Protein AF-0000000080187967 (afdb_homodimer)

Sequence (1974 aa):
MGYFADHADQINFQQFGSEGMEGIRSCQAGGFWGVKSHFTAYEDEPALVSMPTGSGKTALMMLLAFGLSEKQVLVVTASDVLRTQTAAKFKQLDGLRQAGVVDDKLDTPSVATVTSRVTDEETWDELDEDVVVTLPHNISKVYDSDQYSDSIVSPPEEKFDLVFFDEAHHIRAPSWMELLETVDSAKRVLLTATPFRRDRQTLPGRMVYHYPLSNAMEERLYQPLSLTEVSTYRADDPDSKLAVAAATELADIRTDYSSAKLLVRCDKISTAQGLEDVYSSHGLDVEAIHSDRTSKQNAETISALQDGELDGVVAVGMLGEGVDIADLKVAVLHQPPKSFAFTLQLIGRVTRPAEDSDVAATVIADPDKLREAGVDDVVKRLYHEDAGWRQLVPELVDKYIETNVAATTAGQDALRGVNERDLQPYRSTRLYESTESDVDLVADVSLDDDTIVYKLPRSDEVFLGLITEKIDKPTWGTRTPLDYRQYDLHLYYYHDETETLFEASSSDELSDRIRSQIVSDEIEIYGGESLVRMLQAEVDIEYQVAGLANALGPSGSLPSYKMYLGDRVEGAVRQTDAQAFAQGHAVAEVDEEIIGISNDQGRVWSTGREGIGDFISWCQGLAGKLEKYEFESVAPKLGLGEVRRIDEFPADPVYGTLNPALQQLDVEINTSEVHEEGGWQPVKESALRDLTYQTDEPTAVEFSYTPYETAQSLSGTYNIADNELTGQLANCQFRIVSRNQTSEWTGEMFFNRYPLYFCTGDGTLVYNGRGHKVKQELSEVPSTCFVEESKIDWSGCATWGEYSFDDNDTDAEGLIHVHAWVENFIEANGENEQILFCDHTTGEIADYVQFEPSQKRISLYHCKACKKSKKSGARLEDVRDVVDQVFRSIAWIRNSGLPKRIRYRQENTGVEGFKLNEEGFDEIETRFQPNEWDFRVYIVQPGLDHDKARTRANINTLLLTCKEWLEAVDTELRIIGDPNDQVVEVSMGYFADHADQINFQQFGSEGMEGIRSCQAGGFWGVKSHFTAYEDEPALVSMPTGSGKTALMMLLAFGLSEKQVLVVTASDVLRTQTAAKFKQLDGLRQAGVVDDKLDTPSVATVTSRVTDEETWDELDEDVVVTLPHNISKVYDSDQYSDSIVSPPEEKFDLVFFDEAHHIRAPSWMELLETVDSAKRVLLTATPFRRDRQTLPGRMVYHYPLSNAMEERLYQPLSLTEVSTYRADDPDSKLAVAAATELADIRTDYSSAKLLVRCDKISTAQGLEDVYSSHGLDVEAIHSDRTSKQNAETISALQDGELDGVVAVGMLGEGVDIADLKVAVLHQPPKSFAFTLQLIGRVTRPAEDSDVAATVIADPDKLREAGVDDVVKRLYHEDAGWRQLVPELVDKYIETNVAATTAGQDALRGVNERDLQPYRSTRLYESTESDVDLVADVSLDDDTIVYKLPRSDEVFLGLITEKIDKPTWGTRTPLDYRQYDLHLYYYHDETETLFEASSSDELSDRIRSQIVSDEIEIYGGESLVRMLQAEVDIEYQVAGLANALGPSGSLPSYKMYLGDRVEGAVRQTDAQAFAQGHAVAEVDEEIIGISNDQGRVWSTGREGIGDFISWCQGLAGKLEKYEFESVAPKLGLGEVRRIDEFPADPVYGTLNPALQQLDVEINTSEVHEEGGWQPVKESALRDLTYQTDEPTAVEFSYTPYETAQSLSGTYNIADNELTGQLANCQFRIVSRNQTSEWTGEMFFNRYPLYFCTGDGTLVYNGRGHKVKQELSEVPSTCFVEESKIDWSGCATWGEYSFDDNDTDAEGLIHVHAWVENFIEANGENEQILFCDHTTGEIADYVQFEPSQKRISLYHCKACKKSKKSGARLEDVRDVVDQVFRSIAWIRNSGLPKRIRYRQENTGVEGFKLNEEGFDEIETRFQPNEWDFRVYIVQPGLDHDKARTRANINTLLLTCKEWLEAVDTELRIIGDPNDQVVEVS

Foldseek 3Di:
DFPLQVCLVQFDQDEDDDDDFAHQDPLLVQVLVLLVVCCVVPVQFAEEAADFPQNCVLLSVLNNCNVPWPAAEEEEEADPLQLVVSQVCQQCVPPSVRRVRHDNPDHGWFEAEQPAAAQDQVVLVPPRTRYYYYYLCRAFQVVDDPVDPGGHDHHDAPNTQYYEYEQQLCCPPPSNVRNSVRNSNHHYYYYHNAQAHLLLAGRTGDHRYHDFPVVCVVVVQFFFEAEDADACVPPPDSLLSLLLVQVVVQVVLCVQPVLAAEEEEDADPVVQVVSCVSNVVVPFHEEEDDPVDDPVVLVVRLVCSLVSVGRYYYYNQASPPPSADQRYAEYEYPADDLGPSSVSNVSSRNGGHDPPGSGHGYYYYHLVNQVPRPRDVLSNVCSPPHPCVRPVVSVSSVVSRVVSNVPNVPVVVVLVVDDQQPDWAFFKKWKWAAALVFFAQPDDDDDPPQKDKDWDPPTDSFKTKIKIWGKDAFQVPNVHPDIDIDIKIWMWGADHVLRMIIIGIPDPVVSVSRCPRGGHDAIATDALQQQLLVQDAPPDKWWQKWKWAFQPDDDPVDDRMDMDGDTRCLLVQALVSLQTTFTAKTWMQGPNWIWIAGRLQNMIGGDDIDRPVVSVVVVVVSSVSSVVPVPGFDRPSNNHFGKDFDQFDPAAFDWKFWFPVCVVWFKWKFLVQPDVPGDTDTADGGTWADWDQPVVGRQKIKTWDDGPVHNDIWIWMAGLNRRWIDGSQQQMKMWTDDPGDIDIDGSGSVCSNTPMWTHGPQRWIDTSRMTGHGDNAGAFDDLVQEDDPVLDDCLQELLQAAQDDDPPPPVCVRHHYFVVVVVVSCPVPADPQKWKWAQPDPPGLARIWIARPVQQAIEGEHADGDHQQDFAAQDPVQQVVRLVSLVSNVVLQQDLCNLVVLVCSVVPVPTPTIPDNVVVSVVCNVVPGRVSHAYEYEYEGASYESVNCRVPRVSRVSVSVSQSVQVVSRYRHHYHYHHPRNGDGDD/DFPLQVCLVQFDQDEDDDPDAFHQDPLLVQVLVLLVVCCVPPVQFAEEAADFPQNCVLLSVSNNCNVPWPAAEEEEEADPLQLVVSQVCQQCVPPSVRRVRHPNPDHGWFEEEQPAAAQDQVVLVVPRTRYYYYYLCRAFQVVDDPVDPGGHDHHDAPNTQYYEYEQQLCCPPPSNVRNSVRNSNHHYYYYHNAQAHLVLAGRTGDHRYHDFPLVCVVVVQFFFEAEDADACVPPPDSLLSLLLVQVVVQVVLCVQPVLAAEEEEDADPVVQVVSCVSNVVVPFHEEEDDPVDDPVVNVVRLVCSLVSVGRYYYYNQASPPPSADQRYAEYEYPADDLGPSSVSNVSSRNGGHDDPGSGHGYYYYHLVNQPDPRRDVLSNVCSPPHPCVRPVVSVSSVVSVVVSSVPVVPPVVVLVPDDQQPDWAFFKKWKWAAALVFFAQPDDDDDPPQKDKDWDPPTDSFKTKIKIWGKDAFQVPNVHPDIDIDIKIWMWGADHVLRMIIIGIPDPVVSVRRCPRGGHPAIATDALQQQLLVQDAPPDKWWQKWKWAFQPDDDPVDDRMDMDGHTRCLLVQALVSLQTTFTAKTWMQGPNWIWIAGRLRNMIGGDDIDRPVVSVVVVVVSSVSSVVPVPGQDRPSNNHFGKDFDQFDPAQFDWKWWFPVCVVWFKWKFLCQPPVDTDTATADGGTWADWDQDVVGRQKIKTWDDGDPGRDIWIWMAGLNRRWIDGSQQQIKMWTDDPGDIDIDGSGSVCSNTPMWTHGPQRWIDTSRMTGHGDNAGAFDDLVQEDDPVLDDCLQEPLQAAQDDDPPPPVCVRHHYPVVVVVVSCPVPADPQKWKWAFPDPPGLARIWIARPVQQAIEGEHADGDHQQDFAAADPVQQVVRLVSLVSNVVLQQDLCNLVVLVCSVVPVPTPTIPDNVVVSVVCNVVPGRVSHAYEYEYEGASYESVNCRVPRVSRVSVSVSQSSQVVSRYRHHYHYHHPRNGDGDD

Structure (mmCIF, N/CA/C/O backbone):
data_AF-0000000080187967-model_v1
#
loop_
_entity.id
_entity.type
_entity.pdbx_description
1 polymer 'Superfamily II DNA or RNA helicase'
#
loop_
_atom_site.group_PDB
_atom_site.id
_atom_site.type_symbol
_atom_site.label_atom_id
_atom_site.label_alt_id
_atom_site.label_comp_id
_atom_site.label_asym_id
_atom_site.label_entity_id
_atom_site.label_seq_id
_atom_site.pdbx_PDB_ins_code
_atom_site.Cartn_x
_atom_site.Cartn_y
_atom_site.Cartn_z
_atom_site.occupancy
_atom_site.B_iso_or_equiv
_atom_site.auth_seq_id
_atom_site.auth_comp_id
_atom_site.auth_asym_id
_atom_site.auth_atom_id
_atom_site.pdbx_PDB_model_num
ATOM 1 N N . MET A 1 1 ? -24.438 62.375 21.734 1 63.81 1 MET A N 1
ATOM 2 C CA . MET A 1 1 ? -23.25 61.562 22.062 1 63.81 1 MET A CA 1
ATOM 3 C C . MET A 1 1 ? -23.547 60.625 23.234 1 63.81 1 MET A C 1
ATOM 5 O O . MET A 1 1 ? -24.359 60.938 24.094 1 63.81 1 MET A O 1
ATOM 9 N N . GLY A 1 2 ? -23.25 59.469 23.078 1 81.38 2 GLY A N 1
ATOM 10 C CA . GLY A 1 2 ? -23.594 58.438 24.062 1 81.38 2 GLY A CA 1
ATOM 11 C C . GLY A 1 2 ? -22.906 58.656 25.406 1 81.38 2 GLY A C 1
ATOM 12 O O . GLY A 1 2 ? -21.922 59.406 25.484 1 81.38 2 GLY A O 1
ATOM 13 N N . TYR A 1 3 ? -23.484 58.281 26.516 1 90.19 3 TYR A N 1
ATOM 14 C CA . TYR A 1 3 ? -22.969 58.406 27.875 1 90.19 3 TYR A CA 1
ATOM 15 C C . TYR A 1 3 ? -21.516 57.969 27.953 1 90.19 3 TYR A C 1
ATOM 17 O O . TYR A 1 3 ? -20.672 58.688 28.5 1 90.19 3 TYR A O 1
ATOM 25 N N . PHE A 1 4 ? -21.203 56.906 27.344 1 92.06 4 PHE A N 1
ATOM 26 C CA . PHE A 1 4 ? -19.891 56.312 27.5 1 92.06 4 PHE A CA 1
ATOM 27 C C . PHE A 1 4 ? -18.828 57.125 26.75 1 92.06 4 PHE A C 1
ATOM 29 O O . PHE A 1 4 ? -17.719 57.312 27.25 1 92.06 4 PHE A O 1
ATOM 36 N N . ALA A 1 5 ? -19.141 57.625 25.625 1 88.5 5 ALA A N 1
ATOM 37 C CA . ALA A 1 5 ? -18.219 58.469 24.859 1 88.5 5 ALA A CA 1
ATOM 38 C C . ALA A 1 5 ? -17.953 59.781 25.578 1 88.5 5 ALA A C 1
ATOM 40 O O . ALA A 1 5 ? -16.828 60.281 25.578 1 88.5 5 ALA A O 1
ATOM 41 N N . ASP A 1 6 ? -18.953 60.344 26.25 1 87.94 6 ASP A N 1
ATOM 42 C CA . ASP A 1 6 ? -18.844 61.625 26.922 1 87.94 6 ASP A CA 1
ATOM 43 C C . ASP A 1 6 ? -17.984 61.531 28.188 1 87.94 6 ASP A C 1
ATOM 45 O O . ASP A 1 6 ? -17.375 62.5 28.609 1 87.94 6 ASP A O 1
ATOM 49 N N . HIS A 1 7 ? -17.984 60.375 28.719 1 87.88 7 HIS A N 1
ATOM 50 C CA . HIS A 1 7 ? -17.266 60.219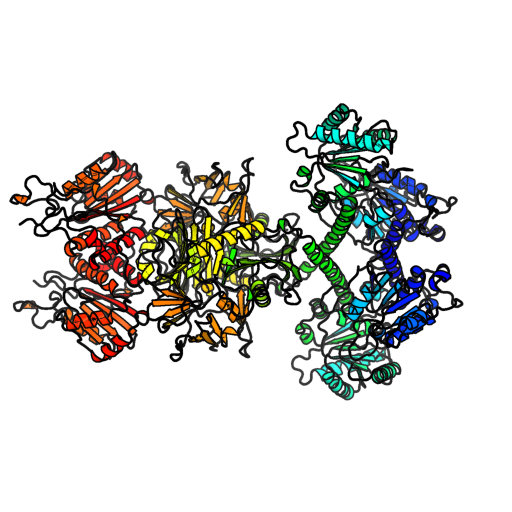 29.984 1 87.88 7 HIS A CA 1
ATOM 51 C C . HIS A 1 7 ? -16.031 59.344 29.828 1 87.88 7 HIS A C 1
ATOM 53 O O . HIS A 1 7 ? -15.492 58.844 30.812 1 87.88 7 HIS A O 1
ATOM 59 N N . ALA A 1 8 ? -15.656 59.125 28.641 1 85.75 8 ALA A N 1
ATOM 60 C CA . ALA A 1 8 ? -14.523 58.25 28.375 1 85.75 8 ALA A CA 1
ATOM 61 C C . ALA A 1 8 ? -13.234 58.812 28.969 1 85.75 8 ALA A C 1
ATOM 63 O O . ALA A 1 8 ? -12.375 58.062 29.422 1 85.75 8 ALA A O 1
ATOM 64 N N . ASP A 1 9 ? -13.102 60.062 29.031 1 78.06 9 ASP A N 1
ATOM 65 C CA . ASP A 1 9 ? -11.891 60.719 29.5 1 78.06 9 ASP A CA 1
ATOM 66 C C . ASP A 1 9 ? -11.805 60.688 31.031 1 78.06 9 ASP A C 1
ATOM 68 O O . ASP A 1 9 ? -10.766 61 31.609 1 78.06 9 ASP A O 1
ATOM 72 N N . GLN A 1 10 ? -12.812 60.25 31.656 1 80.88 10 GLN A N 1
ATOM 73 C CA . GLN A 1 10 ? -12.852 60.281 33.125 1 80.88 10 GLN A CA 1
ATOM 74 C C . GLN A 1 10 ? -12.438 58.938 33.688 1 80.88 10 GLN A C 1
ATOM 76 O O . GLN A 1 10 ? -12.398 58.75 34.906 1 80.88 10 GLN A O 1
ATOM 81 N N . ILE A 1 11 ? -12.117 58 32.812 1 81.62 11 ILE A N 1
ATOM 82 C CA . ILE A 1 11 ? -11.758 56.688 33.281 1 81.62 11 ILE A CA 1
ATOM 83 C C . ILE A 1 11 ? -10.281 56.656 33.688 1 81.62 11 ILE A C 1
ATOM 85 O O . ILE A 1 11 ? -9.438 57.25 32.969 1 81.62 11 ILE A O 1
ATOM 89 N N . ASN A 1 12 ? -10.055 56.25 34.906 1 77.69 12 ASN A N 1
ATOM 90 C CA . ASN A 1 12 ? -8.695 56.062 35.406 1 77.69 12 ASN A CA 1
ATOM 91 C C . ASN A 1 12 ? -8.227 54.625 35.219 1 77.69 12 ASN A C 1
ATOM 93 O O . ASN A 1 12 ? -8.664 53.719 35.969 1 77.69 12 ASN A O 1
ATOM 97 N N . PHE A 1 13 ? -7.434 54.312 34.188 1 72.69 13 PHE A N 1
ATOM 98 C CA . PHE A 1 13 ? -6.996 52.969 33.875 1 72.69 13 PHE A CA 1
ATOM 99 C C . PHE A 1 13 ? -5.793 52.562 34.719 1 72.69 13 PHE A C 1
ATOM 101 O O . PHE A 1 13 ? -5.035 51.656 34.344 1 72.69 13 PHE A O 1
ATOM 108 N N . GLN A 1 14 ? -5.676 52.875 36 1 62.16 14 GLN A N 1
ATOM 109 C CA . GLN A 1 14 ? -4.559 52.438 36.844 1 62.16 14 GLN A CA 1
ATOM 110 C C . GLN A 1 14 ? -4.66 50.969 37.188 1 62.16 14 GLN A C 1
ATOM 112 O O . GLN A 1 14 ? -5.707 50.5 37.625 1 62.16 14 GLN A O 1
ATOM 117 N N . GLN A 1 15 ? -3.662 50.062 36.625 1 58.25 15 GLN A N 1
ATOM 118 C CA . GLN A 1 15 ? -3.654 48.594 36.844 1 58.25 15 GLN A CA 1
ATOM 119 C C . GLN A 1 15 ? -3.328 48.281 38.281 1 58.25 15 GLN A C 1
ATOM 121 O O . GLN A 1 15 ? -2.703 49.062 39 1 58.25 15 GLN A O 1
ATOM 126 N N . PHE A 1 16 ? -3.787 47.031 38.906 1 53.78 16 PHE A N 1
ATOM 127 C CA . PHE A 1 16 ? -3.635 46.5 40.25 1 53.78 16 PHE A CA 1
ATOM 128 C C . PHE A 1 16 ? -2.166 46.469 40.656 1 53.78 16 PHE A C 1
ATOM 130 O O . PHE A 1 16 ? -1.348 45.844 40 1 53.78 16 PHE A O 1
ATOM 137 N N . GLY A 1 17 ? -1.44 47.406 41.219 1 43.16 17 GLY A N 1
ATOM 138 C CA . GLY A 1 17 ? -0.113 47.281 41.812 1 43.16 17 GLY A CA 1
ATOM 139 C C . GLY A 1 17 ? 0 46.188 42.812 1 43.16 17 GLY A C 1
ATOM 140 O O . GLY A 1 17 ? -1.01 45.594 43.25 1 43.16 17 GLY A O 1
ATOM 141 N N . SER A 1 18 ? 1.311 45.562 43.062 1 40.94 18 SER A N 1
ATOM 142 C CA . SER A 1 18 ? 1.71 44.5 43.969 1 40.94 18 SER A CA 1
ATOM 143 C C . SER A 1 18 ? 0.855 44.469 45.219 1 40.94 18 SER A C 1
ATOM 145 O O . SER A 1 18 ? 0.475 43.406 45.719 1 40.94 18 SER A O 1
ATOM 147 N N . GLU A 1 19 ? 1.249 45.25 46.312 1 35 19 GLU A N 1
ATOM 148 C CA . GLU A 1 19 ? 0.876 45.312 47.719 1 35 19 GLU A CA 1
ATOM 149 C C . GLU A 1 19 ? -0.283 46.281 47.938 1 35 19 GLU A C 1
ATOM 151 O O . GLU A 1 19 ? -0.117 47.5 47.812 1 35 19 GLU A O 1
ATOM 156 N N . GLY A 1 20 ? -1.551 45.812 48.031 1 41.41 20 GLY A N 1
ATOM 157 C CA . GLY A 1 20 ? -2.795 46.312 48.594 1 41.41 20 GLY A CA 1
ATOM 158 C C . GLY A 1 20 ? -3.875 46.531 47.531 1 41.41 20 GLY A C 1
ATOM 159 O O . GLY A 1 20 ? -3.631 46.312 46.344 1 41.41 20 GLY A O 1
ATOM 160 N N . MET A 1 21 ? -5.109 47.438 47.781 1 45.78 21 MET A N 1
ATOM 161 C CA . MET A 1 21 ? -6.555 47.5 47.594 1 45.78 21 MET A CA 1
ATOM 162 C C . MET A 1 21 ? -6.895 47.75 46.125 1 45.78 21 MET A C 1
ATOM 164 O O . MET A 1 21 ? -7.715 47.031 45.531 1 45.78 21 MET A O 1
ATOM 168 N N . GLU A 1 22 ? -7.23 49 45.406 1 58.94 22 GLU A N 1
ATOM 169 C CA . GLU A 1 22 ? -8.156 49.594 44.438 1 58.94 22 GLU A CA 1
ATOM 170 C C . GLU A 1 22 ? -7.543 49.688 43.062 1 58.94 22 GLU A C 1
ATOM 172 O O . GLU A 1 22 ? -6.352 49.969 42.906 1 58.94 22 GLU A O 1
ATOM 177 N N . GLY A 1 23 ? -7.996 48.719 41.938 1 75.12 23 GLY A N 1
ATOM 178 C CA . GLY A 1 23 ? -7.652 48.906 40.531 1 75.12 23 GLY A CA 1
ATOM 179 C C . GLY A 1 23 ? -8.219 47.844 39.625 1 75.12 23 GLY A C 1
ATOM 180 O O . GLY A 1 23 ? -8.898 46.906 40.094 1 75.12 23 GLY A O 1
ATOM 181 N N . ILE A 1 24 ? -7.859 47.875 38.25 1 84.69 24 ILE A N 1
ATOM 182 C CA . ILE A 1 24 ? -8.32 46.938 37.219 1 84.69 24 ILE A CA 1
ATOM 183 C C . ILE A 1 24 ? -7.473 45.656 37.25 1 84.69 24 ILE A C 1
ATOM 185 O O . ILE A 1 24 ? -6.25 45.75 37.375 1 84.69 24 ILE A O 1
ATOM 189 N N . ARG A 1 25 ? -8.094 44.5 37.375 1 84.5 25 ARG A N 1
ATOM 190 C CA . ARG A 1 25 ? -7.398 43.188 37.375 1 84.5 25 ARG A CA 1
ATOM 191 C C . ARG A 1 25 ? -6.625 43 36.062 1 84.5 25 ARG A C 1
ATOM 193 O O . ARG A 1 25 ? -6.965 43.594 35.031 1 84.5 25 ARG A O 1
ATOM 200 N N . SER A 1 26 ? -5.566 42.188 36.156 1 85.81 26 SER A N 1
ATOM 201 C CA . SER A 1 26 ? -4.738 41.906 34.969 1 85.81 26 SER A CA 1
ATOM 202 C C . SER A 1 26 ? -5.57 41.344 33.844 1 85.81 26 SER A C 1
ATOM 204 O O . SER A 1 26 ? -5.383 41.719 32.656 1 85.81 26 SER A O 1
ATOM 206 N N . CYS A 1 27 ? -6.488 40.469 34.188 1 88.5 27 CYS A N 1
ATOM 207 C CA . CYS A 1 27 ? -7.309 39.844 33.156 1 88.5 27 CYS A CA 1
ATOM 208 C C . CYS A 1 27 ? -8.227 40.875 32.5 1 88.5 27 CYS A C 1
ATOM 210 O O . CYS A 1 27 ? -8.469 40.781 31.297 1 88.5 27 CYS A O 1
ATOM 212 N N . GLN A 1 28 ? -8.711 41.781 33.312 1 89.94 28 GLN A N 1
ATOM 213 C CA . GLN A 1 28 ? -9.594 42.812 32.781 1 89.94 28 GLN A CA 1
ATOM 214 C C . GLN A 1 28 ? -8.828 43.75 31.859 1 89.94 28 GLN A C 1
ATOM 216 O O . GLN A 1 28 ? -9.312 44.094 30.781 1 89.94 28 GLN A O 1
ATOM 221 N N . ALA A 1 29 ? -7.676 44.062 32.312 1 89.62 29 ALA A N 1
ATOM 222 C CA . ALA A 1 29 ? -6.836 44.938 31.484 1 89.62 29 ALA A CA 1
ATOM 223 C C . ALA A 1 29 ? -6.465 44.219 30.172 1 89.62 29 ALA A C 1
ATOM 225 O O . ALA A 1 29 ? -6.539 44.812 29.094 1 89.62 29 ALA A O 1
ATOM 226 N N . GLY A 1 30 ? -6.051 42.969 30.328 1 91.62 30 GLY A N 1
ATOM 227 C CA . GLY A 1 30 ? -5.699 42.188 29.156 1 91.62 30 GLY A CA 1
ATOM 228 C C . GLY A 1 30 ? -6.836 42.062 28.172 1 91.62 30 GLY A C 1
ATOM 229 O O . GLY A 1 30 ? -6.637 42.219 26.953 1 91.62 30 GLY A O 1
ATOM 230 N N . GLY A 1 31 ? -8 41.719 28.672 1 92.62 31 GLY A N 1
ATOM 231 C CA . GLY A 1 31 ? -9.164 41.625 27.797 1 92.62 31 GLY A CA 1
ATOM 232 C C . GLY A 1 31 ? -9.484 42.938 27.109 1 92.62 31 GLY A C 1
ATOM 233 O O . GLY A 1 31 ? -9.82 42.969 25.922 1 92.62 31 GLY A O 1
ATOM 234 N N . PHE A 1 32 ? -9.375 44 27.891 1 92.75 32 PHE A N 1
ATOM 235 C CA . PHE A 1 32 ? -9.648 45.344 27.359 1 92.75 32 PHE A CA 1
ATOM 236 C C . PHE A 1 32 ? -8.703 45.656 26.203 1 92.75 32 PHE A C 1
ATOM 238 O O . PHE A 1 32 ? -9.148 46.031 25.125 1 92.75 32 PHE A O 1
ATOM 245 N N . TRP A 1 33 ? -7.469 45.469 26.422 1 91.75 33 TRP A N 1
ATOM 246 C CA . TRP A 1 33 ? -6.477 45.781 25.391 1 91.75 33 TRP A CA 1
ATOM 247 C C . TRP A 1 33 ? -6.598 44.812 24.203 1 91.75 33 TRP A C 1
ATOM 249 O O . TRP A 1 33 ? -6.43 45.219 23.062 1 91.75 33 TRP A O 1
ATOM 259 N N . GLY A 1 34 ? -6.875 43.594 24.516 1 92.81 34 GLY A N 1
ATOM 260 C CA . GLY A 1 34 ? -7.027 42.625 23.453 1 92.81 34 GLY A CA 1
ATOM 261 C C . GLY A 1 34 ? -8.156 42.938 22.5 1 92.81 34 GLY A C 1
ATOM 262 O O . GLY A 1 34 ? -7.992 42.875 21.281 1 92.81 34 GLY A O 1
ATOM 263 N N . VAL A 1 35 ? -9.258 43.281 23.047 1 93.38 35 VAL A N 1
ATOM 264 C CA . VAL A 1 35 ? -10.422 43.594 22.234 1 93.38 35 VAL A CA 1
ATOM 265 C C . VAL A 1 35 ? -10.172 44.875 21.438 1 93.38 35 VAL A C 1
ATOM 267 O O . VAL A 1 35 ? -10.5 44.938 20.25 1 93.38 35 VAL A O 1
ATOM 270 N N . LYS A 1 36 ? -9.617 45.844 22.078 1 91.62 36 LYS A N 1
ATOM 271 C CA . LYS A 1 36 ? -9.297 47.094 21.375 1 91.62 36 LYS A CA 1
ATOM 272 C C . LYS A 1 36 ? -8.352 46.812 20.203 1 91.62 36 LYS A C 1
ATOM 274 O O . LYS A 1 36 ? -8.523 47.406 19.109 1 91.62 36 LYS A O 1
ATOM 279 N N . SER A 1 37 ? -7.387 46 20.5 1 91.44 37 SER A N 1
ATOM 280 C CA . SER A 1 37 ? -6.445 45.656 19.438 1 91.44 37 SER A CA 1
ATOM 281 C C . SER A 1 37 ? -7.16 44.969 18.281 1 91.44 37 SER A C 1
ATOM 283 O O . SER A 1 37 ? -6.926 45.281 17.125 1 91.44 37 SER A O 1
ATOM 285 N N . HIS A 1 38 ? -8.031 44.125 18.656 1 90.75 38 HIS A N 1
ATOM 286 C CA . HIS A 1 38 ? -8.75 43.312 17.672 1 90.75 38 HIS A CA 1
ATOM 287 C C . HIS A 1 38 ? -9.523 44.219 16.703 1 90.75 38 HIS A C 1
ATOM 289 O O . HIS A 1 38 ? -9.445 44 15.484 1 90.75 38 HIS A O 1
ATOM 295 N N . PHE A 1 39 ? -10.195 45.188 17.125 1 90.5 39 PHE A N 1
ATOM 296 C CA . PHE A 1 39 ? -11.102 45.938 16.281 1 90.5 39 PHE A CA 1
ATOM 297 C C . PHE A 1 39 ? -10.336 46.969 15.453 1 90.5 39 PHE A C 1
ATOM 299 O O . PHE A 1 39 ? -10.914 47.656 14.594 1 90.5 39 PHE A O 1
ATOM 306 N N . THR A 1 40 ? -8.984 47.094 15.68 1 87.12 40 THR A N 1
ATOM 307 C CA . THR A 1 40 ? -8.164 47.938 14.797 1 87.12 40 THR A CA 1
ATOM 308 C C . THR A 1 40 ? -7.875 47.188 13.484 1 87.12 40 THR A C 1
ATOM 310 O O . THR A 1 40 ? -7.645 47.812 12.453 1 87.12 40 THR A O 1
ATOM 313 N N . ALA A 1 41 ? -7.871 45.875 13.625 1 82.12 41 ALA A N 1
ATOM 314 C CA . ALA A 1 41 ? -7.527 45.094 12.453 1 82.12 41 ALA A CA 1
ATOM 315 C C . ALA A 1 41 ? -8.766 44.406 11.875 1 82.12 41 ALA A C 1
ATOM 317 O O . ALA A 1 41 ? -8.898 44.281 10.656 1 82.12 41 ALA A O 1
ATOM 318 N N . TYR A 1 42 ? -9.609 43.969 12.75 1 80.5 42 TYR A N 1
ATOM 319 C CA . TYR A 1 42 ? -10.766 43.188 12.336 1 80.5 42 TYR A CA 1
ATOM 320 C C . TYR A 1 42 ? -12.062 43.812 12.852 1 80.5 42 TYR A C 1
ATOM 322 O O . TYR A 1 42 ? -12.664 43.281 13.797 1 80.5 42 TYR A O 1
ATOM 330 N N . GLU A 1 43 ? -12.531 44.656 12.172 1 81.38 43 GLU A N 1
ATOM 331 C CA . GLU A 1 43 ? -13.695 45.406 12.641 1 81.38 43 GLU A CA 1
ATOM 332 C C . GLU A 1 43 ? -14.977 44.594 12.516 1 81.38 43 GLU A C 1
ATOM 334 O O . GLU A 1 43 ? -15.875 44.719 13.344 1 81.38 43 GLU A O 1
ATOM 339 N N . ASP A 1 44 ? -15.023 43.719 11.516 1 80.94 44 ASP A N 1
ATOM 340 C CA . ASP A 1 44 ? -16.266 43.031 11.211 1 80.94 44 ASP A CA 1
ATOM 341 C C . ASP A 1 44 ? -16.297 41.656 11.859 1 80.94 44 ASP A C 1
ATOM 343 O O . ASP A 1 44 ? -17.312 40.938 11.797 1 80.94 44 ASP A O 1
ATOM 347 N N . GLU A 1 45 ? -15.242 41.281 12.414 1 81.62 45 GLU A N 1
ATOM 348 C CA . GLU A 1 45 ? -15.18 39.969 13.039 1 81.62 45 GLU A CA 1
ATOM 349 C C . GLU A 1 45 ? -15.367 40.062 14.555 1 81.62 45 GLU A C 1
ATOM 351 O O . GLU A 1 45 ? -14.773 40.938 15.203 1 81.62 45 GLU A O 1
ATOM 356 N N . PRO A 1 46 ? -16.234 39.156 15.031 1 86.12 46 PRO A N 1
ATOM 357 C CA . PRO A 1 46 ? -16.422 39.219 16.484 1 86.12 46 PRO A CA 1
ATOM 358 C C . PRO A 1 46 ? -15.148 38.844 17.25 1 86.12 46 PRO A C 1
ATOM 360 O O . PRO A 1 46 ? -14.344 38.031 16.781 1 86.12 46 PRO A O 1
ATOM 363 N N . ALA A 1 47 ? -14.961 39.531 18.359 1 88.88 47 ALA A N 1
ATOM 364 C CA . ALA A 1 47 ? -13.852 39.25 19.266 1 88.88 47 ALA A CA 1
ATOM 365 C C . ALA A 1 47 ? -14.273 38.281 20.344 1 88.88 47 ALA A C 1
ATOM 367 O O . ALA A 1 47 ? -15.258 38.5 21.047 1 88.88 47 ALA A O 1
ATOM 368 N N . LEU A 1 48 ? -13.578 37.188 20.391 1 85.25 48 LEU A N 1
ATOM 369 C CA . LEU A 1 48 ? -13.852 36.188 21.406 1 85.25 48 LEU A CA 1
ATOM 370 C C . LEU A 1 48 ? -12.883 36.281 22.562 1 85.25 48 LEU A C 1
ATOM 372 O O . LEU A 1 48 ? -11.664 36.281 22.359 1 85.25 48 LEU A O 1
ATOM 376 N N . VAL A 1 49 ? -13.406 36.562 23.766 1 88.44 49 VAL A N 1
ATOM 377 C CA . VAL A 1 49 ? -12.609 36.688 24.984 1 88.44 49 VAL A CA 1
ATOM 378 C C . VAL A 1 49 ? -12.969 35.531 25.938 1 88.44 49 VAL A C 1
ATOM 380 O O . VAL A 1 49 ? -14.148 35.312 26.219 1 88.44 49 VAL A O 1
ATOM 383 N N . SER A 1 50 ? -11.969 34.812 26.328 1 82.88 50 SER A N 1
ATOM 384 C CA . SER A 1 50 ? -12.18 33.719 27.266 1 82.88 50 SER A CA 1
ATOM 385 C C . SER A 1 50 ? -11.555 34.031 28.625 1 82.88 50 SER A C 1
ATOM 387 O O . SER A 1 50 ? -10.336 34.219 28.719 1 82.88 50 SER A O 1
ATOM 389 N N . MET A 1 51 ? -12.344 34.281 29.609 1 82.88 51 MET A N 1
ATOM 390 C CA . MET A 1 51 ? -11.938 34.531 30.984 1 82.88 51 MET A CA 1
ATOM 391 C C . MET A 1 51 ? -12.688 33.594 31.953 1 82.88 51 MET A C 1
ATOM 393 O O . MET A 1 51 ? -13.883 33.344 31.781 1 82.88 51 MET A O 1
ATOM 397 N N . PRO A 1 52 ? -11.938 33.125 32.875 1 73.94 52 PRO A N 1
ATOM 398 C CA . PRO A 1 52 ? -12.602 32.219 33.844 1 73.94 52 PRO A CA 1
ATOM 399 C C . PRO A 1 52 ? -13.766 32.875 34.562 1 73.94 52 PRO A C 1
ATOM 401 O O . PRO A 1 52 ? -13.812 34.125 34.656 1 73.94 52 PRO A O 1
ATOM 404 N N . THR A 1 53 ? -14.641 32.094 35.062 1 71.31 53 THR A N 1
ATOM 405 C CA . THR A 1 53 ? -15.781 32.594 35.812 1 71.31 53 THR A CA 1
ATOM 406 C C . THR A 1 53 ? -15.32 33.344 37.062 1 71.31 53 THR A C 1
ATOM 408 O O . THR A 1 53 ? -14.398 32.906 37.75 1 71.31 53 THR A O 1
ATOM 411 N N . GLY A 1 54 ? -15.883 34.531 37.312 1 72.06 54 GLY A N 1
ATOM 412 C CA . GLY A 1 54 ? -15.547 35.312 38.5 1 72.06 54 GLY A CA 1
ATOM 413 C C . GLY A 1 54 ? -14.367 36.25 38.281 1 72.06 54 GLY A C 1
ATOM 414 O O . GLY A 1 54 ? -13.938 36.938 39.188 1 72.06 54 GLY A O 1
ATOM 415 N N . SER A 1 55 ? -13.859 36.281 37.125 1 78.12 55 SER A N 1
ATOM 416 C CA . SER A 1 55 ? -12.672 37.094 36.844 1 78.12 55 SER A CA 1
ATOM 417 C C . SER A 1 55 ? -13.047 38.5 36.5 1 78.12 55 SER A C 1
ATOM 419 O O . SER A 1 55 ? -12.18 39.375 36.312 1 78.12 55 SER A O 1
ATOM 421 N N . GLY A 1 56 ? -14.344 38.812 36.469 1 83.19 56 GLY A N 1
ATOM 422 C CA . GLY A 1 56 ? -14.773 40.188 36.25 1 83.19 56 GLY A CA 1
ATOM 423 C C . GLY A 1 56 ? -15.141 40.469 34.812 1 83.19 56 GLY A C 1
ATOM 424 O O . GLY A 1 56 ? -14.812 41.531 34.25 1 83.19 56 GLY A O 1
ATOM 425 N N . LYS A 1 57 ? -15.844 39.594 34.188 1 88.5 57 LYS A N 1
ATOM 426 C CA . LYS A 1 57 ? -16.266 39.75 32.781 1 88.5 57 LYS A CA 1
ATOM 427 C C . LYS A 1 57 ? -17.172 40.969 32.625 1 88.5 57 LYS A C 1
ATOM 429 O O . LYS A 1 57 ? -17.062 41.719 31.656 1 88.5 57 LYS A O 1
ATOM 434 N N . THR A 1 58 ? -18.109 41.156 33.625 1 90 58 THR A N 1
ATOM 435 C CA . THR A 1 58 ? -19.047 42.25 33.5 1 90 58 THR A CA 1
ATOM 436 C C . THR A 1 58 ? -18.312 43.594 33.625 1 90 58 THR A C 1
ATOM 438 O O . THR A 1 58 ? -18.641 44.562 32.906 1 90 58 THR A O 1
ATOM 441 N N . ALA A 1 59 ? -17.406 43.688 34.562 1 90.19 59 ALA A N 1
ATOM 442 C CA . ALA A 1 59 ? -16.594 44.875 34.656 1 90.19 59 ALA A CA 1
ATOM 443 C C . ALA A 1 59 ? -15.852 45.156 33.344 1 90.19 59 ALA A C 1
ATOM 445 O O . ALA A 1 59 ? -15.719 46.312 32.938 1 90.19 59 ALA A O 1
ATOM 446 N N . LEU A 1 60 ? -15.367 44.094 32.781 1 93 60 LEU A N 1
ATOM 447 C CA . LEU A 1 60 ? -14.695 44.25 31.5 1 93 60 LEU A CA 1
ATOM 448 C C . LEU A 1 60 ? -15.648 44.812 30.453 1 93 60 LEU A C 1
ATOM 450 O O . LEU A 1 60 ? -15.266 45.688 29.656 1 93 60 LEU A O 1
ATOM 454 N N . MET A 1 61 ? -16.891 44.375 30.453 1 95.25 61 MET A N 1
ATOM 455 C CA . MET A 1 61 ? -17.891 44.906 29.516 1 95.25 61 MET A CA 1
ATOM 456 C C . MET A 1 61 ? -18.062 46.406 29.703 1 95.25 61 MET A C 1
ATOM 458 O O . MET A 1 61 ? -18.078 47.156 28.719 1 95.25 61 MET A O 1
ATOM 462 N N . MET A 1 62 ? -18.156 46.812 30.922 1 93.88 62 MET A N 1
ATOM 463 C CA . MET A 1 62 ? -18.328 48.219 31.203 1 93.88 62 MET A CA 1
ATOM 464 C C . MET A 1 62 ? -17.109 49 30.766 1 93.88 62 MET A C 1
ATOM 466 O O . MET A 1 62 ? -17.234 50.094 30.172 1 93.88 62 MET A O 1
ATOM 470 N N . LEU A 1 63 ? -15.977 48.438 31.078 1 91.81 63 LEU A N 1
ATOM 471 C CA . LEU A 1 63 ? -14.734 49.094 30.656 1 91.81 63 LEU A CA 1
ATOM 472 C C . LEU A 1 63 ? -14.688 49.25 29.141 1 91.81 63 LEU A C 1
ATOM 474 O O . LEU A 1 63 ? -14.305 50.281 28.625 1 91.81 63 LEU A O 1
ATOM 478 N N . LEU A 1 64 ? -15.055 48.219 28.438 1 94.06 64 LEU A N 1
ATOM 479 C CA . LEU A 1 64 ? -15.047 48.219 26.984 1 94.06 64 LEU A CA 1
ATOM 480 C C . LEU A 1 64 ? -16.062 49.219 26.438 1 94.06 64 LEU A C 1
ATOM 482 O O . LEU A 1 64 ? -15.844 49.844 25.391 1 94.06 64 LEU A O 1
ATOM 486 N N . ALA A 1 65 ? -17.219 49.312 27.125 1 94.06 65 ALA A N 1
ATOM 487 C CA . ALA A 1 65 ? -18.203 50.312 26.703 1 94.06 65 ALA A CA 1
ATOM 488 C C . ALA A 1 65 ? -17.609 51.719 26.719 1 94.06 65 ALA A C 1
ATOM 490 O O . ALA A 1 65 ? -17.812 52.5 25.781 1 94.06 65 ALA A O 1
ATOM 491 N N . PHE A 1 66 ? -16.844 52.062 27.766 1 91.44 66 PHE A N 1
ATOM 492 C CA . PHE A 1 66 ? -16.188 53.344 27.844 1 91.44 66 PHE A CA 1
ATOM 493 C C . PHE A 1 66 ? -15.148 53.5 26.75 1 91.44 66 PHE A C 1
ATOM 495 O O . PHE A 1 66 ? -14.938 54.625 26.25 1 91.44 66 PHE A O 1
ATOM 502 N N . GLY A 1 67 ? -14.531 52.406 26.391 1 87.56 67 GLY A N 1
ATOM 503 C CA . GLY A 1 67 ? -13.422 52.469 25.453 1 87.56 67 GLY A CA 1
ATOM 504 C C . GLY A 1 67 ? -13.859 52.438 24.016 1 87.56 67 GLY A C 1
ATOM 505 O O . GLY A 1 67 ? -13.164 52.969 23.125 1 87.56 67 GLY A O 1
ATOM 506 N N . LEU A 1 68 ? -14.984 51.812 23.703 1 89.19 68 LEU A N 1
ATOM 507 C CA . LEU A 1 68 ? -15.305 51.5 22.312 1 89.19 68 LEU A CA 1
ATOM 508 C C . LEU A 1 68 ? -16.625 52.156 21.906 1 89.19 68 LEU A C 1
ATOM 510 O O . LEU A 1 68 ? -16.875 52.406 20.719 1 89.19 68 LEU A O 1
ATOM 514 N N . SER A 1 69 ? -17.562 52.312 22.828 1 82.5 69 SER A N 1
ATOM 515 C CA . SER A 1 69 ? -18.922 52.688 22.453 1 82.5 69 SER A CA 1
ATOM 516 C C . SER A 1 69 ? -19.047 54.188 22.234 1 82.5 69 SER A C 1
ATOM 518 O O . SER A 1 69 ? -18.531 55 23.031 1 82.5 69 SER A O 1
ATOM 520 N N . GLU A 1 70 ? -19.703 54.594 21.141 1 81.19 70 GLU A N 1
ATOM 521 C CA . GLU A 1 70 ? -20 55.969 20.828 1 81.19 70 GLU A CA 1
ATOM 522 C C . GLU A 1 70 ? -21.5 56.281 20.938 1 81.19 70 GLU A C 1
ATOM 524 O O . GLU A 1 70 ? -21.906 57.438 20.969 1 81.19 70 GLU A O 1
ATOM 529 N N . LYS A 1 71 ? -22.281 55.219 21 1 88.38 71 LYS A N 1
ATOM 530 C CA . LYS A 1 71 ? -23.734 55.344 21.031 1 88.38 71 LYS A CA 1
ATOM 531 C C . LYS A 1 71 ? -24.344 54.5 22.125 1 88.38 71 LYS A C 1
ATOM 533 O O . LYS A 1 71 ? -24.031 54.656 23.312 1 88.38 71 LYS A O 1
ATOM 538 N N . GLN A 1 72 ? -25.188 53.5 21.688 1 92 72 GLN A N 1
ATOM 539 C CA . GLN A 1 72 ? -25.859 52.625 22.625 1 92 72 GLN A CA 1
ATOM 540 C C . GLN A 1 72 ? -25.203 51.219 22.641 1 92 72 GLN A C 1
ATOM 542 O O . GLN A 1 72 ? -24.641 50.812 21.641 1 92 72 GLN A O 1
ATOM 547 N N . VAL A 1 73 ? -25.266 50.656 23.812 1 94.56 73 VAL A N 1
ATOM 548 C CA . VAL A 1 73 ? -24.672 49.344 24 1 94.56 73 VAL A CA 1
ATOM 549 C C . VAL A 1 73 ? -25.781 48.312 24.188 1 94.56 73 VAL A C 1
ATOM 551 O O . VAL A 1 73 ? -26.75 48.562 24.891 1 94.56 73 VAL A O 1
ATOM 554 N N . LEU A 1 74 ? -25.656 47.156 23.422 1 94.56 74 LEU A N 1
ATOM 555 C CA . LEU A 1 74 ? -26.562 46.031 23.609 1 94.56 74 LEU A CA 1
ATOM 556 C C . LEU A 1 74 ? -25.859 44.875 24.297 1 94.56 74 LEU A C 1
ATOM 558 O O . LEU A 1 74 ? -24.75 44.5 23.906 1 94.56 74 LEU A O 1
ATOM 562 N N . VAL A 1 75 ? -26.406 44.344 25.375 1 95.12 75 VAL A N 1
ATOM 563 C CA . VAL A 1 75 ? -25.844 43.188 26.062 1 95.12 75 VAL A CA 1
ATOM 564 C C . VAL A 1 75 ? -26.844 42.031 26.016 1 95.12 75 VAL A C 1
ATOM 566 O O . VAL A 1 75 ? -27.969 42.156 26.516 1 95.12 75 VAL A O 1
ATOM 569 N N . VAL A 1 76 ? -26.406 40.969 25.375 1 93.19 76 VAL A N 1
ATOM 570 C CA . VAL A 1 76 ? -27.219 39.75 25.281 1 93.19 76 VAL A CA 1
ATOM 571 C C . VAL A 1 76 ? -26.766 38.75 26.328 1 93.19 76 VAL A C 1
ATOM 573 O O . VAL A 1 76 ? -25.594 38.344 26.344 1 93.19 76 VAL A O 1
ATOM 576 N N . THR A 1 77 ? -27.625 38.375 27.172 1 89 77 THR A N 1
ATOM 577 C CA . THR A 1 77 ? -27.312 37.406 28.234 1 89 77 THR A CA 1
ATOM 578 C C . THR A 1 77 ? -28.094 36.094 28.031 1 89 77 THR A C 1
ATOM 580 O O . THR A 1 77 ? -29.031 36.062 27.219 1 89 77 THR A O 1
ATOM 583 N N . ALA A 1 78 ? -27.703 35.156 28.75 1 79.75 78 ALA A N 1
ATOM 584 C CA . ALA A 1 78 ? -28.234 33.844 28.5 1 79.75 78 ALA A CA 1
ATOM 585 C C . ALA A 1 78 ? -29.469 33.562 29.375 1 79.75 78 ALA A C 1
ATOM 587 O O . ALA A 1 78 ? -30.281 32.688 29.062 1 79.75 78 ALA A O 1
ATOM 588 N N . SER A 1 79 ? -29.562 34.281 30.547 1 76.31 79 SER A N 1
ATOM 589 C CA . SER A 1 79 ? -30.656 33.969 31.469 1 76.31 79 SER A CA 1
ATOM 590 C C . SER A 1 79 ? -31.219 35.25 32.094 1 76.31 79 SER A C 1
ATOM 592 O O . SER A 1 79 ? -30.578 36.312 32.031 1 76.31 79 SER A O 1
ATOM 594 N N . ASP A 1 80 ? -32.406 35.156 32.688 1 77.69 80 ASP A N 1
ATOM 595 C CA . ASP A 1 80 ? -33.062 36.281 33.344 1 77.69 80 ASP A CA 1
ATOM 596 C C . ASP A 1 80 ? -32.25 36.75 34.562 1 77.69 80 ASP A C 1
ATOM 598 O O . ASP A 1 80 ? -32.156 37.969 34.812 1 77.69 80 ASP A O 1
ATOM 602 N N . VAL A 1 81 ? -31.688 35.812 35.219 1 71.69 81 VAL A N 1
ATOM 603 C CA . VAL A 1 81 ? -30.906 36.156 36.406 1 71.69 81 VAL A CA 1
ATOM 604 C C . VAL A 1 81 ? -29.672 36.969 36 1 71.69 81 VAL A C 1
ATOM 606 O O . VAL A 1 81 ? -29.391 38 36.594 1 71.69 81 VAL A O 1
ATOM 609 N N . LEU A 1 82 ? -29.062 36.625 34.938 1 79.12 82 LEU A N 1
ATOM 610 C CA . LEU A 1 82 ? -27.875 37.312 34.438 1 79.12 82 LEU A CA 1
ATOM 611 C C . LEU A 1 82 ? -28.25 38.688 33.875 1 79.12 82 LEU A C 1
ATOM 613 O O . LEU A 1 82 ? -27.484 39.656 34.031 1 79.12 82 LEU A O 1
ATOM 617 N N . ARG A 1 83 ? -29.406 38.719 33.25 1 86.38 83 ARG A N 1
ATOM 618 C CA . ARG A 1 83 ? -29.859 39.969 32.719 1 86.38 83 ARG A CA 1
ATOM 619 C C . ARG A 1 83 ? -30.031 41.031 33.812 1 86.38 83 ARG A C 1
ATOM 621 O O . ARG A 1 83 ? -29.562 42.156 33.688 1 86.38 83 ARG A O 1
ATOM 628 N N . THR A 1 84 ? -30.672 40.562 34.906 1 83.06 84 THR A N 1
ATOM 629 C CA . THR A 1 84 ? -30.938 41.469 36.031 1 83.06 84 THR A CA 1
ATOM 630 C C . THR A 1 84 ? -29.625 41.875 36.719 1 83.06 84 THR A C 1
ATOM 632 O O . THR A 1 84 ? -29.438 43.031 37.062 1 83.06 84 THR A O 1
ATOM 635 N N . GLN A 1 85 ? -28.797 40.969 36.844 1 79.88 85 GLN A N 1
ATOM 636 C CA . GLN A 1 85 ? -27.516 41.219 37.5 1 79.88 85 GLN A CA 1
ATOM 637 C C . GLN A 1 85 ? -26.656 42.156 36.656 1 79.88 85 GLN A C 1
ATOM 639 O O . GLN A 1 85 ? -26.078 43.125 37.188 1 79.88 85 GLN A O 1
ATOM 644 N N . THR A 1 86 ? -26.578 41.875 35.375 1 90.5 86 THR A N 1
ATOM 645 C CA . THR A 1 86 ? -25.781 42.688 34.469 1 90.5 86 THR A CA 1
ATOM 646 C C . THR A 1 86 ? -26.328 44.125 34.406 1 90.5 86 THR A C 1
ATOM 648 O O . THR A 1 86 ? -25.562 45.062 34.438 1 90.5 86 THR A O 1
ATOM 651 N N . ALA A 1 87 ? -27.656 44.188 34.344 1 93.19 87 ALA A N 1
ATOM 652 C CA . ALA A 1 87 ? -28.297 45.5 34.312 1 93.19 87 ALA A CA 1
ATOM 653 C C . ALA A 1 87 ? -27.984 46.281 35.594 1 93.19 87 ALA A C 1
ATOM 655 O O . ALA A 1 87 ? -27.656 47.469 35.531 1 93.19 87 ALA A O 1
ATOM 656 N N . ALA A 1 88 ? -28.031 45.625 36.688 1 89.38 88 ALA A N 1
ATOM 657 C CA . ALA A 1 88 ? -27.766 46.281 37.969 1 89.38 88 ALA A CA 1
ATOM 658 C C . ALA A 1 88 ? -26.312 46.75 38.031 1 89.38 88 ALA A C 1
ATOM 660 O O . ALA A 1 88 ? -26.031 47.875 38.531 1 89.38 88 ALA A O 1
ATOM 661 N N . LYS A 1 89 ? -25.453 46.031 37.562 1 89.81 89 LYS A N 1
ATOM 662 C CA . LYS A 1 89 ? -24.047 46.375 37.594 1 89.81 89 LYS A CA 1
ATOM 663 C C . LYS A 1 89 ? -23.766 47.562 36.688 1 89.81 89 LYS A C 1
ATOM 665 O O . LYS A 1 89 ? -23 48.469 37.062 1 89.81 89 LYS A O 1
ATOM 670 N N . PHE A 1 90 ? -24.375 47.594 35.562 1 93.75 90 PHE A N 1
ATOM 671 C CA . PHE A 1 90 ? -24.219 48.719 34.656 1 93.75 90 PHE A CA 1
ATOM 672 C C . PHE A 1 90 ? -24.828 50 35.25 1 93.75 90 PHE A C 1
ATOM 674 O O . PHE A 1 90 ? -24.266 51.094 35.094 1 93.75 90 PHE A O 1
ATOM 681 N N . LYS A 1 91 ? -25.984 49.812 35.938 1 93.06 91 LYS A N 1
ATOM 682 C CA . LYS A 1 91 ? -26.688 50.969 36.5 1 93.06 91 LYS A CA 1
ATOM 683 C C . LYS A 1 91 ? -25.859 51.625 37.562 1 93.06 91 LYS A C 1
ATOM 685 O O . LYS A 1 91 ? -25.938 52.844 37.75 1 93.06 91 LYS A O 1
ATOM 690 N N . GLN A 1 92 ? -25.047 50.875 38.188 1 91.25 92 GLN A N 1
ATOM 691 C CA . GLN A 1 92 ? -24.266 51.438 39.312 1 91.25 92 GLN A CA 1
ATOM 692 C C . GLN A 1 92 ? -22.781 51.5 38.969 1 91.25 92 GLN A C 1
ATOM 694 O O . GLN A 1 92 ? -21.984 51.969 39.75 1 91.25 92 GLN A O 1
ATOM 699 N N . LEU A 1 93 ? -22.484 51.031 37.812 1 91.62 93 LEU A N 1
ATOM 700 C CA . LEU A 1 93 ? -21.078 50.875 37.438 1 91.62 93 LEU A CA 1
ATOM 701 C C . LEU A 1 93 ? -20.297 50.188 38.531 1 91.62 93 LEU A C 1
ATOM 703 O O . LEU A 1 93 ? -19.203 50.625 38.906 1 91.62 93 LEU A O 1
ATOM 707 N N . ASP A 1 94 ? -21.031 49.094 38.969 1 86.31 94 ASP A N 1
ATOM 708 C CA . ASP A 1 94 ? -20.469 48.312 40.062 1 86.31 94 ASP A CA 1
ATOM 709 C C . ASP A 1 94 ? -19.188 47.594 39.625 1 86.31 94 ASP A C 1
ATOM 711 O O . ASP A 1 94 ? -19.172 46.969 38.531 1 86.31 94 ASP A O 1
ATOM 715 N N . GLY A 1 95 ? -18.234 47.531 40.219 1 82.88 95 GLY A N 1
ATOM 716 C CA . GLY A 1 95 ? -16.953 46.938 39.875 1 82.88 95 GLY A CA 1
ATOM 717 C C . GLY A 1 95 ? -15.906 48 39.5 1 82.88 95 GLY A C 1
ATOM 718 O O . GLY A 1 95 ? -14.75 47.875 39.906 1 82.88 95 GLY A O 1
ATOM 719 N N . LEU A 1 96 ? -16.391 48.844 38.594 1 88.25 96 LEU A N 1
ATOM 720 C CA . LEU A 1 96 ? -15.445 49.906 38.188 1 88.25 96 LEU A CA 1
ATOM 721 C C . LEU A 1 96 ? -15.258 50.906 39.312 1 88.25 96 LEU A C 1
ATOM 723 O O . LEU A 1 96 ? -14.141 51.375 39.562 1 88.25 96 LEU A O 1
ATOM 727 N N . ARG A 1 97 ? -16.359 51.156 40.031 1 87.38 97 ARG A N 1
ATOM 728 C CA . ARG A 1 97 ? -16.281 52.031 41.188 1 87.38 97 ARG A CA 1
ATOM 729 C C . ARG A 1 97 ? -15.453 51.438 42.312 1 87.38 97 ARG A C 1
ATOM 731 O O . ARG A 1 97 ? -14.609 52.094 42.906 1 87.38 97 ARG A O 1
ATOM 738 N N . GLN A 1 98 ? -15.711 50.219 42.5 1 79.94 98 GLN A N 1
ATOM 739 C CA . GLN A 1 98 ? -14.969 49.5 43.531 1 79.94 98 GLN A CA 1
ATOM 740 C C . GLN A 1 98 ? -13.477 49.469 43.219 1 79.94 98 GLN A C 1
ATOM 742 O O . GLN A 1 98 ? -12.641 49.562 44.125 1 79.94 98 GLN A O 1
ATOM 747 N N . ALA A 1 99 ? -13.172 49.438 42 1 81.69 99 ALA A N 1
ATOM 748 C CA . ALA A 1 99 ? -11.781 49.344 41.562 1 81.69 99 ALA A CA 1
ATOM 749 C C . ALA A 1 99 ? -11.164 50.75 41.469 1 81.69 99 ALA A C 1
ATOM 751 O O . ALA A 1 99 ? -9.961 50.906 41.25 1 81.69 99 ALA A O 1
ATOM 752 N N . GLY A 1 100 ? -11.953 51.812 41.656 1 80.25 100 GLY A N 1
ATOM 753 C CA . GLY A 1 100 ? -11.469 53.188 41.594 1 80.25 100 GLY A CA 1
ATOM 754 C C . GLY A 1 100 ? -11.219 53.688 40.156 1 80.25 100 GLY A C 1
ATOM 755 O O . GLY A 1 100 ? -10.445 54.625 39.938 1 80.25 100 GLY A O 1
ATOM 756 N N . VAL A 1 101 ? -11.844 53 39.25 1 85.5 101 VAL A N 1
ATOM 757 C CA . VAL A 1 101 ? -11.672 53.344 37.844 1 85.5 101 VAL A CA 1
ATOM 758 C C . VAL A 1 101 ? -12.547 54.562 37.5 1 85.5 101 VAL A C 1
ATOM 760 O O . VAL A 1 101 ? -12.164 55.406 36.688 1 85.5 101 VAL A O 1
ATOM 763 N N . VAL A 1 102 ? -13.719 54.562 38.094 1 87.12 102 VAL A N 1
ATOM 764 C CA . VAL A 1 102 ? -14.648 55.688 37.875 1 87.12 102 VAL A CA 1
ATOM 765 C C . VAL A 1 102 ? -14.891 56.406 39.219 1 87.12 102 VAL A C 1
ATOM 767 O O . VAL A 1 102 ? -14.938 55.781 40.25 1 87.12 102 VAL A O 1
ATOM 770 N N . ASP A 1 103 ? -14.891 57.656 39.062 1 85.44 103 ASP A N 1
ATOM 771 C CA . ASP A 1 103 ? -15.148 58.469 40.25 1 85.44 103 ASP A CA 1
ATOM 772 C C . ASP A 1 103 ? -16.531 58.156 40.844 1 85.44 103 ASP A C 1
ATOM 774 O O . ASP A 1 103 ? -17.484 57.938 40.094 1 85.44 103 ASP A O 1
ATOM 778 N N . ASP A 1 104 ? -16.625 58.094 42.094 1 81.62 104 ASP A N 1
ATOM 779 C CA . ASP A 1 104 ? -17.859 57.812 42.812 1 81.62 104 ASP A CA 1
ATOM 780 C C . ASP A 1 104 ? -18.938 58.844 42.469 1 81.62 104 ASP A C 1
ATOM 782 O O . ASP A 1 104 ? -20.141 58.531 42.531 1 81.62 104 ASP A O 1
ATOM 786 N N . LYS A 1 105 ? -18.531 60 42.062 1 83.38 105 LYS A N 1
ATOM 787 C CA . LYS A 1 105 ? -19.484 61.094 41.812 1 83.38 105 LYS A CA 1
ATOM 788 C C . LYS A 1 105 ? -19.938 61.125 40.344 1 83.38 105 LYS A C 1
ATOM 790 O O . LYS A 1 105 ? -20.812 61.906 39.969 1 83.38 105 LYS A O 1
ATOM 795 N N . LEU A 1 106 ? -19.375 60.219 39.562 1 87.56 106 LEU A N 1
ATOM 796 C CA . LEU A 1 106 ? -19.734 60.188 38.156 1 87.56 106 LEU A CA 1
ATOM 797 C C . LEU A 1 106 ? -21.188 59.75 37.969 1 87.56 106 LEU A C 1
ATOM 799 O O . LEU A 1 106 ? -21.625 58.812 38.656 1 87.56 106 LEU A O 1
ATOM 803 N N . ASP A 1 107 ? -21.922 60.5 37.156 1 87.69 107 ASP A N 1
ATOM 804 C CA . ASP A 1 107 ? -23.266 60.062 36.812 1 87.69 107 ASP A CA 1
ATOM 805 C C . ASP A 1 107 ? -23.266 58.688 36.188 1 87.69 107 ASP A C 1
ATOM 807 O O . ASP A 1 107 ? -22.312 58.312 35.5 1 87.69 107 ASP A O 1
ATOM 811 N N . THR A 1 108 ? -24.25 57.906 36.469 1 91.31 108 THR A N 1
ATOM 812 C CA . THR A 1 108 ? -24.359 56.562 35.938 1 91.31 108 THR A CA 1
ATOM 813 C C . THR A 1 108 ? -25.156 56.531 34.656 1 91.31 108 THR A C 1
ATOM 815 O O . THR A 1 108 ? -25.953 57.438 34.375 1 91.31 108 THR A O 1
ATOM 818 N N . PRO A 1 109 ? -24.875 55.531 33.812 1 93.38 109 PRO A N 1
ATOM 819 C CA . PRO A 1 109 ? -25.625 55.406 32.562 1 93.38 109 PRO A CA 1
ATOM 820 C C . PRO A 1 109 ? -27.078 54.938 32.781 1 93.38 109 PRO A C 1
ATOM 822 O O . PRO A 1 109 ? -27.375 54.344 33.812 1 93.38 109 PRO A O 1
ATOM 825 N N . SER A 1 110 ? -27.938 55.312 31.859 1 93.62 110 SER A N 1
ATOM 826 C CA . SER A 1 110 ? -29.297 54.781 31.875 1 93.62 110 SER A CA 1
ATOM 827 C C . SER A 1 110 ? -29.344 53.375 31.297 1 93.62 110 SER A C 1
ATOM 829 O O . SER A 1 110 ? -28.672 53.062 30.312 1 93.62 110 SER A O 1
ATOM 831 N N . VAL A 1 111 ? -29.938 52.5 32 1 95.25 111 VAL A N 1
ATOM 832 C CA . VAL A 1 111 ? -29.984 51.094 31.609 1 95.25 111 VAL A CA 1
ATOM 833 C C . VAL A 1 111 ? -31.438 50.656 31.484 1 95.25 111 VAL A C 1
ATOM 835 O O . VAL A 1 111 ? -32.281 50.969 32.344 1 95.25 111 VAL A O 1
ATOM 838 N N . ALA A 1 112 ? -31.734 49.969 30.344 1 93.88 112 ALA A N 1
ATOM 839 C CA . ALA A 1 112 ? -33.062 49.406 30.141 1 93.88 112 ALA A CA 1
ATOM 840 C C . ALA A 1 112 ? -32.969 47.875 30 1 93.88 112 ALA A C 1
ATOM 842 O O . ALA A 1 112 ? -32 47.344 29.453 1 93.88 112 ALA A O 1
ATOM 843 N N . THR A 1 113 ? -33.875 47.219 30.516 1 93.38 113 THR A N 1
ATOM 844 C CA . THR A 1 113 ? -33.969 45.75 30.375 1 93.38 113 THR A CA 1
ATOM 845 C C . THR A 1 113 ? -35.156 45.375 29.5 1 93.38 113 THR A C 1
ATOM 847 O O . THR A 1 113 ? -36.25 45.906 29.688 1 93.38 113 THR A O 1
ATOM 850 N N . VAL A 1 114 ? -34.906 44.594 28.547 1 91.06 114 VAL A N 1
ATOM 851 C CA . VAL A 1 114 ? -36 44.094 27.703 1 91.06 114 VAL A CA 1
ATOM 852 C C . VAL A 1 114 ? -36.562 42.781 28.25 1 91.06 114 VAL A C 1
ATOM 854 O O . VAL A 1 114 ? -35.844 41.781 28.312 1 91.06 114 VAL A O 1
ATOM 857 N N . THR A 1 115 ? -37.75 42.844 28.719 1 86.38 115 THR A N 1
ATOM 858 C CA . THR A 1 115 ? -38.312 41.656 29.375 1 86.38 115 THR A CA 1
ATOM 859 C C . THR A 1 115 ? -39.375 41 28.484 1 86.38 115 THR A C 1
ATOM 861 O O . THR A 1 115 ? -39.844 39.906 28.766 1 86.38 115 THR A O 1
ATOM 864 N N . SER A 1 116 ? -39.844 41.719 27.391 1 82.25 116 SER A N 1
ATOM 865 C CA . SER A 1 116 ? -40.844 41.188 26.484 1 82.25 116 SER A CA 1
ATOM 866 C C . SER A 1 116 ? -40.344 41.156 25.047 1 82.25 116 SER A C 1
ATOM 868 O O . SER A 1 116 ? -39.344 41.812 24.719 1 82.25 116 SER A O 1
ATOM 870 N N . ARG A 1 117 ? -41.031 40.406 24.266 1 87.94 117 ARG A N 1
ATOM 871 C CA . ARG A 1 117 ? -40.688 40.312 22.844 1 87.94 117 ARG A CA 1
ATOM 872 C C . ARG A 1 117 ? -40.844 41.656 22.156 1 87.94 117 ARG A C 1
ATOM 874 O O . ARG A 1 117 ? -41.844 42.344 22.328 1 87.94 117 ARG A O 1
ATOM 881 N N . VAL A 1 118 ? -39.844 42.031 21.469 1 90.81 118 VAL A N 1
ATOM 882 C CA . VAL A 1 118 ? -39.906 43.281 20.719 1 90.81 118 VAL A CA 1
ATOM 883 C C . VAL A 1 118 ? -40.469 43 19.312 1 90.81 118 VAL A C 1
ATOM 885 O O . VAL A 1 118 ? -39.781 42.438 18.469 1 90.81 118 VAL A O 1
ATOM 888 N N . THR A 1 119 ? -41.688 43.406 19.109 1 88.38 119 THR A N 1
ATOM 889 C CA . THR A 1 119 ? -42.406 43.031 17.875 1 88.38 119 THR A CA 1
ATOM 890 C C . THR A 1 119 ? -42.656 44.25 17.031 1 88.38 119 THR A C 1
ATOM 892 O O . THR A 1 119 ? -43.344 44.156 15.992 1 88.38 119 THR A O 1
ATOM 895 N N . ASP A 1 120 ? -42.281 45.438 17.469 1 86.38 120 ASP A N 1
ATOM 896 C CA . ASP A 1 120 ? -42.531 46.625 16.688 1 86.38 120 ASP A CA 1
ATOM 897 C C . ASP A 1 120 ? -41.312 47.562 16.703 1 86.38 120 ASP A C 1
ATOM 899 O O . ASP A 1 120 ? -40.531 47.562 17.656 1 86.38 120 ASP A O 1
ATOM 903 N N . GLU A 1 121 ? -41.156 48.344 15.695 1 87.62 121 GLU A N 1
ATOM 904 C CA . GLU A 1 121 ? -40.031 49.25 15.523 1 87.62 121 GLU A CA 1
ATOM 905 C C . GLU A 1 121 ? -40.125 50.438 16.516 1 87.62 121 GLU A C 1
ATOM 907 O O . GLU A 1 121 ? -39.125 50.969 16.953 1 87.62 121 GLU A O 1
ATOM 912 N N . GLU A 1 122 ? -41.344 50.688 16.859 1 88.62 122 GLU A N 1
ATOM 913 C CA . GLU A 1 122 ? -41.562 51.812 17.781 1 88.62 122 GLU A CA 1
ATOM 914 C C . GLU A 1 122 ? -40.969 51.5 19.156 1 88.62 122 GLU A C 1
ATOM 916 O O . GLU A 1 122 ? -40.438 52.406 19.812 1 88.62 122 GLU A O 1
ATOM 921 N N . THR A 1 123 ? -41.031 50.281 19.516 1 89.25 123 THR A N 1
ATOM 922 C CA . THR A 1 123 ? -40.438 49.875 20.797 1 89.25 123 THR A CA 1
ATOM 923 C C . THR A 1 123 ? -38.938 50.094 20.781 1 89.25 123 THR A C 1
ATOM 925 O O . THR A 1 123 ? -38.344 50.562 21.766 1 89.25 123 THR A O 1
ATOM 928 N N . TRP A 1 124 ? -38.312 49.844 19.703 1 91.19 124 TRP A N 1
ATOM 929 C CA . TRP A 1 124 ? -36.875 50.062 19.578 1 91.19 124 TRP A CA 1
ATOM 930 C C . TRP A 1 124 ? -36.562 51.531 19.641 1 91.19 124 TRP A C 1
ATOM 932 O O . TRP A 1 124 ? -35.562 51.938 20.266 1 91.19 124 TRP A O 1
ATOM 942 N N . ASP A 1 125 ? -37.406 52.312 19.062 1 88.31 125 ASP A N 1
ATOM 943 C CA . ASP A 1 125 ? -37.188 53.75 19.047 1 88.31 125 ASP A CA 1
ATOM 944 C C . ASP A 1 125 ? -37.344 54.375 20.438 1 88.31 125 ASP A C 1
ATOM 946 O O . ASP A 1 125 ? -36.688 55.344 20.766 1 88.31 125 ASP A O 1
ATOM 950 N N . GLU A 1 126 ? -38.156 53.719 21.234 1 88.38 126 GLU A N 1
ATOM 951 C CA . GLU A 1 126 ? -38.406 54.219 22.578 1 88.38 126 GLU A CA 1
ATOM 952 C C . GLU A 1 126 ? -37.281 53.844 23.531 1 88.38 126 GLU A C 1
ATOM 954 O O . GLU A 1 126 ? -37.094 54.469 24.578 1 88.38 126 GLU A O 1
ATOM 959 N N . LEU A 1 127 ? -36.5 52.875 23.141 1 89.88 127 LEU A N 1
ATOM 960 C CA . LEU A 1 127 ? -35.375 52.469 23.969 1 89.88 127 LEU A CA 1
ATOM 961 C C . LEU A 1 127 ? -34.188 53.375 23.766 1 89.88 127 LEU A C 1
ATOM 963 O O . LEU A 1 127 ? -33.312 53.094 22.938 1 89.88 127 LEU A O 1
ATOM 967 N N . ASP A 1 128 ? -34.125 54.438 24.453 1 88 128 ASP A N 1
ATOM 968 C CA . ASP A 1 128 ? -33.062 55.438 24.25 1 88 128 ASP A CA 1
ATOM 969 C C . ASP A 1 128 ? -32.062 55.406 25.391 1 88 128 ASP A C 1
ATOM 971 O O . ASP A 1 128 ? -31.234 56.312 25.516 1 88 128 ASP A O 1
ATOM 975 N N . GLU A 1 129 ? -32.125 54.375 26.141 1 92.25 129 GLU A N 1
ATOM 976 C CA . GLU A 1 129 ? -31.172 54.219 27.25 1 92.25 129 GLU A CA 1
ATOM 977 C C . GLU A 1 129 ? -29.766 53.938 26.719 1 92.25 129 GLU A C 1
ATOM 979 O O . GLU A 1 129 ? -29.609 53.469 25.594 1 92.25 129 GLU A O 1
ATOM 984 N N . ASP A 1 130 ? -28.844 54.219 27.531 1 94 130 ASP A N 1
ATOM 985 C CA . ASP A 1 130 ? -27.438 54.062 27.141 1 94 130 ASP A CA 1
ATOM 986 C C . ASP A 1 130 ? -27.109 52.562 26.969 1 94 130 ASP A C 1
ATOM 988 O O . ASP A 1 130 ? -26.281 52.219 26.125 1 94 130 ASP A O 1
ATOM 992 N N . VAL A 1 131 ? -27.656 51.781 27.781 1 95.44 131 VAL A N 1
ATOM 993 C CA . VAL A 1 131 ? -27.406 50.344 27.75 1 95.44 131 VAL A CA 1
ATOM 994 C C . VAL A 1 131 ? -28.734 49.562 27.734 1 95.44 131 VAL A C 1
ATOM 996 O O . VAL A 1 131 ? -29.656 49.906 28.5 1 95.44 131 VAL A O 1
ATOM 999 N N . VAL A 1 132 ? -28.844 48.625 26.797 1 94.94 132 VAL A N 1
ATOM 1000 C CA . VAL A 1 132 ? -30.016 47.75 26.734 1 94.94 132 VAL A CA 1
ATOM 1001 C C . VAL A 1 132 ? -29.594 46.281 27 1 94.94 132 VAL A C 1
ATOM 1003 O O . VAL A 1 132 ? -28.688 45.781 26.328 1 94.94 132 VAL A O 1
ATOM 1006 N N . VAL A 1 133 ? -30.078 45.656 27.984 1 94.88 133 VAL A N 1
ATOM 1007 C CA . VAL A 1 133 ? -29.781 44.281 28.312 1 94.88 133 VAL A CA 1
ATOM 1008 C C . VAL A 1 133 ? -30.984 43.406 27.969 1 94.88 133 VAL A C 1
ATOM 1010 O O . VAL A 1 133 ? -32.125 43.688 28.359 1 94.88 133 VAL A O 1
ATOM 1013 N N . THR A 1 134 ? -30.672 42.312 27.188 1 93 134 THR A N 1
ATOM 1014 C CA . THR A 1 134 ? -31.781 41.5 26.719 1 93 134 THR A CA 1
ATOM 1015 C C . THR A 1 134 ? -31.406 40.031 26.688 1 93 134 THR A C 1
ATOM 1017 O O . THR A 1 134 ? -30.281 39.688 27.031 1 93 134 THR A O 1
ATOM 1020 N N . LEU A 1 135 ? -32.375 39.219 26.344 1 89.06 135 LEU A N 1
ATOM 1021 C CA . LEU A 1 135 ? -32.219 37.812 26.094 1 89.06 135 LEU A CA 1
ATOM 1022 C C . LEU A 1 135 ? -32.531 37.469 24.625 1 89.06 135 LEU A C 1
ATOM 1024 O O . LEU A 1 135 ? -33.312 38.156 23.984 1 89.06 135 LEU A O 1
ATOM 1028 N N . PRO A 1 136 ? -31.828 36.469 24.156 1 87 136 PRO A N 1
ATOM 1029 C CA . PRO A 1 136 ? -32.094 36.125 22.75 1 87 136 PRO A CA 1
ATOM 1030 C C . PRO A 1 136 ? -33.562 35.844 22.484 1 87 136 PRO A C 1
ATOM 1032 O O . PRO A 1 136 ? -34.062 36.188 21.406 1 87 136 PRO A O 1
ATOM 1035 N N . HIS A 1 137 ? -34.312 35.344 23.406 1 81.69 137 HIS A N 1
ATOM 1036 C CA . HIS A 1 137 ? -35.719 34.969 23.203 1 81.69 137 HIS A CA 1
ATOM 1037 C C . HIS A 1 137 ? -36.594 36.219 22.969 1 81.69 137 HIS A C 1
ATOM 1039 O O . HIS A 1 137 ? -37.656 36.125 22.391 1 81.69 137 HIS A O 1
ATOM 1045 N N . ASN A 1 138 ? -36.094 37.406 23.406 1 87.94 138 ASN A N 1
ATOM 1046 C CA . ASN A 1 138 ? -36.875 38.656 23.297 1 87.94 138 ASN A CA 1
ATOM 1047 C C . ASN A 1 138 ? -36.656 39.344 21.953 1 87.94 138 ASN A C 1
ATOM 1049 O O . ASN A 1 138 ? -37.5 40.125 21.516 1 87.94 138 ASN A O 1
ATOM 1053 N N . ILE A 1 139 ? -35.531 38.969 21.297 1 90 139 ILE A N 1
ATOM 1054 C CA . ILE A 1 139 ? -35.219 39.844 20.172 1 90 139 ILE A CA 1
ATOM 1055 C C . ILE A 1 139 ? -34.844 39 18.953 1 90 139 ILE A C 1
ATOM 1057 O O . ILE A 1 139 ? -34.625 39.531 17.859 1 90 139 ILE A O 1
ATOM 1061 N N . SER A 1 140 ? -34.656 37.719 19.062 1 87.19 140 SER A N 1
ATOM 1062 C CA . SER A 1 140 ? -34.25 36.875 17.953 1 87.19 140 SER A CA 1
ATOM 1063 C C . SER A 1 140 ? -35.469 36.375 17.172 1 87.19 140 SER A C 1
ATOM 1065 O O . SER A 1 140 ? -36.438 35.906 17.781 1 87.19 140 SER A O 1
ATOM 1067 N N . LYS A 1 141 ? -35.312 36.281 15.883 1 81.5 141 LYS A N 1
ATOM 1068 C CA . LYS A 1 141 ? -36.375 35.875 15.008 1 81.5 141 LYS A CA 1
ATOM 1069 C C . LYS A 1 141 ? -36.594 34.375 15.062 1 81.5 141 LYS A C 1
ATOM 1071 O O . LYS A 1 141 ? -37.625 33.875 14.617 1 81.5 141 LYS A O 1
ATOM 1076 N N . VAL A 1 142 ? -35.625 33.812 15.57 1 76.38 142 VAL A N 1
ATOM 1077 C CA . VAL A 1 142 ? -35.688 32.344 15.656 1 76.38 142 VAL A CA 1
ATOM 1078 C C . VAL A 1 142 ? -36.875 31.953 16.531 1 76.38 142 VAL A C 1
ATOM 1080 O O . VAL A 1 142 ? -37.469 30.891 16.344 1 76.38 142 VAL A O 1
ATOM 1083 N N . TYR A 1 143 ? -37.281 32.781 17.469 1 74.56 143 TYR A N 1
ATOM 1084 C CA . TYR A 1 143 ? -38.344 32.438 18.406 1 74.56 143 TYR A CA 1
ATOM 1085 C C . TYR A 1 143 ? -39.688 32.906 17.875 1 74.56 143 TYR A C 1
ATOM 1087 O O . TYR A 1 143 ? -40.688 32.875 18.594 1 74.56 143 TYR A O 1
ATOM 1095 N N . ASP A 1 144 ? -39.562 33.219 16.547 1 76.12 144 ASP A N 1
ATOM 1096 C CA . ASP A 1 144 ? -40.844 33.5 15.906 1 76.12 144 ASP A CA 1
ATOM 1097 C C . ASP A 1 144 ? -41.594 32.188 15.641 1 76.12 144 ASP A C 1
ATOM 1099 O O . ASP A 1 144 ? -41 31.172 15.289 1 76.12 144 ASP A O 1
ATOM 1103 N N . SER A 1 145 ? -42.625 31.938 16.344 1 63.38 145 SER A N 1
ATOM 1104 C CA . SER A 1 145 ? -43.469 30.781 16.094 1 63.38 145 SER A CA 1
ATOM 1105 C C . SER A 1 145 ? -44.875 31.203 15.695 1 63.38 145 SER A C 1
ATOM 1107 O O . SER A 1 145 ? -45.281 32.344 15.914 1 63.38 145 SER A O 1
ATOM 1109 N N . ASP A 1 146 ? -45.625 30.391 14.914 1 58.56 146 ASP A N 1
ATOM 1110 C CA . ASP A 1 146 ? -47 30.594 14.5 1 58.56 146 ASP A CA 1
ATOM 1111 C C . ASP A 1 146 ? -47.875 30.922 15.703 1 58.56 146 ASP A C 1
ATOM 1113 O O . ASP A 1 146 ? -49 31.406 15.539 1 58.56 146 ASP A O 1
ATOM 1117 N N . GLN A 1 147 ? -47.438 30.625 16.891 1 58.22 147 GLN A N 1
ATOM 1118 C CA . GLN A 1 147 ? -48.25 30.797 18.078 1 58.22 147 GLN A CA 1
ATOM 1119 C C . GLN A 1 147 ? -48.344 32.25 18.5 1 58.22 147 GLN A C 1
ATOM 1121 O O . GLN A 1 147 ? -49.219 32.656 19.234 1 58.22 147 GLN A O 1
ATOM 1126 N N . TYR A 1 148 ? -47.25 33.031 18.031 1 65.25 148 TYR A N 1
ATOM 1127 C CA . TYR A 1 148 ? -47.25 34.438 18.406 1 65.25 148 TYR A CA 1
ATOM 1128 C C . TYR A 1 148 ? -47.688 35.312 17.234 1 65.25 148 TYR A C 1
ATOM 1130 O O . TYR A 1 148 ? -47.344 35.062 16.094 1 65.25 148 TYR A O 1
ATOM 1138 N N . SER A 1 149 ? -48.781 36.094 17.344 1 65.5 149 SER A N 1
ATOM 1139 C CA . SER A 1 149 ? -49.406 36.938 16.312 1 65.5 149 SER A CA 1
ATOM 1140 C C . SER A 1 149 ? -48.406 37.906 15.727 1 65.5 149 SER A C 1
ATOM 1142 O O . SER A 1 149 ? -48.406 38.156 14.516 1 65.5 149 SER A O 1
ATOM 1144 N N . ASP A 1 150 ? -47.438 38.469 16.562 1 75 150 ASP A N 1
ATOM 1145 C CA . ASP A 1 150 ? -46.531 39.469 16.062 1 75 150 ASP A CA 1
ATOM 1146 C C . ASP A 1 150 ? -45.125 38.938 15.945 1 75 150 ASP A C 1
ATOM 1148 O O . ASP A 1 150 ? -44.656 38.156 16.797 1 75 150 ASP A O 1
ATOM 1152 N N . SER A 1 151 ? -44.469 39.188 14.836 1 83.56 151 SER A N 1
ATOM 1153 C CA . SER A 1 151 ? -43.094 38.719 14.578 1 83.56 151 SER A CA 1
ATOM 1154 C C . SER A 1 151 ? -42.062 39.625 15.227 1 83.56 151 SER A C 1
ATOM 1156 O O . SER A 1 151 ? -42.281 40.844 15.336 1 83.56 151 SER A O 1
ATOM 1158 N N . ILE A 1 152 ? -41.062 39.031 15.797 1 88.06 152 ILE A N 1
ATOM 1159 C CA . ILE A 1 152 ? -39.969 39.781 16.406 1 88.06 152 ILE A CA 1
ATOM 1160 C C . ILE A 1 152 ? -39.25 40.625 15.352 1 88.06 152 ILE A C 1
ATOM 1162 O O . ILE A 1 152 ? -39.062 40.188 14.219 1 88.06 152 ILE A O 1
ATOM 1166 N N . VAL A 1 153 ? -39.156 41.875 15.695 1 88.06 153 VAL A N 1
ATOM 1167 C CA . VAL A 1 153 ? -38.469 42.812 14.812 1 88.06 153 VAL A CA 1
ATOM 1168 C C . VAL A 1 153 ? -37.031 43 15.297 1 88.06 153 VAL A C 1
ATOM 1170 O O . VAL A 1 153 ? -36.812 43.25 16.484 1 88.06 153 VAL A O 1
ATOM 1173 N N . SER A 1 154 ? -36.125 42.906 14.328 1 88.19 154 SER A N 1
ATOM 1174 C CA . SER A 1 154 ? -34.719 43.062 14.656 1 88.19 154 SER A CA 1
ATOM 1175 C C . SER A 1 154 ? -34.375 44.531 14.977 1 88.19 154 SER A C 1
ATOM 1177 O O . SER A 1 154 ? -35.062 45.438 14.484 1 88.19 154 SER A O 1
ATOM 1179 N N . PRO A 1 155 ? -33.344 44.688 15.836 1 87.69 155 PRO A N 1
ATOM 1180 C CA . PRO A 1 155 ? -32.906 46.062 16.078 1 87.69 155 PRO A CA 1
ATOM 1181 C C . PRO A 1 155 ? -32.5 46.781 14.797 1 87.69 155 PRO A C 1
ATOM 1183 O O . PRO A 1 155 ? -31.938 46.156 13.883 1 87.69 155 PRO A O 1
ATOM 1186 N N . PRO A 1 156 ? -32.906 48.125 14.727 1 84.25 156 PRO A N 1
ATOM 1187 C CA . PRO A 1 156 ? -32.5 48.906 13.547 1 84.25 156 PRO A CA 1
ATOM 1188 C C . PRO A 1 156 ? -30.984 48.875 13.336 1 84.25 156 PRO A C 1
ATOM 1190 O O . PRO A 1 156 ? -30.219 48.812 14.305 1 84.25 156 PRO A O 1
ATOM 1193 N N . GLU A 1 157 ? -30.75 49.062 12.039 1 79.38 157 GLU A N 1
ATOM 1194 C CA . GLU A 1 157 ? -29.344 49.062 11.656 1 79.38 157 GLU A CA 1
ATOM 1195 C C . GLU A 1 157 ? -28.594 50.25 12.242 1 79.38 157 GLU A C 1
ATOM 1197 O O . GLU A 1 157 ? -29.094 51.375 12.219 1 79.38 157 GLU A O 1
ATOM 1202 N N . GLU A 1 158 ? -27.562 50.188 12.992 1 80.94 158 GLU A N 1
ATOM 1203 C CA . GLU A 1 158 ? -26.641 51.219 13.492 1 80.94 158 GLU A CA 1
ATOM 1204 C C . GLU A 1 158 ? -27.125 51.781 14.82 1 80.94 158 GLU A C 1
ATOM 1206 O O . GLU A 1 158 ? -26.625 52.812 15.266 1 80.94 158 GLU A O 1
ATOM 1211 N N . LYS A 1 159 ? -28.281 51.219 15.344 1 88.19 159 LYS A N 1
ATOM 1212 C CA . LYS A 1 159 ? -28.719 51.688 16.656 1 88.19 159 LYS A CA 1
ATOM 1213 C C . LYS A 1 159 ? -27.656 51.438 17.719 1 88.19 159 LYS A C 1
ATOM 1215 O O . LYS A 1 159 ? -27.344 52.312 18.516 1 88.19 159 LYS A O 1
ATOM 1220 N N . PHE A 1 160 ? -27.188 50.25 17.609 1 91.75 160 PHE A N 1
ATOM 1221 C CA . PHE A 1 160 ? -26.141 49.875 18.547 1 91.75 160 PHE A CA 1
ATOM 1222 C C . PHE A 1 160 ? -24.781 49.812 17.859 1 91.75 160 PHE A C 1
ATOM 1224 O O . PHE A 1 160 ? -24.672 49.312 16.734 1 91.75 160 PHE A O 1
ATOM 1231 N N . ASP A 1 161 ? -23.797 50.344 18.484 1 91.88 161 ASP A N 1
ATOM 1232 C CA . ASP A 1 161 ? -22.469 50.281 17.891 1 91.88 161 ASP A CA 1
ATOM 1233 C C . ASP A 1 161 ? -21.594 49.25 18.594 1 91.88 161 ASP A C 1
ATOM 1235 O O . ASP A 1 161 ? -20.5 48.938 18.109 1 91.88 161 ASP A O 1
ATOM 1239 N N . LEU A 1 162 ? -22.047 48.781 19.719 1 94.38 162 LEU A N 1
ATOM 1240 C CA . LEU A 1 162 ? -21.328 47.781 20.484 1 94.38 162 LEU A CA 1
ATOM 1241 C C . LEU A 1 162 ? -22.297 46.75 21.078 1 94.38 162 LEU A C 1
ATOM 1243 O O . LEU A 1 162 ? -23.281 47.125 21.719 1 94.38 162 LEU A O 1
ATOM 1247 N N . VAL A 1 163 ? -22.016 45.469 20.781 1 94.5 163 VAL A N 1
ATOM 1248 C CA . VAL A 1 163 ? -22.891 44.406 21.266 1 94.5 163 VAL A CA 1
ATOM 1249 C C . VAL A 1 163 ? -22.062 43.344 22.031 1 94.5 163 VAL A C 1
ATOM 1251 O O . VAL A 1 163 ? -21.016 42.906 21.531 1 94.5 163 VAL A O 1
ATOM 1254 N N . PHE A 1 164 ? -22.484 43.031 23.234 1 95 164 PHE A N 1
ATOM 1255 C CA . PHE A 1 164 ? -21.844 42 24.031 1 95 164 PHE A CA 1
ATOM 1256 C C . PHE A 1 164 ? -22.703 40.75 24.078 1 95 164 PHE A C 1
ATOM 1258 O O . PHE A 1 164 ? -23.922 40.812 24.25 1 95 164 PHE A O 1
ATOM 1265 N N . PHE A 1 165 ? -22.062 39.625 23.797 1 91.81 165 PHE A N 1
ATOM 1266 C CA . PHE A 1 165 ? -22.672 38.344 24.031 1 91.81 165 PHE A CA 1
ATOM 1267 C C . PHE A 1 165 ? -22.062 37.656 25.25 1 91.81 165 PHE A C 1
ATOM 1269 O O . PHE A 1 165 ? -20.906 37.188 25.188 1 91.81 165 PHE A O 1
ATOM 1276 N N . ASP A 1 166 ? -22.703 37.719 26.297 1 89.44 166 ASP A N 1
ATOM 1277 C CA . ASP A 1 166 ? -22.234 37.062 27.516 1 89.44 166 ASP A CA 1
ATOM 1278 C C . ASP A 1 166 ? -22.531 35.562 27.469 1 89.44 166 ASP A C 1
ATOM 1280 O O . ASP A 1 166 ? -23.531 35.125 26.906 1 89.44 166 ASP A O 1
ATOM 1284 N N . GLU A 1 167 ? -21.547 34.781 27.875 1 80.25 167 GLU A N 1
ATOM 1285 C CA . GLU A 1 167 ? -21.594 33.312 27.797 1 80.25 167 GLU A CA 1
ATOM 1286 C C . GLU A 1 167 ? -21.75 32.844 26.359 1 80.25 167 GLU A C 1
ATOM 1288 O O . GLU A 1 167 ? -22.672 32.094 26.047 1 80.25 167 GLU A O 1
ATOM 1293 N N . ALA A 1 168 ? -20.875 33.219 25.594 1 78.25 168 ALA A N 1
ATOM 1294 C CA . ALA A 1 168 ? -20.906 33.062 24.156 1 78.25 168 ALA A CA 1
ATOM 1295 C C . ALA A 1 168 ? -20.891 31.578 23.766 1 78.25 168 ALA A C 1
ATOM 1297 O O . ALA A 1 168 ? -21.156 31.234 22.609 1 78.25 168 ALA A O 1
ATOM 1298 N N . HIS A 1 169 ? -20.641 30.719 24.672 1 67.19 169 HIS A N 1
ATOM 1299 C CA . HIS A 1 169 ? -20.656 29.297 24.359 1 67.19 169 HIS A CA 1
ATOM 1300 C C . HIS A 1 169 ? -22.047 28.828 23.922 1 67.19 169 HIS A C 1
ATOM 1302 O O . HIS A 1 169 ? -22.188 27.75 23.344 1 67.19 169 HIS A O 1
ATOM 1308 N N . HIS A 1 170 ? -23 29.703 24.047 1 62.62 170 HIS A N 1
ATOM 1309 C CA . HIS A 1 170 ? -24.359 29.438 23.594 1 62.62 170 HIS A CA 1
ATOM 1310 C C . HIS A 1 170 ? -24.562 29.844 22.141 1 62.62 170 HIS A C 1
ATOM 1312 O O . HIS A 1 170 ? -25.609 29.594 21.547 1 62.62 170 HIS A O 1
ATOM 1318 N N . ILE A 1 171 ? -23.625 30.453 21.547 1 55.78 171 ILE A N 1
ATOM 1319 C CA . ILE A 1 171 ? -23.766 31.094 20.234 1 55.78 171 ILE A CA 1
ATOM 1320 C C . ILE A 1 171 ? -24.125 30.031 19.188 1 55.78 171 ILE A C 1
ATOM 1322 O O . ILE A 1 171 ? -24.672 30.344 18.141 1 55.78 171 ILE A O 1
ATOM 1326 N N . ARG A 1 172 ? -24.047 28.812 19.391 1 55.91 172 ARG A N 1
ATOM 1327 C CA . ARG A 1 172 ? -24.422 27.844 18.375 1 55.91 172 ARG A CA 1
ATOM 1328 C C . ARG A 1 172 ? -25.938 27.656 18.328 1 55.91 172 ARG A C 1
ATOM 1330 O O . ARG A 1 172 ? -26.469 27.094 17.375 1 55.91 172 ARG A O 1
ATOM 1337 N N . ALA A 1 173 ? -26.531 28.125 19.422 1 59.53 173 ALA A N 1
ATOM 1338 C CA . ALA A 1 173 ? -27.984 28.125 19.281 1 59.53 173 ALA A CA 1
ATOM 1339 C C . ALA A 1 173 ? -28.438 29.016 18.141 1 59.53 173 ALA A C 1
ATOM 1341 O O . ALA A 1 173 ? -27.891 30.109 17.953 1 59.53 173 ALA A O 1
ATOM 1342 N N . PRO A 1 174 ? -29.203 28.5 17.281 1 66.31 174 PRO A N 1
ATOM 1343 C CA . PRO A 1 174 ? -29.625 29.266 16.109 1 66.31 174 PRO A CA 1
ATOM 1344 C C . PRO A 1 174 ? -30.016 30.703 16.469 1 66.31 174 PRO A C 1
ATOM 1346 O O . PRO A 1 174 ? -29.766 31.625 15.68 1 66.31 174 PRO A O 1
ATOM 1349 N N . SER A 1 175 ? -30.625 30.875 17.672 1 76.62 175 SER A N 1
ATOM 1350 C CA . SER A 1 175 ? -31.047 32.219 18.062 1 76.62 175 SER A CA 1
ATOM 1351 C C . SER A 1 175 ? -29.844 33.156 18.25 1 76.62 175 SER A C 1
ATOM 1353 O O . SER A 1 175 ? -29.875 34.312 17.828 1 76.62 175 SER A O 1
ATOM 1355 N N . TRP A 1 176 ? -28.797 32.656 18.859 1 81.06 176 TRP A N 1
ATOM 1356 C CA . TRP A 1 176 ? -27.609 33.469 19.094 1 81.06 176 TRP A CA 1
ATOM 1357 C C . TRP A 1 176 ? -26.875 33.75 17.797 1 81.06 176 TRP A C 1
ATOM 1359 O O . TRP A 1 176 ? -26.422 34.875 17.578 1 81.06 176 TRP A O 1
ATOM 1369 N N . MET A 1 177 ? -26.859 32.812 16.969 1 78.56 177 MET A N 1
ATOM 1370 C CA . MET A 1 177 ? -26.188 32.969 15.68 1 78.56 177 MET A CA 1
ATOM 1371 C C . MET A 1 177 ? -26.922 34 14.812 1 78.56 177 MET A C 1
ATOM 1373 O O . MET A 1 177 ? -26.281 34.812 14.148 1 78.56 177 MET A O 1
ATOM 1377 N N . GLU A 1 178 ? -28.203 33.781 14.867 1 80.88 178 GLU A N 1
ATOM 1378 C CA . GLU A 1 178 ? -29.016 34.75 14.125 1 80.88 178 GLU A CA 1
ATOM 1379 C C . GLU A 1 178 ? -28.781 36.188 14.617 1 80.88 178 GLU A C 1
ATOM 1381 O O . GLU A 1 178 ? -28.688 37.125 13.812 1 80.88 178 GLU A O 1
ATOM 1386 N N . LEU A 1 179 ? -28.688 36.344 15.875 1 86.69 179 LEU A N 1
ATOM 1387 C CA . LEU A 1 179 ? -28.469 37.688 16.453 1 86.69 179 LEU A CA 1
ATOM 1388 C C . LEU A 1 179 ? -27.078 38.188 16.078 1 86.69 179 LEU A C 1
ATOM 1390 O O . LEU A 1 179 ? -26.906 39.375 15.781 1 86.69 179 LEU A O 1
ATOM 1394 N N . LEU A 1 180 ? -26.125 37.312 16.094 1 85.44 180 LEU A N 1
ATOM 1395 C CA . LEU A 1 180 ? -24.766 37.688 15.734 1 85.44 180 LEU A CA 1
ATOM 1396 C C . LEU A 1 180 ? -24.688 38.188 14.297 1 85.44 180 LEU A C 1
ATOM 1398 O O . LEU A 1 180 ? -23.953 39.125 13.992 1 85.44 180 LEU A O 1
ATOM 1402 N N . GLU A 1 181 ? -25.5 37.656 13.508 1 82.44 181 GLU A N 1
ATOM 1403 C CA . GLU A 1 181 ? -25.516 38.031 12.094 1 82.44 181 GLU A CA 1
ATOM 1404 C C . GLU A 1 181 ? -26.312 39.312 11.867 1 82.44 181 GLU A C 1
ATOM 1406 O O . GLU A 1 181 ? -26 40.094 10.969 1 82.44 181 GLU A O 1
ATOM 1411 N N . THR A 1 182 ? -27.281 39.438 12.664 1 84.69 182 THR A N 1
ATOM 1412 C CA . THR A 1 182 ? -28.156 40.562 12.508 1 84.69 182 THR A CA 1
ATOM 1413 C C . THR A 1 182 ? -27.453 41.875 12.93 1 84.69 182 THR A C 1
ATOM 1415 O O . THR A 1 182 ? -27.656 42.906 12.312 1 84.69 182 THR A O 1
ATOM 1418 N N . VAL A 1 183 ? -26.625 41.812 13.961 1 88.75 183 VAL A N 1
ATOM 1419 C CA . VAL A 1 183 ? -25.938 43 14.461 1 88.75 183 VAL A CA 1
ATOM 1420 C C . VAL A 1 183 ? -24.547 43.094 13.852 1 88.75 183 VAL A C 1
ATOM 1422 O O . VAL A 1 183 ? -23.578 43.406 14.547 1 88.75 183 VAL A O 1
ATOM 1425 N N . ASP A 1 184 ? -24.438 42.875 12.625 1 83.94 184 ASP A N 1
ATOM 1426 C CA . ASP A 1 184 ? -23.141 42.75 11.969 1 83.94 184 ASP A CA 1
ATOM 1427 C C . ASP A 1 184 ? -22.484 44.125 11.766 1 83.94 184 ASP A C 1
ATOM 1429 O O . ASP A 1 184 ? -21.281 44.188 11.547 1 83.94 184 ASP A O 1
ATOM 1433 N N . SER A 1 185 ? -23.219 45.125 11.961 1 86.12 185 SER A N 1
ATOM 1434 C CA . SER A 1 185 ? -22.656 46.469 11.789 1 86.12 185 SER A CA 1
ATOM 1435 C C . SER A 1 185 ? -22 46.969 13.078 1 86.12 185 SER A C 1
ATOM 1437 O O . SER A 1 185 ? -21.188 47.906 13.047 1 86.12 185 SER A O 1
ATOM 1439 N N . ALA A 1 186 ? -22.328 46.312 14.164 1 91.69 186 ALA A N 1
ATOM 1440 C CA . ALA A 1 186 ? -21.766 46.688 15.461 1 91.69 186 ALA A CA 1
ATOM 1441 C C . ALA A 1 186 ? -20.516 45.875 15.766 1 91.69 186 ALA A C 1
ATOM 1443 O O . ALA A 1 186 ? -20.281 44.812 15.172 1 91.69 186 ALA A O 1
ATOM 1444 N N . LYS A 1 187 ? -19.641 46.469 16.578 1 93.06 187 LYS A N 1
ATOM 1445 C CA . LYS A 1 187 ? -18.578 45.688 17.172 1 93.06 187 LYS A CA 1
ATOM 1446 C C . LYS A 1 187 ? -19.141 44.625 18.109 1 93.06 187 LYS A C 1
ATOM 1448 O O . LYS A 1 187 ? -19.906 44.938 19.016 1 93.06 187 LYS A O 1
ATOM 1453 N N . ARG A 1 188 ? -18.844 43.375 17.797 1 93.62 188 ARG A N 1
ATOM 1454 C CA . ARG A 1 188 ? -19.391 42.25 18.562 1 93.62 188 ARG A CA 1
ATOM 1455 C C . ARG A 1 188 ? -18.312 41.594 19.422 1 93.62 188 ARG A C 1
ATOM 1457 O O . ARG A 1 188 ? -17.234 41.219 18.922 1 93.62 188 ARG A O 1
ATOM 1464 N N . VAL A 1 189 ? -18.531 41.5 20.703 1 93.81 189 VAL A N 1
ATOM 1465 C CA . VAL A 1 189 ? -17.594 40.906 21.656 1 93.81 189 VAL A CA 1
ATOM 1466 C C . VAL A 1 189 ? -18.266 39.719 22.328 1 93.81 189 VAL A C 1
ATOM 1468 O O . VAL A 1 189 ? -19.344 39.844 22.922 1 93.81 189 VAL A O 1
ATOM 1471 N N . LEU A 1 190 ? -17.688 38.594 22.125 1 90.38 190 LEU A N 1
ATOM 1472 C CA . LEU A 1 190 ? -18.172 37.375 22.75 1 90.38 190 LEU A CA 1
ATOM 1473 C C . LEU A 1 190 ? -17.344 37.031 23.984 1 90.38 190 LEU A C 1
ATOM 1475 O O . LEU A 1 190 ? -16.125 36.906 23.906 1 90.38 190 LEU A O 1
ATOM 1479 N N . LEU A 1 191 ? -17.969 36.969 25.125 1 89.88 191 LEU A N 1
ATOM 1480 C CA . LEU A 1 191 ? -17.266 36.625 26.359 1 89.88 191 LEU A CA 1
ATOM 1481 C C . LEU A 1 191 ? -17.734 35.281 26.906 1 89.88 191 LEU A C 1
ATOM 1483 O O . LEU A 1 191 ? -18.938 35 26.891 1 89.88 191 LEU A O 1
ATOM 1487 N N . THR A 1 192 ? -16.75 34.5 27.172 1 81.06 192 THR A N 1
ATOM 1488 C CA . THR A 1 192 ? -17.094 33.188 27.688 1 81.06 192 THR A CA 1
ATOM 1489 C C . THR A 1 192 ? -15.969 32.656 28.578 1 81.06 192 THR A C 1
ATOM 1491 O O . THR A 1 192 ? -14.82 33.094 28.453 1 81.06 192 THR A O 1
ATOM 1494 N N . ALA A 1 193 ? -16.219 31.812 29.422 1 73.62 193 ALA A N 1
ATOM 1495 C CA . ALA A 1 193 ? -15.195 31.109 30.188 1 73.62 193 ALA A CA 1
ATOM 1496 C C . ALA A 1 193 ? -14.664 29.891 29.422 1 73.62 193 ALA A C 1
ATOM 1498 O O . ALA A 1 193 ? -13.539 29.453 29.656 1 73.62 193 ALA A O 1
ATOM 1499 N N . THR A 1 194 ? -15.539 29.391 28.5 1 63.38 194 THR A N 1
ATOM 1500 C CA . THR A 1 194 ? -15.227 28.156 27.797 1 63.38 194 THR A CA 1
ATOM 1501 C C . THR A 1 194 ? -15.406 28.344 26.297 1 63.38 194 THR A C 1
ATOM 1503 O O . THR A 1 194 ? -16.5 28.141 25.766 1 63.38 194 THR A O 1
ATOM 1506 N N . PRO A 1 195 ? -14.32 28.734 25.609 1 60.31 195 PRO A N 1
ATOM 1507 C CA . PRO A 1 195 ? -14.477 29.062 24.188 1 60.31 195 PRO A CA 1
ATOM 1508 C C . PRO A 1 195 ? -14.711 27.828 23.328 1 60.31 195 PRO A C 1
ATOM 1510 O O . PRO A 1 195 ? -14.266 27.781 22.172 1 60.31 195 PRO A O 1
ATOM 1513 N N . PHE A 1 196 ? -15.156 26.641 23.844 1 56.84 196 PHE A N 1
ATOM 1514 C CA . PHE A 1 196 ? -15.477 25.469 23.062 1 56.84 196 PHE A CA 1
ATOM 1515 C C . PHE A 1 196 ? -16.938 25.094 23.203 1 56.84 196 PHE A C 1
ATOM 1517 O O . PHE A 1 196 ? -17.562 25.375 24.234 1 56.84 196 PHE A O 1
ATOM 1524 N N . ARG A 1 197 ? -17.422 24.719 21.922 1 48.84 197 ARG A N 1
ATOM 1525 C CA . ARG A 1 197 ? -18.797 24.234 22 1 48.84 197 ARG A CA 1
ATOM 1526 C C . ARG A 1 197 ? -18.844 22.828 22.594 1 48.84 197 ARG A C 1
ATOM 1528 O O . ARG A 1 197 ? -17.844 22.125 22.625 1 48.84 197 ARG A O 1
ATOM 1535 N N . ARG A 1 198 ? -19.953 22.438 23.234 1 44.16 198 ARG A N 1
ATOM 1536 C CA . ARG A 1 198 ? -20.25 21.094 23.719 1 44.16 198 ARG A CA 1
ATOM 1537 C C . ARG A 1 198 ? -19.938 20.047 22.656 1 44.16 198 ARG A C 1
ATOM 1539 O O . ARG A 1 198 ? -19.594 18.906 22.969 1 44.16 198 ARG A O 1
ATOM 1546 N N . ASP A 1 199 ? -20.172 20.516 21.375 1 40.28 199 ASP A N 1
ATOM 1547 C CA . ASP A 1 199 ? -20.031 19.578 20.281 1 40.28 199 ASP A CA 1
ATOM 1548 C C . ASP A 1 199 ? -18.656 19.703 19.625 1 40.28 199 ASP A C 1
ATOM 1550 O O . ASP A 1 199 ? -18.453 19.266 18.484 1 40.28 199 ASP A O 1
ATOM 1554 N N . ARG A 1 200 ? -17.609 20.234 20.188 1 42.91 200 ARG A N 1
ATOM 1555 C CA . ARG A 1 200 ? -16.203 20.375 19.797 1 42.91 200 ARG A CA 1
ATOM 1556 C C . ARG A 1 200 ? -16.031 21.328 18.641 1 42.91 200 ARG A C 1
ATOM 1558 O O . ARG A 1 200 ? -15 21.344 17.969 1 42.91 200 ARG A O 1
ATOM 1565 N N . GLN A 1 201 ? -17.234 21.969 18.344 1 45.94 201 GLN A N 1
ATOM 1566 C CA . GLN A 1 201 ? -17.125 22.969 17.281 1 45.94 201 GLN A CA 1
ATOM 1567 C C . GLN A 1 201 ? -16.656 24.312 17.828 1 45.94 201 GLN A C 1
ATOM 1569 O O . GLN A 1 201 ? -16.922 24.641 18.984 1 45.94 201 GLN A O 1
ATOM 1574 N N . THR A 1 202 ? -15.914 25.125 17.172 1 49.94 202 THR A N 1
ATOM 1575 C CA . THR A 1 202 ? -15.352 26.391 17.609 1 49.94 202 THR A CA 1
ATOM 1576 C C . THR A 1 202 ? -16.391 27.5 17.516 1 49.94 202 THR A C 1
ATOM 1578 O O . THR A 1 202 ? -17.312 27.422 16.688 1 49.94 202 THR A O 1
ATOM 1581 N N . LEU A 1 203 ? -16.484 28.406 18.562 1 61.19 203 LEU A N 1
ATOM 1582 C CA . LEU A 1 203 ? -17.312 29.609 18.578 1 61.19 203 LEU A CA 1
ATOM 1583 C C . LEU A 1 203 ? -16.922 30.531 17.422 1 61.19 203 LEU A C 1
ATOM 1585 O O . LEU A 1 203 ? -15.766 30.562 17.016 1 61.19 203 LEU A O 1
ATOM 1589 N N . PRO A 1 204 ? -17.906 31.094 16.797 1 65.25 204 PRO A N 1
ATOM 1590 C CA . PRO A 1 204 ? -17.578 32.062 15.773 1 65.25 204 PRO A CA 1
ATOM 1591 C C . PRO A 1 204 ? -16.703 33.219 16.312 1 65.25 204 PRO A C 1
ATOM 1593 O O . PRO A 1 204 ? -16.766 33.531 17.5 1 65.25 204 PRO A O 1
ATOM 1596 N N . GLY A 1 205 ? -15.82 33.719 15.586 1 69.56 205 GLY A N 1
ATOM 1597 C CA . GLY A 1 205 ? -14.969 34.844 15.961 1 69.56 205 GLY A CA 1
ATOM 1598 C C . GLY A 1 205 ? -13.523 34.438 16.188 1 69.56 205 GLY A C 1
ATOM 1599 O O . GLY A 1 205 ? -13.188 33.25 16.109 1 69.56 205 GLY A O 1
ATOM 1600 N N . ARG A 1 206 ? -12.789 35.406 16.453 1 71.31 206 ARG A N 1
ATOM 1601 C CA . ARG A 1 206 ? -11.359 35.188 16.672 1 71.31 206 ARG A CA 1
ATOM 1602 C C . ARG A 1 206 ? -11.016 35.281 18.156 1 71.31 206 ARG A C 1
ATOM 1604 O O . ARG A 1 206 ? -11.453 36.219 18.844 1 71.31 206 ARG A O 1
ATOM 1611 N N . MET A 1 207 ? -10.312 34.281 18.656 1 75.31 207 MET A N 1
ATOM 1612 C CA . MET A 1 207 ? -9.852 34.344 20.047 1 75.31 207 MET A CA 1
ATOM 1613 C C . MET A 1 207 ? -8.828 35.469 20.219 1 75.31 207 MET A C 1
ATOM 1615 O O . MET A 1 207 ? -7.73 35.406 19.656 1 75.31 207 MET A O 1
ATOM 1619 N N . VAL A 1 208 ? -9.234 36.469 21 1 82.5 208 VAL A N 1
ATOM 1620 C CA . VAL A 1 208 ? -8.375 37.656 21.109 1 82.5 208 VAL A CA 1
ATOM 1621 C C . VAL A 1 208 ? -7.652 37.625 22.453 1 82.5 208 VAL A C 1
ATOM 1623 O O . VAL A 1 208 ? -6.609 38.25 22.609 1 82.5 208 VAL A O 1
ATOM 1626 N N . TYR A 1 209 ? -8.289 36.938 23.375 1 85.81 209 TYR A N 1
ATOM 1627 C CA . TYR A 1 209 ? -7.684 36.906 24.703 1 85.81 209 TYR A CA 1
ATOM 1628 C C . TYR A 1 209 ? -8.164 35.688 25.5 1 85.81 209 TYR A C 1
ATOM 1630 O O . TYR A 1 209 ? -9.359 35.375 25.484 1 85.81 209 TYR A O 1
ATOM 1638 N N . HIS A 1 210 ? -7.25 35.031 25.953 1 80 210 HIS A N 1
ATOM 1639 C CA . HIS A 1 210 ? -7.52 33.938 26.875 1 80 210 HIS A CA 1
ATOM 1640 C C . HIS A 1 210 ? -6.703 34.094 28.156 1 80 210 HIS A C 1
ATOM 1642 O O . HIS A 1 210 ? -5.477 34.219 28.109 1 80 210 HIS A O 1
ATOM 1648 N N . TYR A 1 211 ? -7.398 34.219 29.234 1 81.38 211 TYR A N 1
ATOM 1649 C CA . TYR A 1 211 ? -6.711 34.25 30.531 1 81.38 211 TYR A CA 1
ATOM 1650 C C . TYR A 1 211 ? -6.648 32.875 31.141 1 81.38 211 TYR A C 1
ATOM 1652 O O . TYR A 1 211 ? -7.672 32.312 31.547 1 81.38 211 TYR A O 1
ATOM 1660 N N . PRO A 1 212 ? -5.41 32.344 31.188 1 72.31 212 PRO A N 1
ATOM 1661 C CA . PRO A 1 212 ? -5.266 30.984 31.672 1 72.31 212 PRO A CA 1
ATOM 1662 C C . PRO A 1 212 ? -5.77 30.812 33.094 1 72.31 212 PRO A C 1
ATOM 1664 O O . PRO A 1 212 ? -5.594 31.703 33.938 1 72.31 212 PRO A O 1
ATOM 1667 N N . LEU A 1 213 ? -6.355 29.688 33.312 1 69.81 213 LEU A N 1
ATOM 1668 C CA . LEU A 1 213 ? -6.848 29.359 34.656 1 69.81 213 LEU A CA 1
ATOM 1669 C C . LEU A 1 213 ? -5.707 29.344 35.656 1 69.81 213 LEU A C 1
ATOM 1671 O O . LEU A 1 213 ? -5.895 29.703 36.844 1 69.81 213 LEU A O 1
ATOM 1675 N N . SER A 1 214 ? -4.559 28.984 35.219 1 69.75 214 SER A N 1
ATOM 1676 C CA . SER A 1 214 ? -3.391 28.969 36.094 1 69.75 214 SER A CA 1
ATOM 1677 C C . SER A 1 214 ? -3.096 30.359 36.656 1 69.75 214 SER A C 1
ATOM 1679 O O . SER A 1 214 ? -2.807 30.516 37.844 1 69.75 214 SER A O 1
ATOM 1681 N N . ASN A 1 215 ? -3.17 31.359 35.812 1 76.56 215 ASN A N 1
ATOM 1682 C CA . ASN A 1 215 ? -2.949 32.75 36.25 1 76.56 215 ASN A CA 1
ATOM 1683 C C . ASN A 1 215 ? -4.016 33.219 37.219 1 76.56 215 ASN A C 1
ATOM 1685 O O . ASN A 1 215 ? -3.715 33.906 38.188 1 76.56 215 ASN A O 1
ATOM 1689 N N . ALA A 1 216 ? -5.23 32.781 36.969 1 73.56 216 ALA A N 1
ATOM 1690 C CA . ALA A 1 216 ? -6.336 33.125 37.844 1 73.56 216 ALA A CA 1
ATOM 1691 C C . ALA A 1 216 ? -6.137 32.531 39.25 1 73.56 216 ALA A C 1
ATOM 1693 O O . ALA A 1 216 ? -6.465 33.188 40.25 1 73.56 216 ALA A O 1
ATOM 1694 N N . MET A 1 217 ? -5.617 31.469 39.281 1 70.19 217 MET A N 1
ATOM 1695 C CA . MET A 1 217 ? -5.352 30.812 40.562 1 70.19 217 MET A CA 1
ATOM 1696 C C . MET A 1 217 ? -4.199 31.5 41.312 1 70.19 217 MET A C 1
ATOM 1698 O O . MET A 1 217 ? -4.254 31.688 42.5 1 70.19 217 MET A O 1
ATOM 1702 N N . GLU A 1 218 ? -3.182 31.875 40.531 1 72.38 218 GLU A N 1
ATOM 1703 C CA . GLU A 1 218 ? -2.035 32.562 41.094 1 72.38 218 GLU A CA 1
ATOM 1704 C C . GLU A 1 218 ? -2.441 33.906 41.688 1 72.38 218 GLU A C 1
ATOM 1706 O O . GLU A 1 218 ? -1.931 34.344 42.719 1 72.38 218 GLU A O 1
ATOM 1711 N N . GLU A 1 219 ? -3.367 34.562 41.031 1 74.19 219 GLU A N 1
ATOM 1712 C CA . GLU A 1 219 ? -3.859 35.844 41.5 1 74.19 219 GLU A CA 1
ATOM 1713 C C . GLU A 1 219 ? -4.957 35.656 42.562 1 74.19 219 GLU A C 1
ATOM 1715 O O . GLU A 1 219 ? -5.602 36.656 42.938 1 74.19 219 GLU A O 1
ATOM 1720 N N . ARG A 1 220 ? -5.281 34.375 42.969 1 71.31 220 ARG A N 1
ATOM 1721 C CA . ARG A 1 220 ? -6.219 34 44.031 1 71.31 220 ARG A CA 1
ATOM 1722 C C . ARG A 1 220 ? -7.645 34.406 43.656 1 71.31 220 ARG A C 1
ATOM 1724 O O . ARG A 1 220 ? -8.422 34.812 44.531 1 71.31 220 ARG A O 1
ATOM 1731 N N . LEU A 1 221 ? -7.809 34.469 42.312 1 70.38 221 LEU A N 1
ATOM 1732 C CA . LEU A 1 221 ? -9.18 34.625 41.844 1 70.38 221 LEU A CA 1
ATOM 1733 C C . LEU A 1 221 ? -9.961 33.344 41.969 1 70.38 221 LEU A C 1
ATOM 1735 O O . LEU A 1 221 ? -11.195 33.344 42 1 70.38 221 LEU A O 1
ATOM 1739 N N . TYR A 1 222 ? -9.234 32.156 41.875 1 69.06 222 TYR A N 1
ATOM 1740 C CA . TYR A 1 222 ? -9.781 30.812 42.031 1 69.06 222 TYR A CA 1
ATOM 1741 C C . TYR A 1 222 ? -9.109 30.047 43.156 1 69.06 222 TYR A C 1
ATOM 1743 O O . TYR A 1 222 ? -7.898 30.156 43.344 1 69.06 222 TYR A O 1
ATOM 1751 N N . GLN A 1 223 ? -10 29.484 43.844 1 71.81 223 GLN A N 1
ATOM 1752 C CA . GLN A 1 223 ? -9.469 28.672 44.938 1 71.81 223 GLN A CA 1
ATOM 1753 C C . GLN A 1 223 ? -9.023 27.297 44.438 1 71.81 223 GLN A C 1
ATOM 1755 O O . GLN A 1 223 ? -9.523 26.828 43.406 1 71.81 223 GLN A O 1
ATOM 1760 N N . PRO A 1 224 ? -8.016 26.781 45.062 1 70.19 224 PRO A N 1
ATOM 1761 C CA . PRO A 1 224 ? -7.574 25.438 44.688 1 70.19 224 PRO A CA 1
ATOM 1762 C C . PRO A 1 224 ? -8.695 24.406 44.75 1 70.19 224 PRO A C 1
ATOM 1764 O O . PRO A 1 224 ? -9.625 24.547 45.562 1 70.19 224 PRO A O 1
ATOM 1767 N N . LEU A 1 225 ? -8.656 23.453 43.75 1 72.31 225 LEU A N 1
ATOM 1768 C CA . LEU A 1 225 ? -9.664 22.406 43.656 1 72.31 225 LEU A CA 1
ATOM 1769 C C . LEU A 1 225 ? -9.039 21.031 43.906 1 72.31 225 LEU A C 1
ATOM 1771 O O . LEU A 1 225 ? -7.934 20.766 43.438 1 72.31 225 LEU A O 1
ATOM 1775 N N . SER A 1 226 ? -9.648 20.266 44.812 1 73.56 226 SER A N 1
ATOM 1776 C CA . SER A 1 226 ? -9.242 18.875 45.031 1 73.56 226 SER A CA 1
ATOM 1777 C C . SER A 1 226 ? -10.312 17.906 44.562 1 73.5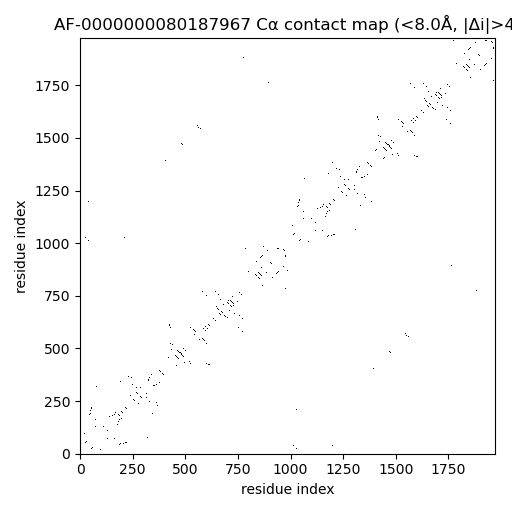6 226 SER A C 1
ATOM 1779 O O . SER A 1 226 ? -11.492 18.25 44.469 1 73.56 226 SER A O 1
ATOM 1781 N N . LEU A 1 227 ? -9.883 16.766 44.031 1 74.31 227 LEU A N 1
ATOM 1782 C CA . LEU A 1 227 ? -10.805 15.703 43.625 1 74.31 227 LEU A CA 1
ATOM 1783 C C . LEU A 1 227 ? -10.812 14.594 44.688 1 74.31 227 LEU A C 1
ATOM 1785 O O . LEU A 1 227 ? -9.758 14.062 45.062 1 74.31 227 LEU A O 1
ATOM 1789 N N . THR A 1 228 ? -12 14.359 45.219 1 79.38 228 THR A N 1
ATOM 1790 C CA . THR A 1 228 ? -12.211 13.211 46.062 1 79.38 228 THR A CA 1
ATOM 1791 C C . THR A 1 228 ? -12.867 12.062 45.312 1 79.38 228 THR A C 1
ATOM 1793 O O . THR A 1 228 ? -14.031 12.156 44.938 1 79.38 228 THR A O 1
ATOM 1796 N N . GLU A 1 229 ? -12.039 11.102 45.062 1 77.75 229 GLU A N 1
ATOM 1797 C CA . GLU A 1 229 ? -12.531 9.953 44.312 1 77.75 229 GLU A CA 1
ATOM 1798 C C . GLU A 1 229 ? -13.227 8.953 45.219 1 77.75 229 GLU A C 1
ATOM 1800 O O . GLU A 1 229 ? -12.688 8.57 46.25 1 77.75 229 GLU A O 1
ATOM 1805 N N . VAL A 1 230 ? -14.5 8.609 44.875 1 83 230 VAL A N 1
ATOM 1806 C CA . VAL A 1 230 ? -15.273 7.617 45.594 1 83 230 VAL A CA 1
ATOM 1807 C C . VAL A 1 230 ? -15.695 6.492 44.656 1 83 230 VAL A C 1
ATOM 1809 O O . VAL A 1 230 ? -16.484 6.707 43.75 1 83 230 VAL A O 1
ATOM 1812 N N . SER A 1 231 ? -15.016 5.359 44.719 1 79 231 SER A N 1
ATOM 1813 C CA . SER A 1 231 ? -15.375 4.215 43.875 1 79 231 SER A CA 1
ATOM 1814 C C . SER A 1 231 ? -16.719 3.629 44.312 1 79 231 SER A C 1
ATOM 1816 O O . SER A 1 231 ? -16.906 3.236 45.469 1 79 231 SER A O 1
ATOM 1818 N N . THR A 1 232 ? -17.656 3.738 43.469 1 76.12 232 THR A N 1
ATOM 1819 C CA . THR A 1 232 ? -18.969 3.186 43.75 1 76.12 232 THR A CA 1
ATOM 1820 C C . THR A 1 232 ? -19.125 1.805 43.125 1 76.12 232 THR A C 1
ATOM 1822 O O . THR A 1 232 ? -20.234 1.271 43.062 1 76.12 232 THR A O 1
ATOM 1825 N N . TYR A 1 233 ? -17.828 1.274 42.75 1 62.72 233 TYR A N 1
ATOM 1826 C CA . TYR A 1 233 ? -17.859 -0.039 42.125 1 62.72 233 TYR A CA 1
ATOM 1827 C C . TYR A 1 233 ? -18.312 -1.109 43.094 1 62.72 233 TYR A C 1
ATOM 1829 O O . TYR A 1 233 ? -17.781 -1.226 44.188 1 62.72 233 TYR A O 1
ATOM 1837 N N . ARG A 1 234 ? -19.406 -1.835 43.031 1 63.81 234 ARG A N 1
ATOM 1838 C CA . ARG A 1 234 ? -19.969 -2.953 43.812 1 63.81 234 ARG A CA 1
ATOM 1839 C C . ARG A 1 234 ? -20.75 -2.461 45 1 63.81 234 ARG A C 1
ATOM 1841 O O . ARG A 1 234 ? -21.047 -3.23 45.938 1 63.81 234 ARG A O 1
ATOM 1848 N N . ALA A 1 235 ? -21.031 -1.035 45.156 1 68.12 235 ALA A N 1
ATOM 1849 C CA . ALA A 1 235 ? -21.828 -0.503 46.25 1 68.12 235 ALA A CA 1
ATOM 1850 C C . ALA A 1 235 ? -23.312 -0.786 46.062 1 68.12 235 ALA A C 1
ATOM 1852 O O . ALA A 1 235 ? -23.812 -0.768 44.938 1 68.12 235 ALA A O 1
ATOM 1853 N N . ASP A 1 236 ? -23.969 -1.351 47.094 1 68.5 236 ASP A N 1
ATOM 1854 C CA . ASP A 1 236 ? -25.406 -1.633 47.031 1 68.5 236 ASP A CA 1
ATOM 1855 C C . ASP A 1 236 ? -26.188 -0.39 46.625 1 68.5 236 ASP A C 1
ATOM 1857 O O . ASP A 1 236 ? -27.141 -0.479 45.844 1 68.5 236 ASP A O 1
ATOM 1861 N N . ASP A 1 237 ? -25.75 0.866 47.062 1 80.31 237 ASP A N 1
ATOM 1862 C CA . ASP A 1 237 ? -26.359 2.146 46.75 1 80.31 237 ASP A CA 1
ATOM 1863 C C . ASP A 1 237 ? -25.312 3.188 46.375 1 80.31 237 ASP A C 1
ATOM 1865 O O . ASP A 1 237 ? -24.828 3.922 47.25 1 80.31 237 ASP A O 1
ATOM 1869 N N . PRO A 1 238 ? -25.016 3.326 45.156 1 84.12 238 PRO A N 1
ATOM 1870 C CA . PRO A 1 238 ? -23.953 4.238 44.719 1 84.12 238 PRO A CA 1
ATOM 1871 C C . PRO A 1 238 ? -24.234 5.691 45.094 1 84.12 238 PRO A C 1
ATOM 1873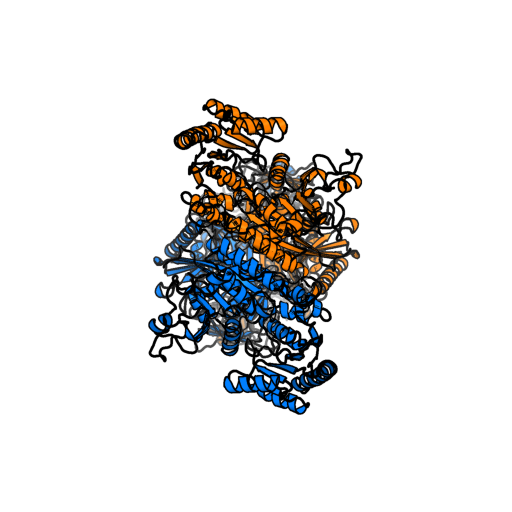 O O . PRO A 1 238 ? -23.312 6.426 45.469 1 84.12 238 PRO A O 1
ATOM 1876 N N . ASP A 1 239 ? -25.453 6.086 45.125 1 89.06 239 ASP A N 1
ATOM 1877 C CA . ASP A 1 239 ? -25.812 7.469 45.438 1 89.06 239 ASP A CA 1
ATOM 1878 C C . ASP A 1 239 ? -25.609 7.785 46.906 1 89.06 239 ASP A C 1
ATOM 1880 O O . ASP A 1 239 ? -25.141 8.875 47.281 1 89.06 239 ASP A O 1
ATOM 1884 N N . SER A 1 240 ? -25.875 6.809 47.719 1 91.06 240 SER A N 1
ATOM 1885 C CA . SER A 1 240 ? -25.688 6.996 49.156 1 91.06 240 SER A CA 1
ATOM 1886 C C . SER A 1 240 ? -24.203 7.117 49.531 1 91.06 240 SER A C 1
ATOM 1888 O O . SER A 1 240 ? -23.828 7.922 50.375 1 91.06 240 SER A O 1
ATOM 1890 N N . LYS A 1 241 ? -23.484 6.379 48.781 1 91.06 241 LYS A N 1
ATOM 1891 C CA . LYS A 1 241 ? -22.047 6.426 49.062 1 91.06 241 LYS A CA 1
ATOM 1892 C C . LYS A 1 241 ? -21.469 7.793 48.688 1 91.06 241 LYS A C 1
ATOM 1894 O O . LYS A 1 241 ? -20.641 8.328 49.438 1 91.06 241 LYS A O 1
ATOM 1899 N N . LEU A 1 242 ? -21.875 8.328 47.688 1 92.06 242 LEU A N 1
ATOM 1900 C CA . LEU A 1 242 ? -21.438 9.664 47.281 1 92.06 242 LEU A CA 1
ATOM 1901 C C . LEU A 1 242 ? -21.953 10.719 48.25 1 92.06 242 LEU A C 1
ATOM 1903 O O . LEU A 1 242 ? -21.234 11.664 48.594 1 92.06 242 LEU A O 1
ATOM 1907 N N . ALA A 1 243 ? -23.141 10.516 48.75 1 93.56 243 ALA A N 1
ATOM 1908 C CA . ALA A 1 243 ? -23.766 11.469 49.688 1 93.56 243 ALA A CA 1
ATOM 1909 C C . ALA A 1 243 ? -23.031 11.477 51.031 1 93.56 243 ALA A C 1
ATOM 1911 O O . ALA A 1 243 ? -22.859 12.531 51.625 1 93.56 243 ALA A O 1
ATOM 1912 N N . VAL A 1 244 ? -22.609 10.32 51.406 1 92.75 244 VAL A N 1
ATOM 1913 C CA . VAL A 1 244 ? -21.875 10.211 52.656 1 92.75 244 VAL A CA 1
ATOM 1914 C C . VAL A 1 244 ? -20.547 10.945 52.531 1 92.75 244 VAL A C 1
ATOM 1916 O O . VAL A 1 244 ? -20.141 11.68 53.438 1 92.75 244 VAL A O 1
ATOM 1919 N N . ALA A 1 245 ? -19.953 10.68 51.469 1 92.5 245 ALA A N 1
ATOM 1920 C CA . ALA A 1 245 ? -18.688 11.375 51.219 1 92.5 245 ALA A CA 1
ATOM 1921 C C . ALA A 1 245 ? -18.875 12.883 51.188 1 92.5 245 ALA A C 1
ATOM 1923 O O . ALA A 1 245 ? -18.062 13.641 51.688 1 92.5 245 ALA A O 1
ATOM 1924 N N . ALA A 1 246 ? -19.953 13.32 50.594 1 94.06 246 ALA A N 1
ATOM 1925 C CA . ALA A 1 246 ? -20.281 14.742 50.5 1 94.06 246 ALA A CA 1
ATOM 1926 C C . ALA A 1 246 ? -20.516 15.344 51.875 1 94.06 246 ALA A C 1
ATOM 1928 O O . ALA A 1 246 ? -20.031 16.438 52.188 1 94.06 246 ALA A O 1
ATOM 1929 N N . ALA A 1 247 ? -21.188 14.633 52.781 1 94 247 ALA A N 1
ATOM 1930 C CA . ALA A 1 247 ? -21.469 15.094 54.125 1 94 247 ALA A CA 1
ATOM 1931 C C . ALA A 1 247 ? -20.172 15.234 54.938 1 94 247 ALA A C 1
ATOM 1933 O O . ALA A 1 247 ? -20 16.219 55.656 1 94 247 ALA A O 1
ATOM 1934 N N . THR A 1 248 ? -19.359 14.297 54.688 1 92.62 248 THR A N 1
ATOM 1935 C CA . THR A 1 248 ? -18.094 14.312 55.406 1 92.62 248 THR A CA 1
ATOM 1936 C C . THR A 1 248 ? -17.234 15.484 54.938 1 92.62 248 THR A C 1
ATOM 1938 O O . THR A 1 248 ? -16.703 16.234 55.781 1 92.62 248 THR A O 1
ATOM 1941 N N . GLU A 1 249 ? -17.141 15.664 53.688 1 92.12 249 GLU A N 1
ATOM 1942 C CA . GLU A 1 249 ? -16.312 16.734 53.125 1 92.12 249 GLU A CA 1
ATOM 1943 C C . GLU A 1 249 ? -16.891 18.109 53.469 1 92.12 249 GLU A C 1
ATOM 1945 O O . GLU A 1 249 ? -16.141 19.031 53.781 1 92.12 249 GLU A O 1
ATOM 1950 N N . LEU A 1 250 ? -18.172 18.234 53.406 1 93.69 250 LEU A N 1
ATOM 1951 C CA . LEU A 1 250 ? -18.812 19.5 53.719 1 93.69 250 LEU A CA 1
ATOM 1952 C C . LEU A 1 250 ? -18.594 19.859 55.188 1 93.69 250 LEU A C 1
ATOM 1954 O O . LEU A 1 250 ? -18.328 21.016 55.5 1 93.69 250 LEU A O 1
ATOM 1958 N N . ALA A 1 251 ? -18.656 18.891 56.125 1 91.81 251 ALA A N 1
ATOM 1959 C CA . ALA A 1 251 ? -18.406 19.109 57.531 1 91.81 251 ALA A CA 1
ATOM 1960 C C . ALA A 1 251 ? -16.969 19.562 57.781 1 91.81 251 ALA A C 1
ATOM 1962 O O . ALA A 1 251 ? -16.734 20.453 58.594 1 91.81 251 ALA A O 1
ATOM 1963 N N . ASP A 1 252 ? -16.141 18.953 57.062 1 90.62 252 ASP A N 1
ATOM 1964 C CA . ASP A 1 252 ? -14.742 19.312 57.219 1 90.62 252 ASP A CA 1
ATOM 1965 C C . ASP A 1 252 ? -14.484 20.75 56.75 1 90.62 252 ASP A C 1
ATOM 1967 O O . ASP A 1 252 ? -13.812 21.516 57.438 1 90.62 252 ASP A O 1
ATOM 1971 N N . ILE A 1 253 ? -15.086 21.125 55.656 1 87.88 253 ILE A N 1
ATOM 1972 C CA . ILE A 1 253 ? -14.875 22.469 55.094 1 87.88 253 ILE A CA 1
ATOM 1973 C C . ILE A 1 253 ? -15.57 23.5 55.969 1 87.88 253 ILE A C 1
ATOM 1975 O O . ILE A 1 253 ? -15.055 24.609 56.156 1 87.88 253 ILE A O 1
ATOM 1979 N N . ARG A 1 254 ? -16.625 23.141 56.625 1 89.5 254 ARG A N 1
ATOM 1980 C CA . ARG A 1 254 ? -17.391 24.062 57.438 1 89.5 254 ARG A CA 1
ATOM 1981 C C . ARG A 1 254 ? -16.641 24.375 58.75 1 89.5 254 ARG A C 1
ATOM 1983 O O . ARG A 1 254 ? -16.953 25.375 59.406 1 89.5 254 ARG A O 1
ATOM 1990 N N . THR A 1 255 ? -15.664 23.562 59.062 1 88.25 255 THR A N 1
ATOM 1991 C CA . THR A 1 255 ? -14.828 23.891 60.219 1 88.25 255 THR A CA 1
ATOM 1992 C C . THR A 1 255 ? -14.023 25.156 59.969 1 88.25 255 THR A C 1
ATOM 1994 O O . THR A 1 255 ? -13.805 25.953 60.875 1 88.25 255 THR A O 1
ATOM 1997 N N . ASP A 1 256 ? -13.703 25.359 58.781 1 82.75 256 ASP A N 1
ATOM 1998 C CA . ASP A 1 256 ? -12.914 26.531 58.406 1 82.75 256 ASP A CA 1
ATOM 1999 C C . ASP A 1 256 ? -13.797 27.625 57.844 1 82.75 256 ASP A C 1
ATOM 2001 O O . ASP A 1 256 ? -13.484 28.812 57.969 1 82.75 256 ASP A O 1
ATOM 2005 N N . TYR A 1 257 ? -14.883 27.172 57.188 1 85.75 257 TYR A N 1
ATOM 2006 C CA . TYR A 1 257 ? -15.812 28.094 56.562 1 85.75 257 TYR A CA 1
ATOM 2007 C C . TYR A 1 257 ? -17.25 27.656 56.781 1 85.75 257 TYR A C 1
ATOM 2009 O O . TYR A 1 257 ? -17.797 26.844 56.031 1 85.75 257 TYR A O 1
ATOM 2017 N N . SER A 1 258 ? -17.859 28.172 57.719 1 86.44 258 SER A N 1
ATOM 2018 C CA . SER A 1 258 ? -19.141 27.719 58.25 1 86.44 258 SER A CA 1
ATOM 2019 C C . SER A 1 258 ? -20.25 27.875 57.219 1 86.44 258 SER A C 1
ATOM 2021 O O . SER A 1 258 ? -21.234 27.125 57.219 1 86.44 258 SER A O 1
ATOM 2023 N N . SER A 1 259 ? -20.031 28.734 56.219 1 86.62 259 SER A N 1
ATOM 2024 C CA . SER A 1 259 ? -21.094 29.016 55.281 1 86.62 259 SER A CA 1
ATOM 2025 C C . SER A 1 259 ? -20.969 28.141 54.031 1 86.62 259 SER A C 1
ATOM 2027 O O . SER A 1 259 ? -21.75 28.297 53.094 1 86.62 259 SER A O 1
ATOM 2029 N N . ALA A 1 260 ? -20.125 27.172 54.094 1 90.31 260 ALA A N 1
ATOM 2030 C CA . ALA A 1 260 ? -19.875 26.328 52.906 1 90.31 260 ALA A CA 1
ATOM 2031 C C . ALA A 1 260 ? -21.141 25.578 52.5 1 90.31 260 ALA A C 1
ATOM 2033 O O . ALA A 1 260 ? -21.891 25.094 53.375 1 90.31 260 ALA A O 1
ATOM 2034 N N . LYS A 1 261 ? -21.359 25.531 51.156 1 92.19 261 LYS A N 1
ATOM 2035 C CA . LYS A 1 261 ? -22.547 24.891 50.594 1 92.19 261 LYS A CA 1
ATOM 2036 C C . LYS A 1 261 ? -22.172 23.797 49.594 1 92.19 261 LYS A C 1
ATOM 2038 O O . LYS A 1 261 ? -21.016 23.719 49.156 1 92.19 261 LYS A O 1
ATOM 2043 N N . LEU A 1 262 ? -23.219 22.953 49.312 1 92 262 LEU A N 1
ATOM 2044 C CA . LEU A 1 262 ? -23.047 21.781 48.469 1 92 262 LEU A CA 1
ATOM 2045 C C . LEU A 1 262 ? -23.781 21.938 47.156 1 92 262 LEU A C 1
ATOM 2047 O O . LEU A 1 262 ? -24.906 22.453 47.125 1 92 262 LEU A O 1
ATOM 2051 N N . LEU A 1 263 ? -23 21.547 46 1 89.38 263 LEU A N 1
ATOM 2052 C CA . LEU A 1 263 ? -23.609 21.453 44.688 1 89.38 263 LEU A CA 1
ATOM 2053 C C . LEU A 1 263 ? -23.625 20.016 44.188 1 89.38 263 LEU A C 1
ATOM 2055 O O . LEU A 1 263 ? -22.562 19.406 44 1 89.38 263 LEU A O 1
ATOM 2059 N N . VAL A 1 264 ? -24.844 19.422 44 1 89.94 264 VAL A N 1
ATOM 2060 C CA . VAL A 1 264 ? -25 18.062 43.531 1 89.94 264 VAL A CA 1
ATOM 2061 C C . VAL A 1 264 ? -25.484 18.078 42.094 1 89.94 264 VAL A C 1
ATOM 2063 O O . VAL A 1 264 ? -26.484 18.719 41.781 1 89.94 264 VAL A O 1
ATOM 2066 N N . ARG A 1 265 ? -24.734 17.406 41.25 1 86.25 265 ARG A N 1
ATOM 2067 C CA . ARG A 1 265 ? -25.094 17.406 39.812 1 86.25 265 ARG A CA 1
ATOM 2068 C C . ARG A 1 265 ? -25.594 16.031 39.406 1 86.25 265 ARG A C 1
ATOM 2070 O O . ARG A 1 265 ? -25 15 39.75 1 86.25 265 ARG A O 1
ATOM 2077 N N . CYS A 1 266 ? -26.672 15.961 38.562 1 83.62 266 CYS A N 1
ATOM 2078 C CA . CYS A 1 266 ? -27.188 14.75 37.906 1 83.62 266 CYS A CA 1
ATOM 2079 C C . CYS A 1 266 ? -27.734 15.055 36.531 1 83.62 266 CYS A C 1
ATOM 2081 O O . CYS A 1 266 ? -27.812 16.219 36.125 1 83.62 266 CYS A O 1
ATOM 2083 N N . ASP A 1 267 ? -28.047 14.141 35.688 1 75.19 267 ASP A N 1
ATOM 2084 C CA . ASP A 1 267 ? -28.406 14.344 34.281 1 75.19 267 ASP A CA 1
ATOM 2085 C C . ASP A 1 267 ? -29.906 14.328 34.062 1 75.19 267 ASP A C 1
ATOM 2087 O O . ASP A 1 267 ? -30.422 14.836 33.062 1 75.19 267 ASP A O 1
ATOM 2091 N N . LYS A 1 268 ? -30.625 13.734 35.094 1 77.56 268 LYS A N 1
ATOM 2092 C CA . LYS A 1 268 ? -32.062 13.57 34.875 1 77.56 268 LYS A CA 1
ATOM 2093 C C . LYS A 1 268 ? -32.844 14.133 36.062 1 77.56 268 LYS A C 1
ATOM 2095 O O . LYS A 1 268 ? -32.406 14.062 37.219 1 77.56 268 LYS A O 1
ATOM 2100 N N . ILE A 1 269 ? -34.062 14.773 35.781 1 79.31 269 ILE A N 1
ATOM 2101 C CA . ILE A 1 269 ? -34.938 15.375 36.781 1 79.31 269 ILE A CA 1
ATOM 2102 C C . ILE A 1 269 ? -35.406 14.305 37.781 1 79.31 269 ILE A C 1
ATOM 2104 O O . ILE A 1 269 ? -35.469 14.531 38.969 1 79.31 269 ILE A O 1
ATOM 2108 N N . SER A 1 270 ? -35.656 13.094 37.188 1 82.31 270 SER A N 1
ATOM 2109 C CA . SER A 1 270 ? -36.094 12 38.062 1 82.31 270 SER A CA 1
ATOM 2110 C C . SER A 1 270 ? -35.031 11.625 39.062 1 82.31 270 SER A C 1
ATOM 2112 O O . SER A 1 270 ? -35.344 11.367 40.219 1 82.31 270 SER A O 1
ATOM 2114 N N . THR A 1 271 ? -33.812 11.734 38.656 1 85.88 271 THR A N 1
ATOM 2115 C CA . THR A 1 271 ? -32.688 11.422 39.531 1 85.88 271 THR A CA 1
ATOM 2116 C C . THR A 1 271 ? -32.531 12.5 40.625 1 85.88 271 THR A C 1
ATOM 2118 O O . THR A 1 271 ? -32.219 12.195 41.75 1 85.88 271 THR A O 1
ATOM 2121 N N . ALA A 1 272 ? -32.812 13.703 40.25 1 87.88 272 ALA A N 1
ATOM 2122 C CA . ALA A 1 272 ? -32.656 14.836 41.156 1 87.88 272 ALA A CA 1
ATOM 2123 C C . ALA A 1 272 ? -33.594 14.703 42.375 1 87.88 272 ALA A C 1
ATOM 2125 O O . ALA A 1 272 ? -33.219 14.961 43.5 1 87.88 272 ALA A O 1
ATOM 2126 N N . GLN A 1 273 ? -34.812 14.242 42.094 1 86.25 273 GLN A N 1
ATOM 2127 C CA . GLN A 1 273 ? -35.781 14.062 43.188 1 86.25 273 GLN A CA 1
ATOM 2128 C C . GLN A 1 273 ? -35.375 12.938 44.125 1 86.25 273 GLN A C 1
ATOM 2130 O O . GLN A 1 273 ? -35.469 13.07 45.344 1 86.25 273 GLN A O 1
ATOM 2135 N N . GLY A 1 274 ? -34.875 11.906 43.531 1 89.19 274 GLY A N 1
ATOM 2136 C CA . GLY A 1 274 ? -34.375 10.812 44.344 1 89.19 274 GLY A CA 1
ATOM 2137 C C . GLY A 1 274 ? -33.188 11.211 45.188 1 89.19 274 GLY A C 1
ATOM 2138 O O . GLY A 1 274 ? -33.062 10.781 46.344 1 89.19 274 GLY A O 1
ATOM 2139 N N . LEU A 1 275 ? -32.406 12.125 44.688 1 93.25 275 LEU A N 1
ATOM 2140 C CA . LEU A 1 275 ? -31.188 12.539 45.406 1 93.25 275 LEU A CA 1
ATOM 2141 C C . LEU A 1 275 ? -31.516 13.438 46.594 1 93.25 275 LEU A C 1
ATOM 2143 O O . LEU A 1 275 ? -30.797 13.445 47.594 1 93.25 275 LEU A O 1
ATOM 2147 N N . GLU A 1 276 ? -32.594 14.195 46.5 1 93.19 276 GLU A N 1
ATOM 2148 C CA . GLU A 1 276 ? -33.031 15 47.656 1 93.19 276 GLU A CA 1
ATOM 2149 C C . GLU A 1 276 ? -33.25 14.125 48.875 1 93.19 276 GLU A C 1
ATOM 2151 O O . GLU A 1 276 ? -32.812 14.469 50 1 93.19 276 GLU A O 1
ATOM 2156 N N . ASP A 1 277 ? -33.844 12.969 48.625 1 91.5 277 ASP A N 1
ATOM 2157 C CA . ASP A 1 277 ? -34.125 12.047 49.719 1 91.5 277 ASP A CA 1
ATOM 2158 C C . ASP A 1 277 ? -32.844 11.406 50.25 1 91.5 277 ASP A C 1
ATOM 2160 O O . ASP A 1 277 ? -32.656 11.25 51.438 1 91.5 277 ASP A O 1
ATOM 2164 N N . VAL A 1 278 ? -32.031 11.109 49.312 1 93.5 278 VAL A N 1
ATOM 2165 C CA . VAL A 1 278 ? -30.766 10.453 49.688 1 93.5 278 VAL A CA 1
ATOM 2166 C C . VAL A 1 278 ? -29.938 11.383 50.562 1 93.5 278 VAL A C 1
ATOM 2168 O O . VAL A 1 278 ? -29.453 10.977 51.625 1 93.5 278 VAL A O 1
ATOM 2171 N N . TYR A 1 279 ? -29.844 12.641 50.219 1 95.44 279 TYR A N 1
ATOM 2172 C CA . TYR A 1 279 ? -29.016 13.586 50.969 1 95.44 279 TYR A CA 1
ATOM 2173 C C . TYR A 1 279 ? -29.688 13.969 52.281 1 95.44 279 TYR A C 1
ATOM 2175 O O . TYR A 1 279 ? -29.016 14.117 53.312 1 95.44 279 TYR A O 1
ATOM 2183 N N . SER A 1 280 ? -31 14.031 52.312 1 91.88 280 SER A N 1
ATOM 2184 C CA . SER A 1 280 ? -31.734 14.297 53.531 1 91.88 280 SER A CA 1
ATOM 2185 C C . SER A 1 280 ? -31.531 13.18 54.562 1 91.88 280 SER A C 1
ATOM 2187 O O . SER A 1 280 ? -31.391 13.438 55.75 1 91.88 280 SER A O 1
ATOM 2189 N N . SER A 1 281 ? -31.453 12 54.031 1 91.62 281 SER A N 1
ATOM 2190 C CA . SER A 1 281 ? -31.25 10.852 54.906 1 91.62 281 SER A CA 1
ATOM 2191 C C . SER A 1 281 ? -29.859 10.875 55.531 1 91.62 281 SER A C 1
ATOM 2193 O O . SER A 1 281 ? -29.625 10.227 56.562 1 91.62 281 SER A O 1
ATOM 2195 N N . HIS A 1 282 ? -29.016 11.625 55.031 1 92.06 282 HIS A N 1
ATOM 2196 C CA . HIS A 1 282 ? -27.656 11.719 55.562 1 92.06 282 HIS A CA 1
ATOM 2197 C C . HIS A 1 282 ? -27.422 13.078 56.219 1 92.06 282 HIS A C 1
ATOM 2199 O O . HIS A 1 282 ? -26.266 13.508 56.375 1 92.06 282 HIS A O 1
ATOM 2205 N N . GLY A 1 283 ? -28.516 13.789 56.531 1 91.44 283 GLY A N 1
ATOM 2206 C CA . GLY A 1 283 ? -28.453 14.984 57.344 1 91.44 283 GLY A CA 1
ATOM 2207 C C . GLY A 1 283 ? -28.203 16.25 56.562 1 91.44 283 GLY A C 1
ATOM 2208 O O . GLY A 1 283 ? -27.812 17.281 57.125 1 91.44 283 GLY A O 1
ATOM 2209 N N . LEU A 1 284 ? -28.297 16.234 55.25 1 93.94 284 LEU A N 1
ATOM 2210 C CA . LEU A 1 284 ? -28.094 17.422 54.438 1 93.94 284 LEU A CA 1
ATOM 2211 C C . LEU A 1 284 ? -29.406 17.859 53.781 1 93.94 284 LEU A C 1
ATOM 2213 O O . LEU A 1 284 ? -30.078 17.047 53.125 1 93.94 284 LEU A O 1
ATOM 2217 N N . ASP A 1 285 ? -29.75 19.016 54.031 1 93.81 285 ASP A N 1
ATOM 2218 C CA . ASP A 1 285 ? -30.953 19.578 53.406 1 93.81 285 ASP A CA 1
ATOM 2219 C C . ASP A 1 285 ? -30.656 20.172 52.031 1 93.81 285 ASP A C 1
ATOM 2221 O O . ASP A 1 285 ? -30.047 21.234 51.938 1 93.81 285 ASP A O 1
ATOM 2225 N N . VAL A 1 286 ? -31.062 19.484 51.031 1 94.12 286 VAL A N 1
ATOM 2226 C CA . VAL A 1 286 ? -30.812 19.938 49.656 1 94.12 286 VAL A CA 1
ATOM 2227 C C . VAL A 1 286 ? -32.125 20.016 48.875 1 94.12 286 VAL A C 1
ATOM 2229 O O . VAL A 1 286 ? -33.094 19.312 49.188 1 94.12 286 VAL A O 1
ATOM 2232 N N . GLU A 1 287 ? -32.219 20.891 47.938 1 91.19 287 GLU A N 1
ATOM 2233 C CA . GLU A 1 287 ? -33.375 21.031 47.062 1 91.19 287 GLU A CA 1
ATOM 2234 C C . GLU A 1 287 ? -32.969 21.047 45.594 1 91.19 287 GLU A C 1
ATOM 2236 O O . GLU A 1 287 ? -31.922 21.578 45.25 1 91.19 287 GLU A O 1
ATOM 2241 N N . ALA A 1 288 ? -33.844 20.469 44.812 1 88.38 288 ALA A N 1
ATOM 2242 C CA . ALA A 1 288 ? -33.531 20.312 43.406 1 88.38 288 ALA A CA 1
ATOM 2243 C C . ALA A 1 288 ? -33.875 21.562 42.625 1 88.38 288 ALA A C 1
ATOM 2245 O O . ALA A 1 288 ? -34.875 22.234 42.906 1 88.38 288 ALA A O 1
ATOM 2246 N N . ILE A 1 289 ? -33 21.859 41.656 1 81.81 289 ILE A N 1
ATOM 2247 C CA . ILE A 1 289 ? -33.25 22.906 40.656 1 81.81 289 ILE A CA 1
ATOM 2248 C C . ILE A 1 289 ? -33.281 22.281 39.25 1 81.81 289 ILE A C 1
ATOM 2250 O O . ILE A 1 289 ? -32.344 21.594 38.844 1 81.81 289 ILE A O 1
ATOM 2254 N N . HIS A 1 290 ? -34.406 22.422 38.625 1 75.88 290 HIS A N 1
ATOM 2255 C CA . HIS A 1 290 ? -34.5 21.875 37.281 1 75.88 290 HIS A CA 1
ATOM 2256 C C . HIS A 1 290 ? -35.531 22.625 36.438 1 75.88 290 HIS A C 1
ATOM 2258 O O . HIS A 1 290 ? -36.25 23.469 36.969 1 75.88 290 HIS A O 1
ATOM 2264 N N . SER A 1 291 ? -35.625 22.344 35.156 1 65.06 291 SER A N 1
ATOM 2265 C CA . SER A 1 291 ? -36.406 23.078 34.156 1 65.06 291 SER A CA 1
ATOM 2266 C C . SER A 1 291 ? -37.906 22.875 34.375 1 65.06 291 SER A C 1
ATOM 2268 O O . SER A 1 291 ? -38.719 23.688 33.938 1 65.06 291 SER A O 1
ATOM 2270 N N . ASP A 1 292 ? -38.281 21.781 35.062 1 70 292 ASP A N 1
ATOM 2271 C CA . ASP A 1 292 ? -39.719 21.516 35.281 1 70 292 ASP A CA 1
ATOM 2272 C C . ASP A 1 292 ? -40.281 22.391 36.375 1 70 292 ASP A C 1
ATOM 2274 O O . ASP A 1 292 ? -41.5 22.516 36.531 1 70 292 ASP A O 1
ATOM 2278 N N . ARG A 1 293 ? -39.312 23 37.125 1 76.5 293 ARG A N 1
ATOM 2279 C CA . ARG A 1 293 ? -39.719 23.953 38.156 1 76.5 293 ARG A CA 1
ATOM 2280 C C . ARG A 1 293 ? -39.844 25.359 37.594 1 76.5 293 ARG A C 1
ATOM 2282 O O . ARG A 1 293 ? -39.25 25.672 36.562 1 76.5 293 ARG A O 1
ATOM 2289 N N . THR A 1 294 ? -40.719 26.125 38.125 1 68.19 294 THR A N 1
ATOM 2290 C CA . THR A 1 294 ? -40.875 27.5 37.656 1 68.19 294 THR A CA 1
ATOM 2291 C C . THR A 1 294 ? -39.625 28.328 38 1 68.19 294 THR A C 1
ATOM 2293 O O . THR A 1 294 ? -38.875 27.969 38.938 1 68.19 294 THR A O 1
ATOM 2296 N N . SER A 1 295 ? -39.406 29.391 37.281 1 67 295 SER A N 1
ATOM 2297 C CA . SER A 1 295 ? -38.281 30.297 37.531 1 67 295 SER A CA 1
ATOM 2298 C C . SER A 1 295 ? -38.344 30.875 38.969 1 67 295 SER A C 1
ATOM 2300 O O . SER A 1 295 ? -37.281 31.047 39.594 1 67 295 SER A O 1
ATOM 2302 N N . LYS A 1 296 ? -39.531 31.109 39.344 1 72.69 296 LYS A N 1
ATOM 2303 C CA . LYS A 1 296 ? -39.719 31.641 40.688 1 72.69 296 LYS A CA 1
ATOM 2304 C C . LYS A 1 296 ? -39.281 30.609 41.75 1 72.69 296 LYS A C 1
ATOM 2306 O O . LYS A 1 296 ? -38.594 30.953 42.688 1 72.69 296 LYS A O 1
ATOM 2311 N N . GLN A 1 297 ? -39.719 29.391 41.562 1 80.62 297 GLN A N 1
ATOM 2312 C CA . GLN A 1 297 ? -39.344 28.312 42.469 1 80.62 297 GLN A CA 1
ATOM 2313 C C . GLN A 1 297 ? -37.812 28.141 42.5 1 80.62 297 GLN A C 1
ATOM 2315 O O . GLN A 1 297 ? -37.219 27.984 43.594 1 80.62 297 GLN A O 1
ATOM 2320 N N . ASN A 1 298 ? -37.25 28.172 41.438 1 78.31 298 ASN A N 1
ATOM 2321 C CA . ASN A 1 298 ? -35.781 28.047 41.375 1 78.31 298 ASN A CA 1
ATOM 2322 C C . ASN A 1 298 ? -35.094 29.219 42.031 1 78.31 298 ASN A C 1
ATOM 2324 O O . ASN A 1 298 ? -34.094 29.047 42.75 1 78.31 298 ASN A O 1
ATOM 2328 N N . ALA A 1 299 ? -35.625 30.375 41.812 1 73.12 299 ALA A N 1
ATOM 2329 C CA . ALA A 1 299 ? -35.062 31.562 42.438 1 73.12 299 ALA A CA 1
ATOM 2330 C C . ALA A 1 299 ? -35.188 31.5 43.969 1 73.12 299 ALA A C 1
ATOM 2332 O O . ALA A 1 299 ? -34.281 31.906 44.688 1 73.12 299 ALA A O 1
ATOM 2333 N N . GLU A 1 300 ? -36.312 31 44.375 1 82.69 300 GLU A N 1
ATOM 2334 C CA . GLU A 1 300 ? -36.562 30.828 45.812 1 82.69 300 GLU A CA 1
ATOM 2335 C C . GLU A 1 300 ? -35.562 29.828 46.438 1 82.69 300 GLU A C 1
ATOM 2337 O O . GLU A 1 300 ? -35.031 30.047 47.531 1 82.69 300 GLU A O 1
ATOM 2342 N N . THR A 1 301 ? -35.344 28.812 45.688 1 85.5 301 THR A N 1
ATOM 2343 C CA . THR A 1 301 ? -34.375 27.828 46.156 1 85.5 301 THR A CA 1
ATOM 2344 C C . THR A 1 301 ? -32.969 28.422 46.219 1 85.5 301 THR A C 1
ATOM 2346 O O . THR A 1 301 ? -32.25 28.188 47.188 1 85.5 301 THR A O 1
ATOM 2349 N N . ILE A 1 302 ? -32.625 29.25 45.312 1 79.81 302 ILE A N 1
ATOM 2350 C CA . ILE A 1 302 ? -31.312 29.891 45.281 1 79.81 302 ILE A CA 1
ATOM 2351 C C . ILE A 1 302 ? -31.203 30.875 46.469 1 79.81 302 ILE A C 1
ATOM 2353 O O . ILE A 1 302 ? -30.188 30.938 47.125 1 79.81 302 ILE A O 1
ATOM 2357 N N . SER A 1 303 ? -32.281 31.562 46.688 1 81.5 303 SER A N 1
ATOM 2358 C CA . SER A 1 303 ? -32.312 32.5 47.812 1 81.5 303 SER A CA 1
ATOM 2359 C C . SER A 1 303 ? -32.219 31.75 49.125 1 81.5 303 SER A C 1
ATOM 2361 O O . SER A 1 303 ? -31.484 32.188 50.031 1 81.5 303 SER A O 1
ATOM 2363 N N . ALA A 1 304 ? -32.875 30.672 49.188 1 86.88 304 ALA A N 1
ATOM 2364 C CA . ALA A 1 304 ? -32.812 29.844 50.406 1 86.88 304 ALA A CA 1
ATOM 2365 C C . ALA A 1 304 ? -31.406 29.344 50.656 1 86.88 304 ALA A C 1
ATOM 2367 O O . ALA A 1 304 ? -30.953 29.266 51.781 1 86.88 304 ALA A O 1
ATOM 2368 N N . LEU A 1 305 ? -30.734 29.062 49.625 1 87.19 305 LEU A N 1
ATOM 2369 C CA . LEU A 1 305 ? -29.359 28.594 49.719 1 87.19 305 LEU A CA 1
ATOM 2370 C C . LEU A 1 305 ? -28.438 29.734 50.156 1 87.19 305 LEU A C 1
ATOM 2372 O O . LEU A 1 305 ? -27.609 29.531 51.031 1 87.19 305 LEU A O 1
ATOM 2376 N N . GLN A 1 306 ? -28.656 30.859 49.625 1 80.81 306 GLN A N 1
ATOM 2377 C CA . GLN A 1 306 ? -27.828 32.031 49.969 1 80.81 306 GLN A CA 1
ATOM 2378 C C . GLN A 1 306 ? -28.047 32.469 51.406 1 80.81 306 GLN A C 1
ATOM 2380 O O . GLN A 1 306 ? -27.109 32.875 52.062 1 80.81 306 GLN A O 1
ATOM 2385 N N . ASP A 1 307 ? -29.312 32.312 51.844 1 83.88 307 ASP A N 1
ATOM 2386 C CA . ASP A 1 307 ? -29.688 32.719 53.188 1 83.88 307 ASP A CA 1
ATOM 2387 C C . ASP A 1 307 ? -29.281 31.672 54.219 1 83.88 307 ASP A C 1
ATOM 2389 O O . ASP A 1 307 ? -29.422 31.875 55.438 1 83.88 307 ASP A O 1
ATOM 2393 N N . GLY A 1 308 ? -28.781 30.594 53.781 1 86.94 308 GLY A N 1
ATOM 2394 C CA . GLY A 1 308 ? -28.281 29.562 54.688 1 86.94 308 GLY A CA 1
ATOM 2395 C C . GLY A 1 308 ? -29.359 28.609 55.156 1 86.94 308 GLY A C 1
ATOM 2396 O O . GLY A 1 308 ? -29.156 27.844 56.094 1 86.94 308 GLY A O 1
ATOM 2397 N N . GLU A 1 309 ? -30.5 28.594 54.5 1 89.81 309 GLU A N 1
ATOM 2398 C CA . GLU A 1 309 ? -31.578 27.688 54.875 1 89.81 309 GLU A CA 1
ATOM 2399 C C . GLU A 1 309 ? -31.344 26.297 54.312 1 89.81 309 GLU A C 1
ATOM 2401 O O . GLU A 1 309 ? -31.906 25.312 54.812 1 89.81 309 GLU A O 1
ATOM 2406 N N . LEU A 1 310 ? -30.562 26.219 53.281 1 93 310 LEU A N 1
ATOM 2407 C CA . LEU A 1 310 ? -30.234 24.938 52.656 1 93 310 LEU A CA 1
ATOM 2408 C C . LEU A 1 310 ? -28.734 24.656 52.75 1 93 310 LEU A C 1
ATOM 2410 O O . LEU A 1 310 ? -27.922 25.578 52.781 1 93 310 LEU A O 1
ATOM 2414 N N . ASP A 1 311 ? -28.484 23.344 52.781 1 93.75 311 ASP A N 1
ATOM 2415 C CA . ASP A 1 311 ? -27.078 22.938 52.75 1 93.75 311 ASP A CA 1
ATOM 2416 C C . ASP A 1 311 ? -26.531 22.891 51.344 1 93.75 311 ASP A C 1
ATOM 2418 O O . ASP A 1 311 ? -25.312 22.969 51.125 1 93.75 311 ASP A O 1
ATOM 2422 N N . GLY A 1 312 ? -27.406 22.703 50.5 1 92.38 312 GLY A N 1
ATOM 2423 C CA . GLY A 1 312 ? -26.984 22.594 49.125 1 92.38 312 GLY A CA 1
ATOM 2424 C C . GLY A 1 312 ? -28.125 22.516 48.125 1 92.38 312 GLY A C 1
ATOM 2425 O O . GLY A 1 312 ? -29.297 22.594 48.531 1 92.38 312 GLY A O 1
ATOM 2426 N N . VAL A 1 313 ? -27.719 22.344 46.75 1 90.62 313 VAL A N 1
ATOM 2427 C CA . VAL A 1 313 ? -28.719 22.219 45.719 1 90.62 313 VAL A CA 1
ATOM 2428 C C . VAL A 1 313 ? -28.359 21.062 44.781 1 90.62 313 VAL A C 1
ATOM 2430 O O . VAL A 1 313 ? -27.188 20.75 44.594 1 90.62 313 VAL A O 1
ATOM 2433 N N . VAL A 1 314 ? -29.438 20.375 44.281 1 89.56 314 VAL A N 1
ATOM 2434 C CA . VAL A 1 314 ? -29.297 19.359 43.25 1 89.56 314 VAL A CA 1
ATOM 2435 C C . VAL A 1 314 ? -29.641 19.953 41.906 1 89.56 314 VAL A C 1
ATOM 2437 O O . VAL A 1 314 ? -30.797 20.328 41.656 1 89.56 314 VAL A O 1
ATOM 2440 N N . ALA A 1 315 ? -28.641 20.016 41.031 1 83.06 315 ALA A N 1
ATOM 2441 C CA . ALA A 1 315 ? -28.844 20.641 39.719 1 83.06 315 ALA A CA 1
ATOM 2442 C C . ALA A 1 315 ? -28.875 19.594 38.625 1 83.06 315 ALA A C 1
ATOM 2444 O O . ALA A 1 315 ? -28.031 18.688 38.562 1 83.06 315 ALA A O 1
ATOM 2445 N N . VAL A 1 316 ? -30.047 19.609 37.875 1 76.56 316 VAL A N 1
ATOM 2446 C CA . VAL A 1 316 ? -30.078 18.812 36.656 1 76.56 316 VAL A CA 1
ATOM 2447 C C . VAL A 1 316 ? -29.406 19.562 35.531 1 76.56 316 VAL A C 1
ATOM 2449 O O . VAL A 1 316 ? -29.891 20.609 35.094 1 76.56 316 VAL A O 1
ATOM 2452 N N . GLY A 1 317 ? -28.266 19.109 35.094 1 65.19 317 GLY A N 1
ATOM 2453 C CA . GLY A 1 317 ? -27.469 19.812 34.125 1 65.19 317 GLY A CA 1
ATOM 2454 C C . GLY A 1 317 ? -26.594 20.906 34.719 1 65.19 317 GLY A C 1
ATOM 2455 O O . GLY A 1 317 ? -25.781 20.625 35.594 1 65.19 317 GLY A O 1
ATOM 2456 N N . MET A 1 318 ? -26.719 22.062 34.188 1 57.56 318 MET A N 1
ATOM 2457 C CA . MET A 1 318 ? -25.906 23.156 34.75 1 57.56 318 MET A CA 1
ATOM 2458 C C . MET A 1 318 ? -26.734 24.016 35.688 1 57.56 318 MET A C 1
ATOM 2460 O O . MET A 1 318 ? -27.938 24.203 35.5 1 57.56 318 MET A O 1
ATOM 2464 N N . LEU A 1 319 ? -26.312 24.031 37.062 1 57.88 319 LEU A N 1
ATOM 2465 C CA . LEU A 1 319 ? -26.938 25.078 37.875 1 57.88 319 LEU A CA 1
ATOM 2466 C C . LEU A 1 319 ? -27.016 26.375 37.094 1 57.88 319 LEU A C 1
ATOM 2468 O O . LEU A 1 319 ? -26.047 26.797 36.469 1 57.88 319 LEU A O 1
ATOM 2472 N N . GLY A 1 320 ? -28.234 26.797 36.75 1 53.97 320 GLY A N 1
ATOM 2473 C CA . GLY A 1 320 ? -28.562 27.969 35.969 1 53.97 320 GLY A CA 1
ATOM 2474 C C . GLY A 1 320 ? -27.375 28.891 35.75 1 53.97 320 GLY A C 1
ATOM 2475 O O . GLY A 1 320 ? -26.578 29.109 36.656 1 53.97 320 GLY A O 1
ATOM 2476 N N . GLU A 1 321 ? -26.906 29.125 34.5 1 56.12 321 GLU A N 1
ATOM 2477 C CA . GLU A 1 321 ? -25.875 30.078 34.094 1 56.12 321 GLU A CA 1
ATOM 2478 C C . GLU A 1 321 ? -26.062 31.406 34.812 1 56.12 321 GLU A C 1
ATOM 2480 O O . GLU A 1 321 ? -27.188 31.875 35 1 56.12 321 GLU A O 1
ATOM 2485 N N . GLY A 1 322 ? -25.047 31.906 35.625 1 56.88 322 GLY A N 1
ATOM 2486 C CA . GLY A 1 322 ? -25.125 33.219 36.219 1 56.88 322 GLY A CA 1
ATOM 2487 C C . GLY A 1 322 ? -25.359 33.188 37.719 1 56.88 322 GLY A C 1
ATOM 2488 O O . GLY A 1 322 ? -25.344 34.25 38.375 1 56.88 322 GLY A O 1
ATOM 2489 N N . VAL A 1 323 ? -25.719 31.969 38.281 1 61.06 323 VAL A N 1
ATOM 2490 C CA . VAL A 1 323 ? -25.906 31.922 39.719 1 61.06 323 VAL A CA 1
ATOM 2491 C C . VAL A 1 323 ? -24.547 32 40.406 1 61.06 323 VAL A C 1
ATOM 2493 O O . VAL A 1 323 ? -23.656 31.188 40.125 1 61.06 323 VAL A O 1
ATOM 2496 N N . ASP A 1 324 ? -24.297 33.062 41.031 1 61.78 324 ASP A N 1
ATOM 2497 C CA . ASP A 1 324 ? -23.047 33.281 41.75 1 61.78 324 ASP A CA 1
ATOM 2498 C C . ASP A 1 324 ? -23.234 33.094 43.25 1 61.78 324 ASP A C 1
ATOM 2500 O O . ASP A 1 324 ? -23.734 33.969 43.969 1 61.78 324 ASP A O 1
ATOM 2504 N N . ILE A 1 325 ? -22.922 31.859 43.688 1 72.75 325 ILE A N 1
ATOM 2505 C CA . ILE A 1 325 ? -22.969 31.531 45.125 1 72.75 325 ILE A CA 1
ATOM 2506 C C . ILE A 1 325 ? -21.562 31.203 45.594 1 72.75 325 ILE A C 1
ATOM 2508 O O . ILE A 1 325 ? -21.062 30.109 45.375 1 72.75 325 ILE A O 1
ATOM 2512 N N . ALA A 1 326 ? -20.922 32.25 46.188 1 71.94 326 ALA A N 1
ATOM 2513 C CA . ALA A 1 326 ? -19.531 32.125 46.594 1 71.94 326 ALA A CA 1
ATOM 2514 C C . ALA A 1 326 ? -19.359 31.016 47.625 1 71.94 326 ALA A C 1
ATOM 2516 O O . ALA A 1 326 ? -18.281 30.422 47.75 1 71.94 326 ALA A O 1
ATOM 2517 N N . ASP A 1 327 ? -20.453 30.625 48.25 1 83.75 327 ASP A N 1
ATOM 2518 C CA . ASP A 1 327 ? -20.359 29.703 49.375 1 83.75 327 ASP A CA 1
ATOM 2519 C C . ASP A 1 327 ? -20.312 28.25 48.875 1 83.75 327 ASP A C 1
ATOM 2521 O O . ASP A 1 327 ? -20.109 27.328 49.656 1 83.75 327 ASP A O 1
ATOM 2525 N N . LEU A 1 328 ? -20.406 28.016 47.625 1 85.06 328 LEU A N 1
ATOM 2526 C CA . LEU A 1 328 ? -20.312 26.656 47.094 1 85.06 328 LEU A CA 1
ATOM 2527 C C . LEU A 1 328 ? -18.859 26.172 47.125 1 85.06 328 LEU A C 1
ATOM 2529 O O . LEU A 1 328 ? -17.984 26.766 46.5 1 85.06 328 LEU A O 1
ATOM 2533 N N . LYS A 1 329 ? -18.672 25.078 47.938 1 88 329 LYS A N 1
ATOM 2534 C CA . LYS A 1 329 ? -17.297 24.609 48.094 1 88 329 LYS A CA 1
ATOM 2535 C C . LYS A 1 329 ? -17.188 23.109 47.812 1 88 329 LYS A C 1
ATOM 2537 O O . LYS A 1 329 ? -16.094 22.578 47.625 1 88 329 LYS A O 1
ATOM 2542 N N . VAL A 1 330 ? -18.297 22.391 47.719 1 90.12 330 VAL A N 1
ATOM 2543 C CA . VAL A 1 330 ? -18.281 20.953 47.469 1 90.12 330 VAL A CA 1
ATOM 2544 C C . VAL A 1 330 ? -19.203 20.641 46.281 1 90.12 330 VAL A C 1
ATOM 2546 O O . VAL A 1 330 ? -20.375 21.031 46.281 1 90.12 330 VAL A O 1
ATOM 2549 N N . ALA A 1 331 ? -18.641 20.031 45.312 1 88 331 ALA A N 1
ATOM 2550 C CA . ALA A 1 331 ? -19.422 19.578 44.156 1 88 331 ALA A CA 1
ATOM 2551 C C . ALA A 1 331 ? -19.438 18.047 44.094 1 88 331 ALA A C 1
ATOM 2553 O O . ALA A 1 331 ? -18.391 17.406 44.25 1 88 331 ALA A O 1
ATOM 2554 N N . VAL A 1 332 ? -20.641 17.375 43.906 1 89.88 332 VAL A N 1
ATOM 2555 C CA . VAL A 1 332 ? -20.766 15.93 43.781 1 89.88 332 VAL A CA 1
ATOM 2556 C C . VAL A 1 332 ? -21.328 15.586 42.406 1 89.88 332 VAL A C 1
ATOM 2558 O O . VAL A 1 332 ? -22.391 16.078 42 1 89.88 332 VAL A O 1
ATOM 2561 N N . LEU A 1 333 ? -20.562 14.781 41.656 1 85.62 333 LEU A N 1
ATOM 2562 C CA . LEU A 1 333 ? -20.984 14.375 40.344 1 85.62 333 LEU A CA 1
ATOM 2563 C C . LEU A 1 333 ? -21.594 12.969 40.375 1 85.62 333 LEU A C 1
ATOM 2565 O O . LEU A 1 333 ? -20.859 11.977 40.312 1 85.62 333 LEU A O 1
ATOM 2569 N N . HIS A 1 334 ? -22.906 12.906 40.406 1 86.06 334 HIS A N 1
ATOM 2570 C CA . HIS A 1 334 ? -23.547 11.602 40.312 1 86.06 334 HIS A CA 1
ATOM 2571 C C . HIS A 1 334 ? -23.531 11.07 38.906 1 86.06 334 HIS A C 1
ATOM 2573 O O . HIS A 1 334 ? -23.484 9.852 38.688 1 86.06 334 HIS A O 1
ATOM 2579 N N . GLN A 1 335 ? -23.516 12.016 37.938 1 75.56 335 GLN A N 1
ATOM 2580 C CA . GLN A 1 335 ? -23.281 11.742 36.531 1 75.56 335 GLN A CA 1
ATOM 2581 C C . GLN A 1 335 ? -22.328 12.766 35.906 1 75.56 335 GLN A C 1
ATOM 2583 O O . GLN A 1 335 ? -22.719 13.906 35.656 1 75.56 335 GLN A O 1
ATOM 2588 N N . PRO A 1 336 ? -21.156 12.211 35.719 1 69.44 336 PRO A N 1
ATOM 2589 C CA . PRO A 1 336 ? -20.188 13.172 35.156 1 69.44 336 PRO A CA 1
ATOM 2590 C C . PRO A 1 336 ? -20.594 13.703 33.781 1 69.44 336 PRO A C 1
ATOM 2592 O O . PRO A 1 336 ? -21.156 12.961 32.969 1 69.44 336 PRO A O 1
ATOM 2595 N N . PRO A 1 337 ? -20.359 14.992 33.625 1 63.38 337 PRO A N 1
ATOM 2596 C CA . PRO A 1 337 ? -20.688 15.562 32.312 1 63.38 337 PRO A CA 1
ATOM 2597 C C . PRO A 1 337 ? -19.812 15 31.203 1 63.38 337 PRO A C 1
ATOM 2599 O O . PRO A 1 337 ? -18.641 14.672 31.422 1 63.38 337 PRO A O 1
ATOM 2602 N N . LYS A 1 338 ? -20.422 14.82 29.969 1 56.47 338 LYS A N 1
ATOM 2603 C CA . LYS A 1 338 ? -19.688 14.305 28.812 1 56.47 338 LYS A CA 1
ATOM 2604 C C . LYS A 1 338 ? -18.859 15.406 28.156 1 56.47 338 LYS A C 1
ATOM 2606 O O . LYS A 1 338 ? -17.875 15.117 27.484 1 56.47 338 LYS A O 1
ATOM 2611 N N . SER A 1 339 ? -19.312 16.641 28.531 1 57.22 339 SER A N 1
ATOM 2612 C CA . SER A 1 339 ? -18.641 17.75 27.859 1 57.22 339 SER A CA 1
ATOM 2613 C C . SER A 1 339 ? -17.625 18.422 28.781 1 57.22 339 SER A C 1
ATOM 2615 O O . SER A 1 339 ? -17.906 18.656 29.969 1 57.22 339 SER A O 1
ATOM 2617 N N . PHE A 1 340 ? -16.453 18.719 28.328 1 59.41 340 PHE A N 1
ATOM 2618 C CA . PHE A 1 340 ? -15.398 19.406 29.047 1 59.41 340 PHE A CA 1
ATOM 2619 C C . PHE A 1 340 ? -15.844 20.812 29.438 1 59.41 340 PHE A C 1
ATOM 2621 O O . PHE A 1 340 ? -15.594 21.266 30.562 1 59.41 340 PHE A O 1
ATOM 2628 N N . ALA A 1 341 ? -16.484 21.438 28.578 1 59.62 341 ALA A N 1
ATOM 2629 C CA . ALA A 1 341 ? -16.969 22.781 28.859 1 59.62 341 ALA A CA 1
ATOM 2630 C C . ALA A 1 341 ? -17.859 22.812 30.094 1 59.62 341 ALA A C 1
ATOM 2632 O O . ALA A 1 341 ? -17.734 23.719 30.922 1 59.62 341 ALA A O 1
ATOM 2633 N N . PHE A 1 342 ? -18.641 21.859 30.281 1 63.72 342 PHE A N 1
ATOM 2634 C CA . PHE A 1 342 ? -19.547 21.75 31.422 1 63.72 342 PHE A CA 1
ATOM 2635 C C . PHE A 1 342 ? -18.75 21.516 32.719 1 63.72 342 PHE A C 1
ATOM 2637 O O . PHE A 1 342 ? -19.047 22.125 33.75 1 63.72 342 PHE A O 1
ATOM 2644 N N . THR A 1 343 ? -17.812 20.766 32.594 1 67.44 343 THR A N 1
ATOM 2645 C CA . THR A 1 343 ? -16.984 20.469 33.75 1 67.44 343 THR A CA 1
ATOM 2646 C C . THR A 1 343 ? -16.266 21.719 34.219 1 67.44 343 THR A C 1
ATOM 2648 O O . THR A 1 343 ? -16.188 21.984 35.438 1 67.44 343 THR A O 1
ATOM 2651 N N . LEU A 1 344 ? -15.805 22.453 33.312 1 67.06 344 LEU A N 1
ATOM 2652 C CA . LEU A 1 344 ? -15.094 23.672 33.656 1 67.06 344 LEU A CA 1
ATOM 2653 C C . LEU A 1 344 ? -16.031 24.672 34.344 1 67.06 344 LEU A C 1
ATOM 2655 O O . LEU A 1 344 ? -15.633 25.375 35.281 1 67.06 344 LEU A O 1
ATOM 2659 N N . GLN A 1 345 ? -17.172 24.766 33.844 1 68.38 345 GLN A N 1
ATOM 2660 C CA . GLN A 1 345 ? -18.141 25.688 34.438 1 68.38 345 GLN A CA 1
ATOM 2661 C C . GLN A 1 345 ? -18.5 25.281 35.844 1 68.38 345 GLN A C 1
ATOM 2663 O O . GLN A 1 345 ? -18.641 26.141 36.719 1 68.38 345 GLN A O 1
ATOM 2668 N N . LEU A 1 346 ? -18.594 24.031 36.031 1 71.38 346 LEU A N 1
ATOM 2669 C CA . LEU A 1 346 ? -18.891 23.516 37.344 1 71.38 346 LEU A CA 1
ATOM 2670 C C . LEU A 1 346 ? -17.766 23.844 38.344 1 71.38 346 LEU A C 1
ATOM 2672 O O . LEU A 1 346 ? -18 24.312 39.438 1 71.38 346 LEU A O 1
ATOM 2676 N N . ILE A 1 347 ? -16.562 23.656 37.875 1 68.81 347 ILE A N 1
ATOM 2677 C CA . ILE A 1 347 ? -15.391 23.938 38.688 1 68.81 347 ILE A CA 1
ATOM 2678 C C . ILE A 1 347 ? -15.328 25.422 39 1 68.81 347 ILE A C 1
ATOM 2680 O O . ILE A 1 347 ? -15.039 25.812 40.125 1 68.81 347 ILE A O 1
ATOM 2684 N N . GLY A 1 348 ? -15.586 26.188 38.062 1 70.44 348 GLY A N 1
ATOM 2685 C CA . GLY A 1 348 ? -15.578 27.641 38.25 1 70.44 348 GLY A CA 1
ATOM 2686 C C . GLY A 1 348 ? -16.562 28.094 39.312 1 70.44 348 GLY A C 1
ATOM 2687 O O . GLY A 1 348 ? -16.328 29.078 40 1 70.44 348 GLY A O 1
ATOM 2688 N N . ARG A 1 349 ? -17.562 27.359 39.5 1 70.94 349 ARG A N 1
ATOM 2689 C CA . ARG A 1 349 ? -18.609 27.734 40.438 1 70.94 349 ARG A CA 1
ATOM 2690 C C . ARG A 1 349 ? -18.203 27.359 41.875 1 70.94 349 ARG A C 1
ATOM 2692 O O . ARG A 1 349 ? -18.547 28.062 42.812 1 70.94 349 ARG A O 1
ATOM 2699 N N . VAL A 1 350 ? -17.484 26.375 41.969 1 78.25 350 VAL A N 1
ATOM 2700 C CA . VAL A 1 350 ? -17.188 25.875 43.312 1 78.25 350 VAL A CA 1
ATOM 2701 C C . VAL A 1 350 ? -15.844 26.422 43.781 1 78.25 350 VAL A C 1
ATOM 2703 O O . VAL A 1 350 ? -15.516 26.359 44.969 1 78.25 350 VAL A O 1
ATOM 2706 N N . THR A 1 351 ? -15.133 27.078 42.938 1 74.62 351 THR A N 1
ATOM 2707 C CA . THR A 1 351 ? -13.797 27.547 43.312 1 74.62 351 THR A CA 1
ATOM 2708 C C . THR A 1 351 ? -13.789 29.047 43.5 1 74.62 351 THR A C 1
ATOM 2710 O O . THR A 1 351 ? -12.719 29.656 43.625 1 74.62 351 THR A O 1
ATOM 2713 N N . ARG A 1 352 ? -14.922 29.641 43.5 1 70.06 352 ARG A N 1
ATOM 2714 C CA . ARG A 1 352 ? -14.977 31.094 43.719 1 70.06 352 ARG A CA 1
ATOM 2715 C C . ARG A 1 352 ? -14.5 31.453 45.125 1 70.06 352 ARG A C 1
ATOM 2717 O O . ARG A 1 352 ? -14.828 30.766 46.094 1 70.06 352 ARG A O 1
ATOM 2724 N N . PRO A 1 353 ? -13.617 32.531 45.125 1 64.25 353 PRO A N 1
ATOM 2725 C CA . PRO A 1 353 ? -13.156 32.938 46.469 1 64.25 353 PRO A CA 1
ATOM 2726 C C . PRO A 1 353 ? -14.273 33.5 47.312 1 64.25 353 PRO A C 1
ATOM 2728 O O . PRO A 1 353 ? -15.156 34.188 46.812 1 64.25 353 PRO A O 1
ATOM 2731 N N . ALA A 1 354 ? -14.648 33 48.469 1 62 354 ALA A N 1
ATOM 2732 C CA . ALA A 1 354 ? -15.586 33.562 49.438 1 62 354 ALA A CA 1
ATOM 2733 C C . ALA A 1 354 ? -14.922 34.656 50.25 1 62 354 ALA A C 1
ATOM 2735 O O . ALA A 1 354 ? -13.695 34.656 50.438 1 62 354 ALA A O 1
ATOM 2736 N N . GLU A 1 355 ? -15.719 35.781 50.562 1 54.94 355 GLU A N 1
ATOM 2737 C CA . GLU A 1 355 ? -15.219 36.844 51.438 1 54.94 355 GLU A CA 1
ATOM 2738 C C . GLU A 1 355 ? -14.547 36.25 52.688 1 54.94 355 GLU A C 1
ATOM 2740 O O . GLU A 1 355 ? -15.117 35.375 53.344 1 54.94 355 GLU A O 1
ATOM 2745 N N . ASP A 1 356 ? -13.164 36.344 53 1 57.69 356 ASP A N 1
ATOM 2746 C CA . ASP A 1 356 ? -12.391 36.125 54.219 1 57.69 356 ASP A CA 1
ATOM 2747 C C . ASP A 1 356 ? -11.945 34.656 54.312 1 57.69 356 ASP A C 1
ATOM 2749 O O . ASP A 1 356 ? -11.672 34.156 55.406 1 57.69 356 ASP A O 1
ATOM 2753 N N . SER A 1 357 ? -12.258 33.719 53.188 1 60.41 357 SER A N 1
ATOM 2754 C CA . SER A 1 357 ? -11.789 32.344 53.406 1 60.41 357 SER A CA 1
ATOM 2755 C C . SER A 1 357 ? -11.062 31.812 52.188 1 60.41 357 SER A C 1
ATOM 2757 O O . SER A 1 357 ? -11.492 32.062 51.062 1 60.41 357 SER A O 1
ATOM 2759 N N . ASP A 1 358 ? -9.891 31.297 52.406 1 64.44 358 ASP A N 1
ATOM 2760 C CA . ASP A 1 358 ? -9.047 30.656 51.406 1 64.44 358 ASP A CA 1
ATOM 2761 C C . ASP A 1 358 ? -9.289 29.141 51.375 1 64.44 358 ASP A C 1
ATOM 2763 O O . ASP A 1 358 ? -8.375 28.359 51.125 1 64.44 358 ASP A O 1
ATOM 2767 N N . VAL A 1 359 ? -10.562 28.75 51.625 1 72.19 359 VAL A N 1
ATOM 2768 C CA . VAL A 1 359 ? -10.789 27.312 51.688 1 72.19 359 VAL A CA 1
ATOM 2769 C C . VAL A 1 359 ? -10.852 26.703 50.312 1 72.19 359 VAL A C 1
ATOM 2771 O O . VAL A 1 359 ? -11.469 27.281 49.406 1 72.19 359 VAL A O 1
ATOM 2774 N N . ALA A 1 360 ? -10.148 25.594 50.156 1 76.31 360 ALA A N 1
ATOM 2775 C CA . ALA A 1 360 ? -10.125 24.844 48.906 1 76.31 360 ALA A CA 1
ATOM 2776 C C . ALA A 1 360 ? -11.445 24.125 48.656 1 76.31 360 ALA A C 1
ATOM 2778 O O . ALA A 1 360 ? -12.094 23.672 49.594 1 76.31 360 ALA A O 1
ATOM 2779 N N . ALA A 1 361 ? -11.922 24.203 47.375 1 80.94 361 ALA A N 1
ATOM 2780 C CA . ALA A 1 361 ? -13.125 23.469 47 1 80.94 361 ALA A CA 1
ATOM 2781 C C . ALA A 1 361 ? -12.797 22.016 46.656 1 80.94 361 ALA A C 1
ATOM 2783 O O . ALA A 1 361 ? -11.633 21.672 46.438 1 80.94 361 ALA A O 1
ATOM 2784 N N . THR A 1 362 ? -13.75 21.062 46.812 1 84.75 362 THR A N 1
ATOM 2785 C CA . THR A 1 362 ? -13.547 19.656 46.469 1 84.75 362 THR A CA 1
ATOM 2786 C C . THR A 1 362 ? -14.664 19.141 45.562 1 84.75 362 THR A C 1
ATOM 2788 O O . THR A 1 362 ? -15.82 19.547 45.688 1 84.75 362 THR A O 1
ATOM 2791 N N . VAL A 1 363 ? -14.242 18.391 44.531 1 82.94 363 VAL A N 1
ATOM 2792 C CA . VAL A 1 363 ? -15.18 17.688 43.656 1 82.94 363 VAL A CA 1
ATOM 2793 C C . VAL A 1 363 ? -15.18 16.188 44 1 82.94 363 VAL A C 1
ATOM 2795 O O . VAL A 1 363 ? -14.117 15.586 44.156 1 82.94 363 VAL A O 1
ATOM 2798 N N . ILE A 1 364 ? -16.391 15.602 44.188 1 87.12 364 ILE A N 1
ATOM 2799 C CA . ILE A 1 364 ? -16.547 14.188 44.531 1 87.12 364 ILE A CA 1
ATOM 2800 C C . ILE A 1 364 ? -17.156 13.438 43.344 1 87.12 364 ILE A C 1
ATOM 2802 O O . ILE A 1 364 ? -18.188 13.836 42.812 1 87.12 364 ILE A O 1
ATOM 2806 N N . ALA A 1 365 ? -16.422 12.477 42.812 1 82.06 365 ALA A N 1
ATOM 2807 C CA . ALA A 1 365 ? -16.938 11.703 41.688 1 82.06 365 ALA A CA 1
ATOM 2808 C C . ALA A 1 365 ? -16.453 10.258 41.75 1 82.06 365 ALA A C 1
ATOM 2810 O O . ALA A 1 365 ? -15.484 9.953 42.438 1 82.06 365 ALA A O 1
ATOM 2811 N N . ASP A 1 366 ? -17.156 9.336 40.938 1 77.88 366 ASP A N 1
ATOM 2812 C CA . ASP A 1 366 ? -16.734 7.953 40.75 1 77.88 366 ASP A CA 1
ATOM 2813 C C . ASP A 1 366 ? -15.773 7.852 39.562 1 77.88 366 ASP A C 1
ATOM 2815 O O . ASP A 1 366 ? -16.125 8.203 38.438 1 77.88 366 ASP A O 1
ATOM 2819 N N . PRO A 1 367 ? -14.633 7.348 39.812 1 69.06 367 PRO A N 1
ATOM 2820 C CA . PRO A 1 367 ? -13.648 7.262 38.719 1 69.06 367 PRO A CA 1
ATOM 2821 C C . PRO A 1 367 ? -14.117 6.379 37.562 1 69.06 367 PRO A C 1
ATOM 2823 O O . PRO A 1 367 ? -13.781 6.645 36.406 1 69.06 367 PRO A O 1
ATOM 2826 N N . ASP A 1 368 ? -14.891 5.336 37.844 1 65 368 ASP A N 1
ATOM 2827 C CA . ASP A 1 368 ? -15.359 4.441 36.812 1 65 368 ASP A CA 1
ATOM 2828 C C . ASP A 1 368 ? -16.375 5.133 35.906 1 65 368 ASP A C 1
ATOM 2830 O O . ASP A 1 368 ? -16.391 4.93 34.688 1 65 368 ASP A O 1
ATOM 2834 N N . LYS A 1 369 ? -17.219 5.906 36.5 1 65.44 369 LYS A N 1
ATOM 2835 C CA . LYS A 1 369 ? -18.203 6.641 35.688 1 65.44 369 LYS A CA 1
ATOM 2836 C C . LYS A 1 369 ? -17.531 7.711 34.844 1 65.44 369 LYS A C 1
ATOM 2838 O O . LYS A 1 369 ? -18 8.031 33.75 1 65.44 369 LYS A O 1
ATOM 2843 N N . LEU A 1 370 ? -16.531 8.156 35.281 1 60.91 370 LEU A N 1
ATOM 2844 C CA . LEU A 1 370 ? -15.773 9.148 34.531 1 60.91 370 LEU A CA 1
ATOM 2845 C C . LEU A 1 370 ? -15.156 8.539 33.281 1 60.91 370 LEU A C 1
ATOM 2847 O O . LEU A 1 370 ? -15.047 9.203 32.25 1 60.91 370 LEU A O 1
ATOM 2851 N N . ARG A 1 371 ? -14.773 7.234 33.219 1 52.84 371 ARG A N 1
ATOM 2852 C CA . ARG A 1 371 ? -14.133 6.504 32.125 1 52.84 371 ARG A CA 1
ATOM 2853 C C . ARG A 1 371 ? -15.148 6.09 31.062 1 52.84 371 ARG A C 1
ATOM 2855 O O . ARG A 1 371 ? -14.836 6.043 29.875 1 52.84 371 ARG A O 1
ATOM 2862 N N . GLU A 1 372 ? -16.266 5.668 31.594 1 52.81 372 GLU A N 1
ATOM 2863 C CA . GLU A 1 372 ? -17.312 5.18 30.703 1 52.81 372 GLU A CA 1
ATOM 2864 C C . GLU A 1 372 ? -17.891 6.309 29.859 1 52.81 372 GLU A C 1
ATOM 2866 O O . GLU A 1 372 ? -18.297 6.086 28.719 1 52.81 372 GLU A O 1
ATOM 2871 N N . ALA A 1 373 ? -18.125 7.41 30.469 1 47.75 373 ALA A N 1
ATOM 2872 C CA . ALA A 1 373 ? -18.844 8.477 29.781 1 47.75 373 ALA A CA 1
ATOM 2873 C C . ALA A 1 373 ? -18.031 9.07 28.641 1 47.75 373 ALA A C 1
ATOM 2875 O O . ALA A 1 373 ? -16.797 9.148 28.734 1 47.75 373 ALA A O 1
ATOM 2876 N N . GLY A 1 374 ? -18.328 8.641 27.281 1 43.22 374 GLY A N 1
ATOM 2877 C CA . GLY A 1 374 ? -17.812 9.312 26.109 1 43.22 374 GLY A CA 1
ATOM 2878 C C . GLY A 1 374 ? -17.234 10.688 26.406 1 43.22 374 GLY A C 1
ATOM 2879 O O . GLY A 1 374 ? -17.484 11.641 25.656 1 43.22 374 GLY A O 1
ATOM 2880 N N . VAL A 1 375 ? -16.938 10.93 27.641 1 45 375 VAL A N 1
ATOM 2881 C CA . VAL A 1 375 ? -16.406 12.219 28.078 1 45 375 VAL A CA 1
ATOM 2882 C C . VAL A 1 375 ? -15.188 12.586 27.234 1 45 375 VAL A C 1
ATOM 2884 O O . VAL A 1 375 ? -14.383 11.711 26.891 1 45 375 VAL A O 1
ATOM 2887 N N . ASP A 1 376 ? -15.289 13.742 26.75 1 46.34 376 ASP A N 1
ATOM 2888 C CA . ASP A 1 376 ? -14.203 14.258 25.906 1 46.34 376 ASP A CA 1
ATOM 2889 C C . ASP A 1 376 ? -12.844 13.93 26.516 1 46.34 376 ASP A C 1
ATOM 2891 O O . ASP A 1 376 ? -12.703 13.844 27.734 1 46.34 376 ASP A O 1
ATOM 2895 N N . ASP A 1 377 ? -11.984 13.438 25.844 1 44 377 ASP A N 1
ATOM 2896 C CA . ASP A 1 377 ? -10.648 12.969 26.188 1 44 377 ASP A CA 1
ATOM 2897 C C . ASP A 1 377 ? -9.992 13.891 27.219 1 44 377 ASP A C 1
ATOM 2899 O O . ASP A 1 377 ? -9.266 13.43 28.094 1 44 377 ASP A O 1
ATOM 2903 N N . VAL A 1 378 ? -10.305 15.164 27.281 1 47.38 378 VAL A N 1
ATOM 2904 C CA . VAL A 1 378 ? -9.719 16.141 28.203 1 47.38 378 VAL A CA 1
ATOM 2905 C C . VAL A 1 378 ? -10.234 15.867 29.625 1 47.38 378 VAL A C 1
ATOM 2907 O O . VAL A 1 378 ? -9.469 15.898 30.578 1 47.38 378 VAL A O 1
ATOM 2910 N N . VAL A 1 379 ? -11.562 15.609 29.688 1 50.59 379 VAL A N 1
ATOM 2911 C CA . VAL A 1 379 ? -12.148 15.344 31 1 50.59 379 VAL A CA 1
ATOM 2912 C C . VAL A 1 379 ? -11.602 14.031 31.562 1 50.59 379 VAL A C 1
ATOM 2914 O O . VAL A 1 379 ? -11.305 13.93 32.75 1 50.59 379 VAL A O 1
ATOM 2917 N N . LYS A 1 380 ? -11.383 13.227 30.531 1 48.16 380 LYS A N 1
ATOM 2918 C CA . LYS A 1 380 ? -10.828 11.945 30.969 1 48.16 380 LYS A CA 1
ATOM 2919 C C . LYS A 1 380 ? -9.43 12.117 31.531 1 48.16 380 LYS A C 1
ATOM 2921 O O . LYS A 1 380 ? -9.086 11.508 32.562 1 48.16 380 LYS A O 1
ATOM 2926 N N . ARG A 1 381 ? -8.672 12.945 30.812 1 46.56 381 ARG A N 1
ATOM 2927 C CA . ARG A 1 381 ? -7.309 13.203 31.25 1 46.56 381 ARG A CA 1
ATOM 2928 C C . ARG A 1 381 ? -7.289 13.852 32.625 1 46.56 381 ARG A C 1
ATOM 2930 O O . ARG A 1 381 ? -6.438 13.531 33.469 1 46.56 381 ARG A O 1
ATOM 2937 N N . LEU A 1 382 ? -8.211 14.781 32.812 1 50.5 382 LEU A N 1
ATOM 2938 C CA . LEU A 1 382 ? -8.344 15.461 34.094 1 50.5 382 LEU A CA 1
ATOM 2939 C C . LEU A 1 382 ? -8.602 14.461 35.219 1 50.5 382 LEU A C 1
ATOM 2941 O O . LEU A 1 382 ? -8.062 14.602 36.312 1 50.5 382 LEU A O 1
ATOM 2945 N N . TYR A 1 383 ? -9.336 13.461 34.719 1 45.41 383 TYR A N 1
ATOM 2946 C CA . TYR A 1 383 ? -9.797 12.523 35.75 1 45.41 383 TYR A CA 1
ATOM 2947 C C . TYR A 1 383 ? -8.75 11.453 36.031 1 45.41 383 TYR A C 1
ATOM 2949 O O . TYR A 1 383 ? -8.742 10.844 37.094 1 45.41 383 TYR A O 1
ATOM 2957 N N . HIS A 1 384 ? -8.094 11.188 35 1 42.47 384 HIS A N 1
ATOM 2958 C CA . HIS A 1 384 ? -7.113 10.117 35.219 1 42.47 384 HIS A CA 1
ATOM 2959 C C . HIS A 1 384 ? -5.934 10.602 36.031 1 42.47 384 HIS A C 1
ATOM 2961 O O . HIS A 1 384 ? -5.23 9.797 36.656 1 42.47 384 HIS A O 1
ATOM 2967 N N . GLU A 1 385 ? -5.539 11.836 35.844 1 39.31 385 GLU A N 1
ATOM 2968 C CA . GLU A 1 385 ? -4.344 12.195 36.594 1 39.31 385 GLU A CA 1
ATOM 2969 C C . GLU A 1 385 ? -4.688 12.578 38.031 1 39.31 385 GLU A C 1
ATOM 2971 O O . GLU A 1 385 ? -5.516 13.461 38.281 1 39.31 385 GLU A O 1
ATOM 2976 N N . ASP A 1 386 ? -4.555 11.742 39.062 1 37.03 386 ASP A N 1
ATOM 2977 C CA . ASP A 1 386 ? -4.777 11.922 40.5 1 37.03 386 ASP A CA 1
ATOM 2978 C C . ASP A 1 386 ? -4.516 13.367 40.906 1 37.03 386 ASP A C 1
ATOM 2980 O O . ASP A 1 386 ? -5.379 14 41.531 1 37.03 386 ASP A O 1
ATOM 2984 N N . ALA A 1 387 ? -3.275 13.484 41.625 1 38.91 387 ALA A N 1
ATOM 2985 C CA . ALA A 1 387 ? -2.789 14.516 42.531 1 38.91 387 ALA A CA 1
ATOM 2986 C C . ALA A 1 387 ? -2.766 15.883 41.875 1 38.91 387 ALA A C 1
ATOM 2988 O O . ALA A 1 387 ? -2.717 16.906 42.531 1 38.91 387 ALA A O 1
ATOM 2989 N N . GLY A 1 388 ? -2.816 16.062 40.656 1 42.12 388 GLY A N 1
ATOM 2990 C CA . GLY A 1 388 ? -2.404 17.281 39.938 1 42.12 388 GLY A CA 1
ATOM 2991 C C . GLY A 1 388 ? -3.568 18.047 39.375 1 42.12 388 GLY A C 1
ATOM 2992 O O . GLY A 1 388 ? -3.416 18.734 38.344 1 42.12 388 GLY A O 1
ATOM 2993 N N . TRP A 1 389 ? -4.691 17.688 39.875 1 46.44 389 TRP A N 1
ATOM 2994 C CA . TRP A 1 389 ? -5.816 18.5 39.406 1 46.44 389 TRP A CA 1
ATOM 2995 C C . TRP A 1 389 ? -5.543 19.984 39.625 1 46.44 389 TRP A C 1
ATOM 2997 O O . TRP A 1 389 ? -5.953 20.812 38.812 1 46.44 389 TRP A O 1
ATOM 3007 N N . ARG A 1 390 ? -4.93 20.203 40.781 1 50.06 390 ARG A N 1
ATOM 3008 C CA . ARG A 1 390 ? -4.629 21.594 41.125 1 50.06 390 ARG A CA 1
ATOM 3009 C C . ARG A 1 390 ? -3.811 22.266 40.031 1 50.06 390 ARG A C 1
ATOM 3011 O O . ARG A 1 390 ? -4.047 23.438 39.719 1 50.06 390 ARG A O 1
ATOM 3018 N N . GLN A 1 391 ? -2.941 21.406 39.625 1 50.22 391 GLN A N 1
ATOM 3019 C CA . GLN A 1 391 ? -2.018 21.969 38.656 1 50.22 391 GLN A CA 1
ATOM 3020 C C . GLN A 1 391 ? -2.422 21.594 37.25 1 50.22 391 GLN A C 1
ATOM 3022 O O . GLN A 1 391 ? -2.211 22.359 36.281 1 50.22 391 GLN A O 1
ATOM 3027 N N . LEU A 1 392 ? -3.109 20.5 37.156 1 49.94 392 LEU A N 1
ATOM 3028 C CA . LEU A 1 392 ? -3.25 19.906 35.812 1 49.94 392 LEU A CA 1
ATOM 3029 C C . LEU A 1 392 ? -4.465 20.484 35.094 1 49.94 392 LEU A C 1
ATOM 3031 O O . LEU A 1 392 ? -4.434 20.688 33.875 1 49.94 392 LEU A O 1
ATOM 3035 N N . VAL A 1 393 ? -5.422 20.781 35.969 1 55.41 393 VAL A N 1
ATOM 3036 C CA . VAL A 1 393 ? -6.664 21.203 35.344 1 55.41 393 VAL A CA 1
ATOM 3037 C C . VAL A 1 393 ? -6.43 22.484 34.531 1 55.41 393 VAL A C 1
ATOM 3039 O O . VAL A 1 393 ? -6.789 22.547 33.344 1 55.41 393 VAL A O 1
ATOM 3042 N N . PRO A 1 394 ? -5.715 23.359 35.25 1 56.56 394 PRO A N 1
ATOM 3043 C CA . PRO A 1 394 ? -5.547 24.578 34.438 1 56.56 394 PRO A CA 1
ATOM 3044 C C . PRO A 1 394 ? -4.758 24.344 33.156 1 56.56 394 PRO A C 1
ATOM 3046 O O . PRO A 1 394 ? -5.098 24.906 32.125 1 56.56 394 PRO A O 1
ATOM 3049 N N . GLU A 1 395 ? -3.908 23.531 33.219 1 54.19 395 GLU A N 1
ATOM 3050 C CA . GLU A 1 395 ? -3.066 23.266 32.062 1 54.19 395 GLU A CA 1
ATOM 3051 C C . GLU A 1 395 ? -3.85 22.562 30.969 1 54.19 395 GLU A C 1
ATOM 3053 O O . GLU A 1 395 ? -3.697 22.891 29.781 1 54.19 395 GLU A O 1
ATOM 3058 N N . LEU A 1 396 ? -4.594 21.656 31.438 1 53.88 396 LEU A N 1
ATOM 3059 C CA . LEU A 1 396 ? -5.348 20.891 30.453 1 53.88 396 LEU A CA 1
ATOM 3060 C C . LEU A 1 396 ? -6.398 21.75 29.766 1 53.88 396 LEU A C 1
ATOM 3062 O O . LEU A 1 396 ? -6.621 21.625 28.562 1 53.88 396 LEU A O 1
ATOM 3066 N N . VAL A 1 397 ? -6.961 22.594 30.672 1 55.28 397 VAL A N 1
ATOM 3067 C CA . VAL A 1 397 ? -7.977 23.5 30.141 1 55.28 397 VAL A CA 1
ATOM 3068 C C . VAL A 1 397 ? -7.348 24.438 29.125 1 55.28 397 VAL A C 1
ATOM 3070 O O . VAL A 1 397 ? -7.891 24.625 28.031 1 55.28 397 VAL A O 1
ATOM 3073 N N . ASP A 1 398 ? -6.309 24.906 29.531 1 56.78 398 ASP A N 1
ATOM 3074 C CA . ASP A 1 398 ? -5.648 25.891 28.672 1 56.78 398 ASP A CA 1
ATOM 3075 C C . ASP A 1 398 ? -5.203 25.25 27.359 1 56.78 398 ASP A C 1
ATOM 3077 O O . ASP A 1 398 ? -5.379 25.828 26.281 1 56.78 398 ASP A O 1
ATOM 3081 N N . LYS A 1 399 ? -4.789 24.094 27.5 1 52.03 399 LYS A N 1
ATOM 3082 C CA . LYS A 1 399 ? -4.328 23.344 26.328 1 52.03 399 LYS A CA 1
ATOM 3083 C C . LYS A 1 399 ? -5.488 23.016 25.391 1 52.03 399 LYS A C 1
ATOM 3085 O O . LYS A 1 399 ? -5.352 23.094 24.172 1 52.03 399 LYS A O 1
ATOM 3090 N N . TYR A 1 400 ? -6.492 22.578 26.031 1 51.09 400 TYR A N 1
ATOM 3091 C CA . TYR A 1 400 ? -7.688 22.25 25.25 1 51.09 400 TYR A CA 1
ATOM 3092 C C . TYR A 1 400 ? -8.156 23.453 24.438 1 51.09 400 TYR A C 1
ATOM 3094 O O . TYR A 1 400 ? -8.539 23.312 23.281 1 51.09 400 TYR A O 1
ATOM 3102 N N . ILE A 1 401 ? -8.18 24.5 25.031 1 50.34 401 ILE A N 1
ATOM 3103 C CA . ILE A 1 401 ? -8.648 25.719 24.391 1 50.34 401 ILE A CA 1
ATOM 3104 C C . ILE A 1 401 ? -7.699 26.094 23.25 1 50.34 401 ILE A C 1
ATOM 3106 O O . ILE A 1 401 ? -8.148 26.422 22.156 1 50.34 401 ILE A O 1
ATOM 3110 N N . GLU A 1 402 ? -6.582 25.938 23.453 1 48.16 402 GLU A N 1
ATOM 3111 C CA . GLU A 1 402 ? -5.586 26.359 22.469 1 48.16 402 GLU A CA 1
ATOM 3112 C C . GLU A 1 402 ? -5.652 25.484 21.219 1 48.16 402 GLU A C 1
ATOM 3114 O O . GLU A 1 402 ? -5.555 25.984 20.109 1 48.16 402 GLU A O 1
ATOM 3119 N N . THR A 1 403 ? -5.777 24.219 21.5 1 45.47 403 THR A N 1
ATOM 3120 C CA . THR A 1 403 ? -5.746 23.266 20.406 1 45.47 403 THR A CA 1
ATOM 3121 C C . THR A 1 403 ? -7 23.391 19.531 1 45.47 403 THR A C 1
ATOM 3123 O O . THR A 1 403 ? -6.922 23.328 18.312 1 45.47 403 THR A O 1
ATOM 3126 N N . ASN A 1 404 ? -8.062 23.328 20.172 1 43.38 404 ASN A N 1
ATOM 3127 C CA . ASN A 1 404 ? -9.312 23.266 19.422 1 43.38 404 ASN A CA 1
ATOM 3128 C C . ASN A 1 404 ? -9.617 24.594 18.719 1 43.38 404 ASN A C 1
ATOM 3130 O O . ASN A 1 404 ? -10.258 24.609 17.672 1 43.38 404 ASN A O 1
ATOM 3134 N N . VAL A 1 405 ? -9.32 25.609 19.203 1 42.66 405 VAL A N 1
ATOM 3135 C CA . VAL A 1 405 ? -9.609 26.891 18.562 1 42.66 405 VAL A CA 1
ATOM 3136 C C . VAL A 1 405 ? -8.75 27.047 17.312 1 42.66 405 VAL A C 1
ATOM 3138 O O . VAL A 1 405 ? -9.234 27.516 16.266 1 42.66 405 VAL A O 1
ATOM 3141 N N . ALA A 1 406 ? -7.613 26.547 17.281 1 41.44 406 ALA A N 1
ATOM 3142 C CA . ALA A 1 406 ? -6.703 26.703 16.156 1 41.44 406 ALA A CA 1
ATOM 3143 C C . ALA A 1 406 ? -7.129 25.844 14.969 1 41.44 406 ALA A C 1
ATOM 3145 O O . ALA A 1 406 ? -7.059 26.266 13.82 1 41.44 406 ALA A O 1
ATOM 3146 N N . ALA A 1 407 ? -7.555 24.5 15.172 1 40.88 407 ALA A N 1
ATOM 3147 C CA . ALA A 1 407 ? -7.816 23.484 14.148 1 40.88 407 ALA A CA 1
ATOM 3148 C C . ALA A 1 407 ? -9.008 23.875 13.281 1 40.88 407 ALA A C 1
ATOM 3150 O O . ALA A 1 407 ? -8.992 23.672 12.07 1 40.88 407 ALA A O 1
ATOM 3151 N N . THR A 1 408 ? -10.156 24.312 13.875 1 39.38 408 THR A N 1
ATOM 3152 C CA . THR A 1 408 ? -11.406 24.516 13.148 1 39.38 408 THR A CA 1
ATOM 3153 C C . THR A 1 408 ? -11.25 25.594 12.094 1 39.38 408 THR A C 1
ATOM 3155 O O . THR A 1 408 ? -11.797 25.484 10.992 1 39.38 408 THR A O 1
ATOM 3158 N N . THR A 1 409 ? -10.656 26.531 12.406 1 37.75 409 THR A N 1
ATOM 3159 C CA . THR A 1 409 ? -10.617 27.625 11.453 1 37.75 409 THR A CA 1
ATOM 3160 C C . THR A 1 409 ? -9.789 27.266 10.227 1 37.75 409 THR A C 1
ATOM 3162 O O . THR A 1 409 ? -10.117 27.656 9.109 1 37.75 409 THR A O 1
ATOM 3165 N N . ALA A 1 410 ? -8.93 26.328 10.336 1 40.22 410 ALA A N 1
ATOM 3166 C CA . ALA A 1 410 ? -7.977 26 9.281 1 40.22 410 ALA A CA 1
ATOM 3167 C C . ALA A 1 410 ? -8.602 25.062 8.25 1 40.22 410 ALA A C 1
ATOM 3169 O O . ALA A 1 410 ? -8.375 25.203 7.051 1 40.22 410 ALA A O 1
ATOM 3170 N N . GLY A 1 411 ? -9.5 24 8.57 1 42.5 411 GLY A N 1
ATOM 3171 C CA . GLY A 1 411 ? -10.047 23 7.668 1 42.5 411 GLY A CA 1
ATOM 3172 C C . GLY A 1 411 ? -11.008 23.578 6.645 1 42.5 411 GLY A C 1
ATOM 3173 O O . GLY A 1 411 ? -10.906 23.266 5.453 1 42.5 411 GLY A O 1
ATOM 3174 N N . GLN A 1 412 ? -12.031 24.266 7.012 1 41.66 412 GLN A N 1
ATOM 3175 C CA . GLN A 1 412 ? -13.039 24.828 6.117 1 41.66 412 GLN A CA 1
ATOM 3176 C C . GLN A 1 412 ? -12.414 25.75 5.082 1 41.66 412 GLN A C 1
ATOM 3178 O O . GLN A 1 412 ? -12.82 25.766 3.92 1 41.66 412 GLN A O 1
ATOM 3183 N N . ASP A 1 413 ? -11.445 26.344 5.531 1 41.97 413 ASP A N 1
ATOM 3184 C CA . ASP A 1 413 ? -10.805 27.312 4.641 1 41.97 413 ASP A CA 1
ATOM 3185 C C . ASP A 1 413 ? -9.961 26.609 3.582 1 41.97 413 ASP A C 1
ATOM 3187 O O . ASP A 1 413 ? -9.938 27.016 2.42 1 41.97 413 ASP A O 1
ATOM 3191 N N . ALA A 1 414 ? -9.453 25.469 3.863 1 52 414 ALA A N 1
ATOM 3192 C CA . ALA A 1 414 ? -8.664 24.719 2.887 1 52 414 ALA A CA 1
ATOM 3193 C C . ALA A 1 414 ? -9.547 24.156 1.783 1 52 414 ALA A C 1
ATOM 3195 O O . ALA A 1 414 ? -9.164 24.141 0.612 1 52 414 ALA A O 1
ATOM 3196 N N . LEU A 1 415 ? -10.68 23.797 2.146 1 59.81 415 LEU A N 1
ATOM 3197 C CA . LEU A 1 415 ? -11.594 23.188 1.182 1 59.81 415 LEU A CA 1
ATOM 3198 C C . LEU A 1 415 ? -12.086 24.234 0.179 1 59.81 415 LEU A C 1
ATOM 3200 O O . LEU A 1 415 ? -12.258 23.922 -1.004 1 59.81 415 LEU A O 1
ATOM 3204 N N . ARG A 1 416 ? -12.297 25.359 0.59 1 52.88 416 ARG A N 1
ATOM 3205 C CA . ARG A 1 416 ? -12.766 26.406 -0.321 1 52.88 416 ARG A CA 1
ATOM 3206 C C . ARG A 1 416 ? -11.656 26.828 -1.281 1 52.88 416 ARG A C 1
ATOM 3208 O O . ARG A 1 416 ? -11.93 27.359 -2.361 1 52.88 416 ARG A O 1
ATOM 3215 N N . GLY A 1 417 ? -10.43 26.438 -0.869 1 53.06 417 GLY A N 1
ATOM 3216 C CA . GLY A 1 417 ? -9.297 26.781 -1.722 1 53.06 417 GLY A CA 1
ATOM 3217 C C . GLY A 1 417 ? -8.992 25.703 -2.75 1 53.06 417 GLY A C 1
ATOM 3218 O O . GLY A 1 417 ? -8.102 25.875 -3.588 1 53.06 417 GLY A O 1
ATOM 3219 N N . VAL A 1 418 ? -9.859 24.719 -2.828 1 69.81 418 VAL A N 1
ATOM 3220 C CA . VAL A 1 418 ? -9.586 23.625 -3.748 1 69.81 418 VAL A CA 1
ATOM 3221 C C . VAL A 1 418 ? -10.094 23.969 -5.145 1 69.81 418 VAL A C 1
ATOM 3223 O O . VAL A 1 418 ? -11.266 24.312 -5.312 1 69.81 418 VAL A O 1
ATOM 3226 N N . ASN A 1 419 ? -9.086 24.031 -6.066 1 67.44 419 ASN A N 1
ATOM 3227 C CA . ASN A 1 419 ? -9.445 24.125 -7.48 1 67.44 419 ASN A CA 1
ATOM 3228 C C . ASN A 1 419 ? -9.75 22.734 -8.055 1 67.44 419 ASN A C 1
ATOM 3230 O O . ASN A 1 419 ? -8.938 21.828 -7.945 1 67.44 419 ASN A O 1
ATOM 3234 N N . GLU A 1 420 ? -10.773 22.703 -8.641 1 76.56 420 GLU A N 1
ATOM 3235 C CA . GLU A 1 420 ? -11.234 21.422 -9.18 1 76.56 420 GLU A CA 1
ATOM 3236 C C . GLU A 1 420 ? -10.273 20.891 -10.242 1 76.56 420 GLU A C 1
ATOM 3238 O O . GLU A 1 420 ? -10.195 19.672 -10.461 1 76.56 420 GLU A O 1
ATOM 3243 N N . ARG A 1 421 ? -9.68 21.766 -10.961 1 74.62 421 ARG A N 1
ATOM 3244 C CA . ARG A 1 421 ? -8.766 21.359 -12.016 1 74.62 421 ARG A CA 1
ATOM 3245 C C . ARG A 1 421 ? -7.539 20.656 -11.43 1 74.62 421 ARG A C 1
ATOM 3247 O O . ARG A 1 421 ? -6.84 19.938 -12.141 1 74.62 421 ARG A O 1
ATOM 3254 N N . ASP A 1 422 ? -7.359 20.781 -10.117 1 77 422 ASP A N 1
ATOM 3255 C CA . ASP A 1 422 ? -6.203 20.188 -9.461 1 77 422 ASP A CA 1
ATOM 3256 C C . ASP A 1 422 ? -6.527 18.797 -8.93 1 77 422 ASP A C 1
ATOM 3258 O O . ASP A 1 422 ? -5.637 18.078 -8.469 1 77 422 ASP A O 1
ATOM 3262 N N . LEU A 1 423 ? -7.703 18.422 -9.031 1 87.31 423 LEU A N 1
ATOM 3263 C CA . LEU A 1 423 ? -8.109 17.109 -8.555 1 87.31 423 LEU A CA 1
ATOM 3264 C C . LEU A 1 423 ? -7.781 16.031 -9.578 1 87.31 423 LEU A C 1
ATOM 3266 O O . LEU A 1 423 ? -8.039 16.203 -10.773 1 87.31 423 LEU A O 1
ATOM 3270 N N . GLN A 1 424 ? -7.16 14.992 -9.148 1 88.56 424 GLN A N 1
ATOM 3271 C CA . GLN A 1 424 ? -6.77 13.883 -10.016 1 88.56 424 GLN A CA 1
ATOM 3272 C C . GLN A 1 424 ? -7.32 12.562 -9.492 1 88.56 424 GLN A C 1
ATOM 3274 O O . GLN A 1 424 ? -6.566 11.734 -8.977 1 88.56 424 GLN A O 1
ATOM 3279 N N . PRO A 1 425 ? -8.562 12.312 -9.75 1 91.94 425 PRO A N 1
ATOM 3280 C CA . PRO A 1 425 ? -9.133 11.031 -9.328 1 91.94 425 PRO A CA 1
ATOM 3281 C C . PRO A 1 425 ? -8.477 9.836 -10.016 1 91.94 425 PRO A C 1
ATOM 3283 O O . PRO A 1 425 ? -7.965 9.969 -11.133 1 91.94 425 PRO A O 1
ATOM 3286 N N . TYR A 1 426 ? -8.484 8.703 -9.289 1 90.88 426 TYR A N 1
ATOM 3287 C CA . TYR A 1 426 ? -8.023 7.453 -9.883 1 90.88 426 TYR A CA 1
ATOM 3288 C C . TYR A 1 426 ? -9.062 6.879 -10.836 1 90.88 426 TYR A C 1
ATOM 3290 O O . TYR A 1 426 ? -10.266 6.949 -10.57 1 90.88 426 TYR A O 1
ATOM 3298 N N . ARG A 1 427 ? -8.617 6.281 -11.922 1 91.06 427 ARG A N 1
ATOM 3299 C CA . ARG A 1 427 ? -9.531 5.668 -12.875 1 91.06 427 ARG A CA 1
ATOM 3300 C C . ARG A 1 427 ? -10.109 4.367 -12.328 1 91.06 427 ARG A C 1
ATOM 3302 O O . ARG A 1 427 ? -9.703 3.279 -12.734 1 91.06 427 ARG A O 1
ATOM 3309 N N . SER A 1 428 ? -10.992 4.426 -11.508 1 93.31 428 SER A N 1
ATOM 3310 C CA . SER A 1 428 ? -11.719 3.314 -10.898 1 93.31 428 SER A CA 1
ATOM 3311 C C . SER A 1 428 ? -13.164 3.697 -10.594 1 93.31 428 SER A C 1
ATOM 3313 O O . SER A 1 428 ? -13.422 4.746 -10 1 93.31 428 SER A O 1
ATOM 3315 N N . THR A 1 429 ? -14.094 2.934 -11.102 1 95.25 429 THR A N 1
ATOM 3316 C CA . THR A 1 429 ? -15.5 3.281 -10.922 1 95.25 429 THR A CA 1
ATOM 3317 C C . THR A 1 429 ? -16.344 2.031 -10.68 1 95.25 429 THR A C 1
ATOM 3319 O O . THR A 1 429 ? -16 0.947 -11.156 1 95.25 429 THR A O 1
ATOM 3322 N N . ARG A 1 430 ? -17.266 2.16 -9.891 1 94.44 430 ARG A N 1
ATOM 3323 C CA . ARG A 1 430 ? -18.344 1.183 -9.789 1 94.44 430 ARG A CA 1
ATOM 3324 C C . ARG A 1 430 ? -19.516 1.568 -10.672 1 94.44 430 ARG A C 1
ATOM 3326 O O . ARG A 1 430 ? -19.844 2.75 -10.797 1 94.44 430 ARG A O 1
ATOM 3333 N N . LEU A 1 431 ? -20.156 0.628 -11.25 1 95.44 431 LEU A N 1
ATOM 3334 C CA . LEU A 1 431 ? -21.266 0.888 -12.172 1 95.44 431 LEU A CA 1
ATOM 3335 C C . LEU A 1 431 ? -22.578 0.364 -11.617 1 95.44 431 LEU A C 1
ATOM 3337 O O . LEU A 1 431 ? -22.641 -0.771 -11.133 1 95.44 431 LEU A O 1
ATOM 3341 N N . TYR A 1 432 ? -23.531 1.188 -11.688 1 92.56 432 TYR A N 1
ATOM 3342 C CA . TYR A 1 432 ? -24.891 0.844 -11.266 1 92.56 432 TYR A CA 1
ATOM 3343 C C . TYR A 1 432 ? -25.891 1.088 -12.391 1 92.56 432 TYR A C 1
ATOM 3345 O O . TYR A 1 432 ? -25.781 2.076 -13.117 1 92.56 432 TYR A O 1
ATOM 3353 N N . GLU A 1 433 ? -26.797 0.136 -12.5 1 89.75 433 GLU A N 1
ATOM 3354 C CA . GLU A 1 433 ? -27.922 0.353 -13.398 1 89.75 433 GLU A CA 1
ATOM 3355 C C . GLU A 1 433 ? -29.016 1.166 -12.711 1 89.75 433 GLU A C 1
ATOM 3357 O O . GLU A 1 433 ? -29.484 0.797 -11.633 1 89.75 433 GLU A O 1
ATOM 3362 N N . SER A 1 434 ? -29.234 2.291 -13.328 1 87.06 434 SER A N 1
ATOM 3363 C CA . SER A 1 434 ? -30.25 3.154 -12.727 1 87.06 434 SER A CA 1
ATOM 3364 C C . SER A 1 434 ? -30.922 4.035 -13.773 1 87.06 434 SER A C 1
ATOM 3366 O O . SER A 1 434 ? -30.297 4.418 -14.766 1 87.06 434 SER A O 1
ATOM 3368 N N . THR A 1 435 ? -32.188 4.234 -13.43 1 81.19 435 THR A N 1
ATOM 3369 C CA . THR A 1 435 ? -32.938 5.191 -14.258 1 81.19 435 THR A CA 1
ATOM 3370 C C . THR A 1 435 ? -32.719 6.613 -13.75 1 81.19 435 THR A C 1
ATOM 3372 O O . THR A 1 435 ? -32.312 6.816 -12.609 1 81.19 435 THR A O 1
ATOM 3375 N N . GLU A 1 436 ? -32.875 7.504 -14.656 1 80.25 436 GLU A N 1
ATOM 3376 C CA . GLU A 1 436 ? -32.656 8.906 -14.344 1 80.25 436 GLU A CA 1
ATOM 3377 C C . GLU A 1 436 ? -33.469 9.344 -13.133 1 80.25 436 GLU A C 1
ATOM 3379 O O . GLU A 1 436 ? -33.031 10.156 -12.32 1 80.25 436 GLU A O 1
ATOM 3384 N N . SER A 1 437 ? -34.594 8.82 -12.93 1 73.06 437 SER A N 1
ATOM 3385 C CA . SER A 1 437 ? -35.469 9.203 -11.844 1 73.06 437 SER A CA 1
ATOM 3386 C C . SER A 1 437 ? -34.969 8.695 -10.5 1 73.06 437 SER A C 1
ATOM 3388 O O . SER A 1 437 ? -35.312 9.234 -9.453 1 73.06 437 SER A O 1
ATOM 3390 N N . ASP A 1 438 ? -34.125 7.863 -10.555 1 81.44 438 ASP A N 1
ATOM 3391 C CA . ASP A 1 438 ? -33.656 7.227 -9.32 1 81.44 438 ASP A CA 1
ATOM 3392 C C . ASP A 1 438 ? -32.406 7.934 -8.766 1 81.44 438 ASP A C 1
ATOM 3394 O O . ASP A 1 438 ? -32.031 7.688 -7.629 1 81.44 438 ASP A O 1
ATOM 3398 N N . VAL A 1 439 ? -31.891 8.789 -9.555 1 87.94 439 VAL A N 1
ATOM 3399 C CA . VAL A 1 439 ? -30.641 9.398 -9.156 1 87.94 439 VAL A CA 1
ATOM 3400 C C . VAL A 1 439 ? -30.812 10.906 -9 1 87.94 439 VAL A C 1
ATOM 3402 O O . VAL A 1 439 ? -31.344 11.57 -9.898 1 87.94 439 VAL A O 1
ATOM 3405 N N . ASP A 1 440 ? -30.484 11.438 -7.848 1 88.12 440 ASP A N 1
ATOM 3406 C CA . ASP A 1 440 ? -30.516 12.867 -7.559 1 88.12 440 ASP A CA 1
ATOM 3407 C C . ASP A 1 440 ? -29.125 13.391 -7.238 1 88.12 440 ASP A C 1
ATOM 3409 O O . ASP A 1 440 ? -28.703 13.383 -6.082 1 88.12 440 ASP A O 1
ATOM 3413 N N . LEU A 1 441 ? -28.5 13.969 -8.242 1 89.56 441 LEU A N 1
ATOM 3414 C CA . LEU A 1 441 ? -27.125 14.422 -8.055 1 89.56 441 LEU A CA 1
ATOM 3415 C C . LEU A 1 441 ? -27.078 15.891 -7.629 1 89.56 441 LEU A C 1
ATOM 3417 O O . LEU A 1 441 ? -26.016 16.453 -7.406 1 89.56 441 LEU A O 1
ATOM 3421 N N . VAL A 1 442 ? -28.203 16.5 -7.434 1 80.88 442 VAL A N 1
ATOM 3422 C CA . VAL A 1 442 ? -28.266 17.891 -6.965 1 80.88 442 VAL A CA 1
ATOM 3423 C C . VAL A 1 442 ? -28.641 17.922 -5.484 1 80.88 442 VAL A C 1
ATOM 3425 O O . VAL A 1 442 ? -28.625 18.969 -4.855 1 80.88 442 VAL A O 1
ATOM 3428 N N . ALA A 1 443 ? -28.797 16.781 -4.934 1 77.88 443 ALA A N 1
ATOM 3429 C CA . ALA A 1 443 ? -29.188 16.672 -3.531 1 77.88 443 ALA A CA 1
ATOM 3430 C C . ALA A 1 443 ? -28.094 17.203 -2.613 1 77.88 443 ALA A C 1
ATOM 3432 O O . ALA A 1 443 ? -26.906 17.188 -2.965 1 77.88 443 ALA A O 1
ATOM 3433 N N . ASP A 1 444 ? -28.484 17.844 -1.533 1 78.69 444 ASP A N 1
ATOM 3434 C CA . ASP A 1 444 ? -27.531 18.234 -0.488 1 78.69 444 ASP A CA 1
ATOM 3435 C C . ASP A 1 444 ? -27.188 17.047 0.413 1 78.69 444 ASP A C 1
ATOM 3437 O O . ASP A 1 444 ? -28.062 16.484 1.075 1 78.69 444 ASP A O 1
ATOM 3441 N N . VAL A 1 445 ? -26.016 16.609 0.291 1 85.12 445 VAL A N 1
ATOM 3442 C CA . VAL A 1 445 ? -25.531 15.43 1.017 1 85.12 445 VAL A CA 1
ATOM 3443 C C . VAL A 1 445 ? -25.016 15.852 2.389 1 85.12 445 VAL A C 1
ATOM 3445 O O . VAL A 1 445 ? -24.219 16.781 2.496 1 85.12 445 VAL A O 1
ATOM 3448 N N . SER A 1 446 ? -25.562 15.32 3.461 1 79.94 446 SER A N 1
ATOM 3449 C CA . SER A 1 446 ? -25.078 15.523 4.828 1 79.94 446 SER A CA 1
ATOM 3450 C C . SER A 1 446 ? -24.734 14.195 5.492 1 79.94 446 SER A C 1
ATOM 3452 O O . SER A 1 446 ? -25.531 13.25 5.465 1 79.94 446 SER A O 1
ATOM 3454 N N . LEU A 1 447 ? -23.562 14.094 5.848 1 78.44 447 LEU A N 1
ATOM 3455 C CA . LEU A 1 447 ? -23.094 12.883 6.512 1 78.44 447 LEU A CA 1
ATOM 3456 C C . LEU A 1 447 ? -23.031 13.086 8.023 1 78.44 447 LEU A C 1
ATOM 3458 O O . LEU A 1 447 ? -23.344 14.164 8.523 1 78.44 447 LEU A O 1
ATOM 3462 N N . ASP A 1 448 ? -22.656 11.984 8.766 1 61.03 448 ASP A N 1
ATOM 3463 C CA . ASP A 1 448 ? -22.609 12.023 10.219 1 61.03 448 ASP A CA 1
ATOM 3464 C C . ASP A 1 448 ? -21.844 13.25 10.719 1 61.03 448 ASP A C 1
ATOM 3466 O O . ASP A 1 448 ? -21.078 13.844 9.969 1 61.03 448 ASP A O 1
ATOM 3470 N N . ASP A 1 449 ? -22.047 13.656 11.836 1 52.28 449 ASP A N 1
ATOM 3471 C CA . ASP A 1 449 ? -21.719 14.93 12.477 1 52.28 449 ASP A CA 1
ATOM 3472 C C . ASP A 1 449 ? -20.219 15.195 12.438 1 52.28 449 ASP A C 1
ATOM 3474 O O . ASP A 1 449 ? -19.797 16.359 12.383 1 52.28 449 ASP A O 1
ATOM 3478 N N . ASP A 1 450 ? -19.469 14.188 12.219 1 59.22 450 ASP A N 1
ATOM 3479 C CA . ASP A 1 450 ? -18.047 14.453 12.297 1 59.22 450 ASP A CA 1
ATOM 3480 C C . ASP A 1 450 ? -17.438 14.57 10.898 1 59.22 450 ASP A C 1
ATOM 3482 O O . ASP A 1 450 ? -16.219 14.742 10.758 1 59.22 450 ASP A O 1
ATOM 3486 N N . THR A 1 451 ? -18.344 14.625 9.844 1 75.81 451 THR A N 1
ATOM 3487 C CA . THR A 1 451 ? -17.812 14.672 8.492 1 75.81 451 THR A CA 1
ATOM 3488 C C . THR A 1 451 ? -18.219 15.961 7.785 1 75.81 451 THR A C 1
ATOM 3490 O O . THR A 1 451 ? -19.422 16.266 7.699 1 75.81 451 THR A O 1
ATOM 3493 N N . ILE A 1 452 ? -17.344 16.828 7.457 1 72.75 452 ILE A N 1
ATOM 3494 C CA . ILE A 1 452 ? -17.578 18.016 6.66 1 72.75 452 ILE A CA 1
ATOM 3495 C C . ILE A 1 452 ? -17.672 17.641 5.18 1 72.75 452 ILE A C 1
ATOM 3497 O O . ILE A 1 452 ? -16.844 16.875 4.684 1 72.75 452 ILE A O 1
ATOM 3501 N N . VAL A 1 453 ? -18.703 18.109 4.586 1 82.62 453 VAL A N 1
ATOM 3502 C CA . VAL A 1 453 ? -18.906 17.828 3.168 1 82.62 453 VAL A CA 1
ATOM 3503 C C . VAL A 1 453 ? -18.781 19.109 2.355 1 82.62 453 VAL A C 1
ATOM 3505 O O . VAL A 1 453 ? -19.406 20.109 2.668 1 82.62 453 VAL A O 1
ATOM 3508 N N . TYR A 1 454 ? -17.938 19.094 1.438 1 82.5 454 TYR A N 1
ATOM 3509 C CA . TYR A 1 454 ? -17.75 20.172 0.488 1 82.5 454 TYR A CA 1
ATOM 3510 C C . TYR A 1 454 ? -18.156 19.75 -0.915 1 82.5 454 TYR A C 1
ATOM 3512 O O . TYR A 1 454 ? -17.609 18.812 -1.478 1 82.5 454 TYR A O 1
ATOM 3520 N N . LYS A 1 455 ? -19.172 20.5 -1.495 1 89.5 455 LYS A N 1
ATOM 3521 C CA . LYS A 1 455 ? -19.641 20.25 -2.848 1 89.5 455 LYS A CA 1
ATOM 3522 C C . LYS A 1 455 ? -18.859 21.047 -3.879 1 89.5 455 LYS A C 1
ATOM 3524 O O . LYS A 1 455 ? -18.703 22.25 -3.75 1 89.5 455 LYS A O 1
ATOM 3529 N N . LEU A 1 456 ? -18.312 20.25 -4.82 1 84.12 456 LEU A N 1
ATOM 3530 C CA . LEU A 1 456 ? -17.547 20.906 -5.879 1 84.12 456 LEU A CA 1
ATOM 3531 C C . LEU A 1 456 ? -18.453 21.812 -6.711 1 84.12 456 LEU A C 1
ATOM 3533 O O . LEU A 1 456 ? -19.594 21.469 -6.996 1 84.12 456 LEU A O 1
ATOM 3537 N N . PRO A 1 457 ? -17.938 22.906 -7.195 1 74.56 457 PRO A N 1
ATOM 3538 C CA . PRO A 1 457 ? -18.719 23.844 -7.98 1 74.56 457 PRO A CA 1
ATOM 3539 C C . PRO A 1 457 ? -19.203 23.266 -9.312 1 74.56 457 PRO A C 1
ATOM 3541 O O . PRO A 1 457 ? -20.266 23.641 -9.812 1 74.56 457 PRO A O 1
ATOM 3544 N N . ARG A 1 458 ? -18.531 22.312 -9.852 1 74.5 458 ARG A N 1
ATOM 3545 C CA . ARG A 1 458 ? -18.859 21.734 -11.148 1 74.5 458 ARG A CA 1
ATOM 3546 C C . ARG A 1 458 ? -20.094 20.844 -11.047 1 74.5 458 ARG A C 1
ATOM 3548 O O . ARG A 1 458 ? -20.703 20.5 -12.062 1 74.5 458 ARG A O 1
ATOM 3555 N N . SER A 1 459 ? -20.516 20.656 -9.883 1 85.25 459 SER A N 1
ATOM 3556 C CA . SER A 1 459 ? -21.625 19.734 -9.688 1 85.25 459 SER A CA 1
ATOM 3557 C C . SER A 1 459 ? -22.906 20.281 -10.328 1 85.25 459 SER A C 1
ATOM 3559 O O . SER A 1 459 ? -23.172 21.484 -10.266 1 85.25 459 SER A O 1
ATOM 3561 N N . ASP A 1 460 ? -23.641 19.312 -11.016 1 84.75 460 ASP A N 1
ATOM 3562 C CA . ASP A 1 460 ? -24.906 19.641 -11.68 1 84.75 460 ASP A CA 1
ATOM 3563 C C . ASP A 1 460 ? -25.844 18.438 -11.688 1 84.75 460 ASP A C 1
ATOM 3565 O O . ASP A 1 460 ? -25.844 17.625 -10.75 1 84.75 460 ASP A O 1
ATOM 3569 N N . GLU A 1 461 ? -26.609 18.391 -12.742 1 83.75 461 GLU A N 1
ATOM 3570 C CA . GLU A 1 461 ? -27.625 17.344 -12.789 1 83.75 461 GLU A CA 1
ATOM 3571 C C . GLU A 1 461 ? -27.031 16.016 -13.234 1 83.75 461 GLU A C 1
ATOM 3573 O O . GLU A 1 461 ? -27.609 14.961 -13 1 83.75 461 GLU A O 1
ATOM 3578 N N . VAL A 1 462 ? -25.875 16.078 -13.852 1 90.12 462 VAL A N 1
ATOM 3579 C CA . VAL A 1 462 ? -25.344 14.836 -14.406 1 90.12 462 VAL A CA 1
ATOM 3580 C C . VAL A 1 462 ? -24.047 14.461 -13.68 1 90.12 462 VAL A C 1
ATOM 3582 O O . VAL A 1 462 ? -23.562 13.336 -13.805 1 90.12 462 VAL A O 1
ATOM 3585 N N . PHE A 1 463 ? -23.594 15.375 -12.922 1 93.06 463 PHE A N 1
ATOM 3586 C CA . PHE A 1 463 ? -22.312 15.141 -12.25 1 93.06 463 PHE A CA 1
ATOM 3587 C C . PHE A 1 463 ? -22.344 15.703 -10.836 1 93.06 463 PHE A C 1
ATOM 3589 O O . PHE A 1 463 ? -22.797 16.828 -10.617 1 93.06 463 PHE A O 1
ATOM 3596 N N . LEU A 1 464 ? -21.891 14.938 -9.82 1 94.69 464 LEU A N 1
ATOM 3597 C CA . LEU A 1 464 ? -21.75 15.344 -8.43 1 94.69 464 LEU A CA 1
ATOM 3598 C C . LEU A 1 464 ? -20.359 15.047 -7.914 1 94.69 464 LEU A C 1
ATOM 3600 O O . LEU A 1 464 ? -19.891 13.906 -7.98 1 94.69 464 LEU A O 1
ATOM 3604 N N . GLY A 1 465 ? -19.641 16.031 -7.562 1 93.94 465 GLY A N 1
ATOM 3605 C CA . GLY A 1 465 ? -18.344 15.906 -6.902 1 93.94 465 GLY A CA 1
ATOM 3606 C C . GLY A 1 465 ? -18.359 16.422 -5.477 1 93.94 465 GLY A C 1
ATOM 3607 O O . GLY A 1 465 ? -18.844 17.531 -5.215 1 93.94 465 GLY A O 1
ATOM 3608 N N . LEU A 1 466 ? -17.859 15.641 -4.551 1 93.56 466 LEU A N 1
ATOM 3609 C CA . LEU A 1 466 ? -17.812 16 -3.139 1 93.56 466 LEU A CA 1
ATOM 3610 C C . LEU A 1 466 ? -16.422 15.734 -2.564 1 93.56 466 LEU A C 1
ATOM 3612 O O . LEU A 1 466 ? -15.742 14.789 -2.975 1 93.56 466 LEU A O 1
ATOM 3616 N N . ILE A 1 467 ? -15.969 16.578 -1.691 1 90.19 467 ILE A N 1
ATOM 3617 C CA . ILE A 1 467 ? -14.82 16.328 -0.826 1 90.19 467 ILE A CA 1
ATOM 3618 C C . ILE A 1 467 ? -15.273 16.281 0.631 1 90.19 467 ILE A C 1
ATOM 3620 O O . ILE A 1 467 ? -16 17.156 1.091 1 90.19 467 ILE A O 1
ATOM 3624 N N . THR A 1 468 ? -14.93 15.211 1.227 1 90.12 468 THR A N 1
ATOM 3625 C CA . THR A 1 468 ? -15.289 15.07 2.633 1 90.12 468 THR A CA 1
ATOM 3626 C C . THR A 1 468 ? -14.055 15.148 3.52 1 90.12 468 THR A C 1
ATOM 3628 O O . THR A 1 468 ? -12.961 14.734 3.113 1 90.12 468 THR A O 1
ATOM 3631 N N . GLU A 1 469 ? -14.234 15.727 4.617 1 83.94 469 GLU A N 1
ATOM 3632 C CA . GLU A 1 469 ? -13.234 15.781 5.672 1 83.94 469 GLU A CA 1
ATOM 3633 C C . GLU A 1 469 ? -13.727 15.094 6.945 1 83.94 469 GLU A C 1
ATOM 3635 O O . GLU A 1 469 ? -14.773 15.461 7.484 1 83.94 469 GLU A O 1
ATOM 3640 N N . LYS A 1 470 ? -13.047 14.133 7.281 1 81.12 470 LYS A N 1
ATOM 3641 C CA . LYS A 1 470 ? -13.406 13.375 8.477 1 81.12 470 LYS A CA 1
ATOM 3642 C C . LYS A 1 470 ? -12.211 13.219 9.414 1 81.12 470 LYS A C 1
ATOM 3644 O O . LYS A 1 470 ? -11.086 13.016 8.961 1 81.12 470 LYS A O 1
ATOM 3649 N N . ILE A 1 471 ? -12.477 13.438 10.688 1 73.38 471 ILE A N 1
ATOM 3650 C CA . ILE A 1 471 ? -11.438 13.195 11.68 1 73.38 471 ILE A CA 1
ATOM 3651 C C . ILE A 1 471 ? -11.391 11.703 12.023 1 73.38 471 ILE A C 1
ATOM 3653 O O . ILE A 1 471 ? -12.422 11.102 12.336 1 73.38 471 ILE A O 1
ATOM 3657 N N . ASP A 1 472 ? -10.227 11.141 11.859 1 78.31 472 ASP A N 1
ATOM 3658 C CA . ASP A 1 472 ? -10.023 9.719 12.148 1 78.31 472 ASP A CA 1
ATOM 3659 C C . ASP A 1 472 ? -8.797 9.508 13.023 1 78.31 472 ASP A C 1
ATOM 3661 O O . ASP A 1 472 ? -8.039 10.445 13.289 1 78.31 472 ASP A O 1
ATOM 3665 N N . LYS A 1 473 ? -8.703 8.297 13.555 1 77.69 473 LYS A N 1
ATOM 3666 C CA . LYS A 1 473 ? -7.57 7.895 14.391 1 77.69 473 LYS A CA 1
ATOM 3667 C C . LYS A 1 473 ? -6.703 6.859 13.68 1 77.69 473 LYS A C 1
ATOM 3669 O O . LYS A 1 473 ? -7.195 6.098 12.844 1 77.69 473 LYS A O 1
ATOM 3674 N N . PRO A 1 474 ? -5.43 6.867 13.992 1 85.62 474 PRO A N 1
ATOM 3675 C CA . PRO A 1 474 ? -4.605 5.785 13.438 1 85.62 474 PRO A CA 1
ATOM 3676 C C . PRO A 1 474 ? -5.051 4.406 13.914 1 85.62 474 PRO A C 1
ATOM 3678 O O . PRO A 1 474 ? -5.449 4.242 15.07 1 85.62 474 PRO A O 1
ATOM 3681 N N . THR A 1 475 ? -4.852 3.445 13.07 1 85.25 475 THR A N 1
ATOM 3682 C CA . THR A 1 475 ? -5.332 2.098 13.359 1 85.25 475 THR A CA 1
ATOM 3683 C C . THR A 1 475 ? -4.59 1.501 14.555 1 85.25 475 THR A C 1
ATOM 3685 O O . THR A 1 475 ? -5.152 0.702 15.305 1 85.25 475 THR A O 1
ATOM 3688 N N . TRP A 1 476 ? -3.43 1.784 14.711 1 88.5 476 TRP A N 1
ATOM 3689 C CA . TRP A 1 476 ? -2.604 1.263 15.797 1 88.5 476 TRP A CA 1
ATOM 3690 C C . TRP A 1 476 ? -2.779 2.094 17.062 1 88.5 476 TRP A C 1
ATOM 3692 O O . TRP A 1 476 ? -2.271 1.73 18.125 1 88.5 476 TRP A O 1
ATOM 3702 N N . GLY A 1 477 ? -3.453 3.246 16.969 1 84.62 477 GLY A N 1
ATOM 3703 C CA . GLY A 1 477 ? -3.584 4.164 18.094 1 84.62 477 GLY A CA 1
ATOM 3704 C C . GLY A 1 477 ? -5.008 4.652 18.297 1 84.62 477 GLY A C 1
ATOM 3705 O O . GLY A 1 477 ? -5.234 5.836 18.547 1 84.62 477 GLY A O 1
ATOM 3706 N N . THR A 1 478 ? -5.934 3.775 18.141 1 76.12 478 THR A N 1
ATOM 3707 C CA . THR A 1 478 ? -7.336 4.164 18.266 1 76.12 478 THR A CA 1
ATOM 3708 C C . THR A 1 478 ? -7.645 4.629 19.672 1 76.12 478 THR A C 1
ATOM 3710 O O . THR A 1 478 ? -8.586 5.402 19.891 1 76.12 478 THR A O 1
ATOM 3713 N N . ARG A 1 479 ? -6.844 4.168 20.625 1 66.06 479 ARG A N 1
ATOM 3714 C CA . ARG A 1 479 ? -7.047 4.516 22.031 1 66.06 479 ARG A CA 1
ATOM 3715 C C . ARG A 1 479 ? -6.164 5.688 22.438 1 66.06 479 ARG A C 1
ATOM 3717 O O . ARG A 1 479 ? -6.145 6.082 23.609 1 66.06 479 ARG A O 1
ATOM 3724 N N . THR A 1 480 ? -5.438 6.27 21.453 1 71.06 480 THR A N 1
ATOM 3725 C CA . THR A 1 480 ? -4.547 7.398 21.688 1 71.06 480 THR A CA 1
ATOM 3726 C C . THR A 1 480 ? -5.238 8.719 21.344 1 71.06 480 THR A C 1
ATOM 3728 O O . THR A 1 480 ? -6.277 8.727 20.688 1 71.06 480 THR A O 1
ATOM 3731 N N . PRO A 1 481 ? -4.727 9.766 21.844 1 59.88 481 PRO A N 1
ATOM 3732 C CA . PRO A 1 481 ? -5.293 11.07 21.5 1 59.88 481 PRO A CA 1
ATOM 3733 C C . PRO A 1 481 ? -4.918 11.531 20.094 1 59.88 481 PRO A C 1
ATOM 3735 O O . PRO A 1 481 ? -5.34 12.602 19.656 1 59.88 481 PRO A O 1
ATOM 3738 N N . LEU A 1 482 ? -4.227 10.688 19.469 1 73.69 482 LEU A N 1
ATOM 3739 C CA . LEU A 1 482 ? -3.82 11.047 18.109 1 73.69 482 LEU A CA 1
ATOM 3740 C C . LEU A 1 482 ? -5.008 10.992 17.156 1 73.69 482 LEU A C 1
ATOM 3742 O O . LEU A 1 482 ? -5.785 10.039 17.172 1 73.69 482 LEU A O 1
ATOM 3746 N N . ASP A 1 483 ? -5.281 12.055 16.5 1 73.5 483 ASP A N 1
ATOM 3747 C CA . ASP A 1 483 ? -6.289 12.102 15.445 1 73.5 483 ASP A CA 1
ATOM 3748 C C . ASP A 1 483 ? -5.773 12.859 14.227 1 73.5 483 ASP A C 1
ATOM 3750 O O . ASP A 1 483 ? -4.781 13.586 14.312 1 73.5 483 ASP A O 1
ATOM 3754 N N . TYR A 1 484 ? -6.25 12.531 13.148 1 75.75 484 TYR A N 1
ATOM 3755 C CA . TYR A 1 484 ? -5.855 13.227 11.93 1 75.75 484 TYR A CA 1
ATOM 3756 C C . TYR A 1 484 ? -7.055 13.453 11.016 1 75.75 484 TYR A C 1
ATOM 3758 O O . TYR A 1 484 ? -8.062 12.75 11.109 1 75.75 484 TYR A O 1
ATOM 3766 N N . ARG A 1 485 ? -6.93 14.516 10.273 1 76.75 485 ARG A N 1
ATOM 3767 C CA . ARG A 1 485 ? -7.945 14.836 9.273 1 76.75 485 ARG A CA 1
ATOM 3768 C C . ARG A 1 485 ? -7.746 14.023 8 1 76.75 485 ARG A C 1
ATOM 3770 O O . ARG A 1 485 ? -6.648 14.008 7.438 1 76.75 485 ARG A O 1
ATOM 3777 N N . GLN A 1 486 ? -8.805 13.359 7.656 1 82.56 486 GLN A N 1
ATOM 3778 C CA . GLN A 1 486 ? -8.789 12.594 6.414 1 82.56 486 GLN A CA 1
ATOM 3779 C C . GLN A 1 486 ? -9.703 13.234 5.367 1 82.56 486 GLN A C 1
ATOM 3781 O O . GLN A 1 486 ? -10.844 13.594 5.664 1 82.56 486 GLN A O 1
ATOM 3786 N N . TYR A 1 487 ? -9.117 13.438 4.18 1 87.44 487 TYR A N 1
ATOM 3787 C CA . TYR A 1 487 ? -9.883 13.961 3.055 1 87.44 487 TYR A CA 1
ATOM 3788 C C . TYR A 1 487 ? -10.203 12.852 2.057 1 87.44 487 TYR A C 1
ATOM 3790 O O . TYR A 1 487 ? -9.336 12.055 1.709 1 87.44 487 TYR A O 1
ATOM 3798 N N . ASP A 1 488 ? -11.422 12.773 1.602 1 91.06 488 ASP A N 1
ATOM 3799 C CA . ASP A 1 488 ? -11.836 11.82 0.58 1 91.06 488 ASP A CA 1
ATOM 3800 C C . ASP A 1 488 ? -12.562 12.523 -0.566 1 91.06 488 ASP A C 1
ATOM 3802 O O . ASP A 1 488 ? -13.242 13.531 -0.355 1 91.06 488 ASP A O 1
ATOM 3806 N N . LEU A 1 489 ? -12.375 12.008 -1.701 1 94.06 489 LEU A N 1
ATOM 3807 C CA . LEU A 1 489 ? -13.016 12.5 -2.916 1 94.06 489 LEU A CA 1
ATOM 3808 C C . LEU A 1 489 ? -14.102 11.547 -3.395 1 94.06 489 LEU A C 1
ATOM 3810 O O . LEU A 1 489 ? -13.883 10.328 -3.453 1 94.06 489 LEU A O 1
ATOM 3814 N N . HIS A 1 490 ? -15.258 12.031 -3.662 1 95.06 490 HIS A N 1
ATOM 3815 C CA . HIS A 1 490 ? -16.391 11.258 -4.156 1 95.06 490 HIS A CA 1
ATOM 3816 C C . HIS A 1 490 ? -16.938 11.852 -5.449 1 95.06 490 HIS A C 1
ATOM 3818 O O . HIS A 1 490 ? -17.359 13.008 -5.477 1 95.06 490 HIS A O 1
ATOM 3824 N N . LEU A 1 491 ? -17 11.062 -6.492 1 96.44 491 LEU A N 1
ATOM 3825 C CA . LEU A 1 491 ? -17.5 11.5 -7.793 1 96.44 491 LEU A CA 1
ATOM 3826 C C . LEU A 1 491 ? -18.641 10.602 -8.25 1 96.44 491 LEU A C 1
ATOM 3828 O O . LEU A 1 491 ? -18.578 9.383 -8.125 1 96.44 491 LEU A O 1
ATOM 3832 N N . TYR A 1 492 ? -19.656 11.195 -8.711 1 96 492 TYR A N 1
ATOM 3833 C CA . TYR A 1 492 ? -20.797 10.508 -9.289 1 96 492 TYR A CA 1
ATOM 3834 C C . TYR A 1 492 ? -21.141 11.078 -10.664 1 96 492 TYR A C 1
ATOM 3836 O O . TYR A 1 492 ? -21.266 12.297 -10.82 1 96 492 TYR A O 1
ATOM 3844 N N . TYR A 1 493 ? -21.266 10.234 -11.68 1 95.69 493 TYR A N 1
ATOM 3845 C CA . TYR A 1 493 ? -21.594 10.625 -13.039 1 95.69 493 TYR A CA 1
ATOM 3846 C C . TYR A 1 493 ? -22.719 9.742 -13.594 1 95.69 493 TYR A C 1
ATOM 3848 O O . TYR A 1 493 ? -22.625 8.516 -13.555 1 95.69 493 TYR A O 1
ATOM 3856 N N . TYR A 1 494 ? -23.719 10.375 -14.07 1 95.38 494 TYR A N 1
ATOM 3857 C CA . TYR A 1 494 ? -24.844 9.648 -14.648 1 95.38 494 TYR A CA 1
ATOM 3858 C C . TYR A 1 494 ? -24.828 9.75 -16.172 1 95.38 494 TYR A C 1
ATOM 3860 O O . TYR A 1 494 ? -24.797 10.852 -16.719 1 95.38 494 TYR A O 1
ATOM 3868 N N . HIS A 1 495 ? -24.797 8.633 -16.812 1 94.75 495 HIS A N 1
ATOM 3869 C CA . HIS A 1 495 ? -24.906 8.547 -18.266 1 94.75 495 HIS A CA 1
ATOM 3870 C C . HIS A 1 495 ? -26.297 8.133 -18.703 1 94.75 495 HIS A C 1
ATOM 3872 O O . HIS A 1 495 ? -26.672 6.965 -18.578 1 94.75 495 HIS A O 1
ATOM 3878 N N . ASP A 1 496 ? -26.984 8.922 -19.359 1 90.69 496 ASP A N 1
ATOM 3879 C CA . ASP A 1 496 ? -28.406 8.773 -19.656 1 90.69 496 ASP A CA 1
ATOM 3880 C C . ASP A 1 496 ? -28.641 7.703 -20.719 1 90.69 496 ASP A C 1
ATOM 3882 O O . ASP A 1 496 ? -29.531 6.875 -20.594 1 90.69 496 ASP A O 1
ATOM 3886 N N . GLU A 1 497 ? -27.875 7.621 -21.734 1 90.12 497 GLU A N 1
ATOM 3887 C CA . GLU A 1 497 ? -28.094 6.711 -22.859 1 90.12 497 GLU A CA 1
ATOM 3888 C C . GLU A 1 497 ? -28.047 5.254 -22.391 1 90.12 497 GLU A C 1
ATOM 3890 O O . GLU A 1 497 ? -28.844 4.434 -22.828 1 90.12 497 GLU A O 1
ATOM 3895 N N . THR A 1 498 ? -27.141 4.988 -21.484 1 92.38 498 THR A N 1
ATOM 3896 C CA . THR A 1 498 ? -27 3.615 -21.016 1 92.38 498 THR A CA 1
ATOM 3897 C C . THR A 1 498 ? -27.656 3.443 -19.641 1 92.38 498 THR A C 1
ATOM 3899 O O . THR A 1 498 ? -27.625 2.354 -19.078 1 92.38 498 THR A O 1
ATOM 3902 N N . GLU A 1 499 ? -28.188 4.488 -19.094 1 91.62 499 GLU A N 1
ATOM 3903 C CA . GLU A 1 499 ? -28.812 4.461 -17.781 1 91.62 499 GLU A CA 1
ATOM 3904 C C . GLU A 1 499 ? -27.875 3.875 -16.734 1 91.62 499 GLU A C 1
ATOM 3906 O O . GLU A 1 499 ? -28.25 2.936 -16.016 1 91.62 499 GLU A O 1
ATOM 3911 N N . THR A 1 500 ? -26.734 4.465 -16.703 1 94.56 500 THR A N 1
ATOM 3912 C CA . THR A 1 500 ? -25.688 3.955 -15.828 1 94.56 500 THR A CA 1
ATOM 3913 C C . THR A 1 500 ? -25.188 5.051 -14.891 1 94.56 500 THR A C 1
ATOM 3915 O O . THR A 1 500 ? -24.922 6.176 -15.32 1 94.56 500 THR A O 1
ATOM 3918 N N . LEU A 1 501 ? -25.125 4.773 -13.656 1 95.06 501 LEU A N 1
ATOM 3919 C CA . LEU A 1 501 ? -24.484 5.641 -12.672 1 95.06 501 LEU A CA 1
ATOM 3920 C C . LEU A 1 501 ? -23.062 5.172 -12.375 1 95.06 501 LEU A C 1
ATOM 3922 O O . LEU A 1 501 ? -22.859 4.031 -11.953 1 95.06 501 LEU A O 1
ATOM 3926 N N . PHE A 1 502 ? -22.141 6.008 -12.625 1 96.56 502 PHE A N 1
ATOM 3927 C CA . PHE A 1 502 ? -20.75 5.742 -12.305 1 96.56 502 PHE A CA 1
ATOM 3928 C C . PHE A 1 502 ? -20.375 6.336 -10.953 1 96.56 502 PHE A C 1
ATOM 3930 O O . PHE A 1 502 ? -20.672 7.5 -10.68 1 96.56 502 PHE A O 1
ATOM 3937 N N . GLU A 1 503 ? -19.781 5.531 -10.094 1 95.62 503 GLU A N 1
ATOM 3938 C CA . GLU A 1 503 ? -19.359 5.961 -8.766 1 95.62 503 GLU A CA 1
ATOM 3939 C C . GLU A 1 503 ? -17.859 5.777 -8.57 1 95.62 503 GLU A C 1
ATOM 3941 O O . GLU A 1 503 ? -17.328 4.676 -8.75 1 95.62 503 GLU A O 1
ATOM 3946 N N . ALA A 1 504 ? -17.156 6.812 -8.242 1 94.94 504 ALA A N 1
ATOM 3947 C CA . ALA A 1 504 ? -15.742 6.777 -7.887 1 94.94 504 ALA A CA 1
ATOM 3948 C C . ALA A 1 504 ? -15.5 7.445 -6.535 1 94.94 504 ALA A C 1
ATOM 3950 O O . ALA A 1 504 ? -15.797 8.633 -6.359 1 94.94 504 ALA A O 1
ATOM 3951 N N . SER A 1 505 ? -15.047 6.727 -5.617 1 92.75 505 SER A N 1
ATOM 3952 C CA . SER A 1 505 ? -14.828 7.242 -4.273 1 92.75 505 SER A CA 1
ATOM 3953 C C . SER A 1 505 ? -13.539 6.695 -3.672 1 92.75 505 SER A C 1
ATOM 3955 O O . SER A 1 505 ? -13.156 5.555 -3.938 1 92.75 505 SER A O 1
ATOM 3957 N N . SER A 1 506 ? -12.867 7.551 -2.898 1 89 506 SER A N 1
ATOM 3958 C CA . SER A 1 506 ? -11.68 7.105 -2.184 1 89 506 SER A CA 1
ATOM 3959 C C . SER A 1 506 ? -12.039 6.465 -0.85 1 89 506 SER A C 1
ATOM 3961 O O . SER A 1 506 ? -11.172 5.941 -0.151 1 89 506 SER A O 1
ATOM 3963 N N . SER A 1 507 ? -13.266 6.434 -0.487 1 85.69 507 SER A N 1
ATOM 3964 C CA . SER A 1 507 ? -13.766 5.766 0.711 1 85.69 507 SER A CA 1
ATOM 3965 C C . SER A 1 507 ? -15.016 4.945 0.408 1 85.69 507 SER A C 1
ATOM 3967 O O . SER A 1 507 ? -16.078 5.504 0.115 1 85.69 507 SER A O 1
ATOM 3969 N N . ASP A 1 508 ? -14.898 3.727 0.615 1 79.69 508 ASP A N 1
ATOM 3970 C CA . ASP A 1 508 ? -16.031 2.844 0.333 1 79.69 508 ASP A CA 1
ATOM 3971 C C . ASP A 1 508 ? -17.125 3.016 1.376 1 79.69 508 ASP A C 1
ATOM 3973 O O . ASP A 1 508 ? -18.312 2.902 1.058 1 79.69 508 ASP A O 1
ATOM 3977 N N . GLU A 1 509 ? -16.781 3.277 2.555 1 79.38 509 GLU A N 1
ATOM 3978 C CA . GLU A 1 509 ? -17.75 3.467 3.627 1 79.38 509 GLU A CA 1
ATOM 3979 C C . GLU A 1 509 ? -18.609 4.699 3.379 1 79.38 509 GLU A C 1
ATOM 3981 O O . GLU A 1 509 ? -19.844 4.637 3.473 1 79.38 509 GLU A O 1
ATOM 3986 N N . LEU A 1 510 ? -17.984 5.812 3.035 1 86.12 510 LEU A N 1
ATOM 3987 C CA . LEU A 1 510 ? -18.719 7.059 2.84 1 86.12 510 LEU A CA 1
ATOM 3988 C C . LEU A 1 510 ? -19.531 7.02 1.547 1 86.12 510 LEU A C 1
ATOM 3990 O O . LEU A 1 510 ? -20.609 7.617 1.463 1 86.12 510 LEU A O 1
ATOM 3994 N N . SER A 1 511 ? -19 6.234 0.625 1 89.19 511 SER A N 1
ATOM 3995 C CA . SER A 1 511 ? -19.703 6.152 -0.646 1 89.19 511 SER A CA 1
ATOM 3996 C C . SER A 1 511 ? -21.062 5.484 -0.477 1 89.19 511 SER A C 1
ATOM 3998 O O . SER A 1 511 ? -22.047 5.867 -1.13 1 89.19 511 SER A O 1
ATOM 4000 N N . ASP A 1 512 ? -21.125 4.5 0.337 1 83.44 512 ASP A N 1
ATOM 4001 C CA . ASP A 1 512 ? -22.391 3.824 0.595 1 83.44 512 ASP A CA 1
ATOM 4002 C C . ASP A 1 512 ? -23.391 4.766 1.261 1 83.44 512 ASP A C 1
ATOM 4004 O O . ASP A 1 512 ? -24.578 4.762 0.922 1 83.44 512 ASP A O 1
ATOM 4008 N N . ARG A 1 513 ? -22.906 5.539 2.16 1 82.69 513 ARG A N 1
ATOM 4009 C CA . ARG A 1 513 ? -23.766 6.5 2.85 1 82.69 513 ARG A CA 1
ATOM 4010 C C . ARG A 1 513 ? -24.234 7.602 1.903 1 82.69 513 ARG A C 1
ATOM 4012 O O . ARG A 1 513 ? -25.391 8.031 1.961 1 82.69 513 ARG A O 1
ATOM 4019 N N . ILE A 1 514 ? -23.359 8.07 1.075 1 89.62 514 ILE A N 1
ATOM 4020 C CA . ILE A 1 514 ? -23.688 9.109 0.114 1 89.62 514 ILE A CA 1
ATOM 4021 C C . ILE A 1 514 ? -24.703 8.578 -0.9 1 89.62 514 ILE A C 1
ATOM 4023 O O . ILE A 1 514 ? -25.688 9.242 -1.21 1 89.62 514 ILE A O 1
ATOM 4027 N N . ARG A 1 515 ? -24.438 7.367 -1.361 1 88.12 515 ARG A N 1
ATOM 4028 C CA . ARG A 1 515 ? -25.328 6.762 -2.352 1 88.12 515 ARG A CA 1
ATOM 4029 C C . ARG A 1 515 ? -26.75 6.617 -1.802 1 88.12 515 ARG A C 1
ATOM 4031 O O . ARG A 1 515 ? -27.719 6.816 -2.527 1 88.12 515 ARG A O 1
ATOM 4038 N N . SER A 1 516 ? -26.797 6.277 -0.578 1 81.69 516 SER A N 1
ATOM 4039 C CA . SER A 1 516 ? -28.125 6.109 0.031 1 81.69 516 SER A CA 1
ATOM 4040 C C . SER A 1 516 ? -28.891 7.426 0.042 1 81.69 516 SER A C 1
ATOM 4042 O O . SER A 1 516 ? -30.125 7.426 0.119 1 81.69 516 SER A O 1
ATOM 4044 N N . GLN A 1 517 ? -28.188 8.508 -0.053 1 84.94 517 GLN A N 1
ATOM 4045 C CA . GLN A 1 517 ? -28.828 9.82 -0.016 1 84.94 517 GLN A CA 1
ATOM 4046 C C . GLN A 1 517 ? -29.141 10.32 -1.424 1 84.94 517 GLN A C 1
ATOM 4048 O O . GLN A 1 517 ? -30.047 11.133 -1.613 1 84.94 517 GLN A O 1
ATOM 4053 N N . ILE A 1 518 ? -28.438 9.836 -2.4 1 89.31 518 ILE A N 1
ATOM 4054 C CA . ILE A 1 518 ? -28.594 10.414 -3.729 1 89.31 518 ILE A CA 1
ATOM 4055 C C . ILE A 1 518 ? -29.422 9.477 -4.605 1 89.31 518 ILE A C 1
ATOM 4057 O O . ILE A 1 518 ? -29.875 9.859 -5.691 1 89.31 518 ILE A O 1
ATOM 4061 N N . VAL A 1 519 ? -29.453 8.312 -4.203 1 85.44 519 VAL A N 1
ATOM 4062 C CA . VAL A 1 519 ? -30.172 7.348 -5.023 1 85.44 519 VAL A CA 1
ATOM 4063 C C . VAL A 1 519 ? -31.406 6.84 -4.262 1 85.44 519 VAL A C 1
ATOM 4065 O O . VAL A 1 519 ? -31.375 6.715 -3.035 1 85.44 519 VAL A O 1
ATOM 4068 N N . SER A 1 520 ? -32.5 6.73 -5.078 1 73.94 520 SER A N 1
ATOM 4069 C CA . SER A 1 520 ? -33.688 6.109 -4.512 1 73.94 520 SER A CA 1
ATOM 4070 C C . SER A 1 520 ? -33.469 4.625 -4.246 1 73.94 520 SER A C 1
ATOM 4072 O O . SER A 1 520 ? -32.438 4.059 -4.664 1 73.94 520 SER A O 1
ATOM 4074 N N . ASP A 1 521 ? -34.406 4.055 -3.496 1 62.69 521 ASP A N 1
ATOM 4075 C CA . ASP A 1 521 ? -34.375 2.658 -3.072 1 62.69 521 ASP A CA 1
ATOM 4076 C C . ASP A 1 521 ? -34.5 1.718 -4.27 1 62.69 521 ASP A C 1
ATOM 4078 O O . ASP A 1 521 ? -35.094 2.072 -5.293 1 62.69 521 ASP A O 1
ATOM 4082 N N . GLU A 1 522 ? -33.312 0.924 -4.855 1 65.19 522 GLU A N 1
ATOM 4083 C CA . GLU A 1 522 ? -33.469 -0.184 -5.797 1 65.19 522 GLU A CA 1
ATOM 4084 C C . GLU A 1 522 ? -32.406 -0.088 -6.91 1 65.19 522 GLU A C 1
ATOM 4086 O O . GLU A 1 522 ? -32.656 -0.54 -8.031 1 65.19 522 GLU A O 1
ATOM 4091 N N . ILE A 1 523 ? -31.25 0.431 -6.699 1 79.44 523 ILE A N 1
ATOM 4092 C CA . ILE A 1 523 ? -30.328 0.388 -7.836 1 79.44 523 ILE A CA 1
ATOM 4093 C C . ILE A 1 523 ? -29.5 -0.894 -7.785 1 79.44 523 ILE A C 1
ATOM 4095 O O . ILE A 1 523 ? -29.219 -1.411 -6.703 1 79.44 523 ILE A O 1
ATOM 4099 N N . GLU A 1 524 ? -29.375 -1.35 -8.977 1 82.12 524 GLU A N 1
ATOM 4100 C CA . GLU A 1 524 ? -28.656 -2.613 -9.102 1 82.12 524 GLU A CA 1
ATOM 4101 C C . GLU A 1 524 ? -27.234 -2.393 -9.609 1 82.12 524 GLU A C 1
ATOM 4103 O O . GLU A 1 524 ? -27.016 -1.574 -10.508 1 82.12 524 GLU A O 1
ATOM 4108 N N . ILE A 1 525 ? -26.328 -3.16 -9.016 1 86.81 525 ILE A N 1
ATOM 4109 C CA . ILE A 1 525 ? -24.922 -3.117 -9.422 1 86.81 525 ILE A CA 1
ATOM 4110 C C . ILE A 1 525 ? -24.734 -3.938 -10.695 1 86.81 525 ILE A C 1
ATOM 4112 O O . ILE A 1 525 ? -25.438 -4.926 -10.914 1 86.81 525 ILE A O 1
ATOM 4116 N N . TYR A 1 526 ? -23.875 -3.457 -11.625 1 89.69 526 TYR A N 1
ATOM 4117 C CA . TYR A 1 526 ? -23.531 -4.246 -12.805 1 89.69 526 TYR A CA 1
ATOM 4118 C C . TYR A 1 526 ? -22.797 -5.516 -12.422 1 89.69 526 TYR A C 1
ATOM 4120 O O . TYR A 1 526 ? -21.922 -5.488 -11.547 1 89.69 526 TYR A O 1
ATOM 4128 N N . GLY A 1 527 ? -23.25 -6.617 -12.992 1 86.62 527 GLY A N 1
ATOM 4129 C CA . GLY A 1 527 ? -22.594 -7.895 -12.734 1 86.62 527 GLY A CA 1
ATOM 4130 C C . GLY A 1 527 ? -21.625 -8.305 -13.82 1 86.62 527 GLY A C 1
ATOM 4131 O O . GLY A 1 527 ? -21.328 -7.523 -14.719 1 86.62 527 GLY A O 1
ATOM 4132 N N . GLY A 1 528 ? -21.156 -9.508 -13.703 1 87.06 528 GLY A N 1
ATOM 4133 C CA . GLY A 1 528 ? -20.156 -10.031 -14.625 1 87.06 528 GLY A CA 1
ATOM 4134 C C . GLY A 1 528 ? -20.656 -10.133 -16.047 1 87.06 528 GLY A C 1
ATOM 4135 O O . GLY A 1 528 ? -19.875 -10.031 -17 1 87.06 528 GLY A O 1
ATOM 4136 N N . GLU A 1 529 ? -21.953 -10.273 -16.25 1 89.81 529 GLU A N 1
ATOM 4137 C CA . GLU A 1 529 ? -22.531 -10.406 -17.578 1 89.81 529 GLU A CA 1
ATOM 4138 C C . GLU A 1 529 ? -22.328 -9.133 -18.391 1 89.81 529 GLU A C 1
ATOM 4140 O O . GLU A 1 529 ? -22.266 -9.18 -19.625 1 89.81 529 GLU A O 1
ATOM 4145 N N . SER A 1 530 ? -22.25 -8.078 -17.688 1 91.88 530 SER A N 1
ATOM 4146 C CA . SER A 1 530 ? -22.078 -6.789 -18.359 1 91.88 530 SER A CA 1
ATOM 4147 C C . SER A 1 530 ? -20.609 -6.34 -18.312 1 91.88 530 SER A C 1
ATOM 4149 O O . SER A 1 530 ? -20.109 -5.758 -19.281 1 91.88 530 SER A O 1
ATOM 4151 N N . LEU A 1 531 ? -19.953 -6.652 -17.266 1 92.88 531 LEU A N 1
ATOM 4152 C CA . LEU A 1 531 ? -18.594 -6.156 -17.078 1 92.88 531 LEU A CA 1
ATOM 4153 C C . LEU A 1 531 ? -17.641 -6.801 -18.078 1 92.88 531 LEU A C 1
ATOM 4155 O O . LEU A 1 531 ? -16.641 -6.195 -18.469 1 92.88 531 LEU A O 1
ATOM 4159 N N . VAL A 1 532 ? -17.953 -7.984 -18.562 1 92.31 532 VAL A N 1
ATOM 4160 C CA . VAL A 1 532 ? -17.094 -8.672 -19.516 1 92.31 532 VAL A CA 1
ATOM 4161 C C . VAL A 1 532 ? -17.031 -7.883 -20.828 1 92.31 532 VAL A C 1
ATOM 4163 O O . VAL A 1 532 ? -16.109 -8.047 -21.625 1 92.31 532 VAL A O 1
ATOM 4166 N N . ARG A 1 533 ? -17.969 -7.055 -21.016 1 93.88 533 ARG A N 1
ATOM 4167 C CA . ARG A 1 533 ? -18.016 -6.234 -22.219 1 93.88 533 ARG A CA 1
ATOM 4168 C C . ARG A 1 533 ? -16.844 -5.258 -22.266 1 93.88 533 ARG A C 1
ATOM 4170 O O . ARG A 1 533 ? -16.438 -4.82 -23.344 1 93.88 533 ARG A O 1
ATOM 4177 N N . MET A 1 534 ? -16.328 -4.934 -21.062 1 94.44 534 MET A N 1
ATOM 4178 C CA . MET A 1 534 ? -15.172 -4.039 -20.984 1 94.44 534 MET A CA 1
ATOM 4179 C C . MET A 1 534 ? -13.914 -4.719 -21.531 1 94.44 534 MET A C 1
ATOM 4181 O O . MET A 1 534 ? -12.938 -4.051 -21.859 1 94.44 534 MET A O 1
ATOM 4185 N N . LEU A 1 535 ? -13.945 -6.023 -21.594 1 93.19 535 LEU A N 1
ATOM 4186 C CA . LEU A 1 535 ? -12.781 -6.793 -22.016 1 93.19 535 LEU A CA 1
ATOM 4187 C C . LEU A 1 535 ? -12.836 -7.086 -23.5 1 93.19 535 LEU A C 1
ATOM 4189 O O . LEU A 1 535 ? -11.898 -7.656 -24.062 1 93.19 535 LEU A O 1
ATOM 4193 N N . GLN A 1 536 ? -13.922 -6.746 -24.094 1 92.75 536 GLN A N 1
ATOM 4194 C CA . GLN A 1 536 ? -14.016 -6.973 -25.531 1 92.75 536 GLN A CA 1
ATOM 4195 C C . GLN A 1 536 ? -13.07 -6.047 -26.297 1 92.75 536 GLN A C 1
ATOM 4197 O O . GLN A 1 536 ? -12.945 -4.867 -25.953 1 92.75 536 GLN A O 1
ATOM 4202 N N . ALA A 1 537 ? -12.289 -6.609 -27.203 1 88.19 537 ALA A N 1
ATOM 4203 C CA . ALA A 1 537 ? -11.273 -5.863 -27.938 1 88.19 537 ALA A CA 1
ATOM 4204 C C . ALA A 1 537 ? -11.586 -5.855 -29.438 1 88.19 537 ALA A C 1
ATOM 4206 O O . ALA A 1 537 ? -12.219 -6.781 -29.953 1 88.19 537 ALA A O 1
ATOM 4207 N N . GLU A 1 538 ? -11.18 -4.84 -30.141 1 83.5 538 GLU A N 1
ATOM 4208 C CA . GLU A 1 538 ? -11.266 -4.742 -31.594 1 83.5 538 GLU A CA 1
ATOM 4209 C C . GLU A 1 538 ? -10.078 -5.426 -32.281 1 83.5 538 GLU A C 1
ATOM 4211 O O . GLU A 1 538 ? -10.211 -6.004 -33.344 1 83.5 538 GLU A O 1
ATOM 4216 N N . VAL A 1 539 ? -9.008 -5.34 -31.625 1 81 539 VAL A N 1
ATOM 4217 C CA . VAL A 1 539 ? -7.789 -5.879 -32.219 1 81 539 VAL A CA 1
ATOM 4218 C C . VAL A 1 539 ? -7.355 -7.129 -31.453 1 81 539 VAL A C 1
ATOM 4220 O O . VAL A 1 539 ? -7.324 -8.227 -32.031 1 81 539 VAL A O 1
ATOM 4223 N N . ASP A 1 540 ? -6.977 -6.883 -30.25 1 86.75 540 ASP A N 1
ATOM 4224 C CA . ASP A 1 540 ? -6.488 -8.031 -29.484 1 86.75 540 ASP A CA 1
ATOM 4225 C C . ASP A 1 540 ? -6.609 -7.777 -27.984 1 86.75 540 ASP A C 1
ATOM 4227 O O . ASP A 1 540 ? -6.773 -6.633 -27.547 1 86.75 540 ASP A O 1
ATOM 4231 N N . ILE A 1 541 ? -6.691 -8.891 -27.281 1 90.44 541 ILE A N 1
ATOM 4232 C CA . ILE A 1 541 ? -6.746 -8.836 -25.812 1 90.44 541 ILE A CA 1
ATOM 4233 C C . ILE A 1 541 ? -5.676 -9.758 -25.234 1 90.44 541 ILE A C 1
ATOM 4235 O O . ILE A 1 541 ? -5.445 -10.859 -25.734 1 90.44 541 ILE A O 1
ATOM 4239 N N . GLU A 1 542 ? -4.918 -9.227 -24.266 1 88.44 542 GLU A N 1
ATOM 4240 C CA . GLU A 1 542 ? -3.914 -9.977 -23.516 1 88.44 542 GLU A CA 1
ATOM 4241 C C . GLU A 1 542 ? -4.156 -9.867 -22.016 1 88.44 542 GLU A C 1
ATOM 4243 O O . GLU A 1 542 ? -4.039 -8.789 -21.438 1 88.44 542 GLU A O 1
ATOM 4248 N N . TYR A 1 543 ? -4.418 -11.055 -21.453 1 91.19 543 TYR A N 1
ATOM 4249 C CA . TYR A 1 543 ? -4.711 -11.047 -20.031 1 91.19 543 TYR A CA 1
ATOM 4250 C C . TYR A 1 543 ? -3.43 -11.023 -19.203 1 91.19 543 TYR A C 1
ATOM 4252 O O . TYR A 1 543 ? -2.473 -11.742 -19.516 1 91.19 543 TYR A O 1
ATOM 4260 N N . GLN A 1 544 ? -3.436 -10.172 -18.203 1 88.56 544 GLN A N 1
ATOM 4261 C CA . GLN A 1 544 ? -2.346 -10.102 -17.234 1 88.56 544 GLN A CA 1
ATOM 4262 C C . GLN A 1 544 ? -2.729 -10.797 -15.938 1 88.56 544 GLN A C 1
ATOM 4264 O O . GLN A 1 544 ? -1.858 -11.273 -15.203 1 88.56 544 GLN A O 1
ATOM 4269 N N . VAL A 1 545 ? -3.922 -10.719 -15.617 1 91.62 545 VAL A N 1
ATOM 4270 C CA . VAL A 1 545 ? -4.465 -11.391 -14.438 1 91.62 545 VAL A CA 1
ATOM 4271 C C . VAL A 1 545 ? -5.758 -12.117 -14.812 1 91.62 545 VAL A C 1
ATOM 4273 O O . VAL A 1 545 ? -6.586 -11.578 -15.547 1 91.62 545 VAL A O 1
ATOM 4276 N N . ALA A 1 546 ? -5.945 -13.297 -14.352 1 93.06 546 ALA A N 1
ATOM 4277 C CA . ALA A 1 546 ? -7.191 -14.047 -14.484 1 93.06 546 ALA A CA 1
ATOM 4278 C C . ALA A 1 546 ? -7.559 -14.742 -13.18 1 93.06 546 ALA A C 1
ATOM 4280 O O . ALA A 1 546 ? -6.773 -15.531 -12.648 1 93.06 546 ALA A O 1
ATOM 4281 N N . GLY A 1 547 ? -8.656 -14.344 -12.695 1 93 547 GLY A N 1
ATOM 4282 C CA . GLY A 1 547 ? -9.195 -15 -11.516 1 93 547 GLY A CA 1
ATOM 4283 C C . GLY A 1 547 ? -10.289 -16 -11.836 1 93 547 GLY A C 1
ATOM 4284 O O . GLY A 1 547 ? -11.148 -15.742 -12.68 1 93 547 GLY A O 1
ATOM 4285 N N . LEU A 1 548 ? -10.273 -17.219 -11.203 1 93.06 548 LEU A N 1
ATOM 4286 C CA . LEU A 1 548 ? -11.227 -18.297 -11.414 1 93.06 548 LEU A CA 1
ATOM 4287 C C . LEU A 1 548 ? -11.852 -18.734 -10.094 1 93.06 548 LEU A C 1
ATOM 4289 O O . LEU A 1 548 ? -11.141 -19.141 -9.172 1 93.06 548 LEU A O 1
ATOM 4293 N N . ALA A 1 549 ? -13.102 -18.672 -10.031 1 91 549 ALA A N 1
ATOM 4294 C CA . ALA A 1 549 ? -13.828 -19.031 -8.82 1 91 549 ALA A CA 1
ATOM 4295 C C . ALA A 1 549 ? -14.359 -20.469 -8.898 1 91 549 ALA A C 1
ATOM 4297 O O . ALA A 1 549 ? -14.938 -20.859 -9.914 1 91 549 ALA A O 1
ATOM 4298 N N . ASN A 1 550 ? -14.203 -21.188 -7.875 1 89.75 550 ASN A N 1
ATOM 4299 C CA . ASN A 1 550 ? -14.656 -22.578 -7.789 1 89.75 550 ASN A CA 1
ATOM 4300 C C . ASN A 1 550 ? -16.172 -22.672 -7.785 1 89.75 550 ASN A C 1
ATOM 4302 O O . ASN A 1 550 ? -16.844 -22.047 -6.953 1 89.75 550 ASN A O 1
ATOM 4306 N N . ALA A 1 551 ? -16.672 -23.453 -8.734 1 87.31 551 ALA A N 1
ATOM 4307 C CA . ALA A 1 551 ? -18.109 -23.562 -8.875 1 87.31 551 ALA A CA 1
ATOM 4308 C C . ALA A 1 551 ? -18.609 -24.922 -8.359 1 87.31 551 ALA A C 1
ATOM 4310 O O . ALA A 1 551 ? -19.797 -25.219 -8.398 1 87.31 551 ALA A O 1
ATOM 4311 N N . LEU A 1 552 ? -17.734 -25.75 -7.887 1 80.31 552 LEU A N 1
ATOM 4312 C CA . LEU A 1 552 ? -18.094 -27.094 -7.488 1 80.31 552 LEU A CA 1
ATOM 4313 C C . LEU A 1 552 ? -18.188 -27.203 -5.973 1 80.31 552 LEU A C 1
ATOM 4315 O O . LEU A 1 552 ? -18.719 -28.188 -5.449 1 80.31 552 LEU A O 1
ATOM 4319 N N . GLY A 1 553 ? -17.766 -26.188 -5.277 1 76.88 553 GLY A N 1
ATOM 4320 C CA . GLY A 1 553 ? -17.797 -26.234 -3.824 1 76.88 553 GLY A CA 1
ATOM 4321 C C . GLY A 1 553 ? -16.469 -26.594 -3.199 1 76.88 553 GLY A C 1
ATOM 4322 O O . GLY A 1 553 ? -15.484 -26.828 -3.908 1 76.88 553 GLY A O 1
ATOM 4323 N N . PRO A 1 554 ? -16.5 -26.656 -1.924 1 73.5 554 PRO A N 1
ATOM 4324 C CA . PRO A 1 554 ? -15.242 -26.953 -1.23 1 73.5 554 PRO A CA 1
ATOM 4325 C C . PRO A 1 554 ? -14.773 -28.391 -1.454 1 73.5 554 PRO A C 1
ATOM 4327 O O . PRO A 1 554 ? -15.586 -29.312 -1.439 1 73.5 554 PRO A O 1
ATOM 4330 N N . SER A 1 555 ? -13.578 -28.453 -1.869 1 74.5 555 SER A N 1
ATOM 4331 C CA . SER A 1 555 ? -12.961 -29.75 -2.119 1 74.5 555 SER A CA 1
ATOM 4332 C C . SER A 1 555 ? -11.516 -29.781 -1.637 1 74.5 555 SER A C 1
ATOM 4334 O O . SER A 1 555 ? -10.922 -28.734 -1.382 1 74.5 555 SER A O 1
ATOM 4336 N N . GLY A 1 556 ? -11.07 -30.969 -1.375 1 70.31 556 GLY A N 1
ATOM 4337 C CA . GLY A 1 556 ? -9.68 -31.109 -0.993 1 70.31 556 GLY A CA 1
ATOM 4338 C C . GLY A 1 556 ? -8.719 -30.922 -2.152 1 70.31 556 GLY A C 1
ATOM 4339 O O . GLY A 1 556 ? -7.547 -30.609 -1.95 1 70.31 556 GLY A O 1
ATOM 4340 N N . SER A 1 557 ? -9.281 -30.984 -3.328 1 79.81 557 SER A N 1
ATOM 4341 C CA . SER A 1 557 ? -8.367 -30.969 -4.465 1 79.81 557 SER A CA 1
ATOM 4342 C C . SER A 1 557 ? -8.492 -29.672 -5.258 1 79.81 557 SER A C 1
ATOM 4344 O O . SER A 1 557 ? -7.637 -29.359 -6.082 1 79.81 557 SER A O 1
ATOM 4346 N N . LEU A 1 558 ? -9.516 -28.938 -5.074 1 85.56 558 LEU A N 1
ATOM 4347 C CA . LEU A 1 558 ? -9.711 -27.688 -5.785 1 85.56 558 LEU A CA 1
ATOM 4348 C C . LEU A 1 558 ? -9.703 -26.5 -4.82 1 85.56 558 LEU A C 1
ATOM 4350 O O . LEU A 1 558 ? -10.297 -26.562 -3.746 1 85.56 558 LEU A O 1
ATOM 4354 N N . PRO A 1 559 ? -9.008 -25.562 -5.219 1 90 559 PRO A N 1
ATOM 4355 C CA . PRO A 1 559 ? -9.078 -24.344 -4.402 1 90 559 PRO A CA 1
ATOM 4356 C C . PRO A 1 559 ? -10.391 -23.594 -4.586 1 90 559 PRO A C 1
ATOM 4358 O O . PRO A 1 559 ? -11.086 -23.781 -5.586 1 90 559 PRO A O 1
ATOM 4361 N N . SER A 1 560 ? -10.758 -22.75 -3.605 1 88.88 560 SER A N 1
ATOM 4362 C CA . SER A 1 560 ? -11.953 -21.922 -3.725 1 88.88 560 SER A CA 1
ATOM 4363 C C . SER A 1 560 ? -11.789 -20.859 -4.809 1 88.88 560 SER A C 1
ATOM 4365 O O . SER A 1 560 ? -12.766 -20.438 -5.426 1 88.88 560 SER A O 1
ATOM 4367 N N . TYR A 1 561 ? -10.57 -20.469 -4.977 1 91.19 561 TYR A N 1
ATOM 4368 C CA . TYR A 1 561 ? -10.266 -19.438 -5.961 1 91.19 561 TYR A CA 1
ATOM 4369 C C . TYR A 1 561 ? -8.844 -19.594 -6.484 1 91.19 561 TYR A C 1
ATOM 4371 O O . TYR A 1 561 ? -7.922 -19.906 -5.723 1 91.19 561 TYR A O 1
ATOM 4379 N N . LYS A 1 562 ? -8.719 -19.438 -7.777 1 91.94 562 LYS A N 1
ATOM 4380 C CA . LYS A 1 562 ? -7.418 -19.438 -8.438 1 91.94 562 LYS A CA 1
ATOM 4381 C C . LYS A 1 562 ? -7.137 -18.094 -9.117 1 91.94 562 LYS A C 1
ATOM 4383 O O . LYS A 1 562 ? -8.039 -17.5 -9.711 1 91.94 562 LYS A O 1
ATOM 4388 N N . MET A 1 563 ? -5.848 -17.75 -9.008 1 92.06 563 MET A N 1
ATOM 4389 C CA . MET A 1 563 ? -5.438 -16.531 -9.695 1 92.06 563 MET A CA 1
ATOM 4390 C C . MET A 1 563 ? -4.145 -16.75 -10.469 1 92.06 563 MET A C 1
ATOM 4392 O O . MET A 1 563 ? -3.174 -17.281 -9.938 1 92.06 563 MET A O 1
ATOM 4396 N N . TYR A 1 564 ? -4.172 -16.344 -11.672 1 92.94 564 TYR A N 1
ATOM 4397 C CA . TYR A 1 564 ? -2.99 -16.359 -12.531 1 92.94 564 TYR A CA 1
ATOM 4398 C C . TYR A 1 564 ? -2.49 -14.953 -12.812 1 92.94 564 TYR A C 1
ATOM 4400 O O . TYR A 1 564 ? -3.279 -14.062 -13.141 1 92.94 564 TYR A O 1
ATOM 4408 N N . LEU A 1 565 ? -1.211 -14.797 -12.672 1 91.12 565 LEU A N 1
ATOM 4409 C CA . LEU A 1 565 ? -0.56 -13.523 -12.969 1 91.12 565 LEU A CA 1
ATOM 4410 C C . LEU A 1 565 ? 0.574 -13.719 -13.969 1 91.12 565 LEU A C 1
ATOM 4412 O O . LEU A 1 565 ? 1.315 -14.695 -13.898 1 91.12 565 LEU A O 1
ATOM 4416 N N . GLY A 1 566 ? 0.665 -12.812 -14.914 1 86.56 566 GLY A N 1
ATOM 4417 C CA . GLY A 1 566 ? 1.738 -12.875 -15.898 1 86.56 566 GLY A CA 1
ATOM 4418 C C . GLY A 1 566 ? 1.379 -12.211 -17.219 1 86.56 566 GLY A C 1
ATOM 4419 O O . GLY A 1 566 ? 0.446 -11.414 -17.281 1 86.56 566 GLY A O 1
ATOM 4420 N N . ASP A 1 567 ? 2.252 -12.555 -18.156 1 78.75 567 ASP A N 1
ATOM 4421 C CA . ASP A 1 567 ? 1.983 -12.086 -19.516 1 78.75 567 ASP A CA 1
ATOM 4422 C C . ASP A 1 567 ? 1.174 -13.109 -20.297 1 78.75 567 ASP A C 1
ATOM 4424 O O . ASP A 1 567 ? 1.533 -14.289 -20.344 1 78.75 567 ASP A O 1
ATOM 4428 N N . ARG A 1 568 ? 0.01 -12.758 -20.797 1 82.25 568 ARG A N 1
ATOM 4429 C CA . ARG A 1 568 ? -0.826 -13.617 -21.625 1 82.25 568 ARG A CA 1
ATOM 4430 C C . ARG A 1 568 ? -1.258 -14.867 -20.859 1 82.25 568 ARG A C 1
ATOM 4432 O O . ARG A 1 568 ? -1.04 -15.992 -21.328 1 82.25 568 ARG A O 1
ATOM 4439 N N . VAL A 1 569 ? -1.862 -14.648 -19.766 1 88.69 569 VAL A N 1
ATOM 4440 C CA . VAL A 1 569 ? -2.191 -15.75 -18.859 1 88.69 569 VAL A CA 1
ATOM 4441 C C . VAL A 1 569 ? -3.389 -16.516 -19.406 1 88.69 569 VAL A C 1
ATOM 4443 O O . VAL A 1 569 ? -3.752 -17.578 -18.875 1 88.69 569 VAL A O 1
ATOM 4446 N N . GLU A 1 570 ? -4.004 -16.109 -20.5 1 87.25 570 GLU A N 1
ATOM 4447 C CA . GLU A 1 570 ? -5.102 -16.875 -21.094 1 87.25 570 GLU A CA 1
ATOM 4448 C C . GLU A 1 570 ? -4.652 -18.266 -21.5 1 87.25 570 GLU A C 1
ATOM 4450 O O . GLU A 1 570 ? -5.441 -19.219 -21.469 1 87.25 570 GLU A O 1
ATOM 4455 N N . GLY A 1 571 ? -3.381 -18.391 -21.797 1 81.06 571 GLY A N 1
ATOM 4456 C CA . GLY A 1 571 ? -2.848 -19.688 -22.172 1 81.06 571 GLY A CA 1
ATOM 4457 C C . GLY A 1 571 ? -2.691 -20.625 -21 1 81.06 571 GLY A C 1
ATOM 4458 O O . GLY A 1 571 ? -2.576 -21.844 -21.172 1 81.06 571 GLY A O 1
ATOM 4459 N N . ALA A 1 572 ? -2.779 -20.078 -19.828 1 86.31 572 ALA A N 1
ATOM 4460 C CA . ALA A 1 572 ? -2.611 -20.875 -18.609 1 86.31 572 ALA A CA 1
ATOM 4461 C C . ALA A 1 572 ? -3.945 -21.469 -18.156 1 86.31 572 ALA A C 1
ATOM 4463 O O . ALA A 1 572 ? -3.977 -22.406 -17.359 1 86.31 572 ALA A O 1
ATOM 4464 N N . VAL A 1 573 ? -5.004 -20.953 -18.625 1 87.94 573 VAL A N 1
ATOM 4465 C CA . VAL A 1 573 ? -6.316 -21.5 -18.297 1 87.94 573 VAL A CA 1
ATOM 4466 C C . VAL A 1 573 ? -6.551 -22.797 -19.062 1 87.94 573 VAL A C 1
ATOM 4468 O O . VAL A 1 573 ? -6.629 -22.781 -20.297 1 87.94 573 VAL A O 1
ATOM 4471 N N . ARG A 1 574 ? -6.691 -23.859 -18.328 1 83 574 ARG A N 1
ATOM 4472 C CA . ARG A 1 574 ? -6.824 -25.188 -18.922 1 83 574 ARG A CA 1
ATOM 4473 C C . ARG A 1 574 ? -8.266 -25.469 -19.328 1 83 574 ARG A C 1
ATOM 4475 O O . ARG A 1 574 ? -9.188 -24.781 -18.875 1 83 574 ARG A O 1
ATOM 4482 N N . GLN A 1 575 ? -8.406 -26.453 -20.141 1 77.38 575 GLN A N 1
ATOM 4483 C CA . GLN A 1 575 ? -9.742 -26.844 -20.594 1 77.38 575 GLN A CA 1
ATOM 4484 C C . GLN A 1 575 ? -10.531 -27.469 -19.453 1 77.38 575 GLN A C 1
ATOM 4486 O O . GLN A 1 575 ? -11.75 -27.312 -19.375 1 77.38 575 GLN A O 1
ATOM 4491 N N . THR A 1 576 ? -9.836 -28.156 -18.547 1 78.12 576 THR A N 1
ATOM 4492 C CA . THR A 1 576 ? -10.5 -28.766 -17.391 1 78.12 576 THR A CA 1
ATOM 4493 C C . THR A 1 576 ? -10.961 -27.703 -16.406 1 78.12 576 THR A C 1
ATOM 4495 O O . THR A 1 576 ? -11.898 -27.938 -15.633 1 78.12 576 THR A O 1
ATOM 4498 N N . ASP A 1 577 ? -10.281 -26.562 -16.453 1 85.5 577 ASP A N 1
ATOM 4499 C CA . ASP A 1 577 ? -10.68 -25.469 -15.57 1 85.5 577 ASP A CA 1
ATOM 4500 C C . ASP A 1 577 ? -12.109 -25.016 -15.859 1 85.5 577 ASP A C 1
ATOM 4502 O O . ASP A 1 577 ? -12.852 -24.656 -14.945 1 85.5 577 ASP A O 1
ATOM 4506 N N . ALA A 1 578 ? -12.492 -25.078 -17.125 1 84.44 578 ALA A N 1
ATOM 4507 C CA . ALA A 1 578 ? -13.812 -24.609 -17.531 1 84.44 578 ALA A CA 1
ATOM 4508 C C . ALA A 1 578 ? -14.906 -25.484 -16.953 1 84.44 578 ALA A C 1
ATOM 4510 O O . ALA A 1 578 ? -16.062 -25.078 -16.859 1 84.44 578 ALA A O 1
ATOM 4511 N N . GLN A 1 579 ? -14.594 -26.656 -16.484 1 82 579 GLN A N 1
ATOM 4512 C CA . GLN A 1 579 ? -15.578 -27.578 -15.93 1 82 579 GLN A CA 1
ATOM 4513 C C . GLN A 1 579 ? -15.742 -27.375 -14.43 1 82 579 GLN A C 1
ATOM 4515 O O . GLN A 1 579 ? -16.719 -27.844 -13.844 1 82 579 GLN A O 1
ATOM 4520 N N . ALA A 1 580 ? -14.812 -26.641 -13.891 1 86.12 580 ALA A N 1
ATOM 4521 C CA . ALA A 1 580 ? -14.844 -26.547 -12.43 1 86.12 580 ALA A CA 1
ATOM 4522 C C . ALA A 1 580 ? -14.875 -25.094 -11.961 1 86.12 580 ALA A C 1
ATOM 4524 O O . ALA A 1 580 ? -15.297 -24.812 -10.836 1 86.12 580 ALA A O 1
ATOM 4525 N N . PHE A 1 581 ? -14.445 -24.203 -12.781 1 89.75 581 PHE A N 1
ATOM 4526 C CA . PHE A 1 581 ? -14.266 -22.828 -12.32 1 89.75 581 PHE A CA 1
ATOM 4527 C C . PHE A 1 581 ? -15.047 -21.859 -13.188 1 89.75 581 PHE A C 1
ATOM 4529 O O . PHE A 1 581 ? -15.234 -22.094 -14.383 1 89.75 581 PHE A O 1
ATOM 4536 N N . ALA A 1 582 ? -15.508 -20.766 -12.523 1 89.81 582 ALA A N 1
ATOM 4537 C CA . ALA A 1 582 ? -16.156 -19.641 -13.195 1 89.81 582 ALA A CA 1
ATOM 4538 C C . ALA A 1 582 ? -15.242 -18.422 -13.25 1 89.81 582 ALA A C 1
ATOM 4540 O O . ALA A 1 582 ? -14.273 -18.344 -12.484 1 89.81 582 ALA A O 1
ATOM 4541 N N . GLN A 1 583 ? -15.602 -17.609 -14.148 1 88.31 583 GLN A N 1
ATOM 4542 C CA . GLN A 1 583 ? -14.797 -16.406 -14.336 1 88.31 583 GLN A CA 1
ATOM 4543 C C . GLN A 1 583 ? -14.922 -15.469 -13.133 1 88.31 583 GLN A C 1
ATOM 4545 O O . GLN A 1 583 ? -16.031 -15.203 -12.656 1 88.31 583 GLN A O 1
ATOM 4550 N N . GLY A 1 584 ? -13.812 -15.008 -12.539 1 89.31 584 GLY A N 1
ATOM 4551 C CA . GLY A 1 584 ? -13.758 -14.016 -11.477 1 89.31 584 GLY A CA 1
ATOM 4552 C C . GLY A 1 584 ? -13.266 -12.664 -11.953 1 89.31 584 GLY A C 1
ATOM 4553 O O . GLY A 1 584 ? -13.781 -12.125 -12.938 1 89.31 584 GLY A O 1
ATOM 4554 N N . HIS A 1 585 ? -12.328 -12.109 -11.297 1 90.06 585 HIS A N 1
ATOM 4555 C CA . HIS A 1 585 ? -11.75 -10.836 -11.711 1 90.06 585 HIS A CA 1
ATOM 4556 C C . HIS A 1 585 ? -10.695 -11.031 -12.789 1 90.06 585 HIS A C 1
ATOM 4558 O O . HIS A 1 585 ? -10.172 -12.141 -12.961 1 90.06 585 HIS A O 1
ATOM 4564 N N . ALA A 1 586 ? -10.477 -9.945 -13.578 1 93.12 586 ALA A N 1
ATOM 4565 C CA . ALA A 1 586 ? -9.508 -10.008 -14.672 1 93.12 586 ALA A CA 1
ATOM 4566 C C . ALA A 1 586 ? -8.891 -8.641 -14.938 1 93.12 586 ALA A C 1
ATOM 4568 O O . ALA A 1 586 ? -9.523 -7.609 -14.695 1 93.12 586 ALA A O 1
ATOM 4569 N N . VAL A 1 587 ? -7.695 -8.633 -15.305 1 91.81 587 VAL A N 1
ATOM 4570 C CA . VAL A 1 587 ? -6.969 -7.48 -15.828 1 91.81 587 VAL A CA 1
ATOM 4571 C C . VAL A 1 587 ? -6.363 -7.82 -17.188 1 91.81 587 VAL A C 1
ATOM 4573 O O . VAL A 1 587 ? -5.699 -8.852 -17.328 1 91.81 587 VAL A O 1
ATOM 4576 N N . ALA A 1 588 ? -6.605 -7.02 -18.141 1 92.06 588 ALA A N 1
ATOM 4577 C CA . ALA A 1 588 ? -6.121 -7.297 -19.5 1 92.06 588 ALA A CA 1
ATOM 4578 C C . ALA A 1 588 ? -5.738 -6.004 -20.219 1 92.06 588 ALA A C 1
ATOM 4580 O O . ALA A 1 588 ? -6.215 -4.926 -19.859 1 92.06 588 ALA A O 1
ATOM 4581 N N . GLU A 1 589 ? -4.855 -6.148 -21.047 1 88 589 GLU A N 1
ATOM 4582 C CA . GLU A 1 589 ? -4.59 -5.094 -22.016 1 88 589 GLU A CA 1
ATOM 4583 C C . GLU A 1 589 ? -5.543 -5.191 -23.203 1 88 589 GLU A C 1
ATOM 4585 O O . GLU A 1 589 ? -5.484 -6.152 -23.984 1 88 589 GLU A O 1
ATOM 4590 N N . VAL A 1 590 ? -6.453 -4.285 -23.219 1 91.25 590 VAL A N 1
ATOM 4591 C CA . VAL A 1 590 ? -7.465 -4.246 -24.266 1 91.25 590 VAL A CA 1
ATOM 4592 C C . VAL A 1 590 ? -7.184 -3.086 -25.219 1 91.25 590 VAL A C 1
ATOM 4594 O O . VAL A 1 590 ? -7.367 -1.922 -24.859 1 91.25 590 VAL A O 1
ATOM 4597 N N . ASP A 1 591 ? -6.844 -3.312 -26.391 1 85.25 591 ASP A N 1
ATOM 4598 C CA . ASP A 1 591 ? -6.527 -2.291 -27.391 1 85.25 591 ASP A CA 1
ATOM 4599 C C . ASP A 1 591 ? -5.559 -1.257 -26.828 1 85.25 591 ASP A C 1
ATOM 4601 O O . ASP A 1 591 ? -5.82 -0.054 -26.875 1 85.25 591 ASP A O 1
ATOM 4605 N N . GLU A 1 592 ? -4.57 -1.65 -26.109 1 77.31 592 GLU A N 1
ATOM 4606 C CA . GLU A 1 592 ? -3.449 -0.858 -25.609 1 77.31 592 GLU A CA 1
ATOM 4607 C C . GLU A 1 592 ? -3.805 -0.163 -24.312 1 77.31 592 GLU A C 1
ATOM 4609 O O . GLU A 1 592 ? -3.094 0.744 -23.859 1 77.31 592 GLU A O 1
ATOM 4614 N N . GLU A 1 593 ? -4.93 -0.435 -23.797 1 83.5 593 GLU A N 1
ATOM 4615 C CA . GLU A 1 593 ? -5.305 0.067 -22.469 1 83.5 593 GLU A CA 1
ATOM 4616 C C . GLU A 1 593 ? -5.426 -1.071 -21.469 1 83.5 593 GLU A C 1
ATOM 4618 O O . GLU A 1 593 ? -6.008 -2.115 -21.766 1 83.5 593 GLU A O 1
ATOM 4623 N N . ILE A 1 594 ? -4.824 -0.857 -20.359 1 87.19 594 ILE A N 1
ATOM 4624 C CA . ILE A 1 594 ? -4.973 -1.86 -19.312 1 87.19 594 ILE A CA 1
ATOM 4625 C C . ILE A 1 594 ? -6.289 -1.645 -18.578 1 87.19 594 ILE A C 1
ATOM 4627 O O . ILE A 1 594 ? -6.531 -0.568 -18.016 1 87.19 594 ILE A O 1
ATOM 4631 N N . ILE A 1 595 ? -7.172 -2.617 -18.594 1 91.81 595 ILE A N 1
ATOM 4632 C CA . ILE A 1 595 ? -8.484 -2.537 -17.969 1 91.81 595 ILE A CA 1
ATOM 4633 C C . ILE A 1 595 ? -8.656 -3.699 -16.984 1 91.81 595 ILE A C 1
ATOM 4635 O O . ILE A 1 595 ? -8.242 -4.824 -17.281 1 91.81 595 ILE A O 1
ATOM 4639 N N . GLY A 1 596 ? -9.086 -3.369 -15.812 1 92.25 596 GLY A N 1
ATOM 4640 C CA . GLY A 1 596 ? -9.43 -4.383 -14.828 1 92.25 596 GLY A CA 1
ATOM 4641 C C . GLY A 1 596 ? -10.914 -4.406 -14.492 1 92.25 596 GLY A C 1
ATOM 4642 O O . GLY A 1 596 ? -11.57 -3.365 -14.516 1 92.25 596 GLY A O 1
ATOM 4643 N N . ILE A 1 597 ? -11.469 -5.641 -14.234 1 93.75 597 ILE A N 1
ATOM 4644 C CA . ILE A 1 597 ? -12.859 -5.77 -13.812 1 93.75 597 ILE A CA 1
ATOM 4645 C C . ILE A 1 597 ? -12.953 -6.66 -12.578 1 93.75 597 ILE A C 1
ATOM 4647 O O . ILE A 1 597 ? -12.125 -7.559 -12.391 1 93.75 597 ILE A O 1
ATOM 4651 N N . SER A 1 598 ? -13.805 -6.383 -11.758 1 89.75 598 SER A N 1
ATOM 4652 C CA . SER A 1 598 ? -14.172 -7.207 -10.609 1 89.75 598 SER A CA 1
ATOM 4653 C C . SER A 1 598 ? -15.672 -7.5 -10.602 1 89.75 598 SER A C 1
ATOM 4655 O O . SER A 1 598 ? -16.469 -6.613 -10.305 1 89.75 598 SER A O 1
ATOM 4657 N N . ASN A 1 599 ? -16.031 -8.734 -10.797 1 84.12 599 ASN A N 1
ATOM 4658 C CA . ASN A 1 599 ? -17.438 -9.117 -10.898 1 84.12 599 ASN A CA 1
ATOM 4659 C C . ASN A 1 599 ? -18.172 -8.953 -9.562 1 84.12 599 ASN A C 1
ATOM 4661 O O . ASN A 1 599 ? -19.312 -8.516 -9.531 1 84.12 599 ASN A O 1
ATOM 4665 N N . ASP A 1 600 ? -17.438 -9.227 -8.547 1 81.19 600 ASP A N 1
ATOM 4666 C CA . ASP A 1 600 ? -18.031 -9.188 -7.211 1 81.19 600 ASP A CA 1
ATOM 4667 C C . ASP A 1 600 ? -18.375 -7.754 -6.812 1 81.19 600 ASP A C 1
ATOM 4669 O O . ASP A 1 600 ? -19.375 -7.523 -6.133 1 81.19 600 ASP A O 1
ATOM 4673 N N . GLN A 1 601 ? -17.672 -6.84 -7.34 1 83.44 601 GLN A N 1
ATOM 4674 C CA . GLN A 1 601 ? -17.812 -5.473 -6.852 1 83.44 601 GLN A CA 1
ATOM 4675 C C . GLN A 1 601 ? -18.469 -4.578 -7.895 1 83.44 601 GLN A C 1
ATOM 4677 O O . GLN A 1 601 ? -18.797 -3.424 -7.613 1 83.44 601 GLN A O 1
ATOM 4682 N N . GLY A 1 602 ? -18.641 -5.074 -9.031 1 88.62 602 GLY A N 1
ATOM 4683 C CA . GLY A 1 602 ? -19.141 -4.219 -10.102 1 88.62 602 GLY A CA 1
ATOM 4684 C C . GLY A 1 602 ? -18.203 -3.072 -10.43 1 88.62 602 GLY A C 1
ATOM 4685 O O . GLY A 1 602 ? -18.641 -1.956 -10.695 1 88.62 602 GLY A O 1
ATOM 4686 N N . ARG A 1 603 ? -16.969 -3.346 -10.391 1 92.31 603 ARG A N 1
ATOM 4687 C CA . ARG A 1 603 ? -15.961 -2.299 -10.516 1 92.31 603 ARG A CA 1
ATOM 4688 C C . ARG A 1 603 ? -15.125 -2.484 -11.781 1 92.31 603 ARG A C 1
ATOM 4690 O O . ARG A 1 603 ? -14.781 -3.613 -12.141 1 92.31 603 ARG A O 1
ATOM 4697 N N . VAL A 1 604 ? -14.805 -1.391 -12.398 1 95.38 604 VAL A N 1
ATOM 4698 C CA . VAL A 1 604 ? -13.883 -1.315 -13.531 1 95.38 604 VAL A CA 1
ATOM 4699 C C . VAL A 1 604 ? -12.781 -0.301 -13.234 1 95.38 604 VAL A C 1
ATOM 4701 O O . VAL A 1 604 ? -13.039 0.753 -12.648 1 95.38 604 VAL A O 1
ATOM 4704 N N . TRP A 1 605 ? -11.57 -0.654 -13.539 1 91.12 605 TRP A N 1
ATOM 4705 C CA . TRP A 1 605 ? -10.5 0.307 -13.297 1 91.12 605 TRP A CA 1
ATOM 4706 C C . TRP A 1 605 ? -9.445 0.236 -14.391 1 91.12 605 TRP A C 1
ATOM 4708 O O . TRP A 1 605 ? -9.422 -0.713 -15.18 1 91.12 605 TRP A O 1
ATOM 4718 N N . SER A 1 606 ? -8.711 1.274 -14.5 1 89.06 606 SER A N 1
ATOM 4719 C CA . SER A 1 606 ? -7.562 1.413 -15.383 1 89.06 606 SER A CA 1
ATOM 4720 C C . SER A 1 606 ? -6.395 2.094 -14.68 1 89.06 606 SER A C 1
ATOM 4722 O O . SER A 1 606 ? -6.562 2.654 -13.594 1 89.06 606 SER A O 1
ATOM 4724 N N . THR A 1 607 ? -5.207 1.926 -15.234 1 79.94 607 THR A N 1
ATOM 4725 C CA . THR A 1 607 ? -4.027 2.484 -14.586 1 79.94 607 THR A CA 1
ATOM 4726 C C . THR A 1 607 ? -3.953 3.994 -14.805 1 79.94 607 THR A C 1
ATOM 4728 O O . THR A 1 607 ? -4.27 4.484 -15.891 1 79.94 607 THR A O 1
ATOM 4731 N N . GLY A 1 608 ? -3.686 4.695 -13.586 1 77.88 608 GLY A N 1
ATOM 4732 C CA . GLY A 1 608 ? -3.352 6.105 -13.734 1 77.88 608 GLY A CA 1
ATOM 4733 C C . GLY A 1 608 ? -4.379 7.031 -13.109 1 77.88 608 GLY A C 1
ATOM 4734 O O . GLY A 1 608 ? -5.461 6.59 -12.719 1 77.88 608 GLY A O 1
ATOM 4735 N N . ARG A 1 609 ? -3.977 8.266 -12.984 1 84.44 609 ARG A N 1
ATOM 4736 C CA . ARG A 1 609 ? -4.797 9.367 -12.492 1 84.44 609 ARG A CA 1
ATOM 4737 C C . ARG A 1 609 ? -4.934 10.461 -13.539 1 84.44 609 ARG A C 1
ATOM 4739 O O . ARG A 1 609 ? -4.008 10.711 -14.312 1 84.44 609 ARG A O 1
ATOM 4746 N N . GLU A 1 610 ? -6.137 10.984 -13.555 1 80.75 610 GLU A N 1
ATOM 4747 C CA . GLU A 1 610 ? -6.395 12.07 -14.492 1 80.75 610 GLU A CA 1
ATOM 4748 C C . GLU A 1 610 ? -7.324 13.117 -13.883 1 80.75 610 GLU A C 1
ATOM 4750 O O . GLU A 1 610 ? -7.801 12.953 -12.758 1 80.75 610 GLU A O 1
ATOM 4755 N N . GLY A 1 611 ? -7.43 14.211 -14.656 1 86 611 GLY A N 1
ATOM 4756 C CA . GLY A 1 611 ? -8.367 15.234 -14.211 1 86 611 GLY A CA 1
ATOM 4757 C C . GLY A 1 611 ? -9.812 14.789 -14.273 1 86 611 GLY A C 1
ATOM 4758 O O . GLY A 1 611 ? -10.133 13.781 -14.914 1 86 611 GLY A O 1
ATOM 4759 N N . ILE A 1 612 ? -10.695 15.531 -13.609 1 90.62 612 ILE A N 1
ATOM 4760 C CA . ILE A 1 612 ? -12.102 15.18 -13.516 1 90.62 612 ILE A CA 1
ATOM 4761 C C . ILE A 1 612 ? -12.711 15.102 -14.914 1 90.62 612 ILE A C 1
ATOM 4763 O O . ILE A 1 612 ? -13.508 14.203 -15.195 1 90.62 612 ILE A O 1
ATOM 4767 N N . GLY A 1 613 ? -12.375 16.031 -15.773 1 87.44 613 GLY A N 1
ATOM 4768 C CA . GLY A 1 613 ? -12.891 15.984 -17.141 1 87.44 613 GLY A CA 1
ATOM 4769 C C . GLY A 1 613 ? -12.508 14.719 -17.875 1 87.44 613 GLY A C 1
ATOM 4770 O O . GLY A 1 613 ? -13.344 14.094 -18.531 1 87.44 613 GLY A O 1
ATOM 4771 N N . ASP A 1 614 ? -11.242 14.414 -17.734 1 88.75 614 ASP A N 1
ATOM 4772 C CA . ASP A 1 614 ? -10.758 13.195 -18.375 1 88.75 614 ASP A CA 1
ATOM 4773 C C . ASP A 1 614 ? -11.391 11.953 -17.75 1 88.75 614 ASP A C 1
ATOM 4775 O O . ASP A 1 614 ? -11.648 10.969 -18.438 1 88.75 614 ASP A O 1
ATOM 4779 N N . PHE A 1 615 ? -11.578 12.039 -16.484 1 94.31 615 PHE A N 1
ATOM 4780 C CA . PHE A 1 615 ? -12.25 10.945 -15.789 1 94.31 615 PHE A CA 1
ATOM 4781 C C . PHE A 1 615 ? -13.656 10.734 -16.328 1 94.31 615 PHE A C 1
ATOM 4783 O O . PHE A 1 615 ? -14.062 9.602 -16.594 1 94.31 615 PHE A O 1
ATOM 4790 N N . ILE A 1 616 ? -14.406 11.766 -16.578 1 92.31 616 ILE A N 1
ATOM 4791 C CA . ILE A 1 616 ? -15.766 11.68 -17.109 1 92.31 616 ILE A CA 1
ATOM 4792 C C . ILE A 1 616 ? -15.719 11.141 -18.547 1 92.31 616 ILE A C 1
ATOM 4794 O O . ILE A 1 616 ? -16.531 10.297 -18.922 1 92.31 616 ILE A O 1
ATOM 4798 N N . SER A 1 617 ? -14.75 11.586 -19.281 1 91.56 617 SER A N 1
ATOM 4799 C CA . SER A 1 617 ? -14.586 11.086 -20.641 1 91.56 617 SER A CA 1
ATOM 4800 C C . SER A 1 617 ? -14.297 9.586 -20.641 1 91.56 617 SER A C 1
ATOM 4802 O O . SER A 1 617 ? -14.75 8.859 -21.531 1 91.56 617 SER A O 1
ATOM 4804 N N . TRP A 1 618 ? -13.5 9.172 -19.719 1 93.38 618 TRP A N 1
ATOM 4805 C CA . TRP A 1 618 ? -13.203 7.75 -19.562 1 93.38 618 TRP A CA 1
ATOM 4806 C C . TRP A 1 618 ? -14.461 6.961 -19.234 1 93.38 618 TRP A C 1
ATOM 4808 O O . TRP A 1 618 ? -14.688 5.883 -19.797 1 93.38 618 TRP A O 1
ATOM 4818 N N . CYS A 1 619 ? -15.289 7.441 -18.359 1 95.88 619 CYS A N 1
ATOM 4819 C CA . CYS A 1 619 ? -16.562 6.805 -18.047 1 95.88 619 CYS A CA 1
ATOM 4820 C C . CYS A 1 619 ? -17.453 6.723 -19.281 1 95.88 619 CYS A C 1
ATOM 4822 O O . CYS A 1 619 ? -18.156 5.723 -19.484 1 95.88 619 CYS A O 1
ATOM 4824 N N . GLN A 1 620 ? -17.438 7.766 -20.078 1 93.44 620 GLN A N 1
ATOM 4825 C CA . GLN A 1 620 ? -18.219 7.758 -21.312 1 93.44 620 GLN A CA 1
ATOM 4826 C C . GLN A 1 620 ? -17.719 6.676 -22.266 1 93.44 620 GLN A C 1
ATOM 4828 O O . GLN A 1 620 ? -18.516 6.047 -22.969 1 93.44 620 GLN A O 1
ATOM 4833 N N . GLY A 1 621 ? -16.422 6.547 -22.266 1 92.44 621 GLY A N 1
ATOM 4834 C CA . GLY A 1 621 ? -15.859 5.457 -23.047 1 92.44 621 GLY A CA 1
ATOM 4835 C C . GLY A 1 621 ? -16.328 4.09 -22.594 1 92.44 621 GLY A C 1
ATOM 4836 O O . GLY A 1 621 ? -16.625 3.221 -23.422 1 92.44 621 GLY A O 1
ATOM 4837 N N . LEU A 1 622 ? -16.406 3.893 -21.297 1 94.94 622 LEU A N 1
ATOM 4838 C CA . LEU A 1 622 ? -16.906 2.639 -20.75 1 94.94 622 LEU A CA 1
ATOM 4839 C C . LEU A 1 622 ? -18.375 2.434 -21.109 1 94.94 622 LEU A C 1
ATOM 4841 O O . LEU A 1 622 ? -18.781 1.32 -21.453 1 94.94 622 LEU A O 1
ATOM 4845 N N . ALA A 1 623 ? -19.109 3.508 -21.047 1 95.19 623 ALA A N 1
ATOM 4846 C CA . ALA A 1 623 ? -20.516 3.439 -21.438 1 95.19 623 ALA A CA 1
ATOM 4847 C C . ALA A 1 623 ? -20.672 3.049 -22.906 1 95.19 623 ALA A C 1
ATOM 4849 O O . ALA A 1 623 ? -21.594 2.316 -23.266 1 95.19 623 ALA A O 1
ATOM 4850 N N . GLY A 1 624 ? -19.844 3.508 -23.672 1 92.75 624 GLY A N 1
ATOM 4851 C CA . GLY A 1 624 ? -19.844 3.139 -25.094 1 92.75 624 GLY A CA 1
ATOM 4852 C C . GLY A 1 624 ? -19.609 1.656 -25.312 1 92.75 624 GLY A C 1
ATOM 4853 O O . GLY A 1 624 ? -20.234 1.054 -26.188 1 92.75 624 GLY A O 1
ATOM 4854 N N . LYS A 1 625 ? -18.781 1.097 -24.531 1 93.38 625 LYS A N 1
ATOM 4855 C CA . LYS A 1 625 ? -18.516 -0.336 -24.641 1 93.38 625 LYS A CA 1
ATOM 4856 C C . LYS A 1 625 ? -19.719 -1.15 -24.172 1 93.38 625 LYS A C 1
ATOM 4858 O O . LYS A 1 625 ? -20 -2.229 -24.703 1 93.38 625 LYS A O 1
ATOM 4863 N N . LEU A 1 626 ? -20.406 -0.673 -23.188 1 93.75 626 LEU A N 1
ATOM 4864 C CA . LEU A 1 626 ? -21.609 -1.35 -22.703 1 93.75 626 LEU A CA 1
ATOM 4865 C C . LEU A 1 626 ? -22.641 -1.449 -23.812 1 93.75 626 LEU A C 1
ATOM 4867 O O . LEU A 1 626 ? -23.344 -2.461 -23.922 1 93.75 626 LEU A O 1
ATOM 4871 N N . GLU A 1 627 ? -22.703 -0.426 -24.594 1 92.12 627 GLU A N 1
ATOM 48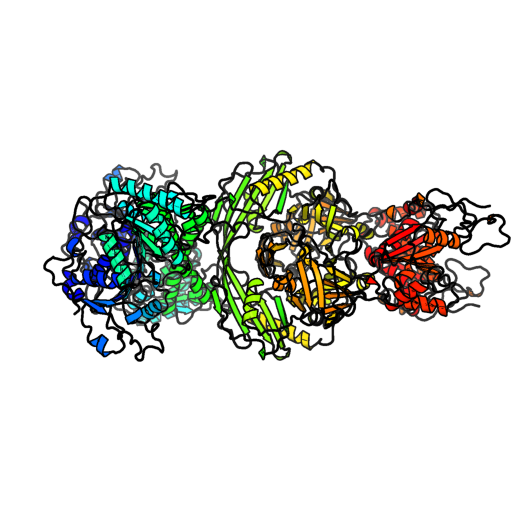72 C CA . GLU A 1 627 ? -23.672 -0.387 -25.688 1 92.12 627 GLU A CA 1
ATOM 4873 C C . GLU A 1 627 ? -23.188 -1.181 -26.891 1 92.12 627 GLU A C 1
ATOM 4875 O O . GLU A 1 627 ? -23.953 -1.953 -27.484 1 92.12 627 GLU A O 1
ATOM 4880 N N . LYS A 1 628 ? -22 -1.096 -27.219 1 90.88 628 LYS A N 1
ATOM 4881 C CA . LYS A 1 628 ? -21.438 -1.723 -28.422 1 90.88 628 LYS A CA 1
ATOM 4882 C C . LYS A 1 628 ? -21.469 -3.244 -28.297 1 90.88 628 LYS A C 1
ATOM 4884 O O . LYS A 1 628 ? -21.75 -3.938 -29.281 1 90.88 628 LYS A O 1
ATOM 4889 N N . TYR A 1 629 ? -21.219 -3.723 -27.094 1 92.25 629 TYR A N 1
ATOM 4890 C CA . TYR A 1 629 ? -21.109 -5.164 -26.906 1 92.25 629 TYR A CA 1
ATOM 4891 C C . TYR A 1 629 ? -22.25 -5.695 -26.047 1 92.25 629 TYR A C 1
ATOM 4893 O O . TYR A 1 629 ? -22.047 -6.578 -25.219 1 92.25 629 TYR A O 1
ATOM 4901 N N . GLU A 1 630 ? -23.391 -5.262 -26.266 1 88.5 630 GLU A N 1
ATOM 4902 C CA . GLU A 1 630 ? -24.562 -5.555 -25.438 1 88.5 630 GLU A CA 1
ATOM 4903 C C . GLU A 1 630 ? -24.891 -7.043 -25.469 1 88.5 630 GLU A C 1
ATOM 4905 O O . GLU A 1 630 ? -25.469 -7.574 -24.516 1 88.5 630 GLU A O 1
ATOM 4910 N N . PHE A 1 631 ? -24.375 -7.781 -26.406 1 86 631 PHE A N 1
ATOM 4911 C CA . PHE A 1 631 ? -24.797 -9.172 -26.547 1 86 631 PHE A CA 1
ATOM 4912 C C . PHE A 1 631 ? -23.703 -10.117 -26.078 1 86 631 PHE A C 1
ATOM 4914 O O . PHE A 1 631 ? -23.906 -11.336 -26.031 1 86 631 PHE A O 1
ATOM 4921 N N . GLU A 1 632 ? -22.609 -9.617 -25.672 1 87.69 632 GLU A N 1
ATOM 4922 C CA . GLU A 1 632 ? -21.5 -10.453 -25.203 1 87.69 632 GLU A CA 1
ATOM 4923 C C . GLU A 1 632 ? -21.609 -10.719 -23.719 1 87.69 632 GLU A C 1
ATOM 4925 O O . GLU A 1 632 ? -21.891 -9.812 -22.938 1 87.69 632 GLU A O 1
ATOM 4930 N N . SER A 1 633 ? -21.5 -11.984 -23.328 1 87 633 SER A N 1
ATOM 4931 C CA . SER A 1 633 ? -21.609 -12.336 -21.922 1 87 633 SER A CA 1
ATOM 4932 C C . SER A 1 633 ? -20.469 -13.25 -21.484 1 87 633 SER A C 1
ATOM 4934 O O . SER A 1 633 ? -20.516 -13.867 -20.422 1 87 633 SER A O 1
ATOM 4936 N N . VAL A 1 634 ? -19.531 -13.43 -22.391 1 87.25 634 VAL A N 1
ATOM 4937 C CA . VAL A 1 634 ? -18.391 -14.289 -22.094 1 87.25 634 VAL A CA 1
ATOM 4938 C C . VAL A 1 634 ? -17.094 -13.492 -22.234 1 87.25 634 VAL A C 1
ATOM 4940 O O . VAL A 1 634 ? -16.953 -12.664 -23.141 1 87.25 634 VAL A O 1
ATOM 4943 N N . ALA A 1 635 ? -16.172 -13.758 -21.281 1 89.06 635 ALA A N 1
ATOM 4944 C CA . ALA A 1 635 ? -14.844 -13.172 -21.406 1 89.06 635 ALA A CA 1
ATOM 4945 C C . ALA A 1 635 ? -14.094 -13.773 -22.594 1 89.06 635 ALA A C 1
ATOM 4947 O O . ALA A 1 635 ? -14.008 -14.992 -22.719 1 89.06 635 ALA A O 1
ATOM 4948 N N . PRO A 1 636 ? -13.547 -12.922 -23.375 1 90.12 636 PRO A N 1
ATOM 4949 C CA . PRO A 1 636 ? -12.891 -13.445 -24.578 1 90.12 636 PRO A CA 1
ATOM 4950 C C . PRO A 1 636 ? -11.609 -14.211 -24.266 1 90.12 636 PRO A C 1
ATOM 4952 O O . PRO A 1 636 ? -10.875 -13.836 -23.344 1 90.12 636 PRO A O 1
ATOM 4955 N N . LYS A 1 637 ? -11.359 -15.352 -24.938 1 87.81 637 LYS A N 1
ATOM 4956 C CA . LYS A 1 637 ? -10.109 -16.094 -25.016 1 87.81 637 LYS A CA 1
ATOM 4957 C C . LYS A 1 637 ? -9.883 -16.922 -23.75 1 87.81 637 LYS A C 1
ATOM 4959 O O . LYS A 1 637 ? -8.961 -17.75 -23.703 1 87.81 637 LYS A O 1
ATOM 4964 N N . LEU A 1 638 ? -10.68 -16.812 -22.719 1 87.94 638 LEU A N 1
ATOM 4965 C CA . LEU A 1 638 ? -10.438 -17.547 -21.484 1 87.94 638 LEU A CA 1
ATOM 4966 C C . LEU A 1 638 ? -11.094 -18.922 -21.547 1 87.94 638 LEU A C 1
ATOM 4968 O O . LEU A 1 638 ? -10.742 -19.828 -20.766 1 87.94 638 LEU A O 1
ATOM 4972 N N . GLY A 1 639 ? -12.141 -19.125 -22.359 1 85.5 639 GLY A N 1
ATOM 4973 C CA . GLY A 1 639 ? -12.805 -20.406 -22.531 1 85.5 639 GLY A CA 1
ATOM 4974 C C . GLY A 1 639 ? -13.703 -20.75 -21.359 1 85.5 639 GLY A C 1
ATOM 4975 O O . GLY A 1 639 ? -13.992 -21.938 -21.125 1 85.5 639 GLY A O 1
ATOM 4976 N N . LEU A 1 640 ? -14.07 -19.859 -20.562 1 88.12 640 LEU A N 1
ATOM 4977 C CA . LEU A 1 640 ? -14.922 -20.109 -19.406 1 88.12 640 LEU A CA 1
ATOM 4978 C C . LEU A 1 640 ? -16.391 -19.906 -19.766 1 88.12 640 LEU A C 1
ATOM 4980 O O . LEU A 1 640 ? -16.719 -19.469 -20.859 1 88.12 640 LEU A O 1
ATOM 4984 N N . GLY A 1 641 ? -17.266 -20.266 -18.875 1 83.56 641 GLY A N 1
ATOM 4985 C CA . GLY A 1 641 ? -18.703 -20.234 -19.125 1 83.56 641 GLY A CA 1
ATOM 4986 C C . GLY A 1 641 ? -19.281 -18.844 -19.109 1 83.56 641 GLY A C 1
ATOM 4987 O O . GLY A 1 641 ? -18.562 -17.859 -18.844 1 83.56 641 GLY A O 1
ATOM 4988 N N . GLU A 1 642 ? -20.5 -18.812 -19.375 1 86.62 642 GLU A N 1
ATOM 4989 C CA . GLU A 1 642 ? -21.219 -17.547 -19.453 1 86.62 642 GLU A CA 1
ATOM 4990 C C . GLU A 1 642 ? -21.766 -17.141 -18.094 1 86.62 642 GLU A C 1
ATOM 4992 O O . GLU A 1 642 ? -21.953 -17.984 -17.219 1 86.62 642 GLU A O 1
ATOM 4997 N N . VAL A 1 643 ? -21.969 -15.891 -18 1 88.56 643 VAL A N 1
ATOM 4998 C CA . VAL A 1 643 ? -22.609 -15.305 -16.828 1 88.56 643 VAL A CA 1
ATOM 4999 C C . VAL A 1 643 ? -23.969 -14.727 -17.203 1 88.56 643 VAL A C 1
ATOM 5001 O O . VAL A 1 643 ? -24.125 -14.125 -18.266 1 88.56 643 VAL A O 1
ATOM 5004 N N . ARG A 1 644 ? -24.953 -15.008 -16.344 1 89.44 644 ARG A N 1
ATOM 5005 C CA . ARG A 1 644 ? -26.297 -14.484 -16.625 1 89.44 644 ARG A CA 1
ATOM 5006 C C . ARG A 1 644 ? -26.984 -14.031 -15.328 1 89.44 644 ARG A C 1
ATOM 5008 O O . ARG A 1 644 ? -26.75 -14.609 -14.266 1 89.44 644 ARG A O 1
ATOM 5015 N N . ARG A 1 645 ? -27.734 -13.062 -15.555 1 89.25 645 ARG A N 1
ATOM 5016 C CA . ARG A 1 645 ? -28.609 -12.672 -14.453 1 89.25 645 ARG A CA 1
ATOM 5017 C C . ARG A 1 645 ? -29.703 -13.711 -14.227 1 89.25 645 ARG A C 1
ATOM 5019 O O . ARG A 1 645 ? -30.266 -14.25 -15.18 1 89.25 645 ARG A O 1
ATOM 5026 N N . ILE A 1 646 ? -29.922 -13.969 -12.953 1 90 646 ILE A N 1
ATOM 5027 C CA . ILE A 1 646 ? -30.922 -14.977 -12.641 1 90 646 ILE A CA 1
ATOM 5028 C C . ILE A 1 646 ? -31.891 -14.43 -11.586 1 90 646 ILE A C 1
ATOM 5030 O O . ILE A 1 646 ? -31.484 -13.656 -10.719 1 90 646 ILE A O 1
ATOM 5034 N N . ASP A 1 647 ? -33.062 -14.797 -11.656 1 88.5 647 ASP A N 1
ATOM 5035 C CA . ASP A 1 647 ? -34.094 -14.391 -10.695 1 88.5 647 ASP A CA 1
ATOM 5036 C C . ASP A 1 647 ? -34.438 -15.531 -9.758 1 88.5 647 ASP A C 1
ATOM 5038 O O . ASP A 1 647 ? -35.062 -15.312 -8.711 1 88.5 647 ASP A O 1
ATOM 5042 N N . GLU A 1 648 ? -34.062 -16.688 -10.234 1 89.44 648 GLU A N 1
ATOM 5043 C CA . GLU A 1 648 ? -34.281 -17.891 -9.438 1 89.44 648 GLU A CA 1
ATOM 5044 C C . GLU A 1 648 ? -33.062 -18.812 -9.5 1 89.44 648 GLU A C 1
ATOM 5046 O O . GLU A 1 648 ? -32.312 -18.781 -10.477 1 89.44 648 GLU A O 1
ATOM 5051 N N . PHE A 1 649 ? -32.906 -19.516 -8.438 1 89 649 PHE A N 1
ATOM 5052 C CA . PHE A 1 649 ? -31.828 -20.516 -8.469 1 89 649 PHE A CA 1
ATOM 5053 C C . PHE A 1 649 ? -32.094 -21.562 -9.555 1 89 649 PHE A C 1
ATOM 5055 O O . PHE A 1 649 ? -33.188 -22.094 -9.648 1 89 649 PHE A O 1
ATOM 5062 N N . PRO A 1 650 ? -31.141 -21.734 -10.367 1 85.06 650 PRO A N 1
ATOM 5063 C CA . PRO A 1 650 ? -31.344 -22.734 -11.422 1 85.06 650 PRO A CA 1
ATOM 5064 C C . PRO A 1 650 ? -31.562 -24.141 -10.859 1 85.06 650 PRO A C 1
ATOM 5066 O O . PRO A 1 650 ? -32.25 -24.953 -11.492 1 85.06 650 PRO A O 1
ATOM 5069 N N . ALA A 1 651 ? -30.953 -24.438 -9.812 1 84.38 651 ALA A N 1
ATOM 5070 C CA . ALA A 1 651 ? -31.125 -25.672 -9.047 1 84.38 651 ALA A CA 1
ATOM 5071 C C . ALA A 1 651 ? -30.922 -25.422 -7.555 1 84.38 651 ALA A C 1
ATOM 5073 O O . ALA A 1 651 ? -30.469 -24.328 -7.156 1 84.38 651 ALA A O 1
ATOM 5074 N N . ASP A 1 652 ? -31.219 -26.375 -6.793 1 82.19 652 ASP A N 1
ATOM 5075 C CA . ASP A 1 652 ? -31.062 -26.219 -5.352 1 82.19 652 ASP A CA 1
ATOM 5076 C C . ASP A 1 652 ? -29.594 -26.031 -4.988 1 82.19 652 ASP A C 1
ATOM 5078 O O . ASP A 1 652 ? -28.719 -26.766 -5.477 1 82.19 652 ASP A O 1
ATOM 5082 N N . PRO A 1 653 ? -29.359 -25.016 -4.223 1 86.5 653 PRO A N 1
ATOM 5083 C CA . PRO A 1 653 ? -27.984 -24.859 -3.752 1 86.5 653 PRO A CA 1
ATOM 5084 C C . PRO A 1 653 ? -27.531 -26.016 -2.855 1 86.5 653 PRO A C 1
ATOM 5086 O O . PRO A 1 653 ? -28.297 -26.453 -1.988 1 86.5 653 PRO A O 1
ATOM 5089 N N . VAL A 1 654 ? -26.406 -26.516 -3.078 1 83.31 654 VAL A N 1
ATOM 5090 C CA . VAL A 1 654 ? -25.859 -27.656 -2.336 1 83.31 654 VAL A CA 1
ATOM 5091 C C . VAL A 1 654 ? -24.828 -27.156 -1.325 1 83.31 654 VAL A C 1
ATOM 5093 O O . VAL A 1 654 ? -24.703 -27.719 -0.231 1 83.31 654 VAL A O 1
ATOM 5096 N N . TYR A 1 655 ? -24.109 -26.141 -1.679 1 86 655 TYR A N 1
ATOM 5097 C CA . TYR A 1 655 ? -23.078 -25.578 -0.799 1 86 655 TYR A CA 1
ATOM 5098 C C . TYR A 1 655 ? -23.156 -24.062 -0.775 1 86 655 TYR A C 1
ATOM 5100 O O . TYR A 1 655 ? -23.531 -23.422 -1.77 1 86 655 TYR A O 1
ATOM 5108 N N . GLY A 1 656 ? -22.875 -23.562 0.347 1 88.5 656 GLY A N 1
ATOM 5109 C CA . GLY A 1 656 ? -22.703 -22.125 0.531 1 88.5 656 GLY A CA 1
ATOM 5110 C C . GLY A 1 656 ? -21.422 -21.766 1.266 1 88.5 656 GLY A C 1
ATOM 5111 O O . GLY A 1 656 ? -21.031 -22.453 2.215 1 88.5 656 GLY A O 1
ATOM 5112 N N . THR A 1 657 ? -20.734 -20.781 0.701 1 89 657 THR A N 1
ATOM 5113 C CA . THR A 1 657 ? -19.484 -20.359 1.326 1 89 657 THR A CA 1
ATOM 5114 C C . THR A 1 657 ? -19.391 -18.844 1.353 1 89 657 THR A C 1
ATOM 5116 O O . THR A 1 657 ? -20.109 -18.156 0.634 1 89 657 THR A O 1
ATOM 5119 N N . LEU A 1 658 ? -18.547 -18.422 2.264 1 88.81 658 LEU A N 1
ATOM 5120 C CA . LEU A 1 658 ? -18.188 -17.016 2.254 1 88.81 658 LEU A CA 1
ATOM 5121 C C . LEU A 1 658 ? -17.312 -16.688 1.051 1 88.81 658 LEU A C 1
ATOM 5123 O O . LEU A 1 658 ? -16.75 -17.578 0.417 1 88.81 658 LEU A O 1
ATOM 5127 N N . ASN A 1 659 ? -17.25 -15.391 0.731 1 89.75 659 ASN A N 1
ATOM 5128 C CA . ASN A 1 659 ? -16.406 -14.922 -0.368 1 89.75 659 ASN A CA 1
ATOM 5129 C C . ASN A 1 659 ? -14.945 -15.312 -0.161 1 89.75 659 ASN A C 1
ATOM 5131 O O . ASN A 1 659 ? -14.375 -15.062 0.902 1 89.75 659 ASN A O 1
ATOM 5135 N N . PRO A 1 660 ? -14.383 -15.914 -1.184 1 83.94 660 PRO A N 1
ATOM 5136 C CA . PRO A 1 660 ? -12.992 -16.359 -1.042 1 83.94 660 PRO A CA 1
ATOM 5137 C C . PRO A 1 660 ? -12.031 -15.203 -0.755 1 83.94 660 PRO A C 1
ATOM 5139 O O . PRO A 1 660 ? -10.969 -15.414 -0.174 1 83.94 660 PRO A O 1
ATOM 5142 N N . ALA A 1 661 ? -12.32 -14.109 -1.179 1 82.62 661 ALA A N 1
ATOM 5143 C CA . ALA A 1 661 ? -11.453 -12.961 -0.943 1 82.62 661 ALA A CA 1
ATOM 5144 C C . ALA A 1 661 ? -11.234 -12.734 0.551 1 82.62 661 ALA A C 1
ATOM 5146 O O . ALA A 1 661 ? -10.234 -12.141 0.956 1 82.62 661 ALA A O 1
ATOM 5147 N N . LEU A 1 662 ? -12.156 -13.141 1.4 1 83.81 662 LEU A N 1
ATOM 5148 C CA . LEU A 1 662 ? -12.125 -12.93 2.844 1 83.81 662 LEU A CA 1
ATOM 5149 C C . LEU A 1 662 ? -11.031 -13.773 3.492 1 83.81 662 LEU A C 1
ATOM 5151 O O . LEU A 1 662 ? -10.641 -13.516 4.633 1 83.81 662 LEU A O 1
ATOM 5155 N N . GLN A 1 663 ? -10.523 -14.742 2.736 1 76.94 663 GLN A N 1
ATOM 5156 C CA . GLN A 1 663 ? -9.492 -15.617 3.279 1 76.94 663 GLN A CA 1
ATOM 5157 C C . GLN A 1 663 ? -8.203 -14.852 3.537 1 76.94 663 GLN A C 1
ATOM 5159 O O . GLN A 1 663 ? -7.406 -15.242 4.398 1 76.94 663 GLN A O 1
ATOM 5164 N N . GLN A 1 664 ? -8.078 -13.797 2.865 1 75 664 GLN A N 1
ATOM 5165 C CA . GLN A 1 664 ? -6.852 -13.023 2.992 1 75 664 GLN A CA 1
ATOM 5166 C C . GLN A 1 664 ? -7.031 -11.852 3.953 1 75 664 GLN A C 1
ATOM 5168 O O . GLN A 1 664 ? -6.098 -11.086 4.184 1 75 664 GLN A O 1
ATOM 5173 N N . LEU A 1 665 ? -8.219 -11.781 4.469 1 78.56 665 LEU A N 1
ATOM 5174 C CA . LEU A 1 665 ? -8.539 -10.625 5.305 1 78.56 665 LEU A CA 1
ATOM 5175 C C . LEU A 1 665 ? -8.789 -11.062 6.746 1 78.56 665 LEU A C 1
ATOM 5177 O O . LEU A 1 665 ? -9.203 -12.195 6.996 1 78.56 665 LEU A O 1
ATOM 5181 N N . ASP A 1 666 ? -8.422 -10.133 7.656 1 83.19 666 ASP A N 1
ATOM 5182 C CA . ASP A 1 666 ? -8.805 -10.289 9.055 1 83.19 666 ASP A CA 1
ATOM 5183 C C . ASP A 1 666 ? -10.18 -9.688 9.32 1 83.19 666 ASP A C 1
ATOM 5185 O O . ASP A 1 666 ? -10.312 -8.469 9.5 1 83.19 666 ASP A O 1
ATOM 5189 N N . VAL A 1 667 ? -11.117 -10.539 9.344 1 87.12 667 VAL A N 1
ATOM 5190 C CA . VAL A 1 667 ? -12.5 -10.078 9.492 1 87.12 667 VAL A CA 1
ATOM 5191 C C . VAL A 1 667 ? -13.031 -10.5 10.859 1 87.12 667 VAL A C 1
ATOM 5193 O O . VAL A 1 667 ? -12.828 -11.633 11.289 1 87.12 667 VAL A O 1
ATOM 5196 N N . GLU A 1 668 ? -13.672 -9.578 11.547 1 86.88 668 GLU A N 1
ATOM 5197 C CA . GLU A 1 668 ? -14.32 -9.805 12.836 1 86.88 668 GLU A CA 1
ATOM 5198 C C . GLU A 1 668 ? -15.812 -9.477 12.773 1 86.88 668 GLU A C 1
ATOM 5200 O O . GLU A 1 668 ? -16.234 -8.609 12 1 86.88 668 GLU A O 1
ATOM 5205 N N . ILE A 1 669 ? -16.594 -10.18 13.5 1 87.75 669 ILE A N 1
ATOM 5206 C CA . ILE A 1 669 ? -18.047 -9.984 13.547 1 87.75 669 ILE A CA 1
ATOM 5207 C C . ILE A 1 669 ? -18.469 -9.625 14.969 1 87.75 669 ILE A C 1
ATOM 5209 O O . ILE A 1 669 ? -17.969 -10.195 15.938 1 87.75 669 ILE A O 1
ATOM 5213 N N . ASN A 1 670 ? -19.219 -8.586 15.07 1 85.62 670 ASN A N 1
ATOM 5214 C CA . ASN A 1 670 ? -19.875 -8.203 16.312 1 85.62 670 ASN A CA 1
ATOM 5215 C C . ASN A 1 670 ? -21.375 -8.531 16.297 1 85.62 670 ASN A C 1
ATOM 5217 O O . ASN A 1 670 ? -22.141 -7.879 15.586 1 85.62 670 ASN A O 1
ATOM 5221 N N . THR A 1 671 ? -21.781 -9.375 17.094 1 79.44 671 THR A N 1
ATOM 5222 C CA . THR A 1 671 ? -23.141 -9.891 17.078 1 79.44 671 THR A CA 1
ATOM 5223 C C . THR A 1 671 ? -24.016 -9.172 18.109 1 79.44 671 THR A C 1
ATOM 5225 O O . THR A 1 671 ? -25.156 -9.57 18.344 1 79.44 671 THR A O 1
ATOM 5228 N N . SER A 1 672 ? -23.469 -8.141 18.734 1 68.62 672 SER A N 1
ATOM 5229 C CA . SER A 1 672 ? -24.156 -7.5 19.844 1 68.62 672 SER A CA 1
ATOM 5230 C C . SER A 1 672 ? -25.5 -6.922 19.406 1 68.62 672 SER A C 1
ATOM 5232 O O . SER A 1 672 ? -26.438 -6.805 20.203 1 68.62 672 SER A O 1
ATOM 5234 N N . GLU A 1 673 ? -25.531 -6.512 18.141 1 61.91 673 GLU A N 1
ATOM 5235 C CA . GLU A 1 673 ? -26.781 -5.922 17.688 1 61.91 673 GLU A CA 1
ATOM 5236 C C . GLU A 1 673 ? -27.906 -6.953 17.672 1 61.91 673 GLU A C 1
ATOM 5238 O O . GLU A 1 673 ? -29.078 -6.594 17.688 1 61.91 673 GLU A O 1
ATOM 5243 N N . VAL A 1 674 ? -27.547 -8.195 17.562 1 64.19 674 VAL A N 1
ATOM 5244 C CA . VAL A 1 674 ? -28.547 -9.242 17.453 1 64.19 674 VAL A CA 1
ATOM 5245 C C . VAL A 1 674 ? -28.656 -9.984 18.781 1 64.19 674 VAL A C 1
ATOM 5247 O O . VAL A 1 674 ? -29.75 -10.445 19.156 1 64.19 674 VAL A O 1
ATOM 5250 N N . HIS A 1 675 ? -27.469 -10.133 19.297 1 61.47 675 HIS A N 1
ATOM 5251 C CA . HIS A 1 675 ? -27.531 -10.891 20.547 1 61.47 675 HIS A CA 1
ATOM 5252 C C . HIS A 1 675 ? -26.844 -10.141 21.672 1 61.47 675 HIS A C 1
ATOM 5254 O O . HIS A 1 675 ? -26.062 -9.219 21.438 1 61.47 675 HIS A O 1
ATOM 5260 N N . GLU A 1 676 ? -27.266 -10.5 22.859 1 53.34 676 GLU A N 1
ATOM 5261 C CA . GLU A 1 676 ? -26.844 -9.914 24.125 1 53.34 676 GLU A CA 1
ATOM 5262 C C . GLU A 1 676 ? -25.344 -10.086 24.344 1 53.34 676 GLU A C 1
ATOM 5264 O O . GLU A 1 676 ? -24.703 -9.266 25 1 53.34 676 GLU A O 1
ATOM 5269 N N . GLU A 1 677 ? -24.734 -11.172 23.781 1 56.03 677 GLU A N 1
ATOM 5270 C CA . GLU A 1 677 ? -23.312 -11.391 24.094 1 56.03 677 GLU A CA 1
ATOM 5271 C C . GLU A 1 677 ? -22.422 -10.688 23.078 1 56.03 677 GLU A C 1
ATOM 5273 O O . GLU A 1 677 ? -22.453 -11 21.875 1 56.03 677 GLU A O 1
ATOM 5278 N N . GLY A 1 678 ? -22 -9.484 23.391 1 58.62 678 GLY A N 1
ATOM 5279 C CA . GLY A 1 678 ? -21.406 -8.414 22.609 1 58.62 678 GLY A CA 1
ATOM 5280 C C . GLY A 1 678 ? -19.906 -8.547 22.469 1 58.62 678 GLY A C 1
ATOM 5281 O O . GLY A 1 678 ? -19.281 -9.367 23.141 1 58.62 678 GLY A O 1
ATOM 5282 N N . GLY A 1 679 ? -19.188 -8.453 21.406 1 66.06 679 GLY A N 1
ATOM 5283 C CA . GLY A 1 679 ? -17.766 -8.297 21.156 1 66.06 679 GLY A CA 1
ATOM 5284 C C . GLY A 1 679 ? -17.375 -8.703 19.75 1 66.06 679 GLY A C 1
ATOM 5285 O O . GLY A 1 679 ? -18.156 -9.305 19.016 1 66.06 679 GLY A O 1
ATOM 5286 N N . TRP A 1 680 ? -16.25 -8.305 19.469 1 73.5 680 TRP A N 1
ATOM 5287 C CA . TRP A 1 680 ? -15.68 -8.625 18.156 1 73.5 680 TRP A CA 1
ATOM 5288 C C . TRP A 1 680 ? -14.984 -9.977 18.188 1 73.5 680 TRP A C 1
ATOM 5290 O O . TRP A 1 680 ? -14.203 -10.266 19.094 1 73.5 680 TRP A O 1
ATOM 5300 N N . GLN A 1 681 ? -15.469 -10.867 17.375 1 75 681 GLN A N 1
ATOM 5301 C CA . GLN A 1 681 ? -14.891 -12.195 17.203 1 75 681 GLN A CA 1
ATOM 5302 C C . GLN A 1 681 ? -14.398 -12.414 15.773 1 75 681 GLN A C 1
ATOM 5304 O O . GLN A 1 681 ? -15 -11.906 14.828 1 75 681 GLN A O 1
ATOM 5309 N N . PRO A 1 682 ? -13.281 -13.195 15.664 1 75.81 682 PRO A N 1
ATOM 5310 C CA . PRO A 1 682 ? -12.805 -13.484 14.312 1 75.81 682 PRO A CA 1
ATOM 5311 C C . PRO A 1 682 ? -13.773 -14.352 13.516 1 75.81 682 PRO A C 1
ATOM 5313 O O . PRO A 1 682 ? -14.398 -15.258 14.078 1 75.81 682 PRO A O 1
ATOM 5316 N N . VAL A 1 683 ? -13.844 -14.062 12.227 1 78.75 683 VAL A N 1
ATOM 5317 C CA . VAL A 1 683 ? -14.609 -14.883 11.297 1 78.75 683 VAL A CA 1
ATOM 5318 C C . VAL A 1 683 ? -13.727 -16 10.742 1 78.75 683 VAL A C 1
ATOM 5320 O O . VAL A 1 683 ? -12.68 -15.727 10.141 1 78.75 683 VAL A O 1
ATOM 5323 N N . LYS A 1 684 ? -13.906 -17.328 11.109 1 71.19 684 LYS A N 1
ATOM 5324 C CA . LYS A 1 684 ? -13.039 -18.422 10.664 1 71.19 684 LYS A CA 1
ATOM 5325 C C . LYS A 1 684 ? -13.805 -19.391 9.773 1 71.19 684 LYS A C 1
ATOM 5327 O O . LYS A 1 684 ? -13.219 -20.031 8.898 1 71.19 684 LYS A O 1
ATOM 5332 N N . GLU A 1 685 ? -15.125 -19.453 9.898 1 72.31 685 GLU A N 1
ATOM 5333 C CA . GLU A 1 685 ? -15.891 -20.422 9.125 1 72.31 685 GLU A CA 1
ATOM 5334 C C . GLU A 1 685 ? -16.219 -19.891 7.734 1 72.31 685 GLU A C 1
ATOM 5336 O O . GLU A 1 685 ? -16.719 -18.766 7.594 1 72.31 685 GLU A O 1
ATOM 5341 N N . SER A 1 686 ? -15.828 -20.75 6.723 1 75.19 686 SER A N 1
ATOM 5342 C CA . SER A 1 686 ? -16.094 -20.344 5.348 1 75.19 686 SER A CA 1
ATOM 5343 C C . SER A 1 686 ? -17.344 -21.016 4.797 1 75.19 686 SER A C 1
ATOM 5345 O O . SER A 1 686 ? -17.891 -20.594 3.787 1 75.19 686 SER A O 1
ATOM 5347 N N . ALA A 1 687 ? -17.906 -22 5.527 1 78.56 687 ALA A N 1
ATOM 5348 C CA . ALA A 1 687 ? -19.047 -22.75 5 1 78.56 687 ALA A CA 1
ATOM 5349 C C . ALA A 1 687 ? -20.344 -22.359 5.715 1 78.56 687 ALA A C 1
ATOM 5351 O O . ALA A 1 687 ? -20.344 -22.156 6.934 1 78.56 687 ALA A O 1
ATOM 5352 N N . LEU A 1 688 ? -21.297 -22.172 4.922 1 86.88 688 LEU A N 1
ATOM 5353 C CA . LEU A 1 688 ? -22.641 -22.016 5.441 1 86.88 688 LEU A CA 1
ATOM 5354 C C . LEU A 1 688 ? -23.297 -23.359 5.719 1 86.88 688 LEU A C 1
ATOM 5356 O O . LEU A 1 688 ? -23.062 -24.328 4.992 1 86.88 688 LEU A O 1
ATOM 5360 N N . ARG A 1 689 ? -24.062 -23.391 6.781 1 83.38 689 ARG A N 1
ATOM 5361 C CA . ARG A 1 689 ? -24.688 -24.656 7.176 1 83.38 689 ARG A CA 1
ATOM 5362 C C . ARG A 1 689 ? -26.203 -24.562 7.109 1 83.38 689 ARG A C 1
ATOM 5364 O O . ARG A 1 689 ? -26.766 -23.469 6.984 1 83.38 689 ARG A O 1
ATOM 5371 N N . ASP A 1 690 ? -26.812 -25.719 7.059 1 79.62 690 ASP A N 1
ATOM 5372 C CA . ASP A 1 690 ? -28.266 -25.859 7.117 1 79.62 690 ASP A CA 1
ATOM 5373 C C . ASP A 1 690 ? -28.938 -25.094 5.977 1 79.62 690 ASP A C 1
ATOM 5375 O O . ASP A 1 690 ? -29.859 -24.297 6.207 1 79.62 690 ASP A O 1
ATOM 5379 N N . LEU A 1 691 ? -28.328 -25.344 4.879 1 83.88 691 LEU A N 1
ATOM 5380 C CA . LEU A 1 691 ? -28.906 -24.688 3.705 1 83.88 691 LEU A CA 1
ATOM 5381 C C . LEU A 1 691 ? -30.281 -25.266 3.385 1 83.88 691 LEU A C 1
ATOM 5383 O O . LEU A 1 691 ? -30.422 -26.469 3.197 1 83.88 691 LEU A O 1
ATOM 5387 N N . THR A 1 692 ? -31.297 -24.453 3.537 1 79.12 692 THR A N 1
ATOM 5388 C CA . THR A 1 692 ? -32.656 -24.891 3.215 1 79.12 692 THR A CA 1
ATOM 5389 C C . THR A 1 692 ? -33.281 -24 2.137 1 79.12 692 THR A C 1
ATOM 5391 O O . THR A 1 692 ? -33.281 -22.781 2.275 1 79.12 692 THR A O 1
ATOM 5394 N N . TYR A 1 693 ? -33.375 -24.703 1.039 1 76.5 693 TYR A N 1
ATOM 5395 C CA . TYR A 1 693 ? -34.062 -24.062 -0.078 1 76.5 693 TYR A CA 1
ATOM 5396 C C . TYR A 1 693 ? -35.562 -23.859 0.232 1 76.5 693 TYR A C 1
ATOM 5398 O O . TYR A 1 693 ? -36.219 -24.766 0.717 1 76.5 693 TYR A O 1
ATOM 5406 N N . GLN A 1 694 ? -35.906 -22.641 0.223 1 65.06 694 GLN A N 1
ATOM 5407 C CA . GLN A 1 694 ? -37.344 -22.438 0.399 1 65.06 694 GLN A CA 1
ATOM 5408 C C . GLN A 1 694 ? -38.125 -22.797 -0.864 1 65.06 694 GLN A C 1
ATOM 5410 O O . GLN A 1 694 ? -38.062 -22.094 -1.868 1 65.06 694 GLN A O 1
ATOM 5415 N N . THR A 1 695 ? -38.406 -24.031 -1.131 1 59.19 695 THR A N 1
ATOM 5416 C CA . THR A 1 695 ? -39.062 -24.656 -2.275 1 59.19 695 THR A CA 1
ATOM 5417 C C . THR A 1 695 ? -40.25 -23.797 -2.75 1 59.19 695 THR A C 1
ATOM 5419 O O . THR A 1 695 ? -40.562 -23.781 -3.939 1 59.19 695 THR A O 1
ATOM 5422 N N . ASP A 1 696 ? -40.969 -23.172 -1.872 1 58.47 696 ASP A N 1
ATOM 5423 C CA . ASP A 1 696 ? -42.156 -22.469 -2.35 1 58.47 696 ASP A CA 1
ATOM 5424 C C . ASP A 1 696 ? -41.781 -21.266 -3.209 1 58.47 696 ASP A C 1
ATOM 5426 O O . ASP A 1 696 ? -42.562 -20.844 -4.074 1 58.47 696 ASP A O 1
ATOM 5430 N N . GLU A 1 697 ? -40.562 -20.875 -3.08 1 68.69 697 GLU A N 1
ATOM 5431 C CA . GLU A 1 697 ? -40.062 -19.75 -3.867 1 68.69 697 GLU A CA 1
ATOM 5432 C C . GLU A 1 697 ? -38.594 -19.922 -4.195 1 68.69 697 GLU A C 1
ATOM 5434 O O . GLU A 1 697 ? -37.719 -19.656 -3.352 1 68.69 697 GLU A O 1
ATOM 5439 N N . PRO A 1 698 ? -38.312 -20.516 -5.355 1 79.69 698 PRO A N 1
ATOM 5440 C CA . PRO A 1 698 ? -36.906 -20.75 -5.742 1 79.69 698 PRO A CA 1
ATOM 5441 C C . PRO A 1 698 ? -36.094 -19.453 -5.812 1 79.69 698 PRO A C 1
ATOM 5443 O O . PRO A 1 698 ? -35.188 -19.344 -6.621 1 79.69 698 PRO A O 1
ATOM 5446 N N . THR A 1 699 ? -36.562 -18.531 -4.98 1 87 699 THR A N 1
ATOM 5447 C CA . THR A 1 699 ? -35.906 -17.219 -5.07 1 87 699 THR A CA 1
ATOM 5448 C C . THR A 1 699 ? -35.062 -16.938 -3.828 1 87 699 THR A C 1
ATOM 5450 O O . THR A 1 699 ? -34.281 -16 -3.805 1 87 699 THR A O 1
ATOM 5453 N N . ALA A 1 700 ? -35.219 -17.891 -2.826 1 89.94 700 ALA A N 1
ATOM 5454 C CA . ALA A 1 700 ? -34.531 -17.562 -1.588 1 89.94 700 ALA A CA 1
ATOM 5455 C C . ALA A 1 700 ? -33.906 -18.797 -0.955 1 89.94 700 ALA A C 1
ATOM 5457 O O . ALA A 1 700 ? -34.438 -19.906 -1.128 1 89.94 700 ALA A O 1
ATOM 5458 N N . VAL A 1 701 ? -32.812 -18.609 -0.28 1 90.94 701 VAL A N 1
ATOM 5459 C CA . VAL A 1 701 ? -32.156 -19.672 0.457 1 90.94 701 VAL A CA 1
ATOM 5460 C C . VAL A 1 701 ? -31.922 -19.234 1.9 1 90.94 701 VAL A C 1
ATOM 5462 O O . VAL A 1 701 ? -31.516 -18.094 2.152 1 90.94 701 VAL A O 1
ATOM 5465 N N . GLU A 1 702 ? -32.344 -20.094 2.828 1 90.88 702 GLU A N 1
ATOM 5466 C CA . GLU A 1 702 ? -32.062 -19.891 4.246 1 90.88 702 GLU A CA 1
ATOM 5467 C C . GLU A 1 702 ? -30.875 -20.719 4.703 1 90.88 702 GLU A C 1
ATOM 5469 O O . GLU A 1 702 ? -30.703 -21.859 4.277 1 90.88 702 GLU A O 1
ATOM 5474 N N . PHE A 1 703 ? -30.047 -20.078 5.504 1 91.19 703 PHE A N 1
ATOM 5475 C CA . PHE A 1 703 ? -28.859 -20.781 5.988 1 91.19 703 PHE A CA 1
ATOM 5476 C C . PHE A 1 703 ? -28.484 -20.312 7.383 1 91.19 703 PHE A C 1
ATOM 5478 O O . PHE A 1 703 ? -29.047 -19.344 7.891 1 91.19 703 PHE A O 1
ATOM 5485 N N . SER A 1 704 ? -27.672 -21.125 7.969 1 89.75 704 SER A N 1
ATOM 5486 C CA . SER A 1 704 ? -27.125 -20.781 9.273 1 89.75 704 SER A CA 1
ATOM 5487 C C . SER A 1 704 ? -25.609 -20.641 9.227 1 89.75 704 SER A C 1
ATOM 5489 O O . SER A 1 704 ? -24.953 -21.312 8.43 1 89.75 704 SER A O 1
ATOM 5491 N N . TYR A 1 705 ? -25.078 -19.703 9.961 1 88.38 705 TYR A N 1
ATOM 5492 C CA . TYR A 1 705 ? -23.641 -19.469 10.109 1 88.38 705 TYR A CA 1
ATOM 5493 C C . TYR A 1 705 ? -23.25 -19.453 11.578 1 88.38 705 TYR A C 1
ATOM 5495 O O . TYR A 1 705 ? -23.922 -18.828 12.406 1 88.38 705 TYR A O 1
ATOM 5503 N N . THR A 1 706 ? -22.297 -20.219 11.898 1 82.81 706 THR A N 1
ATOM 5504 C CA . THR A 1 706 ? -21.812 -20.266 13.273 1 82.81 706 THR A CA 1
ATOM 5505 C C . THR A 1 706 ? -20.391 -19.703 13.367 1 82.81 706 THR A C 1
ATOM 5507 O O . THR A 1 706 ? -19.438 -20.344 12.914 1 82.81 706 THR A O 1
ATOM 5510 N N . PRO A 1 707 ? -20.234 -18.578 14.055 1 77.44 707 PRO A N 1
ATOM 5511 C CA . PRO A 1 707 ? -18.891 -18.047 14.258 1 77.44 707 PRO A CA 1
ATOM 5512 C C . PRO A 1 707 ? -18.016 -18.969 15.109 1 77.44 707 PRO A C 1
ATOM 5514 O O . PRO A 1 707 ? -18.531 -19.719 15.953 1 77.44 707 PRO A O 1
ATOM 5517 N N . TYR A 1 708 ? -16.734 -19.031 14.883 1 69.31 708 TYR A N 1
ATOM 5518 C CA . TYR A 1 708 ? -15.789 -19.938 15.5 1 69.31 708 TYR A CA 1
ATOM 5519 C C . TYR A 1 708 ? -15.852 -19.859 17.031 1 69.31 708 TYR A C 1
ATOM 5521 O O . TYR A 1 708 ? -15.883 -20.875 17.719 1 69.31 708 TYR A O 1
ATOM 5529 N N . GLU A 1 709 ? -15.844 -18.641 17.625 1 64.94 709 GLU A N 1
ATOM 5530 C CA . GLU A 1 709 ? -15.703 -18.547 19.062 1 64.94 709 GLU A CA 1
ATOM 5531 C C . GLU A 1 709 ? -17.062 -18.609 19.766 1 64.94 709 GLU A C 1
ATOM 5533 O O . GLU A 1 709 ? -17.156 -19.031 20.922 1 64.94 709 GLU A O 1
ATOM 5538 N N . THR A 1 710 ? -18.125 -18.234 19 1 66.38 710 THR A N 1
ATOM 5539 C CA . THR A 1 710 ? -19.438 -18.219 19.656 1 66.38 710 THR A CA 1
ATOM 5540 C C . THR A 1 710 ? -20.281 -19.422 19.219 1 66.38 710 THR A C 1
ATOM 5542 O O . THR A 1 710 ? -20.172 -19.875 18.062 1 66.38 710 THR A O 1
ATOM 5545 N N . ALA A 1 711 ? -20.578 -20.297 19.969 1 64.31 711 ALA A N 1
ATOM 5546 C CA . ALA A 1 711 ? -21.406 -21.469 19.672 1 64.31 711 ALA A CA 1
ATOM 5547 C C . ALA A 1 711 ? -22.828 -21.047 19.281 1 64.31 711 ALA A C 1
ATOM 5549 O O . ALA A 1 711 ? -23.734 -21.875 19.188 1 64.31 711 ALA A O 1
ATOM 5550 N N . GLN A 1 712 ? -23 -19.75 18.984 1 74.38 712 GLN A N 1
ATOM 5551 C CA . GLN A 1 712 ? -24.344 -19.359 18.594 1 74.38 712 GLN A CA 1
ATOM 5552 C C . GLN A 1 712 ? -24.469 -19.219 17.078 1 74.38 712 GLN A C 1
ATOM 5554 O O . GLN A 1 712 ? -23.703 -18.5 16.453 1 74.38 712 GLN A O 1
ATOM 5559 N N . SER A 1 713 ? -25.469 -19.922 16.594 1 84.12 713 SER A N 1
ATOM 5560 C CA . SER A 1 713 ? -25.719 -19.891 15.156 1 84.12 713 SER A CA 1
ATOM 5561 C C . SER A 1 713 ? -26.5 -18.641 14.75 1 84.12 713 SER A C 1
ATOM 5563 O O . SER A 1 713 ? -27.406 -18.203 15.469 1 84.12 713 SER A O 1
ATOM 5565 N N . LEU A 1 714 ? -26.109 -18 13.789 1 87.62 714 LEU A N 1
ATOM 5566 C CA . LEU A 1 714 ? -26.781 -16.844 13.195 1 87.62 714 LEU A CA 1
ATOM 5567 C C . LEU A 1 714 ? -27.516 -17.234 11.922 1 87.62 714 LEU A C 1
ATOM 5569 O O . LEU A 1 714 ? -26.984 -17.953 11.078 1 87.62 714 LEU A O 1
ATOM 5573 N N . SER A 1 715 ? -28.719 -16.75 11.836 1 89.81 715 SER A N 1
ATOM 5574 C CA . SER A 1 715 ? -29.531 -17.078 10.664 1 89.81 715 SER A CA 1
ATOM 5575 C C . SER A 1 715 ? -29.375 -16 9.586 1 89.81 715 SER A C 1
ATOM 5577 O O . SER A 1 715 ? -29.141 -14.836 9.891 1 89.81 715 SER A O 1
ATOM 5579 N N . GLY A 1 716 ? -29.422 -16.484 8.344 1 91.12 716 GLY A N 1
ATOM 5580 C CA . GLY A 1 716 ? -29.438 -15.602 7.191 1 91.12 716 GLY A CA 1
ATOM 5581 C C . GLY A 1 716 ? -30.328 -16.109 6.066 1 91.12 716 GLY A C 1
ATOM 5582 O O . GLY A 1 716 ? -30.484 -17.312 5.898 1 91.12 716 GLY A O 1
ATOM 5583 N N . THR A 1 717 ? -30.969 -15.156 5.418 1 91.75 717 THR A N 1
ATOM 5584 C CA . THR A 1 717 ? -31.75 -15.461 4.227 1 91.75 717 THR A CA 1
ATOM 5585 C C . THR A 1 717 ? -31.297 -14.609 3.047 1 91.75 717 THR A C 1
ATOM 5587 O O . THR A 1 717 ? -31.266 -13.375 3.139 1 91.75 717 THR A O 1
ATOM 5590 N N . TYR A 1 718 ? -30.891 -15.328 2.027 1 91.75 718 TYR A N 1
ATOM 5591 C CA . TYR A 1 718 ? -30.484 -14.625 0.816 1 91.75 718 TYR A CA 1
ATOM 5592 C C . TYR A 1 718 ? -31.547 -14.75 -0.268 1 91.75 718 TYR A C 1
ATOM 5594 O O . TYR A 1 718 ? -31.922 -15.852 -0.66 1 91.75 718 TYR A O 1
ATOM 5602 N N . ASN A 1 719 ? -32.031 -13.523 -0.706 1 89.75 719 ASN A N 1
ATOM 5603 C CA . ASN A 1 719 ? -32.969 -13.445 -1.816 1 89.75 719 ASN A CA 1
ATOM 5604 C C . ASN A 1 719 ? -32.281 -13.078 -3.121 1 89.75 719 ASN A C 1
ATOM 5606 O O . ASN A 1 719 ? -31.734 -11.977 -3.248 1 89.75 719 ASN A O 1
ATOM 5610 N N . ILE A 1 720 ? -32.344 -13.953 -4.074 1 87.94 720 ILE A N 1
ATOM 5611 C CA . ILE A 1 720 ? -31.578 -13.773 -5.305 1 87.94 720 ILE A CA 1
ATOM 5612 C C . ILE A 1 720 ? -32.25 -12.703 -6.172 1 87.94 720 ILE A C 1
ATOM 5614 O O . ILE A 1 720 ? -31.547 -11.977 -6.898 1 87.94 720 ILE A O 1
ATOM 5618 N N . ALA A 1 721 ? -33.531 -12.617 -6.215 1 81.38 721 ALA A N 1
ATOM 5619 C CA . ALA A 1 721 ? -34.219 -11.656 -7.059 1 81.38 721 ALA A CA 1
ATOM 5620 C C . ALA A 1 721 ? -33.875 -10.227 -6.676 1 81.38 721 ALA A C 1
ATOM 5622 O O . ALA A 1 721 ? -33.625 -9.383 -7.547 1 81.38 721 ALA A O 1
ATOM 5623 N N . ASP A 1 722 ? -33.75 -9.992 -5.387 1 79.12 722 ASP A N 1
ATOM 5624 C CA . ASP A 1 722 ? -33.438 -8.648 -4.895 1 79.12 722 ASP A CA 1
ATOM 5625 C C . ASP A 1 722 ? -31.969 -8.508 -4.57 1 79.12 722 ASP A C 1
ATOM 5627 O O . ASP A 1 722 ? -31.484 -7.41 -4.277 1 79.12 722 ASP A O 1
ATOM 5631 N N . ASN A 1 723 ? -31.234 -9.648 -4.676 1 83.44 723 ASN A N 1
ATOM 5632 C CA . ASN A 1 723 ? -29.844 -9.664 -4.273 1 83.44 723 ASN A CA 1
ATOM 5633 C C . ASN A 1 723 ? -29.641 -9.062 -2.883 1 83.44 723 ASN A C 1
ATOM 5635 O O . ASN A 1 723 ? -28.828 -8.156 -2.703 1 83.44 723 ASN A O 1
ATOM 5639 N N . GLU A 1 724 ? -30.438 -9.562 -1.975 1 86.62 724 GLU A N 1
ATOM 5640 C CA . GLU A 1 724 ? -30.438 -8.977 -0.635 1 86.62 724 GLU A CA 1
ATOM 5641 C C . GLU A 1 724 ? -30.297 -10.062 0.434 1 86.62 724 GLU A C 1
ATOM 5643 O O . GLU A 1 724 ? -30.875 -11.141 0.317 1 86.62 724 GLU A O 1
ATOM 5648 N N . LEU A 1 725 ? -29.484 -9.695 1.367 1 90.38 725 LEU A N 1
ATOM 5649 C CA . LEU A 1 725 ? -29.344 -10.539 2.553 1 90.38 725 LEU A CA 1
ATOM 5650 C C . LEU A 1 725 ? -30.172 -9.984 3.709 1 90.38 725 LEU A C 1
ATOM 5652 O O . LEU A 1 725 ? -30.109 -8.797 4.012 1 90.38 725 LEU A O 1
ATOM 5656 N N . THR A 1 726 ? -31 -10.812 4.297 1 89.75 726 THR A N 1
ATOM 5657 C CA . THR A 1 726 ? -31.812 -10.438 5.453 1 89.75 726 THR A CA 1
ATOM 5658 C C . THR A 1 726 ? -31.594 -11.414 6.602 1 89.75 726 THR A C 1
ATOM 5660 O O . THR A 1 726 ? -30.953 -12.461 6.426 1 89.75 726 THR A O 1
ATOM 5663 N N . GLY A 1 727 ? -31.953 -10.992 7.785 1 90.12 727 GLY A N 1
ATOM 5664 C CA . GLY A 1 727 ? -31.828 -11.844 8.961 1 90.12 727 GLY A CA 1
ATOM 5665 C C . GLY A 1 727 ? -30.797 -11.336 9.961 1 90.12 727 GLY A C 1
ATOM 5666 O O . GLY A 1 727 ? -30.422 -10.164 9.922 1 90.12 727 GLY A O 1
ATOM 5667 N N . GLN A 1 728 ? -30.422 -12.281 10.82 1 87.75 728 GLN A N 1
ATOM 5668 C CA . GLN A 1 728 ? -29.531 -11.914 11.906 1 87.75 728 GLN A CA 1
ATOM 5669 C C . GLN A 1 728 ? -28.141 -11.531 11.383 1 87.75 728 GLN A C 1
ATOM 5671 O O . GLN A 1 728 ? -27.531 -10.578 11.867 1 87.75 728 GLN A O 1
ATOM 5676 N N . LEU A 1 729 ? -27.75 -12.273 10.484 1 89.12 729 LEU A N 1
ATOM 5677 C CA . LEU A 1 729 ? -26.422 -12.039 9.93 1 89.12 729 LEU A CA 1
ATOM 5678 C C . LEU A 1 729 ? -26.328 -10.664 9.289 1 89.12 729 LEU A C 1
ATOM 5680 O O . LEU A 1 729 ? -25.297 -10 9.367 1 89.12 729 LEU A O 1
ATOM 5684 N N . ALA A 1 730 ? -27.375 -10.266 8.664 1 89.56 730 ALA A N 1
ATOM 5685 C CA . ALA A 1 730 ? -27.422 -8.969 7.996 1 89.56 730 ALA A CA 1
ATOM 5686 C C . ALA A 1 730 ? -27.375 -7.832 9.016 1 89.56 730 ALA A C 1
ATOM 5688 O O . ALA A 1 730 ? -26.906 -6.73 8.695 1 89.56 730 ALA A O 1
ATOM 5689 N N . ASN A 1 731 ? -27.719 -8.055 10.203 1 86.94 731 ASN A N 1
ATOM 5690 C CA . ASN A 1 731 ? -27.828 -7.02 11.227 1 86.94 731 ASN A CA 1
ATOM 5691 C C . ASN A 1 731 ? -26.562 -6.961 12.086 1 86.94 731 ASN A C 1
ATOM 5693 O O . ASN A 1 731 ? -26.422 -6.078 12.93 1 86.94 731 ASN A O 1
ATOM 5697 N N . CYS A 1 732 ? -25.688 -7.793 11.828 1 88.31 732 CYS A N 1
ATOM 5698 C CA . CYS A 1 732 ? -24.438 -7.781 12.562 1 88.31 732 CYS A CA 1
ATOM 5699 C C . CYS A 1 732 ? -23.469 -6.738 11.992 1 88.31 732 CYS A C 1
ATOM 5701 O O . CYS A 1 732 ? -23.703 -6.211 10.906 1 88.31 732 CYS A O 1
ATOM 5703 N N . GLN A 1 733 ? -22.562 -6.508 12.844 1 87.31 733 GLN A N 1
ATOM 5704 C CA . GLN A 1 733 ? -21.5 -5.605 12.391 1 87.31 733 GLN A CA 1
ATOM 5705 C C . GLN A 1 733 ? -20.219 -6.379 12.07 1 87.31 733 GLN A C 1
ATOM 5707 O O . GLN A 1 733 ? -19.859 -7.32 12.773 1 87.31 733 GLN A O 1
ATOM 5712 N N . PHE A 1 734 ? -19.625 -5.949 10.961 1 89.5 734 PHE A N 1
ATOM 5713 C CA . PHE A 1 734 ? -18.391 -6.562 10.516 1 89.5 734 PHE A CA 1
ATOM 5714 C C . PHE A 1 734 ? -17.266 -5.539 10.469 1 89.5 734 PHE A C 1
ATOM 5716 O O . PHE A 1 734 ? -17.469 -4.387 10.086 1 89.5 734 PHE A O 1
ATOM 5723 N N . ARG A 1 735 ? -16.188 -6.059 10.914 1 87.75 735 ARG A N 1
ATOM 5724 C CA . ARG A 1 735 ? -15 -5.207 10.891 1 87.75 735 ARG A CA 1
ATOM 5725 C C . ARG A 1 735 ? -13.836 -5.902 10.188 1 87.75 735 ARG A C 1
ATOM 5727 O O . ARG A 1 735 ? -13.57 -7.082 10.43 1 87.75 735 ARG A O 1
ATOM 5734 N N . ILE A 1 736 ? -13.18 -5.188 9.211 1 86.19 736 ILE A N 1
ATOM 5735 C CA . ILE A 1 736 ? -11.969 -5.66 8.547 1 86.19 736 ILE A CA 1
ATOM 5736 C C . ILE A 1 736 ? -10.75 -4.934 9.117 1 86.19 736 ILE A C 1
ATOM 5738 O O . ILE A 1 736 ? -10.688 -3.703 9.086 1 86.19 736 ILE A O 1
ATOM 5742 N N . VAL A 1 737 ? -9.898 -5.746 9.594 1 81.31 737 VAL A N 1
ATOM 5743 C CA . VAL A 1 737 ? -8.703 -5.191 10.227 1 81.31 737 VAL A CA 1
ATOM 5744 C C . VAL A 1 737 ? -7.488 -5.449 9.344 1 81.31 737 VAL A C 1
ATOM 5746 O O . VAL A 1 737 ? -7.203 -6.594 8.984 1 81.31 737 VAL A O 1
ATOM 5749 N N . SER A 1 738 ? -6.898 -4.379 8.844 1 73.44 738 SER A N 1
ATOM 5750 C CA . SER A 1 738 ? -5.645 -4.473 8.102 1 73.44 738 SER A CA 1
ATOM 5751 C C . SER A 1 738 ? -4.555 -3.631 8.75 1 73.44 738 SER A C 1
ATOM 5753 O O . SER A 1 738 ? -4.781 -3.012 9.797 1 73.44 738 SER A O 1
ATOM 5755 N N . ARG A 1 739 ? -3.379 -3.703 8.211 1 66 739 ARG A N 1
ATOM 5756 C CA . ARG A 1 739 ? -2.236 -2.951 8.719 1 66 739 ARG A CA 1
ATOM 5757 C C . ARG A 1 739 ? -2.498 -1.449 8.656 1 66 739 ARG A C 1
ATOM 5759 O O . ARG A 1 739 ? -2.135 -0.71 9.57 1 66 739 ARG A O 1
ATOM 5766 N N . ASN A 1 740 ? -3.17 -1.085 7.57 1 65.94 740 ASN A N 1
ATOM 5767 C CA . ASN A 1 740 ? -3.217 0.358 7.359 1 65.94 740 ASN A CA 1
ATOM 5768 C C . ASN A 1 740 ? -4.645 0.893 7.461 1 65.94 740 ASN A C 1
ATOM 5770 O O . ASN A 1 740 ? -4.855 2.105 7.504 1 65.94 740 ASN A O 1
ATOM 5774 N N . GLN A 1 741 ? -5.617 0.021 7.523 1 71.69 741 GLN A N 1
ATOM 5775 C CA . GLN A 1 741 ? -6.988 0.522 7.535 1 71.69 741 GLN A CA 1
ATOM 5776 C C . GLN A 1 741 ? -7.914 -0.423 8.297 1 71.69 741 GLN A C 1
ATOM 5778 O O . GLN A 1 741 ? -7.719 -1.641 8.273 1 71.69 741 GLN A O 1
ATOM 5783 N N . THR A 1 742 ? -8.734 0.156 9.078 1 77.5 742 THR A N 1
ATOM 5784 C CA . THR A 1 742 ? -9.844 -0.571 9.688 1 77.5 742 THR A CA 1
ATOM 5785 C C . THR A 1 742 ? -11.18 -0.055 9.172 1 77.5 742 THR A C 1
ATOM 5787 O O . THR A 1 742 ? -11.398 1.156 9.094 1 77.5 742 THR A O 1
ATOM 5790 N N . SER A 1 743 ? -11.961 -0.918 8.633 1 79.19 743 SER A N 1
ATOM 5791 C CA . SER A 1 743 ? -13.281 -0.566 8.125 1 79.19 743 SER A CA 1
ATOM 5792 C C . SER A 1 743 ? -14.383 -1.321 8.859 1 79.19 743 SER A C 1
ATOM 5794 O O . SER A 1 743 ? -14.219 -2.496 9.195 1 79.19 743 SER A O 1
ATOM 5796 N N . GLU A 1 744 ? -15.406 -0.652 9.141 1 82.69 744 GLU A N 1
ATOM 5797 C CA . GLU A 1 744 ? -16.562 -1.249 9.797 1 82.69 744 GLU A CA 1
ATOM 5798 C C . GLU A 1 744 ? -17.812 -1.12 8.93 1 82.69 744 GLU A C 1
ATOM 5800 O O . GLU A 1 744 ? -18.062 -0.065 8.344 1 82.69 744 GLU A O 1
ATOM 5805 N N . TRP A 1 745 ? -18.516 -2.252 8.836 1 84.5 745 TRP A N 1
ATOM 5806 C CA . TRP A 1 745 ? -19.703 -2.305 8 1 84.5 745 TRP A CA 1
ATOM 5807 C C . TRP A 1 745 ? -20.844 -3.029 8.719 1 84.5 745 TRP A C 1
ATOM 5809 O O . TRP A 1 745 ? -20.594 -3.92 9.539 1 84.5 745 TRP A O 1
ATOM 5819 N N . THR A 1 746 ? -22.047 -2.658 8.297 1 83.44 746 THR A N 1
ATOM 5820 C CA . THR A 1 746 ? -23.188 -3.494 8.641 1 83.44 746 THR A CA 1
ATOM 5821 C C . THR A 1 746 ? -23.172 -4.781 7.82 1 83.44 746 THR A C 1
ATOM 5823 O O . THR A 1 746 ? -22.562 -4.84 6.75 1 83.44 746 THR A O 1
ATOM 5826 N N . GLY A 1 747 ? -23.797 -5.742 8.305 1 87.44 747 GLY A N 1
ATOM 5827 C CA . GLY A 1 747 ? -23.844 -7.008 7.594 1 87.44 747 GLY A CA 1
ATOM 5828 C C . GLY A 1 747 ? -24.328 -6.875 6.168 1 87.44 747 GLY A C 1
ATOM 5829 O O . GLY A 1 747 ? -23.781 -7.484 5.25 1 87.44 747 GLY A O 1
ATOM 5830 N N . GLU A 1 748 ? -25.297 -6.066 6 1 84.56 748 GLU A N 1
ATOM 5831 C CA . GLU A 1 748 ? -25.828 -5.863 4.66 1 84.56 748 GLU A CA 1
ATOM 5832 C C . GLU A 1 748 ? -24.781 -5.258 3.73 1 84.56 748 GLU A C 1
ATOM 5834 O O . GLU A 1 748 ? -24.578 -5.738 2.611 1 84.56 748 GLU A O 1
ATOM 5839 N N . MET A 1 749 ? -24.141 -4.336 4.211 1 83.12 749 MET A N 1
ATOM 5840 C CA . MET A 1 749 ? -23.109 -3.668 3.404 1 83.12 749 MET A CA 1
ATOM 5841 C C . MET A 1 749 ? -21.922 -4.586 3.162 1 83.12 749 MET A C 1
ATOM 5843 O O . MET A 1 749 ? -21.359 -4.598 2.068 1 83.12 749 MET A O 1
ATOM 5847 N N . PHE A 1 750 ? -21.578 -5.281 4.219 1 89.25 750 PHE A N 1
ATOM 5848 C CA . PHE A 1 750 ? -20.438 -6.195 4.152 1 89.25 750 PHE A CA 1
ATOM 5849 C C . PHE A 1 750 ? -20.656 -7.238 3.062 1 89.25 750 PHE A C 1
ATOM 5851 O O . PHE A 1 750 ? -19.75 -7.477 2.244 1 89.25 750 PHE A O 1
ATOM 5858 N N . PHE A 1 751 ? -21.812 -7.797 2.92 1 90.06 751 PHE A N 1
ATOM 5859 C CA . PHE A 1 751 ? -22.062 -8.891 1.992 1 90.06 751 PHE A CA 1
ATOM 5860 C C . PHE A 1 751 ? -22.406 -8.359 0.605 1 90.06 751 PHE A C 1
ATOM 5862 O O . PHE A 1 751 ? -22.406 -9.109 -0.372 1 90.06 751 PHE A O 1
ATOM 5869 N N . ASN A 1 752 ? -22.656 -7.082 0.542 1 83.31 752 ASN A N 1
ATOM 5870 C CA . ASN A 1 752 ? -22.703 -6.465 -0.779 1 83.31 752 ASN A CA 1
ATOM 5871 C C . ASN A 1 752 ? -21.312 -6.305 -1.379 1 83.31 752 ASN A C 1
ATOM 5873 O O . ASN A 1 752 ? -21.156 -6.355 -2.6 1 83.31 752 ASN A O 1
ATOM 5877 N N . ARG A 1 753 ? -20.422 -6.113 -0.499 1 84.56 753 ARG A N 1
ATOM 5878 C CA . ARG A 1 753 ? -19.047 -5.973 -0.935 1 84.56 753 ARG A CA 1
ATOM 5879 C C . ARG A 1 753 ? -18.391 -7.332 -1.146 1 84.56 753 ARG A C 1
ATOM 5881 O O . ARG A 1 753 ? -17.578 -7.504 -2.057 1 84.56 753 ARG A O 1
ATOM 5888 N N . TYR A 1 754 ? -18.719 -8.195 -0.238 1 90 754 TYR A N 1
ATOM 5889 C CA . TYR A 1 754 ? -18.234 -9.57 -0.299 1 90 754 TYR A CA 1
ATOM 5890 C C . TYR A 1 754 ? -19.391 -10.555 -0.363 1 90 754 TYR A C 1
ATOM 5892 O O . TYR A 1 754 ? -19.734 -11.18 0.64 1 90 754 TYR A O 1
ATOM 5900 N N . PRO A 1 755 ? -19.891 -10.758 -1.534 1 91.5 755 PRO A N 1
ATOM 5901 C CA . PRO A 1 755 ? -21.094 -11.578 -1.668 1 91.5 755 PRO A CA 1
ATOM 5902 C C . PRO A 1 755 ? -20.875 -13.031 -1.249 1 91.5 755 PRO A C 1
ATOM 5904 O O . PRO A 1 755 ? -19.75 -13.539 -1.351 1 91.5 755 PRO A O 1
ATOM 5907 N N . LEU A 1 756 ? -21.953 -13.625 -0.845 1 91.44 756 LEU A N 1
ATOM 5908 C CA . LEU A 1 756 ? -21.953 -15.055 -0.553 1 91.44 756 LEU A CA 1
ATOM 5909 C C . LEU A 1 756 ? -21.953 -15.867 -1.84 1 91.44 756 LEU A C 1
ATOM 5911 O O . LEU A 1 756 ? -22.562 -15.469 -2.836 1 91.44 756 LEU A O 1
ATOM 5915 N N . TYR A 1 757 ? -21.297 -17 -1.745 1 91.19 757 TYR A N 1
ATOM 5916 C CA . TYR A 1 757 ? -21.234 -17.922 -2.879 1 91.19 757 TYR A CA 1
ATOM 5917 C C . TYR A 1 757 ? -22.109 -19.141 -2.641 1 91.19 757 TYR A C 1
ATOM 5919 O O . TYR A 1 757 ? -22.031 -19.781 -1.589 1 91.19 757 TYR A O 1
ATOM 5927 N N . PHE A 1 758 ? -23 -19.422 -3.631 1 90.56 758 PHE A N 1
ATOM 5928 C CA . PHE A 1 758 ? -23.844 -20.609 -3.578 1 90.56 758 PHE A CA 1
ATOM 5929 C C . PHE A 1 758 ? -23.594 -21.5 -4.797 1 90.56 758 PHE A C 1
ATOM 5931 O O . PHE A 1 758 ? -23.641 -21.016 -5.934 1 90.56 758 PHE A O 1
ATOM 5938 N N . CYS A 1 759 ? -23.25 -22.75 -4.559 1 89.31 759 CYS A N 1
ATOM 5939 C CA . CYS A 1 759 ? -23.109 -23.734 -5.625 1 89.31 759 CYS A CA 1
ATOM 5940 C C . CYS A 1 759 ? -24.359 -24.594 -5.75 1 89.31 759 CYS A C 1
ATOM 5942 O O . CYS A 1 759 ? -24.781 -25.234 -4.781 1 89.31 759 CYS A O 1
ATOM 5944 N N . THR A 1 760 ? -24.891 -24.562 -6.984 1 87.56 760 THR A N 1
ATOM 5945 C CA . THR A 1 760 ? -26.109 -25.328 -7.199 1 87.56 760 THR A CA 1
ATOM 5946 C C . THR A 1 760 ? -25.797 -26.734 -7.676 1 87.56 760 THR A C 1
ATOM 5948 O O . THR A 1 760 ? -24.656 -27.016 -8.07 1 87.56 760 THR A O 1
ATOM 5951 N N . GLY A 1 761 ? -26.734 -27.547 -7.582 1 80.06 761 GLY A N 1
ATOM 5952 C CA . GLY A 1 761 ? -26.562 -28.938 -7.945 1 80.06 761 GLY A CA 1
ATOM 5953 C C . GLY A 1 761 ? -26.203 -29.141 -9.406 1 80.06 761 GLY A C 1
ATOM 5954 O O . GLY A 1 761 ? -25.562 -30.125 -9.766 1 80.06 761 GLY A O 1
ATOM 5955 N N . ASP A 1 762 ? -26.531 -28.156 -10.297 1 77.31 762 ASP A N 1
ATOM 5956 C CA . ASP A 1 762 ? -26.281 -28.312 -11.727 1 77.31 762 ASP A CA 1
ATOM 5957 C C . ASP A 1 762 ? -24.922 -27.734 -12.102 1 77.31 762 ASP A C 1
ATOM 5959 O O . ASP A 1 762 ? -24.562 -27.656 -13.281 1 77.31 762 ASP A O 1
ATOM 5963 N N . GLY A 1 763 ? -24.25 -27.281 -11.117 1 78.56 763 GLY A N 1
ATOM 5964 C CA . GLY A 1 763 ? -22.906 -26.781 -11.391 1 78.56 763 GLY A CA 1
ATOM 5965 C C . GLY A 1 763 ? -22.875 -25.297 -11.719 1 78.56 763 GLY A C 1
ATOM 5966 O O . GLY A 1 763 ? -22.078 -24.859 -12.555 1 78.56 763 GLY A O 1
ATOM 5967 N N . THR A 1 764 ? -23.766 -24.609 -11.172 1 87.44 764 THR A N 1
ATOM 5968 C CA . THR A 1 764 ? -23.797 -23.156 -11.344 1 87.44 764 THR A CA 1
ATOM 5969 C C . THR A 1 764 ? -23.359 -22.453 -10.055 1 87.44 764 THR A C 1
ATOM 5971 O O . THR A 1 764 ? -23.859 -22.781 -8.969 1 87.44 764 THR A O 1
ATOM 5974 N N . LEU A 1 765 ? -22.422 -21.609 -10.203 1 91.5 765 LEU A N 1
ATOM 5975 C CA . LEU A 1 765 ? -22.031 -20.75 -9.094 1 91.5 765 LEU A CA 1
ATOM 5976 C C . LEU A 1 765 ? -22.875 -19.484 -9.062 1 91.5 765 LEU A C 1
ATOM 5978 O O . LEU A 1 765 ? -22.953 -18.75 -10.055 1 91.5 765 LEU A O 1
ATOM 5982 N N . VAL A 1 766 ? -23.5 -19.203 -7.926 1 91.5 766 VAL A N 1
ATOM 5983 C CA . VAL A 1 766 ? -24.422 -18.078 -7.82 1 91.5 766 VAL A CA 1
ATOM 5984 C C . VAL A 1 766 ? -23.891 -17.078 -6.785 1 91.5 766 VAL A C 1
ATOM 5986 O O . VAL A 1 766 ? -23.609 -17.453 -5.648 1 91.5 766 VAL A O 1
ATOM 5989 N N . TYR A 1 767 ? -23.734 -15.906 -7.215 1 90.19 767 TYR A N 1
ATOM 5990 C CA . TYR A 1 767 ? -23.5 -14.797 -6.297 1 90.19 767 TYR A CA 1
ATOM 5991 C C . TYR A 1 767 ? -23.953 -13.477 -6.898 1 90.19 767 TYR A C 1
ATOM 5993 O O . TYR A 1 767 ? -24.047 -13.344 -8.125 1 90.19 767 TYR A O 1
ATOM 6001 N N . ASN A 1 768 ? -24.344 -12.508 -6.098 1 86.81 768 ASN A N 1
ATOM 6002 C CA . ASN A 1 768 ? -24.781 -11.172 -6.492 1 86.81 768 ASN A CA 1
ATOM 6003 C C . ASN A 1 768 ? -25.906 -11.234 -7.52 1 86.81 768 ASN A C 1
ATOM 6005 O O . ASN A 1 768 ? -25.906 -10.469 -8.492 1 86.81 768 ASN A O 1
ATOM 6009 N N . GLY A 1 769 ? -26.688 -12.18 -7.371 1 87.31 769 GLY A N 1
ATOM 6010 C CA . GLY A 1 769 ? -27.828 -12.305 -8.25 1 87.31 769 GLY A CA 1
ATOM 6011 C C . GLY A 1 769 ? -27.469 -12.828 -9.633 1 87.31 769 GLY A C 1
ATOM 6012 O O . GLY A 1 769 ? -28.281 -12.742 -10.562 1 87.31 769 GLY A O 1
ATOM 6013 N N . ARG A 1 770 ? -26.328 -13.383 -9.758 1 90.81 770 ARG A N 1
ATOM 6014 C CA . ARG A 1 770 ? -25.891 -13.891 -11.055 1 90.81 770 ARG A CA 1
ATOM 6015 C C . ARG A 1 770 ? -25.5 -15.359 -10.961 1 90.81 770 ARG A C 1
ATOM 6017 O O . ARG A 1 770 ? -24.969 -15.805 -9.938 1 90.81 770 ARG A O 1
ATOM 6024 N N . GLY A 1 771 ? -25.766 -15.969 -12.102 1 90 771 GLY A N 1
ATOM 6025 C CA . GLY A 1 771 ? -25.359 -17.359 -12.242 1 90 771 GLY A CA 1
ATOM 6026 C C . GLY A 1 771 ? -24.203 -17.531 -13.211 1 90 771 GLY A C 1
ATOM 6027 O O . GLY A 1 771 ? -24.219 -16.984 -14.32 1 90 771 GLY A O 1
ATOM 6028 N N . HIS A 1 772 ? -23.188 -18.25 -12.711 1 88.81 772 HIS A N 1
ATOM 6029 C CA . HIS A 1 772 ? -22 -18.594 -13.5 1 88.81 772 HIS A CA 1
ATOM 6030 C C . HIS A 1 772 ? -21.953 -20.094 -13.797 1 88.81 772 HIS A C 1
ATOM 6032 O O . HIS A 1 772 ? -21.531 -20.875 -12.953 1 88.81 772 HIS A O 1
ATOM 6038 N N . LYS A 1 773 ? -22.328 -20.344 -14.992 1 83.56 773 LYS A N 1
ATOM 6039 C CA . LYS A 1 773 ? -22.438 -21.75 -15.359 1 83.56 773 LYS A CA 1
ATOM 6040 C C . LYS A 1 773 ? -21.094 -22.297 -15.852 1 83.56 773 LYS A C 1
ATOM 6042 O O . LYS A 1 773 ? -20.406 -21.641 -16.641 1 83.56 773 LYS A O 1
ATOM 6047 N N . VAL A 1 774 ? -20.719 -23.516 -15.352 1 83.88 774 VAL A N 1
ATOM 6048 C CA . VAL A 1 774 ? -19.5 -24.172 -15.812 1 83.88 774 VAL A CA 1
ATOM 6049 C C . VAL A 1 774 ? -19.812 -25.016 -17.047 1 83.88 774 VAL A C 1
ATOM 6051 O O . VAL A 1 774 ? -20.969 -25.406 -17.266 1 83.88 774 VAL A O 1
ATOM 6054 N N . LYS A 1 775 ? -18.766 -25.25 -17.781 1 79 775 LYS A N 1
ATOM 6055 C CA . LYS A 1 775 ? -18.922 -26.109 -18.953 1 79 775 LYS A CA 1
ATOM 6056 C C . LYS A 1 775 ? -18.938 -27.594 -18.562 1 79 775 LYS A C 1
ATOM 6058 O O . LYS A 1 775 ? -18.078 -28.031 -17.797 1 79 775 LYS A O 1
ATOM 6063 N N . GLN A 1 776 ? -19.906 -28.266 -18.984 1 74.06 776 GLN A N 1
ATOM 6064 C CA . GLN A 1 776 ? -20.031 -29.672 -18.625 1 74.06 776 GLN A CA 1
ATOM 6065 C C . GLN A 1 776 ? -19.281 -30.547 -19.625 1 74.06 776 GLN A C 1
ATOM 6067 O O . GLN A 1 776 ? -18.844 -31.656 -19.281 1 74.06 776 GLN A O 1
ATOM 6072 N N . GLU A 1 777 ? -19.094 -29.984 -20.766 1 75.38 777 GLU A N 1
ATOM 6073 C CA . GLU A 1 777 ? -18.391 -30.766 -21.797 1 75.38 777 GLU A CA 1
ATOM 6074 C C . GLU A 1 777 ? -17.016 -30.156 -22.094 1 75.38 777 GLU A C 1
ATOM 6076 O O . GLU A 1 777 ? -16.828 -28.953 -21.969 1 75.38 777 GLU A O 1
ATOM 6081 N N . LEU A 1 778 ? -16.141 -31.094 -22.375 1 76.5 778 LEU A N 1
ATOM 6082 C CA . LEU A 1 778 ? -14.789 -30.656 -22.75 1 76.5 778 LEU A CA 1
ATOM 6083 C C . LEU A 1 778 ? -14.789 -29.984 -24.109 1 76.5 778 LEU A C 1
ATOM 6085 O O . LEU A 1 778 ? -15.555 -30.375 -25 1 76.5 778 LEU A O 1
ATOM 6089 N N . SER A 1 779 ? -14 -29.062 -24.234 1 78 779 SER A N 1
ATOM 6090 C CA . SER A 1 779 ? -13.844 -28.406 -25.531 1 78 779 SER A CA 1
ATOM 6091 C C . SER A 1 779 ? -13.07 -29.266 -26.516 1 78 779 SER A C 1
ATOM 6093 O O . SER A 1 779 ? -12.461 -30.266 -26.125 1 78 779 SER A O 1
ATOM 6095 N N . GLU A 1 780 ? -13.188 -28.922 -27.719 1 86.12 780 GLU A N 1
ATOM 6096 C CA . GLU A 1 780 ? -12.43 -29.609 -28.75 1 86.12 780 GLU A CA 1
ATOM 6097 C C . GLU A 1 780 ? -10.961 -29.203 -28.734 1 86.12 780 GLU A C 1
ATOM 6099 O O . GLU A 1 780 ? -10.633 -28.062 -28.375 1 86.12 780 GLU A O 1
ATOM 6104 N N . VAL A 1 781 ? -10.133 -30.156 -29 1 89.25 781 VAL A N 1
ATOM 6105 C CA . VAL A 1 781 ? -8.719 -29.828 -29.156 1 89.25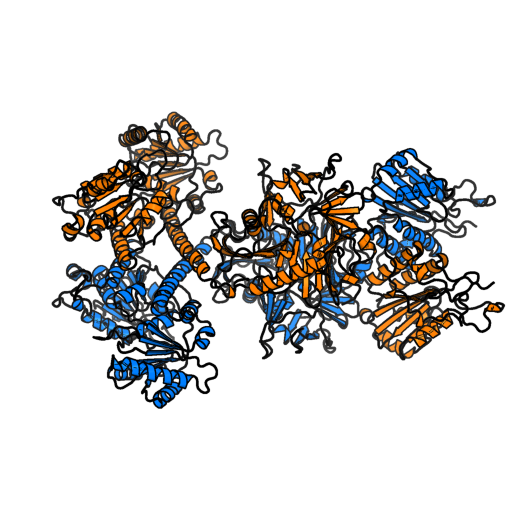 781 VAL A CA 1
ATOM 6106 C C . VAL A 1 781 ? -8.562 -28.719 -30.203 1 89.25 781 VAL A C 1
ATOM 6108 O O . VAL A 1 781 ? -9.164 -28.781 -31.281 1 89.25 781 VAL A O 1
ATOM 6111 N N . PRO A 1 782 ? -7.812 -27.719 -29.938 1 86.62 782 PRO A N 1
ATOM 6112 C CA . PRO A 1 782 ? -7.664 -26.594 -30.859 1 86.62 782 PRO A CA 1
ATOM 6113 C C . PRO A 1 782 ? -7.074 -27.016 -32.219 1 86.62 782 PRO A C 1
ATOM 6115 O O . PRO A 1 782 ? -6.176 -27.859 -32.25 1 86.62 782 PRO A O 1
ATOM 6118 N N . SER A 1 783 ? -7.512 -26.359 -33.188 1 89.12 783 SER A N 1
ATOM 6119 C CA . SER A 1 783 ? -7.031 -26.672 -34.531 1 89.12 783 SER A CA 1
ATOM 6120 C C . SER A 1 783 ? -5.555 -26.312 -34.688 1 89.12 783 SER A C 1
ATOM 6122 O O . SER A 1 783 ? -4.855 -26.875 -35.531 1 89.12 783 SER A O 1
ATOM 6124 N N . THR A 1 784 ? -5.098 -25.5 -33.844 1 87.81 784 THR A N 1
ATOM 6125 C CA . THR A 1 784 ? -3.713 -25.047 -33.906 1 87.81 784 THR A CA 1
ATOM 6126 C C . THR A 1 784 ? -2.756 -26.172 -33.531 1 87.81 784 THR A C 1
ATOM 6128 O O . THR A 1 784 ? -1.556 -26.094 -33.781 1 87.81 784 THR A O 1
ATOM 6131 N N . CYS A 1 785 ? -3.252 -27.203 -32.875 1 92.75 785 CYS A N 1
ATOM 6132 C CA . CYS A 1 785 ? -2.416 -28.328 -32.5 1 92.75 785 CYS A CA 1
ATOM 6133 C C . CYS A 1 785 ? -2.088 -29.203 -33.719 1 92.75 785 CYS A C 1
ATOM 6135 O O . CYS A 1 785 ? -1.168 -30.016 -33.688 1 92.75 785 CYS A O 1
ATOM 6137 N N . PHE A 1 786 ? -2.846 -29.047 -34.781 1 94.69 786 PHE A N 1
ATOM 6138 C CA . PHE A 1 786 ? -2.637 -29.859 -35.969 1 94.69 786 PHE A CA 1
ATOM 6139 C C . PHE A 1 786 ? -1.777 -29.125 -37 1 94.69 786 PHE A C 1
ATOM 6141 O O . PHE A 1 786 ? -1.967 -27.938 -37.219 1 94.69 786 PHE A O 1
ATOM 6148 N N . VAL A 1 787 ? -0.774 -29.812 -37.438 1 93.94 787 VAL A N 1
ATOM 6149 C CA . VAL A 1 787 ? 0.127 -29.234 -38.438 1 93.94 787 VAL A CA 1
ATOM 6150 C C . VAL A 1 787 ? -0.662 -28.844 -39.688 1 93.94 787 VAL A C 1
ATOM 6152 O O . VAL A 1 787 ? -1.619 -29.531 -40.062 1 93.94 787 VAL A O 1
ATOM 6155 N N . GLU A 1 788 ? -0.219 -27.875 -40.312 1 91.38 788 GLU A N 1
ATOM 6156 C CA . GLU A 1 788 ? -0.894 -27.344 -41.5 1 91.38 788 GLU A CA 1
ATOM 6157 C C . GLU A 1 788 ? -0.99 -28.391 -42.594 1 91.38 788 GLU A C 1
ATOM 6159 O O . GLU A 1 788 ? -0.042 -29.156 -42.812 1 91.38 788 GLU A O 1
ATOM 6164 N N . GLU A 1 789 ? -2.076 -28.359 -43.25 1 88.44 789 GLU A N 1
ATOM 6165 C CA . GLU A 1 789 ? -2.385 -29.359 -44.25 1 88.44 789 GLU A CA 1
ATOM 6166 C C . GLU A 1 789 ? -1.398 -29.281 -45.438 1 88.44 789 GLU A C 1
ATOM 6168 O O . GLU A 1 789 ? -1.057 -30.297 -46.031 1 88.44 789 GLU A O 1
ATOM 6173 N N . SER A 1 790 ? -0.897 -28.094 -45.719 1 87.12 790 SER A N 1
ATOM 6174 C CA . SER A 1 790 ? -0.013 -27.891 -46.844 1 87.12 790 SER A CA 1
ATOM 6175 C C . SER A 1 790 ? 1.331 -28.578 -46.625 1 87.12 790 SER A C 1
ATOM 6177 O O . SER A 1 790 ? 2.057 -28.844 -47.594 1 87.12 790 SER A O 1
ATOM 6179 N N . LYS A 1 791 ? 1.643 -28.984 -45.438 1 92.44 791 LYS A N 1
ATOM 6180 C CA . LYS A 1 791 ? 2.949 -29.562 -45.156 1 92.44 791 LYS A CA 1
ATOM 6181 C C . LYS A 1 791 ? 2.877 -31.078 -45.094 1 92.44 791 LYS A C 1
ATOM 6183 O O . LYS A 1 791 ? 3.906 -31.75 -45 1 92.44 791 LYS A O 1
ATOM 6188 N N . ILE A 1 792 ? 1.703 -31.641 -45.219 1 93.62 792 ILE A N 1
ATOM 6189 C CA . ILE A 1 792 ? 1.544 -33.062 -45.031 1 93.62 792 ILE A CA 1
ATOM 6190 C C . ILE A 1 792 ? 1.126 -33.719 -46.375 1 93.62 792 ILE A C 1
ATOM 6192 O O . ILE A 1 792 ? 0.081 -33.375 -46.906 1 93.62 792 ILE A O 1
ATOM 6196 N N . ASP A 1 793 ? 1.932 -34.594 -46.906 1 92.06 793 ASP A N 1
ATOM 6197 C CA . ASP A 1 793 ? 1.636 -35.375 -48.125 1 92.06 793 ASP A CA 1
ATOM 6198 C C . ASP A 1 793 ? 1.952 -36.844 -47.906 1 92.06 793 ASP A C 1
ATOM 6200 O O . ASP A 1 793 ? 3.115 -37.25 -47.938 1 92.06 793 ASP A O 1
ATOM 6204 N N . TRP A 1 794 ? 0.914 -37.688 -47.719 1 92.5 794 TRP A N 1
ATOM 6205 C CA . TRP A 1 794 ? 1.107 -39.094 -47.406 1 92.5 794 TRP A CA 1
ATOM 6206 C C . TRP A 1 794 ? 1.136 -39.938 -48.688 1 92.5 794 TRP A C 1
ATOM 6208 O O . TRP A 1 794 ? 1.244 -41.156 -48.656 1 92.5 794 TRP A O 1
ATOM 6218 N N . SER A 1 795 ? 1.013 -39.375 -49.906 1 87.81 795 SER A N 1
ATOM 6219 C CA . SER A 1 795 ? 0.886 -40.094 -51.156 1 87.81 795 SER A CA 1
ATOM 6220 C C . SER A 1 795 ? 2.098 -40.969 -51.438 1 87.81 795 SER A C 1
ATOM 6222 O O . SER A 1 795 ? 1.971 -42.062 -52 1 87.81 795 SER A O 1
ATOM 6224 N N . GLY A 1 796 ? 3.238 -40.625 -51.031 1 87.88 796 GLY A N 1
ATOM 6225 C CA . GLY A 1 796 ? 4.449 -41.406 -51.25 1 87.88 796 GLY A CA 1
ATOM 6226 C C . GLY A 1 796 ? 4.82 -42.281 -50.062 1 87.88 796 GLY A C 1
ATOM 6227 O O . GLY A 1 796 ? 5.934 -42.812 -50 1 87.88 796 GLY A O 1
ATOM 6228 N N . CYS A 1 797 ? 3.908 -42.562 -49.188 1 91.94 797 CYS A N 1
ATOM 6229 C CA . CYS A 1 797 ? 4.219 -43.281 -47.969 1 91.94 797 CYS A CA 1
ATOM 6230 C C . CYS A 1 797 ? 3.254 -44.438 -47.75 1 91.94 797 CYS A C 1
ATOM 6232 O O . CYS A 1 797 ? 2.041 -44.281 -47.906 1 91.94 797 CYS A O 1
ATOM 6234 N N . ALA A 1 798 ? 3.842 -45.625 -47.531 1 90 798 ALA A N 1
ATOM 6235 C CA . ALA A 1 798 ? 3.014 -46.75 -47.031 1 90 798 ALA A CA 1
ATOM 6236 C C . ALA A 1 798 ? 2.641 -46.562 -45.562 1 90 798 ALA A C 1
ATOM 6238 O O . ALA A 1 798 ? 3.34 -47.031 -44.688 1 90 798 ALA A O 1
ATOM 6239 N N . THR A 1 799 ? 1.571 -45.906 -45.344 1 90.75 799 THR A N 1
ATOM 6240 C CA . THR A 1 799 ? 1.166 -45.438 -44.031 1 90.75 799 THR A CA 1
ATOM 6241 C C . THR A 1 799 ? 0.982 -46.594 -43.062 1 90.75 799 THR A C 1
ATOM 6243 O O . THR A 1 799 ? 0.896 -46.406 -41.844 1 90.75 799 THR A O 1
ATOM 6246 N N . TRP A 1 800 ? 0.944 -47.875 -43.5 1 88.19 800 TRP A N 1
ATOM 6247 C CA . TRP A 1 800 ? 0.762 -49.062 -42.656 1 88.19 800 TRP A CA 1
ATOM 6248 C C . TRP A 1 800 ? 2.107 -49.656 -42.25 1 88.19 800 TRP A C 1
ATOM 6250 O O . TRP A 1 800 ? 2.17 -50.562 -41.406 1 88.19 800 TRP A O 1
ATOM 6260 N N . GLY A 1 801 ? 3.156 -49.188 -42.844 1 89.56 801 GLY A N 1
ATOM 6261 C CA . GLY A 1 801 ? 4.5 -49.594 -42.5 1 89.56 801 GLY A CA 1
ATOM 6262 C C . GLY A 1 801 ? 5.203 -48.594 -41.594 1 89.56 801 GLY A C 1
ATOM 6263 O O . GLY A 1 801 ? 5.523 -47.5 -42 1 89.56 801 GLY A O 1
ATOM 6264 N N . GLU A 1 802 ? 5.426 -48.938 -40.344 1 91.12 802 GLU A N 1
ATOM 6265 C CA . GLU A 1 802 ? 6.027 -48 -39.406 1 91.12 802 GLU A CA 1
ATOM 6266 C C . GLU A 1 802 ? 7.512 -47.812 -39.688 1 91.12 802 GLU A C 1
ATOM 6268 O O . GLU A 1 802 ? 7.949 -46.688 -39.969 1 91.12 802 GLU A O 1
ATOM 6273 N N . TYR A 1 803 ? 8.289 -48.875 -39.625 1 87 803 TYR A N 1
ATOM 6274 C CA . TYR A 1 803 ? 9.734 -48.781 -39.812 1 87 803 TYR A CA 1
ATOM 6275 C C . TYR A 1 803 ? 10.203 -49.594 -41 1 87 803 TYR A C 1
ATOM 6277 O O . TYR A 1 803 ? 11.273 -49.344 -41.562 1 87 803 TYR A O 1
ATOM 6285 N N . SER A 1 804 ? 9.398 -50.688 -41.281 1 81.94 804 SER A N 1
ATOM 6286 C CA . SER A 1 804 ? 9.742 -51.562 -42.406 1 81.94 804 SER A CA 1
ATOM 6287 C C . SER A 1 804 ? 8.5 -52.219 -43 1 81.94 804 SER A C 1
ATOM 6289 O O . SER A 1 804 ? 7.414 -52.125 -42.438 1 81.94 804 SER A O 1
ATOM 6291 N N . PHE A 1 805 ? 8.781 -52.719 -44.188 1 76.38 805 PHE A N 1
ATOM 6292 C CA . PHE A 1 805 ? 7.723 -53.5 -44.844 1 76.38 805 PHE A CA 1
ATOM 6293 C C . PHE A 1 805 ? 8.125 -54.938 -45 1 76.38 805 PHE A C 1
ATOM 6295 O O . PHE A 1 805 ? 9.32 -55.281 -45 1 76.38 805 PHE A O 1
ATOM 6302 N N . ASP A 1 806 ? 7.004 -55.688 -44.938 1 74.5 806 ASP A N 1
ATOM 6303 C CA . ASP A 1 806 ? 7.23 -57.062 -45.375 1 74.5 806 ASP A CA 1
ATOM 6304 C C . ASP A 1 806 ? 7.688 -57.125 -46.844 1 74.5 806 ASP A C 1
ATOM 6306 O O . ASP A 1 806 ? 7.148 -56.406 -47.688 1 74.5 806 ASP A O 1
ATOM 6310 N N . ASP A 1 807 ? 8.789 -57.75 -47.094 1 74.19 807 ASP A N 1
ATOM 6311 C CA . ASP A 1 807 ? 9.352 -57.875 -48.438 1 74.19 807 ASP A CA 1
ATOM 6312 C C . ASP A 1 807 ? 8.289 -58.344 -49.438 1 74.19 807 ASP A C 1
ATOM 6314 O O . ASP A 1 807 ? 8.375 -58.031 -50.625 1 74.19 807 ASP A O 1
ATOM 6318 N N . ASN A 1 808 ? 7.254 -59.031 -48.938 1 79.88 808 ASN A N 1
ATOM 6319 C CA . ASN A 1 808 ? 6.234 -59.594 -49.844 1 79.88 808 ASN A CA 1
ATOM 6320 C C . ASN A 1 808 ? 5.047 -58.656 -50 1 79.88 808 ASN A C 1
ATOM 6322 O O . ASN A 1 808 ? 4.055 -59 -50.625 1 79.88 808 ASN A O 1
ATOM 6326 N N . ASP A 1 809 ? 5.316 -57.5 -49.406 1 83 809 ASP A N 1
ATOM 6327 C CA . ASP A 1 809 ? 4.207 -56.562 -49.5 1 83 809 ASP A CA 1
ATOM 6328 C C . ASP A 1 809 ? 4.25 -55.781 -50.812 1 83 809 ASP A C 1
ATOM 6330 O O . ASP A 1 809 ? 4.965 -54.781 -50.938 1 83 809 ASP A O 1
ATOM 6334 N N . THR A 1 810 ? 3.51 -56.125 -51.906 1 81.38 810 THR A N 1
ATOM 6335 C CA . THR A 1 810 ? 3.512 -55.562 -53.219 1 81.38 810 THR A CA 1
ATOM 6336 C C . THR A 1 810 ? 2.9 -54.156 -53.219 1 81.38 810 THR A C 1
ATOM 6338 O O . THR A 1 810 ? 3.188 -53.344 -54.094 1 81.38 810 THR A O 1
ATOM 6341 N N . ASP A 1 811 ? 2.094 -53.938 -52.219 1 83.62 811 ASP A N 1
ATOM 6342 C CA . ASP A 1 811 ? 1.445 -52.625 -52.156 1 83.62 811 ASP A CA 1
ATOM 6343 C C . ASP A 1 811 ? 2.439 -51.531 -51.75 1 83.62 811 ASP A C 1
ATOM 6345 O O . ASP A 1 811 ? 2.205 -50.344 -52 1 83.62 811 ASP A O 1
ATOM 6349 N N . ALA A 1 812 ? 3.475 -51.906 -51.156 1 86 812 ALA A N 1
ATOM 6350 C CA . ALA A 1 812 ? 4.445 -50.938 -50.625 1 86 812 ALA A CA 1
ATOM 6351 C C . ALA A 1 812 ? 5.531 -50.656 -51.656 1 86 812 ALA A C 1
ATOM 6353 O O . ALA A 1 812 ? 6.426 -49.844 -51.406 1 86 812 ALA A O 1
ATOM 6354 N N . GLU A 1 813 ? 5.371 -51.188 -52.812 1 82.62 813 GLU A N 1
ATOM 6355 C CA . GLU A 1 813 ? 6.41 -51 -53.844 1 82.62 813 GLU A CA 1
ATOM 6356 C C . GLU A 1 813 ? 6.531 -49.531 -54.219 1 82.62 813 GLU A C 1
ATOM 6358 O O . GLU A 1 813 ? 5.535 -48.875 -54.562 1 82.62 813 GLU A O 1
ATOM 6363 N N . GLY A 1 814 ? 7.652 -48.938 -54.094 1 85.5 814 GLY A N 1
ATOM 6364 C CA . GLY A 1 814 ? 7.922 -47.562 -54.469 1 85.5 814 GLY A CA 1
ATOM 6365 C C . GLY A 1 814 ? 7.57 -46.562 -53.375 1 85.5 814 GLY A C 1
ATOM 6366 O O . GLY A 1 814 ? 7.738 -45.375 -53.562 1 85.5 814 GLY A O 1
ATOM 6367 N N . LEU A 1 815 ? 7.074 -47.125 -52.344 1 90.5 815 LEU A N 1
ATOM 6368 C CA . LEU A 1 815 ? 6.684 -46.25 -51.25 1 90.5 815 LEU A CA 1
ATOM 6369 C C . LEU A 1 815 ? 7.695 -46.344 -50.094 1 90.5 815 LEU A C 1
ATOM 6371 O O . LEU A 1 815 ? 8.469 -47.281 -50 1 90.5 815 LEU A O 1
ATOM 6375 N N . ILE A 1 816 ? 7.676 -45.344 -49.25 1 92.56 816 ILE A N 1
ATOM 6376 C CA . ILE A 1 816 ? 8.547 -45.344 -48.062 1 92.56 816 ILE A CA 1
ATOM 6377 C C . ILE A 1 816 ? 7.719 -45.562 -46.812 1 92.56 816 ILE A C 1
ATOM 6379 O O . ILE A 1 816 ? 6.492 -45.438 -46.844 1 92.56 816 ILE A O 1
ATOM 6383 N N . HIS A 1 817 ? 8.336 -46.062 -45.812 1 92.44 817 HIS A N 1
ATOM 6384 C CA . HIS A 1 817 ? 7.621 -46.281 -44.562 1 92.44 817 HIS A CA 1
ATOM 6385 C C . HIS A 1 817 ? 7.48 -44.969 -43.781 1 92.44 817 HIS A C 1
ATOM 6387 O O . HIS A 1 817 ? 8.086 -43.969 -44.125 1 92.44 817 HIS A O 1
ATOM 6393 N N . VAL A 1 818 ? 6.691 -44.969 -42.719 1 93.88 818 VAL A N 1
ATOM 6394 C CA . VAL A 1 818 ? 6.297 -43.781 -41.969 1 93.88 818 VAL A CA 1
ATOM 6395 C C . VAL A 1 818 ? 7.539 -43.094 -41.406 1 93.88 818 VAL A C 1
ATOM 6397 O O . VAL A 1 818 ? 7.66 -41.844 -41.469 1 93.88 818 VAL A O 1
ATOM 6400 N N . HIS A 1 819 ? 8.508 -43.75 -40.812 1 94.69 819 HIS A N 1
ATOM 6401 C CA . HIS A 1 819 ? 9.719 -43.188 -40.219 1 94.69 819 HIS A CA 1
ATOM 6402 C C . HIS A 1 819 ? 10.539 -42.438 -41.281 1 94.69 819 HIS A C 1
ATOM 6404 O O . HIS A 1 819 ? 11.07 -41.375 -41.031 1 94.69 819 HIS A O 1
ATOM 6410 N N . ALA A 1 820 ? 10.625 -43.125 -42.406 1 94 820 ALA A N 1
ATOM 6411 C CA . ALA A 1 820 ? 11.336 -42.469 -43.5 1 94 820 ALA A CA 1
ATOM 6412 C C . ALA A 1 820 ? 10.633 -41.156 -43.906 1 94 820 ALA A C 1
ATOM 6414 O O . ALA A 1 820 ? 11.289 -40.156 -44.219 1 94 820 ALA A O 1
ATOM 6415 N N . TRP A 1 821 ? 9.383 -41.281 -43.969 1 95.19 821 TRP A N 1
ATOM 6416 C CA . TRP A 1 821 ? 8.609 -40.094 -44.312 1 95.19 821 TRP A CA 1
ATOM 6417 C C . TRP A 1 821 ? 8.867 -39 -43.281 1 95.19 821 TRP A C 1
ATOM 6419 O O . TRP A 1 821 ? 9.016 -37.812 -43.625 1 95.19 821 TRP A O 1
ATOM 6429 N N . VAL A 1 822 ? 8.82 -39.281 -42.031 1 96.38 822 VAL A N 1
ATOM 6430 C CA . VAL A 1 822 ? 9.016 -38.344 -40.938 1 96.38 822 VAL A CA 1
ATOM 6431 C C . VAL A 1 822 ? 10.406 -37.719 -41.031 1 96.38 822 VAL A C 1
ATOM 6433 O O . VAL A 1 822 ? 10.586 -36.531 -40.781 1 96.38 822 VAL A O 1
ATOM 6436 N N . GLU A 1 823 ? 11.375 -38.531 -41.312 1 95.44 823 GLU A N 1
ATOM 6437 C CA . GLU A 1 823 ? 12.727 -38 -41.5 1 95.44 823 GLU A CA 1
ATOM 6438 C C . GLU A 1 823 ? 12.766 -36.938 -42.594 1 95.44 823 GLU A C 1
ATOM 6440 O O . GLU A 1 823 ? 13.383 -35.906 -42.438 1 95.44 823 GLU A O 1
ATOM 6445 N N . ASN A 1 824 ? 12.102 -37.312 -43.688 1 95 824 ASN A N 1
ATOM 6446 C CA . ASN A 1 824 ? 12.008 -36.312 -44.781 1 95 824 ASN A CA 1
ATOM 6447 C C . ASN A 1 824 ? 11.289 -35.062 -44.312 1 95 824 ASN A C 1
ATOM 6449 O O . ASN A 1 824 ? 11.688 -33.938 -44.688 1 95 824 ASN A O 1
ATOM 6453 N N . PHE A 1 825 ? 10.242 -35.25 -43.625 1 96 825 PHE A N 1
ATOM 6454 C CA . PHE A 1 825 ? 9.477 -34.125 -43.125 1 96 825 PHE A CA 1
ATOM 6455 C C . PHE A 1 825 ? 10.344 -33.25 -42.219 1 96 825 PHE A C 1
ATOM 6457 O O . PHE A 1 825 ? 10.32 -32.031 -42.344 1 96 825 PHE A O 1
ATOM 6464 N N . ILE A 1 826 ? 11.078 -33.812 -41.25 1 96.81 826 ILE A N 1
ATOM 6465 C CA . ILE A 1 826 ? 11.922 -33.094 -40.281 1 96.81 826 ILE A CA 1
ATOM 6466 C C . ILE A 1 826 ? 13.008 -32.344 -41.062 1 96.81 826 ILE A C 1
ATOM 6468 O O . ILE A 1 826 ? 13.266 -31.172 -40.75 1 96.81 826 ILE A O 1
ATOM 6472 N N . GLU A 1 827 ? 13.562 -32.969 -42 1 94.75 827 GLU A N 1
ATOM 6473 C CA . GLU A 1 827 ? 14.625 -32.344 -42.781 1 94.75 827 GLU A CA 1
ATOM 6474 C C . GLU A 1 827 ? 14.086 -31.172 -43.594 1 94.75 827 GLU A C 1
ATOM 6476 O O . GLU A 1 827 ? 14.75 -30.141 -43.688 1 94.75 827 GLU A O 1
ATOM 6481 N N . ALA A 1 828 ? 12.93 -31.344 -44.062 1 94.12 828 ALA A N 1
ATOM 6482 C CA . ALA A 1 828 ? 12.352 -30.328 -44.938 1 94.12 828 ALA A CA 1
ATOM 6483 C C . ALA A 1 828 ? 11.875 -29.125 -44.125 1 94.12 828 ALA A C 1
ATOM 6485 O O . ALA A 1 828 ? 11.906 -27.984 -44.594 1 94.12 828 ALA A O 1
ATOM 6486 N N . ASN A 1 829 ? 11.445 -29.297 -43 1 93.94 829 ASN A N 1
ATOM 6487 C CA . ASN A 1 829 ? 10.82 -28.234 -42.219 1 93.94 829 ASN A CA 1
ATOM 6488 C C . ASN A 1 829 ? 11.742 -27.734 -41.125 1 93.94 829 ASN A C 1
ATOM 6490 O O . ASN A 1 829 ? 11.367 -26.844 -40.344 1 93.94 829 ASN A O 1
ATOM 6494 N N . GLY A 1 830 ? 12.938 -28.281 -40.969 1 92.69 830 GLY A N 1
ATOM 6495 C CA . GLY A 1 830 ? 13.867 -27.859 -39.938 1 92.69 830 GLY A CA 1
ATOM 6496 C C . GLY A 1 830 ? 14.914 -26.875 -40.438 1 92.69 830 GLY A C 1
ATOM 6497 O O . GLY A 1 830 ? 14.984 -26.609 -41.656 1 92.69 830 GLY A O 1
ATOM 6498 N N . GLU A 1 831 ? 15.641 -26.359 -39.531 1 94.06 831 GLU A N 1
ATOM 6499 C CA . GLU A 1 831 ? 16.719 -25.438 -39.875 1 94.06 831 GLU A CA 1
ATOM 6500 C C . GLU A 1 831 ? 17.906 -26.203 -40.469 1 94.06 831 GLU A C 1
ATOM 6502 O O . GLU A 1 831 ? 17.984 -27.422 -40.375 1 94.06 831 GLU A O 1
ATOM 6507 N N . ASN A 1 832 ? 18.828 -25.516 -41.031 1 90.5 832 ASN A N 1
ATOM 6508 C CA . ASN A 1 832 ? 19.969 -26.141 -41.688 1 90.5 832 ASN A CA 1
ATOM 6509 C C . ASN A 1 832 ? 20.906 -26.797 -40.688 1 90.5 832 ASN A C 1
ATOM 6511 O O . ASN A 1 832 ? 21.469 -27.859 -40.969 1 90.5 832 ASN A O 1
ATOM 6515 N N . GLU A 1 833 ? 20.984 -26.219 -39.562 1 93.31 833 GLU A N 1
ATOM 6516 C CA . GLU A 1 833 ? 21.906 -26.734 -38.562 1 93.31 833 GLU A CA 1
ATOM 6517 C C . GLU A 1 833 ? 21.219 -27.688 -37.594 1 93.31 833 GLU A C 1
ATOM 6519 O O . GLU A 1 833 ? 21.719 -27.984 -36.531 1 93.31 833 GLU A O 1
ATOM 6524 N N . GLN A 1 834 ? 20.125 -28.188 -38.062 1 96 834 GLN A N 1
ATOM 6525 C CA . GLN A 1 834 ? 19.359 -29.062 -37.156 1 96 834 GLN A CA 1
ATOM 6526 C C . GLN A 1 834 ? 20.141 -30.344 -36.875 1 96 834 GLN A C 1
ATOM 6528 O O . GLN A 1 834 ? 20.938 -30.797 -37.688 1 96 834 GLN A O 1
ATOM 6533 N N . ILE A 1 835 ? 19.953 -30.875 -35.688 1 96.69 835 ILE A N 1
ATOM 6534 C CA . ILE A 1 835 ? 20.5 -32.156 -35.25 1 96.69 835 ILE A CA 1
ATOM 6535 C C . ILE A 1 835 ? 19.391 -33.156 -35.062 1 96.69 835 ILE A C 1
ATOM 6537 O O . ILE A 1 835 ? 18.375 -32.875 -34.406 1 96.69 835 ILE A O 1
ATOM 6541 N N . LEU A 1 836 ? 19.531 -34.25 -35.656 1 96.88 836 LEU A N 1
ATOM 6542 C CA . LEU A 1 836 ? 18.484 -35.281 -35.594 1 96.88 836 LEU A CA 1
ATOM 6543 C C . LEU A 1 836 ? 19.016 -36.594 -35.031 1 96.88 836 LEU A C 1
ATOM 6545 O O . LEU A 1 836 ? 19.953 -37.156 -35.594 1 96.88 836 LEU A O 1
ATOM 6549 N N . PHE A 1 837 ? 18.484 -36.969 -33.938 1 96.31 837 PHE A N 1
ATOM 6550 C CA . PHE A 1 837 ? 18.828 -38.25 -33.25 1 96.31 837 PHE A CA 1
ATOM 6551 C C . PHE A 1 837 ? 17.688 -39.25 -33.375 1 96.31 837 PHE A C 1
ATOM 6553 O O . PHE A 1 837 ? 16.547 -38.938 -33.031 1 96.31 837 PHE A O 1
ATOM 6560 N N . CYS A 1 838 ? 17.906 -40.375 -33.906 1 95.06 838 CYS A N 1
ATOM 6561 C CA . CYS A 1 838 ? 16.938 -41.438 -34.031 1 95.06 838 CYS A CA 1
ATOM 6562 C C . CYS A 1 838 ? 17.047 -42.438 -32.875 1 95.06 838 CYS A C 1
ATOM 6564 O O . CYS A 1 838 ? 18.078 -43.094 -32.719 1 95.06 838 CYS A O 1
ATOM 6566 N N . ASP A 1 839 ? 16.031 -42.5 -32.031 1 91.88 839 ASP A N 1
ATOM 6567 C CA . ASP A 1 839 ? 16.016 -43.312 -30.812 1 91.88 839 ASP A CA 1
ATOM 6568 C C . ASP A 1 839 ? 14.898 -44.375 -30.875 1 91.88 839 ASP A C 1
ATOM 6570 O O . ASP A 1 839 ? 14.047 -44.438 -29.984 1 91.88 839 ASP A O 1
ATOM 6574 N N . HIS A 1 840 ? 15 -45.188 -31.875 1 86.12 840 HIS A N 1
ATOM 6575 C CA . HIS A 1 840 ? 13.922 -46.156 -32.062 1 86.12 840 HIS A CA 1
ATOM 6576 C C . HIS A 1 840 ? 14.289 -47.5 -31.469 1 86.12 840 HIS A C 1
ATOM 6578 O O . HIS A 1 840 ? 14.672 -48.438 -32.219 1 86.12 840 HIS A O 1
ATOM 6584 N N . THR A 1 841 ? 14.219 -47.75 -30.25 1 83.81 841 THR A N 1
ATOM 6585 C CA . THR A 1 841 ? 14.383 -49 -29.516 1 83.81 841 THR A CA 1
ATOM 6586 C C . THR A 1 841 ? 13.688 -48.906 -28.156 1 83.81 841 THR A C 1
ATOM 6588 O O . THR A 1 841 ? 13.078 -47.906 -27.812 1 83.81 841 THR A O 1
ATOM 6591 N N . THR A 1 842 ? 13.703 -50.031 -27.547 1 78.69 842 THR A N 1
ATOM 6592 C CA . THR A 1 842 ? 13.078 -50.094 -26.234 1 78.69 842 THR A CA 1
ATOM 6593 C C . THR A 1 842 ? 13.734 -49.094 -25.281 1 78.69 842 THR A C 1
ATOM 6595 O O . THR A 1 842 ? 14.953 -48.969 -25.25 1 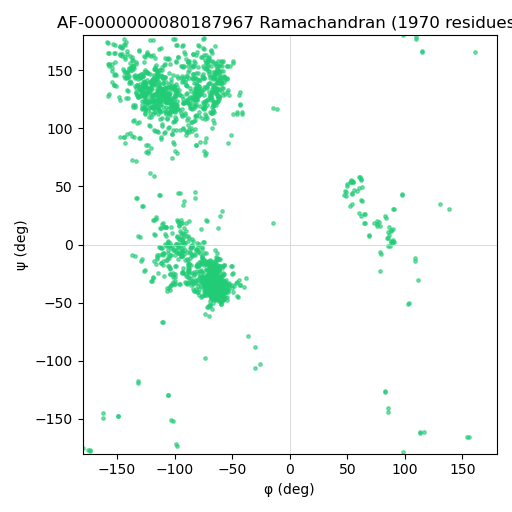78.69 842 THR A O 1
ATOM 6598 N N . GLY A 1 843 ? 12.938 -48.312 -24.5 1 78.69 843 GLY A N 1
ATOM 6599 C CA . GLY A 1 843 ? 13.445 -47.312 -23.578 1 78.69 843 GLY A CA 1
ATOM 6600 C C . GLY A 1 843 ? 13.766 -46 -24.25 1 78.69 843 GLY A C 1
ATOM 6601 O O . GLY A 1 843 ? 14.539 -45.188 -23.719 1 78.69 843 GLY A O 1
ATOM 6602 N N . GLU A 1 844 ? 13.195 -45.719 -25.281 1 86.5 844 GLU A N 1
ATOM 6603 C CA . GLU A 1 844 ? 13.453 -44.531 -26.094 1 86.5 844 GLU A CA 1
ATOM 6604 C C . GLU A 1 844 ? 12.945 -43.281 -25.391 1 86.5 844 GLU A C 1
ATOM 6606 O O . GLU A 1 844 ? 12.047 -43.344 -24.547 1 86.5 844 GLU A O 1
ATOM 6611 N N . ILE A 1 845 ? 13.641 -42.25 -25.672 1 90.56 845 ILE A N 1
ATOM 6612 C CA . ILE A 1 845 ? 13.141 -40.938 -25.312 1 90.56 845 ILE A CA 1
ATOM 6613 C C . ILE A 1 845 ? 11.961 -40.562 -26.219 1 90.56 845 ILE A C 1
ATOM 6615 O O . ILE A 1 845 ? 10.883 -40.25 -25.734 1 90.56 845 ILE A O 1
ATOM 6619 N N . ALA A 1 846 ? 12.172 -40.625 -27.438 1 94.69 846 ALA A N 1
ATOM 6620 C CA . ALA A 1 846 ? 11.25 -40.5 -28.562 1 94.69 846 ALA A CA 1
ATOM 6621 C C . ALA A 1 846 ? 11.82 -41.188 -29.812 1 94.69 846 ALA A C 1
ATOM 6623 O O . ALA A 1 846 ? 13.008 -41.531 -29.859 1 94.69 846 ALA A O 1
ATOM 6624 N N . ASP A 1 847 ? 10.953 -41.375 -30.719 1 94.56 847 ASP A N 1
ATOM 6625 C CA . ASP A 1 847 ? 11.469 -41.969 -31.938 1 94.56 847 ASP A CA 1
ATOM 6626 C C . ASP A 1 847 ? 12.539 -41.094 -32.562 1 94.56 847 ASP A C 1
ATOM 6628 O O . ASP A 1 847 ? 13.562 -41.594 -33.062 1 94.56 847 ASP A O 1
ATOM 6632 N N . TYR A 1 848 ? 12.297 -39.844 -32.594 1 96.44 848 TYR A N 1
ATOM 6633 C CA . TYR A 1 848 ? 13.258 -38.875 -33.094 1 96.44 848 TYR A CA 1
ATOM 6634 C C . TYR A 1 848 ? 13.375 -37.688 -32.125 1 96.44 848 TYR A C 1
ATOM 6636 O O . TYR A 1 848 ? 12.367 -37.25 -31.547 1 96.44 848 TYR A O 1
ATOM 6644 N N . VAL A 1 849 ? 14.547 -37.312 -31.875 1 96.81 849 VAL A N 1
ATOM 6645 C CA . VAL A 1 849 ? 14.828 -36.094 -31.125 1 96.81 849 VAL A CA 1
ATOM 6646 C C . VAL A 1 849 ? 15.539 -35.062 -32 1 96.81 849 VAL A C 1
ATOM 6648 O O . VAL A 1 849 ? 16.656 -35.312 -32.469 1 96.81 849 VAL A O 1
ATOM 6651 N N . GLN A 1 850 ? 14.875 -33.969 -32.312 1 97.19 850 GLN A N 1
ATOM 6652 C CA . GLN A 1 850 ? 15.406 -32.938 -33.188 1 97.19 850 GLN A CA 1
ATOM 6653 C C . GLN A 1 850 ? 15.859 -31.719 -32.375 1 97.19 850 GLN A C 1
ATOM 6655 O O . GLN A 1 850 ? 15.109 -31.203 -31.547 1 97.19 850 GLN A O 1
ATOM 6660 N N . PHE A 1 851 ? 17.078 -31.344 -32.5 1 96.56 851 PHE A N 1
ATOM 6661 C CA . PHE A 1 851 ? 17.578 -30.094 -31.938 1 96.56 851 PHE A CA 1
ATOM 6662 C C . PHE A 1 851 ? 17.703 -29.031 -33.031 1 96.56 851 PHE A C 1
ATOM 6664 O O . PHE A 1 851 ? 18.281 -29.281 -34.094 1 96.56 851 PHE A O 1
ATOM 6671 N N . GLU A 1 852 ? 17.094 -27.938 -32.812 1 96.25 852 GLU A N 1
ATOM 6672 C CA . GLU A 1 852 ? 17.281 -26.75 -33.656 1 96.25 852 GLU A CA 1
ATOM 6673 C C . GLU A 1 852 ? 18 -25.641 -32.875 1 96.25 852 GLU A C 1
ATOM 6675 O O . GLU A 1 852 ? 17.344 -24.781 -32.281 1 96.25 852 GLU A O 1
ATOM 6680 N N . PRO A 1 853 ? 19.266 -25.703 -33 1 93.44 853 PRO A N 1
ATOM 6681 C CA . PRO A 1 853 ? 20.078 -24.812 -32.156 1 93.44 853 PRO A CA 1
ATOM 6682 C C . PRO A 1 853 ? 19.828 -23.344 -32.438 1 93.44 853 PRO A C 1
ATOM 6684 O O . PRO A 1 853 ? 19.938 -22.516 -31.531 1 93.44 853 PRO A O 1
ATOM 6687 N N . SER A 1 854 ? 19.547 -22.953 -33.688 1 91.25 854 SER A N 1
ATOM 6688 C CA . SER A 1 854 ? 19.312 -21.547 -34 1 91.25 854 SER A CA 1
ATOM 6689 C C . SER A 1 854 ? 18.031 -21.031 -33.344 1 91.25 854 SER A C 1
ATOM 6691 O O . SER A 1 854 ? 18.016 -19.938 -32.781 1 91.25 854 SER A O 1
ATOM 6693 N N . GLN A 1 855 ? 17.109 -21.844 -33.312 1 91.94 855 GLN A N 1
ATOM 6694 C CA . GLN A 1 855 ? 15.82 -21.469 -32.75 1 91.94 855 GLN A CA 1
ATOM 6695 C C . GLN A 1 855 ? 15.758 -21.859 -31.266 1 91.94 855 GLN A C 1
ATOM 6697 O O . GLN A 1 855 ? 14.867 -21.406 -30.531 1 91.94 855 GLN A O 1
ATOM 6702 N N . LYS A 1 856 ? 16.703 -22.594 -30.812 1 91 856 LYS A N 1
ATOM 6703 C CA . LYS A 1 856 ? 16.719 -23.125 -29.453 1 91 856 LYS A CA 1
ATOM 6704 C C . LYS A 1 856 ? 15.438 -23.906 -29.156 1 91 856 LYS A C 1
ATOM 6706 O O . LYS A 1 856 ? 14.758 -23.656 -28.172 1 91 856 LYS A O 1
ATOM 6711 N N . ARG A 1 857 ? 15.172 -24.875 -30.062 1 94.75 857 ARG A N 1
ATOM 6712 C CA . ARG A 1 857 ? 13.984 -25.719 -29.938 1 94.75 857 ARG A CA 1
ATOM 6713 C C . ARG A 1 857 ? 14.352 -27.188 -30 1 94.75 857 ARG A C 1
ATOM 6715 O O . ARG A 1 857 ? 15.211 -27.594 -30.797 1 94.75 857 ARG A O 1
ATOM 6722 N N . ILE A 1 858 ? 13.758 -27.953 -29.125 1 95.94 858 ILE A N 1
ATOM 6723 C CA . ILE A 1 858 ? 13.875 -29.406 -29.125 1 95.94 858 ILE A CA 1
ATOM 6724 C C . ILE A 1 858 ? 12.516 -30.031 -29.438 1 95.94 858 ILE A C 1
ATOM 6726 O O . ILE A 1 858 ? 11.523 -29.719 -28.766 1 95.94 858 ILE A O 1
ATOM 6730 N N . SER A 1 859 ? 12.461 -30.844 -30.422 1 97.19 859 SER A N 1
ATOM 6731 C CA . SER A 1 859 ? 11.211 -31.5 -30.812 1 97.19 859 SER A CA 1
ATOM 6732 C C . SER A 1 859 ? 11.312 -33 -30.656 1 97.19 859 SER A C 1
ATOM 6734 O O . SER A 1 859 ? 12.289 -33.625 -31.109 1 97.19 859 SER A O 1
ATOM 6736 N N . LEU A 1 860 ? 10.391 -33.594 -30 1 97 860 LEU A N 1
ATOM 6737 C CA . LEU A 1 860 ? 10.281 -35.031 -29.844 1 97 860 LEU A CA 1
ATOM 6738 C C . LEU A 1 860 ? 9.188 -35.594 -30.75 1 97 860 LEU A C 1
ATOM 6740 O O . LEU A 1 860 ? 8.047 -35.156 -30.703 1 97 860 LEU A O 1
ATOM 6744 N N . TYR A 1 861 ? 9.523 -36.562 -31.562 1 97.06 861 TYR A N 1
ATOM 6745 C CA . TYR A 1 861 ? 8.57 -37.156 -32.5 1 97.06 861 TYR A CA 1
ATOM 6746 C C . TYR A 1 861 ? 8.203 -38.562 -32.062 1 97.06 861 TYR A C 1
ATOM 6748 O O . TYR A 1 861 ? 9.086 -39.406 -31.844 1 97.06 861 TYR A O 1
ATOM 6756 N N . HIS A 1 862 ? 7.012 -38.875 -31.953 1 95.81 862 HIS A N 1
ATOM 6757 C CA . HIS A 1 862 ? 6.484 -40.219 -31.734 1 95.81 862 HIS A CA 1
ATOM 6758 C C . HIS A 1 862 ? 5.664 -40.719 -32.906 1 95.81 862 HIS A C 1
ATOM 6760 O O . HIS A 1 862 ? 4.629 -40.125 -33.25 1 95.81 862 HIS A O 1
ATOM 6766 N N . CYS A 1 863 ? 6.109 -41.75 -33.5 1 94.94 863 CYS A N 1
ATOM 6767 C CA . CYS A 1 863 ? 5.547 -42.188 -34.781 1 94.94 863 CYS A CA 1
ATOM 6768 C C . CYS A 1 863 ? 4.863 -43.562 -34.656 1 94.94 863 CYS A C 1
ATOM 6770 O O . CYS A 1 863 ? 5.398 -44.469 -34 1 94.94 863 CYS A O 1
ATOM 6772 N N . LYS A 1 864 ? 3.74 -43.656 -35.125 1 92.69 864 LYS A N 1
ATOM 6773 C CA . LYS A 1 864 ? 3.023 -44.938 -35.281 1 92.69 864 LYS A CA 1
ATOM 6774 C C . LYS A 1 864 ? 2.393 -45.062 -36.656 1 92.69 864 LYS A C 1
ATOM 6776 O O . LYS A 1 864 ? 2.229 -44.062 -37.375 1 92.69 864 LYS A O 1
ATOM 6781 N N . ALA A 1 865 ? 2.143 -46.312 -37.062 1 90.19 865 ALA A N 1
ATOM 6782 C CA . ALA A 1 865 ? 1.548 -46.594 -38.344 1 90.19 865 ALA A CA 1
ATOM 6783 C C . ALA A 1 865 ? 0.049 -46.844 -38.219 1 90.19 865 ALA A C 1
ATOM 6785 O O . ALA A 1 865 ? -0.462 -47.062 -37.125 1 90.19 865 ALA A O 1
ATOM 6786 N N . CYS A 1 866 ? -0.504 -46.625 -39.375 1 88.62 866 CYS A N 1
ATOM 6787 C CA . CYS A 1 866 ? -1.911 -46.969 -39.469 1 88.62 866 CYS A CA 1
ATOM 6788 C C . CYS A 1 866 ? -2.062 -48.469 -39.812 1 88.62 866 CYS A C 1
ATOM 6790 O O . CYS A 1 866 ? -1.168 -49.062 -40.438 1 88.62 866 CYS A O 1
ATOM 6792 N N . LYS A 1 867 ? -3.166 -49.094 -39.406 1 82.25 867 LYS A N 1
ATOM 6793 C CA . LYS A 1 867 ? -3.42 -50.469 -39.844 1 82.25 867 LYS A CA 1
ATOM 6794 C C . LYS A 1 867 ? -3.719 -50.531 -41.312 1 82.25 867 LYS A C 1
ATOM 6796 O O . LYS A 1 867 ? -4.488 -49.75 -41.844 1 82.25 867 LYS A O 1
ATOM 6801 N N . LYS A 1 868 ? -2.961 -51.438 -42.062 1 76.06 868 LYS A N 1
ATOM 6802 C CA . LYS A 1 868 ? -3.012 -51.562 -43.5 1 76.06 868 LYS A CA 1
ATOM 6803 C C . LYS A 1 868 ? -4.453 -51.688 -44 1 76.06 868 LYS A C 1
ATOM 6805 O O . LYS A 1 868 ? -4.816 -51.062 -45 1 76.06 868 LYS A O 1
ATOM 6810 N N . SER A 1 869 ? -5.301 -52.375 -43.281 1 76.88 869 SER A N 1
ATOM 6811 C CA . SER A 1 869 ? -6.641 -52.688 -43.781 1 76.88 869 SER A CA 1
ATOM 6812 C C . SER A 1 869 ? -7.625 -51.562 -43.375 1 76.88 869 SER A C 1
ATOM 6814 O O . SER A 1 869 ? -8.836 -51.719 -43.562 1 76.88 869 SER A O 1
ATOM 6816 N N . LYS A 1 870 ? -7.016 -50.406 -43.031 1 78.56 870 LYS A N 1
ATOM 6817 C CA . LYS A 1 870 ? -7.949 -49.406 -42.531 1 78.56 870 LYS A CA 1
ATOM 6818 C C . LYS A 1 870 ? -7.629 -48.031 -43.094 1 78.56 870 LYS A C 1
ATOM 6820 O O . LYS A 1 870 ? -6.461 -47.688 -43.281 1 78.56 870 LYS A O 1
ATOM 6825 N N . LYS A 1 871 ? -8.672 -47.281 -43.469 1 84.19 871 LYS A N 1
ATOM 6826 C CA . LYS A 1 871 ? -8.547 -45.875 -43.875 1 84.19 871 LYS A CA 1
ATOM 6827 C C . LYS A 1 871 ? -8.352 -44.969 -42.656 1 84.19 871 LYS A C 1
ATOM 6829 O O . LYS A 1 871 ? -8.578 -45.406 -41.5 1 84.19 871 LYS A O 1
ATOM 6834 N N . SER A 1 872 ? -7.852 -43.781 -43.031 1 88.44 872 SER A N 1
ATOM 6835 C CA . SER A 1 872 ? -7.672 -42.844 -41.906 1 88.44 872 SER A CA 1
ATOM 6836 C C . SER A 1 872 ? -8.992 -42.531 -41.219 1 88.44 872 SER A C 1
ATOM 6838 O O . SER A 1 872 ? -10.047 -42.5 -41.875 1 88.44 872 SER A O 1
ATOM 6840 N N . GLY A 1 873 ? -9.008 -42.438 -39.969 1 87.56 873 GLY A N 1
ATOM 6841 C CA . GLY A 1 873 ? -10.156 -42.156 -39.125 1 87.56 873 GLY A CA 1
ATOM 6842 C C . GLY A 1 873 ? -9.773 -41.688 -37.719 1 87.56 873 GLY A C 1
ATOM 6843 O O . GLY A 1 873 ? -8.867 -40.875 -37.562 1 87.56 873 GLY A O 1
ATOM 6844 N N . ALA A 1 874 ? -10.523 -41.969 -36.844 1 87.31 874 ALA A N 1
ATOM 6845 C CA . ALA A 1 874 ? -10.273 -41.656 -35.438 1 87.31 874 ALA A CA 1
ATOM 6846 C C . ALA A 1 874 ? -10.555 -42.875 -34.531 1 87.31 874 ALA A C 1
ATOM 6848 O O . ALA A 1 874 ? -11.555 -42.906 -33.812 1 87.31 874 ALA A O 1
ATOM 6849 N N . ARG A 1 875 ? -9.578 -43.75 -34.75 1 86.38 875 ARG A N 1
ATOM 6850 C CA . ARG A 1 875 ? -9.711 -45 -33.969 1 86.38 875 ARG A CA 1
ATOM 6851 C C . ARG A 1 875 ? -8.867 -44.938 -32.719 1 86.38 875 ARG A C 1
ATOM 6853 O O . ARG A 1 875 ? -7.734 -44.438 -32.75 1 86.38 875 ARG A O 1
ATOM 6860 N N . LEU A 1 876 ? -9.367 -45.5 -31.672 1 83 876 LEU A N 1
ATOM 6861 C CA . LEU A 1 876 ? -8.734 -45.438 -30.359 1 83 876 LEU A CA 1
ATOM 6862 C C . LEU A 1 876 ? -7.422 -46.219 -30.375 1 83 876 LEU A C 1
ATOM 6864 O O . LEU A 1 876 ? -6.453 -45.812 -29.734 1 83 876 LEU A O 1
ATOM 6868 N N . GLU A 1 877 ? -7.43 -47.312 -31.031 1 78.31 877 GLU A N 1
ATOM 6869 C CA . GLU A 1 877 ? -6.246 -48.156 -31.047 1 78.31 877 GLU A CA 1
ATOM 6870 C C . GLU A 1 877 ? -5.051 -47.438 -31.672 1 78.31 877 GLU A C 1
ATOM 6872 O O . GLU A 1 877 ? -3.908 -47.656 -31.266 1 78.31 877 GLU A O 1
ATOM 6877 N N . ASP A 1 878 ? -5.328 -46.562 -32.594 1 82.62 878 ASP A N 1
ATOM 6878 C CA . ASP A 1 878 ? -4.27 -45.812 -33.281 1 82.62 878 ASP A CA 1
ATOM 6879 C C . ASP A 1 878 ? -3.67 -44.75 -32.375 1 82.62 878 ASP A C 1
ATOM 6881 O O . ASP A 1 878 ? -2.51 -44.375 -32.562 1 82.62 878 ASP A O 1
ATOM 6885 N N . VAL A 1 879 ? -4.453 -44.281 -31.453 1 85.75 879 VAL A N 1
ATOM 6886 C CA . VAL A 1 879 ? -4.043 -43.125 -30.672 1 85.75 879 VAL A CA 1
ATOM 6887 C C . VAL A 1 879 ? -3.49 -43.562 -29.328 1 85.75 879 VAL A C 1
ATOM 6889 O O . VAL A 1 879 ? -2.6 -42.938 -28.766 1 85.75 879 VAL A O 1
ATOM 6892 N N . ARG A 1 880 ? -3.887 -44.625 -28.812 1 80.25 880 ARG A N 1
ATOM 6893 C CA . ARG A 1 880 ? -3.525 -45.094 -27.469 1 80.25 880 ARG A CA 1
ATOM 6894 C C . ARG A 1 880 ? -2.02 -45.312 -27.359 1 80.25 880 ARG A C 1
ATOM 6896 O O . ARG A 1 880 ? -1.394 -44.844 -26.406 1 80.25 880 ARG A O 1
ATOM 6903 N N . ASP A 1 881 ? -1.454 -45.969 -28.344 1 80.06 881 ASP A N 1
ATOM 6904 C CA . ASP A 1 881 ? -0.037 -46.312 -28.281 1 80.06 881 ASP A CA 1
ATOM 6905 C C . ASP A 1 881 ? 0.836 -45.062 -28.359 1 80.06 881 ASP A C 1
ATOM 6907 O O . ASP A 1 881 ? 1.835 -44.969 -27.641 1 80.06 881 ASP A O 1
ATOM 6911 N N . VAL A 1 882 ? 0.417 -44.219 -29.188 1 87.56 882 VAL A N 1
ATOM 6912 C CA . VAL A 1 882 ? 1.247 -43.031 -29.375 1 87.56 882 VAL A CA 1
ATOM 6913 C C . VAL A 1 882 ? 1.115 -42.094 -28.172 1 87.56 882 VAL A C 1
ATOM 6915 O O . VAL A 1 882 ? 2.09 -41.469 -27.75 1 87.56 882 VAL A O 1
ATOM 6918 N N . VAL A 1 883 ? -0.025 -42 -27.625 1 86 883 VAL A N 1
ATOM 6919 C CA . VAL A 1 883 ? -0.269 -41.156 -26.453 1 86 883 VAL A CA 1
ATOM 6920 C C . VAL A 1 883 ? 0.537 -41.688 -25.266 1 86 883 VAL A C 1
ATOM 6922 O O . VAL A 1 883 ? 1.082 -40.875 -24.484 1 86 883 VAL A O 1
ATOM 6925 N N . ASP A 1 884 ? 0.605 -42.906 -25.156 1 81.25 884 ASP A N 1
ATOM 6926 C CA . ASP A 1 884 ? 1.419 -43.531 -24.094 1 81.25 884 ASP A CA 1
ATOM 6927 C C . ASP A 1 884 ? 2.883 -43.094 -24.234 1 81.25 884 ASP A C 1
ATOM 6929 O O . ASP A 1 884 ? 3.541 -42.812 -23.234 1 81.25 884 ASP A O 1
ATOM 6933 N N . GLN A 1 885 ? 3.342 -43.156 -25.375 1 85.38 885 GLN A N 1
ATOM 6934 C CA . GLN A 1 885 ? 4.727 -42.781 -25.625 1 85.38 885 GLN A CA 1
ATOM 6935 C C . GLN A 1 885 ? 4.953 -41.312 -25.312 1 85.38 885 GLN A C 1
ATOM 6937 O O . GLN A 1 885 ? 6.004 -40.938 -24.797 1 85.38 885 GLN A O 1
ATOM 6942 N N . VAL A 1 886 ? 3.977 -40.531 -25.641 1 89.12 886 VAL A N 1
ATOM 6943 C CA . VAL A 1 886 ? 4.066 -39.094 -25.344 1 89.12 886 VAL A CA 1
ATOM 6944 C C . VAL A 1 886 ? 4.207 -38.906 -23.844 1 89.12 886 VAL A C 1
ATOM 6946 O O . VAL A 1 886 ? 5.07 -38.125 -23.391 1 89.12 886 VAL A O 1
ATOM 6949 N N . PHE A 1 887 ? 3.463 -39.531 -23.078 1 82.69 887 PHE A N 1
ATOM 6950 C CA . PHE A 1 887 ? 3.488 -39.375 -21.625 1 82.69 887 PHE A CA 1
ATOM 6951 C C . PHE A 1 887 ? 4.84 -39.812 -21.062 1 82.69 887 PHE A C 1
ATOM 6953 O O . PHE A 1 887 ? 5.375 -39.156 -20.156 1 82.69 887 PHE A O 1
ATOM 6960 N N . ARG A 1 888 ? 5.414 -40.812 -21.578 1 80.81 888 ARG A N 1
ATOM 6961 C CA . ARG A 1 888 ? 6.707 -41.281 -21.094 1 80.81 888 ARG A CA 1
ATOM 6962 C C . ARG A 1 888 ? 7.816 -40.281 -21.422 1 80.81 888 ARG A C 1
ATOM 6964 O O . ARG A 1 888 ? 8.773 -40.156 -20.656 1 80.81 888 ARG A O 1
ATOM 6971 N N . SER A 1 889 ? 7.637 -39.656 -22.469 1 87.75 889 SER A N 1
ATOM 6972 C CA . SER A 1 889 ? 8.68 -38.719 -22.906 1 87.75 889 SER A CA 1
ATOM 6973 C C . SER A 1 889 ? 8.695 -37.469 -22.062 1 87.75 889 SER A C 1
ATOM 6975 O O . SER A 1 889 ? 9.68 -36.719 -22.062 1 87.75 889 SER A O 1
ATOM 6977 N N . ILE A 1 890 ? 7.684 -37.25 -21.344 1 81.12 890 ILE A N 1
ATOM 6978 C CA . ILE A 1 890 ? 7.582 -36.062 -20.5 1 81.12 890 ILE A CA 1
ATOM 6979 C C . ILE A 1 890 ? 8.711 -36.062 -19.469 1 81.12 890 ILE A C 1
ATOM 6981 O O . ILE A 1 890 ? 9.211 -35 -19.078 1 81.12 890 ILE A O 1
ATOM 6985 N N . ALA A 1 891 ? 9.164 -37.219 -19.062 1 76.75 891 ALA A N 1
ATOM 6986 C CA . ALA A 1 891 ? 10.234 -37.344 -18.078 1 76.75 891 ALA A CA 1
ATOM 6987 C C . ALA A 1 891 ? 11.523 -36.719 -18.578 1 76.75 891 ALA A C 1
ATOM 6989 O O . ALA A 1 891 ? 12.375 -36.312 -17.797 1 76.75 891 ALA A O 1
ATOM 6990 N N . TRP A 1 892 ? 11.602 -36.531 -19.859 1 85 892 TRP A N 1
ATOM 6991 C CA . TRP A 1 892 ? 12.852 -36.031 -20.453 1 85 892 TRP A CA 1
ATOM 6992 C C . TRP A 1 892 ? 12.727 -34.562 -20.859 1 85 892 TRP A C 1
ATOM 6994 O O . TRP A 1 892 ? 13.703 -33.969 -21.297 1 85 892 TRP A O 1
ATOM 7004 N N . ILE A 1 893 ? 11.586 -34.062 -20.766 1 86.75 893 ILE A N 1
ATOM 7005 C CA . ILE A 1 893 ? 11.375 -32.656 -21.078 1 86.75 893 ILE A CA 1
ATOM 7006 C C . ILE A 1 893 ? 11.953 -31.781 -19.953 1 86.75 893 ILE A C 1
ATOM 7008 O O . ILE A 1 893 ? 11.664 -32 -18.781 1 86.75 893 ILE A O 1
ATOM 7012 N N . ARG A 1 894 ? 12.859 -30.891 -20.375 1 82.62 894 ARG A N 1
ATOM 7013 C CA . ARG A 1 894 ? 13.539 -29.953 -19.5 1 82.62 894 ARG A CA 1
ATOM 7014 C C . ARG A 1 894 ? 14.336 -30.672 -18.422 1 82.62 894 ARG A C 1
ATOM 7016 O O . ARG A 1 894 ? 14.352 -30.25 -17.266 1 82.62 894 ARG A O 1
ATOM 7023 N N . ASN A 1 895 ? 14.719 -31.828 -18.766 1 79.94 895 ASN A N 1
ATOM 7024 C CA . ASN A 1 895 ? 15.617 -32.625 -17.922 1 79.94 895 ASN A CA 1
ATOM 7025 C C . ASN A 1 895 ? 17.078 -32.406 -18.312 1 79.94 895 ASN A C 1
ATOM 7027 O O . ASN A 1 895 ? 17.453 -32.625 -19.469 1 79.94 895 ASN A O 1
ATOM 7031 N N . SER A 1 896 ? 17.875 -32.031 -17.312 1 82.5 896 SER A N 1
ATOM 7032 C CA . SER A 1 896 ? 19.281 -31.734 -17.578 1 82.5 896 SER A CA 1
ATOM 7033 C C . SER A 1 896 ? 20.031 -32.969 -18.016 1 82.5 896 SER A C 1
ATOM 7035 O O . SER A 1 896 ? 21.078 -32.875 -18.656 1 82.5 896 SER A O 1
ATOM 7037 N N . GLY A 1 897 ? 19.5 -34.062 -17.75 1 82.62 897 GLY A N 1
ATOM 7038 C CA . GLY A 1 897 ? 20.156 -35.312 -18.094 1 82.62 897 GLY A CA 1
ATOM 7039 C C . GLY A 1 897 ? 19.844 -35.781 -19.5 1 82.62 897 GLY A C 1
ATOM 7040 O O . GLY A 1 897 ? 20.359 -36.812 -19.953 1 82.62 897 GLY A O 1
ATOM 7041 N N . LEU A 1 898 ? 19.125 -34.969 -20.297 1 90 898 LEU A N 1
ATOM 7042 C CA . LEU A 1 898 ? 18.688 -35.375 -21.625 1 90 898 LEU A CA 1
ATOM 7043 C C . LEU A 1 898 ? 19.875 -35.688 -22.531 1 90 898 LEU A C 1
ATOM 7045 O O . LEU A 1 898 ? 19.938 -36.75 -23.156 1 90 898 LEU A O 1
ATOM 7049 N N . PRO A 1 899 ? 20.891 -34.781 -22.578 1 91.5 899 PRO A N 1
ATOM 7050 C CA . PRO A 1 899 ? 22.031 -35.094 -23.469 1 91.5 899 PRO A CA 1
ATOM 7051 C C . PRO A 1 899 ? 22.797 -36.312 -23.016 1 91.5 899 PRO A C 1
ATOM 7053 O O . PRO A 1 899 ? 23.234 -37.125 -23.859 1 91.5 899 PRO A O 1
ATOM 7056 N N . LYS A 1 900 ? 22.922 -36.438 -21.797 1 88.44 900 LYS A N 1
ATOM 7057 C CA . LYS A 1 900 ? 23.609 -37.625 -21.297 1 88.44 900 LYS A CA 1
ATOM 7058 C C . LYS A 1 900 ? 22.844 -38.906 -21.641 1 88.44 900 LYS A C 1
ATOM 7060 O O . LYS A 1 900 ? 23.438 -39.938 -21.938 1 88.44 900 LYS A O 1
ATOM 7065 N N . ARG A 1 901 ? 21.609 -38.812 -21.5 1 88.81 901 ARG A N 1
ATOM 7066 C CA . ARG A 1 901 ? 20.781 -39.969 -21.859 1 88.81 901 ARG A CA 1
ATOM 7067 C C . ARG A 1 901 ? 20.906 -40.312 -23.344 1 88.81 901 ARG A C 1
ATOM 7069 O O . ARG A 1 901 ? 20.922 -41.469 -23.719 1 88.81 901 ARG A O 1
ATOM 7076 N N . ILE A 1 902 ? 20.969 -39.25 -24.172 1 93.5 902 ILE A N 1
ATOM 7077 C CA . ILE A 1 902 ? 21.094 -39.469 -25.609 1 93.5 902 ILE A CA 1
ATOM 7078 C C . ILE A 1 902 ? 22.422 -40.188 -25.906 1 93.5 902 ILE A C 1
ATOM 7080 O O . ILE A 1 902 ? 22.453 -41.125 -26.672 1 93.5 902 ILE A O 1
ATOM 7084 N N . ARG A 1 903 ? 23.484 -39.781 -25.25 1 91.19 903 ARG A N 1
ATOM 7085 C CA . ARG A 1 903 ? 24.781 -40.406 -25.438 1 91.19 903 ARG A CA 1
ATOM 7086 C C . ARG A 1 903 ? 24.766 -41.844 -24.906 1 91.19 903 ARG A C 1
ATOM 7088 O O . ARG A 1 903 ? 25.344 -42.75 -25.531 1 91.19 903 ARG A O 1
ATOM 7095 N N . TYR A 1 904 ? 24.172 -41.969 -23.875 1 90.25 904 TYR A N 1
ATOM 7096 C CA . TYR A 1 904 ? 24.047 -43.312 -23.312 1 90.25 904 TYR A CA 1
ATOM 7097 C C . TYR A 1 904 ? 23.328 -44.219 -24.266 1 90.25 904 TYR A C 1
ATOM 7099 O O . TYR A 1 904 ? 23.75 -45.375 -24.484 1 90.25 904 TYR A O 1
ATOM 7107 N N . ARG A 1 905 ? 22.25 -43.75 -24.812 1 90.94 905 ARG A N 1
ATOM 7108 C CA . ARG A 1 905 ? 21.453 -44.531 -25.75 1 90.94 905 ARG A CA 1
ATOM 7109 C C . ARG A 1 905 ? 22.25 -44.875 -27 1 90.94 905 ARG A C 1
ATOM 7111 O O . ARG A 1 905 ? 22.172 -45.969 -27.531 1 90.94 905 ARG A O 1
ATOM 7118 N N . GLN A 1 906 ? 23 -43.906 -27.453 1 91.06 906 GLN A N 1
ATOM 7119 C CA . GLN A 1 906 ? 23.828 -44.094 -28.656 1 91.06 906 GLN A CA 1
ATOM 7120 C C . GLN A 1 906 ? 24.859 -45.219 -28.438 1 91.06 906 GLN A C 1
ATOM 7122 O O . GLN A 1 906 ? 25.062 -46.031 -29.328 1 91.06 906 GLN A O 1
ATOM 7127 N N . GLU A 1 907 ? 25.344 -45.25 -27.328 1 88.88 907 GLU A N 1
ATOM 7128 C CA . GLU A 1 907 ? 26.469 -46.125 -27.062 1 88.88 907 GLU A CA 1
ATOM 7129 C C . GLU A 1 907 ? 26 -47.5 -26.594 1 88.88 907 GLU A C 1
ATOM 7131 O O . GLU A 1 907 ? 26.656 -48.531 -26.844 1 88.88 907 GLU A O 1
ATOM 7136 N N . ASN A 1 908 ? 24.828 -47.531 -25.984 1 85.88 908 ASN A N 1
ATOM 7137 C CA . ASN A 1 908 ? 24.516 -48.75 -25.234 1 85.88 908 ASN A CA 1
ATOM 7138 C C . ASN A 1 908 ? 23.312 -49.5 -25.828 1 85.88 908 ASN A C 1
ATOM 7140 O O . ASN A 1 908 ? 23.031 -50.625 -25.469 1 85.88 908 ASN A O 1
ATOM 7144 N N . THR A 1 909 ? 22.422 -48.938 -26.703 1 83.06 909 THR A N 1
ATOM 7145 C CA . THR A 1 909 ? 21.156 -49.562 -27.047 1 83.06 909 THR A CA 1
ATOM 7146 C C . THR A 1 909 ? 21.109 -49.906 -28.531 1 83.06 909 THR A C 1
ATOM 7148 O O . THR A 1 909 ? 20.109 -50.469 -29.016 1 83.06 909 THR A O 1
ATOM 7151 N N . GLY A 1 910 ? 22.188 -49.781 -29.312 1 79 910 GLY A N 1
ATOM 7152 C CA . GLY A 1 910 ? 22.219 -50.125 -30.719 1 79 910 GLY A CA 1
ATOM 7153 C C . GLY A 1 910 ? 21.312 -49.25 -31.578 1 79 910 GLY A C 1
ATOM 7154 O O . GLY A 1 910 ? 20.875 -49.688 -32.625 1 79 910 GLY A O 1
ATOM 7155 N N . VAL A 1 911 ? 20.906 -48.125 -31.109 1 85.12 911 VAL A N 1
ATOM 7156 C CA . VAL A 1 911 ? 20.062 -47.219 -31.859 1 85.12 911 VAL A CA 1
ATOM 7157 C C . VAL A 1 911 ? 20.828 -46.719 -33.094 1 85.12 911 VAL A C 1
ATOM 7159 O O . VAL A 1 911 ? 22.047 -46.812 -33.156 1 85.12 911 VAL A O 1
ATOM 7162 N N . GLU A 1 912 ? 20.141 -46.281 -34.156 1 85.19 912 GLU A N 1
ATOM 7163 C CA . GLU A 1 912 ? 20.75 -45.719 -35.344 1 85.19 912 GLU A CA 1
ATOM 7164 C C . GLU A 1 912 ? 21.594 -44.5 -35.031 1 85.19 912 GLU A C 1
ATOM 7166 O O . GLU A 1 912 ? 22.562 -44.188 -35.719 1 85.19 912 GLU A O 1
ATOM 7171 N N . GLY A 1 913 ? 21.141 -43.844 -34 1 89.38 913 GLY A N 1
ATOM 7172 C CA . GLY A 1 913 ? 21.953 -42.719 -33.531 1 89.38 913 GLY A CA 1
ATOM 7173 C C . GLY A 1 913 ? 21.656 -41.438 -34.281 1 89.38 913 GLY A C 1
ATOM 7174 O O . GLY A 1 913 ? 20.516 -41.156 -34.625 1 89.38 913 GLY A O 1
ATOM 7175 N N . PHE A 1 914 ? 22.734 -40.688 -34.562 1 94.31 914 PHE A N 1
ATOM 7176 C CA . PHE A 1 914 ? 22.578 -39.375 -35.188 1 94.31 914 PHE A CA 1
ATOM 7177 C C . PHE A 1 914 ? 22.438 -39.5 -36.688 1 94.31 914 PHE A C 1
ATOM 7179 O O . PHE A 1 914 ? 23.266 -40.125 -37.344 1 94.31 914 PHE A O 1
ATOM 7186 N N . LYS A 1 915 ? 21.391 -38.906 -37.219 1 94.31 915 LYS A N 1
ATOM 7187 C CA . LYS A 1 915 ? 21.156 -38.906 -38.656 1 94.31 915 LYS A CA 1
ATOM 7188 C C . LYS A 1 915 ? 21.703 -37.625 -39.312 1 94.31 915 LYS A C 1
ATOM 7190 O O . LYS A 1 915 ? 22.078 -37.625 -40.469 1 94.31 915 LYS A O 1
ATOM 7195 N N . LEU A 1 916 ? 21.578 -36.594 -38.5 1 93.56 916 LEU A N 1
ATOM 7196 C CA . LEU A 1 916 ? 22.047 -35.312 -39 1 93.56 916 LEU A CA 1
ATOM 7197 C C . LEU A 1 916 ? 22.953 -34.625 -37.969 1 93.56 916 LEU A C 1
ATOM 7199 O O . LEU A 1 916 ? 22.656 -34.625 -36.781 1 93.56 916 LEU A O 1
ATOM 7203 N N . ASN A 1 917 ? 24.094 -34.062 -38.312 1 92.81 917 ASN A N 1
ATOM 7204 C CA . ASN A 1 917 ? 24.953 -33.094 -37.656 1 92.81 917 ASN A CA 1
ATOM 7205 C C . ASN A 1 917 ? 25.328 -33.531 -36.25 1 92.81 917 ASN A C 1
ATOM 7207 O O . ASN A 1 917 ? 25.125 -32.812 -35.281 1 92.81 917 ASN A O 1
ATOM 7211 N N . GLU A 1 918 ? 25.875 -34.688 -36.062 1 91.69 918 GLU A N 1
ATOM 7212 C CA . GLU A 1 918 ? 26.312 -35.188 -34.781 1 91.69 918 GLU A CA 1
ATOM 7213 C C . GLU A 1 918 ? 27.344 -34.25 -34.125 1 91.69 918 GLU A C 1
ATOM 7215 O O . GLU A 1 918 ? 27.359 -34.094 -32.906 1 91.69 918 GLU A O 1
ATOM 7220 N N . GLU A 1 919 ? 28.141 -33.656 -34.875 1 89.81 919 GLU A N 1
ATOM 7221 C CA . GLU A 1 919 ? 29.188 -32.781 -34.344 1 89.81 919 GLU A CA 1
ATOM 7222 C C . GLU A 1 919 ? 28.578 -31.594 -33.594 1 89.81 919 GLU A C 1
ATOM 7224 O O . GLU A 1 919 ? 29.125 -31.156 -32.594 1 89.81 919 GLU A O 1
ATOM 7229 N N . GLY A 1 920 ? 27.5 -31.141 -34.188 1 92.06 920 GLY A N 1
ATOM 7230 C CA . GLY A 1 920 ? 26.844 -30.031 -33.5 1 92.06 920 GLY A CA 1
ATOM 7231 C C . GLY A 1 920 ? 26.312 -30.406 -32.125 1 92.06 920 GLY A C 1
ATOM 7232 O O . GLY A 1 920 ? 26.234 -29.562 -31.234 1 92.06 920 GLY A O 1
ATOM 7233 N N . PHE A 1 921 ? 26.031 -31.672 -31.922 1 93.62 921 PHE A N 1
ATOM 7234 C CA . PHE A 1 921 ? 25.5 -32.156 -30.656 1 93.62 921 PHE A CA 1
ATOM 7235 C C . PHE A 1 921 ? 26.562 -32.125 -29.578 1 93.62 921 PHE A C 1
ATOM 7237 O O . PHE A 1 921 ? 26.266 -31.922 -28.391 1 93.62 921 PHE A O 1
ATOM 7244 N N . ASP A 1 922 ? 27.781 -32.375 -29.875 1 90.94 922 ASP A N 1
ATOM 7245 C CA . ASP A 1 922 ? 28.875 -32.344 -28.906 1 90.94 922 ASP A CA 1
ATOM 7246 C C . ASP A 1 922 ? 28.938 -30.984 -28.188 1 90.94 922 ASP A C 1
ATOM 7248 O O . ASP A 1 922 ? 29.203 -30.922 -26.984 1 90.94 922 ASP A O 1
ATOM 7252 N N . GLU A 1 923 ? 28.625 -30.062 -28.922 1 89.81 923 GLU A N 1
ATOM 7253 C CA . GLU A 1 923 ? 28.594 -28.719 -28.328 1 89.81 923 GLU A CA 1
ATOM 7254 C C . GLU A 1 923 ? 27.406 -28.547 -27.391 1 89.81 923 GLU A C 1
ATOM 7256 O O . GLU A 1 923 ? 27.531 -27.906 -26.344 1 89.81 923 GLU A O 1
ATOM 7261 N N . ILE A 1 924 ? 26.328 -29.078 -27.797 1 91.75 924 ILE A N 1
ATOM 7262 C CA . ILE A 1 924 ? 25.109 -28.969 -27 1 91.75 924 ILE A CA 1
ATOM 7263 C C . ILE A 1 924 ? 25.266 -29.766 -25.703 1 91.75 924 ILE A C 1
ATOM 7265 O O . ILE A 1 924 ? 24.828 -29.344 -24.641 1 91.75 924 ILE A O 1
ATOM 7269 N N . GLU A 1 925 ? 25.844 -30.922 -25.812 1 89.88 925 GLU A N 1
ATOM 7270 C CA . GLU A 1 925 ? 26 -31.812 -24.656 1 89.88 925 GLU A CA 1
ATOM 7271 C C . GLU A 1 925 ? 26.797 -31.125 -23.547 1 89.88 925 GLU A C 1
ATOM 7273 O O . GLU A 1 925 ? 26.453 -31.281 -22.359 1 89.88 925 GLU A O 1
ATOM 7278 N N . THR A 1 926 ? 27.734 -30.375 -23.891 1 82.75 926 THR A N 1
ATOM 7279 C CA . THR A 1 926 ? 28.609 -29.75 -22.922 1 82.75 926 THR A CA 1
ATOM 7280 C C . THR A 1 926 ? 27.938 -28.531 -22.281 1 82.75 926 THR A C 1
ATOM 7282 O O . THR A 1 926 ? 28.125 -28.266 -21.094 1 82.75 926 THR A O 1
ATOM 7285 N N . ARG A 1 927 ? 27.125 -27.922 -23 1 83.06 927 ARG A N 1
ATOM 7286 C CA . ARG A 1 927 ? 26.609 -26.656 -22.516 1 83.06 927 ARG A CA 1
ATOM 7287 C C . ARG A 1 927 ? 25.094 -26.719 -22.344 1 83.06 927 ARG A C 1
ATOM 7289 O O . ARG A 1 927 ? 24.422 -25.672 -22.25 1 83.06 927 ARG A O 1
ATOM 7296 N N . PHE A 1 928 ? 24.578 -27.875 -22.234 1 87.69 928 PHE A N 1
ATOM 7297 C CA . PHE A 1 928 ? 23.125 -28.031 -22.281 1 87.69 928 PHE A CA 1
ATOM 7298 C C . PHE A 1 928 ? 22.484 -27.484 -21 1 87.69 928 PHE A C 1
ATOM 7300 O O . PHE A 1 928 ? 22.812 -27.922 -19.906 1 87.69 928 PHE A O 1
ATOM 7307 N N . GLN A 1 929 ? 21.625 -26.5 -21.188 1 83.94 929 GLN A N 1
ATOM 7308 C CA . GLN A 1 929 ? 20.734 -25.984 -20.156 1 83.94 929 GLN A CA 1
ATOM 7309 C C . GLN A 1 929 ? 19.281 -26.094 -20.594 1 83.94 929 GLN A C 1
ATOM 7311 O O . GLN A 1 929 ? 18.844 -25.391 -21.5 1 83.94 929 GLN A O 1
ATOM 7316 N N . PRO A 1 930 ? 18.547 -26.953 -20 1 82.25 930 PRO A N 1
ATOM 7317 C CA . PRO A 1 930 ? 17.203 -27.281 -20.469 1 82.25 930 PRO A CA 1
ATOM 7318 C C . PRO A 1 930 ? 16.312 -26.047 -20.641 1 82.25 930 PRO A C 1
ATOM 7320 O O . PRO A 1 930 ? 15.523 -25.984 -21.594 1 82.25 930 PRO A O 1
ATOM 7323 N N . ASN A 1 931 ? 16.469 -25 -19.781 1 79.06 931 ASN A N 1
ATOM 7324 C CA . ASN A 1 931 ? 15.539 -23.875 -19.781 1 79.06 931 ASN A CA 1
ATOM 7325 C C . ASN A 1 931 ? 15.852 -22.906 -20.906 1 79.06 931 ASN A C 1
ATOM 7327 O O . ASN A 1 931 ? 15.07 -21.984 -21.188 1 79.06 931 ASN A O 1
ATOM 7331 N N . GLU A 1 932 ? 16.891 -23.188 -21.656 1 82.62 932 GLU A N 1
ATOM 7332 C CA . GLU A 1 932 ? 17.234 -22.359 -22.828 1 82.62 932 GLU A CA 1
ATOM 7333 C C . GLU A 1 932 ? 16.469 -22.828 -24.062 1 82.62 932 GLU A C 1
ATOM 7335 O O . GLU A 1 932 ? 16.406 -22.109 -25.062 1 82.62 932 GLU A O 1
ATOM 7340 N N . TRP A 1 933 ? 15.852 -23.859 -23.844 1 88.06 933 TRP A N 1
ATOM 7341 C CA . TRP A 1 933 ? 15.25 -24.5 -25.016 1 88.06 933 TRP A CA 1
ATOM 7342 C C . TRP A 1 933 ? 13.727 -24.5 -24.922 1 88.06 933 TRP A C 1
ATOM 7344 O O . TRP A 1 933 ? 13.172 -24.672 -23.828 1 88.06 933 TRP A O 1
ATOM 7354 N N . ASP A 1 934 ? 13.125 -24.312 -26.125 1 89.31 934 ASP A N 1
ATOM 7355 C CA . ASP A 1 934 ? 11.695 -24.578 -26.25 1 89.31 934 ASP A CA 1
ATOM 7356 C C . ASP A 1 934 ? 11.438 -26.016 -26.656 1 89.31 934 ASP A C 1
ATOM 7358 O O . ASP A 1 934 ? 12.18 -26.578 -27.469 1 89.31 934 ASP A O 1
ATOM 7362 N N . PHE A 1 935 ? 10.477 -26.609 -26.047 1 92.25 935 PHE A N 1
ATOM 7363 C CA . PHE A 1 935 ? 10.188 -28 -26.328 1 92.25 935 PHE A CA 1
ATOM 7364 C C . PHE A 1 935 ? 8.875 -28.141 -27.094 1 92.25 935 PHE A C 1
ATOM 7366 O O . PHE A 1 935 ? 7.926 -27.406 -26.859 1 92.25 935 PHE A O 1
ATOM 7373 N N . ARG A 1 936 ? 8.891 -29.094 -28 1 94.81 936 ARG A N 1
ATOM 7374 C CA . ARG A 1 936 ? 7.715 -29.469 -28.781 1 94.81 936 ARG A CA 1
ATOM 7375 C C . ARG A 1 936 ? 7.617 -30.984 -28.922 1 94.81 936 ARG A C 1
ATOM 7377 O O . ARG A 1 936 ? 8.633 -31.672 -29.047 1 94.81 936 ARG A O 1
ATOM 7384 N N . VAL A 1 937 ? 6.395 -31.5 -28.828 1 96.19 937 VAL A N 1
ATOM 7385 C CA . VAL A 1 937 ? 6.168 -32.906 -29.047 1 96.19 937 VAL A CA 1
ATOM 7386 C C . VAL A 1 937 ? 5.258 -33.125 -30.25 1 96.19 937 VAL A C 1
ATOM 7388 O O . VAL A 1 937 ? 4.227 -32.469 -30.391 1 96.19 937 VAL A O 1
ATOM 7391 N N . TYR A 1 938 ? 5.676 -33.969 -31.125 1 96.81 938 TYR A N 1
ATOM 7392 C CA . TYR A 1 938 ? 4.902 -34.281 -32.312 1 96.81 938 TYR A CA 1
ATOM 7393 C C . TYR A 1 938 ? 4.305 -35.688 -32.219 1 96.81 938 TYR A C 1
ATOM 7395 O O . TYR A 1 938 ? 5.016 -36.656 -31.938 1 96.81 938 TYR A O 1
ATOM 7403 N N . ILE A 1 939 ? 3.043 -35.781 -32.375 1 96.38 939 ILE A N 1
ATOM 7404 C CA . ILE A 1 939 ? 2.365 -37.062 -32.594 1 96.38 939 ILE A CA 1
ATOM 7405 C C . ILE A 1 939 ? 2.201 -37.312 -34.094 1 96.38 939 ILE A C 1
ATOM 7407 O O . ILE A 1 939 ? 1.574 -36.5 -34.812 1 96.38 939 ILE A O 1
ATOM 7411 N N . VAL A 1 940 ? 2.828 -38.344 -34.562 1 96.25 940 VAL A N 1
ATOM 7412 C CA . VAL A 1 940 ? 2.707 -38.719 -35.969 1 96.25 940 VAL A CA 1
ATOM 7413 C C . VAL A 1 940 ? 1.831 -39.969 -36.125 1 96.25 940 VAL A C 1
ATOM 7415 O O . VAL A 1 940 ? 2.242 -41.062 -35.75 1 96.25 940 VAL A O 1
ATOM 7418 N N . GLN A 1 941 ? 0.68 -39.781 -36.625 1 94.5 941 GLN A N 1
ATOM 7419 C CA . GLN A 1 941 ? -0.287 -40.844 -36.812 1 94.5 941 GLN A CA 1
ATOM 7420 C C . GLN A 1 941 ? -1.098 -40.656 -38.062 1 94.5 941 GLN A C 1
ATOM 7422 O O . GLN A 1 941 ? -2.193 -40.094 -38.031 1 94.5 941 GLN A O 1
ATOM 7427 N N . PRO A 1 942 ? -0.578 -41.281 -39.156 1 92.56 942 PRO A N 1
ATOM 7428 C CA . PRO A 1 942 ? -1.271 -41.094 -40.438 1 92.56 942 PRO A CA 1
ATOM 7429 C C . PRO A 1 942 ? -2.707 -41.625 -40.406 1 92.56 942 PRO A C 1
ATOM 7431 O O . PRO A 1 942 ? -3.533 -41.219 -41.25 1 92.56 942 PRO A O 1
ATOM 7434 N N . GLY A 1 943 ? -3.047 -42.469 -39.562 1 90.31 943 GLY A N 1
ATOM 7435 C CA . GLY A 1 943 ? -4.391 -43 -39.469 1 90.31 943 GLY A CA 1
ATOM 7436 C C . GLY A 1 943 ? -5.359 -42.094 -38.75 1 90.31 943 GLY A C 1
ATOM 7437 O O . GLY A 1 943 ? -6.555 -42.375 -38.656 1 90.31 943 GLY A O 1
ATOM 7438 N N . LEU A 1 944 ? -4.902 -40.938 -38.312 1 93.12 944 LEU A N 1
ATOM 7439 C CA . LEU A 1 944 ? -5.723 -40.031 -37.531 1 93.12 944 LEU A CA 1
ATOM 7440 C C . LEU A 1 944 ? -6.176 -38.844 -38.406 1 93.12 944 LEU A C 1
ATOM 7442 O O . LEU A 1 944 ? -5.359 -38 -38.812 1 93.12 944 LEU A O 1
ATOM 7446 N N . ASP A 1 945 ? -7.504 -38.844 -38.625 1 92.62 945 ASP A N 1
ATOM 7447 C CA . ASP A 1 945 ? -8.086 -37.719 -39.344 1 92.62 945 ASP A CA 1
ATOM 7448 C C . ASP A 1 945 ? -8.172 -36.469 -38.469 1 92.62 945 ASP A C 1
ATOM 7450 O O . ASP A 1 945 ? -8.641 -36.531 -37.344 1 92.62 945 ASP A O 1
ATOM 7454 N N . HIS A 1 946 ? -7.777 -35.344 -39 1 92.75 946 HIS A N 1
ATOM 7455 C CA . HIS A 1 946 ? -7.684 -34.094 -38.219 1 92.75 946 HIS A CA 1
ATOM 7456 C C . HIS A 1 946 ? -9.047 -33.688 -37.688 1 92.75 946 HIS A C 1
ATOM 7458 O O . HIS A 1 946 ? -9.164 -33.344 -36.5 1 92.75 946 HIS A O 1
ATOM 7464 N N . ASP A 1 947 ? -10.031 -33.781 -38.469 1 90.56 947 ASP A N 1
ATOM 7465 C CA . ASP A 1 947 ? -11.359 -33.312 -38.094 1 90.56 947 ASP A CA 1
ATOM 7466 C C . ASP A 1 947 ? -12.047 -34.312 -37.188 1 90.56 947 ASP A C 1
ATOM 7468 O O . ASP A 1 947 ? -12.641 -33.969 -36.156 1 90.56 947 ASP A O 1
ATOM 7472 N N . LYS A 1 948 ? -11.93 -35.594 -37.531 1 90.94 948 LYS A N 1
ATOM 7473 C CA . LYS A 1 948 ? -12.578 -36.625 -36.75 1 90.94 948 LYS A CA 1
ATOM 7474 C C . LYS A 1 948 ? -11.93 -36.781 -35.375 1 90.94 948 LYS A C 1
ATOM 7476 O O . LYS A 1 948 ? -12.602 -37.125 -34.406 1 90.94 948 LYS A O 1
ATOM 7481 N N . ALA A 1 949 ? -10.641 -36.469 -35.344 1 91.56 949 ALA A N 1
ATOM 7482 C CA . ALA A 1 949 ? -9.93 -36.531 -34.062 1 91.56 949 ALA A CA 1
ATOM 7483 C C . ALA A 1 949 ? -10.508 -35.531 -33.062 1 91.56 949 ALA A C 1
ATOM 7485 O O . ALA A 1 949 ? -10.523 -35.812 -31.859 1 91.56 949 ALA A O 1
ATOM 7486 N N . ARG A 1 950 ? -11.008 -34.438 -33.531 1 89.94 950 ARG A N 1
ATOM 7487 C CA . ARG A 1 950 ? -11.516 -33.375 -32.656 1 89.94 950 ARG A CA 1
ATOM 7488 C C . ARG A 1 950 ? -12.984 -33.594 -32.312 1 89.94 950 ARG A C 1
ATOM 7490 O O . ARG A 1 950 ? -13.445 -33.188 -31.25 1 89.94 950 ARG A O 1
ATOM 7497 N N . THR A 1 951 ? -13.688 -34.25 -33.188 1 87.94 951 THR A N 1
ATOM 7498 C CA . THR A 1 951 ? -15.133 -34.406 -33.031 1 87.94 951 THR A CA 1
ATOM 7499 C C . THR A 1 951 ? -15.477 -35.656 -32.219 1 87.94 951 THR A C 1
ATOM 7501 O O . THR A 1 951 ? -16.5 -35.688 -31.547 1 87.94 951 THR A O 1
ATOM 7504 N N . ARG A 1 952 ? -14.625 -36.688 -32.406 1 86.25 952 ARG A N 1
ATOM 7505 C CA . ARG A 1 952 ? -14.883 -37.906 -31.656 1 86.25 952 ARG A CA 1
ATOM 7506 C C . ARG A 1 952 ? -14.492 -37.75 -30.188 1 86.25 952 ARG A C 1
ATOM 7508 O O . ARG A 1 952 ? -13.312 -37.531 -29.875 1 86.25 952 ARG A O 1
ATOM 7515 N N . ALA A 1 953 ? -15.367 -37.906 -29.344 1 81.12 953 ALA A N 1
ATOM 7516 C CA . ALA A 1 953 ? -15.266 -37.531 -27.938 1 81.12 953 ALA A CA 1
ATOM 7517 C C . ALA A 1 953 ? -14.109 -38.25 -27.266 1 81.12 953 ALA A C 1
ATOM 7519 O O . ALA A 1 953 ? -13.297 -37.625 -26.578 1 81.12 953 ALA A O 1
ATOM 7520 N N . ASN A 1 954 ? -13.977 -39.562 -27.453 1 81.69 954 ASN A N 1
ATOM 7521 C CA . ASN A 1 954 ? -12.945 -40.312 -26.766 1 81.69 954 ASN A CA 1
ATOM 7522 C C . ASN A 1 954 ? -11.547 -39.938 -27.219 1 81.69 954 ASN A C 1
ATOM 7524 O O . ASN A 1 954 ? -10.633 -39.781 -26.406 1 81.69 954 ASN A O 1
ATOM 7528 N N . ILE A 1 955 ? -11.422 -39.75 -28.5 1 87.44 955 ILE A N 1
ATOM 7529 C CA . ILE A 1 955 ? -10.125 -39.375 -29.062 1 87.44 955 ILE A CA 1
ATOM 7530 C C . ILE A 1 955 ? -9.781 -37.938 -28.641 1 87.44 955 ILE A C 1
ATOM 7532 O O . ILE A 1 955 ? -8.648 -37.656 -28.25 1 87.44 955 ILE A O 1
ATOM 7536 N N . ASN A 1 956 ? -10.766 -37.125 -28.719 1 88.62 956 ASN A N 1
ATOM 7537 C CA . ASN A 1 956 ? -10.586 -35.75 -28.297 1 88.62 956 ASN A CA 1
ATOM 7538 C C . ASN A 1 956 ? -10.125 -35.656 -26.844 1 88.62 956 ASN A C 1
ATOM 7540 O O . ASN A 1 956 ? -9.227 -34.844 -26.531 1 88.62 956 ASN A O 1
ATOM 7544 N N . THR A 1 957 ? -10.672 -36.438 -26.047 1 81.94 957 THR A N 1
ATOM 7545 C CA . THR A 1 957 ? -10.328 -36.406 -24.625 1 81.94 957 THR A CA 1
ATOM 7546 C C . THR A 1 957 ? -8.883 -36.844 -24.406 1 81.94 957 THR A C 1
ATOM 7548 O O . THR A 1 957 ? -8.164 -36.219 -23.609 1 81.94 957 THR A O 1
ATOM 7551 N N . LEU A 1 958 ? -8.539 -37.812 -25.062 1 84.12 958 LEU A N 1
ATOM 7552 C CA . LEU A 1 958 ? -7.168 -38.281 -24.922 1 84.12 958 LEU A CA 1
ATOM 7553 C C . LEU A 1 958 ? -6.168 -37.25 -25.406 1 84.12 958 LEU A C 1
ATOM 7555 O O . LEU A 1 958 ? -5.141 -37.031 -24.766 1 84.12 958 LEU A O 1
ATOM 7559 N N . LEU A 1 959 ? -6.496 -36.688 -26.516 1 88.44 959 LEU A N 1
ATOM 7560 C CA . LEU A 1 959 ? -5.598 -35.656 -27.062 1 88.44 959 LEU A CA 1
ATOM 7561 C C . LEU A 1 959 ? -5.547 -34.438 -26.156 1 88.44 959 LEU A C 1
ATOM 7563 O O . LEU A 1 959 ? -4.488 -33.812 -26 1 88.44 959 LEU A O 1
ATOM 7567 N N . LEU A 1 960 ? -6.602 -34.125 -25.641 1 86.31 960 LEU A N 1
ATOM 7568 C CA . LEU A 1 960 ? -6.656 -33 -24.719 1 86.31 960 LEU A CA 1
ATOM 7569 C C . LEU A 1 960 ? -5.828 -33.281 -23.469 1 86.31 960 LEU A C 1
ATOM 7571 O O . LEU A 1 960 ? -5.199 -32.375 -22.906 1 86.31 960 LEU A O 1
ATOM 7575 N N . THR A 1 961 ? -5.883 -34.469 -23.062 1 81.44 961 THR A N 1
ATOM 7576 C CA . THR A 1 961 ? -5.07 -34.844 -21.906 1 81.44 961 THR A CA 1
ATOM 7577 C C . THR A 1 961 ? -3.584 -34.688 -22.219 1 81.44 961 THR A C 1
ATOM 7579 O O . THR A 1 961 ? -2.828 -34.188 -21.391 1 81.44 961 THR A O 1
ATOM 7582 N N . CYS A 1 962 ? -3.254 -35.094 -23.312 1 86.31 962 CYS A N 1
ATOM 7583 C CA . CYS A 1 962 ? -1.868 -34.906 -23.734 1 86.31 962 CYS A CA 1
ATOM 7584 C C . CYS A 1 962 ? -1.492 -33.438 -23.766 1 86.31 962 CYS A C 1
ATOM 7586 O O . CYS A 1 962 ? -0.448 -33.031 -23.234 1 86.31 962 CYS A O 1
ATOM 7588 N N . LYS A 1 963 ? -2.332 -32.75 -24.375 1 88.25 963 LYS A N 1
ATOM 7589 C CA . LYS A 1 963 ? -2.072 -31.312 -24.5 1 88.25 963 LYS A CA 1
ATOM 7590 C C . LYS A 1 963 ? -1.919 -30.656 -23.125 1 88.25 963 LYS A C 1
ATOM 7592 O O . LYS A 1 963 ? -0.994 -29.875 -22.906 1 88.25 963 LYS A O 1
ATOM 7597 N N . GLU A 1 964 ? -2.764 -30.938 -22.266 1 82.12 964 GLU A N 1
ATOM 7598 C CA . GLU A 1 964 ? -2.762 -30.312 -20.938 1 82.12 964 GLU A CA 1
ATOM 7599 C C . GLU A 1 964 ? -1.507 -30.688 -20.156 1 82.12 964 GLU A C 1
ATOM 7601 O O . GLU A 1 964 ? -0.918 -29.828 -19.484 1 82.12 964 GLU A O 1
ATOM 7606 N N . TRP A 1 965 ? -1.132 -31.844 -20.25 1 79.94 965 TRP A N 1
ATOM 7607 C CA . TRP A 1 965 ? 0.073 -32.281 -19.547 1 79.94 965 TRP A CA 1
ATOM 7608 C C . TRP A 1 965 ? 1.31 -31.594 -20.125 1 79.94 965 TRP A C 1
ATOM 7610 O O . TRP A 1 965 ? 2.199 -31.172 -19.375 1 79.94 965 TRP A O 1
ATOM 7620 N N . LEU A 1 966 ? 1.339 -31.547 -21.312 1 85.69 966 LEU A N 1
ATOM 7621 C CA . LEU A 1 966 ? 2.484 -30.922 -21.969 1 85.69 966 LEU A CA 1
ATOM 7622 C C . LEU A 1 966 ? 2.531 -29.422 -21.672 1 85.69 966 LEU A C 1
ATOM 7624 O O . LEU A 1 966 ? 3.602 -28.875 -21.406 1 85.69 966 LEU A O 1
ATOM 7628 N N . GLU A 1 967 ? 1.422 -28.844 -21.672 1 83.94 967 GLU A N 1
ATOM 7629 C CA . GLU A 1 967 ? 1.361 -27.422 -21.375 1 83.94 967 GLU A CA 1
ATOM 7630 C C . GLU A 1 967 ? 1.768 -27.141 -19.922 1 83.94 967 GLU A C 1
ATOM 7632 O O . GLU A 1 967 ? 2.336 -26.094 -19.625 1 83.94 967 GLU A O 1
ATOM 7637 N N . ALA A 1 968 ? 1.523 -28.078 -19.109 1 77.38 968 ALA A N 1
ATOM 7638 C CA . ALA A 1 968 ? 1.888 -27.922 -17.703 1 77.38 968 ALA A CA 1
ATOM 7639 C C . ALA A 1 968 ? 3.4 -27.828 -17.531 1 77.38 968 ALA A C 1
ATOM 7641 O O . ALA A 1 968 ? 3.887 -27.297 -16.531 1 77.38 968 ALA A O 1
ATOM 7642 N N . VAL A 1 969 ? 4.148 -28.297 -18.469 1 78.44 969 VAL A N 1
ATOM 7643 C CA . VAL A 1 969 ? 5.605 -28.203 -18.438 1 78.44 969 VAL A CA 1
ATOM 7644 C C . VAL A 1 969 ? 6.102 -27.344 -19.578 1 78.44 969 VAL A C 1
ATOM 7646 O O . VAL A 1 969 ? 7.211 -27.531 -20.078 1 78.44 969 VAL A O 1
ATOM 7649 N N . ASP A 1 970 ? 5.234 -26.547 -20.047 1 80.19 970 ASP A N 1
ATOM 7650 C CA . ASP A 1 970 ? 5.547 -25.531 -21.062 1 80.19 970 ASP A CA 1
ATOM 7651 C C . ASP A 1 970 ? 6.023 -26.188 -22.359 1 80.19 970 ASP A C 1
ATOM 7653 O O . ASP A 1 970 ? 7.082 -25.828 -22.875 1 80.19 970 ASP A O 1
ATOM 7657 N N . THR A 1 971 ? 5.324 -27.094 -22.797 1 88.56 971 THR A N 1
ATOM 7658 C CA . THR A 1 971 ? 5.641 -27.797 -24.047 1 88.56 971 THR A CA 1
ATOM 7659 C C . THR A 1 971 ? 4.445 -27.781 -24.984 1 88.56 971 THR A C 1
ATOM 7661 O O . THR A 1 971 ? 3.301 -27.938 -24.562 1 88.56 971 THR A O 1
ATOM 7664 N N . GLU A 1 972 ? 4.773 -27.594 -26.281 1 90.88 972 GLU A N 1
ATOM 7665 C CA . GLU A 1 972 ? 3.719 -27.5 -27.281 1 90.88 972 GLU A CA 1
ATOM 7666 C C . GLU A 1 972 ? 3.439 -28.859 -27.922 1 90.88 972 GLU A C 1
ATOM 7668 O O . GLU A 1 972 ? 4.367 -29.625 -28.188 1 90.88 972 GLU A O 1
ATOM 7673 N N . LEU A 1 973 ? 2.16 -29.094 -28.125 1 93.69 973 LEU A N 1
ATOM 7674 C CA . LEU A 1 973 ? 1.748 -30.312 -28.828 1 93.69 973 LEU A CA 1
ATOM 7675 C C . LEU A 1 973 ? 1.463 -30.031 -30.297 1 93.69 973 LEU A C 1
ATOM 7677 O O . LEU A 1 973 ? 0.777 -29.047 -30.625 1 93.69 973 LEU A O 1
ATOM 7681 N N . ARG A 1 974 ? 2.012 -30.844 -31.188 1 96.12 974 ARG A N 1
ATOM 7682 C CA . ARG A 1 974 ? 1.716 -30.828 -32.625 1 96.12 974 ARG A CA 1
ATOM 7683 C C . ARG A 1 974 ? 1.335 -32.219 -33.094 1 96.12 974 ARG A C 1
ATOM 7685 O O . ARG A 1 974 ? 1.924 -33.219 -32.688 1 96.12 974 ARG A O 1
ATOM 7692 N N . ILE A 1 975 ? 0.341 -32.25 -33.969 1 96.56 975 ILE A N 1
ATOM 7693 C CA . ILE A 1 975 ? -0.157 -33.531 -34.438 1 96.56 975 ILE A CA 1
ATOM 7694 C C . ILE A 1 975 ? -0.067 -33.594 -35.969 1 96.56 975 ILE A C 1
ATOM 7696 O O . ILE A 1 975 ? -0.571 -32.719 -36.656 1 96.56 975 ILE A O 1
ATOM 7700 N N . ILE A 1 976 ? 0.628 -34.594 -36.469 1 96.12 976 ILE A N 1
ATOM 7701 C CA . ILE A 1 976 ? 0.693 -34.906 -37.875 1 96.12 976 ILE A CA 1
ATOM 7702 C C . ILE A 1 976 ? -0.228 -36.062 -38.219 1 96.12 976 ILE A C 1
ATOM 7704 O O . ILE A 1 976 ? 0.184 -37.219 -38.125 1 96.12 976 ILE A O 1
ATOM 7708 N N . GLY A 1 977 ? -1.395 -35.781 -38.469 1 94.75 977 GLY A N 1
ATOM 7709 C CA . GLY A 1 977 ? -2.377 -36.75 -38.875 1 94.75 977 GLY A CA 1
ATOM 7710 C C . GLY A 1 977 ? -2.658 -36.75 -40.375 1 94.75 977 GLY A C 1
ATOM 7711 O O . GLY A 1 977 ? -1.742 -36.562 -41.156 1 94.75 977 GLY A O 1
ATOM 7712 N N . ASP A 1 978 ? -3.93 -37.156 -40.719 1 92.94 978 ASP A N 1
ATOM 7713 C CA . ASP A 1 978 ? -4.371 -37.156 -42.125 1 92.94 978 ASP A CA 1
ATOM 7714 C C . ASP A 1 978 ? -5.379 -36.031 -42.375 1 92.94 978 ASP A C 1
ATOM 7716 O O . ASP A 1 978 ? -6.574 -36.188 -42.125 1 92.94 978 ASP A O 1
ATOM 7720 N N . PRO A 1 979 ? -5.012 -34.875 -42.875 1 87.75 979 PRO A N 1
ATOM 7721 C CA . PRO A 1 979 ? -5.914 -33.719 -43.031 1 87.75 979 PRO A CA 1
ATOM 7722 C C . PRO A 1 979 ? -6.977 -33.969 -44.094 1 87.75 979 PRO A C 1
ATOM 7724 O O . PRO A 1 979 ? -8.062 -33.375 -44 1 87.75 979 PRO A O 1
ATOM 7727 N N . ASN A 1 980 ? -6.777 -34.656 -45.25 1 75.75 980 ASN A N 1
ATOM 7728 C CA . ASN A 1 980 ? -7.691 -34.719 -46.375 1 75.75 980 ASN A CA 1
ATOM 7729 C C . ASN A 1 980 ? -7.957 -36.156 -46.781 1 75.75 980 ASN A C 1
ATOM 7731 O O . ASN A 1 980 ? -8.078 -36.469 -47.969 1 75.75 980 ASN A O 1
ATOM 7735 N N . ASP A 1 981 ? -7.949 -37.031 -45.812 1 78.5 981 ASP A N 1
ATOM 7736 C CA . ASP A 1 981 ? -8.25 -38.438 -46.094 1 78.5 981 ASP A CA 1
ATOM 7737 C C . ASP A 1 981 ? -7.352 -38.969 -47.188 1 78.5 981 ASP A C 1
ATOM 7739 O O . ASP A 1 981 ? -7.844 -39.562 -48.156 1 78.5 981 ASP A O 1
ATOM 7743 N N . GLN A 1 982 ? -6.145 -38.656 -47.094 1 82.25 982 GLN A N 1
ATOM 7744 C CA . GLN A 1 982 ? -5.168 -39.125 -48.062 1 82.25 982 GLN A CA 1
ATOM 7745 C C . GLN A 1 982 ? -4.898 -40.594 -47.906 1 82.25 982 GLN A C 1
ATOM 7747 O O . GLN A 1 982 ? -4.555 -41.281 -48.875 1 82.25 982 GLN A O 1
ATOM 7752 N N . VAL A 1 983 ? -5.039 -41.062 -46.688 1 83.12 983 VAL A N 1
ATOM 7753 C CA . VAL A 1 983 ? -4.73 -42.469 -46.375 1 83.12 983 VAL A CA 1
ATOM 7754 C C . VAL A 1 983 ? -5.918 -43.344 -46.719 1 83.12 983 VAL A C 1
ATOM 7756 O O . VAL A 1 983 ? -7.02 -43.156 -46.219 1 83.12 983 VAL A O 1
ATOM 7759 N N . VAL A 1 984 ? -5.676 -44.281 -47.688 1 76.44 984 VAL A N 1
ATOM 7760 C CA . VAL A 1 984 ? -6.762 -45.094 -48.219 1 76.44 984 VAL A CA 1
ATOM 7761 C C . VAL A 1 984 ? -6.617 -46.531 -47.75 1 76.44 984 VAL A C 1
ATOM 7763 O O . VAL A 1 984 ? -5.539 -46.938 -47.344 1 76.44 984 VAL A O 1
ATOM 7766 N N . GLU A 1 985 ? -7.707 -47.25 -47.688 1 76.94 985 GLU A N 1
ATOM 7767 C CA . GLU A 1 985 ? -7.734 -48.656 -47.406 1 76.94 985 GLU A CA 1
ATOM 7768 C C . GLU A 1 985 ? -7.023 -49.469 -48.469 1 76.94 985 GLU A C 1
ATOM 7770 O O . GLU A 1 985 ? -7.191 -49.219 -49.656 1 76.94 985 GLU A O 1
ATOM 7775 N N . VAL A 1 986 ? -5.996 -50.25 -47.969 1 74.25 986 VAL A N 1
ATOM 7776 C CA . VAL A 1 986 ? -5.301 -51.125 -48.938 1 74.25 986 VAL A CA 1
ATOM 7777 C C . VAL A 1 986 ? -5.746 -52.562 -48.75 1 74.25 986 VAL A C 1
ATOM 7779 O O . VAL A 1 986 ? -5.871 -53.031 -47.625 1 74.25 986 VAL A O 1
ATOM 7782 N N . SER A 1 987 ? -6.391 -53.219 -49.812 1 62.78 987 SER A N 1
ATOM 7783 C CA . SER A 1 987 ? -6.887 -54.594 -49.844 1 62.78 987 SER A CA 1
ATOM 7784 C C . SER A 1 987 ? -5.75 -55.594 -49.656 1 62.78 987 SER A C 1
ATOM 7786 O O . SER A 1 987 ? -4.645 -55.375 -50.156 1 62.78 987 SER A O 1
ATOM 7788 N N . MET B 1 1 ? 15.25 54.781 38.094 1 63.28 1 MET B N 1
ATOM 7789 C CA . MET B 1 1 ? 14.094 54.5 37.25 1 63.28 1 MET B CA 1
ATOM 7790 C C . MET B 1 1 ? 14.391 54.812 35.781 1 63.28 1 MET B C 1
ATOM 7792 O O . MET B 1 1 ? 15.195 55.688 35.5 1 63.28 1 MET B O 1
ATOM 7796 N N . GLY B 1 2 ? 14.125 53.938 34.969 1 81.19 2 GLY B N 1
ATOM 7797 C CA . GLY B 1 2 ? 14.469 54.062 33.562 1 81.19 2 GLY B CA 1
ATOM 7798 C C . GLY B 1 2 ? 13.773 55.25 32.906 1 81.19 2 GLY B C 1
ATOM 7799 O O . GLY B 1 2 ? 12.773 55.75 33.406 1 81.19 2 GLY B O 1
ATOM 7800 N N . TYR B 1 3 ? 14.352 55.875 31.922 1 90.31 3 TYR B N 1
ATOM 7801 C CA . TYR B 1 3 ? 13.828 57 31.156 1 90.31 3 TYR B CA 1
ATOM 7802 C C . TYR B 1 3 ? 12.375 56.75 30.781 1 90.31 3 TYR B C 1
ATOM 7804 O O . TYR B 1 3 ? 11.531 57.625 30.984 1 90.31 3 TYR B O 1
ATOM 7812 N N . PHE B 1 4 ? 12.07 55.656 30.344 1 91.94 4 PHE B N 1
ATOM 7813 C CA . PHE B 1 4 ? 10.75 55.375 29.781 1 91.94 4 PHE B CA 1
ATOM 7814 C C . PHE B 1 4 ? 9.703 55.312 30.875 1 91.94 4 PHE B C 1
ATOM 7816 O O . PHE B 1 4 ? 8.578 55.781 30.719 1 91.94 4 PHE B O 1
ATOM 7823 N N . ALA B 1 5 ? 10 54.719 31.969 1 88.38 5 ALA B N 1
ATOM 7824 C CA . ALA B 1 5 ? 9.078 54.625 33.094 1 88.38 5 ALA B CA 1
ATOM 7825 C C . ALA B 1 5 ? 8.797 56.031 33.656 1 88.38 5 ALA B C 1
ATOM 7827 O O . ALA B 1 5 ? 7.664 56.312 34.062 1 88.38 5 ALA B O 1
ATOM 7828 N N . ASP B 1 6 ? 9.781 56.906 33.688 1 87.75 6 ASP B N 1
ATOM 7829 C CA . ASP B 1 6 ? 9.672 58.25 34.25 1 87.75 6 ASP B CA 1
ATOM 7830 C C . ASP B 1 6 ? 8.812 59.156 33.406 1 87.75 6 ASP B C 1
ATOM 7832 O O . ASP B 1 6 ? 8.195 60.094 33.906 1 87.75 6 ASP B O 1
ATOM 7836 N N . HIS B 1 7 ? 8.797 58.844 32.156 1 87.81 7 HIS B N 1
ATOM 7837 C CA . HIS B 1 7 ? 8.086 59.719 31.234 1 87.81 7 HIS B CA 1
ATOM 7838 C C . HIS B 1 7 ? 6.859 59.031 30.656 1 87.81 7 HIS B C 1
ATOM 7840 O O . HIS B 1 7 ? 6.32 59.469 29.641 1 87.81 7 HIS B O 1
ATOM 7846 N N . ALA B 1 8 ? 6.5 58 31.219 1 85.62 8 ALA B N 1
ATOM 7847 C CA . ALA B 1 8 ? 5.371 57.219 30.703 1 85.62 8 ALA B CA 1
ATOM 7848 C C . ALA B 1 8 ? 4.078 58.031 30.766 1 85.62 8 ALA B C 1
ATOM 7850 O O . ALA B 1 8 ? 3.219 57.906 29.891 1 85.62 8 ALA B O 1
ATOM 7851 N N . ASP B 1 9 ? 3.902 58.844 31.688 1 77.81 9 ASP B N 1
ATOM 7852 C CA . ASP B 1 9 ? 2.688 59.625 31.906 1 77.81 9 ASP B CA 1
ATOM 7853 C C . ASP B 1 9 ? 2.596 60.781 30.922 1 77.81 9 ASP B C 1
ATOM 7855 O O . ASP B 1 9 ? 1.545 61.406 30.797 1 77.81 9 ASP B O 1
ATOM 7859 N N . GLN B 1 10 ? 3.623 61.031 30.203 1 80.94 10 GLN B N 1
ATOM 7860 C CA . GLN B 1 10 ? 3.652 62.188 29.312 1 80.94 10 GLN B CA 1
ATOM 7861 C C . GLN B 1 10 ? 3.244 61.781 27.891 1 80.94 10 GLN B C 1
ATOM 7863 O O . GLN B 1 10 ? 3.197 62.625 27 1 80.94 10 GLN B O 1
ATOM 7868 N N . ILE B 1 11 ? 2.943 60.531 27.734 1 81.5 11 ILE B N 1
ATOM 7869 C CA . ILE B 1 11 ? 2.588 60.094 26.391 1 81.5 11 ILE B CA 1
ATOM 7870 C C . ILE B 1 11 ? 1.11 60.375 26.125 1 81.5 11 ILE B C 1
ATOM 7872 O O . ILE B 1 11 ? 0.267 60.156 27 1 81.5 11 ILE B O 1
ATOM 7876 N N . ASN B 1 12 ? 0.871 61.031 25.031 1 77.56 12 ASN B N 1
ATOM 7877 C CA . ASN B 1 12 ? -0.49 61.312 24.562 1 77.56 12 ASN B CA 1
ATOM 7878 C C . ASN B 1 12 ? -0.946 60.25 23.547 1 77.56 12 ASN B C 1
ATOM 7880 O O . ASN B 1 12 ? -0.518 60.281 22.391 1 77.56 12 ASN B O 1
ATOM 7884 N N . PHE B 1 13 ? -1.719 59.25 23.969 1 73.06 13 PHE B N 1
ATOM 7885 C CA . PHE B 1 13 ? -2.148 58.156 23.109 1 73.06 13 PHE B CA 1
ATOM 7886 C C . PHE B 1 13 ? -3.359 58.562 22.281 1 73.06 13 PHE B C 1
ATOM 7888 O O . PHE B 1 13 ? -4.445 58 22.453 1 73.06 13 PHE B O 1
ATOM 7895 N N . GLN B 1 14 ? -3.42 59.75 21.641 1 62.81 14 GLN B N 1
ATOM 7896 C CA . GLN B 1 14 ? -4.531 60.125 20.781 1 62.81 14 GLN B CA 1
ATOM 7897 C C . GLN B 1 14 ? -4.414 59.469 19.406 1 62.81 14 GLN B C 1
ATOM 7899 O O . GLN B 1 14 ? -3.355 59.531 18.781 1 62.81 14 GLN B O 1
ATOM 7904 N N . GLN B 1 15 ? -5.359 58.5 18.984 1 59.16 15 GLN B N 1
ATOM 7905 C CA . GLN B 1 15 ? -5.336 57.75 17.734 1 59.16 15 GLN B CA 1
ATOM 7906 C C . GLN B 1 15 ? -5.645 58.688 16.547 1 59.16 15 GLN B C 1
ATOM 7908 O O . GLN B 1 15 ? -6.293 59.719 16.703 1 59.16 15 GLN B O 1
ATOM 7913 N N . PHE B 1 16 ? -5.004 58.438 15.203 1 54.12 16 PHE B N 1
ATOM 7914 C CA . PHE B 1 16 ? -5.125 59.156 13.938 1 54.12 16 PHE B CA 1
ATOM 7915 C C . PHE B 1 16 ? -6.59 59.344 13.562 1 54.12 16 PHE B C 1
ATOM 7917 O O . PHE B 1 16 ? -7.352 58.375 13.484 1 54.12 16 PHE B O 1
ATOM 7924 N N . GLY B 1 17 ? -7.305 60.406 13.844 1 43.94 17 GLY B N 1
ATOM 7925 C CA . GLY B 1 17 ? -8.625 60.688 13.312 1 43.94 17 GLY B CA 1
ATOM 7926 C C . GLY B 1 17 ? -8.648 60.844 11.805 1 43.94 17 GLY B C 1
ATOM 7927 O O . GLY B 1 17 ? -7.594 60.875 11.164 1 43.94 17 GLY B O 1
ATOM 7928 N N . SER B 1 18 ? -9.766 60.688 11.047 1 41.62 18 SER B N 1
ATOM 7929 C CA . SER B 1 18 ? -10.055 60.719 9.609 1 41.62 18 SER B CA 1
ATOM 7930 C C . SER B 1 18 ? -9.18 61.781 8.914 1 41.62 18 SER B C 1
ATOM 7932 O O . SER B 1 18 ? -8.734 61.562 7.785 1 41.62 18 SER B O 1
ATOM 7934 N N . GLU B 1 19 ? -9.43 63.125 8.922 1 37.12 19 GLU B N 1
ATOM 7935 C CA . GLU B 1 19 ? -9.031 64.25 8.07 1 37.12 19 GLU B CA 1
ATOM 7936 C C . GLU B 1 19 ? -7.754 64.938 8.586 1 37.12 19 GLU B C 1
ATOM 7938 O O . GLU B 1 19 ? -7.801 65.75 9.484 1 37.12 19 GLU B O 1
ATOM 7943 N N . GLY B 1 20 ? -6.48 64.688 8.031 1 43.81 20 GLY B N 1
ATOM 7944 C CA . GLY B 1 20 ? -5.254 65.438 7.957 1 43.81 20 GLY B CA 1
ATOM 7945 C C . GLY B 1 20 ? -4.441 65.438 9.234 1 43.81 20 GLY B C 1
ATOM 7946 O O . GLY B 1 20 ? -3.385 66.062 9.328 1 43.81 20 GLY B O 1
ATOM 7947 N N . MET B 1 21 ? -5.051 65.188 10.469 1 47.19 21 MET B N 1
ATOM 7948 C CA . MET B 1 21 ? -4.418 65.625 11.711 1 47.19 21 MET B CA 1
ATOM 7949 C C . MET B 1 21 ? -3.465 64.562 12.234 1 47.19 21 MET B C 1
ATOM 7951 O O . MET B 1 21 ? -3.604 63.375 11.914 1 47.19 21 MET B O 1
ATOM 7955 N N . GLU B 1 22 ? -2.275 64.812 13.086 1 62.25 22 GLU B N 1
ATOM 7956 C CA . GLU B 1 22 ? -1.186 64.312 13.914 1 62.25 22 GLU B CA 1
ATOM 7957 C C . GLU B 1 22 ? -1.691 63.312 14.93 1 62.25 22 GLU B C 1
ATOM 7959 O O . GLU B 1 22 ? -2.781 63.469 15.484 1 62.25 22 GLU B O 1
ATOM 7964 N N . GLY B 1 23 ? -1.298 61.844 14.82 1 75.25 23 GLY B N 1
ATOM 7965 C CA . GLY B 1 23 ? -1.617 60.844 15.844 1 75.25 23 GLY B CA 1
ATOM 7966 C C . GLY B 1 23 ? -1.025 59.5 15.562 1 75.25 23 GLY B C 1
ATOM 7967 O O . GLY B 1 23 ? -0.331 59.312 14.555 1 75.25 23 GLY B O 1
ATOM 7968 N N . ILE B 1 24 ? -1.338 58.406 16.484 1 85 24 ILE B N 1
ATOM 7969 C CA . ILE B 1 24 ? -0.857 57.031 16.391 1 85 24 ILE B CA 1
ATOM 7970 C C . ILE B 1 24 ? -1.7 56.25 15.383 1 85 24 ILE B C 1
ATOM 7972 O O . ILE B 1 24 ? -2.928 56.375 15.359 1 85 24 ILE B O 1
ATOM 7976 N N . ARG B 1 25 ? -1.056 55.594 14.422 1 84.69 25 ARG B N 1
ATOM 7977 C CA . ARG B 1 25 ? -1.744 54.781 13.422 1 84.69 25 ARG B CA 1
ATOM 7978 C C . ARG B 1 25 ? -2.512 53.656 14.086 1 84.69 25 ARG B C 1
ATOM 7980 O O . ARG B 1 25 ? -2.172 53.219 15.195 1 84.69 25 ARG B O 1
ATOM 7987 N N . SER B 1 26 ? -3.562 53.188 13.414 1 85.88 26 SER B N 1
ATOM 7988 C CA . SER B 1 26 ? -4.383 52.094 13.938 1 85.88 26 SER B CA 1
ATOM 7989 C C . SER B 1 26 ? -3.545 50.844 14.195 1 85.88 26 SER B C 1
ATOM 7991 O O . SER B 1 26 ? -3.727 50.156 15.203 1 85.88 26 SER B O 1
ATOM 7993 N N . CYS B 1 27 ? -2.619 50.594 13.297 1 88.38 27 CYS B N 1
ATOM 7994 C CA . CYS B 1 27 ? -1.793 49.406 13.453 1 88.38 27 CYS B CA 1
ATOM 7995 C C . CYS B 1 27 ? -0.875 49.531 14.664 1 88.38 27 CYS B C 1
ATOM 7997 O O . CYS B 1 27 ? -0.633 48.531 15.359 1 88.38 27 CYS B O 1
ATOM 7999 N N . GLN B 1 28 ? -0.398 50.719 14.867 1 90 28 GLN B N 1
ATOM 8000 C CA . GLN B 1 28 ? 0.48 50.969 16.016 1 90 28 GLN B CA 1
ATOM 8001 C C . GLN B 1 28 ? -0.284 50.812 17.328 1 90 28 GLN B C 1
ATOM 8003 O O . GLN B 1 28 ? 0.2 50.188 18.266 1 90 28 GLN B O 1
ATOM 8008 N N . ALA B 1 29 ? -1.448 51.344 17.297 1 89.44 29 ALA B N 1
ATOM 8009 C CA . ALA B 1 29 ? -2.291 51.219 18.484 1 89.44 29 ALA B CA 1
ATOM 8010 C C . ALA B 1 29 ? -2.654 49.781 18.75 1 89.44 29 ALA B C 1
ATOM 8012 O O . ALA B 1 29 ? -2.582 49.312 19.875 1 89.44 29 ALA B O 1
ATOM 8013 N N . GLY B 1 30 ? -3.047 49.094 17.672 1 91.56 30 GLY B N 1
ATOM 8014 C CA . GLY B 1 30 ? -3.391 47.688 17.797 1 91.56 30 GLY B CA 1
ATOM 8015 C C . GLY B 1 30 ? -2.248 46.844 18.312 1 91.56 30 GLY B C 1
ATOM 8016 O O . GLY B 1 30 ? -2.443 46 19.188 1 91.56 30 GLY B O 1
ATOM 8017 N N . GLY B 1 31 ? -1.085 47.031 17.734 1 92.5 31 GLY B N 1
ATOM 8018 C CA . GLY B 1 31 ? 0.085 46.312 18.219 1 92.5 31 GLY B CA 1
ATOM 8019 C C . GLY B 1 31 ? 0.399 46.594 19.672 1 92.5 31 GLY B C 1
ATOM 8020 O O . GLY B 1 31 ? 0.738 45.688 20.422 1 92.5 31 GLY B O 1
ATOM 8021 N N . PHE B 1 32 ? 0.284 47.844 20.016 1 92.81 32 PHE B N 1
ATOM 8022 C CA . PHE B 1 32 ? 0.548 48.281 21.391 1 92.81 32 PHE B CA 1
ATOM 8023 C C . PHE B 1 32 ? -0.391 47.562 22.359 1 92.81 32 PHE B C 1
ATOM 8025 O O . PHE B 1 32 ? 0.059 46.938 23.328 1 92.81 32 PHE B O 1
ATOM 8032 N N . TRP B 1 33 ? -1.634 47.594 22.078 1 91.38 33 TRP B N 1
ATOM 8033 C CA . TRP B 1 33 ? -2.623 46.969 22.969 1 91.38 33 TRP B CA 1
ATOM 8034 C C . TRP B 1 33 ? -2.494 45.469 22.953 1 91.38 33 TRP B C 1
ATOM 8036 O O . TRP B 1 33 ? -2.662 44.812 23.984 1 91.38 33 TRP B O 1
ATOM 8046 N N . GLY B 1 34 ? -2.207 44.938 21.781 1 92.62 34 GLY B N 1
ATOM 8047 C CA . GLY B 1 34 ? -2.045 43.5 21.688 1 92.62 34 GLY B CA 1
ATOM 8048 C C . GLY B 1 34 ? -0.912 42.969 22.531 1 92.62 34 GLY B C 1
ATOM 8049 O O . GLY B 1 34 ? -1.074 41.969 23.234 1 92.62 34 GLY B O 1
ATOM 8050 N N . VAL B 1 35 ? 0.166 43.594 22.484 1 93.31 35 VAL B N 1
ATOM 8051 C CA . VAL B 1 35 ? 1.338 43.156 23.234 1 93.31 35 VAL B CA 1
ATOM 8052 C C . VAL B 1 35 ? 1.084 43.344 24.734 1 93.31 35 VAL B C 1
ATOM 8054 O O . VAL B 1 35 ? 1.422 42.469 25.531 1 93.31 35 VAL B O 1
ATOM 8057 N N . LYS B 1 36 ? 0.524 44.438 25.094 1 91.44 36 LYS B N 1
ATOM 8058 C CA . LYS B 1 36 ? 0.204 44.656 26.5 1 91.44 36 LYS B CA 1
ATOM 8059 C C . LYS B 1 36 ? -0.731 43.562 27.031 1 91.44 36 LYS B C 1
ATOM 8061 O O . LYS B 1 36 ? -0.558 43.094 28.141 1 91.44 36 LYS B O 1
ATOM 8066 N N . SER B 1 37 ? -1.71 43.281 26.203 1 91.31 37 SER B N 1
ATOM 8067 C CA . SER B 1 37 ? -2.643 42.219 26.562 1 91.31 37 SER B CA 1
ATOM 8068 C C . SER B 1 37 ? -1.922 40.875 26.75 1 91.31 37 SER B C 1
ATOM 8070 O O . SER B 1 37 ? -2.152 40.188 27.75 1 91.31 37 SER B O 1
ATOM 8072 N N . HIS B 1 38 ? -1.033 40.656 25.859 1 90.62 38 HIS B N 1
ATOM 8073 C CA . HIS B 1 38 ? -0.308 39.406 25.859 1 90.62 38 HIS B CA 1
ATOM 8074 C C . HIS B 1 38 ? 0.46 39.188 27.156 1 90.62 38 HIS B C 1
ATOM 8076 O O . HIS B 1 38 ? 0.39 38.125 27.75 1 90.62 38 HIS B O 1
ATOM 8082 N N . PHE B 1 39 ? 1.117 40.125 27.656 1 90.38 39 PHE B N 1
ATOM 8083 C CA . PHE B 1 39 ? 2.023 39.969 28.781 1 90.38 39 PHE B CA 1
ATOM 8084 C C . PHE B 1 39 ? 1.253 39.938 30.094 1 90.38 39 PHE B C 1
ATOM 8086 O O . PHE B 1 39 ? 1.829 39.688 31.156 1 90.38 39 PHE B O 1
ATOM 8093 N N . THR B 1 40 ? -0.106 40.188 30.047 1 86.75 40 THR B N 1
ATOM 8094 C CA . THR B 1 40 ? -0.923 40 31.25 1 86.75 40 THR B CA 1
ATOM 8095 C C . THR B 1 40 ? -1.205 38.531 31.484 1 86.75 40 THR B C 1
ATOM 8097 O O . THR B 1 40 ? -1.439 38.094 32.625 1 86.75 40 THR B O 1
ATOM 8100 N N . ALA B 1 41 ? -1.19 37.812 30.359 1 82.31 41 ALA B N 1
ATOM 8101 C CA . ALA B 1 41 ? -1.526 36.406 30.453 1 82.31 41 ALA B CA 1
ATOM 8102 C C . ALA B 1 41 ? -0.284 35.531 30.297 1 82.31 41 ALA B C 1
ATOM 8104 O O . ALA B 1 41 ? -0.151 34.5 30.953 1 82.31 41 ALA B O 1
ATOM 8105 N N . TYR B 1 42 ? 0.559 35.938 29.391 1 80.56 42 TYR B N 1
ATOM 8106 C CA . TYR B 1 42 ? 1.724 35.156 29.047 1 80.56 42 TYR B CA 1
ATOM 8107 C C . TYR B 1 42 ? 3.01 35.938 29.219 1 80.56 42 TYR B C 1
ATOM 8109 O O . TYR B 1 42 ? 3.617 36.375 28.234 1 80.56 42 TYR B O 1
ATOM 8117 N N . GLU B 1 43 ? 3.486 35.938 30.312 1 81.69 43 GLU B N 1
ATOM 8118 C CA . GLU B 1 43 ? 4.641 36.781 30.609 1 81.69 43 GLU B CA 1
ATOM 8119 C C . GLU B 1 43 ? 5.926 36.188 30.047 1 81.69 43 GLU B C 1
ATOM 8121 O O . GLU B 1 43 ? 6.824 36.906 29.625 1 81.69 43 GLU B O 1
ATOM 8126 N N . ASP B 1 44 ? 5.98 34.875 30.016 1 81.12 44 ASP B N 1
ATOM 8127 C CA . ASP B 1 44 ? 7.234 34.219 29.656 1 81.12 44 ASP B CA 1
ATOM 8128 C C . ASP B 1 44 ? 7.266 33.875 28.172 1 81.12 44 ASP B C 1
ATOM 8130 O O . ASP B 1 44 ? 8.281 33.375 27.672 1 81.12 44 ASP B O 1
ATOM 8134 N N . GLU B 1 45 ? 6.223 34.062 27.547 1 81.69 45 GLU B N 1
ATOM 8135 C CA . GLU B 1 45 ? 6.164 33.75 26.125 1 81.69 45 GLU B CA 1
ATOM 8136 C C . GLU B 1 45 ? 6.348 34.969 25.25 1 81.69 45 GLU B C 1
ATOM 8138 O O . GLU B 1 45 ? 5.746 36.031 25.516 1 81.69 45 GLU B O 1
ATOM 8143 N N . PRO B 1 46 ? 7.219 34.812 24.281 1 86.25 46 PRO B N 1
ATOM 8144 C CA . PRO B 1 46 ? 7.395 35.969 23.406 1 86.25 46 PRO B CA 1
ATOM 8145 C C . PRO B 1 46 ? 6.125 36.344 22.641 1 86.25 46 PRO B C 1
ATOM 8147 O O . PRO B 1 46 ? 5.328 35.469 22.297 1 86.25 46 PRO B O 1
ATOM 8150 N N . ALA B 1 47 ? 5.934 37.656 22.5 1 88.88 47 ALA B N 1
ATOM 8151 C CA . ALA B 1 47 ? 4.82 38.156 21.719 1 88.88 47 ALA B CA 1
ATOM 8152 C C . ALA B 1 47 ? 5.23 38.406 20.266 1 88.88 47 ALA B C 1
ATOM 8154 O O . ALA B 1 47 ? 6.207 39.094 20 1 88.88 47 ALA B O 1
ATOM 8155 N N . LEU B 1 48 ? 4.539 37.75 19.391 1 84.81 48 LEU B N 1
ATOM 8156 C CA . LEU B 1 48 ? 4.816 37.906 17.969 1 84.81 48 LEU B CA 1
ATOM 8157 C C . LEU B 1 48 ? 3.836 38.906 17.344 1 84.81 48 LEU B C 1
ATOM 8159 O O . LEU B 1 48 ? 2.619 38.719 17.453 1 84.81 48 LEU B O 1
ATOM 8163 N N . VAL B 1 49 ? 4.359 40.031 16.812 1 88.38 49 VAL B N 1
ATOM 8164 C CA . VAL B 1 49 ? 3.557 41.031 16.141 1 88.38 49 VAL B CA 1
ATOM 8165 C C . VAL B 1 49 ? 3.918 41.062 14.648 1 88.38 49 VAL B C 1
ATOM 8167 O O . VAL B 1 49 ? 5.094 41.156 14.297 1 88.38 49 VAL B O 1
ATOM 8170 N N . SER B 1 50 ? 2.912 40.938 13.852 1 82.69 50 SER B N 1
ATOM 8171 C CA . SER B 1 50 ? 3.123 41 12.406 1 82.69 50 SER B CA 1
ATOM 8172 C C . SER B 1 50 ? 2.49 42.25 11.797 1 82.69 50 SER B C 1
ATOM 8174 O O . SER B 1 50 ? 1.273 42.438 11.875 1 82.69 50 SER B O 1
ATOM 8176 N N . MET B 1 51 ? 3.285 43.188 11.391 1 82.81 51 MET B N 1
ATOM 8177 C CA . MET B 1 51 ? 2.869 44.406 10.719 1 82.81 51 MET B CA 1
ATOM 8178 C C . MET B 1 51 ? 3.613 44.594 9.398 1 82.81 51 MET B C 1
ATOM 8180 O O . MET B 1 51 ? 4.809 44.312 9.312 1 82.81 51 MET B O 1
ATOM 8184 N N . PRO B 1 52 ? 2.861 45.031 8.406 1 73.62 52 PRO B N 1
ATOM 8185 C CA . PRO B 1 52 ? 3.523 45.219 7.117 1 73.62 52 PRO B CA 1
ATOM 8186 C C . PRO B 1 52 ? 4.68 46.219 7.18 1 73.62 52 PRO B C 1
ATOM 8188 O O . PRO B 1 52 ? 4.727 47.031 8.086 1 73.62 52 PRO B O 1
ATOM 8191 N N . THR B 1 53 ? 5.574 46.125 6.246 1 71.12 53 THR B N 1
ATOM 8192 C CA . THR B 1 53 ? 6.715 47.031 6.164 1 71.12 53 THR B CA 1
ATOM 8193 C C . THR B 1 53 ? 6.246 48.469 5.98 1 71.12 53 THR B C 1
ATOM 8195 O O . THR B 1 53 ? 5.32 48.75 5.211 1 71.12 53 THR B O 1
ATOM 8198 N N . GLY B 1 54 ? 6.801 49.406 6.734 1 71.75 54 GLY B N 1
ATOM 8199 C CA . GLY B 1 54 ? 6.457 50.812 6.613 1 71.75 54 GLY B CA 1
ATOM 8200 C C . GLY B 1 54 ? 5.273 51.219 7.473 1 71.75 54 GLY B C 1
ATOM 8201 O O . GLY B 1 54 ? 4.84 52.375 7.434 1 71.75 54 GLY B O 1
ATOM 8202 N N . SER B 1 55 ? 4.77 50.312 8.203 1 78 55 SER B N 1
ATOM 8203 C CA . SER B 1 55 ? 3.582 50.594 9.008 1 78 55 SER B CA 1
ATOM 8204 C C . SER B 1 55 ? 3.957 51.219 10.344 1 78 55 SER B C 1
ATOM 8206 O O . SER B 1 55 ? 3.082 51.625 11.125 1 78 55 SER B O 1
ATOM 8208 N N . GLY B 1 56 ? 5.25 51.406 10.594 1 83.25 56 GLY B N 1
ATOM 8209 C CA . GLY B 1 56 ? 5.668 52.094 11.812 1 83.25 56 GLY B CA 1
ATOM 8210 C C . GLY B 1 56 ? 6.047 51.125 12.922 1 83.25 56 GLY B C 1
ATOM 8211 O O . GLY B 1 56 ? 5.723 51.375 14.086 1 83.25 56 GLY B O 1
ATOM 8212 N N . LYS B 1 57 ? 6.762 50.094 12.609 1 88.5 57 LYS B N 1
ATOM 8213 C CA . LYS B 1 57 ? 7.188 49.125 13.602 1 88.5 57 LYS B CA 1
ATOM 8214 C C . LYS B 1 57 ? 8.102 49.75 14.648 1 88.5 57 LYS B C 1
ATOM 8216 O O . LYS B 1 57 ? 7.988 49.469 15.836 1 88.5 57 LYS B O 1
ATOM 8221 N N . THR B 1 58 ? 9.016 50.625 14.172 1 89.88 58 THR B N 1
ATOM 8222 C CA . THR B 1 58 ? 9.953 51.25 15.109 1 89.88 58 THR B CA 1
ATOM 8223 C C . THR B 1 58 ? 9.219 52.188 16.078 1 89.88 58 THR B C 1
ATOM 8225 O O . THR B 1 58 ? 9.547 52.219 17.266 1 89.88 58 THR B O 1
ATOM 8228 N N . ALA B 1 59 ? 8.305 52.938 15.578 1 90.06 59 ALA B N 1
ATOM 8229 C CA . ALA B 1 59 ? 7.496 53.781 16.453 1 90.06 59 ALA B CA 1
ATOM 8230 C C . ALA B 1 59 ? 6.758 52.938 17.484 1 90.06 59 ALA B C 1
ATOM 8232 O O . ALA B 1 59 ? 6.617 53.344 18.641 1 90.06 59 ALA B O 1
ATOM 8233 N N . LEU B 1 60 ? 6.281 51.812 17.016 1 93.06 60 LEU B N 1
ATOM 8234 C CA . LEU B 1 60 ? 5.613 50.906 17.938 1 93.06 60 LEU B CA 1
ATOM 8235 C C . LEU B 1 60 ? 6.57 50.438 19.016 1 93.06 60 LEU B C 1
ATOM 8237 O O . LEU B 1 60 ? 6.191 50.344 20.188 1 93.06 60 LEU B O 1
ATOM 8241 N N . MET B 1 61 ? 7.809 50.188 18.672 1 95.19 61 MET B N 1
ATOM 8242 C CA . MET B 1 61 ? 8.797 49.781 19.656 1 95.19 61 MET B CA 1
ATOM 8243 C C . MET B 1 61 ? 8.961 50.844 20.734 1 95.19 61 MET B C 1
ATOM 8245 O O . MET B 1 61 ? 8.984 50.562 21.922 1 95.19 61 MET B O 1
ATOM 8249 N N . MET B 1 62 ? 9.062 52.062 20.266 1 93.62 62 MET B N 1
ATOM 8250 C CA . MET B 1 62 ? 9.227 53.156 21.188 1 93.62 62 MET B CA 1
ATOM 8251 C C . MET B 1 62 ? 8 53.312 22.094 1 93.62 62 MET B C 1
ATOM 8253 O O . MET B 1 62 ? 8.125 53.5 23.297 1 93.62 62 MET B O 1
ATOM 8257 N N . LEU B 1 63 ? 6.855 53.188 21.453 1 91.75 63 LEU B N 1
ATOM 8258 C CA . LEU B 1 63 ? 5.617 53.25 22.203 1 91.75 63 LEU B CA 1
ATOM 8259 C C . LEU B 1 63 ? 5.574 52.188 23.281 1 91.75 63 LEU B C 1
ATOM 8261 O O . LEU B 1 63 ? 5.191 52.438 24.422 1 91.75 63 LEU B O 1
ATOM 8265 N N . LEU B 1 64 ? 5.961 50.969 22.906 1 94.19 64 LEU B N 1
ATOM 8266 C CA . LEU B 1 64 ? 5.953 49.844 23.828 1 94.19 64 LEU B CA 1
ATOM 8267 C C . LEU B 1 64 ? 6.973 50.031 24.938 1 94.19 64 LEU B C 1
ATOM 8269 O O . LEU B 1 64 ? 6.746 49.625 26.078 1 94.19 64 LEU B O 1
ATOM 8273 N N . ALA B 1 65 ? 8.109 50.656 24.594 1 93.81 65 ALA B N 1
ATOM 8274 C CA . ALA B 1 65 ? 9.094 50.969 25.641 1 93.81 65 ALA B CA 1
ATOM 8275 C C . ALA B 1 65 ? 8.492 51.844 26.719 1 93.81 65 ALA B C 1
ATOM 8277 O O . ALA B 1 65 ? 8.703 51.594 27.906 1 93.81 65 ALA B O 1
ATOM 8278 N N . PHE B 1 66 ? 7.734 52.844 26.312 1 91.12 66 PHE B N 1
ATOM 8279 C CA . PHE B 1 66 ? 7.074 53.719 27.266 1 91.12 66 PHE B CA 1
ATOM 8280 C C . PHE B 1 66 ? 6.031 52.969 28.078 1 91.12 66 PHE B C 1
ATOM 8282 O O . PHE B 1 66 ? 5.816 53.25 29.266 1 91.12 66 PHE B O 1
ATOM 8289 N N . GLY B 1 67 ? 5.414 52 27.453 1 87.31 67 GLY B N 1
ATOM 8290 C CA . GLY B 1 67 ? 4.309 51.281 28.094 1 87.31 67 GLY B CA 1
ATOM 8291 C C . GLY B 1 67 ? 4.758 50.156 28.984 1 87.31 67 GLY B C 1
ATOM 8292 O O . GLY B 1 67 ? 4.062 49.781 29.922 1 87.31 67 GLY B O 1
ATOM 8293 N N . LEU B 1 68 ? 5.895 49.5 28.672 1 88.88 68 LEU B N 1
ATOM 8294 C CA . LEU B 1 68 ? 6.227 48.25 29.297 1 88.88 68 LEU B CA 1
ATOM 8295 C C . LEU B 1 68 ? 7.547 48.344 30.062 1 88.88 68 LEU B C 1
ATOM 8297 O O . LEU B 1 68 ? 7.793 47.562 30.984 1 88.88 68 LEU B O 1
ATOM 8301 N N . SER B 1 69 ? 8.461 49.156 29.609 1 82.19 69 SER B N 1
ATOM 8302 C CA . SER B 1 69 ? 9.82 49.125 30.141 1 82.19 69 SER B CA 1
ATOM 8303 C C . SER B 1 69 ? 9.938 49.906 31.438 1 82.19 69 SER B C 1
ATOM 8305 O O . SER B 1 69 ? 9.414 51 31.562 1 82.19 69 SER B O 1
ATOM 8307 N N . GLU B 1 70 ? 10.609 49.312 32.406 1 80.62 70 GLU B N 1
ATOM 8308 C CA . GLU B 1 70 ? 10.898 49.938 33.688 1 80.62 70 GLU B CA 1
ATOM 8309 C C . GLU B 1 70 ? 12.398 50.219 33.844 1 80.62 70 GLU B C 1
ATOM 8311 O O . GLU B 1 70 ? 12.812 50.969 34.75 1 80.62 70 GLU B O 1
ATOM 8316 N N . LYS B 1 71 ? 13.195 49.594 33 1 88.06 71 LYS B N 1
ATOM 8317 C CA . LYS B 1 71 ? 14.648 49.719 33.094 1 88.06 71 LYS B CA 1
ATOM 8318 C C . LYS B 1 71 ? 15.25 50.031 31.719 1 88.06 71 LYS B C 1
ATOM 8320 O O . LYS B 1 71 ? 14.906 51.031 31.094 1 88.06 71 LYS B O 1
ATOM 8325 N N . GLN B 1 72 ? 16.125 49.094 31.25 1 91.5 72 GLN B N 1
ATOM 8326 C CA . GLN B 1 72 ? 16.797 49.25 29.969 1 91.5 72 GLN B CA 1
ATOM 8327 C C . GLN B 1 72 ? 16.156 48.406 28.875 1 91.5 72 GLN B C 1
ATOM 8329 O O . GLN B 1 72 ? 15.586 47.344 29.172 1 91.5 72 GLN B O 1
ATOM 8334 N N . VAL B 1 73 ? 16.188 48.969 27.719 1 94.69 73 VAL B N 1
ATOM 8335 C CA . VAL B 1 73 ? 15.609 48.281 26.562 1 94.69 73 VAL B CA 1
ATOM 8336 C C . VAL B 1 73 ? 16.719 47.781 25.641 1 94.69 73 VAL B C 1
ATOM 8338 O O . VAL B 1 73 ? 17.688 48.5 25.391 1 94.69 73 VAL B O 1
ATOM 8341 N N . LEU B 1 74 ? 16.609 46.469 25.234 1 94.31 74 LEU B N 1
ATOM 8342 C CA . LEU B 1 74 ? 17.516 45.906 24.234 1 94.31 74 LEU B CA 1
ATOM 8343 C C . LEU B 1 74 ? 16.812 45.719 22.906 1 94.31 74 LEU B C 1
ATOM 8345 O O . LEU B 1 74 ? 15.711 45.156 22.859 1 94.31 74 LEU B O 1
ATOM 8349 N N . VAL B 1 75 ? 17.359 46.25 21.828 1 95.06 75 VAL B N 1
ATOM 8350 C CA . VAL B 1 75 ? 16.812 46.062 20.5 1 95.06 75 VAL B CA 1
ATOM 8351 C C . VAL B 1 75 ? 17.812 45.312 19.625 1 95.06 75 VAL B C 1
ATOM 8353 O O . VAL B 1 75 ? 18.922 45.781 19.406 1 95.06 75 VAL B O 1
ATOM 8356 N N . VAL B 1 76 ? 17.375 44.125 19.172 1 92.94 76 VAL B N 1
ATOM 8357 C CA . VAL B 1 76 ? 18.203 43.312 18.297 1 92.94 76 VAL B CA 1
ATOM 8358 C C . VAL B 1 76 ? 17.734 43.469 16.844 1 92.94 76 VAL B C 1
ATOM 8360 O O . VAL B 1 76 ? 16.578 43.25 16.531 1 92.94 76 VAL B O 1
ATOM 8363 N N . THR B 1 77 ? 18.609 43.938 16.031 1 89.06 77 THR B N 1
ATOM 8364 C CA . THR B 1 77 ? 18.297 44.156 14.625 1 89.06 77 THR B CA 1
ATOM 8365 C C . THR B 1 77 ? 19.078 43.188 13.742 1 89.06 77 THR B C 1
ATOM 8367 O O . THR B 1 77 ? 20.016 42.531 14.203 1 89.06 77 THR B O 1
ATOM 8370 N N . ALA B 1 78 ? 18.703 43.156 12.531 1 79.25 78 ALA B N 1
ATOM 8371 C CA . ALA B 1 78 ? 19.25 42.125 11.641 1 79.25 78 ALA B CA 1
ATOM 8372 C C . ALA B 1 78 ? 20.469 42.656 10.891 1 79.25 78 ALA B C 1
ATOM 8374 O O . ALA B 1 78 ? 21.297 41.875 10.414 1 79.25 78 ALA B O 1
ATOM 8375 N N . SER B 1 79 ? 20.562 44.031 10.727 1 76.12 79 SER B N 1
ATOM 8376 C CA . SER B 1 79 ? 21.656 44.562 9.93 1 76.12 79 SER B CA 1
ATOM 8377 C C . SER B 1 79 ? 22.203 45.844 10.539 1 76.12 79 SER B C 1
ATOM 8379 O O . SER B 1 79 ? 21.562 46.469 11.391 1 76.12 79 SER B O 1
ATOM 8381 N N . ASP B 1 80 ? 23.391 46.281 10.062 1 77.19 80 ASP B N 1
ATOM 8382 C CA . ASP B 1 80 ? 24.031 47.5 10.531 1 77.19 80 ASP B CA 1
ATOM 8383 C C . ASP B 1 80 ? 23.234 48.719 10.141 1 77.19 80 ASP B C 1
ATOM 8385 O O . ASP B 1 80 ? 23.141 49.688 10.914 1 77.19 80 ASP B O 1
ATOM 8389 N N . VAL B 1 81 ? 22.688 48.656 9 1 71.5 81 VAL B N 1
ATOM 8390 C CA . VAL B 1 81 ? 21.891 49.781 8.523 1 71.5 81 VAL B CA 1
ATOM 8391 C C . VAL B 1 81 ? 20.656 49.969 9.414 1 71.5 81 VAL B C 1
ATOM 8393 O O . VAL B 1 81 ? 20.359 51.062 9.844 1 71.5 81 VAL B O 1
ATOM 8396 N N . LEU B 1 82 ? 20.047 48.938 9.812 1 78.81 82 LEU B N 1
ATOM 8397 C CA . LEU B 1 82 ? 18.859 48.969 10.656 1 78.81 82 LEU B CA 1
ATOM 8398 C C . LEU B 1 82 ? 19.219 49.406 12.078 1 78.81 82 LEU B C 1
ATOM 8400 O O . LEU B 1 82 ? 18.453 50.125 12.719 1 78.81 82 LEU B O 1
ATOM 8404 N N . ARG B 1 83 ? 20.375 48.906 12.477 1 86.19 83 ARG B N 1
ATOM 8405 C CA . ARG B 1 83 ? 20.828 49.281 13.812 1 86.19 83 ARG B CA 1
ATOM 8406 C C . ARG B 1 83 ? 21 50.781 13.922 1 86.19 83 ARG B C 1
ATOM 8408 O O . ARG B 1 83 ? 20.531 51.406 14.891 1 86.19 83 ARG B O 1
ATOM 8415 N N . THR B 1 84 ? 21.625 51.375 12.898 1 83.06 84 THR B N 1
ATOM 8416 C CA . THR B 1 84 ? 21.891 52.812 12.898 1 83.06 84 THR B CA 1
ATOM 8417 C C . THR B 1 84 ? 20.578 53.562 12.781 1 83.06 84 THR B C 1
ATOM 8419 O O . THR B 1 84 ? 20.375 54.594 13.469 1 83.06 84 THR B O 1
ATOM 8422 N N . GLN B 1 85 ? 19.734 53.125 11.984 1 79.62 85 GLN B N 1
ATOM 8423 C CA . GLN B 1 85 ? 18.453 53.781 11.781 1 79.62 85 GLN B CA 1
ATOM 8424 C C . GLN B 1 85 ? 17.594 53.719 13.039 1 79.62 85 GLN B C 1
ATOM 8426 O O . GLN B 1 85 ? 17 54.719 13.461 1 79.62 85 GLN B O 1
ATOM 8431 N N . THR B 1 86 ? 17.531 52.531 13.609 1 90.44 86 THR B N 1
ATOM 8432 C CA . THR B 1 86 ? 16.734 52.344 14.812 1 90.44 86 THR B CA 1
ATOM 8433 C C . THR B 1 86 ? 17.266 53.156 15.961 1 90.44 86 THR B C 1
ATOM 8435 O O . THR B 1 86 ? 16.5 53.812 16.688 1 90.44 86 THR B O 1
ATOM 8438 N N . ALA B 1 87 ? 18.594 53.188 16.047 1 93.19 87 ALA B N 1
ATOM 8439 C CA . ALA B 1 87 ? 19.219 54 17.094 1 93.19 87 ALA B CA 1
ATOM 8440 C C . ALA B 1 87 ? 18.906 55.469 16.906 1 93.19 87 ALA B C 1
ATOM 8442 O O . ALA B 1 87 ? 18.578 56.156 17.875 1 93.19 87 ALA B O 1
ATOM 8443 N N . ALA B 1 88 ? 18.953 55.938 15.719 1 89 88 ALA B N 1
ATOM 8444 C CA . ALA B 1 88 ? 18.672 57.312 15.438 1 89 88 ALA B CA 1
ATOM 8445 C C . ALA B 1 88 ? 17.219 57.656 15.766 1 89 88 ALA B C 1
ATOM 8447 O O . ALA B 1 88 ? 16.938 58.719 16.312 1 89 88 ALA B O 1
ATOM 8448 N N . LYS B 1 89 ? 16.359 56.844 15.469 1 89.75 89 LYS B N 1
ATOM 8449 C CA . LYS B 1 89 ? 14.945 57.062 15.734 1 89.75 89 LYS B CA 1
ATOM 8450 C C . LYS B 1 89 ? 14.664 57.094 17.234 1 89.75 89 LYS B C 1
ATOM 8452 O O . LYS B 1 89 ? 13.898 57.969 17.703 1 89.75 89 LYS B O 1
ATOM 8457 N N . PHE B 1 90 ? 15.289 56.25 17.953 1 93.62 90 PHE B N 1
ATOM 8458 C CA . PHE B 1 90 ? 15.133 56.25 19.406 1 93.62 90 PHE B CA 1
ATOM 8459 C C . PHE B 1 90 ? 15.727 57.5 20.016 1 93.62 90 PHE B C 1
ATOM 8461 O O . PHE B 1 90 ? 15.164 58.062 20.953 1 93.62 90 PHE B O 1
ATOM 8468 N N . LYS B 1 91 ? 16.875 57.906 19.438 1 93 91 LYS B N 1
ATOM 8469 C CA . LYS B 1 91 ? 17.578 59.094 19.969 1 93 91 LYS B CA 1
ATOM 8470 C C . LYS B 1 91 ? 16.734 60.344 19.828 1 93 91 LYS B C 1
ATOM 8472 O O . LYS B 1 91 ? 16.812 61.25 20.672 1 93 91 LYS B O 1
ATOM 8477 N N . GLN B 1 92 ? 15.922 60.375 18.859 1 91.56 92 GLN B N 1
ATOM 8478 C CA . GLN B 1 92 ? 15.141 61.562 18.594 1 91.56 92 GLN B CA 1
ATOM 8479 C C . GLN B 1 92 ? 13.656 61.344 18.859 1 91.56 92 GLN B C 1
ATOM 8481 O O . GLN B 1 92 ? 12.844 62.25 18.734 1 91.56 92 GLN B O 1
ATOM 8486 N N . LEU B 1 93 ? 13.359 60.125 19.203 1 91.44 93 LEU B N 1
ATOM 8487 C CA . LEU B 1 93 ? 11.961 59.719 19.328 1 91.44 93 LEU B CA 1
ATOM 8488 C C . LEU B 1 93 ? 11.18 60.156 18.078 1 91.44 93 LEU B C 1
ATOM 8490 O O . LEU B 1 93 ? 10.086 60.719 18.188 1 91.44 93 LEU B O 1
ATOM 8494 N N . ASP B 1 94 ? 11.898 59.844 16.984 1 85.88 94 ASP B N 1
ATOM 8495 C CA . ASP B 1 94 ? 11.336 60.188 15.68 1 85.88 94 ASP B CA 1
ATOM 8496 C C . ASP B 1 94 ? 10.07 59.375 15.398 1 85.88 94 ASP B C 1
ATOM 8498 O O . ASP B 1 94 ? 10.047 58.156 15.578 1 85.88 94 ASP B O 1
ATOM 8502 N N . GLY B 1 95 ? 9.117 59.844 14.961 1 82.88 95 GLY B N 1
ATOM 8503 C CA . GLY B 1 95 ? 7.836 59.188 14.727 1 82.88 95 GLY B CA 1
ATOM 8504 C C . GLY B 1 95 ? 6.789 59.531 15.766 1 82.88 95 GLY B C 1
ATOM 8505 O O . GLY B 1 95 ? 5.637 59.812 15.43 1 82.88 95 GLY B O 1
ATOM 8506 N N . LEU B 1 96 ? 7.258 59.344 17.016 1 88.25 96 LEU B N 1
ATOM 8507 C CA . LEU B 1 96 ? 6.316 59.688 18.078 1 88.25 96 LEU B CA 1
ATOM 8508 C C . LEU B 1 96 ? 6.121 61.219 18.156 1 88.25 96 LEU B C 1
ATOM 8510 O O . LEU B 1 96 ? 5.004 61.688 18.391 1 88.25 96 LEU B O 1
ATOM 8514 N N . ARG B 1 97 ? 7.215 61.906 17.891 1 87.31 97 ARG B N 1
ATOM 8515 C CA . ARG B 1 97 ? 7.125 63.375 17.875 1 87.31 97 ARG B CA 1
ATOM 8516 C C . ARG B 1 97 ? 6.301 63.875 16.688 1 87.31 97 ARG B C 1
ATOM 8518 O O . ARG B 1 97 ? 5.465 64.75 16.844 1 87.31 97 ARG B O 1
ATOM 8525 N N . GLN B 1 98 ? 6.57 63.281 15.625 1 80.12 98 GLN B N 1
ATOM 8526 C CA . GLN B 1 98 ? 5.832 63.625 14.422 1 80.12 98 GLN B CA 1
ATOM 8527 C C . GLN B 1 98 ? 4.34 63.375 14.594 1 80.12 98 GLN B C 1
ATOM 8529 O O . GLN B 1 98 ? 3.508 64.125 14.086 1 80.12 98 GLN B O 1
ATOM 8534 N N . ALA B 1 99 ? 4.031 62.375 15.305 1 81.88 99 ALA B N 1
ATOM 8535 C CA . ALA B 1 99 ? 2.637 62 15.523 1 81.88 99 ALA B CA 1
ATOM 8536 C C . ALA B 1 99 ? 2.012 62.812 16.656 1 81.88 99 ALA B C 1
ATOM 8538 O O . ALA B 1 99 ? 0.808 62.719 16.906 1 81.88 99 ALA B O 1
ATOM 8539 N N . GLY B 1 100 ? 2.793 63.594 17.391 1 80.69 100 GLY B N 1
ATOM 8540 C CA . GLY B 1 100 ? 2.301 64.375 18.484 1 80.69 100 GLY B CA 1
ATOM 8541 C C . GLY B 1 100 ? 2.051 63.594 19.75 1 80.69 100 GLY B C 1
ATOM 8542 O O . GLY B 1 100 ? 1.271 64 20.609 1 80.69 100 GLY B O 1
ATOM 8543 N N . VAL B 1 101 ? 2.689 62.438 19.797 1 85.56 101 VAL B N 1
ATOM 8544 C CA . VAL B 1 101 ? 2.52 61.594 20.953 1 85.56 101 VAL B CA 1
ATOM 8545 C C . VAL B 1 101 ? 3.393 62.062 22.109 1 85.56 101 VAL B C 1
ATOM 8547 O O . VAL B 1 101 ? 3.008 61.969 23.266 1 85.56 101 VAL B O 1
ATOM 8550 N N . VAL B 1 102 ? 4.543 62.531 21.75 1 87.12 102 VAL B N 1
ATOM 8551 C CA . VAL B 1 102 ? 5.469 63.062 22.75 1 87.12 102 VAL B CA 1
ATOM 8552 C C . VAL B 1 102 ? 5.703 64.562 22.484 1 87.12 102 VAL B C 1
ATOM 8554 O O . VAL B 1 102 ? 5.758 64.938 21.328 1 87.12 102 VAL B O 1
ATOM 8557 N N . ASP B 1 103 ? 5.703 65.25 23.531 1 85.62 103 ASP B N 1
ATOM 8558 C CA . ASP B 1 103 ? 5.957 66.688 23.422 1 85.62 103 ASP B CA 1
ATOM 8559 C C . ASP B 1 103 ? 7.34 66.938 22.828 1 85.62 103 ASP B C 1
ATOM 8561 O O . ASP B 1 103 ? 8.305 66.188 23.141 1 85.62 103 ASP B O 1
ATOM 8565 N N . ASP B 1 104 ? 7.438 67.938 21.984 1 81.88 104 ASP B N 1
ATOM 8566 C CA . ASP B 1 104 ? 8.688 68.25 21.312 1 81.88 104 ASP B CA 1
ATOM 8567 C C . ASP B 1 104 ? 9.758 68.688 22.328 1 81.88 104 ASP B C 1
ATOM 8569 O O . ASP B 1 104 ? 10.953 68.562 22.062 1 81.88 104 ASP B O 1
ATOM 8573 N N . LYS B 1 105 ? 9.336 69.062 23.484 1 83.75 105 LYS B N 1
ATOM 8574 C CA . LYS B 1 105 ? 10.273 69.562 24.484 1 83.75 105 LYS B CA 1
ATOM 8575 C C . LYS B 1 105 ? 10.727 68.438 25.422 1 83.75 105 LYS B C 1
ATOM 8577 O O . LYS B 1 105 ? 11.594 68.688 26.266 1 83.75 105 LYS B O 1
ATOM 8582 N N . LEU B 1 106 ? 10.172 67.25 25.219 1 88 106 LEU B N 1
ATOM 8583 C CA . LEU B 1 106 ? 10.547 66.125 26.094 1 88 106 LEU B CA 1
ATOM 8584 C C . LEU B 1 106 ? 11.992 65.75 25.844 1 88 106 LEU B C 1
ATOM 8586 O O . LEU B 1 106 ? 12.438 65.688 24.688 1 88 106 LEU B O 1
ATOM 8590 N N . ASP B 1 107 ? 12.727 65.562 26.969 1 87.69 107 ASP B N 1
ATOM 8591 C CA . ASP B 1 107 ? 14.086 65 26.844 1 87.69 107 ASP B CA 1
ATOM 8592 C C . ASP B 1 107 ? 14.086 63.656 26.156 1 87.69 107 ASP B C 1
ATOM 8594 O O . ASP B 1 107 ? 13.141 62.875 26.297 1 87.69 107 ASP B O 1
ATOM 8598 N N . THR B 1 108 ? 15.078 63.375 25.391 1 91.19 108 THR B N 1
ATOM 8599 C CA . THR B 1 108 ? 15.188 62.125 24.641 1 91.19 108 THR B CA 1
ATOM 8600 C C . THR B 1 108 ? 16 61.125 25.438 1 91.19 108 THR B C 1
ATOM 8602 O O . THR B 1 108 ? 16.797 61.469 26.297 1 91.19 108 THR B O 1
ATOM 8605 N N . PRO B 1 109 ? 15.75 59.844 25.203 1 93.62 109 PRO B N 1
ATOM 8606 C CA . PRO B 1 109 ? 16.5 58.781 25.891 1 93.62 109 PRO B CA 1
ATOM 8607 C C . PRO B 1 109 ? 17.953 58.688 25.391 1 93.62 109 PRO B C 1
ATOM 8609 O O . PRO B 1 109 ? 18.25 59.094 24.281 1 93.62 109 PRO B O 1
ATOM 8612 N N . SER B 1 110 ? 18.797 58.188 26.25 1 93.06 110 SER B N 1
ATOM 8613 C CA . SER B 1 110 ? 20.172 57.875 25.828 1 93.06 110 SER B CA 1
ATOM 8614 C C . SER B 1 110 ? 20.234 56.562 25.094 1 93.06 110 SER B C 1
ATOM 8616 O O . SER B 1 110 ? 19.562 55.594 25.469 1 93.06 110 SER B O 1
ATOM 8618 N N . VAL B 1 111 ? 20.859 56.594 23.984 1 95.19 111 VAL B N 1
ATOM 8619 C CA . VAL B 1 111 ? 20.906 55.406 23.141 1 95.19 111 VAL B CA 1
ATOM 8620 C C . VAL B 1 111 ? 22.359 55.031 22.875 1 95.19 111 VAL B C 1
ATOM 8622 O O . VAL B 1 111 ? 23.203 55.875 22.578 1 95.19 111 VAL B O 1
ATOM 8625 N N . ALA B 1 112 ? 22.672 53.688 23.078 1 93.56 112 ALA B N 1
ATOM 8626 C CA . ALA B 1 112 ? 24 53.156 22.734 1 93.56 112 ALA B CA 1
ATOM 8627 C C . ALA B 1 112 ? 23.906 52.125 21.641 1 93.56 112 ALA B C 1
ATOM 8629 O O . ALA B 1 112 ? 22.938 51.344 21.562 1 93.56 112 ALA B O 1
ATOM 8630 N N . THR B 1 113 ? 24.844 52.125 20.781 1 93.25 113 THR B N 1
ATOM 8631 C CA . THR B 1 113 ? 24.938 51.094 19.734 1 93.25 113 THR B CA 1
ATOM 8632 C C . THR B 1 113 ? 26.156 50.188 19.984 1 93.25 113 THR B C 1
ATOM 8634 O O . THR B 1 113 ? 27.234 50.688 20.297 1 93.25 113 THR B O 1
ATOM 8637 N N . VAL B 1 114 ? 25.906 48.906 19.969 1 90.75 114 VAL B N 1
ATOM 8638 C CA . VAL B 1 114 ? 27 47.969 20.125 1 90.75 114 VAL B CA 1
ATOM 8639 C C . VAL B 1 114 ? 27.547 47.594 18.75 1 90.75 114 VAL B C 1
ATOM 8641 O O . VAL B 1 114 ? 26.844 47 17.922 1 90.75 114 VAL B O 1
ATOM 8644 N N . THR B 1 115 ? 28.766 48 18.5 1 86.31 115 THR B N 1
ATOM 8645 C CA . THR B 1 115 ? 29.344 47.781 17.172 1 86.31 115 THR B CA 1
ATOM 8646 C C . THR B 1 115 ? 30.406 46.688 17.219 1 86.31 115 THR B C 1
ATOM 8648 O O . THR B 1 115 ? 30.859 46.219 16.188 1 86.31 115 THR B O 1
ATOM 8651 N N . SER B 1 116 ? 30.859 46.281 18.453 1 82.69 116 SER B N 1
ATOM 8652 C CA . SER B 1 116 ? 31.875 45.25 18.594 1 82.69 116 SER B CA 1
ATOM 8653 C C . SER B 1 116 ? 31.391 44.094 19.484 1 82.69 116 SER B C 1
ATOM 8655 O O . SER B 1 116 ? 30.391 44.25 20.203 1 82.69 116 SER B O 1
ATOM 8657 N N . ARG B 1 117 ? 32.094 43.031 19.391 1 87.81 117 ARG B N 1
ATOM 8658 C CA . ARG B 1 117 ? 31.766 41.844 20.203 1 87.81 117 ARG B CA 1
ATOM 8659 C C . ARG B 1 117 ? 31.906 42.156 21.688 1 87.81 117 ARG B C 1
ATOM 8661 O O . ARG B 1 117 ? 32.906 42.719 22.125 1 87.81 117 ARG B O 1
ATOM 8668 N N . VAL B 1 118 ? 30.906 41.844 22.406 1 90.69 118 VAL B N 1
ATOM 8669 C CA . VAL B 1 118 ? 30.953 42.031 23.859 1 90.69 118 VAL B CA 1
ATOM 8670 C C . VAL B 1 118 ? 31.531 40.812 24.531 1 90.69 118 VAL B C 1
ATOM 8672 O O . VAL B 1 118 ? 30.844 39.781 24.625 1 90.69 118 VAL B O 1
ATOM 8675 N N . THR B 1 119 ? 32.75 40.875 24.938 1 87.62 119 THR B N 1
ATOM 8676 C CA . THR B 1 119 ? 33.469 39.688 25.422 1 87.62 119 THR B CA 1
ATOM 8677 C C . THR B 1 119 ? 33.719 39.781 26.922 1 87.62 119 THR B C 1
ATOM 8679 O O . THR B 1 119 ? 34.406 38.938 27.484 1 87.62 119 THR B O 1
ATOM 8682 N N . ASP B 1 120 ? 33.344 40.875 27.562 1 86.06 120 ASP B N 1
ATOM 8683 C CA . ASP B 1 120 ? 33.594 41 29 1 86.06 120 ASP B CA 1
ATOM 8684 C C . ASP B 1 120 ? 32.375 41.594 29.719 1 86.06 120 ASP B C 1
ATOM 8686 O O . ASP B 1 120 ? 31.594 42.344 29.109 1 86.06 120 ASP B O 1
ATOM 8690 N N . GLU B 1 121 ? 32.188 41.312 30.922 1 87.56 121 GLU B N 1
ATOM 8691 C CA . GLU B 1 121 ? 31.078 41.75 31.75 1 87.56 121 GLU B CA 1
ATOM 8692 C C . GLU B 1 121 ? 31.156 43.25 32.031 1 87.56 121 GLU B C 1
ATOM 8694 O O . GLU B 1 121 ? 30.141 43.906 32.188 1 87.56 121 GLU B O 1
ATOM 8699 N N . GLU B 1 122 ? 32.375 43.719 32.031 1 88.31 122 GLU B N 1
ATOM 8700 C CA . GLU B 1 122 ? 32.594 45.125 32.312 1 88.31 122 GLU B CA 1
ATOM 8701 C C . GLU B 1 122 ? 31.984 46 31.203 1 88.31 122 GLU B C 1
ATOM 8703 O O . GLU B 1 122 ? 31.453 47.094 31.484 1 88.31 122 GLU B O 1
ATOM 8708 N N . THR B 1 123 ? 32.031 45.531 30.031 1 89.19 123 THR B N 1
ATOM 8709 C CA . THR B 1 123 ? 31.453 46.25 28.922 1 89.19 123 THR B CA 1
ATOM 8710 C C . THR B 1 123 ? 29.938 46.375 29.109 1 89.19 123 THR B C 1
ATOM 8712 O O . THR B 1 123 ? 29.344 47.406 28.844 1 89.19 123 THR B O 1
ATOM 8715 N N . TRP B 1 124 ? 29.344 45.375 29.562 1 91 124 TRP B N 1
ATOM 8716 C CA . TRP B 1 124 ? 27.906 45.406 29.812 1 91 124 TRP B CA 1
ATOM 8717 C C . TRP B 1 124 ? 27.562 46.375 30.922 1 91 124 TRP B C 1
ATOM 8719 O O . TRP B 1 124 ? 26.562 47.094 30.844 1 91 124 TRP B O 1
ATOM 8729 N N . ASP B 1 125 ? 28.391 46.406 31.922 1 88.19 125 ASP B N 1
ATOM 8730 C CA . ASP B 1 125 ? 28.156 47.281 33.062 1 88.19 125 ASP B CA 1
ATOM 8731 C C . ASP B 1 125 ? 28.312 48.75 32.656 1 88.19 125 ASP B C 1
ATOM 8733 O O . ASP B 1 125 ? 27.641 49.625 33.188 1 88.19 125 ASP B O 1
ATOM 8737 N N . GLU B 1 126 ? 29.125 49 31.656 1 88.25 126 GLU B N 1
ATOM 8738 C CA . GLU B 1 126 ? 29.359 50.375 31.188 1 88.25 126 GLU B CA 1
ATOM 8739 C C . GLU B 1 126 ? 28.234 50.844 30.312 1 88.25 126 GLU B C 1
ATOM 8741 O O . GLU B 1 126 ? 28.031 52.062 30.156 1 88.25 126 GLU B O 1
ATOM 8746 N N . LEU B 1 127 ? 27.469 49.938 29.797 1 89.69 127 LEU B N 1
ATOM 8747 C CA . LEU B 1 127 ? 26.344 50.312 28.953 1 89.69 127 LEU B CA 1
ATOM 8748 C C . LEU B 1 127 ? 25.141 50.719 29.797 1 89.69 127 LEU B C 1
ATOM 8750 O O . LEU B 1 127 ? 24.266 49.875 30.078 1 89.69 127 LEU B O 1
ATOM 8754 N N . ASP B 1 128 ? 25.062 51.906 30.203 1 87.62 128 ASP B N 1
ATOM 8755 C CA . ASP B 1 128 ? 24.016 52.375 31.109 1 87.62 128 ASP B CA 1
ATOM 8756 C C . ASP B 1 128 ? 23 53.25 30.391 1 87.62 128 ASP B C 1
ATOM 8758 O O . ASP B 1 128 ? 22.172 53.906 31.016 1 87.62 128 ASP B O 1
ATOM 8762 N N . GLU B 1 129 ? 23.047 53.188 29.094 1 92.12 129 GLU B N 1
ATOM 8763 C CA . GLU B 1 129 ? 22.094 53.938 28.297 1 92.12 129 GLU B CA 1
ATOM 8764 C C . GLU B 1 129 ? 20.688 53.344 28.406 1 92.12 129 GLU B C 1
ATOM 8766 O O . GLU B 1 129 ? 20.531 52.156 28.75 1 92.12 129 GLU B O 1
ATOM 8771 N N . ASP B 1 130 ? 19.75 54.156 28.125 1 93.88 130 ASP B N 1
ATOM 8772 C CA . ASP B 1 130 ? 18.359 53.719 28.234 1 93.88 130 ASP B CA 1
ATOM 8773 C C . ASP B 1 130 ? 18.031 52.656 27.188 1 93.88 130 ASP B C 1
ATOM 8775 O O . ASP B 1 130 ? 17.203 51.781 27.438 1 93.88 130 ASP B O 1
ATOM 8779 N N . VAL B 1 131 ? 18.578 52.781 26.062 1 95.5 131 VAL B N 1
ATOM 8780 C CA . VAL B 1 131 ? 18.344 51.875 24.953 1 95.5 131 VAL B CA 1
ATOM 8781 C C . VAL B 1 131 ? 19.672 51.406 24.375 1 95.5 131 VAL B C 1
ATOM 8783 O O . VAL B 1 131 ? 20.578 52.188 24.156 1 95.5 131 VAL B O 1
ATOM 8786 N N . VAL B 1 132 ? 19.781 50.031 24.25 1 94.62 132 VAL B N 1
ATOM 8787 C CA . VAL B 1 132 ? 20.953 49.438 23.594 1 94.62 132 VAL B CA 1
ATOM 8788 C C . VAL B 1 132 ? 20.531 48.75 22.312 1 94.62 132 VAL B C 1
ATOM 8790 O O . VAL B 1 132 ? 19.641 47.906 22.312 1 94.62 132 VAL B O 1
ATOM 8793 N N . VAL B 1 133 ? 21.047 49.156 21.188 1 94.88 133 VAL B N 1
ATOM 8794 C CA . VAL B 1 133 ? 20.75 48.531 19.891 1 94.88 133 VAL B CA 1
ATOM 8795 C C . VAL B 1 133 ? 21.953 47.719 19.422 1 94.88 133 VAL B C 1
ATOM 8797 O O . VAL B 1 133 ? 23.078 48.219 19.406 1 94.88 133 VAL B O 1
ATOM 8800 N N . THR B 1 134 ? 21.656 46.438 19.094 1 92.88 134 THR B N 1
ATOM 8801 C CA . THR B 1 134 ? 22.781 45.531 18.766 1 92.88 134 THR B CA 1
ATOM 8802 C C . THR B 1 134 ? 22.406 44.594 17.625 1 92.88 134 THR B C 1
ATOM 8804 O O . THR B 1 134 ? 21.281 44.625 17.125 1 92.88 134 THR B O 1
ATOM 8807 N N . LEU B 1 135 ? 23.391 43.844 17.203 1 88.88 135 LEU B N 1
ATOM 8808 C CA . LEU B 1 135 ? 23.25 42.75 16.25 1 88.88 135 LEU B CA 1
ATOM 8809 C C . LEU B 1 135 ? 23.547 41.406 16.922 1 88.88 135 LEU B C 1
ATOM 8811 O O . LEU B 1 135 ? 24.344 41.344 17.859 1 88.88 135 LEU B O 1
ATOM 8815 N N . PRO B 1 136 ? 22.891 40.406 16.406 1 86.88 136 PRO B N 1
ATOM 8816 C CA . PRO B 1 136 ? 23.156 39.094 17.016 1 86.88 136 PRO B CA 1
ATOM 8817 C C . PRO B 1 136 ? 24.625 38.719 16.969 1 86.88 136 PRO B C 1
ATOM 8819 O O . PRO B 1 136 ? 25.141 38.094 17.906 1 86.88 136 PRO B O 1
ATOM 8822 N N . HIS B 1 137 ? 25.391 39.125 15.992 1 81.31 137 HIS B N 1
ATOM 8823 C CA . HIS B 1 137 ? 26.781 38.75 15.844 1 81.31 137 HIS B CA 1
ATOM 8824 C C . HIS B 1 137 ? 27.641 39.344 16.953 1 81.31 137 HIS B C 1
ATOM 8826 O O . HIS B 1 137 ? 28.719 38.844 17.25 1 81.31 137 HIS B O 1
ATOM 8832 N N . ASN B 1 138 ? 27.156 40.406 17.609 1 87.88 138 ASN B N 1
ATOM 8833 C CA . ASN B 1 138 ? 27.922 41.125 18.641 1 87.88 138 ASN B CA 1
ATOM 8834 C C . ASN B 1 138 ? 27.703 40.5 20.016 1 87.88 138 ASN B C 1
ATOM 8836 O O . ASN B 1 138 ? 28.547 40.656 20.922 1 87.88 138 ASN B O 1
ATOM 8840 N N . ILE B 1 139 ? 26.594 39.719 20.141 1 89.5 139 ILE B N 1
ATOM 8841 C CA . ILE B 1 139 ? 26.266 39.406 21.531 1 89.5 139 ILE B CA 1
ATOM 8842 C C . ILE B 1 139 ? 25.891 37.938 21.625 1 89.5 139 ILE B C 1
ATOM 8844 O O . ILE B 1 139 ? 25.688 37.406 22.734 1 89.5 139 ILE B O 1
ATOM 8848 N N . SER B 1 140 ? 25.734 37.25 20.562 1 87.06 140 SER B N 1
ATOM 8849 C CA . SER B 1 140 ? 25.328 35.844 20.609 1 87.06 140 SER B CA 1
ATOM 8850 C C . SER B 1 140 ? 26.547 34.938 20.688 1 87.06 140 SER B C 1
ATOM 8852 O O . SER B 1 140 ? 27.516 35.094 19.938 1 87.06 140 SER B O 1
ATOM 8854 N N . LYS B 1 141 ? 26.375 33.844 21.422 1 81.25 141 LYS B N 1
ATOM 8855 C CA . LYS B 1 141 ? 27.484 32.906 21.656 1 81.25 141 LYS B CA 1
ATOM 8856 C C . LYS B 1 141 ? 27.688 32 20.438 1 81.25 141 LYS B C 1
ATOM 8858 O O . LYS B 1 141 ? 28.719 31.344 20.312 1 81.25 141 LYS B O 1
ATOM 8863 N N . VAL B 1 142 ? 26.703 32.062 19.672 1 76.19 142 VAL B N 1
ATOM 8864 C CA . VAL B 1 142 ? 26.797 31.219 18.484 1 76.19 142 VAL B CA 1
ATOM 8865 C C . VAL B 1 142 ? 27.984 31.656 17.641 1 76.19 142 VAL B C 1
ATOM 8867 O O . VAL B 1 142 ? 28.578 30.844 16.922 1 76.19 142 VAL B O 1
ATOM 8870 N N . TYR B 1 143 ? 28.391 32.875 17.656 1 74.81 143 TYR B N 1
ATOM 8871 C CA . TYR B 1 143 ? 29.453 33.406 16.828 1 74.81 143 TYR B CA 1
ATOM 8872 C C . TYR B 1 143 ? 30.797 33.281 17.516 1 74.81 143 TYR B C 1
ATOM 8874 O O . TYR B 1 143 ? 31.797 33.844 17.031 1 74.81 143 TYR B O 1
ATOM 8882 N N . ASP B 1 144 ? 30.703 32.5 18.578 1 75.75 144 ASP B N 1
ATOM 8883 C CA . ASP B 1 144 ? 31.984 32.156 19.188 1 75.75 144 ASP B CA 1
ATOM 8884 C C . ASP B 1 144 ? 32.75 31.156 18.344 1 75.75 144 ASP B C 1
ATOM 8886 O O . ASP B 1 144 ? 32.156 30.234 17.766 1 75.75 144 ASP B O 1
ATOM 8890 N N . SER B 1 145 ? 33.781 31.531 17.703 1 63.56 145 SER B N 1
ATOM 8891 C CA . SER B 1 145 ? 34.656 30.609 16.969 1 63.56 145 SER B CA 1
ATOM 8892 C C . SER B 1 145 ? 36.062 30.578 17.547 1 63.56 145 SER B C 1
ATOM 8894 O O . SER B 1 145 ? 36.438 31.469 18.297 1 63.56 145 SER B O 1
ATOM 8896 N N . ASP B 1 146 ? 36.844 29.484 17.391 1 57.84 146 ASP B N 1
ATOM 8897 C CA . ASP B 1 146 ? 38.219 29.312 17.812 1 57.84 146 ASP B CA 1
ATOM 8898 C C . ASP B 1 146 ? 39.094 30.453 17.328 1 57.84 146 ASP B C 1
ATOM 8900 O O . ASP B 1 146 ? 40.219 30.656 17.812 1 57.84 146 ASP B O 1
ATOM 8904 N N . GLN B 1 147 ? 38.656 31.188 16.344 1 56.72 147 GLN B N 1
ATOM 8905 C CA . GLN B 1 147 ? 39.469 32.219 15.742 1 56.72 147 GLN B CA 1
ATOM 8906 C C . GLN B 1 147 ? 39.531 33.469 16.625 1 56.72 147 GLN B C 1
ATOM 8908 O O . GLN B 1 147 ? 40.406 34.312 16.469 1 56.72 147 GLN B O 1
ATOM 8913 N N . TYR B 1 148 ? 38.469 33.594 17.531 1 66 148 TYR B N 1
ATOM 8914 C CA . TYR B 1 148 ? 38.438 34.75 18.406 1 66 148 TYR B CA 1
ATOM 8915 C C . TYR B 1 148 ? 38.875 34.406 19.812 1 66 148 TYR B C 1
ATOM 8917 O O . TYR B 1 148 ? 38.531 33.344 20.328 1 66 148 TYR B O 1
ATOM 8925 N N . SER B 1 149 ? 39.969 34.969 20.359 1 64.38 149 SER B N 1
ATOM 8926 C CA . SER B 1 149 ? 40.562 34.688 21.656 1 64.38 149 SER B CA 1
ATOM 8927 C C . SER B 1 149 ? 39.562 34.844 22.781 1 64.38 149 SER B C 1
ATOM 8929 O O . SER B 1 149 ? 39.562 34.062 23.734 1 64.38 149 SER B O 1
ATOM 8931 N N . ASP B 1 150 ? 38.594 35.844 22.672 1 74.88 150 ASP B N 1
ATOM 8932 C CA . ASP B 1 150 ? 37.656 36.094 23.766 1 74.88 150 ASP B CA 1
ATOM 8933 C C . ASP B 1 150 ? 36.25 35.625 23.406 1 74.88 150 ASP B C 1
ATOM 8935 O O . ASP B 1 150 ? 35.812 35.812 22.281 1 74.88 150 ASP B O 1
ATOM 8939 N N . SER B 1 151 ? 35.594 34.938 24.312 1 83.5 151 SER B N 1
ATOM 8940 C CA . SER B 1 151 ? 34.25 34.438 24.125 1 83.5 151 SER B CA 1
ATOM 8941 C C . SER B 1 151 ? 33.188 35.5 24.422 1 83.5 151 SER B C 1
ATOM 8943 O O . SER B 1 151 ? 33.406 36.344 25.297 1 83.5 151 SER B O 1
ATOM 8945 N N . ILE B 1 152 ? 32.156 35.562 23.625 1 87.44 152 ILE B N 1
ATOM 8946 C CA . ILE B 1 152 ? 31.047 36.5 23.812 1 87.44 152 ILE B CA 1
ATOM 8947 C C . ILE B 1 152 ? 30.359 36.219 25.141 1 87.44 152 ILE B C 1
ATOM 8949 O O . ILE B 1 152 ? 30.156 35.031 25.516 1 87.44 152 ILE B O 1
ATOM 8953 N N . VAL B 1 153 ? 30.234 37.219 25.906 1 87.88 153 VAL B N 1
ATOM 8954 C CA . VAL B 1 153 ? 29.547 37.094 27.172 1 87.88 153 VAL B CA 1
ATOM 8955 C C . VAL B 1 153 ? 28.109 37.594 27.031 1 87.88 153 VAL B C 1
ATOM 8957 O O . VAL B 1 153 ? 27.859 38.688 26.484 1 87.88 153 VAL B O 1
ATOM 8960 N N . SER B 1 154 ? 27.188 36.781 27.547 1 87.88 154 SER B N 1
ATOM 8961 C CA . SER B 1 154 ? 25.766 37.125 27.469 1 87.88 154 SER B CA 1
ATOM 8962 C C . SER B 1 154 ? 25.438 38.281 28.406 1 87.88 154 SER B C 1
ATOM 8964 O O . SER B 1 154 ? 26.109 38.5 29.422 1 87.88 154 SER B O 1
ATOM 8966 N N . PRO B 1 155 ? 24.375 39.062 28.016 1 87.75 155 PRO B N 1
ATOM 8967 C CA . PRO B 1 155 ? 23.953 40.125 28.953 1 87.75 155 PRO B CA 1
ATOM 8968 C C . PRO B 1 155 ? 23.531 39.562 30.312 1 87.75 155 PRO B C 1
ATOM 8970 O O . PRO B 1 155 ? 22.984 38.469 30.391 1 87.75 155 PRO B O 1
ATOM 8973 N N . PRO B 1 156 ? 23.922 40.312 31.391 1 84.06 156 PRO B N 1
ATOM 8974 C CA . PRO B 1 156 ? 23.516 39.875 32.719 1 84.06 156 PRO B CA 1
ATOM 8975 C C . PRO B 1 156 ? 22 39.688 32.844 1 84.06 156 PRO B C 1
ATOM 8977 O O . PRO B 1 156 ? 21.234 40.406 32.188 1 84.06 156 PRO B O 1
ATOM 8980 N N . GLU B 1 157 ? 21.766 38.812 33.781 1 79.56 157 GLU B N 1
ATOM 8981 C CA . GLU B 1 157 ? 20.359 38.5 34 1 79.56 157 GLU B CA 1
ATOM 8982 C C . GLU B 1 157 ? 19.609 39.688 34.562 1 79.56 157 GLU B C 1
ATOM 8984 O O . GLU B 1 157 ? 20.094 40.375 35.469 1 79.56 157 GLU B O 1
ATOM 8989 N N . GLU B 1 158 ? 18.547 40.219 34.062 1 80.5 158 GLU B N 1
ATOM 8990 C CA . GLU B 1 158 ? 17.625 41.25 34.562 1 80.5 158 GLU B CA 1
ATOM 8991 C C . GLU B 1 158 ? 18.094 42.625 34.188 1 80.5 158 GLU B C 1
ATOM 8993 O O . GLU B 1 158 ? 17.609 43.625 34.719 1 80.5 158 GLU B O 1
ATOM 8998 N N . LYS B 1 159 ? 19.25 42.719 33.406 1 88.19 159 LYS B N 1
ATOM 8999 C CA . LYS B 1 159 ? 19.688 44.031 32.938 1 88.19 159 LYS B CA 1
ATOM 9000 C C . LYS B 1 159 ? 18.625 44.688 32.094 1 88.19 159 LYS B C 1
ATOM 9002 O O . LYS B 1 159 ? 18.312 45.875 32.281 1 88.19 159 LYS B O 1
ATOM 9007 N N . PHE B 1 160 ? 18.141 43.875 31.266 1 91.56 160 PHE B N 1
ATOM 9008 C CA . PHE B 1 160 ? 17.078 44.344 30.375 1 91.56 160 PHE B CA 1
ATOM 9009 C C . PHE B 1 160 ? 15.734 43.75 30.766 1 91.56 160 PHE B C 1
ATOM 9011 O O . PHE B 1 160 ? 15.633 42.562 31.094 1 91.56 160 PHE B O 1
ATOM 9018 N N . ASP B 1 161 ? 14.742 44.562 30.781 1 91.44 161 ASP B N 1
ATOM 9019 C CA . ASP B 1 161 ? 13.422 44.062 31.125 1 91.44 161 ASP B CA 1
ATOM 9020 C C . ASP B 1 161 ? 12.531 43.969 29.875 1 91.44 161 ASP B C 1
ATOM 9022 O O . ASP B 1 161 ? 11.461 43.344 29.922 1 91.44 161 ASP B O 1
ATOM 9026 N N . LEU B 1 162 ? 12.992 44.531 28.828 1 94.25 162 LEU B N 1
ATOM 9027 C CA . LEU B 1 162 ? 12.273 44.5 27.562 1 94.25 162 LEU B CA 1
ATOM 9028 C C . LEU B 1 162 ? 13.242 44.344 26.391 1 94.25 162 LEU B C 1
ATOM 9030 O O . LEU B 1 162 ? 14.219 45.094 26.281 1 94.25 162 LEU B O 1
ATOM 9034 N N . VAL B 1 163 ? 12.969 43.312 25.562 1 94.19 163 VAL B N 1
ATOM 9035 C CA . VAL B 1 163 ? 13.844 43.031 24.422 1 94.19 163 VAL B CA 1
ATOM 9036 C C . VAL B 1 163 ? 13.016 42.969 23.141 1 94.19 163 VAL B C 1
ATOM 9038 O O . VAL B 1 163 ? 11.977 42.281 23.094 1 94.19 163 VAL B O 1
ATOM 9041 N N . PHE B 1 164 ? 13.43 43.719 22.156 1 95.06 164 PHE B N 1
ATOM 9042 C CA . PHE B 1 164 ? 12.781 43.688 20.859 1 95.06 164 PHE B CA 1
ATOM 9043 C C . PHE B 1 164 ? 13.641 42.969 19.844 1 95.06 164 PHE B C 1
ATOM 9045 O O . PHE B 1 164 ? 14.859 43.156 19.797 1 95.06 164 PHE B O 1
ATOM 9052 N N . PHE B 1 165 ? 13.031 42.031 19.141 1 91.75 165 PHE B N 1
ATOM 9053 C CA . PHE B 1 165 ? 13.648 41.406 17.984 1 91.75 165 PHE B CA 1
ATOM 9054 C C . PHE B 1 165 ? 13.023 41.938 16.688 1 91.75 165 PHE B C 1
ATOM 9056 O O . PHE B 1 165 ? 11.883 41.594 16.375 1 91.75 165 PHE B O 1
ATOM 9063 N N . ASP B 1 166 ? 13.672 42.781 16.109 1 89.56 166 ASP B N 1
ATOM 9064 C CA . ASP B 1 166 ? 13.195 43.344 14.836 1 89.56 166 ASP B CA 1
ATOM 9065 C C . ASP B 1 166 ? 13.484 42.375 13.688 1 89.56 166 ASP B C 1
ATOM 9067 O O . ASP B 1 166 ? 14.492 41.656 13.711 1 89.56 166 ASP B O 1
ATOM 9071 N N . GLU B 1 167 ? 12.516 42.188 12.828 1 80.31 167 GLU B N 1
ATOM 9072 C CA . GLU B 1 167 ? 12.562 41.219 11.734 1 80.31 167 GLU B CA 1
ATOM 9073 C C . GLU B 1 167 ? 12.719 39.812 12.258 1 80.31 167 GLU B C 1
ATOM 9075 O O . GLU B 1 167 ? 13.641 39.094 11.852 1 80.31 167 GLU B O 1
ATOM 9080 N N . ALA B 1 168 ? 11.852 39.438 13.031 1 78.38 168 ALA B N 1
ATOM 9081 C CA . ALA B 1 168 ? 11.891 38.188 13.805 1 78.38 168 ALA B CA 1
ATOM 9082 C C . ALA B 1 168 ? 11.898 36.969 12.891 1 78.38 168 ALA B C 1
ATOM 9084 O O . ALA B 1 168 ? 12.172 35.875 13.336 1 78.38 168 ALA B O 1
ATOM 9085 N N . HIS B 1 169 ? 11.648 37.156 11.648 1 67.56 169 HIS B N 1
ATOM 9086 C CA . HIS B 1 169 ? 11.664 36 10.742 1 67.56 169 HIS B CA 1
ATOM 9087 C C . HIS B 1 169 ? 13.055 35.406 10.648 1 67.56 169 HIS B C 1
ATOM 9089 O O . HIS B 1 169 ? 13.211 34.281 10.172 1 67.56 169 HIS B O 1
ATOM 9095 N N . HIS B 1 170 ? 14.016 36.031 11.266 1 62.81 170 HIS B N 1
ATOM 9096 C CA . HIS B 1 170 ? 15.383 35.531 11.328 1 62.81 170 HIS B CA 1
ATOM 9097 C C . HIS B 1 170 ? 15.578 34.656 12.555 1 62.81 170 HIS B C 1
ATOM 9099 O O . HIS B 1 170 ? 16.641 34.031 12.734 1 62.81 170 HIS B O 1
ATOM 9105 N N . ILE B 1 171 ? 14.672 34.531 13.383 1 56.47 171 ILE B N 1
ATOM 9106 C CA . ILE B 1 171 ? 14.828 33.906 14.688 1 56.47 171 ILE B CA 1
ATOM 9107 C C . ILE B 1 171 ? 15.203 32.438 14.523 1 56.47 171 ILE B C 1
ATOM 9109 O O . ILE B 1 171 ? 15.758 31.828 15.43 1 56.47 171 ILE B O 1
ATOM 9113 N N . ARG B 1 172 ? 15.109 31.828 13.445 1 56 172 ARG B N 1
ATOM 9114 C CA . ARG B 1 172 ? 15.5 30.438 13.312 1 56 172 ARG B CA 1
ATOM 9115 C C . ARG B 1 172 ? 17.016 30.297 13.195 1 56 172 ARG B C 1
ATOM 9117 O O . ARG B 1 172 ? 17.562 29.203 13.367 1 56 172 ARG B O 1
ATOM 9124 N N . ALA B 1 173 ? 17.578 31.453 12.875 1 59.28 173 ALA B N 1
ATOM 9125 C CA . ALA B 1 173 ? 19.031 31.359 12.953 1 59.28 173 ALA B CA 1
ATOM 9126 C C . ALA B 1 173 ? 19.5 31.016 14.367 1 59.28 173 ALA B C 1
ATOM 9128 O O . ALA B 1 173 ? 18.953 31.547 15.344 1 59.28 173 ALA B O 1
ATOM 9129 N N . PRO B 1 174 ? 20.281 30.031 14.492 1 65.88 174 PRO B N 1
ATOM 9130 C CA . PRO B 1 174 ? 20.719 29.594 15.82 1 65.88 174 PRO B CA 1
ATOM 9131 C C . PRO B 1 174 ? 21.094 30.766 16.734 1 65.88 174 PRO B C 1
ATOM 9133 O O . PRO B 1 174 ? 20.844 30.719 17.938 1 65.88 174 PRO B O 1
ATOM 9136 N N . SER B 1 175 ? 21.688 31.844 16.109 1 76.19 175 SER B N 1
ATOM 9137 C CA . SER B 1 175 ? 22.109 32.969 16.922 1 76.19 175 SER B CA 1
ATOM 9138 C C . SER B 1 175 ? 20.906 33.688 17.531 1 76.19 175 SER B C 1
ATOM 9140 O O . SER B 1 175 ? 20.938 34.094 18.703 1 76.19 175 SER B O 1
ATOM 9142 N N . TRP B 1 176 ? 19.859 33.875 16.781 1 80.88 176 TRP B N 1
ATOM 9143 C CA . TRP B 1 176 ? 18.656 34.531 17.25 1 80.88 176 TRP B CA 1
ATOM 9144 C C . TRP B 1 176 ? 17.938 33.688 18.297 1 80.88 176 TRP B C 1
ATOM 9146 O O . TRP B 1 176 ? 17.469 34.219 19.312 1 80.88 176 TRP B O 1
ATOM 9156 N N . MET B 1 177 ? 17.906 32.438 18.062 1 78.56 177 MET B N 1
ATOM 9157 C CA . MET B 1 177 ? 17.25 31.547 18.984 1 78.56 177 MET B CA 1
ATOM 9158 C C . MET B 1 177 ? 17.984 31.516 20.328 1 78.56 177 MET B C 1
ATOM 9160 O O . MET B 1 177 ? 17.344 31.5 21.391 1 78.56 177 MET B O 1
ATOM 9164 N N . GLU B 1 178 ? 19.281 31.453 20.141 1 80.62 178 GLU B N 1
ATOM 9165 C CA . GLU B 1 178 ? 20.078 31.469 21.359 1 80.62 178 GLU B CA 1
ATOM 9166 C C . GLU B 1 178 ? 19.844 32.75 22.172 1 80.62 178 GLU B C 1
ATOM 9168 O O . GLU B 1 178 ? 19.734 32.688 23.391 1 80.62 178 GLU B O 1
ATOM 9173 N N . LEU B 1 179 ? 19.734 33.812 21.516 1 86.69 179 LEU B N 1
ATOM 9174 C CA . LEU B 1 179 ? 19.5 35.094 22.188 1 86.69 179 LEU B CA 1
ATOM 9175 C C . LEU B 1 179 ? 18.109 35.125 22.828 1 86.69 179 LEU B C 1
ATOM 9177 O O . LEU B 1 179 ? 17.938 35.625 23.938 1 86.69 179 LEU B O 1
ATOM 9181 N N . LEU B 1 180 ? 17.172 34.594 22.141 1 85.25 180 LEU B N 1
ATOM 9182 C CA . LEU B 1 180 ? 15.812 34.531 22.641 1 85.25 180 LEU B CA 1
ATOM 9183 C C . LEU B 1 180 ? 15.742 33.719 23.938 1 85.25 180 LEU B C 1
ATOM 9185 O O . LEU B 1 180 ? 14.992 34.062 24.844 1 85.25 180 LEU B O 1
ATOM 9189 N N . GLU B 1 181 ? 16.531 32.75 24 1 82.31 181 GLU B N 1
ATOM 9190 C CA . GLU B 1 181 ? 16.562 31.875 25.156 1 82.31 181 GLU B CA 1
ATOM 9191 C C . GLU B 1 181 ? 17.344 32.5 26.297 1 82.31 181 GLU B C 1
ATOM 9193 O O . GLU B 1 181 ? 17.031 32.281 27.484 1 82.31 181 GLU B O 1
ATOM 9198 N N . THR B 1 182 ? 18.312 33.219 25.922 1 84.5 182 THR B N 1
ATOM 9199 C CA . THR B 1 182 ? 19.203 33.844 26.906 1 84.5 182 THR B CA 1
ATOM 9200 C C . THR B 1 182 ? 18.484 34.969 27.656 1 84.5 182 THR B C 1
ATOM 9202 O O . THR B 1 182 ? 18.672 35.125 28.859 1 84.5 182 THR B O 1
ATOM 9205 N N . VAL B 1 183 ? 17.641 35.719 26.969 1 88.62 183 VAL B N 1
ATOM 9206 C CA . VAL B 1 183 ? 16.953 36.844 27.594 1 88.62 183 VAL B CA 1
ATOM 9207 C C . VAL B 1 183 ? 15.555 36.406 28.031 1 88.62 183 VAL B C 1
ATOM 9209 O O . VAL B 1 183 ? 14.578 37.156 27.859 1 88.62 183 VAL B O 1
ATOM 9212 N N . ASP B 1 184 ? 15.453 35.312 28.609 1 83.75 184 ASP B N 1
ATOM 9213 C CA . ASP B 1 184 ? 14.164 34.719 28.922 1 83.75 184 ASP B CA 1
ATOM 9214 C C . ASP B 1 184 ? 13.508 35.406 30.125 1 83.75 184 ASP B C 1
ATOM 9216 O O . ASP B 1 184 ? 12.297 35.281 30.328 1 83.75 184 ASP B O 1
ATOM 9220 N N . SER B 1 185 ? 14.219 36.219 30.812 1 86 185 SER B N 1
ATOM 9221 C CA . SER B 1 185 ? 13.648 36.906 31.969 1 86 185 SER B CA 1
ATOM 9222 C C . SER B 1 185 ? 12.977 38.219 31.547 1 86 185 SER B C 1
ATOM 9224 O O . SER B 1 185 ? 12.164 38.781 32.281 1 86 185 SER B O 1
ATOM 9226 N N . ALA B 1 186 ? 13.297 38.656 30.359 1 91.81 186 ALA B N 1
ATOM 9227 C CA . ALA B 1 186 ? 12.734 39.906 29.844 1 91.81 186 ALA B CA 1
ATOM 9228 C C . ALA B 1 186 ? 11.477 39.625 29.031 1 91.81 186 ALA B C 1
ATOM 9230 O O . ALA B 1 186 ? 11.258 38.5 28.578 1 91.81 186 ALA B O 1
ATOM 9231 N N . LYS B 1 187 ? 10.602 40.625 29 1 92.94 187 LYS B N 1
ATOM 9232 C CA . LYS B 1 187 ? 9.539 40.562 28 1 92.94 187 LYS B CA 1
ATOM 9233 C C . LYS B 1 187 ? 10.102 40.656 26.594 1 92.94 187 LYS B C 1
ATOM 9235 O O . LYS B 1 187 ? 10.867 41.562 26.266 1 92.94 187 LYS B O 1
ATOM 9240 N N . ARG B 1 188 ? 9.812 39.625 25.812 1 93.31 188 ARG B N 1
ATOM 9241 C CA . ARG B 1 188 ? 10.359 39.531 24.453 1 93.31 188 ARG B CA 1
ATOM 9242 C C . ARG B 1 188 ? 9.289 39.781 23.406 1 93.31 188 ARG B C 1
ATOM 9244 O O . ARG B 1 188 ? 8.219 39.156 23.453 1 93.31 188 ARG B O 1
ATOM 9251 N N . VAL B 1 189 ? 9.484 40.75 22.562 1 93.62 189 VAL B N 1
ATOM 9252 C CA . VAL B 1 189 ? 8.555 41.094 21.5 1 93.62 189 VAL B CA 1
ATOM 9253 C C . VAL B 1 189 ? 9.227 40.875 20.141 1 93.62 189 VAL B C 1
ATOM 9255 O O . VAL B 1 189 ? 10.297 41.438 19.875 1 93.62 189 VAL B O 1
ATOM 9258 N N . LEU B 1 190 ? 8.656 40.031 19.391 1 90.19 190 LEU B N 1
ATOM 9259 C CA . LEU B 1 190 ? 9.141 39.75 18.047 1 90.19 190 LEU B CA 1
ATOM 9260 C C . LEU B 1 190 ? 8.305 40.5 17.016 1 90.19 190 LEU B C 1
ATOM 9262 O O . LEU B 1 190 ? 7.082 40.375 16.969 1 90.19 190 LEU B O 1
ATOM 9266 N N . LEU B 1 191 ? 8.922 41.344 16.281 1 89.94 191 LEU B N 1
ATOM 9267 C CA . LEU B 1 191 ? 8.227 42.125 15.242 1 89.94 191 LEU B CA 1
ATOM 9268 C C . LEU B 1 191 ? 8.695 41.688 13.852 1 89.94 191 LEU B C 1
ATOM 9270 O O . LEU B 1 191 ? 9.891 41.531 13.625 1 89.94 191 LEU B O 1
ATOM 9274 N N . THR B 1 192 ? 7.707 41.438 13.07 1 80.88 192 THR B N 1
ATOM 9275 C CA . THR B 1 192 ? 8.039 41.031 11.711 1 80.88 192 THR B CA 1
ATOM 9276 C C . THR B 1 192 ? 6.91 41.375 10.75 1 80.88 192 THR B C 1
ATOM 9278 O O . THR B 1 192 ? 5.766 41.562 11.164 1 80.88 192 THR B O 1
ATOM 9281 N N . ALA B 1 193 ? 7.168 41.531 9.562 1 73.62 193 ALA B N 1
ATOM 9282 C CA . ALA B 1 193 ? 6.148 41.688 8.531 1 73.62 193 ALA B CA 1
ATOM 9283 C C . ALA B 1 193 ? 5.625 40.344 8.062 1 73.62 193 ALA B C 1
ATOM 9285 O O . ALA B 1 193 ? 4.504 40.25 7.562 1 73.62 193 ALA B O 1
ATOM 9286 N N . THR B 1 194 ? 6.5 39.312 8.273 1 63.47 194 THR B N 1
ATOM 9287 C CA . THR B 1 194 ? 6.199 38 7.746 1 63.47 194 THR B CA 1
ATOM 9288 C C . THR B 1 194 ? 6.379 36.938 8.82 1 63.47 194 THR B C 1
ATOM 9290 O O . THR B 1 194 ? 7.477 36.406 9 1 63.47 194 THR B O 1
ATOM 9293 N N . PRO B 1 195 ? 5.285 36.625 9.555 1 60.47 195 PRO B N 1
ATOM 9294 C CA . PRO B 1 195 ? 5.441 35.719 10.688 1 60.47 195 PRO B CA 1
ATOM 9295 C C . PRO B 1 195 ? 5.672 34.281 10.258 1 60.47 195 PRO B C 1
ATOM 9297 O O . PRO B 1 195 ? 5.164 33.344 10.898 1 60.47 195 PRO B O 1
ATOM 9300 N N . PHE B 1 196 ? 6.137 33.969 9.016 1 56.91 196 PHE B N 1
ATOM 9301 C CA . PHE B 1 196 ? 6.461 32.625 8.578 1 56.91 196 PHE B CA 1
ATOM 9302 C C . PHE B 1 196 ? 7.93 32.531 8.188 1 56.91 196 PHE B C 1
ATOM 9304 O O . PHE B 1 196 ? 8.539 33.5 7.781 1 56.91 196 PHE B O 1
ATOM 9311 N N . ARG B 1 197 ? 8.406 31.312 8.703 1 49.06 197 ARG B N 1
ATOM 9312 C CA . ARG B 1 197 ? 9.781 31.078 8.281 1 49.06 197 ARG B CA 1
ATOM 9313 C C . ARG B 1 197 ? 9.844 30.672 6.816 1 49.06 197 ARG B C 1
ATOM 9315 O O . ARG B 1 197 ? 8.844 30.25 6.238 1 49.06 197 ARG B O 1
ATOM 9322 N N . ARG B 1 198 ? 10.961 30.953 6.078 1 44.38 198 ARG B N 1
ATOM 9323 C CA . ARG B 1 198 ? 11.25 30.516 4.719 1 44.38 198 ARG B CA 1
ATOM 9324 C C . ARG B 1 198 ? 10.953 29.031 4.547 1 44.38 198 ARG B C 1
ATOM 9326 O O . ARG B 1 198 ? 10.609 28.578 3.453 1 44.38 198 ARG B O 1
ATOM 9333 N N . ASP B 1 199 ? 11.18 28.328 5.691 1 40.59 199 ASP B N 1
ATOM 9334 C CA . ASP B 1 199 ? 11.031 26.875 5.621 1 40.59 199 ASP B CA 1
ATOM 9335 C C . ASP B 1 199 ? 9.664 26.438 6.137 1 40.59 199 ASP B C 1
ATOM 9337 O O . ASP B 1 199 ? 9.461 25.266 6.465 1 40.59 199 ASP B O 1
ATOM 9341 N N . ARG B 1 200 ? 8.641 27.234 6.207 1 42.56 200 ARG B N 1
ATOM 9342 C CA . ARG B 1 200 ? 7.238 27.016 6.555 1 42.56 200 ARG B CA 1
ATOM 9343 C C . ARG B 1 200 ? 7.09 26.672 8.031 1 42.56 200 ARG B C 1
ATOM 9345 O O . ARG B 1 200 ? 6.062 26.125 8.453 1 42.56 200 ARG B O 1
ATOM 9352 N N . GLN B 1 201 ? 8.273 26.828 8.719 1 45.88 201 GLN B N 1
ATOM 9353 C CA . GLN B 1 201 ? 8.18 26.594 10.148 1 45.88 201 GLN B CA 1
ATOM 9354 C C . GLN B 1 201 ? 7.699 27.828 10.883 1 45.88 201 GLN B C 1
ATOM 9356 O O . GLN B 1 201 ? 7.941 28.953 10.438 1 45.88 201 GLN B O 1
ATOM 9361 N N . THR B 1 202 ? 6.969 27.766 11.945 1 49.59 202 THR B N 1
ATOM 9362 C CA . THR B 1 202 ? 6.402 28.891 12.68 1 49.59 202 THR B CA 1
ATOM 9363 C C . THR B 1 202 ? 7.445 29.516 13.609 1 49.59 202 THR B C 1
ATOM 9365 O O . THR B 1 202 ? 8.383 28.844 14.039 1 49.59 202 THR B O 1
ATOM 9368 N N . LEU B 1 203 ? 7.5 30.891 13.656 1 61.72 203 LEU B N 1
ATOM 9369 C CA . LEU B 1 203 ? 8.32 31.641 14.594 1 61.72 203 LEU B CA 1
ATOM 9370 C C . LEU B 1 203 ? 7.934 31.328 16.031 1 61.72 203 LEU B C 1
ATOM 9372 O O . LEU B 1 203 ? 6.773 31.016 16.312 1 61.72 203 LEU B O 1
ATOM 9376 N N . PRO B 1 204 ? 8.922 31.172 16.859 1 65.31 204 PRO B N 1
ATOM 9377 C CA . PRO B 1 204 ? 8.594 30.984 18.266 1 65.31 204 PRO B CA 1
ATOM 9378 C C . PRO B 1 204 ? 7.719 32.094 18.828 1 65.31 204 PRO B C 1
ATOM 9380 O O . PRO B 1 204 ? 7.77 33.219 18.328 1 65.31 204 PRO B O 1
ATOM 9383 N N . GLY B 1 205 ? 6.828 31.844 19.672 1 69.69 205 GLY B N 1
ATOM 9384 C CA . GLY B 1 205 ? 5.965 32.812 20.312 1 69.69 205 GLY B CA 1
ATOM 9385 C C . GLY B 1 205 ? 4.52 32.75 19.859 1 69.69 205 GLY B C 1
ATOM 9386 O O . GLY B 1 205 ? 4.188 31.938 18.984 1 69.69 205 GLY B O 1
ATOM 9387 N N . ARG B 1 206 ? 3.789 33.562 20.438 1 71.56 206 ARG B N 1
ATOM 9388 C CA . ARG B 1 206 ? 2.359 33.594 20.141 1 71.56 206 ARG B CA 1
ATOM 9389 C C . ARG B 1 206 ? 2.008 34.812 19.297 1 71.56 206 ARG B C 1
ATOM 9391 O O . ARG B 1 206 ? 2.438 35.938 19.594 1 71.56 206 ARG B O 1
ATOM 9398 N N . MET B 1 207 ? 1.286 34.562 18.203 1 75.38 207 MET B N 1
ATOM 9399 C CA . MET B 1 207 ? 0.819 35.688 17.391 1 75.38 207 MET B CA 1
ATOM 9400 C C . MET B 1 207 ? -0.212 36.5 18.156 1 75.38 207 MET B C 1
ATOM 9402 O O . MET B 1 207 ? -1.304 36 18.469 1 75.38 207 MET B O 1
ATOM 9406 N N . VAL B 1 208 ? 0.192 37.75 18.453 1 82.31 208 VAL B N 1
ATOM 9407 C CA . VAL B 1 208 ? -0.667 38.562 19.297 1 82.31 208 VAL B CA 1
ATOM 9408 C C . VAL B 1 208 ? -1.399 39.594 18.453 1 82.31 208 VAL B C 1
ATOM 9410 O O . VAL B 1 208 ? -2.447 40.125 18.844 1 82.31 208 VAL B O 1
ATOM 9413 N N . TYR B 1 209 ? -0.766 39.906 17.344 1 85.81 209 TYR B N 1
ATOM 9414 C CA . TYR B 1 209 ? -1.383 40.906 16.5 1 85.81 209 TYR B CA 1
ATOM 9415 C C . TYR B 1 209 ? -0.901 40.781 15.055 1 85.81 209 TYR B C 1
ATOM 9417 O O . TYR B 1 209 ? 0.291 40.594 14.805 1 85.81 209 TYR B O 1
ATOM 9425 N N . HIS B 1 210 ? -1.803 40.75 14.25 1 79.56 210 HIS B N 1
ATOM 9426 C CA . HIS B 1 210 ? -1.535 40.781 12.812 1 79.56 210 HIS B CA 1
ATOM 9427 C C . HIS B 1 210 ? -2.357 41.875 12.133 1 79.56 210 HIS B C 1
ATOM 9429 O O . HIS B 1 210 ? -3.582 41.906 12.266 1 79.56 210 HIS B O 1
ATOM 9435 N N . TYR B 1 211 ? -1.678 42.812 11.57 1 81.31 211 TYR B N 1
ATOM 9436 C CA . TYR B 1 211 ? -2.369 43.844 10.805 1 81.31 211 TYR B CA 1
ATOM 9437 C C . TYR B 1 211 ? -2.438 43.469 9.328 1 81.31 211 TYR B C 1
ATOM 9439 O O . TYR B 1 211 ? -1.414 43.438 8.641 1 81.31 211 TYR B O 1
ATOM 9447 N N . PRO B 1 212 ? -3.662 43.188 8.898 1 72.12 212 PRO B N 1
ATOM 9448 C CA . PRO B 1 212 ? -3.809 42.719 7.52 1 72.12 212 PRO B CA 1
ATOM 9449 C C . PRO B 1 212 ? -3.307 43.75 6.496 1 72.12 212 PRO B C 1
ATOM 9451 O O . PRO B 1 212 ? -3.488 44.938 6.68 1 72.12 212 PRO B O 1
ATOM 9454 N N . LEU B 1 213 ? -2.729 43.219 5.492 1 69.38 213 LEU B N 1
ATOM 9455 C CA . LEU B 1 213 ? -2.242 44.062 4.406 1 69.38 213 LEU B CA 1
ATOM 9456 C C . LEU B 1 213 ? -3.389 44.844 3.764 1 69.38 213 LEU B C 1
ATOM 9458 O O . LEU B 1 213 ? -3.205 45.969 3.312 1 69.38 213 LEU B O 1
ATOM 9462 N N . SER B 1 214 ? -4.516 44.25 3.738 1 69.44 214 SER B N 1
ATOM 9463 C CA . SER B 1 214 ? -5.684 44.938 3.184 1 69.44 214 SER B CA 1
ATOM 9464 C C . SER B 1 214 ? -5.988 46.219 3.936 1 69.44 214 SER B C 1
ATOM 9466 O O . SER B 1 214 ? -6.281 47.25 3.32 1 69.44 214 SER B O 1
ATOM 9468 N N . ASN B 1 215 ? -5.93 46.219 5.23 1 76.19 215 ASN B N 1
ATOM 9469 C CA . ASN B 1 215 ? -6.156 47.406 6.047 1 76.19 215 ASN B CA 1
ATOM 9470 C C . ASN B 1 215 ? -5.094 48.469 5.793 1 76.19 215 ASN B C 1
ATOM 9472 O O . ASN B 1 215 ? -5.402 49.656 5.742 1 76.19 215 ASN B O 1
ATOM 9476 N N . ALA B 1 216 ? -3.865 48 5.609 1 73.5 216 ALA B N 1
ATOM 9477 C CA . ALA B 1 216 ? -2.77 48.906 5.344 1 73.5 216 ALA B CA 1
ATOM 9478 C C . ALA B 1 216 ? -2.971 49.625 4.012 1 73.5 216 ALA B C 1
ATOM 9480 O O . ALA B 1 216 ? -2.645 50.812 3.885 1 73.5 216 ALA B O 1
ATOM 9481 N N . MET B 1 217 ? -3.494 49 3.146 1 69.25 217 MET B N 1
ATOM 9482 C CA . MET B 1 217 ? -3.764 49.594 1.84 1 69.25 217 MET B CA 1
ATOM 9483 C C . MET B 1 217 ? -4.922 50.594 1.918 1 69.25 217 MET B C 1
ATOM 9485 O O . MET B 1 217 ? -4.871 51.656 1.31 1 69.25 217 MET B O 1
ATOM 9489 N N . GLU B 1 218 ? -5.938 50.219 2.686 1 72.31 218 GLU B N 1
ATOM 9490 C CA . GLU B 1 218 ? -7.086 51.094 2.865 1 72.31 218 GLU B CA 1
ATOM 9491 C C . GLU B 1 218 ? -6.684 52.406 3.555 1 72.31 218 GLU B C 1
ATOM 9493 O O . GLU B 1 218 ? -7.203 53.469 3.225 1 72.31 218 GLU B O 1
ATOM 9498 N N . GLU B 1 219 ? -5.754 52.281 4.449 1 73.88 219 GLU B N 1
ATOM 9499 C CA . GLU B 1 219 ? -5.27 53.469 5.168 1 73.88 219 GLU B CA 1
ATOM 9500 C C . GLU B 1 219 ? -4.176 54.188 4.379 1 73.88 219 GLU B C 1
ATOM 9502 O O . GLU B 1 219 ? -3.535 55.094 4.895 1 73.88 219 GLU B O 1
ATOM 9507 N N . ARG B 1 220 ? -3.865 53.719 3.113 1 71.69 220 ARG B N 1
ATOM 9508 C CA . ARG B 1 220 ? -2.93 54.312 2.164 1 71.69 220 ARG B CA 1
ATOM 9509 C C . ARG B 1 220 ? -1.504 54.281 2.703 1 71.69 220 ARG B C 1
ATOM 9511 O O . ARG B 1 220 ? -0.728 55.219 2.488 1 71.69 220 ARG B O 1
ATOM 9518 N N . LEU B 1 221 ? -1.333 53.281 3.582 1 70.19 221 LEU B N 1
ATOM 9519 C CA . LEU B 1 221 ? 0.04 53.031 4.012 1 70.19 221 LEU B CA 1
ATOM 9520 C C . LEU B 1 221 ? 0.826 52.312 2.926 1 70.19 221 LEU B C 1
ATOM 9522 O O . LEU B 1 221 ? 2.059 52.344 2.912 1 70.19 221 LEU B O 1
ATOM 9526 N N . TYR B 1 222 ? 0.081 51.5 2.07 1 68.25 222 TYR B N 1
ATOM 9527 C CA . TYR B 1 222 ? 0.632 50.781 0.94 1 68.25 222 TYR B CA 1
ATOM 9528 C C . TYR B 1 222 ? -0.041 51.188 -0.362 1 68.25 222 TYR B C 1
ATOM 9530 O O . TYR B 1 222 ? -1.255 51.406 -0.4 1 68.25 222 TYR B O 1
ATOM 9538 N N . GLN B 1 223 ? 0.845 51.406 -1.21 1 71.38 223 GLN B N 1
ATOM 9539 C CA . GLN B 1 223 ? 0.309 51.75 -2.525 1 71.38 223 GLN B CA 1
ATOM 9540 C C . GLN B 1 223 ? -0.133 50.5 -3.275 1 71.38 223 GLN B C 1
ATOM 9542 O O . GLN B 1 223 ? 0.37 49.406 -3.018 1 71.38 223 GLN B O 1
ATOM 9547 N N . PRO B 1 224 ? -1.161 50.688 -4.078 1 69.31 224 PRO B N 1
ATOM 9548 C CA . PRO B 1 224 ? -1.596 49.531 -4.883 1 69.31 224 PRO B CA 1
ATOM 9549 C C . PRO B 1 224 ? -0.473 48.969 -5.742 1 69.31 224 PRO B C 1
ATOM 9551 O O . PRO B 1 224 ? 0.452 49.688 -6.125 1 69.31 224 PRO B O 1
ATOM 9554 N N . LEU B 1 225 ? -0.489 47.594 -5.836 1 71.69 225 LEU B N 1
ATOM 9555 C CA . LEU B 1 225 ? 0.522 46.875 -6.602 1 71.69 225 LEU B CA 1
ATOM 9556 C C . LEU B 1 225 ? -0.095 46.219 -7.832 1 71.69 225 LEU B C 1
ATOM 9558 O O . LEU B 1 225 ? -1.198 45.688 -7.758 1 71.69 225 LEU B O 1
ATOM 9562 N N . SER B 1 226 ? 0.493 46.469 -8.984 1 73.12 226 SER B N 1
ATOM 9563 C CA . SER B 1 226 ? 0.095 45.781 -10.211 1 73.12 226 SER B CA 1
ATOM 9564 C C . SER B 1 226 ? 1.165 44.781 -10.664 1 73.12 226 SER B C 1
ATOM 9566 O O . SER B 1 226 ? 2.342 44.938 -10.344 1 73.12 226 SER B O 1
ATOM 9568 N N . LEU B 1 227 ? 0.733 43.656 -11.227 1 74.06 227 LEU B N 1
ATOM 9569 C CA . LEU B 1 227 ? 1.651 42.719 -11.82 1 74.06 227 LEU B CA 1
ATOM 9570 C C . LEU B 1 227 ? 1.669 42.844 -13.344 1 74.06 227 LEU B C 1
ATOM 9572 O O . LEU B 1 227 ? 0.617 42.781 -13.984 1 74.06 227 LEU B O 1
ATOM 9576 N N . THR B 1 228 ? 2.859 43.094 -13.828 1 79.25 228 THR B N 1
ATOM 9577 C CA . THR B 1 228 ? 3.076 43.062 -15.273 1 79.25 228 THR B CA 1
ATOM 9578 C C . THR B 1 228 ? 3.736 41.75 -15.688 1 79.25 228 THR B C 1
ATOM 9580 O O . THR B 1 228 ? 4.902 41.531 -15.367 1 79.25 228 THR B O 1
ATOM 9583 N N . GLU B 1 229 ? 2.904 40.938 -16.266 1 77.31 229 GLU B N 1
ATOM 9584 C CA . GLU B 1 229 ? 3.4 39.656 -16.703 1 77.31 229 GLU B CA 1
ATOM 9585 C C . GLU B 1 229 ? 4.105 39.75 -18.047 1 77.31 229 GLU B C 1
ATOM 9587 O O . GLU B 1 229 ? 3.562 40.312 -19 1 77.31 229 GLU B O 1
ATOM 9592 N N . VAL B 1 230 ? 5.383 39.25 -18.078 1 82.81 230 VAL B N 1
ATOM 9593 C CA . VAL B 1 230 ? 6.156 39.219 -19.312 1 82.81 230 VAL B CA 1
ATOM 9594 C C . VAL B 1 230 ? 6.582 37.781 -19.609 1 82.81 230 VAL B C 1
ATOM 9596 O O . VAL B 1 230 ? 7.379 37.188 -18.859 1 82.81 230 VAL B O 1
ATOM 9599 N N . SER B 1 231 ? 5.918 37.125 -20.531 1 78.5 231 SER B N 1
ATOM 9600 C CA . SER B 1 231 ? 6.281 35.75 -20.906 1 78.5 231 SER B CA 1
ATOM 9601 C C . SER B 1 231 ? 7.625 35.719 -21.609 1 78.5 231 SER B C 1
ATOM 9603 O O . SER B 1 231 ? 7.809 36.375 -22.641 1 78.5 231 SER B O 1
ATOM 9605 N N . THR B 1 232 ? 8.555 35.156 -21 1 75.75 232 THR B N 1
ATOM 9606 C CA . THR B 1 232 ? 9.867 35.062 -21.609 1 75.75 232 THR B CA 1
ATOM 9607 C C . THR B 1 232 ? 10.031 33.688 -22.312 1 75.75 232 THR B C 1
ATOM 9609 O O . THR B 1 232 ? 11.141 33.312 -22.672 1 75.75 232 THR B O 1
ATOM 9612 N N . TYR B 1 233 ? 8.75 33.094 -22.484 1 61.91 233 TYR B N 1
ATOM 9613 C CA . TYR B 1 233 ? 8.773 31.766 -23.125 1 61.91 233 TYR B CA 1
ATOM 9614 C C . TYR B 1 233 ? 9.242 31.859 -24.562 1 61.91 233 TYR B C 1
ATOM 9616 O O . TYR B 1 233 ? 8.703 32.656 -25.344 1 61.91 233 TYR B O 1
ATOM 9624 N N . ARG B 1 234 ? 10.289 31.375 -25.094 1 63.03 234 ARG B N 1
ATOM 9625 C CA . ARG B 1 234 ? 10.844 31.281 -26.438 1 63.03 234 ARG B CA 1
ATOM 9626 C C . ARG B 1 234 ? 11.633 32.531 -26.812 1 63.03 234 ARG B C 1
ATOM 9628 O O . ARG B 1 234 ? 11.906 32.781 -27.984 1 63.03 234 ARG B O 1
ATOM 9635 N N . ALA B 1 235 ? 11.938 33.5 -25.797 1 68.56 235 ALA B N 1
ATOM 9636 C CA . ALA B 1 235 ? 12.719 34.688 -26.078 1 68.56 235 ALA B CA 1
ATOM 9637 C C . ALA B 1 235 ? 14.203 34.375 -26.172 1 68.56 235 ALA B C 1
ATOM 9639 O O . ALA B 1 235 ? 14.711 33.5 -25.453 1 68.56 235 ALA B O 1
ATOM 9640 N N . ASP B 1 236 ? 14.875 34.812 -27.234 1 68.19 236 ASP B N 1
ATOM 9641 C CA . ASP B 1 236 ? 16.312 34.625 -27.406 1 68.19 236 ASP B CA 1
ATOM 9642 C C . ASP B 1 236 ? 17.094 35.062 -26.188 1 68.19 236 ASP B C 1
ATOM 9644 O O . ASP B 1 236 ? 18.047 34.406 -25.766 1 68.19 236 ASP B O 1
ATOM 9648 N N . ASP B 1 237 ? 16.625 36.156 -25.484 1 80.31 237 ASP B N 1
ATOM 9649 C CA . ASP B 1 237 ? 17.25 36.719 -24.266 1 80.31 237 ASP B CA 1
ATOM 9650 C C . ASP B 1 237 ? 16.188 37.062 -23.234 1 80.31 237 ASP B C 1
ATOM 9652 O O . ASP B 1 237 ? 15.703 38.219 -23.203 1 80.31 237 ASP B O 1
ATOM 9656 N N . PRO B 1 238 ? 15.93 36.219 -22.406 1 83.94 238 PRO B N 1
ATOM 9657 C CA . PRO B 1 238 ? 14.875 36.438 -21.422 1 83.94 238 PRO B CA 1
ATOM 9658 C C . PRO B 1 238 ? 15.148 37.625 -20.516 1 83.94 238 PRO B C 1
ATOM 9660 O O . PRO B 1 238 ? 14.219 38.375 -20.172 1 83.94 238 PRO B O 1
ATOM 9663 N N . ASP B 1 239 ? 16.344 37.938 -20.219 1 88.94 239 ASP B N 1
ATOM 9664 C CA . ASP B 1 239 ? 16.703 39.031 -19.328 1 88.94 239 ASP B CA 1
ATOM 9665 C C . ASP B 1 239 ? 16.484 40.375 -20 1 88.94 239 ASP B C 1
ATOM 9667 O O . ASP B 1 239 ? 16.016 41.344 -19.375 1 88.94 239 ASP B O 1
ATOM 9671 N N . SER B 1 240 ? 16.766 40.406 -21.281 1 91.06 240 SER B N 1
ATOM 9672 C CA . SER B 1 240 ? 16.562 41.625 -22.031 1 91.06 240 SER B CA 1
ATOM 9673 C C . SER B 1 240 ? 15.086 41.969 -22.156 1 91.06 240 SER B C 1
ATOM 9675 O O . SER B 1 240 ? 14.703 43.156 -22.062 1 91.06 240 SER B O 1
ATOM 9677 N N . LYS B 1 241 ? 14.367 40.969 -22.266 1 91 241 LYS B N 1
ATOM 9678 C CA . LYS B 1 241 ? 12.93 41.188 -22.391 1 91 241 LYS B CA 1
ATOM 9679 C C . LYS B 1 241 ? 12.344 41.75 -21.109 1 91 241 LYS B C 1
ATOM 9681 O O . LYS B 1 241 ? 11.508 42.656 -21.141 1 91 241 LYS B O 1
ATOM 9686 N N . LEU B 1 242 ? 12.758 41.312 -20.078 1 91.69 242 LEU B N 1
ATOM 9687 C CA . LEU B 1 242 ? 12.328 41.812 -18.781 1 91.69 242 LEU B CA 1
ATOM 9688 C C . LEU B 1 242 ? 12.844 43.25 -18.562 1 91.69 242 LEU B C 1
ATOM 9690 O O . LEU B 1 242 ? 12.117 44.094 -18.047 1 91.69 242 LEU B O 1
ATOM 9694 N N . ALA B 1 243 ? 14.008 43.5 -19.016 1 93.5 243 ALA B N 1
ATOM 9695 C CA . ALA B 1 243 ? 14.617 44.812 -18.859 1 93.5 243 ALA B CA 1
ATOM 9696 C C . ALA B 1 243 ? 13.883 45.875 -19.688 1 93.5 243 ALA B C 1
ATOM 9698 O O . ALA B 1 243 ? 13.703 47 -19.25 1 93.5 243 ALA B O 1
ATOM 9699 N N . VAL B 1 244 ? 13.477 45.438 -20.812 1 92.75 244 VAL B N 1
ATOM 9700 C CA . VAL B 1 244 ? 12.742 46.344 -21.688 1 92.75 244 VAL B CA 1
ATOM 9701 C C . VAL B 1 244 ? 11.406 46.719 -21.047 1 92.75 244 VAL B C 1
ATOM 9703 O O . VAL B 1 244 ? 11.008 47.875 -21.031 1 92.75 244 VAL B O 1
ATOM 9706 N N . ALA B 1 245 ? 10.805 45.719 -20.594 1 92.44 245 ALA B N 1
ATOM 9707 C CA . ALA B 1 245 ? 9.539 45.938 -19.906 1 92.44 245 ALA B CA 1
ATOM 9708 C C . ALA B 1 245 ? 9.727 46.844 -18.703 1 92.44 245 ALA B C 1
ATOM 9710 O O . ALA B 1 245 ? 8.906 47.719 -18.438 1 92.44 245 ALA B O 1
ATOM 9711 N N . ALA B 1 246 ? 10.797 46.688 -17.984 1 94 246 ALA B N 1
ATOM 9712 C CA . ALA B 1 246 ? 11.117 47.5 -16.828 1 94 246 ALA B CA 1
ATOM 9713 C C . ALA B 1 246 ? 11.344 48.938 -17.219 1 94 246 ALA B C 1
ATOM 9715 O O . ALA B 1 246 ? 10.867 49.875 -16.547 1 94 246 ALA B O 1
ATOM 9716 N N . ALA B 1 247 ? 12.016 49.188 -18.344 1 93.94 247 ALA B N 1
ATOM 9717 C CA . ALA B 1 247 ? 12.289 50.531 -18.828 1 93.94 247 ALA B CA 1
ATOM 9718 C C . ALA B 1 247 ? 10.992 51.25 -19.219 1 93.94 247 ALA B C 1
ATOM 9720 O O . ALA B 1 247 ? 10.805 52.438 -18.906 1 93.94 247 ALA B O 1
ATOM 9721 N N . THR B 1 248 ? 10.203 50.469 -19.766 1 92.62 248 THR B N 1
ATOM 9722 C CA . THR B 1 248 ? 8.93 51.031 -20.219 1 92.62 248 THR B CA 1
ATOM 9723 C C . THR B 1 248 ? 8.07 51.406 -19.016 1 92.62 248 THR B C 1
ATOM 9725 O O . THR B 1 248 ? 7.535 52.531 -18.953 1 92.62 248 THR B O 1
ATOM 9728 N N . GLU B 1 249 ? 7.977 50.5 -18.125 1 91.94 249 GLU B N 1
ATOM 9729 C CA . GLU B 1 249 ? 7.148 50.75 -16.938 1 91.94 249 GLU B CA 1
ATOM 9730 C C . GLU B 1 249 ? 7.711 51.875 -16.094 1 91.94 249 GLU B C 1
ATOM 9732 O O . GLU B 1 249 ? 6.961 52.688 -15.562 1 91.94 249 GLU B O 1
ATOM 9737 N N . LEU B 1 250 ? 8.984 51.906 -15.906 1 93.62 250 LEU B N 1
ATOM 9738 C CA . LEU B 1 250 ? 9.609 52.938 -15.125 1 93.62 250 LEU B CA 1
ATOM 9739 C C . LEU B 1 250 ? 9.383 54.312 -15.766 1 93.62 250 LEU B C 1
ATOM 9741 O O . LEU B 1 250 ? 9.109 55.281 -15.062 1 93.62 250 LEU B O 1
ATOM 9745 N N . ALA B 1 251 ? 9.469 54.438 -17.094 1 91.81 251 ALA B N 1
ATOM 9746 C CA . ALA B 1 251 ? 9.227 55.688 -17.812 1 91.81 251 ALA B CA 1
ATOM 9747 C C . ALA B 1 251 ? 7.785 56.156 -17.625 1 91.81 251 ALA B C 1
ATOM 9749 O O . ALA B 1 251 ? 7.531 57.344 -17.438 1 91.81 251 ALA B O 1
ATOM 9750 N N . ASP B 1 252 ? 6.953 55.219 -17.641 1 90.62 252 ASP B N 1
ATOM 9751 C CA . ASP B 1 252 ? 5.543 55.531 -17.453 1 90.62 252 ASP B CA 1
ATOM 9752 C C . ASP B 1 252 ? 5.281 56.062 -16.047 1 90.62 252 ASP B C 1
ATOM 9754 O O . ASP B 1 252 ? 4.613 57.094 -15.883 1 90.62 252 ASP B O 1
ATOM 9758 N N . ILE B 1 253 ? 5.895 55.469 -15.109 1 87.62 253 ILE B N 1
ATOM 9759 C CA . ILE B 1 253 ? 5.684 55.844 -13.719 1 87.62 253 ILE B CA 1
ATOM 9760 C C . ILE B 1 253 ? 6.367 57.188 -13.453 1 87.62 253 ILE B C 1
ATOM 9762 O O . ILE B 1 253 ? 5.852 58 -12.695 1 87.62 253 ILE B O 1
ATOM 9766 N N . ARG B 1 254 ? 7.402 57.469 -14.109 1 89.62 254 ARG B N 1
ATOM 9767 C CA . ARG B 1 254 ? 8.164 58.688 -13.906 1 89.62 254 ARG B CA 1
ATOM 9768 C C . ARG B 1 254 ? 7.414 59.906 -14.469 1 89.62 254 ARG B C 1
ATOM 9770 O O . ARG B 1 254 ? 7.715 61.031 -14.117 1 89.62 254 ARG B O 1
ATOM 9777 N N . THR B 1 255 ? 6.449 59.625 -15.305 1 88.25 255 THR B N 1
ATOM 9778 C CA . THR B 1 255 ? 5.613 60.719 -15.781 1 88.25 255 THR B CA 1
ATOM 9779 C C . THR B 1 255 ? 4.801 61.312 -14.641 1 88.25 255 THR B C 1
ATOM 9781 O O . THR B 1 255 ? 4.578 62.531 -14.602 1 88.25 255 THR B O 1
ATOM 9784 N N . ASP B 1 256 ? 4.484 60.531 -13.742 1 82.69 256 ASP B N 1
ATOM 9785 C CA . ASP B 1 256 ? 3.688 60.969 -12.602 1 82.69 256 ASP B CA 1
ATOM 9786 C C . ASP B 1 256 ? 4.566 61.188 -11.375 1 82.69 256 ASP B C 1
ATOM 9788 O O . ASP B 1 256 ? 4.254 62.031 -10.531 1 82.69 256 ASP B O 1
ATOM 9792 N N . TYR B 1 257 ? 5.648 60.438 -11.352 1 85.44 257 TYR B N 1
ATOM 9793 C CA . TYR B 1 257 ? 6.586 60.5 -10.227 1 85.44 257 TYR B CA 1
ATOM 9794 C C . TYR B 1 257 ? 8.023 60.406 -10.719 1 85.44 257 TYR B C 1
ATOM 9796 O O . TYR B 1 257 ? 8.578 59.312 -10.875 1 85.44 257 TYR B O 1
ATOM 9804 N N . SER B 1 258 ? 8.609 61.469 -10.898 1 86.5 258 SER B N 1
ATOM 9805 C CA . SER B 1 258 ? 9.891 61.594 -11.578 1 86.5 258 SER B CA 1
ATOM 9806 C C . SER B 1 258 ? 11 60.906 -10.805 1 86.5 258 SER B C 1
ATOM 9808 O O . SER B 1 258 ? 11.984 60.469 -11.391 1 86.5 258 SER B O 1
ATOM 9810 N N . SER B 1 259 ? 10.797 60.688 -9.539 1 86.56 259 SER B N 1
ATOM 9811 C CA . SER B 1 259 ? 11.867 60.125 -8.719 1 86.56 259 SER B CA 1
ATOM 9812 C C . SER B 1 259 ? 11.758 58.594 -8.617 1 86.56 259 SER B C 1
ATOM 9814 O O . SER B 1 259 ? 12.531 57.969 -7.906 1 86.56 259 SER B O 1
ATOM 9816 N N . ALA B 1 260 ? 10.898 58.031 -9.398 1 90.06 260 ALA B N 1
ATOM 9817 C CA . ALA B 1 260 ? 10.664 56.594 -9.32 1 90.06 260 ALA B CA 1
ATOM 9818 C C . ALA B 1 260 ? 11.938 55.812 -9.648 1 90.06 260 ALA B C 1
ATOM 9820 O O . ALA B 1 260 ? 12.688 56.188 -10.555 1 90.06 260 ALA B O 1
ATOM 9821 N N . LYS B 1 261 ? 12.156 54.719 -8.836 1 92.19 261 LYS B N 1
ATOM 9822 C CA . LYS B 1 261 ? 13.352 53.906 -8.992 1 92.19 261 LYS B CA 1
ATOM 9823 C C . LYS B 1 261 ? 12.984 52.438 -9.219 1 92.19 261 LYS B C 1
ATOM 9825 O O . LYS B 1 261 ? 11.836 52.031 -9.008 1 92.19 261 LYS B O 1
ATOM 9830 N N . LEU B 1 262 ? 14.039 51.719 -9.68 1 92 262 LEU B N 1
ATOM 9831 C CA . LEU B 1 262 ? 13.875 50.312 -10.086 1 92 262 LEU B CA 1
ATOM 9832 C C . LEU B 1 262 ? 14.617 49.375 -9.133 1 92 262 LEU B C 1
ATOM 9834 O O . LEU B 1 262 ? 15.734 49.688 -8.703 1 92 262 LEU B O 1
ATOM 9838 N N . LEU B 1 263 ? 13.844 48.25 -8.719 1 89.25 263 LEU B N 1
ATOM 9839 C CA . LEU B 1 263 ? 14.461 47.156 -7.969 1 89.25 263 LEU B CA 1
ATOM 9840 C C . LEU B 1 263 ? 14.477 45.875 -8.789 1 89.25 263 LEU B C 1
ATOM 9842 O O . LEU B 1 263 ? 13.422 45.344 -9.141 1 89.25 263 LEU B O 1
ATOM 9846 N N . VAL B 1 264 ? 15.711 45.375 -9.141 1 90.06 264 VAL B N 1
ATOM 9847 C CA . VAL B 1 264 ? 15.875 44.156 -9.906 1 90.06 264 VAL B CA 1
ATOM 9848 C C . VAL B 1 264 ? 16.359 43.031 -8.992 1 90.06 264 VAL B C 1
ATOM 9850 O O . VAL B 1 264 ? 17.375 43.188 -8.297 1 90.06 264 VAL B O 1
ATOM 9853 N N . ARG B 1 265 ? 15.617 41.969 -8.992 1 85.88 265 ARG B N 1
ATOM 9854 C CA . ARG B 1 265 ? 15.977 40.875 -8.117 1 85.88 265 ARG B CA 1
ATOM 9855 C C . ARG B 1 265 ? 16.484 39.688 -8.922 1 85.88 265 ARG B C 1
ATOM 9857 O O . ARG B 1 265 ? 15.891 39.312 -9.945 1 85.88 265 ARG B O 1
ATOM 9864 N N . CYS B 1 266 ? 17.578 39 -8.43 1 83.31 266 CYS B N 1
ATOM 9865 C CA . CYS B 1 266 ? 18.078 37.719 -8.969 1 83.31 266 CYS B CA 1
ATOM 9866 C C . CYS B 1 266 ? 18.641 36.844 -7.863 1 83.31 266 CYS B C 1
ATOM 9868 O O . CYS B 1 266 ? 18.703 37.25 -6.703 1 83.31 266 CYS B O 1
ATOM 9870 N N . ASP B 1 267 ? 18.969 35.594 -8.047 1 75.06 267 ASP B N 1
ATOM 9871 C CA . ASP B 1 267 ? 19.312 34.625 -7.012 1 75.06 267 ASP B CA 1
ATOM 9872 C C . ASP B 1 267 ? 20.828 34.469 -6.898 1 75.06 267 ASP B C 1
ATOM 9874 O O . ASP B 1 267 ? 21.328 34 -5.875 1 75.06 267 ASP B O 1
ATOM 9878 N N . LYS B 1 268 ? 21.547 34.906 -7.984 1 76.75 268 LYS B N 1
ATOM 9879 C CA . LYS B 1 268 ? 22.984 34.656 -7.988 1 76.75 268 LYS B CA 1
ATOM 9880 C C . LYS B 1 268 ? 23.766 35.938 -8.281 1 76.75 268 LYS B C 1
ATOM 9882 O O . LYS B 1 268 ? 23.312 36.781 -9.055 1 76.75 268 LYS B O 1
ATOM 9887 N N . ILE B 1 269 ? 24.984 36.125 -7.633 1 78.81 269 ILE B N 1
ATOM 9888 C CA . ILE B 1 269 ? 25.859 37.281 -7.801 1 78.81 269 ILE B CA 1
ATOM 9889 C C . ILE B 1 269 ? 26.328 37.344 -9.25 1 78.81 269 ILE B C 1
ATOM 9891 O O . ILE B 1 269 ? 26.406 38.438 -9.82 1 78.81 269 ILE B O 1
ATOM 9895 N N . SER B 1 270 ? 26.594 36.156 -9.828 1 82 270 SER B N 1
ATOM 9896 C CA . SER B 1 270 ? 27.031 36.156 -11.219 1 82 270 SER B CA 1
ATOM 9897 C C . SER B 1 270 ? 25.953 36.688 -12.148 1 82 270 SER B C 1
ATOM 9899 O O . SER B 1 270 ? 26.266 37.438 -13.078 1 82 270 SER B O 1
ATOM 9901 N N . THR B 1 271 ? 24.719 36.438 -11.812 1 85.44 271 THR B N 1
ATOM 9902 C CA . THR B 1 271 ? 23.609 36.938 -12.609 1 85.44 271 THR B CA 1
ATOM 9903 C C . THR B 1 271 ? 23.438 38.438 -12.438 1 85.44 271 THR B C 1
ATOM 9905 O O . THR B 1 271 ? 23.125 39.156 -13.391 1 85.44 271 THR B O 1
ATOM 9908 N N . ALA B 1 272 ? 23.734 38.938 -11.258 1 87.94 272 ALA B N 1
ATOM 9909 C CA . ALA B 1 272 ? 23.578 40.344 -10.953 1 87.94 272 ALA B CA 1
ATOM 9910 C C . ALA B 1 272 ? 24.516 41.188 -11.797 1 87.94 272 ALA B C 1
ATOM 9912 O O . ALA B 1 272 ? 24.109 42.25 -12.305 1 87.94 272 ALA B O 1
ATOM 9913 N N . GLN B 1 273 ? 25.688 40.719 -12.023 1 86 273 GLN B N 1
ATOM 9914 C CA . GLN B 1 273 ? 26.656 41.438 -12.836 1 86 273 GLN B CA 1
ATOM 9915 C C . GLN B 1 273 ? 26.234 41.469 -14.297 1 86 273 GLN B C 1
ATOM 9917 O O . GLN B 1 273 ? 26.344 42.5 -14.961 1 86 273 GLN B O 1
ATOM 9922 N N . GLY B 1 274 ? 25.781 40.375 -14.695 1 88.81 274 GLY B N 1
ATOM 9923 C CA . GLY B 1 274 ? 25.266 40.312 -16.062 1 88.81 274 GLY B CA 1
ATOM 9924 C C . GLY B 1 274 ? 24.078 41.219 -16.266 1 88.81 274 GLY B C 1
ATOM 9925 O O . GLY B 1 274 ? 23.938 41.844 -17.328 1 88.81 274 GLY B O 1
ATOM 9926 N N . LEU B 1 275 ? 23.297 41.406 -15.297 1 93.12 275 LEU B N 1
ATOM 9927 C CA . LEU B 1 275 ? 22.078 42.188 -15.398 1 93.12 275 LEU B CA 1
ATOM 9928 C C . LEU B 1 275 ? 22.391 43.688 -15.445 1 93.12 275 LEU B C 1
ATOM 9930 O O . LEU B 1 275 ? 21.672 44.469 -16.062 1 93.12 275 LEU B O 1
ATOM 9934 N N . GLU B 1 276 ? 23.484 44.094 -14.773 1 93.12 276 GLU B N 1
ATOM 9935 C CA . GLU B 1 276 ? 23.906 45.5 -14.859 1 93.12 276 GLU B CA 1
ATOM 9936 C C . GLU B 1 276 ? 24.125 45.906 -16.312 1 93.12 276 GLU B C 1
ATOM 9938 O O . GLU B 1 276 ? 23.672 47 -16.734 1 93.12 276 GLU B O 1
ATOM 9943 N N . ASP B 1 277 ? 24.688 45 -17.047 1 91.31 277 ASP B N 1
ATOM 9944 C CA . ASP B 1 277 ? 24.984 45.281 -18.453 1 91.31 277 ASP B CA 1
ATOM 9945 C C . ASP B 1 277 ? 23.703 45.281 -19.281 1 91.31 277 ASP B C 1
ATOM 9947 O O . ASP B 1 277 ? 23.516 46.125 -20.156 1 91.31 277 ASP B O 1
ATOM 9951 N N . VAL B 1 278 ? 22.906 44.375 -18.953 1 93.38 278 VAL B N 1
ATOM 9952 C CA . VAL B 1 278 ? 21.656 44.25 -19.688 1 93.38 278 VAL B CA 1
ATOM 9953 C C . VAL B 1 278 ? 20.812 45.531 -19.516 1 93.38 278 VAL B C 1
ATOM 9955 O O . VAL B 1 278 ? 20.328 46.094 -20.5 1 93.38 278 VAL B O 1
ATOM 9958 N N . TYR B 1 279 ? 20.688 46 -18.312 1 95.44 279 TYR B N 1
ATOM 9959 C CA . TYR B 1 279 ? 19.859 47.188 -18.047 1 95.44 279 TYR B CA 1
ATOM 9960 C C . TYR B 1 279 ? 20.516 48.438 -18.578 1 95.44 279 TYR B C 1
ATOM 9962 O O . TYR B 1 279 ? 19.844 49.344 -19.094 1 95.44 279 TYR B O 1
ATOM 9970 N N . SER B 1 280 ? 21.844 48.469 -18.531 1 91.81 280 SER B N 1
ATOM 9971 C CA . SER B 1 280 ? 22.562 49.625 -19.094 1 91.81 280 SER B CA 1
ATOM 9972 C C . SER B 1 280 ? 22.344 49.719 -20.594 1 91.81 280 SER B C 1
ATOM 9974 O O . SER B 1 280 ? 22.203 50.812 -21.141 1 91.81 280 SER B O 1
ATOM 9976 N N . SER B 1 281 ? 22.297 48.625 -21.188 1 91.62 281 SER B N 1
ATOM 9977 C CA . SER B 1 281 ? 22.094 48.594 -22.625 1 91.62 281 SER B CA 1
ATOM 9978 C C . SER B 1 281 ? 20.703 49.094 -23 1 91.62 281 SER B C 1
ATOM 9980 O O . SER B 1 281 ? 20.469 49.469 -24.156 1 91.62 281 SER B O 1
ATOM 9982 N N . HIS B 1 282 ? 19.875 49.125 -22.109 1 92 282 HIS B N 1
ATOM 9983 C CA . HIS B 1 282 ? 18.516 49.594 -22.391 1 92 282 HIS B CA 1
ATOM 9984 C C . HIS B 1 282 ? 18.266 50.938 -21.719 1 92 282 HIS B C 1
ATOM 9986 O O . HIS B 1 282 ? 17.125 51.312 -21.484 1 92 282 HIS B O 1
ATOM 9992 N N . GLY B 1 283 ? 19.328 51.625 -21.344 1 91.31 283 GLY B N 1
ATOM 9993 C CA . GLY B 1 283 ? 19.25 53.031 -20.938 1 91.31 283 GLY B CA 1
ATOM 9994 C C . GLY B 1 283 ? 19 53.188 -19.453 1 91.31 283 GLY B C 1
ATOM 9995 O O . GLY B 1 283 ? 18.594 54.281 -19.016 1 91.31 283 GLY B O 1
ATOM 9996 N N . LEU B 1 284 ? 19.141 52.188 -18.672 1 94.12 284 LEU B N 1
ATOM 9997 C CA . LEU B 1 284 ? 18.922 52.281 -17.234 1 94.12 284 LEU B CA 1
ATOM 9998 C C . LEU B 1 284 ? 20.234 52.031 -16.469 1 94.12 284 LEU B C 1
ATOM 10000 O O . LEU B 1 284 ? 20.906 51.031 -16.703 1 94.12 284 LEU B O 1
ATOM 10004 N N . ASP B 1 285 ? 20.578 52.938 -15.734 1 93.81 285 ASP B N 1
ATOM 10005 C CA . ASP B 1 285 ? 21.781 52.844 -14.914 1 93.81 285 ASP B CA 1
ATOM 10006 C C . ASP B 1 285 ? 21.484 52.125 -13.594 1 93.81 285 ASP B C 1
ATOM 10008 O O . ASP B 1 285 ? 20.859 52.719 -12.695 1 93.81 285 ASP B O 1
ATOM 10012 N N . VAL B 1 286 ? 21.906 50.906 -13.484 1 94.31 286 VAL B N 1
ATOM 10013 C CA . VAL B 1 286 ? 21.656 50.125 -12.281 1 94.31 286 VAL B CA 1
ATOM 10014 C C . VAL B 1 286 ? 22.969 49.562 -11.734 1 94.31 286 VAL B C 1
ATOM 10016 O O . VAL B 1 286 ? 23.922 49.375 -12.484 1 94.31 286 VAL B O 1
ATOM 10019 N N . GLU B 1 287 ? 23.062 49.406 -10.461 1 91.06 287 GLU B N 1
ATOM 10020 C CA . GLU B 1 287 ? 24.234 48.812 -9.805 1 91.06 287 GLU B CA 1
ATOM 10021 C C . GLU B 1 287 ? 23.828 47.656 -8.875 1 91.06 287 GLU B C 1
ATOM 10023 O O . GLU B 1 287 ? 22.781 47.719 -8.234 1 91.06 287 GLU B O 1
ATOM 10028 N N . ALA B 1 288 ? 24.719 46.688 -8.852 1 88.31 288 ALA B N 1
ATOM 10029 C CA . ALA B 1 288 ? 24.391 45.5 -8.094 1 88.31 288 ALA B CA 1
ATOM 10030 C C . ALA B 1 288 ? 24.734 45.656 -6.617 1 88.31 288 ALA B C 1
ATOM 10032 O O . ALA B 1 288 ? 25.734 46.312 -6.277 1 88.31 288 ALA B O 1
ATOM 10033 N N . ILE B 1 289 ? 23.906 45.094 -5.758 1 81.62 289 ILE B N 1
ATOM 10034 C CA . ILE B 1 289 ? 24.141 44.969 -4.32 1 81.62 289 ILE B CA 1
ATOM 10035 C C . ILE B 1 289 ? 24.172 43.5 -3.934 1 81.62 289 ILE B C 1
ATOM 10037 O O . ILE B 1 289 ? 23.234 42.75 -4.219 1 81.62 289 ILE B O 1
ATOM 10041 N N . HIS B 1 290 ? 25.297 43.062 -3.451 1 75.81 290 HIS B N 1
ATOM 10042 C CA . HIS B 1 290 ? 25.406 41.688 -3.039 1 75.81 290 HIS B CA 1
ATOM 10043 C C . HIS B 1 290 ? 26.438 41.5 -1.935 1 75.81 290 HIS B C 1
ATOM 10045 O O . HIS B 1 290 ? 27.172 42.438 -1.607 1 75.81 290 HIS B O 1
ATOM 10051 N N . SER B 1 291 ? 26.547 40.344 -1.345 1 64.81 291 SER B N 1
ATOM 10052 C CA . SER B 1 291 ? 27.328 40.031 -0.151 1 64.81 291 SER B CA 1
ATOM 10053 C C . SER B 1 291 ? 28.828 40.062 -0.441 1 64.81 291 SER B C 1
ATOM 10055 O O . SER B 1 291 ? 29.641 40.219 0.474 1 64.81 291 SER B O 1
ATOM 10057 N N . ASP B 1 292 ? 29.219 39.906 -1.712 1 69.06 292 ASP B N 1
ATOM 10058 C CA . ASP B 1 292 ? 30.641 39.906 -2.061 1 69.06 292 ASP B CA 1
ATOM 10059 C C . ASP B 1 292 ? 31.188 41.344 -2.053 1 69.06 292 ASP B C 1
ATOM 10061 O O . ASP B 1 292 ? 32.406 41.531 -2.039 1 69.06 292 ASP B O 1
ATOM 10065 N N . ARG B 1 293 ? 30.219 42.281 -2.066 1 76.25 293 ARG B N 1
ATOM 10066 C CA . ARG B 1 293 ? 30.625 43.656 -1.963 1 76.25 293 ARG B CA 1
ATOM 10067 C C . ARG B 1 293 ? 30.75 44.094 -0.504 1 76.25 293 ARG B C 1
ATOM 10069 O O . ARG B 1 293 ? 30.156 43.469 0.382 1 76.25 293 ARG B O 1
ATOM 10076 N N . THR B 1 294 ? 31.609 45 -0.245 1 67.44 294 THR B N 1
ATOM 10077 C CA . THR B 1 294 ? 31.75 45.5 1.115 1 67.44 294 THR B CA 1
ATOM 10078 C C . THR B 1 294 ? 30.516 46.281 1.542 1 67.44 294 THR B C 1
ATOM 10080 O O . THR B 1 294 ? 29.766 46.781 0.697 1 67.44 294 THR B O 1
ATOM 10083 N N . SER B 1 295 ? 30.281 46.406 2.822 1 67.19 295 SER B N 1
ATOM 10084 C CA . SER B 1 295 ? 29.141 47.156 3.363 1 67.19 295 SER B CA 1
ATOM 10085 C C . SER B 1 295 ? 29.203 48.625 2.93 1 67.19 295 SER B C 1
ATOM 10087 O O . SER B 1 295 ? 28.156 49.25 2.674 1 67.19 295 SER B O 1
ATOM 10089 N N . LYS B 1 296 ? 30.406 49.094 2.867 1 72.31 296 LYS B N 1
ATOM 10090 C CA . LYS B 1 296 ? 30.578 50.469 2.428 1 72.31 296 LYS B CA 1
ATOM 10091 C C . LYS B 1 296 ? 30.141 50.656 0.977 1 72.31 296 LYS B C 1
ATOM 10093 O O . LYS B 1 296 ? 29.438 51.594 0.645 1 72.31 296 LYS B O 1
ATOM 10098 N N . GLN B 1 297 ? 30.578 49.75 0.149 1 80.69 297 GLN B N 1
ATOM 10099 C CA . GLN B 1 297 ? 30.188 49.812 -1.259 1 80.69 297 GLN B CA 1
ATOM 10100 C C . GLN B 1 297 ? 28.672 49.719 -1.425 1 80.69 297 GLN B C 1
ATOM 10102 O O . GLN B 1 297 ? 28.094 50.438 -2.209 1 80.69 297 GLN B O 1
ATOM 10107 N N . ASN B 1 298 ? 28.125 48.906 -0.753 1 78.25 298 ASN B N 1
ATOM 10108 C CA . ASN B 1 298 ? 26.672 48.75 -0.814 1 78.25 298 ASN B CA 1
ATOM 10109 C C . ASN B 1 298 ? 25.953 50 -0.303 1 78.25 298 ASN B C 1
ATOM 10111 O O . ASN B 1 298 ? 24.969 50.438 -0.886 1 78.25 298 ASN B O 1
ATOM 10115 N N . ALA B 1 299 ? 26.5 50.531 0.759 1 72.81 299 ALA B N 1
ATOM 10116 C CA . ALA B 1 299 ? 25.906 51.75 1.296 1 72.81 299 ALA B CA 1
ATOM 10117 C C . ALA B 1 299 ? 26.031 52.906 0.296 1 72.81 299 ALA B C 1
ATOM 10119 O O . ALA B 1 299 ? 25.125 53.719 0.161 1 72.81 299 ALA B O 1
ATOM 10120 N N . GLU B 1 300 ? 27.156 52.938 -0.372 1 82.31 300 GLU B N 1
ATOM 10121 C CA . GLU B 1 300 ? 27.375 53.969 -1.398 1 82.31 300 GLU B CA 1
ATOM 10122 C C . GLU B 1 300 ? 26.391 53.812 -2.547 1 82.31 300 GLU B C 1
ATOM 10124 O O . GLU B 1 300 ? 25.859 54.781 -3.062 1 82.31 300 GLU B O 1
ATOM 10129 N N . THR B 1 301 ? 26.172 52.594 -2.873 1 85.5 301 THR B N 1
ATOM 10130 C CA . THR B 1 301 ? 25.219 52.312 -3.938 1 85.5 301 THR B CA 1
ATOM 10131 C C . THR B 1 301 ? 23.812 52.75 -3.523 1 85.5 301 THR B C 1
ATOM 10133 O O . THR B 1 301 ? 23.078 53.375 -4.312 1 85.5 301 THR B O 1
ATOM 10136 N N . ILE B 1 302 ? 23.484 52.531 -2.34 1 79.69 302 ILE B N 1
ATOM 10137 C CA . ILE B 1 302 ? 22.172 52.906 -1.827 1 79.69 302 ILE B CA 1
ATOM 10138 C C . ILE B 1 302 ? 22.047 54.438 -1.777 1 79.69 302 ILE B C 1
ATOM 10140 O O . ILE B 1 302 ? 21.016 55 -2.154 1 79.69 302 ILE B O 1
ATOM 10144 N N . SER B 1 303 ? 23.094 55.062 -1.354 1 81.31 303 SER B N 1
ATOM 10145 C CA . SER B 1 303 ? 23.109 56.531 -1.327 1 81.31 303 SER B CA 1
ATOM 10146 C C . SER B 1 303 ? 23 57.094 -2.732 1 81.31 303 SER B C 1
ATOM 10148 O O . SER B 1 303 ? 22.266 58.062 -2.947 1 81.31 303 SER B O 1
ATOM 10150 N N . ALA B 1 304 ? 23.703 56.469 -3.631 1 86.69 304 ALA B N 1
ATOM 10151 C CA . ALA B 1 304 ? 23.625 56.906 -5.023 1 86.69 304 ALA B CA 1
ATOM 10152 C C . ALA B 1 304 ? 22.219 56.781 -5.574 1 86.69 304 ALA B C 1
ATOM 10154 O O . ALA B 1 304 ? 21.75 57.625 -6.344 1 86.69 304 ALA B O 1
ATOM 10155 N N . LEU B 1 305 ? 21.562 55.781 -5.152 1 87.12 305 LEU B N 1
ATOM 10156 C CA . LEU B 1 305 ? 20.172 55.562 -5.57 1 87.12 305 LEU B CA 1
ATOM 10157 C C . LEU B 1 305 ? 19.25 56.625 -4.973 1 87.12 305 LEU B C 1
ATOM 10159 O O . LEU B 1 305 ? 18.406 57.188 -5.672 1 87.12 305 LEU B O 1
ATOM 10163 N N . GLN B 1 306 ? 19.453 56.906 -3.746 1 80.69 306 GLN B N 1
ATOM 10164 C CA . GLN B 1 306 ? 18.625 57.875 -3.051 1 80.69 306 GLN B CA 1
ATOM 10165 C C . GLN B 1 306 ? 18.828 59.281 -3.609 1 80.69 306 GLN B C 1
ATOM 10167 O O . GLN B 1 306 ? 17.891 60.062 -3.699 1 80.69 306 GLN B O 1
ATOM 10172 N N . ASP B 1 307 ? 20.109 59.531 -4.016 1 83.81 307 ASP B N 1
ATOM 10173 C CA . ASP B 1 307 ? 20.469 60.844 -4.535 1 83.81 307 ASP B CA 1
ATOM 10174 C C . ASP B 1 307 ? 20.047 61 -5.996 1 83.81 307 ASP B C 1
ATOM 10176 O O . ASP B 1 307 ? 20.188 62.062 -6.578 1 83.81 307 ASP B O 1
ATOM 10180 N N . GLY B 1 308 ? 19.562 59.969 -6.551 1 87 308 GLY B N 1
ATOM 10181 C CA . GLY B 1 308 ? 19.062 60.062 -7.918 1 87 308 GLY B CA 1
ATOM 10182 C C . GLY B 1 308 ? 20.141 59.812 -8.953 1 87 308 GLY B C 1
ATOM 10183 O O . GLY B 1 308 ? 19.938 60.062 -10.141 1 87 308 GLY B O 1
ATOM 10184 N N . GLU B 1 309 ? 21.266 59.312 -8.57 1 89.88 309 GLU B N 1
ATOM 10185 C CA . GLU B 1 309 ? 22.359 59.031 -9.5 1 89.88 309 GLU B CA 1
ATOM 10186 C C . GLU B 1 309 ? 22.125 57.719 -10.242 1 89.88 309 GLU B C 1
ATOM 10188 O O . GLU B 1 309 ? 22.688 57.5 -11.312 1 89.88 309 GLU B O 1
ATOM 10193 N N . LEU B 1 310 ? 21.359 56.875 -9.641 1 93.19 310 LEU B N 1
ATOM 10194 C CA . LEU B 1 310 ? 21.031 55.594 -10.25 1 93.19 310 LEU B CA 1
ATOM 10195 C C . LEU B 1 310 ? 19.547 55.469 -10.523 1 93.19 310 LEU B C 1
ATOM 10197 O O . LEU B 1 310 ? 18.719 56.094 -9.828 1 93.19 310 LEU B O 1
ATOM 10201 N N . ASP B 1 311 ? 19.281 54.656 -11.586 1 93.69 311 ASP B N 1
ATOM 10202 C CA . ASP B 1 311 ? 17.875 54.375 -11.898 1 93.69 311 ASP B CA 1
ATOM 10203 C C . ASP B 1 311 ? 17.328 53.25 -11.031 1 93.69 311 ASP B C 1
ATOM 10205 O O . ASP B 1 311 ? 16.125 53.125 -10.844 1 93.69 311 ASP B O 1
ATOM 10209 N N . GLY B 1 312 ? 18.234 52.5 -10.664 1 92.31 312 GLY B N 1
ATOM 10210 C CA . GLY B 1 312 ? 17.797 51.344 -9.875 1 92.31 312 GLY B CA 1
ATOM 10211 C C . GLY B 1 312 ? 18.953 50.531 -9.32 1 92.31 312 GLY B C 1
ATOM 10212 O O . GLY B 1 312 ? 20.125 50.906 -9.508 1 92.31 312 GLY B O 1
ATOM 10213 N N . VAL B 1 313 ? 18.562 49.344 -8.594 1 90.5 313 VAL B N 1
ATOM 10214 C CA . VAL B 1 313 ? 19.562 48.469 -8.016 1 90.5 313 VAL B CA 1
ATOM 10215 C C . VAL B 1 313 ? 19.219 47 -8.336 1 90.5 313 VAL B C 1
ATOM 10217 O O . VAL B 1 313 ? 18.047 46.656 -8.453 1 90.5 313 VAL B O 1
ATOM 10220 N N . VAL B 1 314 ? 20.297 46.219 -8.57 1 89.5 314 VAL B N 1
ATOM 10221 C CA . VAL B 1 314 ? 20.156 44.781 -8.727 1 89.5 314 VAL B CA 1
ATOM 10222 C C . VAL B 1 314 ? 20.516 44.062 -7.414 1 89.5 314 VAL B C 1
ATOM 10224 O O . VAL B 1 314 ? 21.656 44.125 -6.965 1 89.5 314 VAL B O 1
ATOM 10227 N N . ALA B 1 315 ? 19.516 43.438 -6.824 1 82.75 315 ALA B N 1
ATOM 10228 C CA . ALA B 1 315 ? 19.719 42.812 -5.52 1 82.75 315 ALA B CA 1
ATOM 10229 C C . ALA B 1 315 ? 19.766 41.281 -5.645 1 82.75 315 ALA B C 1
ATOM 10231 O O . ALA B 1 315 ? 18.922 40.688 -6.32 1 82.75 315 ALA B O 1
ATOM 10232 N N . VAL B 1 316 ? 20.922 40.719 -5.164 1 76.19 316 VAL B N 1
ATOM 10233 C CA . VAL B 1 316 ? 20.969 39.281 -5.039 1 76.19 316 VAL B CA 1
ATOM 10234 C C . VAL B 1 316 ? 20.297 38.844 -3.734 1 76.19 316 VAL B C 1
ATOM 10236 O O . VAL B 1 316 ? 20.797 39.156 -2.648 1 76.19 316 VAL B O 1
ATOM 10239 N N . GLY B 1 317 ? 19.188 38.219 -3.844 1 64.69 317 GLY B N 1
ATOM 10240 C CA . GLY B 1 317 ? 18.391 37.875 -2.674 1 64.69 317 GLY B CA 1
ATOM 10241 C C . GLY B 1 317 ? 17.516 39.031 -2.199 1 64.69 317 GLY B C 1
ATOM 10242 O O . GLY B 1 317 ? 16.688 39.531 -2.955 1 64.69 317 GLY B O 1
ATOM 10243 N N . MET B 1 318 ? 17.656 39.344 -0.988 1 57.56 318 MET B N 1
ATOM 10244 C CA . MET B 1 318 ? 16.844 40.438 -0.463 1 57.56 318 MET B CA 1
ATOM 10245 C C . MET B 1 318 ? 17.656 41.75 -0.388 1 57.56 318 MET B C 1
ATOM 10247 O O . MET B 1 318 ? 18.859 41.719 -0.108 1 57.56 318 MET B O 1
ATOM 10251 N N . LEU B 1 319 ? 17.203 42.812 -1.234 1 57.66 319 LEU B N 1
ATOM 10252 C CA . LEU B 1 319 ? 17.828 44.094 -0.903 1 57.66 319 LEU B CA 1
ATOM 10253 C C . LEU B 1 319 ? 17.906 44.281 0.607 1 57.66 319 LEU B C 1
ATOM 10255 O O . LEU B 1 319 ? 16.938 44 1.319 1 57.66 319 LEU B O 1
ATOM 10259 N N . GLY B 1 320 ? 19.109 44.312 1.119 1 53.91 320 GLY B N 1
ATOM 10260 C CA . GLY B 1 320 ? 19.438 44.406 2.533 1 53.91 320 GLY B CA 1
ATOM 10261 C C . GLY B 1 320 ? 18.25 44.812 3.389 1 53.91 320 GLY B C 1
ATOM 10262 O O . GLY B 1 320 ? 17.453 45.656 2.996 1 53.91 320 GLY B O 1
ATOM 10263 N N . GLU B 1 321 ? 17.797 43.969 4.332 1 55.97 321 GLU B N 1
ATOM 10264 C CA . GLU B 1 321 ? 16.766 44.25 5.32 1 55.97 321 GLU B CA 1
ATOM 10265 C C . GLU B 1 321 ? 16.953 45.656 5.918 1 55.97 321 GLU B C 1
ATOM 10267 O O . GLU B 1 321 ? 18.078 46.062 6.172 1 55.97 321 GLU B O 1
ATOM 10272 N N . GLY B 1 322 ? 15.938 46.594 5.809 1 56.81 322 GLY B N 1
ATOM 10273 C CA . GLY B 1 322 ? 16.031 47.906 6.473 1 56.81 322 GLY B CA 1
ATOM 10274 C C . GLY B 1 322 ? 16.234 49.031 5.508 1 56.81 322 GLY B C 1
ATOM 10275 O O . GLY B 1 322 ? 16.203 50.219 5.91 1 56.81 322 GLY B O 1
ATOM 10276 N N . VAL B 1 323 ? 16.594 48.719 4.227 1 60.75 323 VAL B N 1
ATOM 10277 C CA . VAL B 1 323 ? 16.781 49.781 3.273 1 60.75 323 VAL B CA 1
ATOM 10278 C C . VAL B 1 323 ? 15.414 50.375 2.895 1 60.75 323 VAL B C 1
ATOM 10280 O O . VAL B 1 323 ? 14.523 49.656 2.447 1 60.75 323 VAL B O 1
ATOM 10283 N N . ASP B 1 324 ? 15.156 51.531 3.336 1 61.5 324 ASP B N 1
ATOM 10284 C CA . ASP B 1 324 ? 13.898 52.219 3.061 1 61.5 324 ASP B CA 1
ATOM 10285 C C . ASP B 1 324 ? 14.078 53.281 1.965 1 61.5 324 ASP B C 1
ATOM 10287 O O . ASP B 1 324 ? 14.57 54.375 2.225 1 61.5 324 ASP B O 1
ATOM 10291 N N . ILE B 1 325 ? 13.766 52.844 0.755 1 72.56 325 ILE B N 1
ATOM 10292 C CA . ILE B 1 325 ? 13.789 53.75 -0.385 1 72.56 325 ILE B CA 1
ATOM 10293 C C . ILE B 1 325 ? 12.375 53.938 -0.944 1 72.56 325 ILE B C 1
ATOM 10295 O O . ILE B 1 325 ? 11.883 53.062 -1.67 1 72.56 325 ILE B O 1
ATOM 10299 N N . ALA B 1 326 ? 11.734 55.031 -0.507 1 71.5 326 ALA B N 1
ATOM 10300 C CA . ALA B 1 326 ? 10.344 55.281 -0.859 1 71.5 326 ALA B CA 1
ATOM 10301 C C . ALA B 1 326 ? 10.172 55.406 -2.371 1 71.5 326 ALA B C 1
ATOM 10303 O O . ALA B 1 326 ? 9.086 55.125 -2.9 1 71.5 326 ALA B O 1
ATOM 10304 N N . ASP B 1 327 ? 11.258 55.656 -3.049 1 83.38 327 ASP B N 1
ATOM 10305 C CA . ASP B 1 327 ? 11.148 55.938 -4.477 1 83.38 327 ASP B CA 1
ATOM 10306 C C . ASP B 1 327 ? 11.125 54.656 -5.297 1 83.38 327 ASP B C 1
ATOM 10308 O O . ASP B 1 327 ? 10.906 54.688 -6.508 1 83.38 327 ASP B O 1
ATOM 10312 N N . LEU B 1 328 ? 11.219 53.531 -4.684 1 85 328 LEU B N 1
ATOM 10313 C CA . LEU B 1 328 ? 11.125 52.281 -5.418 1 85 328 LEU B CA 1
ATOM 10314 C C . LEU B 1 328 ? 9.688 51.969 -5.82 1 85 328 LEU B C 1
ATOM 10316 O O . LEU B 1 328 ? 8.812 51.844 -4.961 1 85 328 LEU B O 1
ATOM 10320 N N . LYS B 1 329 ? 9.477 51.906 -7.164 1 87.75 329 LYS B N 1
ATOM 10321 C CA . LYS B 1 329 ? 8.102 51.75 -7.625 1 87.75 329 LYS B CA 1
ATOM 10322 C C . LYS B 1 329 ? 8.008 50.594 -8.625 1 87.75 329 LYS B C 1
ATOM 10324 O O . LYS B 1 329 ? 6.906 50.125 -8.938 1 87.75 329 LYS B O 1
ATOM 10329 N N . VAL B 1 330 ? 9.117 50.094 -9.148 1 90.19 330 VAL B N 1
ATOM 10330 C CA . VAL B 1 330 ? 9.117 48.969 -10.094 1 90.19 330 VAL B CA 1
ATOM 10331 C C . VAL B 1 330 ? 10.039 47.875 -9.594 1 90.19 330 VAL B C 1
ATOM 10333 O O . VAL B 1 330 ? 11.211 48.094 -9.289 1 90.19 330 VAL B O 1
ATOM 10336 N N . ALA B 1 331 ? 9.477 46.75 -9.461 1 87.5 331 ALA B N 1
ATOM 10337 C CA . ALA B 1 331 ? 10.273 45.562 -9.117 1 87.5 331 ALA B CA 1
ATOM 10338 C C . ALA B 1 331 ? 10.281 44.562 -10.258 1 87.5 331 ALA B C 1
ATOM 10340 O O . ALA B 1 331 ? 9.25 44.281 -10.859 1 87.5 331 ALA B O 1
ATOM 10341 N N . VAL B 1 332 ? 11.5 44 -10.664 1 89.81 332 VAL B N 1
ATOM 10342 C CA . VAL B 1 332 ? 11.633 43 -11.711 1 89.81 332 VAL B CA 1
ATOM 10343 C C . VAL B 1 332 ? 12.195 41.688 -11.117 1 89.81 332 VAL B C 1
ATOM 10345 O O . VAL B 1 332 ? 13.258 41.719 -10.492 1 89.81 332 VAL B O 1
ATOM 10348 N N . LEU B 1 333 ? 11.453 40.656 -11.297 1 85.38 333 LEU B N 1
ATOM 10349 C CA . LEU B 1 333 ? 11.891 39.375 -10.781 1 85.38 333 LEU B CA 1
ATOM 10350 C C . LEU B 1 333 ? 12.492 38.5 -11.891 1 85.38 333 LEU B C 1
ATOM 10352 O O . LEU B 1 333 ? 11.758 37.844 -12.633 1 85.38 333 LEU B O 1
ATOM 10356 N N . HIS B 1 334 ? 13.805 38.5 -11.961 1 85.81 334 HIS B N 1
ATOM 10357 C CA . HIS B 1 334 ? 14.461 37.625 -12.922 1 85.81 334 HIS B CA 1
ATOM 10358 C C . HIS B 1 334 ? 14.43 36.188 -12.453 1 85.81 334 HIS B C 1
ATOM 10360 O O . HIS B 1 334 ? 14.398 35.25 -13.273 1 85.81 334 HIS B O 1
ATOM 10366 N N . GLN B 1 335 ? 14.43 36.031 -11.109 1 75.19 335 GLN B N 1
ATOM 10367 C CA . GLN B 1 335 ? 14.195 34.781 -10.438 1 75.19 335 GLN B CA 1
ATOM 10368 C C . GLN B 1 335 ? 13.242 34.938 -9.258 1 75.19 335 GLN B C 1
ATOM 10370 O O . GLN B 1 335 ? 13.633 35.438 -8.203 1 75.19 335 GLN B O 1
ATOM 10375 N N . PRO B 1 336 ? 12.047 34.406 -9.562 1 68.81 336 PRO B N 1
ATOM 10376 C CA . PRO B 1 336 ? 11.086 34.594 -8.477 1 68.81 336 PRO B CA 1
ATOM 10377 C C . PRO B 1 336 ? 11.5 33.875 -7.195 1 68.81 336 PRO B C 1
ATOM 10379 O O . PRO B 1 336 ? 12.062 32.781 -7.258 1 68.81 336 PRO B O 1
ATOM 10382 N N . PRO B 1 337 ? 11.266 34.562 -6.086 1 63.22 337 PRO B N 1
ATOM 10383 C CA . PRO B 1 337 ? 11.602 33.906 -4.816 1 63.22 337 PRO B CA 1
ATOM 10384 C C . PRO B 1 337 ? 10.766 32.656 -4.566 1 63.22 337 PRO B C 1
ATOM 10386 O O . PRO B 1 337 ? 9.602 32.594 -4.961 1 63.22 337 PRO B O 1
ATOM 10389 N N . LYS B 1 338 ? 11.406 31.594 -3.969 1 58.03 338 LYS B N 1
ATOM 10390 C CA . LYS B 1 338 ? 10.711 30.344 -3.668 1 58.03 338 LYS B CA 1
ATOM 10391 C C . LYS B 1 338 ? 9.844 30.484 -2.42 1 58.03 338 LYS B C 1
ATOM 10393 O O . LYS B 1 338 ? 8.852 29.781 -2.268 1 58.03 338 LYS B O 1
ATOM 10398 N N . SER B 1 339 ? 10.297 31.516 -1.62 1 57.5 339 SER B N 1
ATOM 10399 C CA . SER B 1 339 ? 9.594 31.672 -0.352 1 57.5 339 SER B CA 1
ATOM 10400 C C . SER B 1 339 ? 8.578 32.812 -0.414 1 57.5 339 SER B C 1
ATOM 10402 O O . SER B 1 339 ? 8.875 33.875 -0.946 1 57.5 339 SER B O 1
ATOM 10404 N N . PHE B 1 340 ? 7.363 32.625 0.049 1 59.78 340 PHE B N 1
ATOM 10405 C CA . PHE B 1 340 ? 6.309 33.625 0.132 1 59.78 340 PHE B CA 1
ATOM 10406 C C . PHE B 1 340 ? 6.742 34.781 0.999 1 59.78 340 PHE B C 1
ATOM 10408 O O . PHE B 1 340 ? 6.492 35.938 0.653 1 59.78 340 PHE B O 1
ATOM 10415 N N . ALA B 1 341 ? 7.406 34.5 2.031 1 59.59 341 ALA B N 1
ATOM 10416 C CA . ALA B 1 341 ? 7.875 35.531 2.93 1 59.59 341 ALA B CA 1
ATOM 10417 C C . ALA B 1 341 ? 8.766 36.531 2.191 1 59.59 341 ALA B C 1
ATOM 10419 O O . ALA B 1 341 ? 8.641 37.75 2.375 1 59.59 341 ALA B O 1
ATOM 10420 N N . PHE B 1 342 ? 9.555 36.094 1.351 1 64.06 342 PHE B N 1
ATOM 10421 C CA . PHE B 1 342 ? 10.453 36.938 0.563 1 64.06 342 PHE B CA 1
ATOM 10422 C C . PHE B 1 342 ? 9.672 37.812 -0.424 1 64.06 342 PHE B C 1
ATOM 10424 O O . PHE B 1 342 ? 9.969 38.969 -0.594 1 64.06 342 PHE B O 1
ATOM 10431 N N . THR B 1 343 ? 8.766 37.219 -0.972 1 67.81 343 THR B N 1
ATOM 10432 C CA . THR B 1 343 ? 7.953 37.969 -1.935 1 67.81 343 THR B CA 1
ATOM 10433 C C . THR B 1 343 ? 7.207 39.094 -1.253 1 67.81 343 THR B C 1
ATOM 10435 O O . THR B 1 343 ? 7.133 40.219 -1.792 1 67.81 343 THR B O 1
ATOM 10438 N N . LEU B 1 344 ? 6.719 38.844 -0.124 1 66.94 344 LEU B N 1
ATOM 10439 C CA . LEU B 1 344 ? 5.996 39.844 0.619 1 66.94 344 LEU B CA 1
ATOM 10440 C C . LEU B 1 344 ? 6.926 41 0.996 1 66.94 344 LEU B C 1
ATOM 10442 O O . LEU B 1 344 ? 6.527 42.188 0.954 1 66.94 344 LEU B O 1
ATOM 10446 N N . GLN B 1 345 ? 8.07 40.688 1.381 1 68.38 345 GLN B N 1
ATOM 10447 C CA . GLN B 1 345 ? 9.039 41.719 1.748 1 68.38 345 GLN B CA 1
ATOM 10448 C C . GLN B 1 345 ? 9.398 42.594 0.545 1 68.38 345 GLN B C 1
ATOM 10450 O O . GLN B 1 345 ? 9.539 43.812 0.671 1 68.38 345 GLN B O 1
ATOM 10455 N N . LEU B 1 346 ? 9.516 41.969 -0.539 1 71.31 346 LEU B N 1
ATOM 10456 C CA . LEU B 1 346 ? 9.82 42.688 -1.771 1 71.31 346 LEU B CA 1
ATOM 10457 C C . LEU B 1 346 ? 8.688 43.656 -2.135 1 71.31 346 LEU B C 1
ATOM 10459 O O . LEU B 1 346 ? 8.93 44.812 -2.453 1 71.31 346 LEU B O 1
ATOM 10463 N N . ILE B 1 347 ? 7.504 43.156 -2.008 1 68.81 347 ILE B N 1
ATOM 10464 C CA . ILE B 1 347 ? 6.324 43.938 -2.311 1 68.81 347 ILE B CA 1
ATOM 10465 C C . ILE B 1 347 ? 6.238 45.125 -1.342 1 68.81 347 ILE B C 1
ATOM 10467 O O . ILE B 1 347 ? 5.941 46.25 -1.747 1 68.81 347 ILE B O 1
ATOM 10471 N N . GLY B 1 348 ? 6.492 44.875 -0.156 1 70.19 348 GLY B N 1
ATOM 10472 C CA . GLY B 1 348 ? 6.465 45.906 0.85 1 70.19 348 GLY B CA 1
ATOM 10473 C C . GLY B 1 348 ? 7.449 47.031 0.568 1 70.19 348 GLY B C 1
ATOM 10474 O O . GLY B 1 348 ? 7.195 48.188 0.912 1 70.19 348 GLY B O 1
ATOM 10475 N N . ARG B 1 349 ? 8.445 46.719 -0.126 1 70.88 349 ARG B N 1
ATOM 10476 C CA . ARG B 1 349 ? 9.477 47.719 -0.427 1 70.88 349 ARG B CA 1
ATOM 10477 C C . ARG B 1 349 ? 9.07 48.594 -1.604 1 70.88 349 ARG B C 1
ATOM 10479 O O . ARG B 1 349 ? 9.406 49.781 -1.647 1 70.88 349 ARG B O 1
ATOM 10486 N N . VAL B 1 350 ? 8.375 48.062 -2.459 1 78.19 350 VAL B N 1
ATOM 10487 C CA . VAL B 1 350 ? 8.078 48.812 -3.678 1 78.19 350 VAL B CA 1
ATOM 10488 C C . VAL B 1 350 ? 6.723 49.5 -3.539 1 78.19 350 VAL B C 1
ATOM 10490 O O . VAL B 1 350 ? 6.387 50.375 -4.336 1 78.19 350 VAL B O 1
ATOM 10493 N N . THR B 1 351 ? 5.992 49.25 -2.521 1 74.56 351 THR B N 1
ATOM 10494 C CA . THR B 1 351 ? 4.652 49.812 -2.383 1 74.56 351 THR B CA 1
ATOM 10495 C C . THR B 1 351 ? 4.629 50.906 -1.316 1 74.56 351 THR B C 1
ATOM 10497 O O . THR B 1 351 ? 3.557 51.344 -0.92 1 74.56 351 THR B O 1
ATOM 10500 N N . ARG B 1 352 ? 5.781 51.25 -0.847 1 69.75 352 ARG B N 1
ATOM 10501 C CA . ARG B 1 352 ? 5.828 52.344 0.147 1 69.75 352 ARG B CA 1
ATOM 10502 C C . ARG B 1 352 ? 5.34 53.656 -0.442 1 69.75 352 ARG B C 1
ATOM 10504 O O . ARG B 1 352 ? 5.652 53.969 -1.588 1 69.75 352 ARG B O 1
ATOM 10511 N N . PRO B 1 353 ? 4.449 54.344 0.351 1 64.12 353 PRO B N 1
ATOM 10512 C CA . PRO B 1 353 ? 3.982 55.625 -0.16 1 64.12 353 PRO B CA 1
ATOM 10513 C C . PRO B 1 353 ? 5.098 56.656 -0.249 1 64.12 353 PRO B C 1
ATOM 10515 O O . PRO B 1 353 ? 5.984 56.719 0.605 1 64.12 353 PRO B O 1
ATOM 10518 N N . ALA B 1 354 ? 5.473 57.25 -1.371 1 61.66 354 ALA B N 1
ATOM 10519 C CA . ALA B 1 354 ? 6.402 58.375 -1.535 1 61.66 354 ALA B CA 1
ATOM 10520 C C . ALA B 1 354 ? 5.73 59.688 -1.188 1 61.66 354 ALA B C 1
ATOM 10522 O O . ALA B 1 354 ? 4.508 59.812 -1.279 1 61.66 354 ALA B O 1
ATOM 10523 N N . GLU B 1 355 ? 6.512 60.625 -0.518 1 54.28 355 GLU B N 1
ATOM 10524 C CA . GLU B 1 355 ? 6.012 61.969 -0.248 1 54.28 355 GLU B CA 1
ATOM 10525 C C . GLU B 1 355 ? 5.34 62.594 -1.48 1 54.28 355 GLU B C 1
ATOM 10527 O O . GLU B 1 355 ? 5.91 62.562 -2.572 1 54.28 355 GLU B O 1
ATOM 10532 N N . ASP B 1 356 ? 3.934 62.875 -1.599 1 57.16 356 ASP B N 1
ATOM 10533 C CA . ASP B 1 356 ? 3.154 63.688 -2.535 1 57.16 356 ASP B CA 1
ATOM 10534 C C . ASP B 1 356 ? 2.705 62.844 -3.732 1 57.16 356 ASP B C 1
ATOM 10536 O O . ASP B 1 356 ? 2.428 63.406 -4.805 1 57.16 356 ASP B O 1
ATOM 10540 N N . SER B 1 357 ? 3.027 61.406 -3.793 1 60 357 SER B N 1
ATOM 10541 C CA . SER B 1 357 ? 2.547 60.719 -4.988 1 60 357 SER B CA 1
ATOM 10542 C C . SER B 1 357 ? 1.836 59.406 -4.633 1 60 357 SER B C 1
ATOM 10544 O O . SER B 1 357 ? 2.27 58.688 -3.734 1 60 357 SER B O 1
ATOM 10546 N N . ASP B 1 358 ? 0.671 59.281 -5.156 1 64.19 358 ASP B N 1
ATOM 10547 C CA . ASP B 1 358 ? -0.158 58.062 -5.039 1 64.19 358 ASP B CA 1
ATOM 10548 C C . ASP B 1 358 ? 0.092 57.125 -6.199 1 64.19 358 ASP B C 1
ATOM 10550 O O . ASP B 1 358 ? -0.824 56.406 -6.648 1 64.19 358 ASP B O 1
ATOM 10554 N N . VAL B 1 359 ? 1.37 57.031 -6.656 1 71.81 359 VAL B N 1
ATOM 10555 C CA . VAL B 1 359 ? 1.599 56.219 -7.832 1 71.81 359 VAL B CA 1
ATOM 10556 C C . VAL B 1 359 ? 1.67 54.75 -7.426 1 71.81 359 VAL B C 1
ATOM 10558 O O . VAL B 1 359 ? 2.281 54.406 -6.41 1 71.81 359 VAL B O 1
ATOM 10561 N N . ALA B 1 360 ? 0.963 53.938 -8.188 1 75.94 360 ALA B N 1
ATOM 10562 C CA . ALA B 1 360 ? 0.941 52.5 -7.98 1 75.94 360 ALA B CA 1
ATOM 10563 C C . ALA B 1 360 ? 2.268 51.844 -8.391 1 75.94 360 ALA B C 1
ATOM 10565 O O . ALA B 1 360 ? 2.912 52.312 -9.336 1 75.94 360 ALA B O 1
ATOM 10566 N N . ALA B 1 361 ? 2.754 50.938 -7.516 1 80.56 361 ALA B N 1
ATOM 10567 C CA . ALA B 1 361 ? 3.959 50.156 -7.852 1 80.56 361 ALA B CA 1
ATOM 10568 C C . ALA B 1 361 ? 3.633 49 -8.773 1 80.56 361 ALA B C 1
ATOM 10570 O O . ALA B 1 361 ? 2.473 48.594 -8.898 1 80.56 361 ALA B O 1
ATOM 10571 N N . THR B 1 362 ? 4.586 48.531 -9.602 1 84.38 362 THR B N 1
ATOM 10572 C CA . THR B 1 362 ? 4.395 47.375 -10.492 1 84.38 362 THR B CA 1
ATOM 10573 C C . THR B 1 362 ? 5.508 46.344 -10.305 1 84.38 362 THR B C 1
ATOM 10575 O O . THR B 1 362 ? 6.66 46.719 -10.07 1 84.38 362 THR B O 1
ATOM 10578 N N . VAL B 1 363 ? 5.086 45.094 -10.273 1 82.5 363 VAL B N 1
ATOM 10579 C CA . VAL B 1 363 ? 6.031 43.969 -10.281 1 82.5 363 VAL B CA 1
ATOM 10580 C C . VAL B 1 363 ? 6.027 43.281 -11.648 1 82.5 363 VAL B C 1
ATOM 10582 O O . VAL B 1 363 ? 4.965 43.031 -12.211 1 82.5 363 VAL B O 1
ATOM 10585 N N . ILE B 1 364 ? 7.246 43.125 -12.227 1 87 364 ILE B N 1
ATOM 10586 C CA . ILE B 1 364 ? 7.398 42.5 -13.539 1 87 364 ILE B CA 1
ATOM 10587 C C . ILE B 1 364 ? 8.008 41.094 -13.375 1 87 364 ILE B C 1
ATOM 10589 O O . ILE B 1 364 ? 9.055 40.938 -12.734 1 87 364 ILE B O 1
ATOM 10593 N N . ALA B 1 365 ? 7.273 40.094 -13.781 1 82.19 365 ALA B N 1
ATOM 10594 C CA . ALA B 1 365 ? 7.785 38.719 -13.68 1 82.19 365 ALA B CA 1
ATOM 10595 C C . ALA B 1 365 ? 7.301 37.875 -14.844 1 82.19 365 ALA B C 1
ATOM 10597 O O . ALA B 1 365 ? 6.336 38.219 -15.523 1 82.19 365 ALA B O 1
ATOM 10598 N N . ASP B 1 366 ? 8.031 36.688 -15.055 1 78.12 366 ASP B N 1
ATOM 10599 C CA . ASP B 1 366 ? 7.613 35.656 -16 1 78.12 366 ASP B CA 1
ATOM 10600 C C . ASP B 1 366 ? 6.648 34.656 -15.344 1 78.12 366 ASP B C 1
ATOM 10602 O O . ASP B 1 366 ? 7.008 34 -14.375 1 78.12 366 ASP B O 1
ATOM 10606 N N . PRO B 1 367 ? 5.48 34.562 -15.891 1 69.31 367 PRO B N 1
ATOM 10607 C CA . PRO B 1 367 ? 4.496 33.656 -15.281 1 69.31 367 PRO B CA 1
ATOM 10608 C C . PRO B 1 367 ? 4.961 32.219 -15.258 1 69.31 367 PRO B C 1
ATOM 10610 O O . PRO B 1 367 ? 4.617 31.469 -14.336 1 69.31 367 PRO B O 1
ATOM 10613 N N . ASP B 1 368 ? 5.75 31.797 -16.234 1 65.25 368 ASP B N 1
ATOM 10614 C CA . ASP B 1 368 ? 6.219 30.406 -16.266 1 65.25 368 ASP B CA 1
ATOM 10615 C C . ASP B 1 368 ? 7.219 30.141 -15.156 1 65.25 368 ASP B C 1
ATOM 10617 O O . ASP B 1 368 ? 7.242 29.047 -14.586 1 65.25 368 ASP B O 1
ATOM 10621 N N . LYS B 1 369 ? 8.016 31.109 -14.867 1 65.69 369 LYS B N 1
ATOM 10622 C CA . LYS B 1 369 ? 8.977 30.938 -13.789 1 65.69 369 LYS B CA 1
ATOM 10623 C C . LYS B 1 369 ? 8.281 30.922 -12.43 1 65.69 369 LYS B C 1
ATOM 10625 O O . LYS B 1 369 ? 8.758 30.281 -11.492 1 65.69 369 LYS B O 1
ATOM 10630 N N . LEU B 1 370 ? 7.223 31.531 -12.391 1 60.44 370 LEU B N 1
ATOM 10631 C CA . LEU B 1 370 ? 6.441 31.562 -11.164 1 60.44 370 LEU B CA 1
ATOM 10632 C C . LEU B 1 370 ? 5.773 30.219 -10.898 1 60.44 370 LEU B C 1
ATOM 10634 O O . LEU B 1 370 ? 5.516 29.875 -9.75 1 60.44 370 LEU B O 1
ATOM 10638 N N . ARG B 1 371 ? 5.453 29.406 -11.859 1 50.44 371 ARG B N 1
ATOM 10639 C CA . ARG B 1 371 ? 4.762 28.125 -11.781 1 50.44 371 ARG B CA 1
ATOM 10640 C C . ARG B 1 371 ? 5.742 26.984 -11.508 1 50.44 371 ARG B C 1
ATOM 10642 O O . ARG B 1 371 ? 5.332 25.859 -11.203 1 50.44 371 ARG B O 1
ATOM 10649 N N . GLU B 1 372 ? 6.98 27.438 -11.812 1 51.72 372 GLU B N 1
ATOM 10650 C CA . GLU B 1 372 ? 7.973 26.375 -11.633 1 51.72 372 GLU B CA 1
ATOM 10651 C C . GLU B 1 372 ? 7.965 25.859 -10.203 1 51.72 372 GLU B C 1
ATOM 10653 O O . GLU B 1 372 ? 7.629 26.578 -9.266 1 51.72 372 GLU B O 1
ATOM 10658 N N . ALA B 1 373 ? 8.422 24.656 -9.898 1 44.91 373 ALA B N 1
ATOM 10659 C CA . ALA B 1 373 ? 8.5 23.859 -8.672 1 44.91 373 ALA B CA 1
ATOM 10660 C C . ALA B 1 373 ? 9.297 24.594 -7.598 1 44.91 373 ALA B C 1
ATOM 10662 O O . ALA B 1 373 ? 10.258 25.297 -7.906 1 44.91 373 ALA B O 1
ATOM 10663 N N . GLY B 1 374 ? 8.812 24.688 -6.406 1 45.19 374 GLY B N 1
ATOM 10664 C CA . GLY B 1 374 ? 9.477 25.203 -5.219 1 45.19 374 GLY B CA 1
ATOM 10665 C C . GLY B 1 374 ? 8.906 26.516 -4.727 1 45.19 374 GLY B C 1
ATOM 10666 O O . GLY B 1 374 ? 9.242 26.969 -3.633 1 45.19 374 GLY B O 1
ATOM 10667 N N . VAL B 1 375 ? 8.43 27.219 -5.711 1 46.66 375 VAL B N 1
ATOM 10668 C CA . VAL B 1 375 ? 7.836 28.453 -5.199 1 46.66 375 VAL B CA 1
ATOM 10669 C C . VAL B 1 375 ? 6.617 28.109 -4.34 1 46.66 375 VAL B C 1
ATOM 10671 O O . VAL B 1 375 ? 5.801 27.266 -4.711 1 46.66 375 VAL B O 1
ATOM 10674 N N . ASP B 1 376 ? 6.695 28.562 -3.127 1 48.31 376 ASP B N 1
ATOM 10675 C CA . ASP B 1 376 ? 5.625 28.312 -2.166 1 48.31 376 ASP B CA 1
ATOM 10676 C C . ASP B 1 376 ? 4.254 28.531 -2.799 1 48.31 376 ASP B C 1
ATOM 10678 O O . ASP B 1 376 ? 4.086 29.438 -3.619 1 48.31 376 ASP B O 1
ATOM 10682 N N . ASP B 1 377 ? 3.381 27.688 -2.732 1 45.09 377 ASP B N 1
ATOM 10683 C CA . ASP B 1 377 ? 2.051 27.641 -3.33 1 45.09 377 ASP B CA 1
ATOM 10684 C C . ASP B 1 377 ? 1.334 28.984 -3.186 1 45.09 377 ASP B C 1
ATOM 10686 O O . ASP B 1 377 ? 0.585 29.391 -4.074 1 45.09 377 ASP B O 1
ATOM 10690 N N . VAL B 1 378 ? 1.583 29.734 -2.174 1 48.06 378 VAL B N 1
ATOM 10691 C CA . VAL B 1 378 ? 0.966 31.031 -1.941 1 48.06 378 VAL B CA 1
ATOM 10692 C C . VAL B 1 378 ? 1.466 32.031 -2.98 1 48.06 378 VAL B C 1
ATOM 10694 O O . VAL B 1 378 ? 0.688 32.844 -3.5 1 48.06 378 VAL B O 1
ATOM 10697 N N . VAL B 1 379 ? 2.764 31.922 -3.299 1 52.41 379 VAL B N 1
ATOM 10698 C CA . VAL B 1 379 ? 3.338 32.812 -4.297 1 52.41 379 VAL B CA 1
ATOM 10699 C C . VAL B 1 379 ? 2.74 32.531 -5.668 1 52.41 379 VAL B C 1
ATOM 10701 O O . VAL B 1 379 ? 2.42 33.438 -6.43 1 52.41 379 VAL B O 1
ATOM 10704 N N . LYS B 1 380 ? 2.547 31.219 -5.727 1 49.69 380 LYS B N 1
ATOM 10705 C CA . LYS B 1 380 ? 1.965 30.812 -7 1 49.69 380 LYS B CA 1
ATOM 10706 C C . LYS B 1 380 ? 0.547 31.359 -7.156 1 49.69 380 LYS B C 1
ATOM 10708 O O . LYS B 1 380 ? 0.176 31.828 -8.234 1 49.69 380 LYS B O 1
ATOM 10713 N N . ARG B 1 381 ? -0.17 31.219 -6.059 1 46.66 381 ARG B N 1
ATOM 10714 C CA . ARG B 1 381 ? -1.553 31.688 -6.055 1 46.66 381 ARG B CA 1
ATOM 10715 C C . ARG B 1 381 ? -1.625 33.188 -6.328 1 46.66 381 ARG B C 1
ATOM 10717 O O . ARG B 1 381 ? -2.521 33.656 -7.035 1 46.66 381 ARG B O 1
ATOM 10724 N N . LEU B 1 382 ? -0.722 33.875 -5.699 1 50.03 382 LEU B N 1
ATOM 10725 C CA . LEU B 1 382 ? -0.637 35.312 -5.902 1 50.03 382 LEU B CA 1
ATOM 10726 C C . LEU B 1 382 ? -0.459 35.656 -7.379 1 50.03 382 LEU B C 1
ATOM 10728 O O . LEU B 1 382 ? -1.041 36.625 -7.879 1 50.03 382 LEU B O 1
ATOM 10732 N N . TYR B 1 383 ? 0.248 34.656 -7.961 1 44.53 383 TYR B N 1
ATOM 10733 C CA . TYR B 1 383 ? 0.647 34.969 -9.328 1 44.53 383 TYR B CA 1
ATOM 10734 C C . TYR B 1 383 ? -0.409 34.5 -10.32 1 44.53 383 TYR B C 1
ATOM 10736 O O . TYR B 1 383 ? -0.446 34.969 -11.461 1 44.53 383 TYR B O 1
ATOM 10744 N N . HIS B 1 384 ? -0.998 33.469 -9.977 1 42.28 384 HIS B N 1
ATOM 10745 C CA . HIS B 1 384 ? -1.989 32.969 -10.914 1 42.28 384 HIS B CA 1
ATOM 10746 C C . HIS B 1 384 ? -3.176 33.938 -11.031 1 42.28 384 HIS B C 1
ATOM 10748 O O . HIS B 1 384 ? -3.92 33.875 -12.016 1 42.28 384 HIS B O 1
ATOM 10754 N N . GLU B 1 385 ? -3.568 34.531 -9.984 1 39.09 385 GLU B N 1
ATOM 10755 C CA . GLU B 1 385 ? -4.777 35.344 -10.148 1 39.09 385 GLU B CA 1
ATOM 10756 C C . GLU B 1 385 ? -4.461 36.719 -10.742 1 39.09 385 GLU B C 1
ATOM 10758 O O . GLU B 1 385 ? -3.662 37.469 -10.188 1 39.09 385 GLU B O 1
ATOM 10763 N N . ASP B 1 386 ? -4.531 36.969 -12.047 1 37.19 386 ASP B N 1
ATOM 10764 C CA . ASP B 1 386 ? -4.324 38.219 -12.797 1 37.19 386 ASP B CA 1
ATOM 10765 C C . ASP B 1 386 ? -4.609 39.438 -11.938 1 37.19 386 ASP B C 1
ATOM 10767 O O . ASP B 1 386 ? -3.77 40.344 -11.828 1 37.19 386 ASP B O 1
ATOM 10771 N N . ALA B 1 387 ? -5.891 40 -12.266 1 39.25 387 ALA B N 1
ATOM 10772 C CA . ALA B 1 387 ? -6.41 41.344 -12.016 1 39.25 387 ALA B CA 1
ATOM 10773 C C . ALA B 1 387 ? -6.398 41.656 -10.516 1 39.25 387 ALA B C 1
ATOM 10775 O O . ALA B 1 387 ? -6.461 42.812 -10.125 1 39.25 387 ALA B O 1
ATOM 10776 N N . GLY B 1 388 ? -6.348 40.781 -9.625 1 42.12 388 GLY B N 1
ATOM 10777 C CA . GLY B 1 388 ? -6.734 40.938 -8.234 1 42.12 388 GLY B CA 1
ATOM 10778 C C . GLY B 1 388 ? -5.551 40.969 -7.281 1 42.12 388 GLY B C 1
ATOM 10779 O O . GLY B 1 388 ? -5.688 40.656 -6.102 1 42.12 388 GLY B O 1
ATOM 10780 N N . TRP B 1 389 ? -4.453 41.156 -7.891 1 46.94 389 TRP B N 1
ATOM 10781 C CA . TRP B 1 389 ? -3.316 41.25 -6.98 1 46.94 389 TRP B CA 1
ATOM 10782 C C . TRP B 1 389 ? -3.57 42.344 -5.922 1 46.94 389 TRP B C 1
ATOM 10784 O O . TRP B 1 389 ? -3.156 42.188 -4.77 1 46.94 389 TRP B O 1
ATOM 10794 N N . ARG B 1 390 ? -4.188 43.375 -6.441 1 50.59 390 ARG B N 1
ATOM 10795 C CA . ARG B 1 390 ? -4.477 44.5 -5.562 1 50.59 390 ARG B CA 1
ATOM 10796 C C . ARG B 1 390 ? -5.281 44.062 -4.348 1 50.59 390 ARG B C 1
ATOM 10798 O O . ARG B 1 390 ? -5.043 44.531 -3.232 1 50.59 390 ARG B O 1
ATOM 10805 N N . GLN B 1 391 ? -6.156 43.188 -4.766 1 50.25 391 GLN B N 1
ATOM 10806 C CA . GLN B 1 391 ? -7.074 42.781 -3.713 1 50.25 391 GLN B CA 1
ATOM 10807 C C . GLN B 1 391 ? -6.676 41.406 -3.143 1 50.25 391 GLN B C 1
ATOM 10809 O O . GLN B 1 391 ? -6.883 41.156 -1.957 1 50.25 391 GLN B O 1
ATOM 10814 N N . LEU B 1 392 ? -5.992 40.656 -3.949 1 49.94 392 LEU B N 1
ATOM 10815 C CA . LEU B 1 392 ? -5.852 39.25 -3.59 1 49.94 392 LEU B CA 1
ATOM 10816 C C . LEU B 1 392 ? -4.633 39.062 -2.693 1 49.94 392 LEU B C 1
ATOM 10818 O O . LEU B 1 392 ? -4.664 38.219 -1.788 1 49.94 392 LEU B O 1
ATOM 10822 N N . VAL B 1 393 ? -3.678 39.906 -3 1 55.44 393 VAL B N 1
ATOM 10823 C CA . VAL B 1 393 ? -2.432 39.688 -2.281 1 55.44 393 VAL B CA 1
ATOM 10824 C C . VAL B 1 393 ? -2.662 39.812 -0.78 1 55.44 393 VAL B C 1
ATOM 10826 O O . VAL B 1 393 ? -2.295 38.938 0.002 1 55.44 393 VAL B O 1
ATOM 10829 N N . PRO B 1 394 ? -3.379 40.906 -0.507 1 56.41 394 PRO B N 1
ATOM 10830 C CA . PRO B 1 394 ? -3.543 41.031 0.942 1 56.41 394 PRO B CA 1
ATOM 10831 C C . PRO B 1 394 ? -4.328 39.875 1.557 1 56.41 394 PRO B C 1
ATOM 10833 O O . PRO B 1 394 ? -3.982 39.406 2.639 1 56.41 394 PRO B O 1
ATOM 10836 N N . GLU B 1 395 ? -5.191 39.406 0.864 1 54.38 395 GLU B N 1
ATOM 10837 C CA . GLU B 1 395 ? -6.027 38.344 1.393 1 54.38 395 GLU B CA 1
ATOM 10838 C C . GLU B 1 395 ? -5.242 37.031 1.512 1 54.38 395 GLU B C 1
ATOM 10840 O O . GLU B 1 395 ? -5.383 36.312 2.496 1 54.38 395 GLU B O 1
ATOM 10845 N N . LEU B 1 396 ? -4.492 36.844 0.524 1 53.78 396 LEU B N 1
ATOM 10846 C CA . LEU B 1 396 ? -3.734 35.594 0.513 1 53.78 396 LEU B CA 1
ATOM 10847 C C . LEU B 1 396 ? -2.682 35.594 1.617 1 53.78 396 LEU B C 1
ATOM 10849 O O . LEU B 1 396 ? -2.455 34.562 2.258 1 53.78 396 LEU B O 1
ATOM 10853 N N . VAL B 1 397 ? -2.117 36.812 1.718 1 55.94 397 VAL B N 1
ATOM 10854 C CA . VAL B 1 397 ? -1.1 36.969 2.754 1 55.94 397 VAL B CA 1
ATOM 10855 C C . VAL B 1 397 ? -1.727 36.719 4.129 1 55.94 397 VAL B C 1
ATOM 10857 O O . VAL B 1 397 ? -1.178 36 4.953 1 55.94 397 VAL B O 1
ATOM 10860 N N . ASP B 1 398 ? -2.762 37.344 4.262 1 57.38 398 ASP B N 1
ATOM 10861 C CA . ASP B 1 398 ? -3.416 37.25 5.566 1 57.38 398 ASP B CA 1
ATOM 10862 C C . ASP B 1 398 ? -3.859 35.812 5.863 1 57.38 398 ASP B C 1
ATOM 10864 O O . ASP B 1 398 ? -3.684 35.344 6.984 1 57.38 398 ASP B O 1
ATOM 10868 N N . LYS B 1 399 ? -4.262 35.219 4.879 1 52.41 399 LYS B N 1
ATOM 10869 C CA . LYS B 1 399 ? -4.719 33.812 5.02 1 52.41 399 LYS B CA 1
ATOM 10870 C C . LYS B 1 399 ? -3.559 32.875 5.332 1 52.41 399 LYS B C 1
ATOM 10872 O O . LYS B 1 399 ? -3.695 31.969 6.145 1 52.41 399 LYS B O 1
ATOM 10877 N N . TYR B 1 400 ? -2.559 33.094 4.602 1 51.88 400 TYR B N 1
ATOM 10878 C CA . TYR B 1 400 ? -1.36 32.312 4.82 1 51.88 400 TYR B CA 1
ATOM 10879 C C . TYR B 1 400 ? -0.894 32.406 6.266 1 51.88 400 TYR B C 1
ATOM 10881 O O . TYR B 1 400 ? -0.518 31.391 6.875 1 51.88 400 TYR B O 1
ATOM 10889 N N . ILE B 1 401 ? -0.883 33.531 6.754 1 51.03 401 ILE B N 1
ATOM 10890 C CA . ILE B 1 401 ? -0.417 33.75 8.117 1 51.03 401 ILE B CA 1
ATOM 10891 C C . ILE B 1 401 ? -1.36 33.094 9.109 1 51.03 401 ILE B C 1
ATOM 10893 O O . ILE B 1 401 ? -0.913 32.406 10.047 1 51.03 401 ILE B O 1
ATOM 10897 N N . GLU B 1 402 ? -2.473 33.125 8.891 1 48.91 402 GLU B N 1
ATOM 10898 C CA . GLU B 1 402 ? -3.463 32.594 9.828 1 48.91 402 GLU B CA 1
ATOM 10899 C C . GLU B 1 402 ? -3.395 31.062 9.898 1 48.91 402 GLU B C 1
ATOM 10901 O O . GLU B 1 402 ? -3.49 30.484 10.984 1 48.91 402 GLU B O 1
ATOM 10906 N N . THR B 1 403 ? -3.266 30.5 8.766 1 45.84 403 THR B N 1
ATOM 10907 C CA . THR B 1 403 ? -3.289 29.047 8.68 1 45.84 403 THR B CA 1
ATOM 10908 C C . THR B 1 403 ? -2.039 28.438 9.32 1 45.84 403 THR B C 1
ATOM 10910 O O . THR B 1 403 ? -2.121 27.438 10.023 1 45.84 403 THR B O 1
ATOM 10913 N N . ASN B 1 404 ? -0.982 28.875 8.93 1 44.22 404 ASN B N 1
ATOM 10914 C CA . ASN B 1 404 ? 0.268 28.25 9.344 1 44.22 404 ASN B CA 1
ATOM 10915 C C . ASN B 1 404 ? 0.562 28.5 10.82 1 44.22 404 ASN B C 1
ATOM 10917 O O . ASN B 1 404 ? 1.202 27.672 11.469 1 44.22 404 ASN B O 1
ATOM 10921 N N . VAL B 1 405 ? 0.248 29.453 11.383 1 43.41 405 VAL B N 1
ATOM 10922 C CA . VAL B 1 405 ? 0.537 29.719 12.789 1 43.41 405 VAL B CA 1
ATOM 10923 C C . VAL B 1 405 ? -0.315 28.812 13.672 1 43.41 405 VAL B C 1
ATOM 10925 O O . VAL B 1 405 ? 0.172 28.266 14.672 1 43.41 405 VAL B O 1
ATOM 10928 N N . ALA B 1 406 ? -1.458 28.406 13.352 1 41.84 406 ALA B N 1
ATOM 10929 C CA . ALA B 1 406 ? -2.359 27.594 14.172 1 41.84 406 ALA B CA 1
ATOM 10930 C C . ALA B 1 406 ? -1.92 26.141 14.195 1 41.84 406 ALA B C 1
ATOM 10932 O O . ALA B 1 406 ? -1.979 25.484 15.234 1 41.84 406 ALA B O 1
ATOM 10933 N N . ALA B 1 407 ? -1.519 25.453 13.078 1 41.78 407 ALA B N 1
ATOM 10934 C CA . ALA B 1 407 ? -1.259 24.031 12.898 1 41.78 407 ALA B CA 1
ATOM 10935 C C . ALA B 1 407 ? -0.071 23.578 13.742 1 41.78 407 ALA B C 1
ATOM 10937 O O . ALA B 1 407 ? -0.091 22.484 14.32 1 41.78 407 ALA B O 1
ATOM 10938 N N . THR B 1 408 ? 1.033 24.266 13.812 1 40 408 THR B N 1
ATOM 10939 C CA . THR B 1 408 ? 2.283 23.797 14.414 1 40 408 THR B CA 1
ATOM 10940 C C . THR B 1 408 ? 2.119 23.594 15.914 1 40 408 THR B C 1
ATOM 10942 O O . THR B 1 408 ? 2.66 22.641 16.484 1 40 408 THR B O 1
ATOM 10945 N N . THR B 1 409 ? 1.476 24.312 16.531 1 38.53 409 THR B N 1
ATOM 10946 C CA . THR B 1 409 ? 1.42 24.203 17.984 1 38.53 409 THR B CA 1
ATOM 10947 C C . THR B 1 409 ? 0.607 22.984 18.391 1 38.53 409 THR B C 1
ATOM 10949 O O . THR B 1 409 ? 0.94 22.312 19.375 1 38.53 409 THR B O 1
ATOM 10952 N N . ALA B 1 410 ? -0.258 22.406 17.656 1 40.38 410 ALA B N 1
ATOM 10953 C CA . ALA B 1 410 ? -1.193 21.344 18.016 1 40.38 410 ALA B CA 1
ATOM 10954 C C . ALA B 1 410 ? -0.544 19.969 17.875 1 40.38 410 ALA B C 1
ATOM 10956 O O . ALA B 1 410 ? -0.776 19.078 18.703 1 40.38 410 ALA B O 1
ATOM 10957 N N . GLY B 1 411 ? 0.352 19.625 16.953 1 42.66 411 GLY B N 1
ATOM 10958 C CA . GLY B 1 411 ? 0.924 18.312 16.703 1 42.66 411 GLY B CA 1
ATOM 10959 C C . GLY B 1 411 ? 1.865 17.844 17.797 1 42.66 411 GLY B C 1
ATOM 10960 O O . GLY B 1 411 ? 1.772 16.703 18.25 1 42.66 411 GLY B O 1
ATOM 10961 N N . GLN B 1 412 ? 2.826 18.516 18.234 1 42.16 412 GLN B N 1
ATOM 10962 C CA . GLN B 1 412 ? 3.828 18.141 19.219 1 42.16 412 GLN B CA 1
ATOM 10963 C C . GLN B 1 412 ? 3.178 17.797 20.562 1 42.16 412 GLN B C 1
ATOM 10965 O O . GLN B 1 412 ? 3.598 16.875 21.234 1 42.16 412 GLN B O 1
ATOM 10970 N N . ASP B 1 413 ? 2.184 18.453 20.812 1 42.19 413 ASP B N 1
ATOM 10971 C CA . ASP B 1 413 ? 1.531 18.25 22.109 1 42.19 413 ASP B CA 1
ATOM 10972 C C . ASP B 1 413 ? 0.733 16.953 22.125 1 42.19 413 ASP B C 1
ATOM 10974 O O . ASP B 1 413 ? 0.72 16.234 23.125 1 42.19 413 ASP B O 1
ATOM 10978 N N . ALA B 1 414 ? 0.249 16.469 21.062 1 51.94 414 ALA B N 1
ATOM 10979 C CA . ALA B 1 414 ? -0.504 15.219 20.984 1 51.94 414 ALA B CA 1
ATOM 10980 C C . ALA B 1 414 ? 0.414 14.016 21.172 1 51.94 414 ALA B C 1
ATOM 10982 O O . ALA B 1 414 ? 0.045 13.039 21.828 1 51.94 414 ALA B O 1
ATOM 10983 N N . LEU B 1 415 ? 1.533 14.125 20.734 1 59.88 415 LEU B N 1
ATOM 10984 C CA . LEU B 1 415 ? 2.475 13.016 20.797 1 59.88 415 LEU B CA 1
ATOM 10985 C C . LEU B 1 415 ? 2.949 12.781 22.234 1 59.88 415 LEU B C 1
ATOM 10987 O O . LEU B 1 415 ? 3.143 11.641 22.656 1 59.88 415 LEU B O 1
ATOM 10991 N N . ARG B 1 416 ? 3.105 13.742 22.953 1 53.47 416 ARG B N 1
ATOM 10992 C CA . ARG B 1 416 ? 3.551 13.594 24.328 1 53.47 416 ARG B CA 1
ATOM 10993 C C . ARG B 1 416 ? 2.449 12.992 25.203 1 53.47 416 ARG B C 1
ATOM 10995 O O . ARG B 1 416 ? 2.729 12.406 26.25 1 53.47 416 ARG B O 1
ATOM 11002 N N . GLY B 1 417 ? 1.214 13.039 24.656 1 53.19 417 GLY B N 1
ATOM 11003 C CA . GLY B 1 417 ? 0.093 12.484 25.406 1 53.19 417 GLY B CA 1
ATOM 11004 C C . GLY B 1 417 ? -0.167 11.023 25.078 1 53.19 417 GLY B C 1
ATOM 11005 O O . GLY B 1 417 ? -1.045 10.398 25.688 1 53.19 417 GLY B O 1
ATOM 11006 N N . VAL B 1 418 ? 0.754 10.398 24.312 1 69.75 418 VAL B N 1
ATOM 11007 C CA . VAL B 1 418 ? 0.518 9.016 23.906 1 69.75 418 VAL B CA 1
ATOM 11008 C C . VAL B 1 418 ? 1.04 8.07 24.984 1 69.75 418 VAL B C 1
ATOM 11010 O O . VAL B 1 418 ? 2.203 8.148 25.391 1 69.75 418 VAL B O 1
ATOM 11013 N N . ASN B 1 419 ? 0.006 7.285 25.547 1 67.25 419 ASN B N 1
ATOM 11014 C CA . ASN B 1 419 ? 0.387 6.164 26.406 1 67.25 419 ASN B CA 1
ATOM 11015 C C . ASN B 1 419 ? 0.742 4.93 25.594 1 67.25 419 ASN B C 1
ATOM 11017 O O . ASN B 1 419 ? -0.048 4.488 24.75 1 67.25 419 ASN B O 1
ATOM 11021 N N . GLU B 1 420 ? 1.789 4.41 25.891 1 76.56 420 GLU B N 1
ATOM 11022 C CA . GLU B 1 420 ? 2.297 3.27 25.141 1 76.56 420 GLU B CA 1
ATOM 11023 C C . GLU B 1 420 ? 1.369 2.064 25.266 1 76.56 420 GLU B C 1
ATOM 11025 O O . GLU B 1 420 ? 1.323 1.211 24.375 1 76.56 420 GLU B O 1
ATOM 11030 N N . ARG B 1 421 ? 0.774 1.972 26.391 1 74.75 421 ARG B N 1
ATOM 11031 C CA . ARG B 1 421 ? -0.115 0.838 26.625 1 74.75 421 ARG B CA 1
ATOM 11032 C C . ARG B 1 421 ? -1.325 0.895 25.688 1 74.75 421 ARG B C 1
ATOM 11034 O O . ARG B 1 421 ? -1.994 -0.118 25.469 1 74.75 421 ARG B O 1
ATOM 11041 N N . ASP B 1 422 ? -1.562 2.002 25.047 1 77.06 422 ASP B N 1
ATOM 11042 C CA . ASP B 1 422 ? -2.715 2.186 24.172 1 77.06 422 ASP B CA 1
ATOM 11043 C C . ASP B 1 422 ? -2.357 1.868 22.719 1 77.06 422 ASP B C 1
ATOM 11045 O O . ASP B 1 422 ? -3.234 1.817 21.859 1 77.06 422 ASP B O 1
ATOM 11049 N N . LEU B 1 423 ? -1.134 1.612 22.484 1 87.25 423 LEU B N 1
ATOM 11050 C CA . LEU B 1 423 ? -0.696 1.3 21.141 1 87.25 423 LEU B CA 1
ATOM 11051 C C . LEU B 1 423 ? -0.974 -0.161 20.797 1 87.25 423 LEU B C 1
ATOM 11053 O O . LEU B 1 423 ? -0.703 -1.052 21.609 1 87.25 423 LEU B O 1
ATOM 11057 N N . GLN B 1 424 ? -1.604 -0.428 19.688 1 88.62 424 GLN B N 1
ATOM 11058 C CA . GLN B 1 424 ? -1.945 -1.771 19.234 1 88.62 424 GLN B CA 1
ATOM 11059 C C . GLN B 1 424 ? -1.367 -2.049 17.844 1 88.62 424 GLN B C 1
ATOM 11061 O O . GLN B 1 424 ? -2.104 -2.105 16.859 1 88.62 424 GLN B O 1
ATOM 11066 N N . PRO B 1 425 ? -0.077 -2.352 17.812 1 92.06 425 PRO B N 1
ATOM 11067 C CA . PRO B 1 425 ? 0.524 -2.689 16.516 1 92.06 425 PRO B CA 1
ATOM 11068 C C . PRO B 1 425 ? -0.078 -3.947 15.898 1 92.06 425 PRO B C 1
ATOM 11070 O O . PRO B 1 425 ? -0.579 -4.816 16.609 1 92.06 425 PRO B O 1
ATOM 11073 N N . TYR B 1 426 ? -0.077 -3.973 14.531 1 91.19 426 TYR B N 1
ATOM 11074 C CA . TYR B 1 426 ? -0.488 -5.172 13.805 1 91.19 426 TYR B CA 1
ATOM 11075 C C . TYR B 1 426 ? 0.59 -6.246 13.867 1 91.19 426 TYR B C 1
ATOM 11077 O O . TYR B 1 426 ? 1.783 -5.941 13.805 1 91.19 426 TYR B O 1
ATOM 11085 N N . ARG B 1 427 ? 0.186 -7.504 13.969 1 91.31 427 ARG B N 1
ATOM 11086 C CA . ARG B 1 427 ? 1.145 -8.602 13.992 1 91.31 427 ARG B CA 1
ATOM 11087 C C . ARG B 1 427 ? 1.756 -8.836 12.617 1 91.31 427 ARG B C 1
ATOM 11089 O O . ARG B 1 427 ? 1.392 -9.781 11.922 1 91.31 427 ARG B O 1
ATOM 11096 N N . SER B 1 428 ? 2.633 -8.102 12.25 1 93.38 428 SER B N 1
ATOM 11097 C CA . SER B 1 428 ? 3.385 -8.18 11 1 93.38 428 SER B CA 1
ATOM 11098 C C . SER B 1 428 ? 4.809 -7.664 11.188 1 93.38 428 SER B C 1
ATOM 11100 O O . SER B 1 428 ? 5.02 -6.586 11.742 1 93.38 428 SER B O 1
ATOM 11102 N N . THR B 1 429 ? 5.746 -8.445 10.812 1 95.69 429 THR B N 1
ATOM 11103 C CA . THR B 1 429 ? 7.133 -8.047 11.031 1 95.69 429 THR B CA 1
ATOM 11104 C C . THR B 1 429 ? 8.016 -8.508 9.875 1 95.69 429 THR B C 1
ATOM 11106 O O . THR B 1 429 ? 7.727 -9.523 9.234 1 95.69 429 THR B O 1
ATOM 11109 N N . ARG B 1 430 ? 8.922 -7.75 9.594 1 94.5 430 ARG B N 1
ATOM 11110 C CA . ARG B 1 430 ? 10.031 -8.156 8.734 1 94.5 430 ARG B CA 1
ATOM 11111 C C . ARG B 1 430 ? 11.211 -8.641 9.57 1 94.5 430 ARG B C 1
ATOM 11113 O O . ARG B 1 430 ? 11.5 -8.086 10.633 1 94.5 430 ARG B O 1
ATOM 11120 N N . LEU B 1 431 ? 11.906 -9.641 9.094 1 95.62 431 LEU B N 1
ATOM 11121 C CA . LEU B 1 431 ? 13.016 -10.227 9.836 1 95.62 431 LEU B CA 1
ATOM 11122 C C . LEU B 1 431 ? 14.336 -10 9.117 1 95.62 431 LEU B C 1
ATOM 11124 O O . LEU B 1 431 ? 14.438 -10.219 7.906 1 95.62 431 LEU B O 1
ATOM 11128 N N . TYR B 1 432 ? 15.25 -9.586 9.891 1 92.69 432 TYR B N 1
ATOM 11129 C CA . TYR B 1 432 ? 16.609 -9.375 9.398 1 92.69 432 TYR B CA 1
ATOM 11130 C C . TYR B 1 432 ? 17.609 -10.141 10.234 1 92.69 432 TYR B C 1
ATOM 11132 O O . TYR B 1 432 ? 17.484 -10.227 11.461 1 92.69 432 TYR B O 1
ATOM 11140 N N . GLU B 1 433 ? 18.547 -10.719 9.523 1 89.81 433 GLU B N 1
ATOM 11141 C CA . GLU B 1 433 ? 19.688 -11.312 10.219 1 89.81 433 GLU B CA 1
ATOM 11142 C C . GLU B 1 433 ? 20.75 -10.258 10.539 1 89.81 433 GLU B C 1
ATOM 11144 O O . GLU B 1 433 ? 21.219 -9.539 9.648 1 89.81 433 GLU B O 1
ATOM 11149 N N . SER B 1 434 ? 20.969 -10.18 11.812 1 87.06 434 SER B N 1
ATOM 11150 C CA . SER B 1 434 ? 21.938 -9.172 12.227 1 87.06 434 SER B CA 1
ATOM 11151 C C . SER B 1 434 ? 22.594 -9.547 13.555 1 87.06 434 SER B C 1
ATOM 11153 O O . SER B 1 434 ? 21.969 -10.172 14.406 1 87.06 434 SER B O 1
ATOM 11155 N N . THR B 1 435 ? 23.812 -9.086 13.602 1 81.62 435 THR B N 1
ATOM 11156 C CA . THR B 1 435 ? 24.516 -9.227 14.867 1 81.62 435 THR B CA 1
ATOM 11157 C C . THR B 1 435 ? 24.25 -8.023 15.766 1 81.62 435 THR B C 1
ATOM 11159 O O . THR B 1 435 ? 23.812 -6.973 15.297 1 81.62 435 THR B O 1
ATOM 11162 N N . GLU B 1 436 ? 24.438 -8.305 16.969 1 80.19 436 GLU B N 1
ATOM 11163 C CA . GLU B 1 436 ? 24.156 -7.27 17.953 1 80.19 436 GLU B CA 1
ATOM 11164 C C . GLU B 1 436 ? 24.953 -6 17.656 1 80.19 436 GLU B C 1
ATOM 11166 O O . GLU B 1 436 ? 24.469 -4.891 17.891 1 80.19 436 GLU B O 1
ATOM 11171 N N . SER B 1 437 ? 26.016 -6.082 17.172 1 72.31 437 SER B N 1
ATOM 11172 C CA . SER B 1 437 ? 26.891 -4.938 16.906 1 72.31 437 SER B CA 1
ATOM 11173 C C . SER B 1 437 ? 26.375 -4.113 15.727 1 72.31 437 SER B C 1
ATOM 11175 O O . SER B 1 437 ? 26.703 -2.936 15.602 1 72.31 437 SER B O 1
ATOM 11177 N N . ASP B 1 438 ? 25.578 -4.648 15.047 1 80.5 438 ASP B N 1
ATOM 11178 C CA . ASP B 1 438 ? 25.125 -3.99 13.828 1 80.5 438 ASP B CA 1
ATOM 11179 C C . ASP B 1 438 ? 23.844 -3.176 14.086 1 80.5 438 ASP B C 1
ATOM 11181 O O . ASP B 1 438 ? 23.453 -2.363 13.25 1 80.5 438 ASP B O 1
ATOM 11185 N N . VAL B 1 439 ? 23.312 -3.352 15.227 1 87.75 439 VAL B N 1
ATOM 11186 C CA . VAL B 1 439 ? 22.031 -2.723 15.5 1 87.75 439 VAL B CA 1
ATOM 11187 C C . VAL B 1 439 ? 22.156 -1.756 16.672 1 87.75 439 VAL B C 1
ATOM 11189 O O . VAL B 1 439 ? 22.688 -2.121 17.734 1 87.75 439 VAL B O 1
ATOM 11192 N N . ASP B 1 440 ? 21.781 -0.537 16.453 1 88.06 440 ASP B N 1
ATOM 11193 C CA . ASP B 1 440 ? 21.766 0.495 17.484 1 88.06 440 ASP B CA 1
ATOM 11194 C C . ASP B 1 440 ? 20.344 1.009 17.719 1 88.06 440 ASP B C 1
ATOM 11196 O O . ASP B 1 440 ? 19.906 1.944 17.062 1 88.06 440 ASP B O 1
ATOM 11200 N N . LEU B 1 441 ? 19.734 0.465 18.766 1 89.5 441 LEU B N 1
ATOM 11201 C CA . LEU B 1 441 ? 18.344 0.831 19.016 1 89.5 441 LEU B CA 1
ATOM 11202 C C . LEU B 1 441 ? 18.25 1.994 20 1 89.5 441 LEU B C 1
ATOM 11204 O O . LEU B 1 441 ? 17.156 2.463 20.328 1 89.5 441 LEU B O 1
ATOM 11208 N N . VAL B 1 442 ? 19.359 2.557 20.391 1 80.5 442 VAL B N 1
ATOM 11209 C CA . VAL B 1 442 ? 19.375 3.711 21.281 1 80.5 442 VAL B CA 1
ATOM 11210 C C . VAL B 1 442 ? 19.734 4.969 20.5 1 80.5 442 VAL B C 1
ATOM 11212 O O . VAL B 1 442 ? 19.688 6.078 21.031 1 80.5 442 VAL B O 1
ATOM 11215 N N . ALA B 1 443 ? 19.891 4.812 19.281 1 77.88 443 ALA B N 1
ATOM 11216 C CA . ALA B 1 443 ? 20.25 5.926 18.422 1 77.88 443 ALA B CA 1
ATOM 11217 C C . ALA B 1 443 ? 19.125 6.953 18.344 1 77.88 443 ALA B C 1
ATOM 11219 O O . ALA B 1 443 ? 17.953 6.609 18.484 1 77.88 443 ALA B O 1
ATOM 11220 N N . ASP B 1 444 ? 19.484 8.211 18.25 1 78.38 444 ASP B N 1
ATOM 11221 C CA . ASP B 1 444 ? 18.516 9.266 17.984 1 78.38 444 ASP B CA 1
ATOM 11222 C C . ASP B 1 444 ? 18.203 9.344 16.484 1 78.38 444 ASP B C 1
ATOM 11224 O O . ASP B 1 444 ? 19.094 9.586 15.672 1 78.38 444 ASP B O 1
ATOM 11228 N N . VAL B 1 445 ? 17.062 9.008 16.141 1 85.06 445 VAL B N 1
ATOM 11229 C CA . VAL B 1 445 ? 16.609 8.945 14.758 1 85.06 445 VAL B CA 1
ATOM 11230 C C . VAL B 1 445 ? 16.047 10.305 14.336 1 85.06 445 VAL B C 1
ATOM 11232 O O . VAL B 1 445 ? 15.219 10.891 15.039 1 85.06 445 VAL B O 1
ATOM 11235 N N . SER B 1 446 ? 16.578 10.859 13.32 1 79.56 446 SER B N 1
ATOM 11236 C CA . SER B 1 446 ? 16.078 12.094 12.719 1 79.56 446 SER B CA 1
ATOM 11237 C C . SER B 1 446 ? 15.758 11.898 11.242 1 79.56 446 SER B C 1
ATOM 11239 O O . SER B 1 446 ? 16.578 11.359 10.492 1 79.56 446 SER B O 1
ATOM 11241 N N . LEU B 1 447 ? 14.609 12.133 10.883 1 78.19 447 LEU B N 1
ATOM 11242 C CA . LEU B 1 447 ? 14.164 11.992 9.5 1 78.19 447 LEU B CA 1
ATOM 11243 C C . LEU B 1 447 ? 14.086 13.359 8.82 1 78.19 447 LEU B C 1
ATOM 11245 O O . LEU B 1 447 ? 14.344 14.383 9.453 1 78.19 447 LEU B O 1
ATOM 11249 N N . ASP B 1 448 ? 13.734 13.328 7.488 1 61.16 448 ASP B N 1
ATOM 11250 C CA . ASP B 1 448 ? 13.672 14.562 6.707 1 61.16 448 ASP B CA 1
ATOM 11251 C C . ASP B 1 448 ? 12.867 15.633 7.438 1 61.16 448 ASP B C 1
ATOM 11253 O O . ASP B 1 448 ? 12.117 15.328 8.367 1 61.16 448 ASP B O 1
ATOM 11257 N N . ASP B 1 449 ? 13.07 16.828 7.18 1 52 449 ASP B N 1
ATOM 11258 C CA . ASP B 1 449 ? 12.695 18.062 7.855 1 52 449 ASP B CA 1
ATOM 11259 C C . ASP B 1 449 ? 11.18 18.156 8.039 1 52 449 ASP B C 1
ATOM 11261 O O . ASP B 1 449 ? 10.703 18.75 9.008 1 52 449 ASP B O 1
ATOM 11265 N N . ASP B 1 450 ? 10.43 17.359 7.277 1 58.38 450 ASP B N 1
ATOM 11266 C CA . ASP B 1 450 ? 8.984 17.547 7.441 1 58.38 450 ASP B CA 1
ATOM 11267 C C . ASP B 1 450 ? 8.391 16.422 8.305 1 58.38 450 ASP B C 1
ATOM 11269 O O . ASP B 1 450 ? 7.176 16.375 8.5 1 58.38 450 ASP B O 1
ATOM 11273 N N . THR B 1 451 ? 9.344 15.625 9.047 1 76.06 451 THR B N 1
ATOM 11274 C CA . THR B 1 451 ? 8.812 14.516 9.836 1 76.06 451 THR B CA 1
ATOM 11275 C C . THR B 1 451 ? 9.203 14.648 11.305 1 76.06 451 THR B C 1
ATOM 11277 O O . THR B 1 451 ? 10.391 14.766 11.625 1 76.06 451 THR B O 1
ATOM 11280 N N . ILE B 1 452 ? 8.289 14.82 12.164 1 73.5 452 ILE B N 1
ATOM 11281 C CA . ILE B 1 452 ? 8.508 14.82 13.609 1 73.5 452 ILE B CA 1
ATOM 11282 C C . ILE B 1 452 ? 8.617 13.383 14.117 1 73.5 452 ILE B C 1
ATOM 11284 O O . ILE B 1 452 ? 7.828 12.523 13.727 1 73.5 452 ILE B O 1
ATOM 11288 N N . VAL B 1 453 ? 9.672 13.18 14.875 1 83.5 453 VAL B N 1
ATOM 11289 C CA . VAL B 1 453 ? 9.898 11.844 15.422 1 83.5 453 VAL B CA 1
ATOM 11290 C C . VAL B 1 453 ? 9.742 11.883 16.938 1 83.5 453 VAL B C 1
ATOM 11292 O O . VAL B 1 453 ? 10.344 12.711 17.625 1 83.5 453 VAL B O 1
ATOM 11295 N N . TYR B 1 454 ? 8.875 11.07 17.438 1 82.56 454 TYR B N 1
ATOM 11296 C CA . TYR B 1 454 ? 8.672 10.875 18.875 1 82.56 454 TYR B CA 1
ATOM 11297 C C . TYR B 1 454 ? 9.125 9.492 19.297 1 82.56 454 TYR B C 1
ATOM 11299 O O . TYR B 1 454 ? 8.602 8.484 18.812 1 82.56 454 TYR B O 1
ATOM 11307 N N . LYS B 1 455 ? 10.125 9.453 20.266 1 89.56 455 LYS B N 1
ATOM 11308 C CA . LYS B 1 455 ? 10.641 8.195 20.812 1 89.56 455 LYS B CA 1
ATOM 11309 C C . LYS B 1 455 ? 9.836 7.754 22.031 1 89.56 455 LYS B C 1
ATOM 11311 O O . LYS B 1 455 ? 9.648 8.531 22.969 1 89.56 455 LYS B O 1
ATOM 11316 N N . LEU B 1 456 ? 9.344 6.504 21.875 1 84.31 456 LEU B N 1
ATOM 11317 C CA . LEU B 1 456 ? 8.57 5.969 23 1 84.31 456 LEU B CA 1
ATOM 11318 C C . LEU B 1 456 ? 9.453 5.797 24.234 1 84.31 456 LEU B C 1
ATOM 11320 O O . LEU B 1 456 ? 10.609 5.402 24.125 1 84.31 456 LEU B O 1
ATOM 11324 N N . PRO B 1 457 ? 8.898 5.953 25.406 1 74.69 457 PRO B N 1
ATOM 11325 C CA . PRO B 1 457 ? 9.68 5.84 26.641 1 74.69 457 PRO B CA 1
ATOM 11326 C C . PRO B 1 457 ? 10.188 4.426 26.891 1 74.69 457 PRO B C 1
ATOM 11328 O O . PRO B 1 457 ? 11.242 4.242 27.5 1 74.69 457 PRO B O 1
ATOM 11331 N N . ARG B 1 458 ? 9.555 3.436 26.406 1 75.25 458 ARG B N 1
ATOM 11332 C CA . ARG B 1 458 ? 9.93 2.043 26.641 1 75.25 458 ARG B CA 1
ATOM 11333 C C . ARG B 1 458 ? 11.188 1.674 25.859 1 75.25 458 ARG B C 1
ATOM 11335 O O . ARG B 1 458 ? 11.82 0.653 26.141 1 75.25 458 ARG B O 1
ATOM 11342 N N . SER B 1 459 ? 11.586 2.543 25.062 1 86 459 SER B N 1
ATOM 11343 C CA . SER B 1 459 ? 12.727 2.229 24.219 1 86 459 SER B CA 1
ATOM 11344 C C . SER B 1 459 ? 13.992 2.031 25.047 1 86 459 SER B C 1
ATOM 11346 O O . SER B 1 459 ? 14.219 2.744 26.031 1 86 459 SER B O 1
ATOM 11348 N N . ASP B 1 460 ? 14.773 0.949 24.625 1 84.94 460 ASP B N 1
ATOM 11349 C CA . ASP B 1 460 ? 16.031 0.611 25.281 1 84.94 460 ASP B CA 1
ATOM 11350 C C . ASP B 1 460 ? 17.016 -0.025 24.297 1 84.94 460 ASP B C 1
ATOM 11352 O O . ASP B 1 460 ? 17 0.303 23.109 1 84.94 460 ASP B O 1
ATOM 11356 N N . GLU B 1 461 ? 17.781 -0.898 24.891 1 83.5 461 GLU B N 1
ATOM 11357 C CA . GLU B 1 461 ? 18.844 -1.479 24.062 1 83.5 461 GLU B CA 1
ATOM 11358 C C . GLU B 1 461 ? 18.297 -2.602 23.188 1 83.5 461 GLU B C 1
ATOM 11360 O O . GLU B 1 461 ? 18.922 -2.965 22.188 1 83.5 461 GLU B O 1
ATOM 11365 N N . VAL B 1 462 ? 17.156 -3.133 23.531 1 90.12 462 VAL B N 1
ATOM 11366 C CA . VAL B 1 462 ? 16.672 -4.297 22.812 1 90.12 462 VAL B CA 1
ATOM 11367 C C . VAL B 1 462 ? 15.383 -3.936 22.062 1 90.12 462 VAL B C 1
ATOM 11369 O O . VAL B 1 462 ? 14.938 -4.676 21.188 1 90.12 462 VAL B O 1
ATOM 11372 N N . PHE B 1 463 ? 14.859 -2.793 22.422 1 93 463 PHE B N 1
ATOM 11373 C CA . PHE B 1 463 ? 13.586 -2.396 21.828 1 93 463 PHE B CA 1
ATOM 11374 C C . PHE B 1 463 ? 13.57 -0.905 21.516 1 93 463 PHE B C 1
ATOM 11376 O O . PHE B 1 463 ? 13.984 -0.09 22.344 1 93 463 PHE B O 1
ATOM 11383 N N . LEU B 1 464 ? 13.148 -0.528 20.281 1 94.75 464 LEU B N 1
ATOM 11384 C CA . LEU B 1 464 ? 12.969 0.854 19.844 1 94.75 464 LEU B CA 1
ATOM 11385 C C . LEU B 1 464 ? 11.562 1.073 19.281 1 94.75 464 LEU B C 1
ATOM 11387 O O . LEU B 1 464 ? 11.141 0.365 18.375 1 94.75 464 LEU B O 1
ATOM 11391 N N . GLY B 1 465 ? 10.797 1.927 19.922 1 93.88 465 GLY B N 1
ATOM 11392 C CA . GLY B 1 465 ? 9.5 2.369 19.422 1 93.88 465 GLY B CA 1
ATOM 11393 C C . GLY B 1 465 ? 9.469 3.844 19.078 1 93.88 465 GLY B C 1
ATOM 11394 O O . GLY B 1 465 ? 9.922 4.684 19.859 1 93.88 465 GLY B O 1
ATOM 11395 N N . LEU B 1 466 ? 9.008 4.145 17.875 1 93.69 466 LEU B N 1
ATOM 11396 C CA . LEU B 1 466 ? 8.914 5.516 17.391 1 93.69 466 LEU B CA 1
ATOM 11397 C C . LEU B 1 466 ? 7.527 5.805 16.828 1 93.69 466 LEU B C 1
ATOM 11399 O O . LEU B 1 466 ? 6.887 4.914 16.266 1 93.69 466 LEU B O 1
ATOM 11403 N N . ILE B 1 467 ? 7.027 7.016 17.047 1 90.38 467 ILE B N 1
ATOM 11404 C CA . ILE B 1 467 ? 5.875 7.566 16.344 1 90.38 467 ILE B CA 1
ATOM 11405 C C . ILE B 1 467 ? 6.309 8.766 15.492 1 90.38 467 ILE B C 1
ATOM 11407 O O . ILE B 1 467 ? 6.996 9.664 15.984 1 90.38 467 ILE B O 1
ATOM 11411 N N . THR B 1 468 ? 6.004 8.648 14.25 1 90.25 468 THR B N 1
ATOM 11412 C CA . THR B 1 468 ? 6.348 9.742 13.352 1 90.25 468 THR B CA 1
ATOM 11413 C C . THR B 1 468 ? 5.09 10.492 12.914 1 90.25 468 THR B C 1
ATOM 11415 O O . THR B 1 468 ? 4.02 9.898 12.781 1 90.25 468 THR B O 1
ATOM 11418 N N . GLU B 1 469 ? 5.254 11.758 12.781 1 84 469 GLU B N 1
ATOM 11419 C CA . GLU B 1 469 ? 4.23 12.641 12.227 1 84 469 GLU B CA 1
ATOM 11420 C C . GLU B 1 469 ? 4.727 13.328 10.953 1 84 469 GLU B C 1
ATOM 11422 O O . GLU B 1 469 ? 5.758 14.008 10.977 1 84 469 GLU B O 1
ATOM 11427 N N . LYS B 1 470 ? 4.07 13.039 9.945 1 81.19 470 LYS B N 1
ATOM 11428 C CA . LYS B 1 470 ? 4.43 13.617 8.656 1 81.19 470 LYS B CA 1
ATOM 11429 C C . LYS B 1 470 ? 3.227 14.281 7.992 1 81.19 470 LYS B C 1
ATOM 11431 O O . LYS B 1 470 ? 2.111 13.758 8.055 1 81.19 470 LYS B O 1
ATOM 11436 N N . ILE B 1 471 ? 3.447 15.477 7.492 1 73.19 471 ILE B N 1
ATOM 11437 C CA . ILE B 1 471 ? 2.396 16.141 6.723 1 73.19 471 ILE B CA 1
ATOM 11438 C C . ILE B 1 471 ? 2.383 15.594 5.297 1 73.19 471 ILE B C 1
ATOM 11440 O O . ILE B 1 471 ? 3.422 15.555 4.633 1 73.19 471 ILE B O 1
ATOM 11444 N N . ASP B 1 472 ? 1.262 15.117 4.875 1 78.19 472 ASP B N 1
ATOM 11445 C CA . ASP B 1 472 ? 1.095 14.555 3.537 1 78.19 472 ASP B CA 1
ATOM 11446 C C . ASP B 1 472 ? -0.141 15.133 2.848 1 78.19 472 ASP B C 1
ATOM 11448 O O . ASP B 1 472 ? -0.925 15.852 3.471 1 78.19 472 ASP B O 1
ATOM 11452 N N . LYS B 1 473 ? -0.263 14.906 1.583 1 77.81 473 LYS B N 1
ATOM 11453 C CA . LYS B 1 473 ? -1.394 15.344 0.771 1 77.81 473 LYS B CA 1
ATOM 11454 C C . LYS B 1 473 ? -2.217 14.156 0.285 1 77.81 473 LYS B C 1
ATOM 11456 O O . LYS B 1 473 ? -1.687 13.055 0.12 1 77.81 473 LYS B O 1
ATOM 11461 N N . PRO B 1 474 ? -3.451 14.375 0.101 1 85.69 474 PRO B N 1
ATOM 11462 C CA . PRO B 1 474 ? -4.227 13.289 -0.502 1 85.69 474 PRO B CA 1
ATOM 11463 C C . PRO B 1 474 ? -3.748 12.93 -1.909 1 85.69 474 PRO B C 1
ATOM 11465 O O . PRO B 1 474 ? -3.371 13.82 -2.678 1 85.69 474 PRO B O 1
ATOM 11468 N N . THR B 1 475 ? -3.9 11.695 -2.264 1 85.25 475 THR B N 1
ATOM 11469 C CA . THR B 1 475 ? -3.385 11.211 -3.537 1 85.25 475 THR B CA 1
ATOM 11470 C C . THR B 1 475 ? -4.125 11.852 -4.703 1 85.25 475 THR B C 1
ATOM 11472 O O . THR B 1 475 ? -3.551 12.062 -5.773 1 85.25 475 THR B O 1
ATOM 11475 N N . TRP B 1 476 ? -5.324 12.109 -4.559 1 88.44 476 TRP B N 1
ATOM 11476 C CA . TRP B 1 476 ? -6.141 12.695 -5.613 1 88.44 476 TRP B CA 1
ATOM 11477 C C . TRP B 1 476 ? -6.008 14.219 -5.621 1 88.44 476 TRP B C 1
ATOM 11479 O O . TRP B 1 476 ? -6.516 14.883 -6.527 1 88.44 476 TRP B O 1
ATOM 11489 N N . GLY B 1 477 ? -5.363 14.797 -4.605 1 84.44 477 GLY B N 1
ATOM 11490 C CA . GLY B 1 477 ? -5.277 16.234 -4.457 1 84.44 477 GLY B CA 1
ATOM 11491 C C . GLY B 1 477 ? -3.875 16.719 -4.145 1 84.44 477 GLY B C 1
ATOM 11492 O O . GLY B 1 477 ? -3.689 17.594 -3.295 1 84.44 477 GLY B O 1
ATOM 11493 N N . THR B 1 478 ? -2.91 16.125 -4.773 1 76.12 478 THR B N 1
ATOM 11494 C CA . THR B 1 478 ? -1.523 16.5 -4.496 1 76.12 478 THR B CA 1
ATOM 11495 C C . THR B 1 478 ? -1.251 17.938 -4.895 1 76.12 478 THR B C 1
ATOM 11497 O O . THR B 1 478 ? -0.342 18.578 -4.355 1 76.12 478 THR B O 1
ATOM 11500 N N . ARG B 1 479 ? -2.072 18.438 -5.82 1 65.31 479 ARG B N 1
ATOM 11501 C CA . ARG B 1 479 ? -1.903 19.797 -6.309 1 65.31 479 ARG B CA 1
ATOM 11502 C C . ARG B 1 479 ? -2.824 20.766 -5.566 1 65.31 479 ARG B C 1
ATOM 11504 O O . ARG B 1 479 ? -2.863 21.953 -5.879 1 65.31 479 ARG B O 1
ATOM 11511 N N . THR B 1 480 ? -3.535 20.234 -4.559 1 71.06 480 THR B N 1
ATOM 11512 C CA . THR B 1 480 ? -4.461 21.047 -3.771 1 71.06 480 THR B CA 1
ATOM 11513 C C . THR B 1 480 ? -3.807 21.516 -2.475 1 71.06 480 THR B C 1
ATOM 11515 O O . THR B 1 480 ? -2.756 21 -2.084 1 71.06 480 THR B O 1
ATOM 11518 N N . PRO B 1 481 ? -4.344 22.5 -1.891 1 60.31 481 PRO B N 1
ATOM 11519 C CA . PRO B 1 481 ? -3.812 22.953 -0.604 1 60.31 481 PRO B CA 1
ATOM 11520 C C . PRO B 1 481 ? -4.184 22.016 0.55 1 60.31 481 PRO B C 1
ATOM 11522 O O . PRO B 1 481 ? -3.799 22.266 1.695 1 60.31 481 PRO B O 1
ATOM 11525 N N . LEU B 1 482 ? -4.844 21 0.192 1 73.75 482 LEU B N 1
ATOM 11526 C CA . LEU B 1 482 ? -5.238 20.062 1.237 1 73.75 482 LEU B CA 1
ATOM 11527 C C . LEU B 1 482 ? -4.035 19.281 1.749 1 73.75 482 LEU B C 1
ATOM 11529 O O . LEU B 1 482 ? -3.23 18.781 0.957 1 73.75 482 LEU B O 1
ATOM 11533 N N . ASP B 1 483 ? -3.789 19.312 2.998 1 73.38 483 ASP B N 1
ATOM 11534 C CA . ASP B 1 483 ? -2.766 18.5 3.641 1 73.38 483 ASP B CA 1
ATOM 11535 C C . ASP B 1 483 ? -3.283 17.891 4.941 1 73.38 483 ASP B C 1
ATOM 11537 O O . ASP B 1 483 ? -4.297 18.344 5.484 1 73.38 483 ASP B O 1
ATOM 11541 N N . TYR B 1 484 ? -2.779 16.844 5.262 1 75.88 484 TYR B N 1
ATOM 11542 C CA . TYR B 1 484 ? -3.174 16.203 6.512 1 75.88 484 TYR B CA 1
ATOM 11543 C C . TYR B 1 484 ? -1.965 15.617 7.227 1 75.88 484 TYR B C 1
ATOM 11545 O O . TYR B 1 484 ? -0.943 15.328 6.598 1 75.88 484 TYR B O 1
ATOM 11553 N N . ARG B 1 485 ? -2.109 15.57 8.531 1 76.94 485 ARG B N 1
ATOM 11554 C CA . ARG B 1 485 ? -1.087 14.945 9.367 1 76.94 485 ARG B CA 1
ATOM 11555 C C . ARG B 1 485 ? -1.247 13.43 9.398 1 76.94 485 ARG B C 1
ATOM 11557 O O . ARG B 1 485 ? -2.33 12.922 9.688 1 76.94 485 ARG B O 1
ATOM 11564 N N . GLN B 1 486 ? -0.171 12.812 9.055 1 82.75 486 GLN B N 1
ATOM 11565 C CA . GLN B 1 486 ? -0.144 11.359 9.109 1 82.75 486 GLN B CA 1
ATOM 11566 C C . GLN B 1 486 ? 0.764 10.867 10.227 1 82.75 486 GLN B C 1
ATOM 11568 O O . GLN B 1 486 ? 1.888 11.352 10.383 1 82.75 486 GLN B O 1
ATOM 11573 N N . TYR B 1 487 ? 0.198 9.969 11.039 1 87.44 487 TYR B N 1
ATOM 11574 C CA . TYR B 1 487 ? 0.972 9.336 12.102 1 87.44 487 TYR B CA 1
ATOM 11575 C C . TYR B 1 487 ? 1.337 7.902 11.734 1 87.44 487 TYR B C 1
ATOM 11577 O O . TYR B 1 487 ? 0.495 7.145 11.25 1 87.44 487 TYR B O 1
ATOM 11585 N N . ASP B 1 488 ? 2.557 7.523 11.969 1 91.25 488 ASP B N 1
ATOM 11586 C CA . ASP B 1 488 ? 3.012 6.156 11.742 1 91.25 488 ASP B CA 1
ATOM 11587 C C . ASP B 1 488 ? 3.734 5.609 12.977 1 91.25 488 ASP B C 1
ATOM 11589 O O . ASP B 1 488 ? 4.383 6.363 13.703 1 91.25 488 ASP B O 1
ATOM 11593 N N . LEU B 1 489 ? 3.59 4.352 13.18 1 94.25 489 LEU B N 1
ATOM 11594 C CA . LEU B 1 489 ? 4.234 3.635 14.273 1 94.25 489 LEU B CA 1
ATOM 11595 C C . LEU B 1 489 ? 5.355 2.742 13.758 1 94.25 489 LEU B C 1
ATOM 11597 O O . LEU B 1 489 ? 5.18 2.023 12.773 1 94.25 489 LEU B O 1
ATOM 11601 N N . HIS B 1 490 ? 6.488 2.83 14.344 1 95.12 490 HIS B N 1
ATOM 11602 C CA . HIS B 1 490 ? 7.648 2.023 13.992 1 95.12 490 HIS B CA 1
ATOM 11603 C C . HIS B 1 490 ? 8.203 1.291 15.203 1 95.12 490 HIS B C 1
ATOM 11605 O O . HIS B 1 490 ? 8.578 1.92 16.203 1 95.12 490 HIS B O 1
ATOM 11611 N N . LEU B 1 491 ? 8.312 -0.022 15.125 1 96.62 491 LEU B N 1
ATOM 11612 C CA . LEU B 1 491 ? 8.82 -0.853 16.219 1 96.62 491 LEU B CA 1
ATOM 11613 C C . LEU B 1 491 ? 10.008 -1.69 15.742 1 96.62 491 LEU B C 1
ATOM 11615 O O . LEU B 1 491 ? 9.977 -2.264 14.648 1 96.62 491 LEU B O 1
ATOM 11619 N N . TYR B 1 492 ? 10.992 -1.708 16.516 1 96.12 492 TYR B N 1
ATOM 11620 C CA . TYR B 1 492 ? 12.172 -2.533 16.281 1 96.12 492 TYR B CA 1
ATOM 11621 C C . TYR B 1 492 ? 12.523 -3.35 17.516 1 96.12 492 TYR B C 1
ATOM 11623 O O . TYR B 1 492 ? 12.609 -2.809 18.625 1 96.12 492 TYR B O 1
ATOM 11631 N N . TYR B 1 493 ? 12.695 -4.676 17.391 1 96.06 493 TYR B N 1
ATOM 11632 C CA . TYR B 1 493 ? 13.039 -5.594 18.469 1 96.06 493 TYR B CA 1
ATOM 11633 C C . TYR B 1 493 ? 14.195 -6.5 18.062 1 96.06 493 TYR B C 1
ATOM 11635 O O . TYR B 1 493 ? 14.148 -7.141 17.016 1 96.06 493 TYR B O 1
ATOM 11643 N N . TYR B 1 494 ? 15.164 -6.523 18.875 1 95.44 494 TYR B N 1
ATOM 11644 C CA . TYR B 1 494 ? 16.328 -7.367 18.609 1 95.44 494 TYR B CA 1
ATOM 11645 C C . TYR B 1 494 ? 16.344 -8.578 19.531 1 95.44 494 TYR B C 1
ATOM 11647 O O . TYR B 1 494 ? 16.281 -8.438 20.75 1 95.44 494 TYR B O 1
ATOM 11655 N N . HIS B 1 495 ? 16.375 -9.75 18.953 1 94.75 495 HIS B N 1
ATOM 11656 C CA . HIS B 1 495 ? 16.5 -11.008 19.672 1 94.75 495 HIS B CA 1
ATOM 11657 C C . HIS B 1 495 ? 17.922 -11.555 19.594 1 94.75 495 HIS B C 1
ATOM 11659 O O . HIS B 1 495 ? 18.344 -12.062 18.547 1 94.75 495 HIS B O 1
ATOM 11665 N N . ASP B 1 496 ? 18.594 -11.648 20.625 1 90.69 496 ASP B N 1
ATOM 11666 C CA . ASP B 1 496 ? 20.016 -11.938 20.703 1 90.69 496 ASP B CA 1
ATOM 11667 C C . ASP B 1 496 ? 20.297 -13.406 20.391 1 90.69 496 ASP B C 1
ATOM 11669 O O . ASP B 1 496 ? 21.234 -13.727 19.641 1 90.69 496 ASP B O 1
ATOM 11673 N N . GLU B 1 497 ? 19.594 -14.328 20.859 1 90.31 497 GLU B N 1
ATOM 11674 C CA . GLU B 1 497 ? 19.844 -15.758 20.719 1 90.31 497 GLU B CA 1
ATOM 11675 C C . GLU B 1 497 ? 19.844 -16.172 19.25 1 90.31 497 GLU B C 1
ATOM 11677 O O . GLU B 1 497 ? 20.672 -16.984 18.828 1 90.31 497 GLU B O 1
ATOM 11682 N N . THR B 1 498 ? 18.922 -15.562 18.516 1 92.44 498 THR B N 1
ATOM 11683 C CA . THR B 1 498 ? 18.828 -15.93 17.109 1 92.44 498 THR B CA 1
ATOM 11684 C C . THR B 1 498 ? 19.469 -14.859 16.219 1 92.44 498 THR B C 1
ATOM 11686 O O . THR B 1 498 ? 19.469 -14.977 15 1 92.44 498 THR B O 1
ATOM 11689 N N . GLU B 1 499 ? 19.922 -13.82 16.797 1 91.75 499 GLU B N 1
ATOM 11690 C CA . GLU B 1 499 ? 20.547 -12.719 16.062 1 91.75 499 GLU B CA 1
ATOM 11691 C C . GLU B 1 499 ? 19.609 -12.195 14.969 1 91.75 499 GLU B C 1
ATOM 11693 O O . GLU B 1 499 ? 19.984 -12.109 13.797 1 91.75 499 GLU B O 1
ATOM 11698 N N . THR B 1 500 ? 18.438 -11.875 15.438 1 94.75 500 THR B N 1
ATOM 11699 C CA . THR B 1 500 ? 17.391 -11.461 14.508 1 94.75 500 THR B CA 1
ATOM 11700 C C . THR B 1 500 ? 16.844 -10.094 14.898 1 94.75 500 THR B C 1
ATOM 11702 O O . THR B 1 500 ? 16.562 -9.844 16.078 1 94.75 500 THR B O 1
ATOM 11705 N N . LEU B 1 501 ? 16.75 -9.195 13.977 1 95.06 501 LEU B N 1
ATOM 11706 C CA . LEU B 1 501 ? 16.078 -7.922 14.148 1 95.06 501 LEU B CA 1
ATOM 11707 C C . LEU B 1 501 ? 14.664 -7.973 13.562 1 95.06 501 LEU B C 1
ATOM 11709 O O . LEU B 1 501 ? 14.492 -8.266 12.375 1 95.06 501 LEU B O 1
ATOM 11713 N N . PHE B 1 502 ? 13.711 -7.77 14.406 1 96.62 502 PHE B N 1
ATOM 11714 C CA . PHE B 1 502 ? 12.312 -7.695 13.984 1 96.62 502 PHE B CA 1
ATOM 11715 C C . PHE B 1 502 ? 11.898 -6.25 13.727 1 96.62 502 PHE B C 1
ATOM 11717 O O . PHE B 1 502 ? 12.148 -5.371 14.555 1 96.62 502 PHE B O 1
ATOM 11724 N N . GLU B 1 503 ? 11.336 -5.996 12.539 1 95.62 503 GLU B N 1
ATOM 11725 C CA . GLU B 1 503 ? 10.883 -4.664 12.148 1 95.62 503 GLU B CA 1
ATOM 11726 C C . GLU B 1 503 ? 9.383 -4.652 11.859 1 95.62 503 GLU B C 1
ATOM 11728 O O . GLU B 1 503 ? 8.898 -5.43 11.031 1 95.62 503 GLU B O 1
ATOM 11733 N N . ALA B 1 504 ? 8.633 -3.812 12.562 1 94.94 504 ALA B N 1
ATOM 11734 C CA . ALA B 1 504 ? 7.211 -3.576 12.32 1 94.94 504 ALA B CA 1
ATOM 11735 C C . ALA B 1 504 ? 6.93 -2.088 12.125 1 94.94 504 ALA B C 1
ATOM 11737 O O . ALA B 1 504 ? 7.191 -1.279 13.016 1 94.94 504 ALA B O 1
ATOM 11738 N N . SER B 1 505 ? 6.48 -1.746 10.977 1 92.88 505 SER B N 1
ATOM 11739 C CA . SER B 1 505 ? 6.223 -0.346 10.656 1 92.88 505 SER B CA 1
ATOM 11740 C C . SER B 1 505 ? 4.938 -0.191 9.852 1 92.88 505 SER B C 1
ATOM 11742 O O . SER B 1 505 ? 4.605 -1.055 9.031 1 92.88 505 SER B O 1
ATOM 11744 N N . SER B 1 506 ? 4.246 0.929 10.125 1 89.06 506 SER B N 1
ATOM 11745 C CA . SER B 1 506 ? 3.057 1.237 9.336 1 89.06 506 SER B CA 1
ATOM 11746 C C . SER B 1 506 ? 3.412 2.008 8.07 1 89.06 506 SER B C 1
ATOM 11748 O O . SER B 1 506 ? 2.545 2.273 7.234 1 89.06 506 SER B O 1
ATOM 11750 N N . SER B 1 507 ? 4.617 2.32 7.898 1 85.88 507 SER B N 1
ATOM 11751 C CA . SER B 1 507 ? 5.109 2.961 6.684 1 85.88 507 SER B CA 1
ATOM 11752 C C . SER B 1 507 ? 6.391 2.299 6.191 1 85.88 507 SER B C 1
ATOM 11754 O O . SER B 1 507 ? 7.434 2.393 6.836 1 85.88 507 SER B O 1
ATOM 11756 N N . ASP B 1 508 ? 6.305 1.808 5.012 1 80.06 508 ASP B N 1
ATOM 11757 C CA . ASP B 1 508 ? 7.469 1.124 4.457 1 80.06 508 ASP B CA 1
ATOM 11758 C C . ASP B 1 508 ? 8.555 2.123 4.051 1 80.06 508 ASP B C 1
ATOM 11760 O O . ASP B 1 508 ? 9.742 1.83 4.152 1 80.06 508 ASP B O 1
ATOM 11764 N N . GLU B 1 509 ? 8.164 3.23 3.645 1 79.56 509 GLU B N 1
ATOM 11765 C CA . GLU B 1 509 ? 9.117 4.258 3.232 1 79.56 509 GLU B CA 1
ATOM 11766 C C . GLU B 1 509 ? 9.938 4.754 4.418 1 79.56 509 GLU B C 1
ATOM 11768 O O . GLU B 1 509 ? 11.164 4.828 4.34 1 79.56 509 GLU B O 1
ATOM 11773 N N . LEU B 1 510 ? 9.281 5.109 5.477 1 86.31 510 LEU B N 1
ATOM 11774 C CA . LEU B 1 510 ? 9.977 5.652 6.641 1 86.31 510 LEU B CA 1
ATOM 11775 C C . LEU B 1 510 ? 10.805 4.57 7.332 1 86.31 510 LEU B C 1
ATOM 11777 O O . LEU B 1 510 ? 11.859 4.863 7.902 1 86.31 510 LEU B O 1
ATOM 11781 N N . SER B 1 511 ? 10.336 3.318 7.234 1 89.25 511 SER B N 1
ATOM 11782 C CA . SER B 1 511 ? 11.07 2.238 7.883 1 89.25 511 SER B CA 1
ATOM 11783 C C . SER B 1 511 ? 12.453 2.057 7.25 1 89.25 511 SER B C 1
ATOM 11785 O O . SER B 1 511 ? 13.422 1.753 7.949 1 89.25 511 SER B O 1
ATOM 11787 N N . ASP B 1 512 ? 12.508 2.213 5.945 1 83.75 512 ASP B N 1
ATOM 11788 C CA . ASP B 1 512 ? 13.789 2.094 5.266 1 83.75 512 ASP B CA 1
ATOM 11789 C C . ASP B 1 512 ? 14.75 3.203 5.703 1 83.75 512 ASP B C 1
ATOM 11791 O O . ASP B 1 512 ? 15.938 2.957 5.906 1 83.75 512 ASP B O 1
ATOM 11795 N N . ARG B 1 513 ? 14.219 4.359 5.863 1 82.5 513 ARG B N 1
ATOM 11796 C CA . ARG B 1 513 ? 15.031 5.488 6.297 1 82.5 513 ARG B CA 1
ATOM 11797 C C . ARG B 1 513 ? 15.477 5.32 7.746 1 82.5 513 ARG B C 1
ATOM 11799 O O . ARG B 1 513 ? 16.625 5.637 8.086 1 82.5 513 ARG B O 1
ATOM 11806 N N . ILE B 1 514 ? 14.617 4.871 8.555 1 89.62 514 ILE B N 1
ATOM 11807 C CA . ILE B 1 514 ? 14.938 4.652 9.961 1 89.62 514 ILE B CA 1
ATOM 11808 C C . ILE B 1 514 ? 15.977 3.545 10.094 1 89.62 514 ILE B C 1
ATOM 11810 O O . ILE B 1 514 ? 16.938 3.676 10.844 1 89.62 514 ILE B O 1
ATOM 11814 N N . ARG B 1 515 ? 15.766 2.453 9.375 1 87.94 515 ARG B N 1
ATOM 11815 C CA . ARG B 1 515 ? 16.688 1.325 9.43 1 87.94 515 ARG B CA 1
ATOM 11816 C C . ARG B 1 515 ? 18.094 1.75 9.023 1 87.94 515 ARG B C 1
ATOM 11818 O O . ARG B 1 515 ? 19.078 1.286 9.609 1 87.94 515 ARG B O 1
ATOM 11825 N N . SER B 1 516 ? 18.141 2.596 8.062 1 81.5 516 SER B N 1
ATOM 11826 C CA . SER B 1 516 ? 19.453 3.051 7.613 1 81.5 516 SER B CA 1
ATOM 11827 C C . SER B 1 516 ? 20.188 3.805 8.719 1 81.5 516 SER B C 1
ATOM 11829 O O . SER B 1 516 ? 21.406 3.91 8.695 1 81.5 516 SER B O 1
ATOM 11831 N N . GLN B 1 517 ? 19.422 4.324 9.664 1 84.75 517 GLN B N 1
ATOM 11832 C CA . GLN B 1 517 ? 20.031 5.094 10.75 1 84.75 517 GLN B CA 1
ATOM 11833 C C . GLN B 1 517 ? 20.344 4.203 11.945 1 84.75 517 GLN B C 1
ATOM 11835 O O . GLN B 1 517 ? 21.234 4.52 12.75 1 84.75 517 GLN B O 1
ATOM 11840 N N . ILE B 1 518 ? 19.688 3.092 12.117 1 89.19 518 ILE B N 1
ATOM 11841 C CA . ILE B 1 518 ? 19.844 2.307 13.336 1 89.19 518 ILE B CA 1
ATOM 11842 C C . ILE B 1 518 ? 20.719 1.085 13.055 1 89.19 518 ILE B C 1
ATOM 11844 O O . ILE B 1 518 ? 21.172 0.408 13.984 1 89.19 518 ILE B O 1
ATOM 11848 N N . VAL B 1 519 ? 20.797 0.731 11.781 1 85.19 519 VAL B N 1
ATOM 11849 C CA . VAL B 1 519 ? 21.578 -0.46 11.445 1 85.19 519 VAL B CA 1
ATOM 11850 C C . VAL B 1 519 ? 22.797 -0.065 10.625 1 85.19 519 VAL B C 1
ATOM 11852 O O . VAL B 1 519 ? 22.766 0.896 9.859 1 85.19 519 VAL B O 1
ATOM 11855 N N . SER B 1 520 ? 23.875 -0.73 11.094 1 73.69 520 SER B N 1
ATOM 11856 C CA . SER B 1 520 ? 25.078 -0.557 10.297 1 73.69 520 SER B CA 1
ATOM 11857 C C . SER B 1 520 ? 24.906 -1.153 8.906 1 73.69 520 SER B C 1
ATOM 11859 O O . SER B 1 520 ? 23.922 -1.848 8.633 1 73.69 520 SER B O 1
ATOM 11861 N N . ASP B 1 521 ? 25.891 -0.878 8.016 1 62.19 521 ASP B N 1
ATOM 11862 C CA . ASP B 1 521 ? 25.906 -1.264 6.609 1 62.19 521 ASP B CA 1
ATOM 11863 C C . ASP B 1 521 ? 26 -2.779 6.457 1 62.19 521 ASP B C 1
ATOM 11865 O O . ASP B 1 521 ? 26.594 -3.457 7.305 1 62.19 521 ASP B O 1
ATOM 11869 N N . GLU B 1 522 ? 24.859 -3.623 6.02 1 65 522 GLU B N 1
ATOM 11870 C CA . GLU B 1 522 ? 25 -4.996 5.547 1 65 522 GLU B CA 1
ATOM 11871 C C . GLU B 1 522 ? 24.016 -5.922 6.25 1 65 522 GLU B C 1
ATOM 11873 O O . GLU B 1 522 ? 24.328 -7.086 6.516 1 65 522 GLU B O 1
ATOM 11878 N N . ILE B 1 523 ? 22.828 -5.566 6.598 1 79.38 523 ILE B N 1
ATOM 11879 C CA . ILE B 1 523 ? 21.969 -6.59 7.184 1 79.38 523 ILE B CA 1
ATOM 11880 C C . ILE B 1 523 ? 21.188 -7.293 6.082 1 79.38 523 ILE B C 1
ATOM 11882 O O . ILE B 1 523 ? 20.859 -6.688 5.055 1 79.38 523 ILE B O 1
ATOM 11886 N N . GLU B 1 524 ? 21.109 -8.398 6.34 1 82.38 524 GLU B N 1
ATOM 11887 C CA . GLU B 1 524 ? 20.438 -9.242 5.352 1 82.38 524 GLU B CA 1
ATOM 11888 C C . GLU B 1 524 ? 19.031 -9.594 5.793 1 82.38 524 GLU B C 1
ATOM 11890 O O . GLU B 1 524 ? 18.797 -9.891 6.969 1 82.38 524 GLU B O 1
ATOM 11895 N N . ILE B 1 525 ? 18.156 -9.633 4.848 1 87.25 525 ILE B N 1
ATOM 11896 C CA . ILE B 1 525 ? 16.766 -10 5.086 1 87.25 525 ILE B CA 1
ATOM 11897 C C . ILE B 1 525 ? 16.625 -11.523 5.094 1 87.25 525 ILE B C 1
ATOM 11899 O O . ILE B 1 525 ? 17.359 -12.227 4.398 1 87.25 525 ILE B O 1
ATOM 11903 N N . TYR B 1 526 ? 15.75 -12.047 5.977 1 89.69 526 TYR B N 1
ATOM 11904 C CA . TYR B 1 526 ? 15.469 -13.477 5.961 1 89.69 526 TYR B CA 1
ATOM 11905 C C . TYR B 1 526 ? 14.766 -13.883 4.672 1 89.69 526 TYR B C 1
ATOM 11907 O O . TYR B 1 526 ? 13.883 -13.172 4.191 1 89.69 526 TYR B O 1
ATOM 11915 N N . GLY B 1 527 ? 15.281 -14.969 4.043 1 86.69 527 GLY B N 1
ATOM 11916 C CA . GLY B 1 527 ? 14.688 -15.477 2.818 1 86.69 527 GLY B CA 1
ATOM 11917 C C . GLY B 1 527 ? 13.758 -16.641 3.053 1 86.69 527 GLY B C 1
ATOM 11918 O O . GLY B 1 527 ? 13.445 -16.984 4.199 1 86.69 527 GLY B O 1
ATOM 11919 N N . GLY B 1 528 ? 13.32 -17.188 2.021 1 87.25 528 GLY B N 1
ATOM 11920 C CA . GLY B 1 528 ? 12.367 -18.281 2.057 1 87.25 528 GLY B CA 1
ATOM 11921 C C . GLY B 1 528 ? 12.898 -19.5 2.771 1 87.25 528 GLY B C 1
ATOM 11922 O O . GLY B 1 528 ? 12.125 -20.266 3.354 1 87.25 528 GLY B O 1
ATOM 11923 N N . GLU B 1 529 ? 14.188 -19.734 2.76 1 89.88 529 GLU B N 1
ATOM 11924 C CA . GLU B 1 529 ? 14.805 -20.891 3.398 1 89.88 529 GLU B CA 1
ATOM 11925 C C . GLU B 1 529 ? 14.57 -20.875 4.906 1 89.88 529 GLU B C 1
ATOM 11927 O O . GLU B 1 529 ? 14.531 -21.938 5.539 1 89.88 529 GLU B O 1
ATOM 11932 N N . SER B 1 530 ? 14.445 -19.703 5.414 1 91.94 530 SER B N 1
ATOM 11933 C CA . SER B 1 530 ? 14.234 -19.562 6.848 1 91.94 530 SER B CA 1
ATOM 11934 C C . SER B 1 530 ? 12.766 -19.344 7.172 1 91.94 530 SER B C 1
ATOM 11936 O O . SER B 1 530 ? 12.266 -19.828 8.188 1 91.94 530 SER B O 1
ATOM 11938 N N . LEU B 1 531 ? 12.102 -18.656 6.293 1 93 531 LEU B N 1
ATOM 11939 C CA . LEU B 1 531 ? 10.727 -18.297 6.582 1 93 531 LEU B CA 1
ATOM 11940 C C . LEU B 1 531 ? 9.82 -19.516 6.57 1 93 531 LEU B C 1
ATOM 11942 O O . LEU B 1 531 ? 8.797 -19.547 7.262 1 93 531 LEU B O 1
ATOM 11946 N N . VAL B 1 532 ? 10.18 -20.531 5.887 1 92.5 532 VAL B N 1
ATOM 11947 C CA . VAL B 1 532 ? 9.367 -21.75 5.816 1 92.5 532 VAL B CA 1
ATOM 11948 C C . VAL B 1 532 ? 9.312 -22.406 7.188 1 92.5 532 VAL B C 1
ATOM 11950 O O . VAL B 1 532 ? 8.398 -23.203 7.469 1 92.5 532 VAL B O 1
ATOM 11953 N N . ARG B 1 533 ? 10.203 -22.109 7.98 1 94 533 ARG B N 1
ATOM 11954 C CA . ARG B 1 533 ? 10.25 -22.656 9.328 1 94 533 ARG B CA 1
ATOM 11955 C C . ARG B 1 533 ? 9.047 -22.203 10.148 1 94 533 ARG B C 1
ATOM 11957 O O . ARG B 1 533 ? 8.641 -22.875 11.094 1 94 533 ARG B O 1
ATOM 11964 N N . MET B 1 534 ? 8.508 -21.047 9.75 1 94.56 534 MET B N 1
ATOM 11965 C CA . MET B 1 534 ? 7.324 -20.531 10.43 1 94.56 534 MET B CA 1
ATOM 11966 C C . MET B 1 534 ? 6.105 -21.406 10.133 1 94.56 534 MET B C 1
ATOM 11968 O O . MET B 1 534 ? 5.113 -21.359 10.859 1 94.56 534 MET B O 1
ATOM 11972 N N . LEU B 1 535 ? 6.203 -22.156 9.07 1 93.38 535 LEU B N 1
ATOM 11973 C CA . LEU B 1 535 ? 5.078 -22.969 8.633 1 93.38 535 LEU B CA 1
ATOM 11974 C C . LEU B 1 535 ? 5.172 -24.375 9.203 1 93.38 535 LEU B C 1
ATOM 11976 O O . LEU B 1 535 ? 4.27 -25.188 9.008 1 93.38 535 LEU B O 1
ATOM 11980 N N . GLN B 1 536 ? 6.211 -24.656 9.852 1 93.06 536 GLN B N 1
ATOM 11981 C CA . GLN B 1 536 ? 6.348 -25.969 10.461 1 93.06 536 GLN B CA 1
ATOM 11982 C C . GLN B 1 536 ? 5.387 -26.141 11.633 1 93.06 536 GLN B C 1
ATOM 11984 O O . GLN B 1 536 ? 5.203 -25.219 12.43 1 93.06 536 GLN B O 1
ATOM 11989 N N . ALA B 1 537 ? 4.68 -27.234 11.633 1 88.25 537 ALA B N 1
ATOM 11990 C CA . ALA B 1 537 ? 3.656 -27.484 12.641 1 88.25 537 ALA B CA 1
ATOM 11991 C C . ALA B 1 537 ? 4 -28.719 13.477 1 88.25 537 ALA B C 1
ATOM 11993 O O . ALA B 1 537 ? 4.672 -29.625 13 1 88.25 537 ALA B O 1
ATOM 11994 N N . GLU B 1 538 ? 3.562 -28.766 14.719 1 83.81 538 GLU B N 1
ATOM 11995 C CA . GLU B 1 538 ? 3.676 -29.938 15.602 1 83.81 538 GLU B CA 1
ATOM 11996 C C . GLU B 1 538 ? 2.531 -30.906 15.367 1 83.81 538 GLU B C 1
ATOM 11998 O O . GLU B 1 538 ? 2.713 -32.125 15.484 1 83.81 538 GLU B O 1
ATOM 12003 N N . VAL B 1 539 ? 1.447 -30.391 15.039 1 81.62 539 VAL B N 1
ATOM 12004 C CA . VAL B 1 539 ? 0.262 -31.219 14.883 1 81.62 539 VAL B CA 1
ATOM 12005 C C . VAL B 1 539 ? -0.135 -31.281 13.414 1 81.62 539 VAL B C 1
ATOM 12007 O O . VAL B 1 539 ? -0.118 -32.344 12.805 1 81.62 539 VAL B O 1
ATOM 12010 N N . ASP B 1 540 ? -0.53 -30.141 12.945 1 86.75 540 ASP B N 1
ATOM 12011 C CA . ASP B 1 540 ? -0.988 -30.141 11.562 1 86.75 540 ASP B CA 1
ATOM 12012 C C . ASP B 1 540 ? -0.905 -28.734 10.953 1 86.75 540 ASP B C 1
ATOM 12014 O O . ASP B 1 540 ? -0.789 -27.75 11.672 1 86.75 540 ASP B O 1
ATOM 12018 N N . ILE B 1 541 ? -0.802 -28.781 9.625 1 90.5 541 ILE B N 1
ATOM 12019 C CA . ILE B 1 541 ? -0.78 -27.531 8.867 1 90.5 541 ILE B CA 1
ATOM 12020 C C . ILE B 1 541 ? -1.825 -27.578 7.758 1 90.5 541 ILE B C 1
ATOM 12022 O O . ILE B 1 541 ? -2 -28.609 7.105 1 90.5 541 ILE B O 1
ATOM 12026 N N . GLU B 1 542 ? -2.648 -26.469 7.664 1 88.62 542 GLU B N 1
ATOM 12027 C CA . GLU B 1 542 ? -3.637 -26.297 6.605 1 88.62 542 GLU B CA 1
ATOM 12028 C C . GLU B 1 542 ? -3.438 -24.969 5.879 1 88.62 542 GLU B C 1
ATOM 12030 O O . GLU B 1 542 ? -3.607 -23.906 6.465 1 88.62 542 GLU B O 1
ATOM 12035 N N . TYR B 1 543 ? -3.102 -25.156 4.59 1 91.44 543 TYR B N 1
ATOM 12036 C CA . TYR B 1 543 ? -2.838 -23.953 3.82 1 91.44 543 TYR B CA 1
ATOM 12037 C C . TYR B 1 543 ? -4.137 -23.297 3.369 1 91.44 543 TYR B C 1
ATOM 12039 O O . TYR B 1 543 ? -5.062 -23.984 2.924 1 91.44 543 TYR B O 1
ATOM 12047 N N . GLN B 1 544 ? -4.23 -21.969 3.533 1 89.06 544 GLN B N 1
ATOM 12048 C CA . GLN B 1 544 ? -5.348 -21.172 3.041 1 89.06 544 GLN B CA 1
ATOM 12049 C C . GLN B 1 544 ? -4.969 -20.438 1.756 1 89.06 544 GLN B C 1
ATOM 12051 O O . GLN B 1 544 ? -5.84 -20.109 0.942 1 89.06 544 GLN B O 1
ATOM 12056 N N . VAL B 1 545 ? -3.748 -20.094 1.675 1 91.88 545 VAL B N 1
ATOM 12057 C CA . VAL B 1 545 ? -3.197 -19.453 0.485 1 91.88 545 VAL B CA 1
ATOM 12058 C C . VAL B 1 545 ? -1.871 -20.109 0.112 1 91.88 545 VAL B C 1
ATOM 12060 O O . VAL B 1 545 ? -1.052 -20.406 0.984 1 91.88 545 VAL B O 1
ATOM 12063 N N . ALA B 1 546 ? -1.683 -20.359 -1.125 1 93.06 546 ALA B N 1
ATOM 12064 C CA . ALA B 1 546 ? -0.412 -20.844 -1.662 1 93.06 546 ALA B CA 1
ATOM 12065 C C . ALA B 1 546 ? -0.052 -20.109 -2.953 1 93.06 546 ALA B C 1
ATOM 12067 O O . ALA B 1 546 ? -0.831 -20.109 -3.91 1 93.06 546 ALA B O 1
ATOM 12068 N N . GLY B 1 547 ? 1.056 -19.484 -2.877 1 92.88 547 GLY B N 1
ATOM 12069 C CA . GLY B 1 547 ? 1.6 -18.828 -4.062 1 92.88 547 GLY B CA 1
ATOM 12070 C C . GLY B 1 547 ? 2.732 -19.609 -4.699 1 92.88 547 GLY B C 1
ATOM 12071 O O . GLY B 1 547 ? 3.598 -20.156 -4.004 1 92.88 547 GLY B O 1
ATOM 12072 N N . LEU B 1 548 ? 2.713 -19.719 -6.051 1 93.12 548 LEU B N 1
ATOM 12073 C CA . LEU B 1 548 ? 3.711 -20.453 -6.828 1 93.12 548 LEU B CA 1
ATOM 12074 C C . LEU B 1 548 ? 4.324 -19.547 -7.898 1 93.12 548 LEU B C 1
ATOM 12076 O O . LEU B 1 548 ? 3.611 -19.016 -8.758 1 93.12 548 LEU B O 1
ATOM 12080 N N . ALA B 1 549 ? 5.582 -19.453 -7.875 1 90.94 549 ALA B N 1
ATOM 12081 C CA . ALA B 1 549 ? 6.301 -18.609 -8.82 1 90.94 549 ALA B CA 1
ATOM 12082 C C . ALA B 1 549 ? 6.895 -19.438 -9.961 1 90.94 549 ALA B C 1
ATOM 12084 O O . ALA B 1 549 ? 7.504 -20.484 -9.727 1 90.94 549 ALA B O 1
ATOM 12085 N N . ASN B 1 550 ? 6.742 -18.906 -11.133 1 89.56 550 ASN B N 1
ATOM 12086 C CA . ASN B 1 550 ? 7.246 -19.594 -12.32 1 89.56 550 ASN B CA 1
ATOM 12087 C C . ASN B 1 550 ? 8.773 -19.562 -12.375 1 89.56 550 ASN B C 1
ATOM 12089 O O . ASN B 1 550 ? 9.391 -18.5 -12.312 1 89.56 550 ASN B O 1
ATOM 12093 N N . ALA B 1 551 ? 9.336 -20.828 -12.492 1 87.19 551 ALA B N 1
ATOM 12094 C CA . ALA B 1 551 ? 10.789 -20.938 -12.492 1 87.19 551 ALA B CA 1
ATOM 12095 C C . ALA B 1 551 ? 11.32 -21.234 -13.891 1 87.19 551 ALA B C 1
ATOM 12097 O O . ALA B 1 551 ? 12.531 -21.375 -14.094 1 87.19 551 ALA B O 1
ATOM 12098 N N . LEU B 1 552 ? 10.445 -21.297 -14.883 1 80 552 LEU B N 1
ATOM 12099 C CA . LEU B 1 552 ? 10.859 -21.688 -16.219 1 80 552 LEU B CA 1
ATOM 12100 C C . LEU B 1 552 ? 10.938 -20.469 -17.141 1 80 552 LEU B C 1
ATOM 12102 O O . LEU B 1 552 ? 11.508 -20.547 -18.234 1 80 552 LEU B O 1
ATOM 12106 N N . GLY B 1 553 ? 10.469 -19.359 -16.656 1 76.75 553 GLY B N 1
ATOM 12107 C CA . GLY B 1 553 ? 10.484 -18.172 -17.5 1 76.75 553 GLY B CA 1
ATOM 12108 C C . GLY B 1 553 ? 9.156 -17.891 -18.172 1 76.75 553 GLY B C 1
ATOM 12109 O O . GLY B 1 553 ? 8.195 -18.641 -17.984 1 76.75 553 GLY B O 1
ATOM 12110 N N . PRO B 1 554 ? 9.172 -16.812 -18.938 1 72.62 554 PRO B N 1
ATOM 12111 C CA . PRO B 1 554 ? 7.914 -16.438 -19.578 1 72.62 554 PRO B CA 1
ATOM 12112 C C . PRO B 1 554 ? 7.484 -17.438 -20.656 1 72.62 554 PRO B C 1
ATOM 12114 O O . PRO B 1 554 ? 8.328 -17.922 -21.422 1 72.62 554 PRO B O 1
ATOM 12117 N N . SER B 1 555 ? 6.27 -17.906 -20.5 1 74.31 555 SER B N 1
ATOM 12118 C CA . SER B 1 555 ? 5.703 -18.859 -21.438 1 74.31 555 SER B CA 1
ATOM 12119 C C . SER B 1 555 ? 4.25 -18.516 -21.766 1 74.31 555 SER B C 1
ATOM 12121 O O . SER B 1 555 ? 3.604 -17.766 -21.031 1 74.31 555 SER B O 1
ATOM 12123 N N . GLY B 1 556 ? 3.918 -18.922 -22.891 1 69.69 556 GLY B N 1
ATOM 12124 C CA . GLY B 1 556 ? 2.521 -18.719 -23.25 1 69.69 556 GLY B CA 1
ATOM 12125 C C . GLY B 1 556 ? 1.579 -19.641 -22.484 1 69.69 556 GLY B C 1
ATOM 12126 O O . GLY B 1 556 ? 0.391 -19.344 -22.359 1 69.69 556 GLY B O 1
ATOM 12127 N N . SER B 1 557 ? 2.123 -20.641 -21.922 1 79.44 557 SER B N 1
ATOM 12128 C CA . SER B 1 557 ? 1.231 -21.625 -21.312 1 79.44 557 SER B CA 1
ATOM 12129 C C . SER B 1 557 ? 1.326 -21.578 -19.781 1 79.44 557 SER B C 1
ATOM 12131 O O . SER B 1 557 ? 0.478 -22.141 -19.094 1 79.44 557 SER B O 1
ATOM 12133 N N . LEU B 1 558 ? 2.365 -21 -19.234 1 85.5 558 LEU B N 1
ATOM 12134 C CA . LEU B 1 558 ? 2.531 -20.906 -17.781 1 85.5 558 LEU B CA 1
ATOM 12135 C C . LEU B 1 558 ? 2.457 -19.453 -17.312 1 85.5 558 LEU B C 1
ATOM 12137 O O . LEU B 1 558 ? 3.031 -18.562 -17.953 1 85.5 558 LEU B O 1
ATOM 12141 N N . PRO B 1 559 ? 1.663 -19.25 -16.344 1 89.81 559 PRO B N 1
ATOM 12142 C CA . PRO B 1 559 ? 1.678 -17.906 -15.781 1 89.81 559 PRO B CA 1
ATOM 12143 C C . PRO B 1 559 ? 2.963 -17.594 -15.008 1 89.81 559 PRO B C 1
ATOM 12145 O O . PRO B 1 559 ? 3.676 -18.516 -14.609 1 89.81 559 PRO B O 1
ATOM 12148 N N . SER B 1 560 ? 3.271 -16.328 -14.82 1 88.69 560 SER B N 1
ATOM 12149 C CA . SER B 1 560 ? 4.438 -15.938 -14.039 1 88.69 560 SER B CA 1
ATOM 12150 C C . SER B 1 560 ? 4.246 -16.266 -12.562 1 88.69 560 SER B C 1
ATOM 12152 O O . SER B 1 560 ? 5.219 -16.516 -11.844 1 88.69 560 SER B O 1
ATOM 12154 N N . TYR B 1 561 ? 3.037 -16.281 -12.164 1 91.06 561 TYR B N 1
ATOM 12155 C CA . TYR B 1 561 ? 2.709 -16.562 -10.773 1 91.06 561 TYR B CA 1
ATOM 12156 C C . TYR B 1 561 ? 1.304 -17.141 -10.648 1 91.06 561 TYR B C 1
ATOM 12158 O O . TYR B 1 561 ? 0.385 -16.703 -11.344 1 91.06 561 TYR B O 1
ATOM 12166 N N . LYS B 1 562 ? 1.168 -18.094 -9.805 1 91.94 562 LYS B N 1
ATOM 12167 C CA . LYS B 1 562 ? -0.114 -18.703 -9.469 1 91.94 562 LYS B CA 1
ATOM 12168 C C . LYS B 1 562 ? -0.429 -18.547 -7.984 1 91.94 562 LYS B C 1
ATOM 12170 O O . LYS B 1 562 ? 0.46 -18.688 -7.141 1 91.94 562 LYS B O 1
ATOM 12175 N N . MET B 1 563 ? -1.699 -18.312 -7.805 1 92.06 563 MET B N 1
ATOM 12176 C CA . MET B 1 563 ? -2.145 -18.219 -6.418 1 92.06 563 MET B CA 1
ATOM 12177 C C . MET B 1 563 ? -3.416 -19.031 -6.195 1 92.06 563 MET B C 1
ATOM 12179 O O . MET B 1 563 ? -4.371 -18.922 -6.965 1 92.06 563 MET B O 1
ATOM 12183 N N . TYR B 1 564 ? -3.406 -19.844 -5.168 1 93 564 TYR B N 1
ATOM 12184 C CA . TYR B 1 564 ? -4.559 -20.625 -4.746 1 93 564 TYR B CA 1
ATOM 12185 C C . TYR B 1 564 ? -5.109 -20.125 -3.42 1 93 564 TYR B C 1
ATOM 12187 O O . TYR B 1 564 ? -4.348 -19.875 -2.48 1 93 564 TYR B O 1
ATOM 12195 N N . LEU B 1 565 ? -6.391 -19.906 -3.418 1 91.5 565 LEU B N 1
ATOM 12196 C CA . LEU B 1 565 ? -7.074 -19.484 -2.201 1 91.5 565 LEU B CA 1
ATOM 12197 C C . LEU B 1 565 ? -8.18 -20.484 -1.828 1 91.5 565 LEU B C 1
ATOM 12199 O O . LEU B 1 565 ? -8.883 -20.984 -2.701 1 91.5 565 LEU B O 1
ATOM 12203 N N . GLY B 1 566 ? -8.258 -20.828 -0.544 1 87.19 566 GLY B N 1
ATOM 12204 C CA . GLY B 1 566 ? -9.312 -21.719 -0.08 1 87.19 566 GLY B CA 1
ATOM 12205 C C . GLY B 1 566 ? -8.945 -22.453 1.197 1 87.19 566 GLY B C 1
ATOM 12206 O O . GLY B 1 566 ? -8.047 -22.031 1.925 1 87.19 566 GLY B O 1
ATOM 12207 N N . ASP B 1 567 ? -9.773 -23.438 1.398 1 78.81 567 ASP B N 1
ATOM 12208 C CA . ASP B 1 567 ? -9.484 -24.312 2.535 1 78.81 567 ASP B CA 1
ATOM 12209 C C . ASP B 1 567 ? -8.625 -25.5 2.113 1 78.81 567 ASP B C 1
ATOM 12211 O O . ASP B 1 567 ? -8.93 -26.188 1.138 1 78.81 567 ASP B O 1
ATOM 12215 N N . ARG B 1 568 ? -7.469 -25.703 2.697 1 82.38 568 ARG B N 1
ATOM 12216 C CA . ARG B 1 568 ? -6.578 -26.844 2.441 1 82.38 568 ARG B CA 1
ATOM 12217 C C . ARG B 1 568 ? -6.113 -26.844 0.99 1 82.38 568 ARG B C 1
ATOM 12219 O O . ARG B 1 568 ? -6.273 -27.859 0.291 1 82.38 568 ARG B O 1
ATOM 12226 N N . VAL B 1 569 ? -5.547 -25.797 0.594 1 88.94 569 VAL B N 1
ATOM 12227 C CA . VAL B 1 569 ? -5.195 -25.625 -0.811 1 88.94 569 VAL B CA 1
ATOM 12228 C C . VAL B 1 569 ? -3.955 -26.453 -1.141 1 88.94 569 VAL B C 1
ATOM 12230 O O . VAL B 1 569 ? -3.564 -26.547 -2.307 1 88.94 569 VAL B O 1
ATOM 12233 N N . GLU B 1 570 ? -3.361 -27.141 -0.212 1 87.56 570 GLU B N 1
ATOM 12234 C CA . GLU B 1 570 ? -2.227 -28 -0.502 1 87.56 570 GLU B CA 1
ATOM 12235 C C . GLU B 1 570 ? -2.619 -29.125 -1.46 1 87.56 570 GLU B C 1
ATOM 12237 O O . GLU B 1 570 ? -1.799 -29.594 -2.256 1 87.56 570 GLU B O 1
ATOM 12242 N N . GLY B 1 571 ? -3.834 -29.484 -1.395 1 81.19 571 GLY B N 1
ATOM 12243 C CA . GLY B 1 571 ? -4.32 -30.516 -2.291 1 81.19 571 GLY B CA 1
ATOM 12244 C C . GLY B 1 571 ? -4.457 -30.047 -3.727 1 81.19 571 GLY B C 1
ATOM 12245 O O . GLY B 1 571 ? -4.535 -30.859 -4.648 1 81.19 571 GLY B O 1
ATOM 12246 N N . ALA B 1 572 ? -4.438 -28.766 -3.941 1 86.38 572 ALA B N 1
ATOM 12247 C CA . ALA B 1 572 ? -4.598 -28.203 -5.277 1 86.38 572 ALA B CA 1
ATOM 12248 C C . ALA B 1 572 ? -3.252 -28.094 -5.992 1 86.38 572 ALA B C 1
ATOM 12250 O O . ALA B 1 572 ? -3.203 -27.922 -7.215 1 86.38 572 ALA B O 1
ATOM 12251 N N . VAL B 1 573 ? -2.197 -28.172 -5.254 1 88.12 573 VAL B N 1
ATOM 12252 C CA . VAL B 1 573 ? -0.872 -28.141 -5.867 1 88.12 573 VAL B CA 1
ATOM 12253 C C . VAL B 1 573 ? -0.573 -29.484 -6.523 1 88.12 573 VAL B C 1
ATOM 12255 O O . VAL B 1 573 ? -0.469 -30.5 -5.844 1 88.12 573 VAL B O 1
ATOM 12258 N N . ARG B 1 574 ? -0.396 -29.422 -7.84 1 82.81 574 ARG B N 1
ATOM 12259 C CA . ARG B 1 574 ? -0.201 -30.641 -8.617 1 82.81 574 ARG B CA 1
ATOM 12260 C C . ARG B 1 574 ? 1.262 -31.078 -8.594 1 82.81 574 ARG B C 1
ATOM 12262 O O . ARG B 1 574 ? 2.143 -30.297 -8.25 1 82.81 574 ARG B O 1
ATOM 12269 N N . GLN B 1 575 ? 1.479 -32.312 -8.977 1 77.12 575 GLN B N 1
ATOM 12270 C CA . GLN B 1 575 ? 2.836 -32.844 -9.047 1 77.12 575 GLN B CA 1
ATOM 12271 C C . GLN B 1 575 ? 3.629 -32.188 -10.172 1 77.12 575 GLN B C 1
ATOM 12273 O O . GLN B 1 575 ? 4.84 -31.984 -10.055 1 77.12 575 GLN B O 1
ATOM 12278 N N . THR B 1 576 ? 2.936 -31.844 -11.242 1 77.94 576 THR B N 1
ATOM 12279 C CA . THR B 1 576 ? 3.602 -31.188 -12.367 1 77.94 576 THR B CA 1
ATOM 12280 C C . THR B 1 576 ? 3.988 -29.766 -12 1 77.94 576 THR B C 1
ATOM 12282 O O . THR B 1 576 ? 4.922 -29.203 -12.578 1 77.94 576 THR B O 1
ATOM 12285 N N . ASP B 1 577 ? 3.273 -29.203 -11.062 1 85.31 577 ASP B N 1
ATOM 12286 C CA . ASP B 1 577 ? 3.609 -27.859 -10.625 1 85.31 577 ASP B CA 1
ATOM 12287 C C . ASP B 1 577 ? 5.027 -27.797 -10.055 1 85.31 577 ASP B C 1
ATOM 12289 O O . ASP B 1 577 ? 5.73 -26.797 -10.227 1 85.31 577 ASP B O 1
ATOM 12293 N N . ALA B 1 578 ? 5.414 -28.875 -9.406 1 84.56 578 ALA B N 1
ATOM 12294 C CA . ALA B 1 578 ? 6.723 -28.906 -8.758 1 84.56 578 ALA B CA 1
ATOM 12295 C C . ALA B 1 578 ? 7.844 -28.844 -9.797 1 84.56 578 ALA B C 1
ATOM 12297 O O . ALA B 1 578 ? 8.984 -28.5 -9.469 1 84.56 578 ALA B O 1
ATOM 12298 N N . GLN B 1 579 ? 7.543 -29.125 -11 1 81.81 579 GLN B N 1
ATOM 12299 C CA . GLN B 1 579 ? 8.555 -29.109 -12.055 1 81.81 579 GLN B CA 1
ATOM 12300 C C . GLN B 1 579 ? 8.68 -27.734 -12.688 1 81.81 579 GLN B C 1
ATOM 12302 O O . GLN B 1 579 ? 9.664 -27.453 -13.367 1 81.81 579 GLN B O 1
ATOM 12307 N N . ALA B 1 580 ? 7.742 -26.906 -12.398 1 86.12 580 ALA B N 1
ATOM 12308 C CA . ALA B 1 580 ? 7.746 -25.641 -13.125 1 86.12 580 ALA B CA 1
ATOM 12309 C C . ALA B 1 580 ? 7.707 -24.453 -12.156 1 86.12 580 ALA B C 1
ATOM 12311 O O . ALA B 1 580 ? 8.094 -23.344 -12.516 1 86.12 580 ALA B O 1
ATOM 12312 N N . PHE B 1 581 ? 7.23 -24.672 -10.953 1 89.75 581 PHE B N 1
ATOM 12313 C CA . PHE B 1 581 ? 6.977 -23.547 -10.062 1 89.75 581 PHE B CA 1
ATOM 12314 C C . PHE B 1 581 ? 7.738 -23.719 -8.75 1 89.75 581 PHE B C 1
ATOM 12316 O O . PHE B 1 581 ? 7.969 -24.844 -8.297 1 89.75 581 PHE B O 1
ATOM 12323 N N . ALA B 1 582 ? 8.109 -22.578 -8.203 1 89.88 582 ALA B N 1
ATOM 12324 C CA . ALA B 1 582 ? 8.734 -22.5 -6.883 1 89.88 582 ALA B CA 1
ATOM 12325 C C . ALA B 1 582 ? 7.77 -21.906 -5.855 1 89.88 582 ALA B C 1
ATOM 12327 O O . ALA B 1 582 ? 6.789 -21.25 -6.215 1 89.88 582 ALA B O 1
ATOM 12328 N N . GLN B 1 583 ? 8.141 -22.203 -4.656 1 88.44 583 GLN B N 1
ATOM 12329 C CA . GLN B 1 583 ? 7.285 -21.734 -3.57 1 88.44 583 GLN B CA 1
ATOM 12330 C C . GLN B 1 583 ? 7.344 -20.219 -3.439 1 88.44 583 GLN B C 1
ATOM 12332 O O . GLN B 1 583 ? 8.43 -19.625 -3.447 1 88.44 583 GLN B O 1
ATOM 12337 N N . GLY B 1 584 ? 6.223 -19.5 -3.4 1 89.25 584 GLY B N 1
ATOM 12338 C CA . GLY B 1 584 ? 6.098 -18.062 -3.145 1 89.25 584 GLY B CA 1
ATOM 12339 C C . GLY B 1 584 ? 5.559 -17.75 -1.762 1 89.25 584 GLY B C 1
ATOM 12340 O O . GLY B 1 584 ? 6.051 -18.281 -0.763 1 89.25 584 GLY B O 1
ATOM 12341 N N . HIS B 1 585 ? 4.582 -16.953 -1.652 1 90.06 585 HIS B N 1
ATOM 12342 C CA . HIS B 1 585 ? 3.975 -16.609 -0.369 1 90.06 585 HIS B CA 1
ATOM 12343 C C . HIS B 1 585 ? 2.951 -17.672 0.044 1 90.06 585 HIS B C 1
ATOM 12345 O O . HIS B 1 585 ? 2.453 -18.422 -0.797 1 90.06 585 HIS B O 1
ATOM 12351 N N . ALA B 1 586 ? 2.701 -17.703 1.334 1 93.38 586 ALA B N 1
ATOM 12352 C CA . ALA B 1 586 ? 1.764 -18.703 1.855 1 93.38 586 ALA B CA 1
ATOM 12353 C C . ALA B 1 586 ? 1.099 -18.203 3.137 1 93.38 586 ALA B C 1
ATOM 12355 O O . ALA B 1 586 ? 1.683 -17.406 3.881 1 93.38 586 ALA B O 1
ATOM 12356 N N . VAL B 1 587 ? -0.08 -18.547 3.322 1 92.31 587 VAL B N 1
ATOM 12357 C CA . VAL B 1 587 ? -0.832 -18.375 4.562 1 92.31 587 VAL B CA 1
ATOM 12358 C C . VAL B 1 587 ? -1.4 -19.719 5.012 1 92.31 587 VAL B C 1
ATOM 12360 O O . VAL B 1 587 ? -2.023 -20.422 4.223 1 92.31 587 VAL B O 1
ATOM 12363 N N . ALA B 1 588 ? -1.157 -20.094 6.223 1 92.56 588 ALA B N 1
ATOM 12364 C CA . ALA B 1 588 ? -1.602 -21.391 6.723 1 92.56 588 ALA B CA 1
ATOM 12365 C C . ALA B 1 588 ? -2.021 -21.297 8.188 1 92.56 588 ALA B C 1
ATOM 12367 O O . ALA B 1 588 ? -1.59 -20.391 8.906 1 92.56 588 ALA B O 1
ATOM 12368 N N . GLU B 1 589 ? -2.912 -22.094 8.469 1 88.44 589 GLU B N 1
ATOM 12369 C CA . GLU B 1 589 ? -3.193 -22.344 9.883 1 88.44 589 GLU B CA 1
ATOM 12370 C C . GLU B 1 589 ? -2.219 -23.359 10.469 1 88.44 589 GLU B C 1
ATOM 12372 O O . GLU B 1 589 ? -2.229 -24.531 10.086 1 88.44 589 GLU B O 1
ATOM 12377 N N . VAL B 1 590 ? -1.338 -22.844 11.281 1 91.44 590 VAL B N 1
ATOM 12378 C CA . VAL B 1 590 ? -0.305 -23.656 11.906 1 91.44 590 VAL B CA 1
ATOM 12379 C C . VAL B 1 590 ? -0.613 -23.828 13.391 1 91.44 590 VAL B C 1
ATOM 12381 O O . VAL B 1 590 ? -0.488 -22.875 14.172 1 91.44 590 VAL B O 1
ATOM 12384 N N . ASP B 1 591 ? -0.895 -24.953 13.836 1 85.81 591 ASP B N 1
ATOM 12385 C CA . ASP B 1 591 ? -1.226 -25.234 15.234 1 85.81 591 ASP B CA 1
ATOM 12386 C C . ASP B 1 591 ? -2.244 -24.234 15.766 1 85.81 591 ASP B C 1
ATOM 12388 O O . ASP B 1 591 ? -2.023 -23.609 16.812 1 85.81 591 ASP B O 1
ATOM 12392 N N . GLU B 1 592 ? -3.244 -23.891 15.039 1 77.81 592 GLU B N 1
ATOM 12393 C CA . GLU B 1 592 ? -4.402 -23.078 15.406 1 77.81 592 GLU B CA 1
ATOM 12394 C C . GLU B 1 592 ? -4.098 -21.594 15.273 1 77.81 592 GLU B C 1
ATOM 12396 O O . GLU B 1 592 ? -4.852 -20.75 15.781 1 77.81 592 GLU B O 1
ATOM 12401 N N . GLU B 1 593 ? -2.984 -21.266 14.781 1 83.81 593 GLU B N 1
ATOM 12402 C CA . GLU B 1 593 ? -2.656 -19.875 14.484 1 83.81 593 GLU B CA 1
ATOM 12403 C C . GLU B 1 593 ? -2.512 -19.641 12.984 1 83.81 593 GLU B C 1
ATOM 12405 O O . GLU B 1 593 ? -1.884 -20.438 12.289 1 83.81 593 GLU B O 1
ATOM 12410 N N . ILE B 1 594 ? -3.125 -18.641 12.562 1 87.69 594 ILE B N 1
ATOM 12411 C CA . ILE B 1 594 ? -2.963 -18.297 11.148 1 87.69 594 ILE B CA 1
ATOM 12412 C C . ILE B 1 594 ? -1.666 -17.516 10.953 1 87.69 594 ILE B C 1
ATOM 12414 O O . ILE B 1 594 ? -1.471 -16.469 11.562 1 87.69 594 ILE B O 1
ATOM 12418 N N . ILE B 1 595 ? -0.801 -18.031 10.148 1 92.31 595 ILE B N 1
ATOM 12419 C CA . ILE B 1 595 ? 0.499 -17.422 9.891 1 92.31 595 ILE B CA 1
ATOM 12420 C C . ILE B 1 595 ? 0.696 -17.25 8.391 1 92.31 595 ILE B C 1
ATOM 12422 O O . ILE B 1 595 ? 0.321 -18.125 7.598 1 92.31 595 ILE B O 1
ATOM 12426 N N . GLY B 1 596 ? 1.12 -16.062 8.047 1 92.44 596 GLY B N 1
ATOM 12427 C CA . GLY B 1 596 ? 1.49 -15.781 6.668 1 92.44 596 GLY B CA 1
ATOM 12428 C C . GLY B 1 596 ? 2.963 -15.453 6.5 1 92.44 596 GLY B C 1
ATOM 12429 O O . GLY B 1 596 ? 3.582 -14.875 7.395 1 92.44 596 GLY B O 1
ATOM 12430 N N . ILE B 1 597 ? 3.523 -15.875 5.32 1 93.88 597 ILE B N 1
ATOM 12431 C CA . ILE B 1 597 ? 4.91 -15.555 5 1 93.88 597 ILE B CA 1
ATOM 12432 C C . ILE B 1 597 ? 5 -15.008 3.578 1 93.88 597 ILE B C 1
ATOM 12434 O O . ILE B 1 597 ? 4.195 -15.375 2.715 1 93.88 597 ILE B O 1
ATOM 12438 N N . SER B 1 598 ? 5.844 -14.125 3.4 1 89.69 598 SER B N 1
ATOM 12439 C CA . SER B 1 598 ? 6.219 -13.609 2.092 1 89.69 598 SER B CA 1
ATOM 12440 C C . SER B 1 598 ? 7.727 -13.695 1.872 1 89.69 598 SER B C 1
ATOM 12442 O O . SER B 1 598 ? 8.492 -12.945 2.479 1 89.69 598 SER B O 1
ATOM 12444 N N . ASN B 1 599 ? 8.109 -14.539 0.955 1 83.88 599 ASN B N 1
ATOM 12445 C CA . ASN B 1 599 ? 9.531 -14.773 0.715 1 83.88 599 ASN B CA 1
ATOM 12446 C C . ASN B 1 599 ? 10.219 -13.539 0.137 1 83.88 599 ASN B C 1
ATOM 12448 O O . ASN B 1 599 ? 11.352 -13.227 0.508 1 83.88 599 ASN B O 1
ATOM 12452 N N . ASP B 1 600 ? 9.5 -12.844 -0.683 1 81.25 600 ASP B N 1
ATOM 12453 C CA . ASP B 1 600 ? 10.07 -11.688 -1.363 1 81.25 600 ASP B CA 1
ATOM 12454 C C . ASP B 1 600 ? 10.352 -10.555 -0.377 1 81.25 600 ASP B C 1
ATOM 12456 O O . ASP B 1 600 ? 11.336 -9.828 -0.527 1 81.25 600 ASP B O 1
ATOM 12460 N N . GLN B 1 601 ? 9.602 -10.516 0.665 1 83.19 601 GLN B N 1
ATOM 12461 C CA . GLN B 1 601 ? 9.672 -9.359 1.546 1 83.19 601 GLN B CA 1
ATOM 12462 C C . GLN B 1 601 ? 10.32 -9.719 2.879 1 83.19 601 GLN B C 1
ATOM 12464 O O . GLN B 1 601 ? 10.609 -8.844 3.695 1 83.19 601 GLN B O 1
ATOM 12469 N N . GLY B 1 602 ? 10.531 -10.953 3.1 1 88.75 602 GLY B N 1
ATOM 12470 C CA . GLY B 1 602 ? 11.016 -11.359 4.41 1 88.75 602 GLY B CA 1
ATOM 12471 C C . GLY B 1 602 ? 10.047 -11.047 5.531 1 88.75 602 GLY B C 1
ATOM 12472 O O . GLY B 1 602 ? 10.461 -10.648 6.625 1 88.75 602 GLY B O 1
ATOM 12473 N N . ARG B 1 603 ? 8.836 -11.195 5.242 1 92.44 603 ARG B N 1
ATOM 12474 C CA . ARG B 1 603 ? 7.797 -10.758 6.164 1 92.44 603 ARG B CA 1
ATOM 12475 C C . ARG B 1 603 ? 6.996 -11.945 6.691 1 92.44 603 ARG B C 1
ATOM 12477 O O . ARG B 1 603 ? 6.695 -12.875 5.945 1 92.44 603 ARG B O 1
ATOM 12484 N N . VAL B 1 604 ? 6.664 -11.883 7.938 1 95.5 604 VAL B N 1
ATOM 12485 C CA . VAL B 1 604 ? 5.766 -12.828 8.602 1 95.5 604 VAL B CA 1
ATOM 12486 C C . VAL B 1 604 ? 4.617 -12.07 9.266 1 95.5 604 VAL B C 1
ATOM 12488 O O . VAL B 1 604 ? 4.82 -11 9.836 1 95.5 604 VAL B O 1
ATOM 12491 N N . TRP B 1 605 ? 3.416 -12.531 9.133 1 91.56 605 TRP B N 1
ATOM 12492 C CA . TRP B 1 605 ? 2.312 -11.836 9.781 1 91.56 605 TRP B CA 1
ATOM 12493 C C . TRP B 1 605 ? 1.282 -12.828 10.312 1 91.56 605 TRP B C 1
ATOM 12495 O O . TRP B 1 605 ? 1.301 -14.008 9.945 1 91.56 605 TRP B O 1
ATOM 12505 N N . SER B 1 606 ? 0.514 -12.414 11.164 1 89.5 606 SER B N 1
ATOM 12506 C CA . SER B 1 606 ? -0.618 -13.125 11.758 1 89.5 606 SER B CA 1
ATOM 12507 C C . SER B 1 606 ? -1.824 -12.203 11.914 1 89.5 606 SER B C 1
ATOM 12509 O O . SER B 1 606 ? -1.706 -10.984 11.758 1 89.5 606 SER B O 1
ATOM 12511 N N . THR B 1 607 ? -3 -12.773 12.094 1 80.88 607 THR B N 1
ATOM 12512 C CA . THR B 1 607 ? -4.215 -11.977 12.188 1 80.88 607 THR B CA 1
ATOM 12513 C C . THR B 1 607 ? -4.328 -11.328 13.562 1 80.88 607 THR B C 1
ATOM 12515 O O . THR B 1 607 ? -3.994 -11.945 14.578 1 80.88 607 THR B O 1
ATOM 12518 N N . GLY B 1 608 ? -4.641 -9.945 13.484 1 78.38 608 GLY B N 1
ATOM 12519 C CA . GLY B 1 608 ? -5.016 -9.305 14.734 1 78.38 608 GLY B CA 1
ATOM 12520 C C . GLY B 1 608 ? -4.035 -8.242 15.18 1 78.38 608 GLY B C 1
ATOM 12521 O O . GLY B 1 608 ? -2.943 -8.117 14.609 1 78.38 608 GLY B O 1
ATOM 12522 N N . ARG B 1 609 ? -4.473 -7.449 16.125 1 84.75 609 ARG B N 1
ATOM 12523 C CA . ARG B 1 609 ? -3.699 -6.402 16.781 1 84.75 609 ARG B CA 1
ATOM 12524 C C . ARG B 1 609 ? -3.572 -6.672 18.266 1 84.75 609 ARG B C 1
ATOM 12526 O O . ARG B 1 609 ? -4.488 -7.219 18.891 1 84.75 609 ARG B O 1
ATOM 12533 N N . GLU B 1 610 ? -2.42 -6.344 18.75 1 81.31 610 GLU B N 1
ATOM 12534 C CA . GLU B 1 610 ? -2.17 -6.516 20.188 1 81.31 610 GLU B CA 1
ATOM 12535 C C . GLU B 1 610 ? -1.288 -5.398 20.734 1 81.31 610 GLU B C 1
ATOM 12537 O O . GLU B 1 610 ? -0.832 -4.535 19.969 1 81.31 610 GLU B O 1
ATOM 12542 N N . GLY B 1 611 ? -1.179 -5.434 22.062 1 86.31 611 GLY B N 1
ATOM 12543 C CA . GLY B 1 611 ? -0.287 -4.469 22.688 1 86.31 611 GLY B CA 1
ATOM 12544 C C . GLY B 1 611 ? 1.176 -4.719 22.375 1 86.31 611 GLY B C 1
ATOM 12545 O O . GLY B 1 611 ? 1.538 -5.797 21.906 1 86.31 611 GLY B O 1
ATOM 12546 N N . ILE B 1 612 ? 2.006 -3.746 22.672 1 90.69 612 ILE B N 1
ATOM 12547 C CA . ILE B 1 612 ? 3.428 -3.816 22.344 1 90.69 612 ILE B CA 1
ATOM 12548 C C . ILE B 1 612 ? 4.059 -5.008 23.062 1 90.69 612 ILE B C 1
ATOM 12550 O O . ILE B 1 612 ? 4.895 -5.715 22.484 1 90.69 612 ILE B O 1
ATOM 12554 N N . GLY B 1 613 ? 3.715 -5.191 24.312 1 87.38 613 GLY B N 1
ATOM 12555 C CA . GLY B 1 613 ? 4.254 -6.332 25.031 1 87.38 613 GLY B CA 1
ATOM 12556 C C . GLY B 1 613 ? 3.928 -7.664 24.375 1 87.38 613 GLY B C 1
ATOM 12557 O O . GLY B 1 613 ? 4.797 -8.523 24.25 1 87.38 613 GLY B O 1
ATOM 12558 N N . ASP B 1 614 ? 2.676 -7.801 24.031 1 89 614 ASP B N 1
ATOM 12559 C CA . ASP B 1 614 ? 2.24 -9.023 23.344 1 89 614 ASP B CA 1
ATOM 12560 C C . ASP B 1 614 ? 2.906 -9.164 21.984 1 89 614 ASP B C 1
ATOM 12562 O O . ASP B 1 614 ? 3.201 -10.273 21.547 1 89 614 ASP B O 1
ATOM 12566 N N . PHE B 1 615 ? 3.08 -8.016 21.344 1 94.44 615 PHE B N 1
ATOM 12567 C CA . PHE B 1 615 ? 3.768 -8.023 20.062 1 94.44 615 PHE B CA 1
ATOM 12568 C C . PHE B 1 615 ? 5.191 -8.539 20.203 1 94.44 615 PHE B C 1
ATOM 12570 O O . PHE B 1 615 ? 5.645 -9.367 19.406 1 94.44 615 PHE B O 1
ATOM 12577 N N . ILE B 1 616 ? 5.883 -8.172 21.234 1 92.44 616 ILE B N 1
ATOM 12578 C CA . ILE B 1 616 ? 7.246 -8.625 21.484 1 92.44 616 ILE B CA 1
ATOM 12579 C C . ILE B 1 616 ? 7.242 -10.117 21.812 1 92.44 616 ILE B C 1
ATOM 12581 O O . ILE B 1 616 ? 8.102 -10.867 21.344 1 92.44 616 ILE B O 1
ATOM 12585 N N . SER B 1 617 ? 6.293 -10.492 22.578 1 91.75 617 SER B N 1
ATOM 12586 C CA . SER B 1 617 ? 6.172 -11.914 22.906 1 91.75 617 SER B CA 1
ATOM 12587 C C . SER B 1 617 ? 5.938 -12.742 21.641 1 91.75 617 SER B C 1
ATOM 12589 O O . SER B 1 617 ? 6.422 -13.875 21.531 1 91.75 617 SER B O 1
ATOM 12591 N N . TRP B 1 618 ? 5.117 -12.289 20.766 1 93.5 618 TRP B N 1
ATOM 12592 C CA . TRP B 1 618 ? 4.863 -12.945 19.484 1 93.5 618 TRP B CA 1
ATOM 12593 C C . TRP B 1 618 ? 6.148 -13.062 18.672 1 93.5 618 TRP B C 1
ATOM 12595 O O . TRP B 1 618 ? 6.422 -14.109 18.078 1 93.5 618 TRP B O 1
ATOM 12605 N N . CYS B 1 619 ? 6.969 -12.016 18.625 1 96.12 619 CYS B N 1
ATOM 12606 C CA . CYS B 1 619 ? 8.258 -12.047 17.938 1 96.12 619 CYS B CA 1
ATOM 12607 C C . CYS B 1 619 ? 9.18 -13.094 18.562 1 96.12 619 CYS B C 1
ATOM 12609 O O . CYS B 1 619 ? 9.906 -13.789 17.844 1 96.12 619 CYS B O 1
ATOM 12611 N N . GLN B 1 620 ? 9.109 -13.195 19.875 1 93.44 620 GLN B N 1
ATOM 12612 C CA . GLN B 1 620 ? 9.914 -14.203 20.562 1 93.44 620 GLN B CA 1
ATOM 12613 C C . GLN B 1 620 ? 9.477 -15.609 20.172 1 93.44 620 GLN B C 1
ATOM 12615 O O . GLN B 1 620 ? 10.312 -16.516 20.047 1 93.44 620 GLN B O 1
ATOM 12620 N N . GLY B 1 621 ? 8.203 -15.734 20.016 1 92.81 621 GLY B N 1
ATOM 12621 C CA . GLY B 1 621 ? 7.703 -17.016 19.531 1 92.81 621 GLY B CA 1
ATOM 12622 C C . GLY B 1 621 ? 8.211 -17.359 18.141 1 92.81 621 GLY B C 1
ATOM 12623 O O . GLY B 1 621 ? 8.539 -18.516 17.875 1 92.81 621 GLY B O 1
ATOM 12624 N N . LEU B 1 622 ? 8.242 -16.375 17.266 1 95.06 622 LEU B N 1
ATOM 12625 C CA . LEU B 1 622 ? 8.781 -16.594 15.93 1 95.06 622 LEU B CA 1
ATOM 12626 C C . LEU B 1 622 ? 10.258 -16.969 15.992 1 95.06 622 LEU B C 1
ATOM 12628 O O . LEU B 1 622 ? 10.719 -17.844 15.25 1 95.06 622 LEU B O 1
ATOM 12632 N N . ALA B 1 623 ? 10.961 -16.297 16.875 1 95.25 623 ALA B N 1
ATOM 12633 C CA . ALA B 1 623 ? 12.383 -16.609 17.047 1 95.25 623 ALA B CA 1
ATOM 12634 C C . ALA B 1 623 ? 12.562 -18.047 17.531 1 95.25 623 ALA B C 1
ATOM 12636 O O . ALA B 1 623 ? 13.523 -18.719 17.141 1 95.25 623 ALA B O 1
ATOM 12637 N N . GLY B 1 624 ? 11.742 -18.469 18.328 1 93.06 624 GLY B N 1
ATOM 12638 C CA . GLY B 1 624 ? 11.789 -19.844 18.797 1 93.06 624 GLY B CA 1
ATOM 12639 C C . GLY B 1 624 ? 11.609 -20.859 17.672 1 93.06 624 GLY B C 1
ATOM 12640 O O . GLY B 1 624 ? 12.258 -21.906 17.672 1 93.06 624 GLY B O 1
ATOM 12641 N N . LYS B 1 625 ? 10.789 -20.578 16.734 1 93.31 625 LYS B N 1
ATOM 12642 C CA . LYS B 1 625 ? 10.586 -21.453 15.594 1 93.31 625 LYS B CA 1
ATOM 12643 C C . LYS B 1 625 ? 11.812 -21.469 14.688 1 93.31 625 LYS B C 1
ATOM 12645 O O . LYS B 1 625 ? 12.125 -22.5 14.07 1 93.31 625 LYS B O 1
ATOM 12650 N N . LEU B 1 626 ? 12.461 -20.344 14.57 1 94 626 LEU B N 1
ATOM 12651 C CA . LEU B 1 626 ? 13.68 -20.266 13.766 1 94 626 LEU B CA 1
ATOM 12652 C C . LEU B 1 626 ? 14.742 -21.203 14.312 1 94 626 LEU B C 1
ATOM 12654 O O . LEU B 1 626 ? 15.484 -21.828 13.547 1 94 626 LEU B O 1
ATOM 12658 N N . GLU B 1 627 ? 14.758 -21.312 15.609 1 92.25 627 GLU B N 1
ATOM 12659 C CA . GLU B 1 627 ? 15.75 -22.156 16.25 1 92.25 627 GLU B CA 1
ATOM 12660 C C . GLU B 1 627 ? 15.32 -23.625 16.25 1 92.25 627 GLU B C 1
ATOM 12662 O O . GLU B 1 627 ? 16.125 -24.5 15.938 1 92.25 627 GLU B O 1
ATOM 12667 N N . LYS B 1 628 ? 14.164 -23.906 16.469 1 91.25 628 LYS B N 1
ATOM 12668 C CA . LYS B 1 628 ? 13.641 -25.266 16.578 1 91.25 628 LYS B CA 1
ATOM 12669 C C . LYS B 1 628 ? 13.734 -26 15.25 1 91.25 628 LYS B C 1
ATOM 12671 O O . LYS B 1 628 ? 14.047 -27.188 15.211 1 91.25 628 LYS B O 1
ATOM 12676 N N . TYR B 1 629 ? 13.477 -25.266 14.195 1 92.12 629 TYR B N 1
ATOM 12677 C CA . TYR B 1 629 ? 13.414 -25.891 12.883 1 92.12 629 TYR B CA 1
ATOM 12678 C C . TYR B 1 629 ? 14.555 -25.422 11.992 1 92.12 629 TYR B C 1
ATOM 12680 O O . TYR B 1 629 ? 14.367 -25.219 10.789 1 92.12 629 TYR B O 1
ATOM 12688 N N . GLU B 1 630 ? 15.664 -25.328 12.461 1 88.56 630 GLU B N 1
ATOM 12689 C CA . GLU B 1 630 ? 16.828 -24.75 11.781 1 88.56 630 GLU B CA 1
ATOM 12690 C C . GLU B 1 630 ? 17.219 -25.578 10.562 1 88.56 630 GLU B C 1
ATOM 12692 O O . GLU B 1 630 ? 17.797 -25.062 9.609 1 88.56 630 GLU B O 1
ATOM 12697 N N . PHE B 1 631 ? 16.766 -26.797 10.492 1 86.56 631 PHE B N 1
ATOM 12698 C CA . PHE B 1 631 ? 17.234 -27.656 9.414 1 86.56 631 PHE B CA 1
ATOM 12699 C C . PHE B 1 631 ? 16.156 -27.828 8.344 1 86.56 631 PHE B C 1
ATOM 12701 O O . PHE B 1 631 ? 16.406 -28.438 7.297 1 86.56 631 PHE B O 1
ATOM 12708 N N . GLU B 1 632 ? 15.023 -27.25 8.508 1 87.94 632 GLU B N 1
ATOM 12709 C CA . GLU B 1 632 ? 13.945 -27.359 7.523 1 87.94 632 GLU B CA 1
ATOM 12710 C C . GLU B 1 632 ? 14.031 -26.25 6.484 1 87.94 632 GLU B C 1
ATOM 12712 O O . GLU B 1 632 ? 14.266 -25.094 6.832 1 87.94 632 GLU B O 1
ATOM 12717 N N . SER B 1 633 ? 13.992 -26.609 5.211 1 87.12 633 SER B N 1
ATOM 12718 C CA . SER B 1 633 ? 14.086 -25.609 4.148 1 87.12 633 SER B CA 1
ATOM 12719 C C . SER B 1 633 ? 12.969 -25.797 3.125 1 87.12 633 SER B C 1
ATOM 12721 O O . SER B 1 633 ? 13.023 -25.234 2.029 1 87.12 633 SER B O 1
ATOM 12723 N N . VAL B 1 634 ? 12.055 -26.703 3.418 1 87.38 634 VAL B N 1
ATOM 12724 C CA . VAL B 1 634 ? 10.938 -26.969 2.512 1 87.38 634 VAL B CA 1
ATOM 12725 C C . VAL B 1 634 ? 9.617 -26.688 3.223 1 87.38 634 VAL B C 1
ATOM 12727 O O . VAL B 1 634 ? 9.469 -27 4.406 1 87.38 634 VAL B O 1
ATOM 12730 N N . ALA B 1 635 ? 8.727 -26.047 2.496 1 89.06 635 ALA B N 1
ATOM 12731 C CA . ALA B 1 635 ? 7.375 -25.891 3.033 1 89.06 635 ALA B CA 1
ATOM 12732 C C . ALA B 1 635 ? 6.672 -27.234 3.156 1 89.06 635 ALA B C 1
ATOM 12734 O O . ALA B 1 635 ? 6.637 -28.016 2.199 1 89.06 635 ALA B O 1
ATOM 12735 N N . PRO B 1 636 ? 6.117 -27.453 4.266 1 90.31 636 PRO B N 1
ATOM 12736 C CA . PRO B 1 636 ? 5.5 -28.766 4.469 1 90.31 636 PRO B CA 1
ATOM 12737 C C . PRO B 1 636 ? 4.246 -28.969 3.619 1 90.31 636 PRO B C 1
ATOM 12739 O O . PRO B 1 636 ? 3.477 -28.031 3.42 1 90.31 636 PRO B O 1
ATOM 12742 N N . LYS B 1 637 ? 4.051 -30.172 3.025 1 88 637 LYS B N 1
ATOM 12743 C CA . LYS B 1 637 ? 2.83 -30.688 2.418 1 88 637 LYS B CA 1
ATOM 12744 C C . LYS B 1 637 ? 2.617 -30.109 1.024 1 88 637 LYS B C 1
ATOM 12746 O O . LYS B 1 637 ? 1.729 -30.547 0.291 1 88 637 LYS B O 1
ATOM 12751 N N . LEU B 1 638 ? 3.414 -29.109 0.573 1 88 638 LEU B N 1
ATOM 12752 C CA . LEU B 1 638 ? 3.174 -28.5 -0.727 1 88 638 LEU B CA 1
ATOM 12753 C C . LEU B 1 638 ? 3.891 -29.266 -1.833 1 88 638 LEU B C 1
ATOM 12755 O O . LEU B 1 638 ? 3.555 -29.125 -3.012 1 88 638 LEU B O 1
ATOM 12759 N N . GLY B 1 639 ? 4.93 -30.031 -1.512 1 85.44 639 GLY B N 1
ATOM 12760 C CA . GLY B 1 639 ? 5.648 -30.828 -2.484 1 85.44 639 GLY B CA 1
ATOM 12761 C C . GLY B 1 639 ? 6.527 -30.016 -3.408 1 85.44 639 GLY B C 1
ATOM 12762 O O . GLY B 1 639 ? 6.852 -30.438 -4.516 1 85.44 639 GLY B O 1
ATOM 12763 N N . LEU B 1 640 ? 6.859 -28.859 -3.096 1 88.25 640 LEU B N 1
ATOM 12764 C CA . LEU B 1 640 ? 7.695 -27.984 -3.918 1 88.25 640 LEU B CA 1
ATOM 12765 C C . LEU B 1 640 ? 9.164 -28.109 -3.518 1 88.25 640 LEU B C 1
ATOM 12767 O O . LEU B 1 640 ? 9.484 -28.766 -2.527 1 88.25 640 LEU B O 1
ATOM 12771 N N . GLY B 1 641 ? 10.008 -27.531 -4.281 1 83.62 641 GLY B N 1
ATOM 12772 C CA . GLY B 1 641 ? 11.445 -27.672 -4.09 1 83.62 641 GLY B CA 1
ATOM 12773 C C . GLY B 1 641 ? 11.969 -26.859 -2.916 1 83.62 641 GLY B C 1
ATOM 12774 O O . GLY B 1 641 ? 11.203 -26.156 -2.25 1 83.62 641 GLY B O 1
ATOM 12775 N N . GLU B 1 642 ? 13.188 -27.047 -2.725 1 86.38 642 GLU B N 1
ATOM 12776 C CA . GLU B 1 642 ? 13.852 -26.391 -1.604 1 86.38 642 GLU B CA 1
ATOM 12777 C C . GLU B 1 642 ? 14.367 -25 -1.996 1 86.38 642 GLU B C 1
ATOM 12779 O O . GLU B 1 642 ? 14.547 -24.719 -3.18 1 86.38 642 GLU B O 1
ATOM 12784 N N . VAL B 1 643 ? 14.531 -24.234 -1 1 88.44 643 VAL B N 1
ATOM 12785 C CA . VAL B 1 643 ? 15.109 -22.906 -1.13 1 88.44 643 VAL B CA 1
ATOM 12786 C C . VAL B 1 643 ? 16.469 -22.859 -0.414 1 88.44 643 VAL B C 1
ATOM 12788 O O . VAL B 1 643 ? 16.609 -23.406 0.675 1 88.44 643 VAL B O 1
ATOM 12791 N N . ARG B 1 644 ? 17.375 -22.234 -1.082 1 89.44 644 ARG B N 1
ATOM 12792 C CA . ARG B 1 644 ? 18.703 -22.125 -0.473 1 89.44 644 ARG B CA 1
ATOM 12793 C C . ARG B 1 644 ? 19.344 -20.766 -0.782 1 89.44 644 ARG B C 1
ATOM 12795 O O . ARG B 1 644 ? 19.109 -20.203 -1.849 1 89.44 644 ARG B O 1
ATOM 12802 N N . ARG B 1 645 ? 20.078 -20.422 0.178 1 89.12 645 ARG B N 1
ATOM 12803 C CA . ARG B 1 645 ? 20.891 -19.234 -0.083 1 89.12 645 ARG B CA 1
ATOM 12804 C C . ARG B 1 645 ? 22.031 -19.562 -1.05 1 89.12 645 ARG B C 1
ATOM 12806 O O . ARG B 1 645 ? 22.641 -20.641 -0.959 1 89.12 645 ARG B O 1
ATOM 12813 N N . ILE B 1 646 ? 22.219 -18.672 -2.02 1 89.81 646 ILE B N 1
ATOM 12814 C CA . ILE B 1 646 ? 23.266 -18.922 -3.01 1 89.81 646 ILE B CA 1
ATOM 12815 C C . ILE B 1 646 ? 24.188 -17.703 -3.1 1 89.81 646 ILE B C 1
ATOM 12817 O O . ILE B 1 646 ? 23.734 -16.562 -2.928 1 89.81 646 ILE B O 1
ATOM 12821 N N . ASP B 1 647 ? 25.344 -17.859 -3.301 1 88.56 647 ASP B N 1
ATOM 12822 C CA . ASP B 1 647 ? 26.328 -16.797 -3.455 1 88.56 647 ASP B CA 1
ATOM 12823 C C . ASP B 1 647 ? 26.719 -16.625 -4.922 1 88.56 647 ASP B C 1
ATOM 12825 O O . ASP B 1 647 ? 27.312 -15.602 -5.293 1 88.56 647 ASP B O 1
ATOM 12829 N N . GLU B 1 648 ? 26.406 -17.688 -5.656 1 89.38 648 GLU B N 1
ATOM 12830 C CA . GLU B 1 648 ? 26.641 -17.672 -7.098 1 89.38 648 GLU B CA 1
ATOM 12831 C C . GLU B 1 648 ? 25.453 -18.266 -7.855 1 89.38 648 GLU B C 1
ATOM 12833 O O . GLU B 1 648 ? 24.719 -19.094 -7.312 1 89.38 648 GLU B O 1
ATOM 12838 N N . PHE B 1 649 ? 25.328 -17.734 -9.031 1 89 649 PHE B N 1
ATOM 12839 C CA . PHE B 1 649 ? 24.297 -18.359 -9.859 1 89 649 PHE B CA 1
ATOM 12840 C C . PHE B 1 649 ? 24.625 -19.812 -10.125 1 89 649 PHE B C 1
ATOM 12842 O O . PHE B 1 649 ? 25.75 -20.156 -10.484 1 89 649 PHE B O 1
ATOM 12849 N N . PRO B 1 650 ? 23.688 -20.672 -9.859 1 84.69 650 PRO B N 1
ATOM 12850 C CA . PRO B 1 650 ? 23.938 -22.094 -10.109 1 84.69 650 PRO B CA 1
ATOM 12851 C C . PRO B 1 650 ? 24.219 -22.391 -11.586 1 84.69 650 PRO B C 1
ATOM 12853 O O . PRO B 1 650 ? 24.922 -23.359 -11.906 1 84.69 650 PRO B O 1
ATOM 12856 N N . ALA B 1 651 ? 23.594 -21.688 -12.445 1 84 651 ALA B N 1
ATOM 12857 C CA . ALA B 1 651 ? 23.797 -21.719 -13.891 1 84 651 ALA B CA 1
ATOM 12858 C C . ALA B 1 651 ? 23.547 -20.328 -14.5 1 84 651 ALA B C 1
ATOM 12860 O O . ALA B 1 651 ? 23.031 -19.438 -13.828 1 84 651 ALA B O 1
ATOM 12861 N N . ASP B 1 652 ? 23.891 -20.203 -15.727 1 82.38 652 ASP B N 1
ATOM 12862 C CA . ASP B 1 652 ? 23.688 -18.922 -16.406 1 82.38 652 ASP B CA 1
ATOM 12863 C C . ASP B 1 652 ? 22.203 -18.562 -16.469 1 82.38 652 ASP B C 1
ATOM 12865 O O . ASP B 1 652 ? 21.375 -19.391 -16.812 1 82.38 652 ASP B O 1
ATOM 12869 N N . PRO B 1 653 ? 21.922 -17.375 -16.016 1 86.5 653 PRO B N 1
ATOM 12870 C CA . PRO B 1 653 ? 20.531 -16.953 -16.172 1 86.5 653 PRO B CA 1
ATOM 12871 C C . PRO B 1 653 ? 20.109 -16.844 -17.625 1 86.5 653 PRO B C 1
ATOM 12873 O O . PRO B 1 653 ? 20.859 -16.312 -18.453 1 86.5 653 PRO B O 1
ATOM 12876 N N . VAL B 1 654 ? 19.016 -17.328 -17.953 1 82.94 654 VAL B N 1
ATOM 12877 C CA . VAL B 1 654 ? 18.516 -17.344 -19.312 1 82.94 654 VAL B CA 1
ATOM 12878 C C . VAL B 1 654 ? 17.438 -16.266 -19.484 1 82.94 654 VAL B C 1
ATOM 12880 O O . VAL B 1 654 ? 17.281 -15.68 -20.562 1 82.94 654 VAL B O 1
ATOM 12883 N N . TYR B 1 655 ? 16.672 -16.078 -18.453 1 85.62 655 TYR B N 1
ATOM 12884 C CA . TYR B 1 655 ? 15.602 -15.078 -18.484 1 85.62 655 TYR B CA 1
ATOM 12885 C C . TYR B 1 655 ? 15.609 -14.227 -17.219 1 85.62 655 TYR B C 1
ATOM 12887 O O . TYR B 1 655 ? 15.992 -14.695 -16.156 1 85.62 655 TYR B O 1
ATOM 12895 N N . GLY B 1 656 ? 15.289 -13.016 -17.438 1 88.31 656 GLY B N 1
ATOM 12896 C CA . GLY B 1 656 ? 15.062 -12.086 -16.344 1 88.31 656 GLY B CA 1
ATOM 12897 C C . GLY B 1 656 ? 13.758 -11.32 -16.469 1 88.31 656 GLY B C 1
ATOM 12898 O O . GLY B 1 656 ? 13.375 -10.922 -17.578 1 88.31 656 GLY B O 1
ATOM 12899 N N . THR B 1 657 ? 13.031 -11.273 -15.359 1 88.88 657 THR B N 1
ATOM 12900 C CA . THR B 1 657 ? 11.75 -10.578 -15.383 1 88.88 657 THR B CA 1
ATOM 12901 C C . THR B 1 657 ? 11.578 -9.734 -14.117 1 88.88 657 THR B C 1
ATOM 12903 O O . THR B 1 657 ? 12.258 -9.961 -13.117 1 88.88 657 THR B O 1
ATOM 12906 N N . LEU B 1 658 ? 10.688 -8.773 -14.266 1 88.62 658 LEU B N 1
ATOM 12907 C CA . LEU B 1 658 ? 10.266 -8.023 -13.086 1 88.62 658 LEU B CA 1
ATOM 12908 C C . LEU B 1 658 ? 9.406 -8.891 -12.172 1 88.62 658 LEU B C 1
ATOM 12910 O O . LEU B 1 658 ? 8.891 -9.93 -12.594 1 88.62 658 LEU B O 1
ATOM 12914 N N . ASN B 1 659 ? 9.312 -8.477 -10.938 1 89.69 659 ASN B N 1
ATOM 12915 C CA . ASN B 1 659 ? 8.477 -9.172 -9.961 1 89.69 659 ASN B CA 1
ATOM 12916 C C . ASN B 1 659 ? 7.031 -9.273 -10.43 1 89.69 659 ASN B C 1
ATOM 12918 O O . ASN B 1 659 ? 6.43 -8.273 -10.828 1 89.69 659 ASN B O 1
ATOM 12922 N N . PRO B 1 660 ? 6.488 -10.422 -10.383 1 83.88 660 PRO B N 1
ATOM 12923 C CA . PRO B 1 660 ? 5.117 -10.602 -10.859 1 83.88 660 PRO B CA 1
ATOM 12924 C C . PRO B 1 660 ? 4.105 -9.766 -10.086 1 83.88 660 PRO B C 1
ATOM 12926 O O . PRO B 1 660 ? 3.039 -9.438 -10.617 1 83.88 660 PRO B O 1
ATOM 12929 N N . ALA B 1 661 ? 4.383 -9.508 -8.906 1 82.62 661 ALA B N 1
ATOM 12930 C CA . ALA B 1 661 ? 3.477 -8.703 -8.086 1 82.62 661 ALA B CA 1
ATOM 12931 C C . ALA B 1 661 ? 3.23 -7.34 -8.727 1 82.62 661 ALA B C 1
ATOM 12933 O O . ALA B 1 661 ? 2.203 -6.707 -8.477 1 82.62 661 ALA B O 1
ATOM 12934 N N . LEU B 1 662 ? 4.113 -6.82 -9.531 1 83.38 662 LEU B N 1
ATOM 12935 C CA . LEU B 1 662 ? 4.051 -5.5 -10.156 1 83.38 662 LEU B CA 1
ATOM 12936 C C . LEU B 1 662 ? 2.975 -5.461 -11.234 1 83.38 662 LEU B C 1
ATOM 12938 O O . LEU B 1 662 ? 2.545 -4.383 -11.648 1 83.38 662 LEU B O 1
ATOM 12942 N N . GLN B 1 663 ? 2.553 -6.684 -11.625 1 76.69 663 GLN B N 1
ATOM 12943 C CA . GLN B 1 663 ? 1.541 -6.734 -12.68 1 76.69 663 GLN B CA 1
ATOM 12944 C C . GLN B 1 663 ? 0.212 -6.164 -12.188 1 76.69 663 GLN B C 1
ATOM 12946 O O . GLN B 1 663 ? -0.594 -5.684 -12.984 1 76.69 663 GLN B O 1
ATOM 12951 N N . GLN B 1 664 ? 0.052 -6.148 -10.898 1 74.69 664 GLN B N 1
ATOM 12952 C CA . GLN B 1 664 ? -1.207 -5.68 -10.328 1 74.69 664 GLN B CA 1
ATOM 12953 C C . GLN B 1 664 ? -1.095 -4.23 -9.867 1 74.69 664 GLN B C 1
ATOM 12955 O O . GLN B 1 664 ? -2.064 -3.654 -9.367 1 74.69 664 GLN B O 1
ATOM 12960 N N . LEU B 1 665 ? 0.15 -3.711 -10.102 1 78.31 665 LEU B N 1
ATOM 12961 C CA . LEU B 1 665 ? 0.391 -2.371 -9.57 1 78.31 665 LEU B CA 1
ATOM 12962 C C . LEU B 1 665 ? 0.618 -1.377 -10.711 1 78.31 665 LEU B C 1
ATOM 12964 O O . LEU B 1 665 ? 1.069 -1.756 -11.789 1 78.31 665 LEU B O 1
ATOM 12968 N N . ASP B 1 666 ? 0.119 -0.117 -10.406 1 82.31 666 ASP B N 1
ATOM 12969 C CA . ASP B 1 666 ? 0.48 0.98 -11.297 1 82.31 666 ASP B CA 1
ATOM 12970 C C . ASP B 1 666 ? 1.826 1.586 -10.906 1 82.31 666 ASP B C 1
ATOM 12972 O O . ASP B 1 666 ? 1.9 2.408 -9.992 1 82.31 666 ASP B O 1
ATOM 12976 N N . VAL B 1 667 ? 2.824 1.193 -11.625 1 86.69 667 VAL B N 1
ATOM 12977 C CA . VAL B 1 667 ? 4.184 1.62 -11.305 1 86.69 667 VAL B CA 1
ATOM 12978 C C . VAL B 1 667 ? 4.707 2.537 -12.414 1 86.69 667 VAL B C 1
ATOM 12980 O O . VAL B 1 667 ? 4.504 2.27 -13.594 1 86.69 667 VAL B O 1
ATOM 12983 N N . GLU B 1 668 ? 5.309 3.6 -12.023 1 86.69 668 GLU B N 1
ATOM 12984 C CA . GLU B 1 668 ? 5.941 4.566 -12.922 1 86.69 668 GLU B CA 1
ATOM 12985 C C . GLU B 1 668 ? 7.418 4.746 -12.578 1 86.69 668 GLU B C 1
ATOM 12987 O O . GLU B 1 668 ? 7.816 4.617 -11.422 1 86.69 668 GLU B O 1
ATOM 12992 N N . ILE B 1 669 ? 8.203 4.996 -13.562 1 87.31 669 ILE B N 1
ATOM 12993 C CA . ILE B 1 669 ? 9.641 5.191 -13.414 1 87.31 669 ILE B CA 1
ATOM 12994 C C . ILE B 1 669 ? 10.031 6.59 -13.891 1 87.31 669 ILE B C 1
ATOM 12996 O O . ILE B 1 669 ? 9.523 7.059 -14.914 1 87.31 669 ILE B O 1
ATOM 13000 N N . ASN B 1 670 ? 10.727 7.289 -13.039 1 85.69 670 ASN B N 1
ATOM 13001 C CA . ASN B 1 670 ? 11.336 8.57 -13.406 1 85.69 670 ASN B CA 1
ATOM 13002 C C . ASN B 1 670 ? 12.828 8.43 -13.664 1 85.69 670 ASN B C 1
ATOM 13004 O O . ASN B 1 670 ? 13.609 8.211 -12.734 1 85.69 670 ASN B O 1
ATOM 13008 N N . THR B 1 671 ? 13.25 8.648 -14.859 1 81.31 671 THR B N 1
ATOM 13009 C CA . THR B 1 671 ? 14.625 8.406 -15.273 1 81.31 671 THR B CA 1
ATOM 13010 C C . THR B 1 671 ? 15.445 9.695 -15.242 1 81.31 671 THR B C 1
ATOM 13012 O O . THR B 1 671 ? 16.609 9.711 -15.648 1 81.31 671 THR B O 1
ATOM 13015 N N . SER B 1 672 ? 14.867 10.75 -14.734 1 71.06 672 SER B N 1
ATOM 13016 C CA . SER B 1 672 ? 15.508 12.055 -14.805 1 71.06 672 SER B CA 1
ATOM 13017 C C . SER B 1 672 ? 16.812 12.07 -14.023 1 71.06 672 SER B C 1
ATOM 13019 O O . SER B 1 672 ? 17.719 12.859 -14.32 1 71.06 672 SER B O 1
ATOM 13021 N N . GLU B 1 673 ? 16.828 11.258 -13.086 1 64.12 673 GLU B N 1
ATOM 13022 C CA . GLU B 1 673 ? 18.047 11.242 -12.281 1 64.12 673 GLU B CA 1
ATOM 13023 C C . GLU B 1 673 ? 19.234 10.719 -13.086 1 64.12 673 GLU B C 1
ATOM 13025 O O . GLU B 1 673 ? 20.391 11.008 -12.766 1 64.12 673 GLU B O 1
ATOM 13030 N N . VAL B 1 674 ? 18.953 9.992 -13.945 1 66.75 674 VAL B N 1
ATOM 13031 C CA . VAL B 1 674 ? 20.016 9.367 -14.719 1 66.75 674 VAL B CA 1
ATOM 13032 C C . VAL B 1 674 ? 20.109 10.039 -16.094 1 66.75 674 VAL B C 1
ATOM 13034 O O . VAL B 1 674 ? 21.172 10.039 -16.719 1 66.75 674 VAL B O 1
ATOM 13037 N N . HIS B 1 675 ? 18.891 10.359 -16.562 1 63.66 675 HIS B N 1
ATOM 13038 C CA . HIS B 1 675 ? 18.906 11.008 -17.859 1 63.66 675 HIS B CA 1
ATOM 13039 C C . HIS B 1 675 ? 18.188 12.359 -17.812 1 63.66 675 HIS B C 1
ATOM 13041 O O . HIS B 1 675 ? 17.391 12.609 -16.922 1 63.66 675 HIS B O 1
ATOM 13047 N N . GLU B 1 676 ? 18.703 13.375 -18.516 1 53.78 676 GLU B N 1
ATOM 13048 C CA . GLU B 1 676 ? 18.188 14.734 -18.609 1 53.78 676 GLU B CA 1
ATOM 13049 C C . GLU B 1 676 ? 16.719 14.742 -19.016 1 53.78 676 GLU B C 1
ATOM 13051 O O . GLU B 1 676 ? 15.938 15.594 -18.578 1 53.78 676 GLU B O 1
ATOM 13056 N N . GLU B 1 677 ? 16.312 13.867 -19.828 1 55.22 677 GLU B N 1
ATOM 13057 C CA . GLU B 1 677 ? 14.969 13.922 -20.391 1 55.22 677 GLU B CA 1
ATOM 13058 C C . GLU B 1 677 ? 14.039 12.93 -19.703 1 55.22 677 GLU B C 1
ATOM 13060 O O . GLU B 1 677 ? 14.18 11.711 -19.875 1 55.22 677 GLU B O 1
ATOM 13065 N N . GLY B 1 678 ? 13.664 13.383 -18.391 1 58.19 678 GLY B N 1
ATOM 13066 C CA . GLY B 1 678 ? 13.047 12.328 -17.609 1 58.19 678 GLY B CA 1
ATOM 13067 C C . GLY B 1 678 ? 11.719 12.727 -17 1 58.19 678 GLY B C 1
ATOM 13068 O O . GLY B 1 678 ? 11.391 13.914 -16.938 1 58.19 678 GLY B O 1
ATOM 13069 N N . GLY B 1 679 ? 10.539 12.039 -17.297 1 64.56 679 GLY B N 1
ATOM 13070 C CA . GLY B 1 679 ? 9.195 12.039 -16.75 1 64.56 679 GLY B CA 1
ATOM 13071 C C . GLY B 1 679 ? 8.766 10.68 -16.234 1 64.56 679 GLY B C 1
ATOM 13072 O O . GLY B 1 679 ? 9.508 9.703 -16.344 1 64.56 679 GLY B O 1
ATOM 13073 N N . TRP B 1 680 ? 7.859 10.898 -15.539 1 73.56 680 TRP B N 1
ATOM 13074 C CA . TRP B 1 680 ? 7.289 9.656 -15.039 1 73.56 680 TRP B CA 1
ATOM 13075 C C . TRP B 1 680 ? 6.637 8.859 -16.172 1 73.56 680 TRP B C 1
ATOM 13077 O O . TRP B 1 680 ? 5.859 9.414 -16.953 1 73.56 680 TRP B O 1
ATOM 13087 N N . GLN B 1 681 ? 7.137 7.75 -16.375 1 75.81 681 GLN B N 1
ATOM 13088 C CA . GLN B 1 681 ? 6.605 6.84 -17.391 1 75.81 681 GLN B CA 1
ATOM 13089 C C . GLN B 1 681 ? 6.105 5.547 -16.75 1 75.81 681 GLN B C 1
ATOM 13091 O O . GLN B 1 681 ? 6.691 5.055 -15.781 1 75.81 681 GLN B O 1
ATOM 13096 N N . PRO B 1 682 ? 4.996 5.031 -17.359 1 76 682 PRO B N 1
ATOM 13097 C CA . PRO B 1 682 ? 4.508 3.76 -16.812 1 76 682 PRO B CA 1
ATOM 13098 C C . PRO B 1 682 ? 5.488 2.609 -17.047 1 76 682 PRO B C 1
ATOM 13100 O O . PRO B 1 682 ? 6.137 2.543 -18.094 1 76 682 PRO B O 1
ATOM 13103 N N . VAL B 1 683 ? 5.625 1.703 -16.078 1 78.25 683 VAL B N 1
ATOM 13104 C CA . VAL B 1 683 ? 6.395 0.466 -16.172 1 78.25 683 VAL B CA 1
ATOM 13105 C C . VAL B 1 683 ? 5.5 -0.655 -16.703 1 78.25 683 VAL B C 1
ATOM 13107 O O . VAL B 1 683 ? 4.648 -1.173 -15.969 1 78.25 683 VAL B O 1
ATOM 13110 N N . LYS B 1 684 ? 5.535 -0.966 -18.047 1 70.19 684 LYS B N 1
ATOM 13111 C CA . LYS B 1 684 ? 4.676 -1.979 -18.656 1 70.19 684 LYS B CA 1
ATOM 13112 C C . LYS B 1 684 ? 5.477 -3.213 -19.062 1 70.19 684 LYS B C 1
ATOM 13114 O O . LYS B 1 684 ? 4.941 -4.324 -19.094 1 70.19 684 LYS B O 1
ATOM 13119 N N . GLU B 1 685 ? 6.699 -3.002 -19.328 1 68.5 685 GLU B N 1
ATOM 13120 C CA . GLU B 1 685 ? 7.512 -4.133 -19.766 1 68.5 685 GLU B CA 1
ATOM 13121 C C . GLU B 1 685 ? 8.062 -4.914 -18.578 1 68.5 685 GLU B C 1
ATOM 13123 O O . GLU B 1 685 ? 8.75 -4.352 -17.719 1 68.5 685 GLU B O 1
ATOM 13128 N N . SER B 1 686 ? 7.77 -6.184 -18.594 1 72.94 686 SER B N 1
ATOM 13129 C CA . SER B 1 686 ? 8.211 -7.027 -17.484 1 72.94 686 SER B CA 1
ATOM 13130 C C . SER B 1 686 ? 9.516 -7.746 -17.828 1 72.94 686 SER B C 1
ATOM 13132 O O . SER B 1 686 ? 10.211 -8.227 -16.922 1 72.94 686 SER B O 1
ATOM 13134 N N . ALA B 1 687 ? 9.914 -7.727 -19.094 1 77.56 687 ALA B N 1
ATOM 13135 C CA . ALA B 1 687 ? 11.07 -8.539 -19.469 1 77.56 687 ALA B CA 1
ATOM 13136 C C . ALA B 1 687 ? 12.352 -7.707 -19.469 1 77.56 687 ALA B C 1
ATOM 13138 O O . ALA B 1 687 ? 12.352 -6.551 -19.906 1 77.56 687 ALA B O 1
ATOM 13139 N N . LEU B 1 688 ? 13.422 -8.273 -18.828 1 85.12 688 LEU B N 1
ATOM 13140 C CA . LEU B 1 688 ? 14.781 -7.754 -18.922 1 85.12 688 LEU B CA 1
ATOM 13141 C C . LEU B 1 688 ? 15.461 -8.234 -20.203 1 85.12 688 LEU B C 1
ATOM 13143 O O . LEU B 1 688 ? 15.195 -9.336 -20.672 1 85.12 688 LEU B O 1
ATOM 13147 N N . ARG B 1 689 ? 16.234 -7.387 -20.766 1 82.88 689 ARG B N 1
ATOM 13148 C CA . ARG B 1 689 ? 16.891 -7.711 -22.031 1 82.88 689 ARG B CA 1
ATOM 13149 C C . ARG B 1 689 ? 18.406 -7.691 -21.875 1 82.88 689 ARG B C 1
ATOM 13151 O O . ARG B 1 689 ? 18.922 -7.203 -20.875 1 82.88 689 ARG B O 1
ATOM 13158 N N . ASP B 1 690 ? 19.062 -8.289 -22.828 1 79.12 690 ASP B N 1
ATOM 13159 C CA . ASP B 1 690 ? 20.516 -8.289 -22.953 1 79.12 690 ASP B CA 1
ATOM 13160 C C . ASP B 1 690 ? 21.172 -8.82 -21.672 1 79.12 690 ASP B C 1
ATOM 13162 O O . ASP B 1 690 ? 22.078 -8.195 -21.125 1 79.12 690 ASP B O 1
ATOM 13166 N N . LEU B 1 691 ? 20.594 -9.898 -21.297 1 83.75 691 LEU B N 1
ATOM 13167 C CA . LEU B 1 691 ? 21.156 -10.523 -20.109 1 83.75 691 LEU B CA 1
ATOM 13168 C C . LEU B 1 691 ? 22.562 -11.062 -20.391 1 83.75 691 LEU B C 1
ATOM 13170 O O . LEU B 1 691 ? 22.734 -11.883 -21.297 1 83.75 691 LEU B O 1
ATOM 13174 N N . THR B 1 692 ? 23.5 -10.438 -19.75 1 79.62 692 THR B N 1
ATOM 13175 C CA . THR B 1 692 ? 24.859 -10.914 -19.906 1 79.62 692 THR B CA 1
ATOM 13176 C C . THR B 1 692 ? 25.438 -11.359 -18.562 1 79.62 692 THR B C 1
ATOM 13178 O O . THR B 1 692 ? 25.422 -10.602 -17.594 1 79.62 692 THR B O 1
ATOM 13181 N N . TYR B 1 693 ? 25.609 -12.586 -18.562 1 77.69 693 TYR B N 1
ATOM 13182 C CA . TYR B 1 693 ? 26.234 -13.234 -17.406 1 77.69 693 TYR B CA 1
ATOM 13183 C C . TYR B 1 693 ? 27.75 -13.031 -17.422 1 77.69 693 TYR B C 1
ATOM 13185 O O . TYR B 1 693 ? 28.406 -13.211 -18.453 1 77.69 693 TYR B O 1
ATOM 13193 N N . GLN B 1 694 ? 28.141 -12.438 -16.438 1 65.19 694 GLN B N 1
ATOM 13194 C CA . GLN B 1 694 ? 29.594 -12.273 -16.375 1 65.19 694 GLN B CA 1
ATOM 13195 C C . GLN B 1 694 ? 30.281 -13.555 -15.922 1 65.19 694 GLN B C 1
ATOM 13197 O O . GLN B 1 694 ? 30.25 -13.883 -14.734 1 65.19 694 GLN B O 1
ATOM 13202 N N . THR B 1 695 ? 30.578 -14.328 -16.766 1 58.25 695 THR B N 1
ATOM 13203 C CA . THR B 1 695 ? 31.203 -15.633 -16.562 1 58.25 695 THR B CA 1
ATOM 13204 C C . THR B 1 695 ? 32.406 -15.516 -15.617 1 58.25 695 THR B C 1
ATOM 13206 O O . THR B 1 695 ? 32.719 -16.453 -14.875 1 58.25 695 THR B O 1
ATOM 13209 N N . ASP B 1 696 ? 33.094 -14.492 -15.695 1 57.31 696 ASP B N 1
ATOM 13210 C CA . ASP B 1 696 ? 34.312 -14.398 -14.867 1 57.31 696 ASP B CA 1
ATOM 13211 C C . ASP B 1 696 ? 33.938 -14.258 -13.391 1 57.31 696 ASP B C 1
ATOM 13213 O O . ASP B 1 696 ? 34.75 -14.57 -12.516 1 57.31 696 ASP B O 1
ATOM 13217 N N . GLU B 1 697 ? 32.719 -13.883 -13.188 1 69.38 697 GLU B N 1
ATOM 13218 C CA . GLU B 1 697 ? 32.219 -13.75 -11.82 1 69.38 697 GLU B CA 1
ATOM 13219 C C . GLU B 1 697 ? 30.766 -14.188 -11.727 1 69.38 697 GLU B C 1
ATOM 13221 O O . GLU B 1 697 ? 29.859 -13.367 -11.891 1 69.38 697 GLU B O 1
ATOM 13226 N N . PRO B 1 698 ? 30.625 -15.43 -11.523 1 79.69 698 PRO B N 1
ATOM 13227 C CA . PRO B 1 698 ? 29.266 -15.977 -11.5 1 79.69 698 PRO B CA 1
ATOM 13228 C C . PRO B 1 698 ? 28.406 -15.367 -10.398 1 79.69 698 PRO B C 1
ATOM 13230 O O . PRO B 1 698 ? 27.453 -16 -9.938 1 79.69 698 PRO B O 1
ATOM 13233 N N . THR B 1 699 ? 28.828 -14.188 -10.055 1 86.94 699 THR B N 1
ATOM 13234 C CA . THR B 1 699 ? 28.125 -13.578 -8.922 1 86.94 699 THR B CA 1
ATOM 13235 C C . THR B 1 699 ? 27.25 -12.414 -9.391 1 86.94 699 THR B C 1
ATOM 13237 O O . THR B 1 699 ? 26.422 -11.914 -8.625 1 86.94 699 THR B O 1
ATOM 13240 N N . ALA B 1 700 ? 27.406 -12.055 -10.727 1 89.88 700 ALA B N 1
ATOM 13241 C CA . ALA B 1 700 ? 26.672 -10.867 -11.141 1 89.88 700 ALA B CA 1
ATOM 13242 C C . ALA B 1 700 ? 26.078 -11.047 -12.539 1 89.88 700 ALA B C 1
ATOM 13244 O O . ALA B 1 700 ? 26.641 -11.781 -13.359 1 89.88 700 ALA B O 1
ATOM 13245 N N . VAL B 1 701 ? 25 -10.438 -12.734 1 90.88 701 VAL B N 1
ATOM 13246 C CA . VAL B 1 701 ? 24.344 -10.43 -14.039 1 90.88 701 VAL B CA 1
ATOM 13247 C C . VAL B 1 701 ? 24.062 -8.984 -14.453 1 90.88 701 VAL B C 1
ATOM 13249 O O . VAL B 1 701 ? 23.625 -8.172 -13.641 1 90.88 701 VAL B O 1
ATOM 13252 N N . GLU B 1 702 ? 24.453 -8.625 -15.711 1 90.88 702 GLU B N 1
ATOM 13253 C CA . GLU B 1 702 ? 24.125 -7.336 -16.312 1 90.88 702 GLU B CA 1
ATOM 13254 C C . GLU B 1 702 ? 22.953 -7.449 -17.281 1 90.88 702 GLU B C 1
ATOM 13256 O O . GLU B 1 702 ? 22.844 -8.438 -18 1 90.88 702 GLU B O 1
ATOM 13261 N N . PHE B 1 703 ? 22.141 -6.5 -17.141 1 90.75 703 PHE B N 1
ATOM 13262 C CA . PHE B 1 703 ? 20.969 -6.52 -18.016 1 90.75 703 PHE B CA 1
ATOM 13263 C C . PHE B 1 703 ? 20.531 -5.102 -18.359 1 90.75 703 PHE B C 1
ATOM 13265 O O . PHE B 1 703 ? 21.047 -4.129 -17.812 1 90.75 703 PHE B O 1
ATOM 13272 N N . SER B 1 704 ? 19.719 -5.059 -19.422 1 89.5 704 SER B N 1
ATOM 13273 C CA . SER B 1 704 ? 19.125 -3.789 -19.828 1 89.5 704 SER B CA 1
ATOM 13274 C C . SER B 1 704 ? 17.609 -3.84 -19.734 1 89.5 704 SER B C 1
ATOM 13276 O O . SER B 1 704 ? 17 -4.906 -19.875 1 89.5 704 SER B O 1
ATOM 13278 N N . TYR B 1 705 ? 17.016 -2.793 -19.312 1 88.19 705 TYR B N 1
ATOM 13279 C CA . TYR B 1 705 ? 15.57 -2.609 -19.25 1 88.19 705 TYR B CA 1
ATOM 13280 C C . TYR B 1 705 ? 15.133 -1.382 -20.047 1 88.19 705 TYR B C 1
ATOM 13282 O O . TYR B 1 705 ? 15.773 -0.328 -19.969 1 88.19 705 TYR B O 1
ATOM 13290 N N . THR B 1 706 ? 14.211 -1.538 -20.844 1 82.94 706 THR B N 1
ATOM 13291 C CA . THR B 1 706 ? 13.68 -0.431 -21.625 1 82.94 706 THR B CA 1
ATOM 13292 C C . THR B 1 706 ? 12.258 -0.092 -21.188 1 82.94 706 THR B C 1
ATOM 13294 O O . THR B 1 706 ? 11.328 -0.876 -21.406 1 82.94 706 THR B O 1
ATOM 13297 N N . PRO B 1 707 ? 12.086 1.061 -20.656 1 77.81 707 PRO B N 1
ATOM 13298 C CA . PRO B 1 707 ? 10.727 1.469 -20.297 1 77.81 707 PRO B CA 1
ATOM 13299 C C . PRO B 1 707 ? 9.797 1.568 -21.5 1 77.81 707 PRO B C 1
ATOM 13301 O O . PRO B 1 707 ? 10.258 1.812 -22.609 1 77.81 707 PRO B O 1
ATOM 13304 N N . TYR B 1 708 ? 8.562 1.404 -21.312 1 70.12 708 TYR B N 1
ATOM 13305 C CA . TYR B 1 708 ? 7.551 1.3 -22.359 1 70.12 708 TYR B CA 1
ATOM 13306 C C . TYR B 1 708 ? 7.57 2.529 -23.25 1 70.12 708 TYR B C 1
ATOM 13308 O O . TYR B 1 708 ? 7.551 2.408 -24.484 1 70.12 708 TYR B O 1
ATOM 13316 N N . GLU B 1 709 ? 7.605 3.754 -22.719 1 66 709 GLU B N 1
ATOM 13317 C CA . GLU B 1 709 ? 7.422 4.941 -23.547 1 66 709 GLU B CA 1
ATOM 13318 C C . GLU B 1 709 ? 8.758 5.488 -24.031 1 66 709 GLU B C 1
ATOM 13320 O O . GLU B 1 709 ? 8.812 6.238 -25.016 1 66 709 GLU B O 1
ATOM 13325 N N . THR B 1 710 ? 9.781 5.086 -23.297 1 66.62 710 THR B N 1
ATOM 13326 C CA . THR B 1 710 ? 11.055 5.672 -23.703 1 66.62 710 THR B CA 1
ATOM 13327 C C . THR B 1 710 ? 11.922 4.645 -24.422 1 66.62 710 THR B C 1
ATOM 13329 O O . THR B 1 710 ? 11.844 3.447 -24.141 1 66.62 710 THR B O 1
ATOM 13332 N N . ALA B 1 711 ? 12.375 4.914 -25.438 1 64.06 711 ALA B N 1
ATOM 13333 C CA . ALA B 1 711 ? 13.242 4.027 -26.219 1 64.06 711 ALA B CA 1
ATOM 13334 C C . ALA B 1 711 ? 14.656 4.008 -25.641 1 64.06 711 ALA B C 1
ATOM 13336 O O . ALA B 1 711 ? 15.57 3.453 -26.25 1 64.06 711 ALA B O 1
ATOM 13337 N N . GLN B 1 712 ? 14.719 4.543 -24.438 1 75.5 712 GLN B N 1
ATOM 13338 C CA . GLN B 1 712 ? 16.062 4.508 -23.875 1 75.5 712 GLN B CA 1
ATOM 13339 C C . GLN B 1 712 ? 16.203 3.346 -22.891 1 75.5 712 GLN B C 1
ATOM 13341 O O . GLN B 1 712 ? 15.422 3.223 -21.938 1 75.5 712 GLN B O 1
ATOM 13346 N N . SER B 1 713 ? 17.297 2.562 -23.188 1 83.88 713 SER B N 1
ATOM 13347 C CA . SER B 1 713 ? 17.562 1.4 -22.344 1 83.88 713 SER B CA 1
ATOM 13348 C C . SER B 1 713 ? 18.312 1.799 -21.078 1 83.88 713 SER B C 1
ATOM 13350 O O . SER B 1 713 ? 19.188 2.67 -21.109 1 83.88 713 SER B O 1
ATOM 13352 N N . LEU B 1 714 ? 17.906 1.354 -19.969 1 87.56 714 LEU B N 1
ATOM 13353 C CA . LEU B 1 714 ? 18.562 1.538 -18.672 1 87.56 714 LEU B CA 1
ATOM 13354 C C . LEU B 1 714 ? 19.359 0.297 -18.281 1 87.56 714 LEU B C 1
ATOM 13356 O O . LEU B 1 714 ? 18.859 -0.827 -18.406 1 87.56 714 LEU B O 1
ATOM 13360 N N . SER B 1 715 ? 20.547 0.522 -17.859 1 90 715 SER B N 1
ATOM 13361 C CA . SER B 1 715 ? 21.391 -0.594 -17.469 1 90 715 SER B CA 1
ATOM 13362 C C . SER B 1 715 ? 21.234 -0.923 -15.992 1 90 715 SER B C 1
ATOM 13364 O O . SER B 1 715 ? 20.938 -0.038 -15.18 1 90 715 SER B O 1
ATOM 13366 N N . GLY B 1 716 ? 21.328 -2.211 -15.703 1 91.19 716 GLY B N 1
ATOM 13367 C CA . GLY B 1 716 ? 21.328 -2.707 -14.336 1 91.19 716 GLY B CA 1
ATOM 13368 C C . GLY B 1 716 ? 22.266 -3.881 -14.133 1 91.19 716 GLY B C 1
ATOM 13369 O O . GLY B 1 716 ? 22.484 -4.676 -15.055 1 91.19 716 GLY B O 1
ATOM 13370 N N . THR B 1 717 ? 22.844 -3.887 -12.992 1 91.75 717 THR B N 1
ATOM 13371 C CA . THR B 1 717 ? 23.672 -5.016 -12.578 1 91.75 717 THR B CA 1
ATOM 13372 C C . THR B 1 717 ? 23.203 -5.559 -11.227 1 91.75 717 THR B C 1
ATOM 13374 O O . THR B 1 717 ? 23.094 -4.812 -10.258 1 91.75 717 THR B O 1
ATOM 13377 N N . TYR B 1 718 ? 22.906 -6.797 -11.266 1 91.75 718 TYR B N 1
ATOM 13378 C CA . TYR B 1 718 ? 22.5 -7.449 -10.023 1 91.75 718 TYR B CA 1
ATOM 13379 C C . TYR B 1 718 ? 23.594 -8.383 -9.516 1 91.75 718 TYR B C 1
ATOM 13381 O O . TYR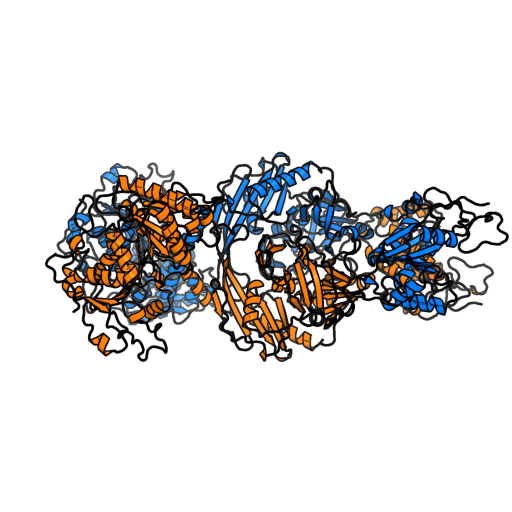 B 1 718 ? 24.031 -9.289 -10.227 1 91.75 718 TYR B O 1
ATOM 13389 N N . ASN B 1 719 ? 24 -8.094 -8.266 1 89.69 719 ASN B N 1
ATOM 13390 C CA . ASN B 1 719 ? 24.969 -8.938 -7.574 1 89.69 719 ASN B CA 1
ATOM 13391 C C . ASN B 1 719 ? 24.281 -9.852 -6.562 1 89.69 719 ASN B C 1
ATOM 13393 O O . ASN B 1 719 ? 23.703 -9.383 -5.586 1 89.69 719 ASN B O 1
ATOM 13397 N N . ILE B 1 720 ? 24.453 -11.125 -6.781 1 87.88 720 ILE B N 1
ATOM 13398 C CA . ILE B 1 720 ? 23.703 -12.086 -5.98 1 87.88 720 ILE B CA 1
ATOM 13399 C C . ILE B 1 720 ? 24.344 -12.211 -4.598 1 87.88 720 ILE B C 1
ATOM 13401 O O . ILE B 1 720 ? 23.641 -12.445 -3.607 1 87.88 720 ILE B O 1
ATOM 13405 N N . ALA B 1 721 ? 25.594 -12.148 -4.449 1 81.75 721 ALA B N 1
ATOM 13406 C CA . ALA B 1 721 ? 26.281 -12.312 -3.17 1 81.75 721 ALA B CA 1
ATOM 13407 C C . ALA B 1 721 ? 25.859 -11.227 -2.182 1 81.75 721 ALA B C 1
ATOM 13409 O O . ALA B 1 721 ? 25.641 -11.508 -1.001 1 81.75 721 ALA B O 1
ATOM 13410 N N . ASP B 1 722 ? 25.719 -10.016 -2.699 1 79.25 722 ASP B N 1
ATOM 13411 C CA . ASP B 1 722 ? 25.359 -8.891 -1.848 1 79.25 722 ASP B CA 1
ATOM 13412 C C . ASP B 1 722 ? 23.859 -8.594 -1.939 1 79.25 722 ASP B C 1
ATOM 13414 O O . ASP B 1 722 ? 23.328 -7.797 -1.165 1 79.25 722 ASP B O 1
ATOM 13418 N N . ASN B 1 723 ? 23.203 -9.344 -2.854 1 83.62 723 ASN B N 1
ATOM 13419 C CA . ASN B 1 723 ? 21.797 -9.078 -3.113 1 83.62 723 ASN B CA 1
ATOM 13420 C C . ASN B 1 723 ? 21.547 -7.59 -3.371 1 83.62 723 ASN B C 1
ATOM 13422 O O . ASN B 1 723 ? 20.703 -6.977 -2.719 1 83.62 723 ASN B O 1
ATOM 13426 N N . GLU B 1 724 ? 22.297 -7.035 -4.273 1 86.81 724 GLU B N 1
ATOM 13427 C CA . GLU B 1 724 ? 22.266 -5.598 -4.52 1 86.81 724 GLU B CA 1
ATOM 13428 C C . GLU B 1 724 ? 22.141 -5.297 -6.012 1 86.81 724 GLU B C 1
ATOM 13430 O O . GLU B 1 724 ? 22.766 -5.961 -6.84 1 86.81 724 GLU B O 1
ATOM 13435 N N . LEU B 1 725 ? 21.297 -4.379 -6.227 1 90.31 725 LEU B N 1
ATOM 13436 C CA . LEU B 1 725 ? 21.156 -3.85 -7.578 1 90.31 725 LEU B CA 1
ATOM 13437 C C . LEU B 1 725 ? 21.938 -2.547 -7.734 1 90.31 725 LEU B C 1
ATOM 13439 O O . LEU B 1 725 ? 21.828 -1.65 -6.895 1 90.31 725 LEU B O 1
ATOM 13443 N N . THR B 1 726 ? 22.781 -2.459 -8.75 1 90.12 726 THR B N 1
ATOM 13444 C CA . THR B 1 726 ? 23.547 -1.253 -9.055 1 90.12 726 THR B CA 1
ATOM 13445 C C . THR B 1 726 ? 23.328 -0.836 -10.508 1 90.12 726 THR B C 1
ATOM 13447 O O . THR B 1 726 ? 22.75 -1.581 -11.289 1 90.12 726 THR B O 1
ATOM 13450 N N . GLY B 1 727 ? 23.656 0.389 -10.82 1 90.38 727 GLY B N 1
ATOM 13451 C CA . GLY B 1 727 ? 23.531 0.902 -12.172 1 90.38 727 GLY B CA 1
ATOM 13452 C C . GLY B 1 727 ? 22.484 1.977 -12.312 1 90.38 727 GLY B C 1
ATOM 13453 O O . GLY B 1 727 ? 22.031 2.553 -11.312 1 90.38 727 GLY B O 1
ATOM 13454 N N . GLN B 1 728 ? 22.078 2.193 -13.547 1 88.06 728 GLN B N 1
ATOM 13455 C CA . GLN B 1 728 ? 21.156 3.271 -13.859 1 88.06 728 GLN B CA 1
ATOM 13456 C C . GLN B 1 728 ? 19.766 2.99 -13.273 1 88.06 728 GLN B C 1
ATOM 13458 O O . GLN B 1 728 ? 19.109 3.895 -12.758 1 88.06 728 GLN B O 1
ATOM 13463 N N . LEU B 1 729 ? 19.438 1.771 -13.422 1 89.38 729 LEU B N 1
ATOM 13464 C CA . LEU B 1 729 ? 18.109 1.388 -12.945 1 89.38 729 LEU B CA 1
ATOM 13465 C C . LEU B 1 729 ? 17.984 1.604 -11.438 1 89.38 729 LEU B C 1
ATOM 13467 O O . LEU B 1 729 ? 16.922 1.99 -10.945 1 89.38 729 LEU B O 1
ATOM 13471 N N . ALA B 1 730 ? 19.062 1.351 -10.773 1 89.81 730 ALA B N 1
ATOM 13472 C CA . ALA B 1 730 ? 19.078 1.511 -9.328 1 89.81 730 ALA B CA 1
ATOM 13473 C C . ALA B 1 730 ? 18.969 2.98 -8.938 1 89.81 730 ALA B C 1
ATOM 13475 O O . ALA B 1 730 ? 18.453 3.307 -7.859 1 89.81 730 ALA B O 1
ATOM 13476 N N . ASN B 1 731 ? 19.297 3.854 -9.75 1 87.5 731 ASN B N 1
ATOM 13477 C CA . ASN B 1 731 ? 19.359 5.281 -9.445 1 87.5 731 ASN B CA 1
ATOM 13478 C C . ASN B 1 731 ? 18.078 5.996 -9.898 1 87.5 731 ASN B C 1
ATOM 13480 O O . ASN B 1 731 ? 17.891 7.18 -9.617 1 87.5 731 ASN B O 1
ATOM 13484 N N . CYS B 1 732 ? 17.25 5.32 -10.469 1 88.62 732 CYS B N 1
ATOM 13485 C CA . CYS B 1 732 ? 15.969 5.902 -10.883 1 88.62 732 CYS B CA 1
ATOM 13486 C C . CYS B 1 732 ? 14.992 5.961 -9.711 1 88.62 732 CYS B C 1
ATOM 13488 O O . CYS B 1 732 ? 15.227 5.348 -8.672 1 88.62 732 CYS B O 1
ATOM 13490 N N . GLN B 1 733 ? 14.047 6.711 -10.039 1 87.62 733 GLN B N 1
ATOM 13491 C CA . GLN B 1 733 ? 12.969 6.789 -9.062 1 87.62 733 GLN B CA 1
ATOM 13492 C C . GLN B 1 733 ? 11.727 6.043 -9.547 1 87.62 733 GLN B C 1
ATOM 13494 O O . GLN B 1 733 ? 11.398 6.086 -10.734 1 87.62 733 GLN B O 1
ATOM 13499 N N . PHE B 1 734 ? 11.148 5.367 -8.539 1 89.56 734 PHE B N 1
ATOM 13500 C CA . PHE B 1 734 ? 9.938 4.605 -8.828 1 89.56 734 PHE B CA 1
ATOM 13501 C C . PHE B 1 734 ? 8.781 5.086 -7.957 1 89.56 734 PHE B C 1
ATOM 13503 O O . PHE B 1 734 ? 8.977 5.41 -6.785 1 89.56 734 PHE B O 1
ATOM 13510 N N . ARG B 1 735 ? 7.66 5.121 -8.695 1 87.25 735 ARG B N 1
ATOM 13511 C CA . ARG B 1 735 ? 6.453 5.508 -7.969 1 87.25 735 ARG B CA 1
ATOM 13512 C C . ARG B 1 735 ? 5.332 4.5 -8.195 1 87.25 735 ARG B C 1
ATOM 13514 O O . ARG B 1 735 ? 5.129 4.031 -9.32 1 87.25 735 ARG B O 1
ATOM 13521 N N . ILE B 1 736 ? 4.707 4.039 -7.047 1 86.12 736 ILE B N 1
ATOM 13522 C CA . ILE B 1 736 ? 3.523 3.188 -7.102 1 86.12 736 ILE B CA 1
ATOM 13523 C C . ILE B 1 736 ? 2.275 4.023 -6.828 1 86.12 736 ILE B C 1
ATOM 13525 O O . ILE B 1 736 ? 2.176 4.684 -5.793 1 86.12 736 ILE B O 1
ATOM 13529 N N . VAL B 1 737 ? 1.445 3.977 -7.836 1 81.19 737 VAL B N 1
ATOM 13530 C CA . VAL B 1 737 ? 0.228 4.773 -7.738 1 81.19 737 VAL B CA 1
ATOM 13531 C C . VAL B 1 737 ? -0.969 3.863 -7.48 1 81.19 737 VAL B C 1
ATOM 13533 O O . VAL B 1 737 ? -1.215 2.922 -8.234 1 81.19 737 VAL B O 1
ATOM 13536 N N . SER B 1 738 ? -1.567 3.963 -6.32 1 73.25 738 SER B N 1
ATOM 13537 C CA . SER B 1 738 ? -2.807 3.258 -6.012 1 73.25 738 SER B CA 1
ATOM 13538 C C . SER B 1 738 ? -3.934 4.234 -5.695 1 73.25 738 SER B C 1
ATOM 13540 O O . SER B 1 738 ? -3.742 5.449 -5.742 1 73.25 738 SER B O 1
ATOM 13542 N N . ARG B 1 739 ? -5.074 3.732 -5.484 1 65.69 739 ARG B N 1
ATOM 13543 C CA . ARG B 1 739 ? -6.246 4.547 -5.16 1 65.69 739 ARG B CA 1
ATOM 13544 C C . ARG B 1 739 ? -6.027 5.332 -3.873 1 65.69 739 ARG B C 1
ATOM 13546 O O . ARG B 1 739 ? -6.434 6.492 -3.771 1 65.69 739 ARG B O 1
ATOM 13553 N N . ASN B 1 740 ? -5.359 4.633 -2.953 1 65.75 740 ASN B N 1
ATOM 13554 C CA . ASN B 1 740 ? -5.352 5.254 -1.634 1 65.75 740 ASN B CA 1
ATOM 13555 C C . ASN B 1 740 ? -3.949 5.691 -1.227 1 65.75 740 ASN B C 1
ATOM 13557 O O . ASN B 1 740 ? -3.781 6.418 -0.246 1 65.75 740 ASN B O 1
ATOM 13561 N N . GLN B 1 741 ? -2.936 5.305 -1.991 1 71.06 741 GLN B N 1
ATOM 13562 C CA . GLN B 1 741 ? -1.587 5.652 -1.561 1 71.06 741 GLN B CA 1
ATOM 13563 C C . GLN B 1 741 ? -0.643 5.773 -2.754 1 71.06 741 GLN B C 1
ATOM 13565 O O . GLN B 1 741 ? -0.785 5.051 -3.74 1 71.06 741 GLN B O 1
ATOM 13570 N N . THR B 1 742 ? 0.102 6.758 -2.639 1 77.12 742 THR B N 1
ATOM 13571 C CA . THR B 1 742 ? 1.224 6.879 -3.562 1 77.12 742 THR B CA 1
ATOM 13572 C C . THR B 1 742 ? 2.551 6.77 -2.818 1 77.12 742 THR B C 1
ATOM 13574 O O . THR B 1 742 ? 2.74 7.402 -1.779 1 77.12 742 THR B O 1
ATOM 13577 N N . SER B 1 743 ? 3.375 5.902 -3.254 1 78.88 743 SER B N 1
ATOM 13578 C CA . SER B 1 743 ? 4.691 5.703 -2.656 1 78.88 743 SER B CA 1
ATOM 13579 C C . SER B 1 743 ? 5.801 5.938 -3.676 1 78.88 743 SER B C 1
ATOM 13581 O O . SER B 1 743 ? 5.668 5.562 -4.844 1 78.88 743 SER B O 1
ATOM 13583 N N . GLU B 1 744 ? 6.789 6.57 -3.24 1 82.31 744 GLU B N 1
ATOM 13584 C CA . GLU B 1 744 ? 7.957 6.824 -4.078 1 82.31 744 GLU B CA 1
ATOM 13585 C C . GLU B 1 744 ? 9.219 6.211 -3.469 1 82.31 744 GLU B C 1
ATOM 13587 O O . GLU B 1 744 ? 9.43 6.297 -2.258 1 82.31 744 GLU B O 1
ATOM 13592 N N . TRP B 1 745 ? 9.953 5.559 -4.34 1 84.56 745 TRP B N 1
ATOM 13593 C CA . TRP B 1 745 ? 11.164 4.867 -3.908 1 84.56 745 TRP B CA 1
ATOM 13594 C C . TRP B 1 745 ? 12.305 5.113 -4.887 1 84.56 745 TRP B C 1
ATOM 13596 O O . TRP B 1 745 ? 12.078 5.309 -6.082 1 84.56 745 TRP B O 1
ATOM 13606 N N . THR B 1 746 ? 13.492 5.008 -4.312 1 83.62 746 THR B N 1
ATOM 13607 C CA . THR B 1 746 ? 14.656 4.871 -5.176 1 83.62 746 THR B CA 1
ATOM 13608 C C . THR B 1 746 ? 14.703 3.482 -5.805 1 83.62 746 THR B C 1
ATOM 13610 O O . THR B 1 746 ? 14.125 2.535 -5.273 1 83.62 746 THR B O 1
ATOM 13613 N N . GLY B 1 747 ? 15.336 3.4 -6.871 1 87.81 747 GLY B N 1
ATOM 13614 C CA . GLY B 1 747 ? 15.438 2.117 -7.547 1 87.81 747 GLY B CA 1
ATOM 13615 C C . GLY B 1 747 ? 15.961 1.011 -6.652 1 87.81 747 GLY B C 1
ATOM 13616 O O . GLY B 1 747 ? 15.461 -0.114 -6.688 1 87.81 747 GLY B O 1
ATOM 13617 N N . GLU B 1 748 ? 16.891 1.343 -5.848 1 84.75 748 GLU B N 1
ATOM 13618 C CA . GLU B 1 748 ? 17.438 0.351 -4.934 1 84.75 748 GLU B CA 1
ATOM 13619 C C . GLU B 1 748 ? 16.391 -0.137 -3.939 1 84.75 748 GLU B C 1
ATOM 13621 O O . GLU B 1 748 ? 16.25 -1.343 -3.73 1 84.75 748 GLU B O 1
ATOM 13626 N N . MET B 1 749 ? 15.727 0.736 -3.451 1 83.38 749 MET B N 1
ATOM 13627 C CA . MET B 1 749 ? 14.703 0.387 -2.467 1 83.38 749 MET B CA 1
ATOM 13628 C C . MET B 1 749 ? 13.547 -0.356 -3.125 1 83.38 749 MET B C 1
ATOM 13630 O O . MET B 1 749 ? 13 -1.295 -2.545 1 83.38 749 MET B O 1
ATOM 13634 N N . PHE B 1 750 ? 13.188 0.153 -4.301 1 89.38 750 PHE B N 1
ATOM 13635 C CA . PHE B 1 750 ? 12.078 -0.44 -5.047 1 89.38 750 PHE B CA 1
ATOM 13636 C C . PHE B 1 750 ? 12.344 -1.914 -5.328 1 89.38 750 PHE B C 1
ATOM 13638 O O . PHE B 1 750 ? 11.477 -2.76 -5.105 1 89.38 750 PHE B O 1
ATOM 13645 N N . PHE B 1 751 ? 13.523 -2.311 -5.668 1 90 751 PHE B N 1
ATOM 13646 C CA . PHE B 1 751 ? 13.836 -3.676 -6.074 1 90 751 PHE B CA 1
ATOM 13647 C C . PHE B 1 751 ? 14.188 -4.535 -4.867 1 90 751 PHE B C 1
ATOM 13649 O O . PHE B 1 751 ? 14.227 -5.762 -4.961 1 90 751 PHE B O 1
ATOM 13656 N N . ASN B 1 752 ? 14.414 -3.879 -3.787 1 83.44 752 ASN B N 1
ATOM 13657 C CA . ASN B 1 752 ? 14.477 -4.652 -2.551 1 83.44 752 ASN B CA 1
ATOM 13658 C C . ASN B 1 752 ? 13.094 -5.125 -2.113 1 83.44 752 ASN B C 1
ATOM 13660 O O . ASN B 1 752 ? 12.961 -6.18 -1.492 1 83.44 752 ASN B O 1
ATOM 13664 N N . ARG B 1 753 ? 12.156 -4.297 -2.416 1 84.62 753 ARG B N 1
ATOM 13665 C CA . ARG B 1 753 ? 10.773 -4.625 -2.08 1 84.62 753 ARG B CA 1
ATOM 13666 C C . ARG B 1 753 ? 10.172 -5.57 -3.115 1 84.62 753 ARG B C 1
ATOM 13668 O O . ARG B 1 753 ? 9.359 -6.434 -2.775 1 84.62 753 ARG B O 1
ATOM 13675 N N . TYR B 1 754 ? 10.539 -5.312 -4.367 1 89.75 754 TYR B N 1
ATOM 13676 C CA . TYR B 1 754 ? 10.109 -6.129 -5.496 1 89.75 754 TYR B CA 1
ATOM 13677 C C . TYR B 1 754 ? 11.312 -6.672 -6.262 1 89.75 754 TYR B C 1
ATOM 13679 O O . TYR B 1 754 ? 11.656 -6.16 -7.328 1 89.75 754 TYR B O 1
ATOM 13687 N N . PRO B 1 755 ? 11.805 -7.672 -5.723 1 91.38 755 PRO B N 1
ATOM 13688 C CA . PRO B 1 755 ? 13.031 -8.203 -6.316 1 91.38 755 PRO B CA 1
ATOM 13689 C C . PRO B 1 755 ? 12.844 -8.656 -7.762 1 91.38 755 PRO B C 1
ATOM 13691 O O . PRO B 1 755 ? 11.734 -9.047 -8.148 1 91.38 755 PRO B O 1
ATOM 13694 N N . LEU B 1 756 ? 13.961 -8.633 -8.531 1 91.44 756 LEU B N 1
ATOM 13695 C CA . LEU B 1 756 ? 14.031 -9.164 -9.883 1 91.44 756 LEU B CA 1
ATOM 13696 C C . LEU B 1 756 ? 14.094 -10.688 -9.867 1 91.44 756 LEU B C 1
ATOM 13698 O O . LEU B 1 756 ? 14.695 -11.273 -8.961 1 91.44 756 LEU B O 1
ATOM 13702 N N . TYR B 1 757 ? 13.477 -11.266 -10.836 1 91.19 757 TYR B N 1
ATOM 13703 C CA . TYR B 1 757 ? 13.484 -12.719 -10.984 1 91.19 757 TYR B CA 1
ATOM 13704 C C . TYR B 1 757 ? 14.406 -13.148 -12.117 1 91.19 757 TYR B C 1
ATOM 13706 O O . TYR B 1 757 ? 14.344 -12.609 -13.227 1 91.19 757 TYR B O 1
ATOM 13714 N N . PHE B 1 758 ? 15.297 -14.078 -11.805 1 90.5 758 PHE B N 1
ATOM 13715 C CA . PHE B 1 758 ? 16.172 -14.656 -12.812 1 90.5 758 PHE B CA 1
ATOM 13716 C C . PHE B 1 758 ? 15.992 -16.172 -12.891 1 90.5 758 PHE B C 1
ATOM 13718 O O . PHE B 1 758 ? 16.047 -16.859 -11.867 1 90.5 758 PHE B O 1
ATOM 13725 N N . CYS B 1 759 ? 15.742 -16.641 -14.062 1 89.31 759 CYS B N 1
ATOM 13726 C CA . CYS B 1 759 ? 15.664 -18.078 -14.305 1 89.31 759 CYS B CA 1
ATOM 13727 C C . CYS B 1 759 ? 16.953 -18.609 -14.922 1 89.31 759 CYS B C 1
ATOM 13729 O O . CYS B 1 759 ? 17.375 -18.125 -15.977 1 89.31 759 CYS B O 1
ATOM 13731 N N . THR B 1 760 ? 17.484 -19.594 -14.219 1 87.56 760 THR B N 1
ATOM 13732 C CA . THR B 1 760 ? 18.75 -20.156 -14.719 1 87.56 760 THR B CA 1
ATOM 13733 C C . THR B 1 760 ? 18.484 -21.328 -15.648 1 87.56 760 THR B C 1
ATOM 13735 O O . THR B 1 760 ? 17.375 -21.859 -15.695 1 87.56 760 THR B O 1
ATOM 13738 N N . GLY B 1 761 ? 19.516 -21.672 -16.344 1 79.75 761 GLY B N 1
ATOM 13739 C CA . GLY B 1 761 ? 19.406 -22.734 -17.312 1 79.75 761 GLY B CA 1
ATOM 13740 C C . GLY B 1 761 ? 19.078 -24.078 -16.688 1 79.75 761 GLY B C 1
ATOM 13741 O O . GLY B 1 761 ? 18.484 -24.953 -17.328 1 79.75 761 GLY B O 1
ATOM 13742 N N . ASP B 1 762 ? 19.375 -24.25 -15.375 1 77.31 762 ASP B N 1
ATOM 13743 C CA . ASP B 1 762 ? 19.156 -25.531 -14.711 1 77.31 762 ASP B CA 1
ATOM 13744 C C . ASP B 1 762 ? 17.781 -25.594 -14.055 1 77.31 762 ASP B C 1
ATOM 13746 O O . ASP B 1 762 ? 17.469 -26.547 -13.352 1 77.31 762 ASP B O 1
ATOM 13750 N N . GLY B 1 763 ? 17.078 -24.594 -14.227 1 78.69 763 GLY B N 1
ATOM 13751 C CA . GLY B 1 763 ? 15.719 -24.609 -13.695 1 78.69 763 GLY B CA 1
ATOM 13752 C C . GLY B 1 763 ? 15.633 -24.078 -12.273 1 78.69 763 GLY B C 1
ATOM 13753 O O . GLY B 1 763 ? 14.828 -24.547 -11.477 1 78.69 763 GLY B O 1
ATOM 13754 N N . THR B 1 764 ? 16.5 -23.188 -11.961 1 87.56 764 THR B N 1
ATOM 13755 C CA . THR B 1 764 ? 16.469 -22.531 -10.656 1 87.56 764 THR B CA 1
ATOM 13756 C C . THR B 1 764 ? 15.984 -21.094 -10.781 1 87.56 764 THR B C 1
ATOM 13758 O O . THR B 1 764 ? 16.469 -20.344 -11.641 1 87.56 764 THR B O 1
ATOM 13761 N N . LEU B 1 765 ? 15.008 -20.766 -10.023 1 91.56 765 LEU B N 1
ATOM 13762 C CA . LEU B 1 765 ? 14.555 -19.375 -9.922 1 91.56 765 LEU B CA 1
ATOM 13763 C C . LEU B 1 765 ? 15.352 -18.625 -8.859 1 91.56 765 LEU B C 1
ATOM 13765 O O . LEU B 1 765 ? 15.43 -19.062 -7.711 1 91.56 765 LEU B O 1
ATOM 13769 N N . VAL B 1 766 ? 15.891 -17.547 -9.25 1 91.56 766 VAL B N 1
ATOM 13770 C CA . VAL B 1 766 ? 16.75 -16.812 -8.336 1 91.56 766 VAL B CA 1
ATOM 13771 C C . VAL B 1 766 ? 16.156 -15.422 -8.078 1 91.56 766 VAL B C 1
ATOM 13773 O O . VAL B 1 766 ? 15.867 -14.688 -9.023 1 91.56 766 VAL B O 1
ATOM 13776 N N . TYR B 1 767 ? 16 -15.102 -6.863 1 90.12 767 TY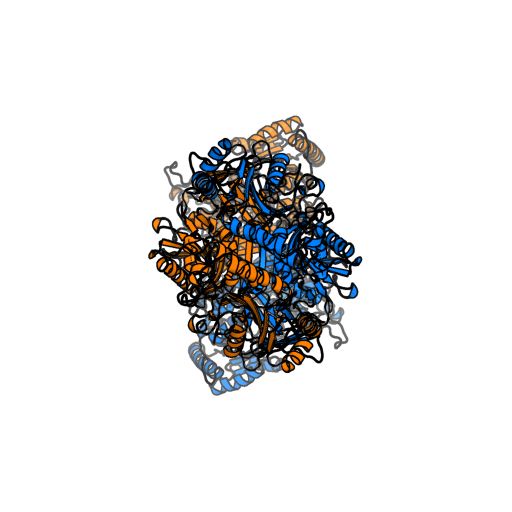R B N 1
ATOM 13777 C CA . TYR B 1 767 ? 15.703 -13.734 -6.449 1 90.12 767 TYR B CA 1
ATOM 13778 C C . TYR B 1 767 ? 16.125 -13.5 -5 1 90.12 767 TYR B C 1
ATOM 13780 O O . TYR B 1 767 ? 16.25 -14.453 -4.223 1 90.12 767 TYR B O 1
ATOM 13788 N N . ASN B 1 768 ? 16.422 -12.32 -4.605 1 87.06 768 ASN B N 1
ATOM 13789 C CA . ASN B 1 768 ? 16.812 -11.906 -3.266 1 87.06 768 ASN B CA 1
ATOM 13790 C C . ASN B 1 768 ? 17.969 -12.758 -2.74 1 87.06 768 ASN B C 1
ATOM 13792 O O . ASN B 1 768 ? 17.984 -13.141 -1.571 1 87.06 768 ASN B O 1
ATOM 13796 N N . GLY B 1 769 ? 18.766 -13.141 -3.6 1 87.5 769 GLY B N 1
ATOM 13797 C CA . GLY B 1 769 ? 19.938 -13.898 -3.199 1 87.5 769 GLY B CA 1
ATOM 13798 C C . GLY B 1 769 ? 19.625 -15.352 -2.893 1 87.5 769 GLY B C 1
ATOM 13799 O O . GLY B 1 769 ? 20.469 -16.062 -2.34 1 87.5 769 GLY B O 1
ATOM 13800 N N . ARG B 1 770 ? 18.562 -15.766 -3.297 1 90.94 770 ARG B N 1
ATOM 13801 C CA . ARG B 1 770 ? 18.172 -17.141 -3.02 1 90.94 770 ARG B CA 1
ATOM 13802 C C . ARG B 1 770 ? 17.828 -17.891 -4.309 1 90.94 770 ARG B C 1
ATOM 13804 O O . ARG B 1 770 ? 17.297 -17.297 -5.246 1 90.94 770 ARG B O 1
ATOM 13811 N N . GLY B 1 771 ? 18.125 -19.188 -4.23 1 90.12 771 GLY B N 1
ATOM 13812 C CA . GLY B 1 771 ? 17.766 -20.078 -5.316 1 90.12 771 GLY B CA 1
ATOM 13813 C C . GLY B 1 771 ? 16.641 -21.031 -4.961 1 90.12 771 GLY B C 1
ATOM 13814 O O . GLY B 1 771 ? 16.672 -21.656 -3.896 1 90.12 771 GLY B O 1
ATOM 13815 N N . HIS B 1 772 ? 15.711 -21.031 -5.801 1 88.94 772 HIS B N 1
ATOM 13816 C CA . HIS B 1 772 ? 14.562 -21.922 -5.68 1 88.94 772 HIS B CA 1
ATOM 13817 C C . HIS B 1 772 ? 14.57 -22.984 -6.777 1 88.94 772 HIS B C 1
ATOM 13819 O O . HIS B 1 772 ? 14.172 -22.719 -7.91 1 88.94 772 HIS B O 1
ATOM 13825 N N . LYS B 1 773 ? 14.922 -24.094 -6.43 1 84 773 LYS B N 1
ATOM 13826 C CA . LYS B 1 773 ? 15.094 -25.172 -7.402 1 84 773 LYS B CA 1
ATOM 13827 C C . LYS B 1 773 ? 13.797 -25.938 -7.609 1 84 773 LYS B C 1
ATOM 13829 O O . LYS B 1 773 ? 13.109 -26.281 -6.641 1 84 773 LYS B O 1
ATOM 13834 N N . VAL B 1 774 ? 13.547 -26.188 -8.812 1 83.94 774 VAL B N 1
ATOM 13835 C CA . VAL B 1 774 ? 12.367 -26.984 -9.133 1 83.94 774 VAL B CA 1
ATOM 13836 C C . VAL B 1 774 ? 12.742 -28.469 -9.164 1 83.94 774 VAL B C 1
ATOM 13838 O O . VAL B 1 774 ? 13.914 -28.812 -9.328 1 83.94 774 VAL B O 1
ATOM 13841 N N . LYS B 1 775 ? 11.711 -29.25 -9.016 1 78.69 775 LYS B N 1
ATOM 13842 C CA . LYS B 1 775 ? 11.938 -30.688 -9.094 1 78.69 775 LYS B CA 1
ATOM 13843 C C . LYS B 1 775 ? 11.992 -31.172 -10.547 1 78.69 775 LYS B C 1
ATOM 13845 O O . LYS B 1 775 ? 11.125 -30.812 -11.352 1 78.69 775 LYS B O 1
ATOM 13850 N N . GLN B 1 776 ? 13.008 -31.859 -10.883 1 74 776 GLN B N 1
ATOM 13851 C CA . GLN B 1 776 ? 13.172 -32.312 -12.25 1 74 776 GLN B CA 1
ATOM 13852 C C . GLN B 1 776 ? 12.5 -33.656 -12.461 1 74 776 GLN B C 1
ATOM 13854 O O . GLN B 1 776 ? 12.18 -34.031 -13.594 1 74 776 GLN B O 1
ATOM 13859 N N . GLU B 1 777 ? 12.352 -34.281 -11.352 1 75.38 777 GLU B N 1
ATOM 13860 C CA . GLU B 1 777 ? 11.719 -35.594 -11.453 1 75.38 777 GLU B CA 1
ATOM 13861 C C . GLU B 1 777 ? 10.328 -35.594 -10.82 1 75.38 777 GLU B C 1
ATOM 13863 O O . GLU B 1 777 ? 10.078 -34.844 -9.875 1 75.38 777 GLU B O 1
ATOM 13868 N N . LEU B 1 778 ? 9.484 -36.375 -11.508 1 76.44 778 LEU B N 1
ATOM 13869 C CA . LEU B 1 778 ? 8.133 -36.5 -10.984 1 76.44 778 LEU B CA 1
ATOM 13870 C C . LEU B 1 778 ? 8.125 -37.281 -9.68 1 76.44 778 LEU B C 1
ATOM 13872 O O . LEU B 1 778 ? 8.914 -38.219 -9.508 1 76.44 778 LEU B O 1
ATOM 13876 N N . SER B 1 779 ? 7.316 -36.906 -8.812 1 77.88 779 SER B N 1
ATOM 13877 C CA . SER B 1 779 ? 7.168 -37.625 -7.555 1 77.88 779 SER B CA 1
ATOM 13878 C C . SER B 1 779 ? 6.445 -38.969 -7.77 1 77.88 779 SER B C 1
ATOM 13880 O O . SER B 1 779 ? 5.883 -39.188 -8.844 1 77.88 779 SER B O 1
ATOM 13882 N N . GLU B 1 780 ? 6.57 -39.75 -6.852 1 86.19 780 GLU B N 1
ATOM 13883 C CA . GLU B 1 780 ? 5.867 -41.031 -6.883 1 86.19 780 GLU B CA 1
ATOM 13884 C C . GLU B 1 780 ? 4.383 -40.844 -6.582 1 86.19 780 GLU B C 1
ATOM 13886 O O . GLU B 1 780 ? 4 -39.969 -5.832 1 86.19 780 GLU B O 1
ATOM 13891 N N . VAL B 1 781 ? 3.615 -41.625 -7.238 1 89.31 781 VAL B N 1
ATOM 13892 C CA . VAL B 1 781 ? 2.195 -41.656 -6.906 1 89.31 781 VAL B CA 1
ATOM 13893 C C . VAL B 1 781 ? 2.016 -41.938 -5.418 1 89.31 781 VAL B C 1
ATOM 13895 O O . VAL B 1 781 ? 2.646 -42.844 -4.867 1 89.31 781 VAL B O 1
ATOM 13898 N N . PRO B 1 782 ? 1.215 -41.188 -4.734 1 86.62 782 PRO B N 1
ATOM 13899 C CA . PRO B 1 782 ? 1.039 -41.375 -3.293 1 86.62 782 PRO B CA 1
ATOM 13900 C C . PRO B 1 782 ? 0.498 -42.75 -2.936 1 86.62 782 PRO B C 1
ATOM 13902 O O . PRO B 1 782 ? -0.362 -43.281 -3.643 1 86.62 782 PRO B O 1
ATOM 13905 N N . SER B 1 783 ? 0.937 -43.219 -1.851 1 89.25 783 SER B N 1
ATOM 13906 C CA . SER B 1 783 ? 0.502 -44.531 -1.388 1 89.25 783 SER B CA 1
ATOM 13907 C C . SER B 1 783 ? -0.984 -44.562 -1.046 1 89.25 783 SER B C 1
ATOM 13909 O O . SER B 1 783 ? -1.635 -45.594 -1.089 1 89.25 783 SER B O 1
ATOM 13911 N N . THR B 1 784 ? -1.515 -43.406 -0.824 1 87.81 784 THR B N 1
ATOM 13912 C CA . THR B 1 784 ? -2.916 -43.281 -0.442 1 87.81 784 THR B CA 1
ATOM 13913 C C . THR B 1 784 ? -3.83 -43.594 -1.62 1 87.81 784 THR B C 1
ATOM 13915 O O . THR B 1 784 ? -5.027 -43.844 -1.438 1 87.81 784 THR B O 1
ATOM 13918 N N . CYS B 1 785 ? -3.264 -43.625 -2.834 1 92.94 785 CYS B N 1
ATOM 13919 C CA . CYS B 1 785 ? -4.055 -43.938 -4.012 1 92.94 785 CYS B CA 1
ATOM 13920 C C . CYS B 1 785 ? -4.316 -45.438 -4.094 1 92.94 785 CYS B C 1
ATOM 13922 O O . CYS B 1 785 ? -5.191 -45.875 -4.836 1 92.94 785 CYS B O 1
ATOM 13924 N N . PHE B 1 786 ? -3.586 -46.219 -3.359 1 94.69 786 PHE B N 1
ATOM 13925 C CA . PHE B 1 786 ? -3.725 -47.688 -3.406 1 94.69 786 PHE B CA 1
ATOM 13926 C C . PHE B 1 786 ? -4.594 -48.188 -2.26 1 94.69 786 PHE B C 1
ATOM 13928 O O . PHE B 1 786 ? -4.461 -47.719 -1.124 1 94.69 786 PHE B O 1
ATOM 13935 N N . VAL B 1 787 ? -5.504 -48.969 -2.639 1 94 787 VAL B N 1
ATOM 13936 C CA . VAL B 1 787 ? -6.406 -49.531 -1.642 1 94 787 VAL B CA 1
ATOM 13937 C C . VAL B 1 787 ? -5.605 -50.344 -0.622 1 94 787 VAL B C 1
ATOM 13939 O O . VAL B 1 787 ? -4.617 -51 -0.97 1 94 787 VAL B O 1
ATOM 13942 N N . GLU B 1 788 ? -6.086 -50.375 0.533 1 91.38 788 GLU B N 1
ATOM 13943 C CA . GLU B 1 788 ? -5.406 -51.062 1.634 1 91.38 788 GLU B CA 1
ATOM 13944 C C . GLU B 1 788 ? -5.234 -52.531 1.345 1 91.38 788 GLU B C 1
ATOM 13946 O O . GLU B 1 788 ? -6.141 -53.188 0.804 1 91.38 788 GLU B O 1
ATOM 13951 N N . GLU B 1 789 ? -4.113 -53.031 1.748 1 88.56 789 GLU B N 1
ATOM 13952 C CA . GLU B 1 789 ? -3.73 -54.406 1.476 1 88.56 789 GLU B CA 1
ATOM 13953 C C . GLU B 1 789 ? -4.691 -55.406 2.141 1 88.56 789 GLU B C 1
ATOM 13955 O O . GLU B 1 789 ? -4.973 -56.469 1.596 1 88.56 789 GLU B O 1
ATOM 13960 N N . SER B 1 790 ? -5.254 -55.031 3.26 1 87.31 790 SER B N 1
ATOM 13961 C CA . SER B 1 790 ? -6.121 -55.906 4.02 1 87.31 790 SER B CA 1
ATOM 13962 C C . SER B 1 790 ? -7.43 -56.156 3.283 1 87.31 790 SER B C 1
ATOM 13964 O O . SER B 1 790 ? -8.117 -57.156 3.561 1 87.31 790 SER B O 1
ATOM 13966 N N . LYS B 1 791 ? -7.734 -55.406 2.279 1 92 791 LYS B N 1
ATOM 13967 C CA . LYS B 1 791 ? -9.016 -55.531 1.592 1 92 791 LYS B CA 1
ATOM 13968 C C . LYS B 1 791 ? -8.867 -56.312 0.288 1 92 791 LYS B C 1
ATOM 13970 O O . LYS B 1 791 ? -9.867 -56.594 -0.382 1 92 791 LYS B O 1
ATOM 13975 N N . ILE B 1 792 ? -7.664 -56.656 -0.067 1 93.75 792 ILE B N 1
ATOM 13976 C CA . ILE B 1 792 ? -7.434 -57.25 -1.367 1 93.75 792 ILE B CA 1
ATOM 13977 C C . ILE B 1 792 ? -6.953 -58.688 -1.175 1 93.75 792 ILE B C 1
ATOM 13979 O O . ILE B 1 792 ? -5.91 -58.938 -0.565 1 93.75 792 ILE B O 1
ATOM 13983 N N . ASP B 1 793 ? -7.719 -59.688 -1.647 1 92.12 793 ASP B N 1
ATOM 13984 C CA . ASP B 1 793 ? -7.352 -61.094 -1.654 1 92.12 793 ASP B CA 1
ATOM 13985 C C . ASP B 1 793 ? -7.594 -61.719 -3.027 1 92.12 793 ASP B C 1
ATOM 13987 O O . ASP B 1 793 ? -8.734 -62.062 -3.375 1 92.12 793 ASP B O 1
ATOM 13991 N N . TRP B 1 794 ? -6.508 -61.969 -3.801 1 92.56 794 TRP B N 1
ATOM 13992 C CA . TRP B 1 794 ? -6.633 -62.5 -5.16 1 92.56 794 TRP B CA 1
ATOM 13993 C C . TRP B 1 794 ? -6.586 -64 -5.164 1 92.56 794 TRP B C 1
ATOM 13995 O O . TRP B 1 794 ? -6.633 -64.625 -6.227 1 92.56 794 TRP B O 1
ATOM 14005 N N . SER B 1 795 ? -6.469 -64.75 -4.055 1 87.81 795 SER B N 1
ATOM 14006 C CA . SER B 1 795 ? -6.277 -66.188 -3.971 1 87.81 795 SER B CA 1
ATOM 14007 C C . SER B 1 795 ? -7.434 -66.938 -4.621 1 87.81 795 SER B C 1
ATOM 14009 O O . SER B 1 795 ? -7.234 -68 -5.219 1 87.81 795 SER B O 1
ATOM 14011 N N . GLY B 1 796 ? -8.617 -66.5 -4.566 1 87.88 796 GLY B N 1
ATOM 14012 C CA . GLY B 1 796 ? -9.773 -67.125 -5.141 1 87.88 796 GLY B CA 1
ATOM 14013 C C . GLY B 1 796 ? -10.133 -66.625 -6.523 1 87.88 796 GLY B C 1
ATOM 14014 O O . GLY B 1 796 ? -11.219 -66.875 -7.035 1 87.88 796 GLY B O 1
ATOM 14015 N N . CYS B 1 797 ? -9.203 -66 -7.199 1 92 797 CYS B N 1
ATOM 14016 C CA . CYS B 1 797 ? -9.5 -65.375 -8.477 1 92 797 CYS B CA 1
ATOM 14017 C C . CYS B 1 797 ? -8.484 -65.75 -9.539 1 92 797 CYS B C 1
ATOM 14019 O O . CYS B 1 797 ? -7.277 -65.75 -9.281 1 92 797 CYS B O 1
ATOM 14021 N N . ALA B 1 798 ? -9.023 -66.25 -10.664 1 90.19 798 ALA B N 1
ATOM 14022 C CA . ALA B 1 798 ? -8.148 -66.375 -11.828 1 90.19 798 ALA B CA 1
ATOM 14023 C C . ALA B 1 798 ? -7.828 -65 -12.453 1 90.19 798 ALA B C 1
ATOM 14025 O O . ALA B 1 798 ? -8.531 -64.562 -13.352 1 90.19 798 ALA B O 1
ATOM 14026 N N . THR B 1 799 ? -6.797 -64.438 -12.023 1 90.81 799 THR B N 1
ATOM 14027 C CA . THR B 1 799 ? -6.449 -63.062 -12.328 1 90.81 799 THR B CA 1
ATOM 14028 C C . THR B 1 799 ? -6.234 -62.875 -13.828 1 90.81 799 THR B C 1
ATOM 14030 O O . THR B 1 799 ? -6.188 -61.75 -14.32 1 90.81 799 THR B O 1
ATOM 14033 N N . TRP B 1 800 ? -6.121 -63.906 -14.664 1 88.25 800 TRP B N 1
ATOM 14034 C CA . TRP B 1 800 ? -5.902 -63.812 -16.094 1 88.25 800 TRP B CA 1
ATOM 14035 C C . TRP B 1 800 ? -7.227 -63.875 -16.859 1 88.25 800 TRP B C 1
ATOM 14037 O O . TRP B 1 800 ? -7.266 -63.625 -18.062 1 88.25 800 TRP B O 1
ATOM 14047 N N . GLY B 1 801 ? -8.289 -64.188 -16.172 1 89.5 801 GLY B N 1
ATOM 14048 C CA . GLY B 1 801 ? -9.617 -64.188 -16.75 1 89.5 801 GLY B CA 1
ATOM 14049 C C . GLY B 1 801 ? -10.398 -62.906 -16.422 1 89.5 801 GLY B C 1
ATOM 14050 O O . GLY B 1 801 ? -10.773 -62.688 -15.266 1 89.5 801 GLY B O 1
ATOM 14051 N N . GLU B 1 802 ? -10.609 -62.031 -17.359 1 91.19 802 GLU B N 1
ATOM 14052 C CA . GLU B 1 802 ? -11.289 -60.75 -17.109 1 91.19 802 GLU B CA 1
ATOM 14053 C C . GLU B 1 802 ? -12.773 -60.969 -16.828 1 91.19 802 GLU B C 1
ATOM 14055 O O . GLU B 1 802 ? -13.25 -60.625 -15.742 1 91.19 802 GLU B O 1
ATOM 14060 N N . TYR B 1 803 ? -13.492 -61.531 -17.812 1 87 803 TYR B N 1
ATOM 14061 C CA . TYR B 1 803 ? -14.93 -61.688 -17.688 1 87 803 TYR B CA 1
ATOM 14062 C C . TYR B 1 803 ? -15.328 -63.156 -17.734 1 87 803 TYR B C 1
ATOM 14064 O O . TYR B 1 803 ? -16.375 -63.562 -17.219 1 87 803 TYR B O 1
ATOM 14072 N N . SER B 1 804 ? -14.445 -63.969 -18.5 1 81.75 804 SER B N 1
ATOM 14073 C CA . SER B 1 804 ? -14.719 -65.375 -18.625 1 81.75 804 SER B CA 1
ATOM 14074 C C . SER B 1 804 ? -13.43 -66.188 -18.859 1 81.75 804 SER B C 1
ATOM 14076 O O . SER B 1 804 ? -12.359 -65.562 -19.031 1 81.75 804 SER B O 1
ATOM 14078 N N . PHE B 1 805 ? -13.609 -67.438 -18.672 1 76.56 805 PHE B N 1
ATOM 14079 C CA . PHE B 1 805 ? -12.492 -68.375 -18.922 1 76.56 805 PHE B CA 1
ATOM 14080 C C . PHE B 1 805 ? -12.812 -69.312 -20.078 1 76.56 805 PHE B C 1
ATOM 14082 O O . PHE B 1 805 ? -13.984 -69.562 -20.375 1 76.56 805 PHE B O 1
ATOM 14089 N N . ASP B 1 806 ? -11.672 -69.625 -20.688 1 74.69 806 ASP B N 1
ATOM 14090 C CA . ASP B 1 806 ? -11.82 -70.75 -21.625 1 74.69 806 ASP B CA 1
ATOM 14091 C C . ASP B 1 806 ? -12.234 -72 -20.906 1 74.69 806 ASP B C 1
ATOM 14093 O O . ASP B 1 806 ? -11.727 -72.312 -19.828 1 74.69 806 ASP B O 1
ATOM 14097 N N . ASP B 1 807 ? -13.289 -72.625 -21.344 1 73.81 807 ASP B N 1
ATOM 14098 C CA . ASP B 1 807 ? -13.805 -73.812 -20.75 1 73.81 807 ASP B CA 1
ATOM 14099 C C . ASP B 1 807 ? -12.695 -74.875 -20.562 1 73.81 807 ASP B C 1
ATOM 14101 O O . ASP B 1 807 ? -12.766 -75.688 -19.672 1 73.81 807 ASP B O 1
ATOM 14105 N N . ASN B 1 808 ? -11.633 -74.812 -21.391 1 78.94 808 ASN B N 1
ATOM 14106 C CA . ASN B 1 808 ? -10.562 -75.812 -21.344 1 78.94 808 ASN B CA 1
ATOM 14107 C C . ASN B 1 808 ? -9.43 -75.375 -20.438 1 78.94 808 ASN B C 1
ATOM 14109 O O . ASN B 1 808 ? -8.398 -76.062 -20.344 1 78.94 808 ASN B O 1
ATOM 14113 N N . ASP B 1 809 ? -9.773 -74.312 -19.766 1 82.81 809 ASP B N 1
ATOM 14114 C CA . ASP B 1 809 ? -8.711 -73.812 -18.891 1 82.81 809 ASP B CA 1
ATOM 14115 C C . ASP B 1 809 ? -8.758 -74.5 -17.531 1 82.81 809 ASP B C 1
ATOM 14117 O O . ASP B 1 809 ? -9.531 -74.125 -16.656 1 82.81 809 ASP B O 1
ATOM 14121 N N . THR B 1 810 ? -7.969 -75.562 -17.219 1 81.5 810 THR B N 1
ATOM 14122 C CA . THR B 1 810 ? -7.973 -76.375 -16.016 1 81.5 810 THR B CA 1
ATOM 14123 C C . THR B 1 810 ? -7.434 -75.562 -14.82 1 81.5 810 THR B C 1
ATOM 14125 O O . THR B 1 810 ? -7.742 -75.875 -13.672 1 81.5 810 THR B O 1
ATOM 14128 N N . ASP B 1 811 ? -6.684 -74.562 -15.141 1 84.12 811 ASP B N 1
ATOM 14129 C CA . ASP B 1 811 ? -6.109 -73.75 -14.055 1 84.12 811 ASP B CA 1
ATOM 14130 C C . ASP B 1 811 ? -7.172 -72.938 -13.383 1 84.12 811 ASP B C 1
ATOM 14132 O O . ASP B 1 811 ? -6.992 -72.5 -12.242 1 84.12 811 ASP B O 1
ATOM 14136 N N . ALA B 1 812 ? -8.195 -72.625 -14.023 1 86.06 812 ALA B N 1
ATOM 14137 C CA . ALA B 1 812 ? -9.234 -71.75 -13.531 1 86.06 812 ALA B CA 1
ATOM 14138 C C . ALA B 1 812 ? -10.305 -72.5 -12.75 1 86.06 812 ALA B C 1
ATOM 14140 O O . ALA B 1 812 ? -11.266 -71.938 -12.258 1 86.06 812 ALA B O 1
ATOM 14141 N N . GLU B 1 813 ? -10.078 -73.812 -12.602 1 82.5 813 GLU B N 1
ATOM 14142 C CA . GLU B 1 813 ? -11.102 -74.562 -11.922 1 82.5 813 GLU B CA 1
ATOM 14143 C C . GLU B 1 813 ? -11.289 -74.125 -10.484 1 82.5 813 GLU B C 1
ATOM 14145 O O . GLU B 1 813 ? -10.32 -74 -9.727 1 82.5 813 GLU B O 1
ATOM 14150 N N . GLY B 1 814 ? -12.445 -73.75 -10.094 1 85.38 814 GLY B N 1
ATOM 14151 C CA . GLY B 1 814 ? -12.781 -73.375 -8.734 1 85.38 814 GLY B CA 1
ATOM 14152 C C . GLY B 1 814 ? -12.508 -71.875 -8.477 1 85.38 814 GLY B C 1
ATOM 14153 O O . GLY B 1 814 ? -12.742 -71.375 -7.367 1 85.38 814 GLY B O 1
ATOM 14154 N N . LEU B 1 815 ? -12.008 -71.25 -9.5 1 90.44 815 LEU B N 1
ATOM 14155 C CA . LEU B 1 815 ? -11.703 -69.812 -9.336 1 90.44 815 LEU B CA 1
ATOM 14156 C C . LEU B 1 815 ? -12.734 -68.938 -10.047 1 90.44 815 LEU B C 1
ATOM 14158 O O . LEU B 1 815 ? -13.469 -69.438 -10.914 1 90.44 815 LEU B O 1
ATOM 14162 N N . ILE B 1 816 ? -12.805 -67.75 -9.648 1 92.5 816 ILE B N 1
ATOM 14163 C CA . ILE B 1 816 ? -13.703 -66.75 -10.289 1 92.5 816 ILE B CA 1
ATOM 14164 C C . ILE B 1 816 ? -12.898 -65.812 -11.148 1 92.5 816 ILE B C 1
ATOM 14166 O O . ILE B 1 816 ? -11.68 -65.688 -11 1 92.5 816 ILE B O 1
ATOM 14170 N N . HIS B 1 817 ? -13.508 -65.25 -12.094 1 92.44 817 HIS B N 1
ATOM 14171 C CA . HIS B 1 817 ? -12.82 -64.25 -12.93 1 92.44 817 HIS B CA 1
ATOM 14172 C C . HIS B 1 817 ? -12.766 -62.906 -12.258 1 92.44 817 HIS B C 1
ATOM 14174 O O . HIS B 1 817 ? -13.398 -62.688 -11.219 1 92.44 817 HIS B O 1
ATOM 14180 N N . VAL B 1 818 ? -12.055 -61.938 -12.789 1 93.81 818 VAL B N 1
ATOM 14181 C CA . VAL B 1 818 ? -11.734 -60.656 -12.172 1 93.81 818 VAL B CA 1
ATOM 14182 C C . VAL B 1 818 ? -13.023 -59.875 -11.938 1 93.81 818 VAL B C 1
ATOM 14184 O O . VAL B 1 818 ? -13.211 -59.281 -10.867 1 93.81 818 VAL B O 1
ATOM 14187 N N . HIS B 1 819 ? -13.953 -59.781 -12.844 1 94.69 819 HIS B N 1
ATOM 14188 C CA . HIS B 1 819 ? -15.195 -59.031 -12.703 1 94.69 819 HIS B CA 1
ATOM 14189 C C . HIS B 1 819 ? -16.031 -59.594 -11.539 1 94.69 819 HIS B C 1
ATOM 14191 O O . HIS B 1 819 ? -16.625 -58.812 -10.789 1 94.69 819 HIS B O 1
ATOM 14197 N N . ALA B 1 820 ? -16.062 -60.906 -11.508 1 94 820 ALA B N 1
ATOM 14198 C CA . ALA B 1 820 ? -16.781 -61.5 -10.383 1 94 820 ALA B CA 1
ATOM 14199 C C . ALA B 1 820 ? -16.141 -61.125 -9.055 1 94 820 ALA B C 1
ATOM 14201 O O . ALA B 1 820 ? -16.828 -60.875 -8.07 1 94 820 ALA B O 1
ATOM 14202 N N . TRP B 1 821 ? -14.867 -61.156 -9.07 1 95.12 821 TRP B N 1
ATOM 14203 C CA . TRP B 1 821 ? -14.148 -60.75 -7.867 1 95.12 821 TRP B CA 1
ATOM 14204 C C . TRP B 1 821 ? -14.484 -59.312 -7.504 1 95.12 821 TRP B C 1
ATOM 14206 O O . TRP B 1 821 ? -14.711 -59 -6.332 1 95.12 821 TRP B O 1
ATOM 14216 N N . VAL B 1 822 ? -14.469 -58.406 -8.445 1 96.38 822 VAL B N 1
ATOM 14217 C CA . VAL B 1 822 ? -14.734 -56.969 -8.234 1 96.38 822 VAL B CA 1
ATOM 14218 C C . VAL B 1 822 ? -16.156 -56.781 -7.711 1 96.38 822 VAL B C 1
ATOM 14220 O O . VAL B 1 822 ? -16.391 -55.969 -6.836 1 96.38 822 VAL B O 1
ATOM 14223 N N . GLU B 1 823 ? -17.078 -57.562 -8.266 1 95.44 823 GLU B N 1
ATOM 14224 C CA . GLU B 1 823 ? -18.453 -57.5 -7.766 1 95.44 823 GLU B CA 1
ATOM 14225 C C . GLU B 1 823 ? -18.516 -57.844 -6.281 1 95.44 823 GLU B C 1
ATOM 14227 O O . GLU B 1 823 ? -19.188 -57.156 -5.508 1 95.44 823 GLU B O 1
ATOM 14232 N N . ASN B 1 824 ? -17.781 -58.906 -5.941 1 94.94 824 ASN B N 1
ATOM 14233 C CA . ASN B 1 824 ? -17.719 -59.281 -4.535 1 94.94 824 ASN B CA 1
ATOM 14234 C C . ASN B 1 824 ? -17.078 -58.188 -3.686 1 94.94 824 ASN B C 1
ATOM 14236 O O . ASN B 1 824 ? -17.516 -57.938 -2.572 1 94.94 824 ASN B O 1
ATOM 14240 N N . PHE B 1 825 ? -16.062 -57.656 -4.219 1 96 825 PHE B N 1
ATOM 14241 C CA . PHE B 1 825 ? -15.367 -56.562 -3.529 1 96 825 PHE B CA 1
ATOM 14242 C C . PHE B 1 825 ? -16.297 -55.375 -3.295 1 96 825 PHE B C 1
ATOM 14244 O O . PHE B 1 825 ? -16.344 -54.844 -2.195 1 96 825 PHE B O 1
ATOM 14251 N N . ILE B 1 826 ? -17.016 -54.906 -4.316 1 96.81 826 ILE B N 1
ATOM 14252 C CA . ILE B 1 826 ? -17.922 -53.75 -4.246 1 96.81 826 ILE B CA 1
ATOM 14253 C C . ILE B 1 826 ? -19.016 -54.031 -3.223 1 96.81 826 ILE B C 1
ATOM 14255 O O . ILE B 1 826 ? -19.344 -53.188 -2.395 1 96.81 826 ILE B O 1
ATOM 14259 N N . GLU B 1 827 ? -19.547 -55.219 -3.279 1 94.62 827 GLU B N 1
ATOM 14260 C CA . GLU B 1 827 ? -20.609 -55.594 -2.361 1 94.62 827 GLU B CA 1
ATOM 14261 C C . GLU B 1 827 ? -20.109 -55.594 -0.917 1 94.62 827 GLU B C 1
ATOM 14263 O O . GLU B 1 827 ? -20.828 -55.156 -0.007 1 94.62 827 GLU B O 1
ATOM 14268 N N . ALA B 1 828 ? -18.906 -56.062 -0.744 1 94.12 828 ALA B N 1
ATOM 14269 C CA . ALA B 1 828 ? -18.359 -56.188 0.601 1 94.12 828 ALA B CA 1
ATOM 14270 C C . ALA B 1 828 ? -17.953 -54.844 1.189 1 94.12 828 ALA B C 1
ATOM 14272 O O . ALA B 1 828 ? -18.031 -54.656 2.404 1 94.12 828 ALA B O 1
ATOM 14273 N N . ASN B 1 829 ? -17.578 -53.938 0.412 1 93.94 829 ASN B N 1
ATOM 14274 C CA . ASN B 1 829 ? -17.031 -52.688 0.917 1 93.94 829 ASN B CA 1
ATOM 14275 C C . ASN B 1 829 ? -18 -51.531 0.718 1 93.94 829 ASN B C 1
ATOM 14277 O O . ASN B 1 829 ? -17.703 -50.406 1.064 1 93.94 829 ASN B O 1
ATOM 14281 N N . GLY B 1 830 ? -19.172 -51.781 0.154 1 92.75 830 GLY B N 1
ATOM 14282 C CA . GLY B 1 830 ? -20.156 -50.719 -0.07 1 92.75 830 GLY B CA 1
ATOM 14283 C C . GLY B 1 830 ? -21.219 -50.688 1.001 1 92.75 830 GLY B C 1
ATOM 14284 O O . GLY B 1 830 ? -21.281 -51.531 1.871 1 92.75 830 GLY B O 1
ATOM 14285 N N . GLU B 1 831 ? -22 -49.656 0.911 1 94.19 831 GLU B N 1
ATOM 14286 C CA . GLU B 1 831 ? -23.109 -49.531 1.849 1 94.19 831 GLU B CA 1
ATOM 14287 C C . GLU B 1 831 ? -24.25 -50.469 1.494 1 94.19 831 GLU B C 1
ATOM 14289 O O . GLU B 1 831 ? -24.266 -51.062 0.406 1 94.19 831 GLU B O 1
ATOM 14294 N N . ASN B 1 832 ? -25.188 -50.625 2.348 1 90.56 832 ASN B N 1
ATOM 14295 C CA . ASN B 1 832 ? -26.281 -51.562 2.145 1 90.56 832 ASN B CA 1
ATOM 14296 C C . ASN B 1 832 ? -27.203 -51.125 1.017 1 90.56 832 ASN B C 1
ATOM 14298 O O . ASN B 1 832 ? -27.688 -51.938 0.238 1 90.56 832 ASN B O 1
ATOM 14302 N N . GLU B 1 833 ? -27.344 -49.844 0.91 1 93.38 833 GLU B N 1
ATOM 14303 C CA . GLU B 1 833 ? -28.266 -49.312 -0.088 1 93.38 833 GLU B CA 1
ATOM 14304 C C . GLU B 1 833 ? -27.547 -49 -1.396 1 93.38 833 GLU B C 1
ATOM 14306 O O . GLU B 1 833 ? -28.062 -48.281 -2.236 1 93.38 833 GLU B O 1
ATOM 14311 N N . GLN B 1 834 ? -26.375 -49.594 -1.554 1 96.12 834 GLN B N 1
ATOM 14312 C CA . GLN B 1 834 ? -25.609 -49.281 -2.75 1 96.12 834 GLN B CA 1
ATOM 14313 C C . GLN B 1 834 ? -26.328 -49.75 -4.012 1 96.12 834 GLN B C 1
ATOM 14315 O O . GLN B 1 834 ? -27.078 -50.719 -3.977 1 96.12 834 GLN B O 1
ATOM 14320 N N . ILE B 1 835 ? -26.188 -49.062 -5.062 1 96.69 835 ILE B N 1
ATOM 14321 C CA . ILE B 1 835 ? -26.703 -49.375 -6.395 1 96.69 835 ILE B CA 1
ATOM 14322 C C . ILE B 1 835 ? -25.531 -49.719 -7.32 1 96.69 835 ILE B C 1
ATOM 14324 O O . ILE B 1 835 ? -24.547 -48.969 -7.391 1 96.69 835 ILE B O 1
ATOM 14328 N N . LEU B 1 836 ? -25.562 -50.844 -7.926 1 96.88 836 LEU B N 1
ATOM 14329 C CA . LEU B 1 836 ? -24.469 -51.281 -8.789 1 96.88 836 LEU B CA 1
ATOM 14330 C C . LEU B 1 836 ? -24.953 -51.531 -10.211 1 96.88 836 LEU B C 1
ATOM 14332 O O . LEU B 1 836 ? -25.844 -52.344 -10.43 1 96.88 836 LEU B O 1
ATOM 14336 N N . PHE B 1 837 ? -24.438 -50.812 -11.117 1 96.38 837 PHE B N 1
ATOM 14337 C CA . PHE B 1 837 ? -24.734 -50.938 -12.531 1 96.38 837 PHE B CA 1
ATOM 14338 C C . PHE B 1 837 ? -23.531 -51.531 -13.281 1 96.38 837 PHE B C 1
ATOM 14340 O O . PHE B 1 837 ? -22.422 -51 -13.188 1 96.38 837 PHE B O 1
ATOM 14347 N N . CYS B 1 838 ? -23.719 -52.562 -13.969 1 95.06 838 CYS B N 1
ATOM 14348 C CA . CYS B 1 838 ? -22.672 -53.188 -14.781 1 95.06 838 CYS B CA 1
ATOM 14349 C C . CYS B 1 838 ? -22.766 -52.75 -16.234 1 95.06 838 CYS B C 1
ATOM 14351 O O . CYS B 1 838 ? -23.766 -53.062 -16.906 1 95.06 838 CYS B O 1
ATOM 14353 N N . ASP B 1 839 ? -21.75 -52.062 -16.719 1 91.94 839 ASP B N 1
ATOM 14354 C CA . ASP B 1 839 ? -21.719 -51.5 -18.047 1 91.94 839 ASP B CA 1
ATOM 14355 C C . ASP B 1 839 ? -20.547 -52.031 -18.859 1 91.94 839 ASP B C 1
ATOM 14357 O O . ASP B 1 839 ? -19.703 -51.281 -19.359 1 91.94 839 ASP B O 1
ATOM 14361 N N . HIS B 1 840 ? -20.609 -53.312 -19.031 1 86.31 840 HIS B N 1
ATOM 14362 C CA . HIS B 1 840 ? -19.484 -53.938 -19.719 1 86.31 840 HIS B CA 1
ATOM 14363 C C . HIS B 1 840 ? -19.797 -54.188 -21.188 1 86.31 840 HIS B C 1
ATOM 14365 O O . HIS B 1 840 ? -20.141 -55.312 -21.578 1 86.31 840 HIS B O 1
ATOM 14371 N N . THR B 1 841 ? -19.719 -53.312 -22.047 1 83.75 841 THR B N 1
ATOM 14372 C CA . THR B 1 841 ? -19.844 -53.375 -23.5 1 83.75 841 THR B CA 1
ATOM 14373 C C . THR B 1 841 ? -19.172 -52.156 -24.156 1 83.75 841 THR B C 1
ATOM 14375 O O . THR B 1 841 ? -18.625 -51.312 -23.453 1 83.75 841 THR B O 1
ATOM 14378 N N . THR B 1 842 ? -19.156 -52.219 -25.422 1 78.88 842 THR B N 1
ATOM 14379 C CA . THR B 1 842 ? -18.562 -51.125 -26.156 1 78.88 842 THR B CA 1
ATOM 14380 C C . THR B 1 842 ? -19.281 -49.812 -25.828 1 78.88 842 THR B C 1
ATOM 14382 O O . THR B 1 842 ? -20.516 -49.781 -25.766 1 78.88 842 THR B O 1
ATOM 14385 N N . GLY B 1 843 ? -18.547 -48.719 -25.578 1 78.88 843 GLY B N 1
ATOM 14386 C CA . GLY B 1 843 ? -19.141 -47.406 -25.25 1 78.88 843 GLY B CA 1
ATOM 14387 C C . GLY B 1 843 ? -19.5 -47.281 -23.781 1 78.88 843 GLY B C 1
ATOM 14388 O O . GLY B 1 843 ? -20.344 -46.438 -23.422 1 78.88 843 GLY B O 1
ATOM 14389 N N . GLU B 1 844 ? -18.922 -48 -22.984 1 86.44 844 GLU B N 1
ATOM 14390 C CA . GLU B 1 844 ? -19.234 -48.031 -21.562 1 86.44 844 GLU B CA 1
ATOM 14391 C C . GLU B 1 844 ? -18.812 -46.75 -20.859 1 86.44 844 GLU B C 1
ATOM 14393 O O . GLU B 1 844 ? -17.922 -46.031 -21.344 1 86.44 844 GLU B O 1
ATOM 14398 N N . ILE B 1 845 ? -19.562 -46.438 -19.859 1 90.5 845 ILE B N 1
ATOM 14399 C CA . ILE B 1 845 ? -19.125 -45.406 -18.938 1 90.5 845 ILE B CA 1
ATOM 14400 C C . ILE B 1 845 ? -17.953 -45.938 -18.109 1 90.5 845 ILE B C 1
ATOM 14402 O O . ILE B 1 845 ? -16.891 -45.281 -18.062 1 90.5 845 ILE B O 1
ATOM 14406 N N . ALA B 1 846 ? -18.125 -47 -17.516 1 94.75 846 ALA B N 1
ATOM 14407 C CA . ALA B 1 846 ? -17.188 -47.844 -16.781 1 94.75 846 ALA B CA 1
ATOM 14408 C C . ALA B 1 846 ? -17.688 -49.281 -16.688 1 94.75 846 ALA B C 1
ATOM 14410 O O . ALA B 1 846 ? -18.844 -49.531 -16.984 1 94.75 846 ALA B O 1
ATOM 14411 N N . ASP B 1 847 ? -16.797 -50.125 -16.344 1 94.56 847 ASP B N 1
ATOM 14412 C CA . ASP B 1 847 ? -17.25 -51.5 -16.188 1 94.56 847 ASP B CA 1
ATOM 14413 C C . ASP B 1 847 ? -18.344 -51.594 -15.125 1 94.56 847 ASP B C 1
ATOM 14415 O O . ASP B 1 847 ? -19.328 -52.312 -15.312 1 94.56 847 ASP B O 1
ATOM 14419 N N . TYR B 1 848 ? -18.156 -50.938 -14.07 1 96.38 848 TYR B N 1
ATOM 14420 C CA . TYR B 1 848 ? -19.156 -50.844 -13.008 1 96.38 848 TYR B CA 1
ATOM 14421 C C . TYR B 1 848 ? -19.344 -49.406 -12.547 1 96.38 848 TYR B C 1
ATOM 14423 O O . TYR B 1 848 ? -18.391 -48.656 -12.445 1 96.38 848 TYR B O 1
ATOM 14431 N N . VAL B 1 849 ? -20.547 -49.031 -12.352 1 96.94 849 VAL B N 1
ATOM 14432 C CA . VAL B 1 849 ? -20.906 -47.75 -11.75 1 96.94 849 VAL B CA 1
ATOM 14433 C C . VAL B 1 849 ? -21.641 -48 -10.43 1 96.94 849 VAL B C 1
ATOM 14435 O O . VAL B 1 849 ? -22.734 -48.562 -10.414 1 96.94 849 VAL B O 1
ATOM 14438 N N . GLN B 1 850 ? -21.062 -47.625 -9.383 1 97.19 850 GLN B N 1
ATOM 14439 C CA . GLN B 1 850 ? -21.625 -47.812 -8.055 1 97.19 850 GLN B CA 1
ATOM 14440 C C . GLN B 1 850 ? -22.156 -46.5 -7.48 1 97.19 850 GLN B C 1
ATOM 14442 O O . GLN B 1 850 ? -21.438 -45.5 -7.465 1 97.19 850 GLN B O 1
ATOM 14447 N N . PHE B 1 851 ? -23.359 -46.438 -7.062 1 96.75 851 PHE B N 1
ATOM 14448 C CA . PHE B 1 851 ? -23.938 -45.312 -6.324 1 96.75 851 PHE B CA 1
ATOM 14449 C C . PHE B 1 851 ? -24.078 -45.656 -4.848 1 96.75 851 PHE B C 1
ATOM 14451 O O . PHE B 1 851 ? -24.625 -46.719 -4.496 1 96.75 851 PHE B O 1
ATOM 14458 N N . GLU B 1 852 ? -23.547 -44.875 -4.062 1 96.19 852 GLU B N 1
ATOM 14459 C CA . GLU B 1 852 ? -23.781 -44.938 -2.621 1 96.19 852 GLU B CA 1
ATOM 14460 C C . GLU B 1 852 ? -24.562 -43.719 -2.125 1 96.19 852 GLU B C 1
ATOM 14462 O O . GLU B 1 852 ? -23.984 -42.719 -1.721 1 96.19 852 GLU B O 1
ATOM 14467 N N . PRO B 1 853 ? -25.812 -43.906 -2.1 1 93.5 853 PRO B N 1
ATOM 14468 C CA . PRO B 1 853 ? -26.688 -42.781 -1.837 1 93.5 853 PRO B CA 1
ATOM 14469 C C . PRO B 1 853 ? -26.5 -42.219 -0.433 1 93.5 853 PRO B C 1
ATOM 14471 O O . PRO B 1 853 ? -26.672 -41 -0.227 1 93.5 853 PRO B O 1
ATOM 14474 N N . SER B 1 854 ? -26.219 -43 0.552 1 91.31 854 SER B N 1
ATOM 14475 C CA . SER B 1 854 ? -26.047 -42.5 1.914 1 91.31 854 SER B CA 1
ATOM 14476 C C . SER B 1 854 ? -24.812 -41.625 2.025 1 91.31 854 SER B C 1
ATOM 14478 O O . SER B 1 854 ? -24.859 -40.562 2.656 1 91.31 854 SER B O 1
ATOM 14480 N N . GLN B 1 855 ? -23.828 -42 1.358 1 91.88 855 GLN B N 1
ATOM 14481 C CA . GLN B 1 855 ? -22.578 -41.25 1.388 1 91.88 855 GLN B CA 1
ATOM 14482 C C . GLN B 1 855 ? -22.531 -40.219 0.265 1 91.88 855 GLN B C 1
ATOM 14484 O O . GLN B 1 855 ? -21.688 -39.312 0.273 1 91.88 855 GLN B O 1
ATOM 14489 N N . LYS B 1 856 ? -23.484 -40.281 -0.608 1 91 856 LYS B N 1
ATOM 14490 C CA . LYS B 1 856 ? -23.5 -39.438 -1.792 1 91 856 LYS B CA 1
ATOM 14491 C C . LYS B 1 856 ? -22.203 -39.531 -2.578 1 91 856 LYS B C 1
ATOM 14493 O O . LYS B 1 856 ? -21.562 -38.531 -2.887 1 91 856 LYS B O 1
ATOM 14498 N N . ARG B 1 857 ? -21.859 -40.781 -2.891 1 95.19 857 ARG B N 1
ATOM 14499 C CA . ARG B 1 857 ? -20.641 -41.094 -3.629 1 95.19 857 ARG B CA 1
ATOM 14500 C C . ARG B 1 857 ? -20.938 -41.938 -4.852 1 95.19 857 ARG B C 1
ATOM 14502 O O . ARG B 1 857 ? -21.75 -42.875 -4.781 1 95.19 857 ARG B O 1
ATOM 14509 N N . ILE B 1 858 ? -20.344 -41.625 -5.953 1 96 858 ILE B N 1
ATOM 14510 C CA . ILE B 1 858 ? -20.391 -42.406 -7.172 1 96 858 ILE B CA 1
ATOM 14511 C C . ILE B 1 858 ? -18.984 -42.938 -7.496 1 96 858 ILE B C 1
ATOM 14513 O O . ILE B 1 858 ? -18.031 -42.156 -7.57 1 96 858 ILE B O 1
ATOM 14517 N N . SER B 1 859 ? -18.844 -44.219 -7.652 1 97.25 859 SER B N 1
ATOM 14518 C CA . SER B 1 859 ? -17.562 -44.844 -7.961 1 97.25 859 SER B CA 1
ATOM 14519 C C . SER B 1 859 ? -17.594 -45.531 -9.312 1 97.25 859 SER B C 1
ATOM 14521 O O . SER B 1 859 ? -18.531 -46.281 -9.617 1 97.25 859 SER B O 1
ATOM 14523 N N . LEU B 1 860 ? -16.641 -45.25 -10.133 1 97.06 860 LEU B N 1
ATOM 14524 C CA . LEU B 1 860 ? -16.469 -45.906 -11.43 1 97.06 860 LEU B CA 1
ATOM 14525 C C . LEU B 1 860 ? -15.328 -46.906 -11.383 1 97.06 860 LEU B C 1
ATOM 14527 O O . LEU B 1 860 ? -14.211 -46.562 -10.992 1 97.06 860 LEU B O 1
ATOM 14531 N N . TYR B 1 861 ? -15.602 -48.156 -11.758 1 97.12 861 TYR B N 1
ATOM 14532 C CA . TYR B 1 861 ? -14.594 -49.188 -11.727 1 97.12 861 TYR B CA 1
ATOM 14533 C C . TYR B 1 861 ? -14.172 -49.594 -13.141 1 97.12 861 TYR B C 1
ATOM 14535 O O . TYR B 1 861 ? -15.016 -49.906 -13.984 1 97.12 861 TYR B O 1
ATOM 14543 N N . HIS B 1 862 ? -12.953 -49.625 -13.43 1 95.88 862 HIS B N 1
ATOM 14544 C CA . HIS B 1 862 ? -12.367 -50.125 -14.672 1 95.88 862 HIS B CA 1
ATOM 14545 C C . HIS B 1 862 ? -11.492 -51.344 -14.414 1 95.88 862 HIS B C 1
ATOM 14547 O O . HIS B 1 862 ? -10.477 -51.25 -13.719 1 95.88 862 HIS B O 1
ATOM 14553 N N . CYS B 1 863 ? -11.891 -52.438 -15 1 95 863 CYS B N 1
ATOM 14554 C CA . CYS B 1 863 ? -11.273 -53.719 -14.664 1 95 863 CYS B CA 1
ATOM 14555 C C . CYS B 1 863 ? -10.531 -54.312 -15.859 1 95 863 CYS B C 1
ATOM 14557 O O . CYS B 1 863 ? -11.031 -54.281 -16.984 1 95 863 CYS B O 1
ATOM 14559 N N . LYS B 1 864 ? -9.367 -54.719 -15.672 1 92.75 864 LYS B N 1
ATOM 14560 C CA . LYS B 1 864 ? -8.586 -55.469 -16.641 1 92.75 864 LYS B CA 1
ATOM 14561 C C . LYS B 1 864 ? -7.91 -56.688 -15.992 1 92.75 864 LYS B C 1
ATOM 14563 O O . LYS B 1 864 ? -7.773 -56.719 -14.766 1 92.75 864 LYS B O 1
ATOM 14568 N N . ALA B 1 865 ? -7.613 -57.688 -16.812 1 90.25 865 ALA B N 1
ATOM 14569 C CA . ALA B 1 865 ? -6.969 -58.906 -16.328 1 90.25 865 ALA B CA 1
ATOM 14570 C C . ALA B 1 865 ? -5.465 -58.875 -16.578 1 90.25 865 ALA B C 1
ATOM 14572 O O . ALA B 1 865 ? -4.977 -58.031 -17.328 1 90.25 865 ALA B O 1
ATOM 14573 N N . CYS B 1 866 ? -4.859 -59.656 -15.781 1 88.56 866 CYS B N 1
ATOM 14574 C CA . CYS B 1 866 ? -3.434 -59.875 -15.992 1 88.56 866 CYS B CA 1
ATOM 14575 C C . CYS B 1 866 ? -3.201 -60.969 -17.047 1 88.56 866 CYS B C 1
ATOM 14577 O O . CYS B 1 866 ? -4.062 -61.812 -17.266 1 88.56 866 CYS B O 1
ATOM 14579 N N . LYS B 1 867 ? -2.076 -60.906 -17.719 1 81.75 867 LYS B N 1
ATOM 14580 C CA . LYS B 1 867 ? -1.734 -61.969 -18.641 1 81.75 867 LYS B CA 1
ATOM 14581 C C . LYS B 1 867 ? -1.396 -63.281 -17.906 1 81.75 867 LYS B C 1
ATOM 14583 O O . LYS B 1 867 ? -0.668 -63.25 -16.906 1 81.75 867 LYS B O 1
ATOM 14588 N N . LYS B 1 868 ? -2.053 -64.375 -18.297 1 75.81 868 LYS B N 1
ATOM 14589 C CA . LYS B 1 868 ? -1.954 -65.688 -17.625 1 75.81 868 LYS B CA 1
ATOM 14590 C C . LYS B 1 868 ? -0.497 -66.062 -17.406 1 75.81 868 LYS B C 1
ATOM 14592 O O . LYS B 1 868 ? -0.136 -66.562 -16.344 1 75.81 868 LYS B O 1
ATOM 14597 N N . SER B 1 869 ? 0.359 -65.812 -18.375 1 76.94 869 SER B N 1
ATOM 14598 C CA . SER B 1 869 ? 1.731 -66.312 -18.328 1 76.94 869 SER B CA 1
ATOM 14599 C C . SER B 1 869 ? 2.639 -65.312 -17.562 1 76.94 869 SER B C 1
ATOM 14601 O O . SER B 1 869 ? 3.861 -65.5 -17.562 1 76.94 869 SER B O 1
ATOM 14603 N N . LYS B 1 870 ? 1.968 -64.5 -16.797 1 78.5 870 LYS B N 1
ATOM 14604 C CA . LYS B 1 870 ? 2.826 -63.469 -16.188 1 78.5 870 LYS B CA 1
ATOM 14605 C C . LYS B 1 870 ? 2.445 -63.219 -14.727 1 78.5 870 LYS B C 1
ATOM 14607 O O . LYS B 1 870 ? 1.265 -63.25 -14.375 1 78.5 870 LYS B O 1
ATOM 14612 N N . LYS B 1 871 ? 3.469 -63.062 -13.867 1 84.56 871 LYS B N 1
ATOM 14613 C CA . LYS B 1 871 ? 3.277 -62.656 -12.484 1 84.56 871 LYS B CA 1
ATOM 14614 C C . LYS B 1 871 ? 2.996 -61.156 -12.391 1 84.56 871 LYS B C 1
ATOM 14616 O O . LYS B 1 871 ? 3.219 -60.438 -13.352 1 84.56 871 LYS B O 1
ATOM 14621 N N . SER B 1 872 ? 2.42 -60.875 -11.195 1 88.31 872 SER B N 1
ATOM 14622 C CA . SER B 1 872 ? 2.16 -59.438 -11 1 88.31 872 SER B CA 1
ATOM 14623 C C . SER B 1 872 ? 3.447 -58.625 -11.07 1 88.31 872 SER B C 1
ATOM 14625 O O . SER B 1 872 ? 4.508 -59.094 -10.656 1 88.31 872 SER B O 1
ATOM 14627 N N . GLY B 1 873 ? 3.428 -57.5 -11.672 1 87.69 873 GLY B N 1
ATOM 14628 C CA . GLY B 1 873 ? 4.539 -56.594 -11.836 1 87.69 873 GLY B CA 1
ATOM 14629 C C . GLY B 1 873 ? 4.098 -55.188 -12.211 1 87.69 873 GLY B C 1
ATOM 14630 O O . GLY B 1 873 ? 3.16 -54.656 -11.617 1 87.69 873 GLY B O 1
ATOM 14631 N N . ALA B 1 874 ? 4.812 -54.594 -12.945 1 87.44 874 ALA B N 1
ATOM 14632 C CA . ALA B 1 874 ? 4.512 -53.25 -13.445 1 87.44 874 ALA B CA 1
ATOM 14633 C C . ALA B 1 874 ? 4.832 -53.156 -14.938 1 87.44 874 ALA B C 1
ATOM 14635 O O . ALA B 1 874 ? 5.805 -52.5 -15.32 1 87.44 874 ALA B O 1
ATOM 14636 N N . ARG B 1 875 ? 3.896 -53.844 -15.586 1 86.38 875 ARG B N 1
ATOM 14637 C CA . ARG B 1 875 ? 4.07 -53.844 -17.031 1 86.38 875 ARG B CA 1
ATOM 14638 C C . ARG B 1 875 ? 3.186 -52.781 -17.688 1 86.38 875 ARG B C 1
ATOM 14640 O O . ARG B 1 875 ? 2.033 -52.594 -17.281 1 86.38 875 ARG B O 1
ATOM 14647 N N . LEU B 1 876 ? 3.701 -52.219 -18.703 1 83 876 LEU B N 1
ATOM 14648 C CA . LEU B 1 876 ? 3.031 -51.125 -19.406 1 83 876 LEU B CA 1
ATOM 14649 C C . LEU B 1 876 ? 1.76 -51.625 -20.094 1 83 876 LEU B C 1
ATOM 14651 O O . LEU B 1 876 ? 0.75 -50.906 -20.125 1 83 876 LEU B O 1
ATOM 14655 N N . GLU B 1 877 ? 1.835 -52.719 -20.641 1 78.5 877 GLU B N 1
ATOM 14656 C CA . GLU B 1 877 ? 0.7 -53.281 -21.375 1 78.5 877 GLU B CA 1
ATOM 14657 C C . GLU B 1 877 ? -0.514 -53.469 -20.469 1 78.5 877 GLU B C 1
ATOM 14659 O O . GLU B 1 877 ? -1.654 -53.312 -20.922 1 78.5 877 GLU B O 1
ATOM 14664 N N . ASP B 1 878 ? -0.253 -53.75 -19.203 1 82.44 878 ASP B N 1
ATOM 14665 C CA . ASP B 1 878 ? -1.333 -53.969 -18.25 1 82.44 878 ASP B CA 1
ATOM 14666 C C . ASP B 1 878 ? -2.006 -52.656 -17.844 1 82.44 878 ASP B C 1
ATOM 14668 O O . ASP B 1 878 ? -3.174 -52.656 -17.453 1 82.44 878 ASP B O 1
ATOM 14672 N N . VAL B 1 879 ? -1.271 -51.562 -17.969 1 86 879 VAL B N 1
ATOM 14673 C CA . VAL B 1 879 ? -1.758 -50.312 -17.422 1 86 879 VAL B CA 1
ATOM 14674 C C . VAL B 1 879 ? -2.324 -49.438 -18.531 1 86 879 VAL B C 1
ATOM 14676 O O . VAL B 1 879 ? -3.26 -48.688 -18.312 1 86 879 VAL B O 1
ATOM 14679 N N . ARG B 1 880 ? -1.907 -49.562 -19.703 1 80.25 880 ARG B N 1
ATOM 14680 C CA . ARG B 1 880 ? -2.277 -48.719 -20.828 1 80.25 880 ARG B CA 1
ATOM 14681 C C . ARG B 1 880 ? -3.775 -48.781 -21.109 1 80.25 880 ARG B C 1
ATOM 14683 O O . ARG B 1 880 ? -4.441 -47.75 -21.25 1 80.25 880 ARG B O 1
ATOM 14690 N N . ASP B 1 881 ? -4.297 -50 -21.109 1 79.94 881 ASP B N 1
ATOM 14691 C CA . ASP B 1 881 ? -5.699 -50.219 -21.469 1 79.94 881 ASP B CA 1
ATOM 14692 C C . ASP B 1 881 ? -6.621 -49.625 -20.406 1 79.94 881 ASP B C 1
ATOM 14694 O O . ASP B 1 881 ? -7.637 -49 -20.719 1 79.94 881 ASP B O 1
ATOM 14698 N N . VAL B 1 882 ? -6.207 -49.844 -19.219 1 87.69 882 VAL B N 1
ATOM 14699 C CA . VAL B 1 882 ? -7.086 -49.406 -18.141 1 87.69 882 VAL B CA 1
ATOM 14700 C C . VAL B 1 882 ? -7.023 -47.875 -18 1 87.69 882 VAL B C 1
ATOM 14702 O O . VAL B 1 882 ? -8.039 -47.25 -17.719 1 87.69 882 VAL B O 1
ATOM 14705 N N . VAL B 1 883 ? -5.906 -47.312 -18.219 1 86.25 883 VAL B N 1
ATOM 14706 C CA . VAL B 1 883 ? -5.727 -45.875 -18.125 1 86.25 883 VAL B CA 1
ATOM 14707 C C . VAL B 1 883 ? -6.539 -45.188 -19.219 1 86.25 883 VAL B C 1
ATOM 14709 O O . VAL B 1 883 ? -7.141 -44.156 -18.984 1 86.25 883 VAL B O 1
ATOM 14712 N N . ASP B 1 884 ? -6.559 -45.75 -20.328 1 81.38 884 ASP B N 1
ATOM 14713 C CA . ASP B 1 884 ? -7.375 -45.219 -21.422 1 81.38 884 ASP B CA 1
ATOM 14714 C C . ASP B 1 884 ? -8.852 -45.188 -21.031 1 81.38 884 ASP B C 1
ATOM 14716 O O . ASP B 1 884 ? -9.547 -44.219 -21.344 1 81.38 884 ASP B O 1
ATOM 14720 N N . GLN B 1 885 ? -9.273 -46.219 -20.469 1 85.75 885 GLN B N 1
ATOM 14721 C CA . GLN B 1 885 ? -10.672 -46.281 -20.047 1 85.75 885 GLN B CA 1
ATOM 14722 C C . GLN B 1 885 ? -10.977 -45.25 -18.984 1 85.75 885 GLN B C 1
ATOM 14724 O O . GLN B 1 885 ? -12.055 -44.656 -18.969 1 85.75 885 GLN B O 1
ATOM 14729 N N . VAL B 1 886 ? -10.016 -45.031 -18.141 1 89.31 886 VAL B N 1
ATOM 14730 C CA . VAL B 1 886 ? -10.18 -44 -17.094 1 89.31 886 VAL B CA 1
ATOM 14731 C C . VAL B 1 886 ? -10.367 -42.625 -17.75 1 89.31 886 VAL B C 1
ATOM 14733 O O . VAL B 1 886 ? -11.281 -41.906 -17.375 1 89.31 886 VAL B O 1
ATOM 14736 N N . PHE B 1 887 ? -9.633 -42.312 -18.688 1 83.19 887 PHE B N 1
ATOM 14737 C CA . PHE B 1 887 ? -9.703 -41 -19.328 1 83.19 887 PHE B CA 1
ATOM 14738 C C . PHE B 1 887 ? -11.047 -40.812 -20.031 1 83.19 887 PHE B C 1
ATOM 14740 O O . PHE B 1 887 ? -11.625 -39.75 -19.984 1 83.19 887 PHE B O 1
ATOM 14747 N N . ARG B 1 888 ? -11.547 -41.812 -20.609 1 80.94 888 ARG B N 1
ATOM 14748 C CA . ARG B 1 888 ? -12.828 -41.719 -21.312 1 80.94 888 ARG B CA 1
ATOM 14749 C C . ARG B 1 888 ? -13.977 -41.531 -20.328 1 80.94 888 ARG B C 1
ATOM 14751 O O . ARG B 1 888 ? -14.961 -40.844 -20.641 1 80.94 888 ARG B O 1
ATOM 14758 N N . SER B 1 889 ? -13.797 -42.062 -19.172 1 87.94 889 SER B N 1
ATOM 14759 C CA . SER B 1 889 ? -14.875 -41.969 -18.203 1 87.94 889 SER B CA 1
ATOM 14760 C C . SER B 1 889 ? -14.977 -40.594 -17.594 1 87.94 889 SER B C 1
ATOM 14762 O O . SER B 1 889 ? -15.984 -40.25 -16.984 1 87.94 889 SER B O 1
ATOM 14764 N N . ILE B 1 890 ? -13.992 -39.781 -17.797 1 81.88 890 ILE B N 1
ATOM 14765 C CA . ILE B 1 890 ? -13.961 -38.438 -17.25 1 81.88 890 ILE B CA 1
ATOM 14766 C C . ILE B 1 890 ? -15.117 -37.625 -17.828 1 81.88 890 ILE B C 1
ATOM 14768 O O . ILE B 1 890 ? -15.672 -36.75 -17.156 1 81.88 890 ILE B O 1
ATOM 14772 N N . ALA B 1 891 ? -15.539 -37.938 -19.047 1 77.06 891 ALA B N 1
ATOM 14773 C CA . ALA B 1 891 ? -16.625 -37.219 -19.719 1 77.06 891 ALA B CA 1
ATOM 14774 C C . ALA B 1 891 ? -17.938 -37.344 -18.922 1 77.06 891 ALA B C 1
ATOM 14776 O O . ALA B 1 891 ? -18.828 -36.531 -19.031 1 77.06 891 ALA B O 1
ATOM 14777 N N . TRP B 1 892 ? -17.984 -38.344 -18.062 1 85.25 892 TRP B N 1
ATOM 14778 C CA . TRP B 1 892 ? -19.234 -38.625 -17.375 1 85.25 892 TRP B CA 1
ATOM 14779 C C . TRP B 1 892 ? -19.188 -38.188 -15.922 1 85.25 892 TRP B C 1
ATOM 14781 O O . TRP B 1 892 ? -20.188 -38.25 -15.203 1 85.25 892 TRP B O 1
ATOM 14791 N N . ILE B 1 893 ? -18.062 -37.75 -15.516 1 86.94 893 ILE B N 1
ATOM 14792 C CA . ILE B 1 893 ? -17.906 -37.25 -14.164 1 86.94 893 ILE B CA 1
ATOM 14793 C C . ILE B 1 893 ? -18.562 -35.875 -14.055 1 86.94 893 ILE B C 1
ATOM 14795 O O . ILE B 1 893 ? -18.312 -34.969 -14.867 1 86.94 893 ILE B O 1
ATOM 14799 N N . ARG B 1 894 ? -19.516 -35.812 -13.125 1 82.69 894 ARG B N 1
ATOM 14800 C CA . ARG B 1 894 ? -20.266 -34.594 -12.812 1 82.69 894 ARG B CA 1
ATOM 14801 C C . ARG B 1 894 ? -21.062 -34.125 -14.023 1 82.69 894 ARG B C 1
ATOM 14803 O O . ARG B 1 894 ? -21.156 -32.906 -14.281 1 82.69 894 ARG B O 1
ATOM 14810 N N . ASN B 1 895 ? -21.344 -35.031 -14.844 1 80.06 895 ASN B N 1
ATOM 14811 C CA . ASN B 1 895 ? -22.234 -34.812 -15.992 1 80.06 895 ASN B CA 1
ATOM 14812 C C . ASN B 1 895 ? -23.688 -35.062 -15.641 1 80.06 895 ASN B C 1
ATOM 14814 O O . ASN B 1 895 ? -24.031 -36.188 -15.188 1 80.06 895 ASN B O 1
ATOM 14818 N N . SER B 1 896 ? -24.531 -34.062 -15.828 1 82.56 896 SER B N 1
ATOM 14819 C CA . SER B 1 896 ? -25.938 -34.188 -15.484 1 82.56 896 SER B CA 1
ATOM 14820 C C . SER B 1 896 ? -26.625 -35.25 -16.312 1 82.56 896 SER B C 1
ATOM 14822 O O . SER B 1 896 ? -27.656 -35.781 -15.914 1 82.56 896 SER B O 1
ATOM 14824 N N . GLY B 1 897 ? -26.031 -35.625 -17.391 1 83.06 897 GLY B N 1
ATOM 14825 C CA . GLY B 1 897 ? -26.609 -36.625 -18.266 1 83.06 897 GLY B CA 1
ATOM 14826 C C . GLY B 1 897 ? -26.234 -38.031 -17.906 1 83.06 897 GLY B C 1
ATOM 14827 O O . GLY B 1 897 ? -26.688 -39 -18.547 1 83.06 897 GLY B O 1
ATOM 14828 N N . LEU B 1 898 ? -25.547 -38.219 -16.75 1 90.19 898 LEU B N 1
ATOM 14829 C CA . LEU B 1 898 ? -25.047 -39.531 -16.375 1 90.19 898 LEU B CA 1
ATOM 14830 C C . LEU B 1 898 ? -26.188 -40.531 -16.172 1 90.19 898 LEU B C 1
ATOM 14832 O O . LEU B 1 898 ? -26.203 -41.625 -16.75 1 90.19 898 LEU B O 1
ATOM 14836 N N . PRO B 1 899 ? -27.281 -40.125 -15.398 1 91.62 899 PRO B N 1
ATOM 14837 C CA . PRO B 1 899 ? -28.359 -41.094 -15.211 1 91.62 899 PRO B CA 1
ATOM 14838 C C . PRO B 1 899 ? -29.094 -41.438 -16.516 1 91.62 899 PRO B C 1
ATOM 14840 O O . PRO B 1 899 ? -29.453 -42.594 -16.734 1 91.62 899 PRO B O 1
ATOM 14843 N N . LYS B 1 900 ? -29.219 -40.469 -17.328 1 88.94 900 LYS B N 1
ATOM 14844 C CA . LYS B 1 900 ? -29.844 -40.719 -18.625 1 88.94 900 LYS B CA 1
ATOM 14845 C C . LYS B 1 900 ? -29.016 -41.656 -19.484 1 88.94 900 LYS B C 1
ATOM 14847 O O . LYS B 1 900 ? -29.547 -42.5 -20.203 1 88.94 900 LYS B O 1
ATOM 14852 N N . ARG B 1 901 ? -27.781 -41.469 -19.391 1 89 901 ARG B N 1
ATOM 14853 C CA . ARG B 1 901 ? -26.875 -42.344 -20.141 1 89 901 ARG B CA 1
ATOM 14854 C C . ARG B 1 901 ? -26.953 -43.781 -19.641 1 89 901 ARG B C 1
ATOM 14856 O O . ARG B 1 901 ? -26.906 -44.719 -20.422 1 89 901 ARG B O 1
ATOM 14863 N N . ILE B 1 902 ? -27.047 -43.906 -18.375 1 93.56 902 ILE B N 1
ATOM 14864 C CA . ILE B 1 902 ? -27.125 -45.219 -17.766 1 93.56 902 ILE B CA 1
ATOM 14865 C C . ILE B 1 902 ? -28.406 -45.938 -18.25 1 93.56 902 ILE B C 1
ATOM 14867 O O . ILE B 1 902 ? -28.359 -47.094 -18.656 1 93.56 902 ILE B O 1
ATOM 14871 N N . ARG B 1 903 ? -29.516 -45.219 -18.25 1 91.31 903 ARG B N 1
ATOM 14872 C CA . ARG B 1 903 ? -30.781 -45.781 -18.734 1 91.31 903 ARG B CA 1
ATOM 14873 C C . ARG B 1 903 ? -30.719 -46.094 -20.219 1 91.31 903 ARG B C 1
ATOM 14875 O O . ARG B 1 903 ? -31.219 -47.125 -20.656 1 91.31 903 ARG B O 1
ATOM 14882 N N . TYR B 1 904 ? -30.094 -45.281 -20.906 1 90.38 904 TYR B N 1
ATOM 14883 C CA . TYR B 1 904 ? -29.922 -45.531 -22.344 1 90.38 904 TYR B CA 1
ATOM 14884 C C . TYR B 1 904 ? -29.125 -46.812 -22.578 1 90.38 904 TYR B C 1
ATOM 14886 O O . TYR B 1 904 ? -29.484 -47.625 -23.438 1 90.38 904 TYR B O 1
ATOM 14894 N N . ARG B 1 905 ? -28.078 -46.938 -21.828 1 90.94 905 ARG B N 1
ATOM 14895 C CA . ARG B 1 905 ? -27.234 -48.094 -21.969 1 90.94 905 ARG B CA 1
ATOM 14896 C C . ARG B 1 905 ? -27.984 -49.375 -21.578 1 90.94 905 ARG B C 1
ATOM 14898 O O . ARG B 1 905 ? -27.844 -50.406 -22.234 1 90.94 905 ARG B O 1
ATOM 14905 N N . GLN B 1 906 ? -28.734 -49.312 -20.562 1 91.06 906 GLN B N 1
ATOM 14906 C CA . GLN B 1 906 ? -29.5 -50.438 -20.109 1 91.06 906 GLN B CA 1
ATOM 14907 C C . GLN B 1 906 ? -30.484 -50.906 -21.188 1 91.06 906 GLN B C 1
ATOM 14909 O O . GLN B 1 906 ? -30.641 -52.125 -21.406 1 91.06 906 GLN B O 1
ATOM 14914 N N . GLU B 1 907 ? -31.031 -50 -21.859 1 89.19 907 GLU B N 1
ATOM 14915 C CA . GLU B 1 907 ? -32.125 -50.312 -22.781 1 89.19 907 GLU B CA 1
ATOM 14916 C C . GLU B 1 907 ? -31.594 -50.625 -24.172 1 89.19 907 GLU B C 1
ATOM 14918 O O . GLU B 1 907 ? -32.188 -51.406 -24.906 1 89.19 907 GLU B O 1
ATOM 14923 N N . ASN B 1 908 ? -30.406 -50.094 -24.5 1 85.94 908 ASN B N 1
ATOM 14924 C CA . ASN B 1 908 ? -30.047 -50.125 -25.906 1 85.94 908 ASN B CA 1
ATOM 14925 C C . ASN B 1 908 ? -28.797 -50.938 -26.172 1 85.94 908 ASN B C 1
ATOM 14927 O O . ASN B 1 908 ? -28.484 -51.25 -27.312 1 85.94 908 ASN B O 1
ATOM 14931 N N . THR B 1 909 ? -27.938 -51.344 -25.219 1 83.31 909 THR B N 1
ATOM 14932 C CA . THR B 1 909 ? -26.641 -51.938 -25.531 1 83.31 909 THR B CA 1
ATOM 14933 C C . THR B 1 909 ? -26.547 -53.375 -25.016 1 83.31 909 THR B C 1
ATOM 14935 O O . THR B 1 909 ? -25.516 -54.031 -25.203 1 83.31 909 THR B O 1
ATOM 14938 N N . GLY B 1 910 ? -27.562 -54 -24.547 1 79.31 910 GLY B N 1
ATOM 14939 C CA . GLY B 1 910 ? -27.547 -55.375 -24.078 1 79.31 910 GLY B CA 1
ATOM 14940 C C . GLY B 1 910 ? -26.672 -55.594 -22.859 1 79.31 910 GLY B C 1
ATOM 14941 O O . GLY B 1 910 ? -26.203 -56.688 -22.609 1 79.31 910 GLY B O 1
ATOM 14942 N N . VAL B 1 911 ? -26.328 -54.562 -22.141 1 84.75 911 VAL B N 1
ATOM 14943 C CA . VAL B 1 911 ? -25.516 -54.688 -20.922 1 84.75 911 VAL B CA 1
ATOM 14944 C C . VAL B 1 911 ? -26.281 -55.469 -19.859 1 84.75 911 VAL B C 1
ATOM 14946 O O . VAL B 1 911 ? -27.5 -55.625 -19.953 1 84.75 911 VAL B O 1
ATOM 14949 N N . GLU B 1 912 ? -25.609 -56.094 -18.938 1 84.94 912 GLU B N 1
ATOM 14950 C CA . GLU B 1 912 ? -26.219 -56.844 -17.828 1 84.94 912 GLU B CA 1
ATOM 14951 C C . GLU B 1 912 ? -27.125 -55.938 -17 1 84.94 912 GLU B C 1
ATOM 14953 O O . GLU B 1 912 ? -28.094 -56.406 -16.406 1 84.94 912 GLU B O 1
ATOM 14958 N N . GLY B 1 913 ? -26.734 -54.719 -16.984 1 89.25 913 GLY B N 1
ATOM 14959 C CA . GLY B 1 913 ? -27.609 -53.781 -16.312 1 89.25 913 GLY B CA 1
ATOM 14960 C C . GLY B 1 913 ? -27.375 -53.719 -14.812 1 89.25 913 GLY B C 1
ATOM 14961 O O . GLY B 1 913 ? -26.219 -53.75 -14.359 1 89.25 913 GLY B O 1
ATOM 14962 N N . PHE B 1 914 ? -28.453 -53.531 -14.023 1 94.44 914 PHE B N 1
ATOM 14963 C CA . PHE B 1 914 ? -28.344 -53.344 -12.586 1 94.44 914 PHE B CA 1
ATOM 14964 C C . PHE B 1 914 ? -28.156 -54.688 -11.875 1 94.44 914 PHE B C 1
ATOM 14966 O O . PHE B 1 914 ? -28.938 -55.625 -12.086 1 94.44 914 PHE B O 1
ATOM 14973 N N . LYS B 1 915 ? -27.172 -54.75 -11.086 1 94.25 915 LYS B N 1
ATOM 14974 C CA . LYS B 1 915 ? -26.906 -55.938 -10.289 1 94.25 915 LYS B CA 1
ATOM 14975 C C . LYS B 1 915 ? -27.484 -55.812 -8.891 1 94.25 915 LYS B C 1
ATOM 14977 O O . LYS B 1 915 ? -27.859 -56.812 -8.266 1 94.25 915 LYS B O 1
ATOM 14982 N N . LEU B 1 916 ? -27.438 -54.594 -8.461 1 93.69 916 LEU B N 1
ATOM 14983 C CA . LEU B 1 916 ? -27.938 -54.344 -7.117 1 93.69 916 LEU B CA 1
ATOM 14984 C C . LEU B 1 916 ? -28.906 -53.156 -7.109 1 93.69 916 LEU B C 1
ATOM 14986 O O . LEU B 1 916 ? -28.641 -52.125 -7.746 1 93.69 916 LEU B O 1
ATOM 14990 N N . ASN B 1 917 ? -30.047 -53.188 -6.492 1 92.88 917 ASN B N 1
ATOM 14991 C CA . ASN B 1 917 ? -30.984 -52.156 -6.055 1 92.88 917 ASN B CA 1
ATOM 14992 C C . ASN B 1 917 ? -31.375 -51.219 -7.203 1 92.88 917 ASN B C 1
ATOM 14994 O O . ASN B 1 917 ? -31.25 -50 -7.09 1 92.88 917 ASN B O 1
ATOM 14998 N N . GLU B 1 918 ? -31.875 -51.688 -8.281 1 91.56 918 GLU B N 1
ATOM 14999 C CA . GLU B 1 918 ? -32.312 -50.875 -9.414 1 91.56 918 GLU B CA 1
ATOM 15000 C C . GLU B 1 918 ? -33.406 -49.906 -9 1 91.56 918 GLU B C 1
ATOM 15002 O O . GLU B 1 918 ? -33.469 -48.781 -9.523 1 91.56 918 GLU B O 1
ATOM 15007 N N . GLU B 1 919 ? -34.219 -50.25 -8.078 1 90 919 GLU B N 1
ATOM 15008 C CA . GLU B 1 919 ? -35.312 -49.406 -7.633 1 90 919 GLU B CA 1
ATOM 15009 C C . GLU B 1 919 ? -34.781 -48.125 -7.02 1 90 919 GLU B C 1
ATOM 15011 O O . GLU B 1 919 ? -35.375 -47.031 -7.215 1 90 919 GLU B O 1
ATOM 15016 N N . GLY B 1 920 ? -33.719 -48.25 -6.324 1 92.12 920 GLY B N 1
ATOM 15017 C CA . GLY B 1 920 ? -33.125 -47.062 -5.746 1 92.12 920 GLY B CA 1
ATOM 15018 C C . GLY B 1 920 ? -32.625 -46.062 -6.785 1 92.12 920 GLY B C 1
ATOM 15019 O O . GLY B 1 920 ? -32.594 -44.875 -6.543 1 92.12 920 GLY B O 1
ATOM 15020 N N . PHE B 1 921 ? -32.281 -46.594 -7.965 1 93.69 921 PHE B N 1
ATOM 15021 C CA . PHE B 1 921 ? -31.75 -45.75 -9.031 1 93.69 921 PHE B CA 1
ATOM 15022 C C . PHE B 1 921 ? -32.844 -44.875 -9.625 1 93.69 921 PHE B C 1
ATOM 15024 O O . PHE B 1 921 ? -32.594 -43.75 -10.07 1 93.69 921 PHE B O 1
ATOM 15031 N N . ASP B 1 922 ? -34.094 -45.312 -9.656 1 91 922 ASP B N 1
ATOM 15032 C CA . ASP B 1 922 ? -35.188 -44.531 -10.172 1 91 922 ASP B CA 1
ATOM 15033 C C . ASP B 1 922 ? -35.344 -43.188 -9.43 1 91 922 ASP B C 1
ATOM 15035 O O . ASP B 1 922 ? -35.625 -42.156 -10.039 1 91 922 ASP B O 1
ATOM 15039 N N . GLU B 1 923 ? -35.031 -43.25 -8.242 1 90 923 GLU B N 1
ATOM 15040 C CA . GLU B 1 923 ? -35.094 -42.031 -7.438 1 90 923 GLU B CA 1
ATOM 15041 C C . GLU B 1 923 ? -33.938 -41.094 -7.773 1 90 923 GLU B C 1
ATOM 15043 O O . GLU B 1 923 ? -34.094 -39.875 -7.824 1 90 923 GLU B O 1
ATOM 15048 N N . ILE B 1 924 ? -32.812 -41.688 -7.988 1 91.75 924 ILE B N 1
ATOM 15049 C CA . ILE B 1 924 ? -31.609 -40.906 -8.305 1 91.75 924 ILE B CA 1
ATOM 15050 C C . ILE B 1 924 ? -31.766 -40.25 -9.68 1 91.75 924 ILE B C 1
ATOM 15052 O O . ILE B 1 924 ? -31.391 -39.094 -9.875 1 91.75 924 ILE B O 1
ATOM 15056 N N . GLU B 1 925 ? -32.312 -41 -10.586 1 89.81 925 GLU B N 1
ATOM 15057 C CA . GLU B 1 925 ? -32.438 -40.531 -11.961 1 89.81 925 GLU B CA 1
ATOM 15058 C C . GLU B 1 925 ? -33.281 -39.25 -12.008 1 89.81 925 GLU B C 1
ATOM 15060 O O . GLU B 1 925 ? -32.969 -38.312 -12.75 1 89.81 925 GLU B O 1
ATOM 15065 N N . THR B 1 926 ? -34.281 -39.156 -11.195 1 83.06 926 THR B N 1
ATOM 15066 C CA . THR B 1 926 ? -35.219 -38.031 -11.219 1 83.06 926 THR B CA 1
ATOM 15067 C C . THR B 1 926 ? -34.625 -36.812 -10.516 1 83.06 926 THR B C 1
ATOM 15069 O O . THR B 1 926 ? -34.844 -35.688 -10.938 1 83.06 926 THR B O 1
ATOM 15072 N N . ARG B 1 927 ? -33.812 -37.062 -9.594 1 83.12 927 ARG B N 1
ATOM 15073 C CA . ARG B 1 927 ? -33.344 -35.969 -8.758 1 83.12 927 ARG B CA 1
ATOM 15074 C C . ARG B 1 927 ? -31.844 -35.781 -8.867 1 83.12 927 ARG B C 1
ATOM 15076 O O . ARG B 1 927 ? -31.234 -35.094 -8.023 1 83.12 927 ARG B O 1
ATOM 15083 N N . PHE B 1 928 ? -31.25 -36.25 -9.898 1 87.94 928 PHE B N 1
ATOM 15084 C CA . PHE B 1 928 ? -29.797 -36.281 -9.961 1 87.94 928 PHE B CA 1
ATOM 15085 C C . PHE B 1 928 ? -29.219 -34.906 -10.18 1 87.94 928 PHE B C 1
ATOM 15087 O O . PHE B 1 928 ? -29.578 -34.219 -11.156 1 87.94 928 PHE B O 1
ATOM 15094 N N . GLN B 1 929 ? -28.453 -34.531 -9.203 1 84.06 929 GLN B N 1
ATOM 15095 C CA . GLN B 1 929 ? -27.625 -33.344 -9.305 1 84.06 929 GLN B CA 1
ATOM 15096 C C . GLN B 1 929 ? -26.141 -33.688 -9.117 1 84.06 929 GLN B C 1
ATOM 15098 O O . GLN B 1 929 ? -25.719 -34.062 -8.023 1 84.06 929 GLN B O 1
ATOM 15103 N N . PRO B 1 930 ? -25.391 -33.531 -10.133 1 82.69 930 PRO B N 1
ATOM 15104 C CA . PRO B 1 930 ? -24.016 -34.031 -10.125 1 82.69 930 PRO B CA 1
ATOM 15105 C C . PRO B 1 930 ? -23.188 -33.469 -8.969 1 82.69 930 PRO B C 1
ATOM 15107 O O . PRO B 1 930 ? -22.391 -34.188 -8.367 1 82.69 930 PRO B O 1
ATOM 15110 N N . ASN B 1 931 ? -23.422 -32.281 -8.586 1 79.62 931 ASN B N 1
ATOM 15111 C CA . ASN B 1 931 ? -22.547 -31.641 -7.613 1 79.62 931 ASN B CA 1
ATOM 15112 C C . ASN B 1 931 ? -22.875 -32.062 -6.188 1 79.62 931 ASN B C 1
ATOM 15114 O O . ASN B 1 931 ? -22.141 -31.766 -5.25 1 79.62 931 ASN B O 1
ATOM 15118 N N . GLU B 1 932 ? -23.891 -32.812 -5.992 1 82.38 932 GLU B N 1
ATOM 15119 C CA . GLU B 1 932 ? -24.219 -33.344 -4.684 1 82.38 932 GLU B CA 1
ATOM 15120 C C . GLU B 1 932 ? -23.406 -34.594 -4.383 1 82.38 932 GLU B C 1
ATOM 15122 O O . GLU B 1 932 ? -23.359 -35.062 -3.238 1 82.38 932 GLU B O 1
ATOM 15127 N N . TRP B 1 933 ? -22.75 -35.031 -5.375 1 88.12 933 TRP B N 1
ATOM 15128 C CA . TRP B 1 933 ? -22.094 -36.344 -5.254 1 88.12 933 TRP B CA 1
ATOM 15129 C C . TRP B 1 933 ? -20.578 -36.188 -5.277 1 88.12 933 TRP B C 1
ATOM 15131 O O . TRP B 1 933 ? -20.031 -35.344 -5.996 1 88.12 933 TRP B O 1
ATOM 15141 N N . ASP B 1 934 ? -19.953 -37.062 -4.48 1 89.5 934 ASP B N 1
ATOM 15142 C CA . ASP B 1 934 ? -18.516 -37.25 -4.59 1 89.5 934 ASP B CA 1
ATOM 15143 C C . ASP B 1 934 ? -18.172 -38.344 -5.578 1 89.5 934 ASP B C 1
ATOM 15145 O O . ASP B 1 934 ? -18.859 -39.375 -5.625 1 89.5 934 ASP B O 1
ATOM 15149 N N . PHE B 1 935 ? -17.188 -38.125 -6.387 1 92.31 935 PHE B N 1
ATOM 15150 C CA . PHE B 1 935 ? -16.828 -39.094 -7.41 1 92.31 935 PHE B CA 1
ATOM 15151 C C . PHE B 1 935 ? -15.5 -39.75 -7.074 1 92.31 935 PHE B C 1
ATOM 15153 O O . PHE B 1 935 ? -14.586 -39.094 -6.562 1 92.31 935 PHE B O 1
ATOM 15160 N N . ARG B 1 936 ? -15.445 -41.031 -7.379 1 94.94 936 ARG B N 1
ATOM 15161 C CA . ARG B 1 936 ? -14.234 -41.844 -7.242 1 94.94 936 ARG B CA 1
ATOM 15162 C C . ARG B 1 936 ? -14.055 -42.781 -8.438 1 94.94 936 ARG B C 1
ATOM 15164 O O . ARG B 1 936 ? -15.039 -43.312 -8.961 1 94.94 936 ARG B O 1
ATOM 15171 N N . VAL B 1 937 ? -12.797 -42.938 -8.883 1 96.31 937 VAL B N 1
ATOM 15172 C CA . VAL B 1 937 ? -12.492 -43.875 -9.961 1 96.31 937 VAL B CA 1
ATOM 15173 C C . VAL B 1 937 ? -11.539 -44.938 -9.453 1 96.31 937 VAL B C 1
ATOM 15175 O O . VAL B 1 937 ? -10.547 -44.656 -8.797 1 96.31 937 VAL B O 1
ATOM 15178 N N . TYR B 1 938 ? -11.922 -46.188 -9.695 1 96.88 938 TYR B N 1
ATOM 15179 C CA . TYR B 1 938 ? -11.094 -47.344 -9.305 1 96.88 938 TYR B CA 1
ATOM 15180 C C . TYR B 1 938 ? -10.438 -47.969 -10.523 1 96.88 938 TYR B C 1
ATOM 15182 O O . TYR B 1 938 ? -11.109 -48.281 -11.508 1 96.88 938 TYR B O 1
ATOM 15190 N N . ILE B 1 939 ? -9.141 -48.125 -10.484 1 96.44 939 ILE B N 1
ATOM 15191 C CA . ILE B 1 939 ? -8.398 -48.938 -11.43 1 96.44 939 ILE B CA 1
ATOM 15192 C C . ILE B 1 939 ? -8.18 -50.344 -10.82 1 96.44 939 ILE B C 1
ATOM 15194 O O . ILE B 1 939 ? -7.578 -50.469 -9.758 1 96.44 939 ILE B O 1
ATOM 15198 N N . VAL B 1 940 ? -8.766 -51.312 -11.469 1 96.31 940 VAL B N 1
ATOM 15199 C CA . VAL B 1 940 ? -8.594 -52.688 -11 1 96.31 940 VAL B CA 1
ATOM 15200 C C . VAL B 1 940 ? -7.652 -53.438 -11.953 1 96.31 940 VAL B C 1
ATOM 15202 O O . VAL B 1 940 ? -8.023 -53.75 -13.086 1 96.31 940 VAL B O 1
ATOM 15205 N N . GLN B 1 941 ? -6.477 -53.719 -11.508 1 94.56 941 GLN B N 1
ATOM 15206 C CA . GLN B 1 941 ? -5.457 -54.406 -12.289 1 94.56 941 GLN B CA 1
ATOM 15207 C C . GLN B 1 941 ? -4.621 -55.344 -11.406 1 94.56 941 GLN B C 1
ATOM 15209 O O . GLN B 1 941 ? -3.559 -54.969 -10.922 1 94.56 941 GLN B O 1
ATOM 15214 N N . PRO B 1 942 ? -5.086 -56.625 -11.359 1 92.56 942 PRO B N 1
ATOM 15215 C CA . PRO B 1 942 ? -4.371 -57.562 -10.5 1 92.56 942 PRO B CA 1
ATOM 15216 C C . PRO B 1 942 ? -2.912 -57.75 -10.922 1 92.56 942 PRO B C 1
ATOM 15218 O O . PRO B 1 942 ? -2.086 -58.188 -10.109 1 92.56 942 PRO B O 1
ATOM 15221 N N . GLY B 1 943 ? -2.557 -57.5 -12.078 1 90.5 943 GLY B N 1
ATOM 15222 C CA . GLY B 1 943 ? -1.191 -57.656 -12.555 1 90.5 943 GLY B CA 1
ATOM 15223 C C . GLY B 1 943 ? -0.287 -56.5 -12.133 1 90.5 943 GLY B C 1
ATOM 15224 O O . GLY B 1 943 ? 0.917 -56.531 -12.398 1 90.5 943 GLY B O 1
ATOM 15225 N N . LEU B 1 944 ? -0.779 -55.531 -11.422 1 93.12 944 LEU B N 1
ATOM 15226 C CA . LEU B 1 944 ? -0.029 -54.344 -11.023 1 93.12 944 LEU B CA 1
ATOM 15227 C C . LEU B 1 944 ? 0.387 -54.406 -9.562 1 93.12 944 LEU B C 1
ATOM 15229 O O . LEU B 1 944 ? -0.459 -54.344 -8.664 1 93.12 944 LEU B O 1
ATOM 15233 N N . ASP B 1 945 ? 1.676 -54.531 -9.398 1 92.69 945 ASP B N 1
ATOM 15234 C CA . ASP B 1 945 ? 2.215 -54.5 -8.039 1 92.69 945 ASP B CA 1
ATOM 15235 C C . ASP B 1 945 ? 2.221 -53.094 -7.473 1 92.69 945 ASP B C 1
ATOM 15237 O O . ASP B 1 945 ? 2.668 -52.156 -8.141 1 92.69 945 ASP B O 1
ATOM 15241 N N . HIS B 1 946 ? 1.801 -52.969 -6.242 1 92.88 946 HIS B N 1
ATOM 15242 C CA . HIS B 1 946 ? 1.629 -51.656 -5.637 1 92.88 946 HIS B CA 1
ATOM 15243 C C . HIS B 1 946 ? 2.955 -50.906 -5.555 1 92.88 946 HIS B C 1
ATOM 15245 O O . HIS B 1 946 ? 3.027 -49.719 -5.887 1 92.88 946 HIS B O 1
ATOM 15251 N N . ASP B 1 947 ? 3.943 -51.531 -5.176 1 90.62 947 ASP B N 1
ATOM 15252 C CA . ASP B 1 947 ? 5.238 -50.906 -4.965 1 90.62 947 ASP B CA 1
ATOM 15253 C C . ASP B 1 947 ? 5.949 -50.656 -6.293 1 90.62 947 ASP B C 1
ATOM 15255 O O . ASP B 1 947 ? 6.496 -49.562 -6.52 1 90.62 947 ASP B O 1
ATOM 15259 N N . LYS B 1 948 ? 5.902 -51.656 -7.117 1 91.06 948 LYS B N 1
ATOM 15260 C CA . LYS B 1 948 ? 6.574 -51.531 -8.406 1 91.06 948 LYS B CA 1
ATOM 15261 C C . LYS B 1 948 ? 5.898 -50.469 -9.281 1 91.06 948 LYS B C 1
ATOM 15263 O O . LYS B 1 948 ? 6.559 -49.812 -10.086 1 91.06 948 LYS B O 1
ATOM 15268 N N . ALA B 1 949 ? 4.602 -50.344 -9.102 1 91.56 949 ALA B N 1
ATOM 15269 C CA . ALA B 1 949 ? 3.859 -49.344 -9.859 1 91.56 949 ALA B CA 1
ATOM 15270 C C . ALA B 1 949 ? 4.367 -47.938 -9.547 1 91.56 949 ALA B C 1
ATOM 15272 O O . ALA B 1 949 ? 4.363 -47.062 -10.414 1 91.56 949 ALA B O 1
ATOM 15273 N N . ARG B 1 950 ? 4.828 -47.75 -8.383 1 89.88 950 ARG B N 1
ATOM 15274 C CA . ARG B 1 950 ? 5.266 -46.438 -7.934 1 89.88 950 ARG B CA 1
ATOM 15275 C C . ARG B 1 950 ? 6.73 -46.188 -8.281 1 89.88 950 ARG B C 1
ATOM 15277 O O . ARG B 1 950 ? 7.148 -45.062 -8.508 1 89.88 950 ARG B O 1
ATOM 15284 N N . THR B 1 951 ? 7.473 -47.219 -8.352 1 88 951 THR B N 1
ATOM 15285 C CA . THR B 1 951 ? 8.922 -47.094 -8.516 1 88 951 THR B CA 1
ATOM 15286 C C . THR B 1 951 ? 9.297 -47.094 -9.992 1 88 951 THR B C 1
ATOM 15288 O O . THR B 1 951 ? 10.305 -46.469 -10.375 1 88 951 THR B O 1
ATOM 15291 N N . ARG B 1 952 ? 8.508 -47.812 -10.734 1 86.12 952 ARG B N 1
ATOM 15292 C CA . ARG B 1 952 ? 8.797 -47.844 -12.164 1 86.12 952 ARG B CA 1
ATOM 15293 C C . ARG B 1 952 ? 8.359 -46.531 -12.82 1 86.12 952 ARG B C 1
ATOM 15295 O O . ARG B 1 952 ? 7.168 -46.219 -12.852 1 86.12 952 ARG B O 1
ATOM 15302 N N . ALA B 1 953 ? 9.234 -45.875 -13.445 1 81.31 953 ALA B N 1
ATOM 15303 C CA . ALA B 1 953 ? 9.086 -44.5 -13.891 1 81.31 953 ALA B CA 1
ATOM 15304 C C . ALA B 1 953 ? 7.941 -44.375 -14.891 1 81.31 953 ALA B C 1
ATOM 15306 O O . ALA B 1 953 ? 7.09 -43.469 -14.758 1 81.31 953 ALA B O 1
ATOM 15307 N N . ASN B 1 954 ? 7.859 -45.219 -15.875 1 81.81 954 ASN B N 1
ATOM 15308 C CA . ASN B 1 954 ? 6.852 -45.125 -16.922 1 81.81 954 ASN B CA 1
ATOM 15309 C C . ASN B 1 954 ? 5.445 -45.344 -16.375 1 81.81 954 ASN B C 1
ATOM 15311 O O . ASN B 1 954 ? 4.508 -44.656 -16.734 1 81.81 954 ASN B O 1
ATOM 15315 N N . ILE B 1 955 ? 5.352 -46.344 -15.539 1 87.44 955 ILE B N 1
ATOM 15316 C CA . ILE B 1 955 ? 4.051 -46.656 -14.953 1 87.44 955 ILE B CA 1
ATOM 15317 C C . ILE B 1 955 ? 3.631 -45.562 -13.984 1 87.44 955 ILE B C 1
ATOM 15319 O O . ILE B 1 955 ? 2.477 -45.125 -13.992 1 87.44 955 ILE B O 1
ATOM 15323 N N . ASN B 1 956 ? 4.578 -45.156 -13.242 1 88.69 956 ASN B N 1
ATOM 15324 C CA . ASN B 1 956 ? 4.324 -44.062 -12.297 1 88.69 956 ASN B CA 1
ATOM 15325 C C . ASN B 1 956 ? 3.82 -42.812 -13.016 1 88.69 956 ASN B C 1
ATOM 15327 O O . ASN B 1 956 ? 2.885 -42.156 -12.547 1 88.69 956 ASN B O 1
ATOM 15331 N N . THR B 1 957 ? 4.379 -42.5 -14.109 1 82.25 957 THR B N 1
ATOM 15332 C CA . THR B 1 957 ? 3.998 -41.312 -14.875 1 82.25 957 THR B CA 1
ATOM 15333 C C . THR B 1 957 ? 2.564 -41.438 -15.383 1 82.25 957 THR B C 1
ATOM 15335 O O . THR B 1 957 ? 1.803 -40.469 -15.336 1 82.25 957 THR B O 1
ATOM 15338 N N . LEU B 1 958 ? 2.264 -42.531 -15.852 1 84.19 958 LEU B N 1
ATOM 15339 C CA . LEU B 1 958 ? 0.917 -42.75 -16.359 1 84.19 958 LEU B CA 1
ATOM 15340 C C . LEU B 1 958 ? -0.116 -42.656 -15.242 1 84.19 958 LEU B C 1
ATOM 15342 O O . LEU B 1 958 ? -1.171 -42.031 -15.43 1 84.19 958 LEU B O 1
ATOM 15346 N N . LEU B 1 959 ? 0.24 -43.219 -14.141 1 88.5 959 LEU B N 1
ATOM 15347 C CA . LEU B 1 959 ? -0.692 -43.188 -13.016 1 88.5 959 LEU B CA 1
ATOM 15348 C C . LEU B 1 959 ? -0.82 -41.75 -12.469 1 88.5 959 LEU B C 1
ATOM 15350 O O . LEU B 1 959 ? -1.908 -41.344 -12.07 1 88.5 959 LEU B O 1
ATOM 15354 N N . LEU B 1 960 ? 0.203 -41.125 -12.508 1 86.62 960 LEU B N 1
ATOM 15355 C CA . LEU B 1 960 ? 0.185 -39.719 -12.062 1 86.62 960 LEU B CA 1
ATOM 15356 C C . LEU B 1 960 ? -0.663 -38.875 -12.992 1 86.62 960 LEU B C 1
ATOM 15358 O O . LEU B 1 960 ? -1.34 -37.938 -12.539 1 86.62 960 LEU B O 1
ATOM 15362 N N . THR B 1 961 ? -0.58 -39.156 -14.195 1 81.81 961 THR B N 1
ATOM 15363 C CA . THR B 1 961 ? -1.401 -38.438 -15.164 1 81.81 961 THR B CA 1
ATOM 15364 C C . THR B 1 961 ? -2.885 -38.656 -14.891 1 81.81 961 THR B C 1
ATOM 15366 O O . THR B 1 961 ? -3.684 -37.719 -14.938 1 81.81 961 THR B O 1
ATOM 15369 N N . CYS B 1 962 ? -3.189 -39.812 -14.625 1 86.5 962 CYS B N 1
ATOM 15370 C CA . CYS B 1 962 ? -4.57 -40.156 -14.281 1 86.5 962 CYS B CA 1
ATOM 15371 C C . CYS B 1 962 ? -5.008 -39.406 -13.023 1 86.5 962 CYS B C 1
ATOM 15373 O O . CYS B 1 962 ? -6.082 -38.781 -13.008 1 86.5 962 CYS B O 1
ATOM 15375 N N . LYS B 1 963 ? -4.16 -39.469 -12.109 1 88.31 963 LYS B N 1
ATOM 15376 C CA . LYS B 1 963 ? -4.48 -38.812 -10.844 1 88.31 963 LYS B CA 1
ATOM 15377 C C . LYS B 1 963 ? -4.695 -37.312 -11.039 1 88.31 963 LYS B C 1
ATOM 15379 O O . LYS B 1 963 ? -5.66 -36.75 -10.523 1 88.31 963 LYS B O 1
ATOM 15384 N N . GLU B 1 964 ? -3.873 -36.719 -11.727 1 82.56 964 GLU B N 1
ATOM 15385 C CA . GLU B 1 964 ? -3.932 -35.25 -11.914 1 82.56 964 GLU B CA 1
ATOM 15386 C C . GLU B 1 964 ? -5.188 -34.844 -12.68 1 82.56 964 GLU B C 1
ATOM 15388 O O . GLU B 1 964 ? -5.828 -33.844 -12.344 1 82.56 964 GLU B O 1
ATOM 15393 N N . TRP B 1 965 ? -5.52 -35.562 -13.633 1 80.5 965 TRP B N 1
ATOM 15394 C CA . TRP B 1 965 ? -6.719 -35.281 -14.406 1 80.5 965 TRP B CA 1
ATOM 15395 C C . TRP B 1 965 ? -7.973 -35.438 -13.547 1 80.5 965 TRP B C 1
ATOM 15397 O O . TRP B 1 965 ? -8.898 -34.625 -13.625 1 80.5 965 TRP B O 1
ATOM 15407 N N . LEU B 1 966 ? -7.969 -36.406 -12.82 1 85.75 966 LEU B N 1
ATOM 15408 C CA . LEU B 1 966 ? -9.125 -36.688 -11.977 1 85.75 966 LEU B CA 1
ATOM 15409 C C . LEU B 1 966 ? -9.25 -35.625 -10.883 1 85.75 966 LEU B C 1
ATOM 15411 O O . LEU B 1 966 ? -10.352 -35.156 -10.594 1 85.75 966 LEU B O 1
ATOM 15415 N N . GLU B 1 967 ? -8.156 -35.25 -10.383 1 84.19 967 GLU B N 1
ATOM 15416 C CA . GLU B 1 967 ? -8.164 -34.219 -9.344 1 84.19 967 GLU B CA 1
ATOM 15417 C C . GLU B 1 967 ? -8.609 -32.875 -9.906 1 84.19 967 GLU B C 1
ATOM 15419 O O . GLU B 1 967 ? -9.234 -32.062 -9.203 1 84.19 967 GLU B O 1
ATOM 15424 N N . ALA B 1 968 ? -8.359 -32.688 -11.133 1 77.69 968 ALA B N 1
ATOM 15425 C CA . ALA B 1 968 ? -8.766 -31.438 -11.781 1 77.69 968 ALA B CA 1
ATOM 15426 C C . ALA B 1 968 ? -10.281 -31.297 -11.82 1 77.69 968 ALA B C 1
ATOM 15428 O O . ALA B 1 968 ? -10.812 -30.188 -11.938 1 77.69 968 ALA B O 1
ATOM 15429 N N . VAL B 1 969 ? -10.992 -32.375 -11.727 1 78.38 969 VAL B N 1
ATOM 15430 C CA . VAL B 1 969 ? -12.453 -32.375 -11.711 1 78.38 969 VAL B CA 1
ATOM 15431 C C . VAL B 1 969 ? -12.961 -32.906 -10.367 1 78.38 969 VAL B C 1
ATOM 15433 O O . VAL B 1 969 ? -14.047 -33.469 -10.289 1 78.38 969 VAL B O 1
ATOM 15436 N N . ASP B 1 970 ? -12.102 -32.781 -9.414 1 80.25 970 ASP B N 1
ATOM 15437 C CA . ASP B 1 970 ? -12.43 -33.094 -8.031 1 80.25 970 ASP B CA 1
ATOM 15438 C C . ASP B 1 970 ? -12.844 -34.562 -7.879 1 80.25 970 ASP B C 1
ATOM 15440 O O . ASP B 1 970 ? -13.906 -34.844 -7.324 1 80.25 970 ASP B O 1
ATOM 15444 N N . THR B 1 971 ? -12.109 -35.438 -8.406 1 88.44 971 THR B N 1
ATOM 15445 C CA . THR B 1 971 ? -12.367 -36.844 -8.336 1 88.44 971 THR B CA 1
ATOM 15446 C C . THR B 1 971 ? -11.148 -37.594 -7.781 1 88.44 971 THR B C 1
ATOM 15448 O O . THR B 1 971 ? -10.008 -37.281 -8.133 1 88.44 971 THR B O 1
ATOM 15451 N N . GLU B 1 972 ? -11.453 -38.594 -6.918 1 90.88 972 GLU B N 1
ATOM 15452 C CA . GLU B 1 972 ? -10.375 -39.344 -6.273 1 90.88 972 GLU B CA 1
ATOM 15453 C C . GLU B 1 972 ? -10.023 -40.594 -7.07 1 90.88 972 GLU B C 1
ATOM 15455 O O . GLU B 1 972 ? -10.906 -41.25 -7.594 1 90.88 972 GLU B O 1
ATOM 15460 N N . LEU B 1 973 ? -8.711 -40.875 -7.137 1 93.75 973 LEU B N 1
ATOM 15461 C CA . LEU B 1 973 ? -8.227 -42.094 -7.773 1 93.75 973 LEU B CA 1
ATOM 15462 C C . LEU B 1 973 ? -7.91 -43.156 -6.73 1 93.75 973 LEU B C 1
ATOM 15464 O O . LEU B 1 973 ? -7.262 -42.875 -5.723 1 93.75 973 LEU B O 1
ATOM 15468 N N . ARG B 1 974 ? -8.422 -44.344 -6.926 1 96.19 974 ARG B N 1
ATOM 15469 C CA . ARG B 1 974 ? -8.078 -45.531 -6.141 1 96.19 974 ARG B CA 1
ATOM 15470 C C . ARG B 1 974 ? -7.625 -46.688 -7.035 1 96.19 974 ARG B C 1
ATOM 15472 O O . ARG B 1 974 ? -8.188 -46.906 -8.117 1 96.19 974 ARG B O 1
ATOM 15479 N N . ILE B 1 975 ? -6.586 -47.406 -6.602 1 96.62 975 ILE B N 1
ATOM 15480 C CA . ILE B 1 975 ? -6.016 -48.5 -7.414 1 96.62 975 ILE B CA 1
ATOM 15481 C C . ILE B 1 975 ? -6.062 -49.812 -6.641 1 96.62 975 ILE B C 1
ATOM 15483 O O . ILE B 1 975 ? -5.582 -49.875 -5.508 1 96.62 975 ILE B O 1
ATOM 15487 N N . ILE B 1 976 ? -6.703 -50.781 -7.223 1 96.19 976 ILE B N 1
ATOM 15488 C CA . ILE B 1 976 ? -6.715 -52.125 -6.703 1 96.19 976 ILE B CA 1
ATOM 15489 C C . ILE B 1 976 ? -5.73 -53 -7.488 1 96.19 976 ILE B C 1
ATOM 15491 O O . ILE B 1 976 ? -6.086 -53.562 -8.523 1 96.19 976 ILE B O 1
ATOM 15495 N N . GLY B 1 977 ? -4.574 -53.031 -7.086 1 94.81 977 GLY B N 1
ATOM 15496 C CA . GLY B 1 977 ? -3.531 -53.844 -7.664 1 94.81 977 GLY B CA 1
ATOM 15497 C C . GLY B 1 977 ? -3.213 -55.094 -6.828 1 94.81 977 GLY B C 1
ATOM 15498 O O . GLY B 1 977 ? -4.113 -55.719 -6.266 1 94.81 977 GLY B O 1
ATOM 15499 N N . ASP B 1 978 ? -1.908 -55.531 -6.941 1 93 978 ASP B N 1
ATOM 15500 C CA . ASP B 1 978 ? -1.434 -56.688 -6.18 1 93 978 ASP B CA 1
ATOM 15501 C C . ASP B 1 978 ? -0.472 -56.25 -5.074 1 93 978 ASP B C 1
ATOM 15503 O O . ASP B 1 978 ? 0.719 -56.062 -5.32 1 93 978 ASP B O 1
ATOM 15507 N N . PRO B 1 979 ? -0.881 -56.062 -3.854 1 87.94 979 PRO B N 1
ATOM 15508 C CA . PRO B 1 979 ? -0.032 -55.531 -2.787 1 87.94 979 PRO B CA 1
ATOM 15509 C C . PRO B 1 979 ? 1.071 -56.5 -2.367 1 87.94 979 PRO B C 1
ATOM 15511 O O . PRO B 1 979 ? 2.125 -56.062 -1.892 1 87.94 979 PRO B O 1
ATOM 15514 N N . ASN B 1 980 ? 0.939 -57.875 -2.322 1 75.94 980 ASN B N 1
ATOM 15515 C CA . ASN B 1 980 ? 1.887 -58.812 -1.74 1 75.94 980 ASN B CA 1
ATOM 15516 C C . ASN B 1 980 ? 2.246 -59.906 -2.723 1 75.94 980 ASN B C 1
ATOM 15518 O O . ASN B 1 980 ? 2.414 -61.062 -2.324 1 75.94 980 ASN B O 1
ATOM 15522 N N . ASP B 1 981 ? 2.277 -59.594 -4.008 1 78.44 981 ASP B N 1
ATOM 15523 C CA . ASP B 1 981 ? 2.658 -60.562 -5.027 1 78.44 981 ASP B CA 1
ATOM 15524 C C . ASP B 1 981 ? 1.822 -61.812 -4.914 1 78.44 981 ASP B C 1
ATOM 15526 O O . ASP B 1 981 ? 2.367 -62.938 -4.879 1 78.44 981 ASP B O 1
ATOM 15530 N N . GLN B 1 982 ? 0.573 -61.625 -4.715 1 82.31 982 GLN B N 1
ATOM 15531 C CA . GLN B 1 982 ? -0.352 -62.75 -4.621 1 82.31 982 GLN B CA 1
ATOM 15532 C C . GLN B 1 982 ? -0.543 -63.406 -5.977 1 82.31 982 GLN B C 1
ATOM 15534 O O . GLN B 1 982 ? -0.831 -64.625 -6.051 1 82.31 982 GLN B O 1
ATOM 15539 N N . VAL B 1 983 ? -0.403 -62.625 -7.051 1 83.06 983 VAL B N 1
ATOM 15540 C CA . VAL B 1 983 ? -0.65 -63.125 -8.398 1 83.06 983 VAL B CA 1
ATOM 15541 C C . VAL B 1 983 ? 0.595 -63.812 -8.93 1 83.06 983 VAL B C 1
ATOM 15543 O O . VAL B 1 983 ? 1.665 -63.219 -9.031 1 83.06 983 VAL B O 1
ATOM 15546 N N . VAL B 1 984 ? 0.433 -65.125 -9.18 1 76.81 984 VAL B N 1
ATOM 15547 C CA . VAL B 1 984 ? 1.576 -65.938 -9.539 1 76.81 984 VAL B CA 1
ATOM 15548 C C . VAL B 1 984 ? 1.49 -66.375 -11.008 1 76.81 984 VAL B C 1
ATOM 15550 O O . VAL B 1 984 ? 0.425 -66.25 -11.625 1 76.81 984 VAL B O 1
ATOM 15553 N N . GLU B 1 985 ? 2.627 -66.625 -11.625 1 77 985 GLU B N 1
ATOM 15554 C CA . GLU B 1 985 ? 2.715 -67.125 -12.984 1 77 985 GLU B CA 1
ATOM 15555 C C . GLU B 1 985 ? 2.07 -68.5 -13.109 1 77 985 GLU B C 1
ATOM 15557 O O . GLU B 1 985 ? 2.256 -69.375 -12.242 1 77 985 GLU B O 1
ATOM 15562 N N . VAL B 1 986 ? 1.086 -68.562 -14.039 1 73.94 986 VAL B N 1
ATOM 15563 C CA . VAL B 1 986 ? 0.455 -69.875 -14.266 1 73.94 986 VAL B CA 1
ATOM 15564 C C . VAL B 1 986 ? 0.947 -70.438 -15.578 1 73.94 986 VAL B C 1
ATOM 15566 O O . VAL B 1 986 ? 1.036 -69.75 -16.594 1 73.94 986 VAL B O 1
ATOM 15569 N N . SER B 1 987 ? 1.698 -71.625 -15.594 1 63.69 987 SER B N 1
ATOM 15570 C CA . SER B 1 987 ? 2.246 -72.312 -16.734 1 63.69 987 SER B CA 1
ATOM 15571 C C . SER B 1 987 ? 1.141 -72.812 -17.688 1 63.69 987 SER B C 1
ATOM 15573 O O . SER B 1 987 ? 0.057 -73.188 -17.234 1 63.69 987 SER B O 1
#

InterPro domains:
  IPR001650 Helicase, C-terminal domain-like [PF00271] (258-352)
  IPR001650 Helicase, C-terminal domain-like [PS51194] (252-416)
  IPR001650 Helicase, C-terminal domain-like [SM00490] (273-354)
  IPR006935 Helicase/UvrB, N-terminal [PF04851] (42-197)
  IPR014001 Helicase superfamily 1/2, ATP-binding domain [PS51192] (38-213)
  IPR014001 Helicase superfamily 1/2, ATP-binding domain [SM00487] (20-230)
  IPR027417 P-loop containing nucleoside triphosphate hydrolase [G3DSA:3.40.50.300] (24-218)
  IPR027417 P-loop containing nucleoside triphosphate hydrolase [G3DSA:3.40.50.300] (233-380)
  IPR027417 P-loop containing nucleoside triphosphate hydrolase [SSF52540] (42-368)

Organism: NCBI:txid355548

Solvent-accessible surface area (backbone atoms only — not comparable to full-atom values): 101547 Å² total; per-residue (Å²): 126,18,61,34,47,76,48,36,82,59,55,44,84,57,63,58,61,94,90,75,90,66,28,44,50,55,62,31,50,17,44,46,24,14,48,55,16,42,50,56,57,38,53,78,50,33,34,24,35,26,41,49,64,84,66,42,66,66,42,32,50,53,52,40,38,36,73,68,27,57,46,25,35,36,37,36,29,85,39,72,66,34,32,53,50,52,44,52,32,53,40,63,39,51,55,37,41,70,18,56,25,35,60,86,83,56,82,61,53,48,63,40,74,54,86,56,69,35,50,47,71,64,61,59,67,67,59,73,43,37,30,39,29,32,38,49,76,29,45,19,57,67,66,52,45,94,84,48,92,66,54,44,41,67,81,63,89,76,58,40,46,27,35,37,31,48,55,33,53,52,40,78,41,66,36,42,41,50,44,56,60,69,50,49,85,17,41,37,38,31,32,20,60,39,72,44,31,81,81,76,43,59,57,84,50,45,82,52,33,65,44,44,51,54,59,37,36,74,72,59,50,34,36,55,49,44,79,44,77,46,78,46,80,89,47,96,51,47,66,53,55,53,40,50,53,48,48,52,52,48,54,58,48,28,74,80,35,74,69,52,24,36,39,34,32,29,80,39,68,73,54,32,59,53,44,34,53,52,30,42,74,65,77,34,50,44,47,66,39,50,87,92,48,52,70,64,56,44,49,50,51,51,50,34,41,73,72,60,76,31,43,27,37,27,17,38,58,66,67,63,78,71,72,82,52,44,40,24,30,34,36,36,38,80,45,62,66,45,30,48,51,57,49,51,54,53,51,39,45,28,15,33,55,34,94,97,44,90,67,63,14,38,38,35,35,33,62,65,56,45,67,67,42,84,26,38,68,65,47,36,50,51,62,65,48,73,90,39,40,61,62,41,39,29,49,50,51,44,46,50,52,55,41,51,56,34,54,57,65,43,56,66,55,36,59,73,61,51,53,68,85,39,30,27,48,53,44,43,34,31,39,27,46,39,54,73,87,38,52,42,45,70,60,85,78,79,64,64,91,68,38,48,71,42,73,44,84,84,41,35,82,48,32,29,39,37,39,34,39,32,73,43,52,44,71,39,26,66,73,33,75,47,64,26,58,41,74,38,48,37,39,38,38,54,42,73,93,74,27,33,36,38,39,30,56,69,36,72,70,58,44,54,58,51,44,63,70,29,32,52,97,82,67,40,68,40,41,48,31,56,53,29,22,72,55,62,50,92,78,45,70,39,30,35,31,45,27,32,32,43,18,66,49,92,36,61,33,41,34,44,26,38,36,35,30,31,65,38,28,43,50,43,51,49,70,60,46,16,51,34,24,20,78,46,34,37,28,28,36,35,69,88,37,55,40,33,42,31,40,69,60,18,31,43,34,40,78,58,64,36,38,58,70,56,48,52,51,50,50,49,52,53,51,49,31,50,62,74,36,66,84,45,31,47,56,79,80,49,71,46,34,47,35,39,83,38,55,48,59,92,41,62,65,71,41,35,31,54,35,65,76,53,75,82,48,40,38,27,39,27,41,39,78,71,34,88,74,61,52,78,38,62,65,71,64,49,60,50,37,73,73,40,69,42,75,94,42,55,32,36,39,36,33,32,39,55,46,66,86,45,93,56,72,34,42,34,35,41,30,33,63,75,55,40,62,39,56,50,48,26,56,15,37,35,34,41,53,55,78,83,46,70,48,74,34,46,22,46,58,44,39,57,59,45,34,53,37,32,18,17,19,81,33,29,25,33,40,81,28,28,36,27,35,37,35,72,66,77,73,62,53,60,72,82,33,43,59,60,60,91,78,61,77,61,86,61,37,30,48,46,18,38,83,59,71,63,90,82,43,72,85,41,65,92,38,37,27,41,51,59,47,50,53,51,50,50,61,69,73,47,59,91,77,29,25,32,34,37,31,72,52,92,87,46,65,31,41,29,41,34,38,28,69,92,77,28,34,36,38,35,33,37,76,49,45,21,61,50,78,41,48,41,32,67,54,62,79,64,46,52,61,49,52,51,48,53,58,52,30,52,66,51,59,68,25,74,55,42,53,58,49,52,51,46,40,47,73,70,64,76,31,83,26,61,80,32,53,57,71,63,44,60,58,43,56,75,65,59,34,34,52,64,43,45,44,33,39,35,44,35,30,44,30,29,18,54,66,48,31,36,67,37,63,62,52,18,48,54,52,40,50,51,42,53,57,34,28,56,68,57,28,46,58,35,33,44,46,20,76,76,65,69,45,60,61,48,133,127,18,62,36,47,75,48,36,84,60,56,45,89,54,65,48,62,93,82,93,58,69,27,44,49,54,63,33,51,17,44,47,25,13,48,56,16,42,51,56,58,37,55,77,50,35,34,24,36,26,40,51,63,84,63,42,66,66,42,35,50,54,52,40,37,34,71,69,27,57,46,24,36,37,38,36,28,86,38,70,66,33,33,53,51,52,44,50,31,51,41,63,38,51,53,38,41,72,18,58,25,35,60,87,83,56,83,61,52,47,62,40,72,56,87,56,70,35,50,48,69,65,61,57,69,67,61,75,43,38,30,39,30,31,39,50,76,29,44,18,59,66,68,53,46,93,86,48,94,64,54,43,41,67,81,63,88,75,59,39,46,28,36,38,32,47,56,34,54,51,38,78,41,66,37,43,42,48,44,57,60,70,50,49,87,18,41,38,37,30,34,19,60,37,75,44,30,80,82,75,42,65,56,85,51,44,82,52,32,64,44,45,50,53,59,37,36,74,71,58,50,31,35,53,50,44,74,44,76,46,77,47,80,89,49,97,50,47,67,53,54,51,42,50,52,48,48,52,51,48,55,59,48,27,74,81,36,73,70,52,23,36,40,33,31,29,82,39,67,74,54,32,57,54,45,33,53,51,32,42,74,64,76,34,50,44,47,66,38,50,85,90,49,53,71,64,57,43,50,50,51,50,48,35,41,74,72,60,77,30,43,28,38,26,16,39,58,66,65,62,76,71,74,82,51,44,41,25,29,34,38,36,39,81,45,65,63,42,30,45,50,55,49,51,54,51,49,36,46,28,17,34,55,35,94,96,44,92,67,63,12,38,38,36,36,33,61,68,63,44,68,40,88,69,34,33,66,65,48,32,52,49,62,66,46,70,90,39,38,60,62,42,38,26,50,51,52,44,47,52,54,56,45,53,60,35,58,64,68,47,56,66,59,40,60,73,64,52,54,69,83,41,31,28,49,54,45,44,34,32,39,27,46,40,54,73,86,38,50,41,46,72,58,86,77,79,62,66,92,68,41,49,72,44,74,44,83,83,42,34,82,49,31,29,38,37,39,34,40,32,72,44,52,45,68,39,25,66,73,33,75,49,64,26,57,40,72,39,49,38,38,37,41,54,42,75,93,74,27,32,37,38,39,30,56,69,38,73,67,60,45,56,58,49,45,63,70,30,33,52,96,80,67,40,66,39,40,47,30,55,54,31,22,71,55,60,48,92,79,45,69,40,31,34,31,44,28,34,30,45,18,64,48,94,36,61,34,40,33,45,27,39,36,36,32,32,64,40,29,40,51,43,53,50,70,59,43,16,50,32,22,22,78,46,34,37,28,27,37,34,69,89,36,54,42,32,42,31,38,70,61,18,31,43,32,41,78,58,65,37,38,57,70,56,48,51,53,51,52,51,53,54,50,49,32,50,62,74,34,65,83,44,34,46,56,78,82,50,70,45,36,48,36,38,80,38,55,47,59,93,40,61,63,70,38,40,31,52,37,62,75,52,78,81,46,40,36,29,39,28,42,40,74,73,33,89,86,43,56,76,36,60,61,72,62,47,63,50,37,74,74,40,67,39,74,93,42,51,32,37,38,36,32,30,37,52,46,62,86,44,91,56,70,34,41,34,34,40,30,32,63,75,54,42,61,39,56,50,48,27,58,16,36,33,34,41,52,55,77,83,46,68,48,74,33,44,23,44,58,45,38,56,61,44,35,52,38,30,18,16,18,81,32,29,24,33,41,80,28,27,36,29,34,37,36,71,63,79,72,60,54,61,71,82,32,41,59,61,60,91,79,62,80,62,86,61,38,31,46,48,19,38,83,59,71,63,91,84,44,74,85,42,66,95,38,38,27,40,51,60,50,49,51,52,49,50,62,71,74,47,59,91,76,30,26,33,34,36,32,69,54,91,87,46,67,30,40,29,43,35,38,28,70,90,76,28,34,38,37,35,33,36,75,49,42,20,60,50,78,41,49,41,31,66,53,62,78,67,44,52,62,47,51,52,49,53,58,52,29,52,67,50,58,68,25,75,57,40,54,58,48,52,53,46,40,46,74,69,64,77,34,83,25,62,78,31,55,58,72,63,45,60,58,43,58,75,64,60,34,34,55,65,43,45,44,35,39,35,42,35,31,44,31,30,18,54,65,47,32,35,67,37,64,63,53,18,47,53,51,41,49,51,41,52,57,33,27,57,69,58,26,46,57,36,33,45,47,20,75,78,65,70,44,61,61,48,133

pLDDT: mean 81.98, std 12.73, range [35.0, 97.25]

Radius of gyration: 45.27 Å; Cα contacts (8 Å, |Δi|>4): 4383; chains: 2; bounding box: 90×146×115 Å

Secondary structure (DSSP, 8-state):
--HHHHTGGG----B--SSSS-SB-HHHHHHHHHHHHHHHH-TTSPEEEE--TTS-HHHHHHHHHHHH-SSEEEEE-SSHHHHHHHHHHHHHTTTTTTTTSS-TTSPPPPEEE--S---SHHHHHH---SEEEE-HHHH-GGG--TTSSSPPPPPPTTSEEEEEEETGGGTTSHHHHHHHHHTTTSEEEEEES--B-TTSPBPSSEEEEE--HHHHHHTTSS--EEEEE---TT-S-HHHHHHHHHHHHHHHHHHH-TT-EEEEEES-HHHHHHHHHHHHHTT--EEEE-TTS-HHHHHHHHHHHHTTS-SEEEEESSS-TT---TTEEEEEESS--S-HHHHHHHHHHHSPPBTTB-PPEEEEE-HHHHHHS---HHHHHHHH--TTHHHHHHHHHHHHHHHHHHHHHHHHHHHHT--GGG---EEEEEEEE--GGGB-TTS-----TTEEEEE-TT--SSEEEEEEEEEE--GGGTTSS--EEEEEEEEEEEETTTTEEEEEES-HHHHHHHHHHHB-S-PEEP-HHHHGGGG--SS-EEEEEEEEEESS---SSS-SEEEEESSSGGGGS-TTHHHHEEEEEEEEEETTEEEEEETTTTEEEEEEE--HHHHHHHHHHHHHHHHHTTT--S-TTT----EEE-SS-SS-EEEEE--GGGGGSEEEEEGGGTSSS--EEE----B-EEEEE-TT-TTEEEEEE--SS--PPEEEEEETTTTEEEEHHHHSEEEEE-SS-EEEEEHHHHHHHS--EEEETTSEEEETTEEEEPPSSPPPPPGGGBPPGGG---TTB-TT-SS---TT-GGGTT-B-HHHHHHHHHHHHS-TT-EEEE--STT-S-SEEEEETTTTEEEEEEE-PPPTT--SB--HHHHHHHHHHHHHHGGGTT-TTHHHHHHHHHHHS---EEEE-HHHHHHHHHH--GGGSEEEEEEEEEEEEHHHHHHSHHHHHHHHHHHHHHHHTTEEEEEEEETT-------/--HHHHTGGG----B--SSS---B-HHHHHHHHHHHHHHHH-TTSPEEEE--TTS-HHHHHHHHHHHH-SSEEEEE-SSHHHHHHHHHHHHHTTTTTTTTSS-TTSPPPPEEE--S---SHHHHHH---SEEEE-HHHH-GGG--TTSSSPPPPPPTTSEEEEEEETGGGTTSHHHHHHHHHTTTSEEEEEES--B-TTSPBPSSEEEEE--HHHHHHTTSS--EEEEE---TT-S-HHHHHHHHHHHHHHHHHHH-TT-EEEEEES-HHHHHHHHHHHHHTT--EEEE-TTS-HHHHHHHHHHHHTTS-SEEEEESSS-TT---TTEEEEEESS--SSHHHHHHHHHHHSPPBTTB-PPEEEEE-HHHHHSTTS-HHHHHHHH-STTHHHHHHHHHHHHHHHHHHHHHHHHHHHHT--GGG---EEEEEEEE--GGGB-TTS-----TTEEEEE-TT--SSEEEEEEEEEE--GGGTTSS--EEEEEEEEEEEETTTTEEEEEES-HHHHHHHHHHHB-S-PEEP-HHHHGGGG--SS-EEEEEEEEEESS-S-SSS-SEEEEESSSGGGG--TTHHHHEEEEEEEEEETTEEEEEETTTTEEEEEEE--HHHHHHHHHHHHHHHHHTTT--S-TTT----EEE-SS-SS-EEEEE--GGGGGSEEEEE-TTTSSS--EEE----B-EEEEE-TT-TTEEEEEE--SS--PPEEEEEETTTTEEEEHHHHSEEEEE-SS-EEEEEHHHHHHHS--EEEETTSEEEETTEEEEPP-SPPPPPGGGBPPGGG---TTB-TT-SS---TT-GGGTT-B-HHHHHHHHHHHHS-TT-EEEE--STT-S-SEEEEETTTTEEEEEEE-PPPTT--SB--HHHHHHHHHHHHHHGGGTT-TTHHHHHHHHHHHS---EEEE-HHHHHHHHHH--GGGSEEEEEEEEEEEEHHHHHHSHHHHHHHHHHHHHHHHTTEEEEEEEETT-------

Nearest PDB structures (foldseek):
  4d25-assembly1_A  TM=6.004E-01  e=3.138E-13  Bombyx mori
  7a8r-assembly1_A  TM=5.520E-01  e=2.876E-12  Bos taurus
  8yrs-assembly1_B  TM=6.185E-01  e=2.494E-11  Homo sapiens
  7zmp-assembly1_A  TM=4.435E-01  e=2.180E-12  Homo sapiens
  7zml-assembly2_B  TM=4.283E-01  e=3.213E-12  Homo sapiens